Protein AF-0000000077277934 (afdb_homodimer)

Sequence (1802 aa):
MAVMVATKEEPIEPILPDIWTVVQDSYDSRVSVSFPKLTPHVSMMVDELYDISDEMGMLQVWDHSQVTHINYYSKSNQSFIVKDDTCTVGGIKPQDPYRLFGWLYDAYNSTEGDVNNFLYGPSALLRIVRDYERQVEYIGEAEVRGIIANHWTLEHRLGYIIDYYFAADEWLMPYGHTFNGKGVKQPLRVKVEGMEGNPWDVNMADIAQSITYDFTEFKPYVDPARRKNFLVRSGVDCPQRATLDTDMITPPSAPGRFQVFFENILSQEHVHEPSLIFRSWMYFDSWSKLLRLDINPDMDATLGGKVFKSIQDYNTGIEYVIQENGKCSMYPIQPHQLGNMIGSSAAGGIIMSDANGLFYLDDKYVFSGYTETRGLKTTRWTSTRDDIYNPETQQNFKKVVVDYQFTAPGVILDGEREGTTMPIRADFTVYHDDNTSAVLTREVLNLLHMQSSFEIYEFNPFHVGECFDTPTQRTWIKLTFAGDWHHGAAQSPGLFKKDLINQLAIGTGSSYIRFPEVELDHDLEFVWATVLLLEPAPYHLQFYKLEDRKPSVNDARITFNIADEDVCAYQCPHILKIRVQTQKGEYIAIGEVEEILGDDPILVDLLASDFHVAHKHGRLLNGDVDLTLKQESYVSCLASCDVMASFECETFSYCYDSAKCFLSSKIVNIPVANGDIISQTDCIIVTRSHTDDYSVLDGTVYLGQPTQSNITANPERCAYLCDTVDTFTCRSFDYCYSDLGCNLYDQHTVDAPDNMFNYSAGNCLHYSRQAMVDFEKHPNQVLEGSRDRYVKDITVYNCAQVCEDEPDLGCNGFDFCTENNGTTCFLTSDHYSDSGVDISNSPVCDHYSREYYEGQDRNSYAHNKNSKYKYSPGDMAALGCSMLVISMALTFAGVYFYNKRMAVMVATKEEPIEPILPDIWTVVQDSYDSRVSVSFPKLTPHVSMMVDELYDISDEMGMLQVWDHSQVTHINYYSKSNQSFIVKDDTCTVGGIKPQDPYRLFGWLYDAYNSTEGDVNNFLYGPSALLRIVRDYERQVEYIGEAEVRGIIANHWTLEHRLGYIIDYYFAADEWLMPYGHTFNGKGVKQPLRVKVEGMEGNPWDVNMADIAQSITYDFTEFKPYVDPARRKNFLVRSGVDCPQRATLDTDMITPPSAPGRFQVFFENILSQEHVHEPSLIFRSWMYFDSWSKLLRLDINPDMDATLGGKVFKSIQDYNTGIEYVIQENGKCSMYPIQPHQLGNMIGSSAAGGIIMSDANGLFYLDDKYVFSGYTETRGLKTTRWTSTRDDIYNPETQQNFKKVVVDYQFTAPGVILDGEREGTTMPIRADFTVYHDDNTSAVLTREVLNLLHMQSSFEIYEFNPFHVGECFDTPTQRTWIKLTFAGDWHHGAAQSPGLFKKDLINQLAIGTGSSYIRFPEVELDHDLEFVWATVLLLEPAPYHLQFYKLEDRKPSVNDARITFNIADEDVCAYQCPHILKIRVQTQKGEYIAIGEVEEILGDDPILVDLLASDFHVAHKHGRLLNGDVDLTLKQESYVSCLASCDVMASFECETFSYCYDSAKCFLSSKIVNIPVANGDIISQTDCIIVTRSHTDDYSVLDGTVYLGQPTQSNITANPERCAYLCDTVDTFTCRSFDYCYSDLGCNLYDQHTVDAPDNMFNYSAGNCLHYSRQAMVDFEKHPNQVLEGSRDRYVKDITVYNCAQVCEDEPDLGCNGFDFCTENNGTTCFLTSDHYSDSGVDISNSPVCDHYSREYYEGQDRNSYAHNKNSKYKYSPGDMAALGCSMLVISMALTFAGVYFYNKR

InterPro domains:
  IPR003609 PAN/Apple domain [PF00024] (774-850)
  IPR003609 PAN/Apple domain [PS50948] (764-852)
  IPR058831 LolA-like domain 2 [PF25898] (234-468)

Foldseek 3Di:
DPPPPPPPPPPPPDFQDALPQQFDFKKWFKKKKWWVPDVVTFIKIWTKIAGLVQLKIWIWIDGPNWIWIWIAGPQVQKIWIDTDQAIEMDGPVVDDLQPDPQQWDAQVPDDPPDSRGTGGGDSSNSNVCVVVRVQKAWDAWDADPNAIWTWIWGQDPVGKIKIWTWGDPPDADDQGLDDPRRGHIDTAKMWIWDFDAGSVDPPGGTDTIIMIIGGPDMGSDDDPVCPVSSFDDPWHDYPPDAASDPVPQFDDDDFQWKKWKKWKWWDFPPDPDDIDIWIWIWTHHNVLLKIKIFFPQPDDPPDPDWGWIWIAGPLLQKIWIQTPVLAIDIFGHDAQVVCVRRVHQQVSCQQPRDSVQGNVRDSQWHWRDWDDDPRFIKTKTKGWDQPRADPVVRHTQRIKIKIWIWGDQPDDDPPDPRRDIDTAKMKIWGADSVDRSHTRTIMIMGTHPIDSDDQCQVPVPLARVSNQVDLLQKDKAKDKDWDACVVPCVVPVSVVVVVVLVCLCVVQVHRSNQFRHWDWDDDRTMIMIITMGGFDDQLCSSDDDDPPDDDDPVRDPDDDPAPDNSVVSVVVVVVPPDDDDDDDDDDDDDDRRHTQGSVGQSRCVRPVLWKGWQDAQWFFDPVFFPDKDWQADSVRLVVCQVVVDVANFFKWKAFQVRRMIGTGNDAADRNGPPVGIDGHRRMTMMGTALLSQWDKQALKDFQDAFPDKDQDPDVRVLSVCQVPVPVANFFKWKAFPVRSMIGTHNDAPVLDPPVRMDNRNRRMMIIGGQLQVQWDKDPQKDWPDCLPDKDWADDPSVLSVVLVLPLQQLFQKWKWFQDPVTIMIGTHNDAPPDDPTHMDGHNGIMMIGGDDPDPDDSVCNSHPSPNPDDDDPVNVVVVRPPVVQPDVNPPPVVVVVVVVD/DPPPPPPPPPPPPDFQDALPQQFDFKKWFKKKKWWVPDVVTFIKIWTKIAGLVQLKIWIWIDGPNWIWIWIAGPLVQKIWIDTDQAIEMDGPVPDDLQPDPQQWDAQVPDDPPDSRGTGGGPSSNSNVCVVVRVQKAWDAWDDDPNAIWTWIWGQDPVGKIKIWTWGDPVDADDQGLDDPRRGHIDTAKMWIWDWDDGSVDPPGGTDTIIMIMGGPDMGSDDDPVCVVSSFDDPWHDYPPDAASDPVPQFDDDDFQWKKWKKWKWWDFPPDPDDIDIWIWIWTHHNVLLKIKIFGPQPDDPPPPDWGWMWIAGPLLQKIWIQTPVLAIDIFGNDAQVVCVRRVHQQVSCQQPRDSVQGNVRDSQWHWRDWDDDPRFIKTWTKGWDQPGADPVVRHTQRIKIKIWIKGDQPDDDPPDPRRDIDTAKMKIWGADSVDRSHTRTIMIMGTHPIDSDDQCQVPVPLARVSNQVDVLQKDKFKFKAWDACVVPCVVPVSVVVVVVLVCVCVVQVHRSNQFRHWDWDDDRTMIMIITMGGFDDQLCSSDDDDPPDDDDPVRDPDDDPAPDPSLVSVCVLQVQLAQPPPDPPTGRNHDRRRHQGRNGQSRCVRPVLWKGWQDAQWFFDPVFFPDKDWQADPVRLVVCQVPPDVANFFKWKAFQVRRMITTGNDAADRNGDPVGIDGHNRMTMMGTALLSQWDKQALKDFQDDFPDKDADPDVRVLSVCQVPVPVARFFKWKAFPVRSIIGTHNDAPVRDDPVRMDNNNRRMMIIGGQLQVQWDKDPQKDWPDFQPDKDWADDVSVLSVVLVLAQQQLFQKWKWFQDPVTIMIGTGNDAPPDDPTDMDGHNGIMMIGGDDPDPDDSVCNSHPNPNPDPDDPVVRVVVVPPPVQPDVPPPPVVVVVVVVD

Radius of gyration: 46.02 Å; Cα contacts (8 Å, |Δi|>4): 3955; chains: 2; bounding box: 97×161×126 Å

Nearest PDB structures (foldseek):
  8i34-assembly4_H  TM=7.221E-01  e=4.422E-07  Haliclona sp.
  3hmt-assembly1_A  TM=8.281E-01  e=1.897E-03  Homo sapiens
  1gp9-assembly2_C  TM=8.091E-01  e=7.519E-03  Homo sapiens
  3sp8-assembly1_B  TM=8.510E-01  e=1.883E-02  Homo sapiens
  2lfu-assembly1_A  TM=3.222E-01  e=4.962E-02  Neisseria meningitidis

Structure (mmCIF, N/CA/C/O backbone):
data_AF-0000000077277934-model_v1
#
loop_
_entity.id
_entity.type
_entity.pdbx_description
1 polymer 'Apple domain-containing protein'
#
loop_
_atom_site.group_PDB
_atom_site.id
_atom_site.type_symbol
_atom_site.label_atom_id
_atom_site.label_alt_id
_atom_site.label_comp_id
_atom_site.label_asym_id
_atom_site.label_entity_id
_atom_site.label_seq_id
_atom_site.pdbx_PDB_ins_code
_atom_site.Cartn_x
_atom_site.Cartn_y
_atom_site.Cartn_z
_atom_site.occupancy
_atom_site.B_iso_or_equiv
_atom_site.auth_seq_id
_atom_site.auth_comp_id
_atom_site.auth_asym_id
_atom_site.auth_atom_id
_atom_site.pdbx_PDB_model_num
ATOM 1 N N . MET A 1 1 ? 19.688 -85 8.969 1 26.06 1 MET A N 1
ATOM 2 C CA . MET A 1 1 ? 19.438 -84.312 7.734 1 26.06 1 MET A CA 1
ATOM 3 C C . MET A 1 1 ? 18.078 -83.562 7.785 1 26.06 1 MET A C 1
ATOM 5 O O . MET A 1 1 ? 17.062 -84.188 7.461 1 26.06 1 MET A O 1
ATOM 9 N N . ALA A 1 2 ? 17.766 -82.875 8.758 1 35.97 2 ALA A N 1
ATOM 10 C CA . ALA A 1 2 ? 16.531 -82.125 9.055 1 35.97 2 ALA A CA 1
ATOM 11 C C . ALA A 1 2 ? 16.25 -81.062 8.016 1 35.97 2 ALA A C 1
ATOM 13 O O . ALA A 1 2 ? 17.094 -80.188 7.75 1 35.97 2 ALA A O 1
ATOM 14 N N . VAL A 1 3 ? 15.367 -81.5 6.996 1 33.56 3 VAL A N 1
ATOM 15 C CA . VAL A 1 3 ? 14.867 -80.625 5.93 1 33.56 3 VAL A CA 1
ATOM 16 C C . VAL A 1 3 ? 14.141 -79.438 6.531 1 33.56 3 VAL A C 1
ATOM 18 O O . VAL A 1 3 ? 13.148 -79.562 7.25 1 33.56 3 VAL A O 1
ATOM 21 N N . MET A 1 4 ? 14.836 -78.375 6.918 1 35.59 4 MET A N 1
ATOM 22 C CA . MET A 1 4 ? 14.234 -77.125 7.32 1 35.59 4 MET A CA 1
ATOM 23 C C . MET A 1 4 ? 13.273 -76.625 6.254 1 35.59 4 MET A C 1
ATOM 25 O O . MET A 1 4 ? 13.672 -76.375 5.113 1 35.59 4 MET A O 1
ATOM 29 N N . VAL A 1 5 ? 12.062 -77.188 6.336 1 38.12 5 VAL A N 1
ATOM 30 C CA . VAL A 1 5 ? 11 -76.625 5.484 1 38.12 5 VAL A CA 1
ATOM 31 C C . VAL A 1 5 ? 10.898 -75.125 5.656 1 38.12 5 VAL A C 1
ATOM 33 O O . VAL A 1 5 ? 10.656 -74.625 6.762 1 38.12 5 VAL A O 1
ATOM 36 N N . ALA A 1 6 ? 11.633 -74.438 4.906 1 40.22 6 ALA A N 1
ATOM 37 C CA . ALA A 1 6 ? 11.508 -73 4.77 1 40.22 6 ALA A CA 1
ATOM 38 C C . ALA A 1 6 ? 10.062 -72.625 4.496 1 40.22 6 ALA A C 1
ATOM 40 O O . ALA A 1 6 ? 9.469 -73.062 3.51 1 40.22 6 ALA A O 1
ATOM 41 N N . THR A 1 7 ? 9.312 -72.562 5.527 1 30.47 7 THR A N 1
ATOM 42 C CA . THR A 1 7 ? 7.98 -72 5.359 1 30.47 7 THR A CA 1
ATOM 43 C C . THR A 1 7 ? 8.039 -70.75 4.434 1 30.47 7 THR A C 1
ATOM 45 O O . THR A 1 7 ? 8.797 -69.812 4.68 1 30.47 7 THR A O 1
ATOM 48 N N . LYS A 1 8 ? 7.93 -71.062 3.246 1 39.12 8 LYS A N 1
ATOM 49 C CA . LYS A 1 8 ? 7.742 -70 2.26 1 39.12 8 LYS A CA 1
ATOM 50 C C . LYS A 1 8 ? 6.762 -68.938 2.764 1 39.12 8 LYS A C 1
ATOM 52 O O . LYS A 1 8 ? 5.594 -69.25 3.018 1 39.12 8 LYS A O 1
ATOM 57 N N . GLU A 1 9 ? 7.164 -68.188 3.67 1 36.97 9 GLU A N 1
ATOM 58 C CA . GLU A 1 9 ? 6.285 -67.062 3.998 1 36.97 9 GLU A CA 1
ATOM 59 C C . GLU A 1 9 ? 5.43 -66.625 2.799 1 36.97 9 GLU A C 1
ATOM 61 O O . GLU A 1 9 ? 5.945 -66.5 1.689 1 36.97 9 GLU A O 1
ATOM 66 N N . GLU A 1 10 ? 4.215 -67 2.629 1 40.5 10 GLU A N 1
ATOM 67 C CA . GLU A 1 10 ? 3.26 -66.625 1.599 1 40.5 10 GLU A CA 1
ATOM 68 C C . GLU A 1 10 ? 3.393 -65.125 1.275 1 40.5 10 GLU A C 1
ATOM 70 O O . GLU A 1 10 ? 3.416 -64.312 2.18 1 40.5 10 GLU A O 1
ATOM 75 N N . PRO A 1 11 ? 3.99 -64.812 0.166 1 51.56 11 PRO A N 1
ATOM 76 C CA . PRO A 1 11 ? 4.156 -63.375 -0.174 1 51.56 11 PRO A CA 1
ATOM 77 C C . PRO A 1 11 ? 2.887 -62.562 0.056 1 51.56 11 PRO A C 1
ATOM 79 O O . PRO A 1 11 ? 1.801 -62.969 -0.357 1 51.56 11 PRO A O 1
ATOM 82 N N . ILE A 1 12 ? 2.637 -61.969 1.096 1 58.19 12 ILE A N 1
ATOM 83 C CA . ILE A 1 12 ? 1.521 -61.094 1.414 1 58.19 12 ILE A CA 1
ATOM 84 C C . ILE A 1 12 ? 1.17 -60.25 0.194 1 58.19 12 ILE A C 1
ATOM 86 O O . ILE A 1 12 ? 2.012 -59.5 -0.315 1 58.19 12 ILE A O 1
ATOM 90 N N . GLU A 1 13 ? 0.146 -60.656 -0.591 1 74.88 13 GLU A N 1
ATOM 91 C CA . GLU A 1 13 ? -0.38 -59.875 -1.717 1 74.88 13 GLU A CA 1
ATOM 92 C C . GLU A 1 13 ? -0.561 -58.406 -1.349 1 74.88 13 GLU A C 1
ATOM 94 O O . GLU A 1 13 ? -1.066 -58.094 -0.27 1 74.88 13 GLU A O 1
ATOM 99 N N . PRO A 1 14 ? 0.01 -57.531 -2.197 1 83.62 14 PRO A N 1
ATOM 100 C CA . PRO A 1 14 ? -0.129 -56.094 -1.894 1 83.62 14 PRO A CA 1
ATOM 101 C C . PRO A 1 14 ? -1.586 -55.656 -1.857 1 83.62 14 PRO A C 1
ATOM 103 O O . PRO A 1 14 ? -2.418 -56.156 -2.605 1 83.62 14 PRO A O 1
ATOM 106 N N . ILE A 1 15 ? -1.946 -54.906 -0.895 1 85.38 15 ILE A N 1
ATOM 107 C CA . ILE A 1 15 ? -3.289 -54.375 -0.739 1 85.38 15 ILE A CA 1
ATOM 108 C C . ILE A 1 15 ? -3.439 -53.094 -1.595 1 85.38 15 ILE A C 1
ATOM 110 O O . ILE A 1 15 ? -2.533 -52.281 -1.647 1 85.38 15 ILE A O 1
ATOM 114 N N . LEU A 1 16 ? -4.512 -53.031 -2.402 1 89.56 16 LEU A N 1
ATOM 115 C CA . LEU A 1 16 ? -4.812 -51.844 -3.189 1 89.56 16 LEU A CA 1
ATOM 116 C C . LEU A 1 16 ? -5.074 -50.625 -2.283 1 89.56 16 LEU A C 1
ATOM 118 O O . LEU A 1 16 ? -5.961 -50.688 -1.428 1 89.56 16 LEU A O 1
ATOM 122 N N . PRO A 1 17 ? -4.328 -49.594 -2.418 1 86.81 17 PRO A N 1
ATOM 123 C CA . PRO A 1 17 ? -4.465 -48.438 -1.541 1 86.81 17 PRO A CA 1
ATOM 124 C C . PRO A 1 17 ? -5.703 -47.594 -1.861 1 86.81 17 PRO A C 1
ATOM 126 O O . PRO A 1 17 ? -6.094 -47.5 -3.025 1 86.81 17 PRO A O 1
ATOM 129 N N . ASP A 1 18 ? -6.246 -47.031 -0.767 1 84.19 18 ASP A N 1
ATOM 130 C CA . ASP A 1 18 ? -7.238 -45.969 -0.864 1 84.19 18 ASP A CA 1
ATOM 131 C C . ASP A 1 18 ? -6.562 -44.594 -0.938 1 84.19 18 ASP A C 1
ATOM 133 O O . ASP A 1 18 ? -5.488 -44.375 -0.365 1 84.19 18 ASP A O 1
ATOM 137 N N . ILE A 1 19 ? -7.184 -43.688 -1.696 1 83.5 19 ILE A N 1
ATOM 138 C CA . ILE A 1 19 ? -6.551 -42.406 -1.909 1 83.5 19 ILE A CA 1
ATOM 139 C C . ILE A 1 19 ? -6.273 -41.75 -0.563 1 83.5 19 ILE A C 1
ATOM 141 O O . ILE A 1 19 ? -5.277 -41.031 -0.405 1 83.5 19 ILE A O 1
ATOM 145 N N . TRP A 1 20 ? -7.176 -41.844 0.465 1 81 20 TRP A N 1
ATOM 146 C CA . TRP A 1 20 ? -7.023 -41.156 1.737 1 81 20 TRP A CA 1
ATOM 147 C C . TRP A 1 20 ? -5.898 -41.75 2.564 1 81 20 TRP A C 1
ATOM 149 O O . TRP A 1 20 ? -5.387 -41.125 3.492 1 81 20 TRP A O 1
ATOM 159 N N . THR A 1 21 ? -5.574 -42.875 2.221 1 75.56 21 THR A N 1
ATOM 160 C CA . THR A 1 21 ? -4.531 -43.531 3 1 75.56 21 THR A CA 1
ATOM 161 C C . THR A 1 21 ? -3.146 -43.188 2.457 1 75.56 21 THR A C 1
ATOM 163 O O . THR A 1 21 ? -2.135 -43.438 3.115 1 75.56 21 THR A O 1
ATOM 166 N N . VAL A 1 22 ? -3.193 -42.594 1.271 1 75.06 22 VAL A N 1
ATOM 167 C CA . VAL A 1 22 ? -1.894 -42.375 0.651 1 75.06 22 VAL A CA 1
ATOM 168 C C . VAL A 1 22 ? -1.562 -40.875 0.696 1 75.06 22 VAL A C 1
ATOM 170 O O . VAL A 1 22 ? -0.514 -40.469 0.203 1 75.06 22 VAL A O 1
ATOM 173 N N . VAL A 1 23 ? -2.49 -40.125 1.258 1 80.56 23 VAL A N 1
ATOM 174 C CA . VAL A 1 23 ? -2.236 -38.688 1.308 1 80.56 23 VAL A CA 1
ATOM 175 C C . VAL A 1 23 ? -2.277 -38.219 2.756 1 80.56 23 VAL A C 1
ATOM 177 O O . VAL A 1 23 ? -2.746 -38.938 3.643 1 80.56 23 VAL A O 1
ATOM 180 N N . GLN A 1 24 ? -1.778 -37.156 3.031 1 73.69 24 GLN A N 1
ATOM 181 C CA . GLN A 1 24 ? -1.801 -36.562 4.363 1 73.69 24 GLN A CA 1
ATOM 182 C C . GLN A 1 24 ? -3.102 -35.781 4.605 1 73.69 24 GLN A C 1
ATOM 184 O O . GLN A 1 24 ? -4.141 -36.406 4.867 1 73.69 24 GLN A O 1
ATOM 189 N N . ASP A 1 25 ? -3.125 -34.469 4.195 1 80.81 25 ASP A N 1
ATOM 190 C CA . ASP A 1 25 ? -4.293 -33.625 4.418 1 80.81 25 ASP A CA 1
ATOM 191 C C . ASP A 1 25 ? -4.836 -33.094 3.1 1 80.81 25 ASP A C 1
ATOM 193 O O . ASP A 1 25 ? -5.949 -32.562 3.051 1 80.81 25 ASP A O 1
ATOM 197 N N . SER A 1 26 ? -4.121 -33.281 2.07 1 90 26 SER A N 1
ATOM 198 C CA . SER A 1 26 ? -4.492 -32.781 0.754 1 90 26 SER A CA 1
ATOM 199 C C . SER A 1 26 ? -3.709 -33.469 -0.352 1 90 26 SER A C 1
ATOM 201 O O . SER A 1 26 ? -2.781 -34.219 -0.076 1 90 26 SER A O 1
ATOM 203 N N . TYR A 1 27 ? -4.16 -33.312 -1.572 1 91.38 27 TYR A N 1
ATOM 204 C CA . TYR A 1 27 ? -3.371 -33.812 -2.682 1 91.38 27 TYR A CA 1
ATOM 205 C C . TYR A 1 27 ? -3.479 -32.938 -3.904 1 91.38 27 TYR A C 1
ATOM 207 O O . TYR A 1 27 ? -4.398 -32.125 -4.004 1 91.38 27 TYR A O 1
ATOM 215 N N . ASP A 1 28 ? -2.564 -32.969 -4.762 1 92.88 28 ASP A N 1
ATOM 216 C CA . ASP A 1 28 ? -2.408 -32.281 -6.047 1 92.88 28 ASP A CA 1
ATOM 217 C C . ASP A 1 28 ? -2.123 -33.281 -7.16 1 92.88 28 ASP A C 1
ATOM 219 O O . ASP A 1 28 ? -1.064 -33.938 -7.18 1 92.88 28 ASP A O 1
ATOM 223 N N . SER A 1 29 ? -3.154 -33.438 -8.062 1 94.06 29 SER A N 1
ATOM 224 C CA . SER A 1 29 ? -3.037 -34.469 -9.07 1 94.06 29 SER A CA 1
ATOM 225 C C . SER A 1 29 ? -3.314 -33.938 -10.469 1 94.06 29 SER A C 1
ATOM 227 O O . SER A 1 29 ? -4.137 -33.031 -10.633 1 94.06 29 SER A O 1
ATOM 229 N N . ARG A 1 30 ? -2.611 -34.438 -11.398 1 94.56 30 ARG A N 1
ATOM 230 C CA . ARG A 1 30 ? -2.867 -34.188 -12.812 1 94.56 30 ARG A CA 1
ATOM 231 C C . ARG A 1 30 ? -3.137 -35.5 -13.555 1 94.56 30 ARG A C 1
ATOM 233 O O . ARG A 1 30 ? -2.371 -36.438 -13.438 1 94.56 30 ARG A O 1
ATOM 240 N N . VAL A 1 31 ? -4.254 -35.469 -14.328 1 96.06 31 VAL A N 1
ATOM 241 C CA . VAL A 1 31 ? -4.699 -36.719 -14.953 1 96.06 31 VAL A CA 1
ATOM 242 C C . VAL A 1 31 ? -5.023 -36.469 -16.422 1 96.06 31 VAL A C 1
ATOM 244 O O . VAL A 1 31 ? -5.723 -35.5 -16.75 1 96.06 31 VAL A O 1
ATOM 247 N N . SER A 1 32 ? -4.43 -37.25 -17.281 1 94.75 32 SER A N 1
ATOM 248 C CA . SER A 1 32 ? -4.836 -37.281 -18.688 1 94.75 32 SER A CA 1
ATOM 249 C C . SER A 1 32 ? -5.91 -38.344 -18.922 1 94.75 32 SER A C 1
ATOM 251 O O . SER A 1 32 ? -5.711 -39.531 -18.625 1 94.75 32 SER A O 1
ATOM 253 N N . VAL A 1 33 ? -7.043 -37.906 -19.406 1 96.06 33 VAL A N 1
ATOM 254 C CA . VAL A 1 33 ? -8.148 -38.812 -19.688 1 96.06 33 VAL A CA 1
ATOM 255 C C . VAL A 1 33 ? -8.305 -39 -21.188 1 96.06 33 VAL A C 1
ATOM 257 O O . VAL A 1 33 ? -8.531 -38.031 -21.922 1 96.06 33 VAL A O 1
ATOM 260 N N . SER A 1 34 ? -8.203 -40.25 -21.641 1 95.19 34 SER A N 1
ATOM 261 C CA . SER A 1 34 ? -8.25 -40.531 -23.078 1 95.19 34 SER A CA 1
ATOM 262 C C . SER A 1 34 ? -9.438 -41.406 -23.438 1 95.19 34 SER A C 1
ATOM 264 O O . SER A 1 34 ? -9.719 -42.375 -22.719 1 95.19 34 SER A O 1
ATOM 266 N N . PHE A 1 35 ? -10.094 -41.031 -24.531 1 94.44 35 PHE A N 1
ATOM 267 C CA . PHE A 1 35 ? -11.25 -41.75 -25.047 1 94.44 35 PHE A CA 1
ATOM 268 C C . PHE A 1 35 ? -10.961 -42.344 -26.422 1 94.44 35 PHE A C 1
ATOM 270 O O . PHE A 1 35 ? -11.344 -41.75 -27.438 1 94.44 35 PHE A O 1
ATOM 277 N N . PRO A 1 36 ? -10.391 -43.531 -26.438 1 92.81 36 PRO A N 1
ATOM 278 C CA . PRO A 1 36 ? -9.969 -44.094 -27.734 1 92.81 36 PRO A CA 1
ATOM 279 C C . PRO A 1 36 ? -11.141 -44.531 -28.594 1 92.81 36 PRO A C 1
ATOM 281 O O . PRO A 1 36 ? -10.992 -44.688 -29.812 1 92.81 36 PRO A O 1
ATOM 284 N N . LYS A 1 37 ? -12.305 -44.781 -28.047 1 92.5 37 LYS A N 1
ATOM 285 C CA . LYS A 1 37 ? -13.406 -45.375 -28.797 1 92.5 37 LYS A CA 1
ATOM 286 C C . LYS A 1 37 ? -14.383 -44.312 -29.281 1 92.5 37 LYS A C 1
ATOM 288 O O . LYS A 1 37 ? -15.281 -44.594 -30.062 1 92.5 37 LYS A O 1
ATOM 293 N N . LEU A 1 38 ? -14.156 -43.094 -28.828 1 92 38 LEU A N 1
ATOM 294 C CA . LEU A 1 38 ? -14.992 -42 -29.328 1 92 38 LEU A CA 1
ATOM 295 C C . LEU A 1 38 ? -14.539 -41.562 -30.703 1 92 38 LEU A C 1
ATOM 297 O O . LEU A 1 38 ? -13.367 -41.719 -31.062 1 92 38 LEU A O 1
ATOM 301 N N . THR A 1 39 ? -15.422 -41.094 -31.547 1 87.38 39 THR A N 1
ATOM 302 C CA . THR A 1 39 ? -15.102 -40.531 -32.844 1 87.38 39 THR A CA 1
ATOM 303 C C . THR A 1 39 ? -15.414 -39.031 -32.906 1 87.38 39 THR A C 1
ATOM 305 O O . THR A 1 39 ? -16.578 -38.656 -32.812 1 87.38 39 THR A O 1
ATOM 308 N N . PRO A 1 40 ? -14.539 -38.219 -33.031 1 87.69 40 PRO A N 1
ATOM 309 C CA . PRO A 1 40 ? -13.102 -38.469 -33.062 1 87.69 40 PRO A CA 1
ATOM 310 C C . PRO A 1 40 ? -12.531 -38.875 -31.719 1 87.69 40 PRO A C 1
ATOM 312 O O . PRO A 1 40 ? -13.156 -38.625 -30.688 1 87.69 40 PRO A O 1
ATOM 315 N N . HIS A 1 41 ? -11.359 -39.625 -31.781 1 91.06 41 HIS A N 1
ATOM 316 C CA . HIS A 1 41 ? -10.633 -39.906 -30.547 1 91.06 41 HIS A CA 1
ATOM 317 C C . HIS A 1 41 ? -10.234 -38.625 -29.828 1 91.06 41 HIS A C 1
ATOM 319 O O . HIS A 1 41 ? -9.891 -37.625 -30.484 1 91.06 41 HIS A O 1
ATOM 325 N N . VAL A 1 42 ? -10.391 -38.625 -28.531 1 91.38 42 VAL A N 1
ATOM 326 C CA . VAL A 1 42 ? -10.188 -37.375 -27.812 1 91.38 42 VAL A CA 1
ATOM 327 C C . VAL A 1 42 ? -9.523 -37.656 -26.469 1 91.38 42 VAL A C 1
ATOM 329 O O . VAL A 1 42 ? -9.719 -38.719 -25.875 1 91.38 42 VAL A O 1
ATOM 332 N N . SER A 1 43 ? -8.695 -36.75 -26.141 1 92.5 43 SER A N 1
ATOM 333 C CA . SER A 1 43 ? -8.125 -36.719 -24.797 1 92.5 43 SER A CA 1
ATOM 334 C C . SER A 1 43 ? -8.398 -35.406 -24.094 1 92.5 43 SER A C 1
ATOM 336 O O . SER A 1 43 ? -8.445 -34.344 -24.734 1 92.5 43 SER A O 1
ATOM 338 N N . MET A 1 44 ? -8.617 -35.438 -22.797 1 93.56 44 MET A N 1
ATOM 339 C CA . MET A 1 44 ? -8.703 -34.219 -21.969 1 93.56 44 MET A CA 1
ATOM 340 C C . MET A 1 44 ? -7.695 -34.281 -20.828 1 93.56 44 MET A C 1
ATOM 342 O O . MET A 1 44 ? -7.168 -35.344 -20.5 1 93.56 44 MET A O 1
ATOM 346 N N . MET A 1 45 ? -7.301 -33.125 -20.344 1 93.56 45 MET A N 1
ATOM 347 C CA . MET A 1 45 ? -6.398 -33 -19.203 1 93.56 45 MET A CA 1
ATOM 348 C C . MET A 1 45 ? -7.125 -32.406 -18 1 93.56 45 MET A C 1
ATOM 350 O O . MET A 1 45 ? -7.898 -31.453 -18.141 1 93.56 45 MET A O 1
ATOM 354 N N . VAL A 1 46 ? -6.895 -33.062 -16.812 1 96 46 VAL A N 1
ATOM 355 C CA . VAL A 1 46 ? -7.559 -32.594 -15.594 1 96 46 VAL A CA 1
ATOM 356 C C . VAL A 1 46 ? -6.516 -32.281 -14.516 1 96 46 VAL A C 1
ATOM 358 O O . VAL A 1 46 ? -5.688 -33.156 -14.188 1 96 46 VAL A O 1
ATOM 361 N N . ASP A 1 47 ? -6.469 -31.078 -14.086 1 95 47 ASP A N 1
ATOM 362 C CA . ASP A 1 47 ? -5.727 -30.656 -12.906 1 95 47 ASP A CA 1
ATOM 363 C C . ASP A 1 47 ? -6.629 -30.625 -11.672 1 95 47 ASP A C 1
ATOM 365 O O . ASP A 1 47 ? -7.629 -29.906 -11.648 1 95 47 ASP A O 1
ATOM 369 N N . GLU A 1 48 ? -6.23 -31.453 -10.672 1 96 48 GLU A N 1
ATOM 370 C CA . GLU A 1 48 ? -7.117 -31.609 -9.523 1 96 48 GLU A CA 1
ATOM 371 C C . GLU A 1 48 ? -6.398 -31.281 -8.219 1 96 48 GLU A C 1
ATOM 373 O O . GLU A 1 48 ? -5.277 -31.75 -7.984 1 96 48 GLU A O 1
ATOM 378 N N . LEU A 1 49 ? -7.066 -30.453 -7.41 1 96.12 49 LEU A N 1
ATOM 379 C CA . LEU A 1 49 ? -6.652 -30.172 -6.039 1 96.12 49 LEU A CA 1
ATOM 380 C C . LEU A 1 49 ? -7.75 -30.547 -5.051 1 96.12 49 LEU A C 1
ATOM 382 O O . LEU A 1 49 ? -8.938 -30.375 -5.336 1 96.12 49 LEU A O 1
ATOM 386 N N . TYR A 1 50 ? -7.344 -31.109 -3.912 1 94.56 50 TYR A N 1
ATOM 387 C CA . TYR A 1 50 ? -8.32 -31.391 -2.869 1 94.56 50 TYR A CA 1
ATOM 388 C C . TYR A 1 50 ? -7.723 -31.188 -1.484 1 94.56 50 TYR A C 1
ATOM 390 O O . TYR A 1 50 ? -6.559 -31.516 -1.247 1 94.56 50 TYR A O 1
ATOM 398 N N . ASP A 1 51 ? -8.5 -30.609 -0.656 1 92.62 51 ASP A N 1
ATOM 399 C CA . ASP A 1 51 ? -8.18 -30.438 0.758 1 92.62 51 ASP A CA 1
ATOM 400 C C . ASP A 1 51 ? -9.148 -31.219 1.639 1 92.62 51 ASP A C 1
ATOM 402 O O . ASP A 1 51 ? -10.344 -30.891 1.688 1 92.62 51 ASP A O 1
ATOM 406 N N . ILE A 1 52 ? -8.648 -32.156 2.387 1 88 52 ILE A N 1
ATOM 407 C CA . ILE A 1 52 ? -9.492 -33.062 3.16 1 88 52 ILE A CA 1
ATOM 408 C C . ILE A 1 52 ? -10.086 -32.312 4.359 1 88 52 ILE A C 1
ATOM 410 O O . ILE A 1 52 ? -11.266 -32.5 4.672 1 88 52 ILE A O 1
ATOM 414 N N . SER A 1 53 ? -9.25 -31.516 5.008 1 83.75 53 SER A N 1
ATOM 415 C CA . SER A 1 53 ? -9.688 -30.844 6.223 1 83.75 53 SER A CA 1
ATOM 416 C C . SER A 1 53 ? -10.758 -29.797 5.926 1 83.75 53 SER A C 1
ATOM 418 O O . SER A 1 53 ? -11.75 -29.703 6.645 1 83.75 53 SER A O 1
ATOM 420 N N . ASP A 1 54 ? -10.602 -29.109 4.844 1 86.62 54 ASP A N 1
ATOM 421 C CA . ASP A 1 54 ? -11.539 -28.047 4.523 1 86.62 54 ASP A CA 1
ATOM 422 C C . ASP A 1 54 ? -12.641 -28.531 3.588 1 86.62 54 ASP A C 1
ATOM 424 O O . ASP A 1 54 ? -13.625 -27.828 3.344 1 86.62 54 ASP A O 1
ATOM 428 N N . GLU A 1 55 ? -12.516 -29.734 3.107 1 88.75 55 GLU A N 1
ATOM 429 C CA . GLU A 1 55 ? -13.5 -30.391 2.264 1 88.75 55 GLU A CA 1
ATOM 430 C C . GLU A 1 55 ? -13.812 -29.562 1.02 1 88.75 55 GLU A C 1
ATOM 432 O O . GLU A 1 55 ? -14.977 -29.266 0.737 1 88.75 55 GLU A O 1
ATOM 437 N N . MET A 1 56 ? -12.852 -29.219 0.404 1 92.81 56 MET A N 1
ATOM 438 C CA . MET A 1 56 ? -13.008 -28.438 -0.825 1 92.81 56 MET A CA 1
ATOM 439 C C . MET A 1 56 ? -12.086 -28.969 -1.92 1 92.81 56 MET A C 1
ATOM 441 O O . MET A 1 56 ? -11.031 -29.531 -1.631 1 92.81 56 MET A O 1
ATOM 445 N N . GLY A 1 57 ? -12.539 -28.781 -3.15 1 94.69 57 GLY A N 1
ATOM 446 C CA . GLY A 1 57 ? -11.781 -29.266 -4.297 1 94.69 57 GLY A CA 1
ATOM 447 C C . GLY A 1 57 ? -11.859 -28.328 -5.492 1 94.69 57 GLY A C 1
ATOM 448 O O . GLY A 1 57 ? -12.688 -27.422 -5.523 1 94.69 57 GLY A O 1
ATOM 449 N N . MET A 1 58 ? -10.938 -28.469 -6.336 1 96.38 58 MET A N 1
ATOM 450 C CA . MET A 1 58 ? -10.867 -27.703 -7.578 1 96.38 58 MET A CA 1
ATOM 451 C C . MET A 1 58 ? -10.438 -28.594 -8.742 1 96.38 58 MET A C 1
ATOM 453 O O . MET A 1 58 ? -9.555 -29.438 -8.594 1 96.38 58 MET A O 1
ATOM 457 N N . LEU A 1 59 ? -11.109 -28.453 -9.867 1 96.31 59 LEU A N 1
ATOM 458 C CA . LEU A 1 59 ? -10.727 -29.094 -11.117 1 96.31 59 LEU A CA 1
ATOM 459 C C . LEU A 1 59 ? -10.555 -28.078 -12.234 1 96.31 59 LEU A C 1
ATOM 461 O O . LEU A 1 59 ? -11.391 -27.172 -12.398 1 96.31 59 LEU A O 1
ATOM 465 N N . GLN A 1 60 ? -9.555 -28.141 -12.828 1 94.69 60 GLN A N 1
ATOM 466 C CA . GLN A 1 60 ? -9.352 -27.438 -14.094 1 94.69 60 GLN A CA 1
ATOM 467 C C . GLN A 1 60 ? -9.242 -28.438 -15.25 1 94.69 60 GLN A C 1
ATOM 469 O O . GLN A 1 60 ? -8.328 -29.266 -15.281 1 94.69 60 GLN A O 1
ATOM 474 N N . VAL A 1 61 ? -10.148 -28.297 -16.188 1 94.69 61 VAL A N 1
ATOM 475 C CA . VAL A 1 61 ? -10.219 -29.281 -17.266 1 94.69 61 VAL A CA 1
ATOM 476 C C . VAL A 1 61 ? -9.953 -28.594 -18.609 1 94.69 61 VAL A C 1
ATOM 478 O O . VAL A 1 61 ? -10.609 -27.609 -18.953 1 94.69 61 VAL A O 1
ATOM 481 N N . TRP A 1 62 ? -8.992 -29.062 -19.266 1 91.56 62 TRP A N 1
ATOM 482 C CA . TRP A 1 62 ? -8.727 -28.641 -20.625 1 91.56 62 TRP A CA 1
ATOM 483 C C . TRP A 1 62 ? -9.273 -29.641 -21.641 1 91.56 62 TRP A C 1
ATOM 485 O O . TRP A 1 62 ? -8.891 -30.812 -21.625 1 91.56 62 TRP A O 1
ATOM 495 N N . ASP A 1 63 ? -10.172 -29.234 -22.406 1 89.62 63 ASP A N 1
ATOM 496 C CA . ASP A 1 63 ? -10.727 -30.078 -23.469 1 89.62 63 ASP A CA 1
ATOM 497 C C . ASP A 1 63 ? -11.141 -29.234 -24.672 1 89.62 63 ASP A C 1
ATOM 499 O O . ASP A 1 63 ? -11.625 -28.109 -24.516 1 89.62 63 ASP A O 1
ATOM 503 N N . HIS A 1 64 ? -10.875 -29.672 -25.875 1 82.5 64 HIS A N 1
ATOM 504 C CA . HIS A 1 64 ? -11.281 -29.031 -27.109 1 82.5 64 HIS A CA 1
ATOM 505 C C . HIS A 1 64 ? -10.836 -27.578 -27.156 1 82.5 64 HIS A C 1
ATOM 507 O O . HIS A 1 64 ? -11.617 -26.688 -27.516 1 82.5 64 HIS A O 1
ATOM 513 N N . SER A 1 65 ? -9.633 -27.312 -26.594 1 80.88 65 SER A N 1
ATOM 514 C CA . SER A 1 65 ? -9.016 -26 -26.594 1 80.88 65 SER A CA 1
ATOM 515 C C . SER A 1 65 ? -9.75 -25.047 -25.641 1 80.88 65 SER A C 1
ATOM 517 O O . SER A 1 65 ? -9.672 -23.828 -25.797 1 80.88 65 SER A O 1
ATOM 519 N N . GLN A 1 66 ? -10.547 -25.625 -24.781 1 85.94 66 GLN A N 1
ATOM 520 C CA . GLN A 1 66 ? -11.258 -24.828 -23.781 1 85.94 66 GLN A CA 1
ATOM 521 C C . GLN A 1 66 ? -10.875 -25.266 -22.359 1 85.94 66 GLN A C 1
ATOM 523 O O . GLN A 1 66 ? -10.438 -26.406 -22.156 1 85.94 66 GLN A O 1
ATOM 528 N N . VAL A 1 67 ? -11.047 -24.281 -21.5 1 90.06 67 VAL A N 1
ATOM 529 C CA . VAL A 1 67 ? -10.727 -24.578 -20.109 1 90.06 67 VAL A CA 1
ATOM 530 C C . VAL A 1 67 ? -11.969 -24.391 -19.234 1 90.06 67 VAL A C 1
ATOM 532 O O . VAL A 1 67 ? -12.664 -23.391 -19.359 1 90.06 67 VAL A O 1
ATOM 535 N N . THR A 1 68 ? -12.266 -25.406 -18.469 1 92.56 68 THR A N 1
ATOM 536 C CA . THR A 1 68 ? -13.359 -25.359 -17.5 1 92.56 68 THR A CA 1
ATOM 537 C C . THR A 1 68 ? -12.82 -25.453 -16.078 1 92.56 68 THR A C 1
ATOM 539 O O . THR A 1 68 ? -12.07 -26.375 -15.742 1 92.56 68 THR A O 1
ATOM 542 N N . HIS A 1 69 ? -13.234 -24.453 -15.305 1 94.75 69 HIS A N 1
ATOM 543 C CA . HIS A 1 69 ? -12.875 -24.484 -13.891 1 94.75 69 HIS A CA 1
ATOM 544 C C . HIS A 1 69 ? -14.055 -24.922 -13.031 1 94.75 69 HIS A C 1
ATOM 546 O O . HIS A 1 69 ? -15.164 -24.391 -13.172 1 94.75 69 HIS A O 1
ATOM 552 N N . ILE A 1 70 ? -13.805 -25.875 -12.172 1 95.06 70 ILE A N 1
ATOM 553 C CA . ILE A 1 70 ? -14.828 -26.344 -11.25 1 95.06 70 ILE A CA 1
ATOM 554 C C . ILE A 1 70 ? -14.32 -26.25 -9.812 1 95.06 70 ILE A C 1
ATOM 556 O O . ILE A 1 70 ? -13.328 -26.891 -9.453 1 95.06 70 ILE A O 1
ATOM 560 N N . ASN A 1 71 ? -14.922 -25.453 -9.07 1 95.69 71 ASN A N 1
ATOM 561 C CA . ASN A 1 71 ? -14.672 -25.391 -7.637 1 95.69 71 ASN A CA 1
ATOM 562 C C . ASN A 1 71 ? -15.867 -25.906 -6.84 1 95.69 71 ASN A C 1
ATOM 564 O O . ASN A 1 71 ? -17.016 -25.609 -7.172 1 95.69 71 ASN A O 1
ATOM 568 N N . TYR A 1 72 ? -15.617 -26.75 -5.875 1 94.25 72 TYR A N 1
ATOM 569 C CA . TYR A 1 72 ? -16.734 -27.25 -5.07 1 94.25 72 TYR A CA 1
ATOM 570 C C . TYR A 1 72 ? -16.375 -27.234 -3.588 1 94.25 72 TYR A C 1
ATOM 572 O O . TYR A 1 72 ? -15.227 -27.469 -3.215 1 94.25 72 TYR A O 1
ATOM 580 N N . TYR A 1 73 ? -17.391 -26.922 -2.842 1 92.81 73 TYR A N 1
ATOM 581 C CA . TYR A 1 73 ? -17.297 -26.766 -1.395 1 92.81 73 TYR A CA 1
ATOM 582 C C . TYR A 1 73 ? -18.359 -27.594 -0.683 1 92.81 73 TYR A C 1
ATOM 584 O O . TYR A 1 73 ? -19.531 -27.25 -0.669 1 92.81 73 TYR A O 1
ATOM 592 N N . SER A 1 74 ? -17.891 -28.594 0.029 1 88.88 74 SER A N 1
ATOM 593 C CA . SER A 1 74 ? -18.812 -29.516 0.669 1 88.88 74 SER A CA 1
ATOM 594 C C . SER A 1 74 ? -19.484 -28.891 1.891 1 88.88 74 SER A C 1
ATOM 596 O O . SER A 1 74 ? -20.641 -29.156 2.188 1 88.88 74 SER A O 1
ATOM 598 N N . LYS A 1 75 ? -18.766 -28.094 2.564 1 86.25 75 LYS A N 1
ATOM 599 C CA . LYS A 1 75 ? -19.297 -27.5 3.779 1 86.25 75 LYS A CA 1
ATOM 600 C C . LYS A 1 75 ? -20.484 -26.594 3.463 1 86.25 75 LYS A C 1
ATOM 602 O O . LYS A 1 75 ? -21.453 -26.547 4.219 1 86.25 75 LYS A O 1
ATOM 607 N N . SER A 1 76 ? -20.438 -25.891 2.402 1 88.75 76 SER A N 1
ATOM 608 C CA . SER A 1 76 ? -21.531 -25 2.016 1 88.75 76 SER A CA 1
ATOM 609 C C . SER A 1 76 ? -22.406 -25.641 0.954 1 88.75 76 SER A C 1
ATOM 611 O O . SER A 1 76 ? -23.406 -25.062 0.529 1 88.75 76 SER A O 1
ATOM 613 N N . ASN A 1 77 ? -22.141 -26.828 0.503 1 89.44 77 ASN A N 1
ATOM 614 C CA . ASN A 1 77 ? -22.859 -27.547 -0.54 1 89.44 77 ASN A CA 1
ATOM 615 C C . ASN A 1 77 ? -23.016 -26.703 -1.802 1 89.44 77 ASN A C 1
ATOM 617 O O . ASN A 1 77 ? -24.125 -26.531 -2.297 1 89.44 77 ASN A O 1
ATOM 621 N N . GLN A 1 78 ? -21.891 -26.219 -2.277 1 92.69 78 GLN A N 1
ATOM 622 C CA . GLN A 1 78 ? -21.906 -25.391 -3.482 1 92.69 78 GLN A CA 1
ATOM 623 C C . GLN A 1 78 ? -20.844 -25.859 -4.473 1 92.69 78 GLN A C 1
ATOM 625 O O . GLN A 1 78 ? -19.734 -26.25 -4.07 1 92.69 78 GLN A O 1
ATOM 630 N N . SER A 1 79 ? -21.188 -25.797 -5.727 1 94.06 79 SER A N 1
ATOM 631 C CA . SER A 1 79 ? -20.25 -26.047 -6.824 1 94.06 79 SER A CA 1
ATOM 632 C C . SER A 1 79 ? -20.328 -24.922 -7.863 1 94.06 79 SER A C 1
ATOM 634 O O . SER A 1 79 ? -21.406 -24.422 -8.18 1 94.06 79 SER A O 1
ATOM 636 N N . PHE A 1 80 ? -19.188 -24.484 -8.266 1 95.31 80 PHE A N 1
ATOM 637 C CA . PHE A 1 80 ? -19.062 -23.422 -9.25 1 95.31 80 PHE A CA 1
ATOM 638 C C . PHE A 1 80 ? -18.406 -23.938 -10.523 1 95.31 80 PHE A C 1
ATOM 640 O O . PHE A 1 80 ? -17.297 -24.484 -10.492 1 95.31 80 PHE A O 1
ATOM 647 N N . ILE A 1 81 ? -19.047 -23.828 -11.656 1 94.88 81 ILE A N 1
ATOM 648 C CA . ILE A 1 81 ? -18.5 -24.188 -12.961 1 94.88 81 ILE A CA 1
ATOM 649 C C . ILE A 1 81 ? -18.266 -22.922 -13.789 1 94.88 81 ILE A C 1
ATOM 651 O O . ILE A 1 81 ? -19.219 -22.219 -14.133 1 94.88 81 ILE A O 1
ATOM 655 N N . VAL A 1 82 ? -17.062 -22.672 -14.039 1 94.12 82 VAL A N 1
ATOM 656 C CA . VAL A 1 82 ? -16.719 -21.469 -14.781 1 94.12 82 VAL A CA 1
ATOM 657 C C . VAL A 1 82 ? -16.141 -21.844 -16.141 1 94.12 82 VAL A C 1
ATOM 659 O O . VAL A 1 82 ? -15.148 -22.562 -16.234 1 94.12 82 VAL A O 1
ATOM 662 N N . LYS A 1 83 ? -16.703 -21.422 -17.188 1 90.19 83 LYS A N 1
ATOM 663 C CA . LYS A 1 83 ? -16.234 -21.531 -18.578 1 90.19 83 LYS A CA 1
ATOM 664 C C . LYS A 1 83 ? -16.078 -20.156 -19.203 1 90.19 83 LYS A C 1
ATOM 666 O O . LYS A 1 83 ? -17.047 -19.391 -19.312 1 90.19 83 LYS A O 1
ATOM 671 N N . ASP A 1 84 ? -14.844 -19.859 -19.547 1 83.44 84 ASP A N 1
ATOM 672 C CA . ASP A 1 84 ? -14.547 -18.516 -19.984 1 83.44 84 ASP A CA 1
ATOM 673 C C . ASP A 1 84 ? -14.914 -17.484 -18.922 1 83.44 84 ASP A C 1
ATOM 675 O O . ASP A 1 84 ? -14.445 -17.578 -17.781 1 83.44 84 ASP A O 1
ATOM 679 N N . ASP A 1 85 ? -15.914 -16.688 -19.188 1 86.56 85 ASP A N 1
ATOM 680 C CA . ASP A 1 85 ? -16.297 -15.688 -18.203 1 86.56 85 ASP A CA 1
ATOM 681 C C . ASP A 1 85 ? -17.719 -15.922 -17.703 1 86.56 85 ASP A C 1
ATOM 683 O O . ASP A 1 85 ? -18.344 -15.016 -17.141 1 86.56 85 ASP A O 1
ATOM 687 N N . THR A 1 86 ? -18.172 -17.125 -17.875 1 89.81 86 THR A N 1
ATOM 688 C CA . THR A 1 86 ? -19.516 -17.484 -17.406 1 89.81 86 THR A CA 1
ATOM 689 C C . THR A 1 86 ? -19.422 -18.484 -16.25 1 89.81 86 THR A C 1
ATOM 691 O O . THR A 1 86 ? -18.594 -19.391 -16.266 1 89.81 86 THR A O 1
ATOM 694 N N . CYS A 1 87 ? -20.312 -18.266 -15.281 1 93.62 87 CYS A N 1
ATOM 695 C CA . CYS A 1 87 ? -20.297 -19.094 -14.078 1 93.62 87 CYS A CA 1
ATOM 696 C C . CYS A 1 87 ? -21.672 -19.672 -13.781 1 93.62 87 CYS A C 1
ATOM 698 O O . CYS A 1 87 ? -22.672 -18.953 -13.836 1 93.62 87 CYS A O 1
ATOM 700 N N . THR A 1 88 ? -21.734 -20.953 -13.539 1 92.44 88 THR A N 1
ATOM 701 C CA . THR A 1 88 ? -22.938 -21.609 -13.078 1 92.44 88 THR A CA 1
ATOM 702 C C . THR A 1 88 ? -22.75 -22.188 -11.68 1 92.44 88 THR A C 1
ATOM 704 O O . THR A 1 88 ? -21.734 -22.812 -11.383 1 92.44 88 THR A O 1
ATOM 707 N N . VAL A 1 89 ? -23.734 -21.875 -10.867 1 93.94 89 VAL A N 1
ATOM 708 C CA . VAL A 1 89 ? -23.641 -22.328 -9.484 1 93.94 89 VAL A CA 1
ATOM 709 C C . VAL A 1 89 ? -24.734 -23.359 -9.211 1 93.94 89 VAL A C 1
ATOM 711 O O . VAL A 1 89 ? -25.859 -23.234 -9.711 1 93.94 89 VAL A O 1
ATOM 714 N N . GLY A 1 90 ? -24.391 -24.422 -8.477 1 90.19 90 GLY A N 1
ATOM 715 C CA . GLY A 1 90 ? -25.328 -25.438 -8.055 1 90.19 90 GLY A CA 1
ATOM 716 C C . GLY A 1 90 ? -24.828 -26.25 -6.871 1 90.19 90 GLY A C 1
ATOM 717 O O . GLY A 1 90 ? -23.797 -25.938 -6.289 1 90.19 90 GLY A O 1
ATOM 718 N N . GLY A 1 91 ? -25.672 -27.156 -6.453 1 86.81 91 GLY A N 1
ATOM 719 C CA . GLY A 1 91 ? -25.25 -28.094 -5.422 1 86.81 91 GLY A CA 1
ATOM 720 C C . GLY A 1 91 ? -24.156 -29.047 -5.895 1 86.81 91 GLY A C 1
ATOM 721 O O . GLY A 1 91 ? -23.969 -29.219 -7.098 1 86.81 91 GLY A O 1
ATOM 722 N N . ILE A 1 92 ? -23.406 -29.594 -4.984 1 82.19 92 ILE A N 1
ATOM 723 C CA . ILE A 1 92 ? -22.25 -30.422 -5.328 1 82.19 92 ILE A CA 1
ATOM 724 C C . ILE A 1 92 ? -22.719 -31.688 -6.035 1 82.19 92 ILE A C 1
ATOM 726 O O . ILE A 1 92 ? -22.031 -32.219 -6.906 1 82.19 92 ILE A O 1
ATOM 730 N N . LYS A 1 93 ? -23.812 -32.281 -5.695 1 68.88 93 LYS A N 1
ATOM 731 C CA . LYS A 1 93 ? -24.219 -33.562 -6.262 1 68.88 93 LYS A CA 1
ATOM 732 C C . LYS A 1 93 ? -24.828 -33.375 -7.648 1 68.88 93 LYS A C 1
ATOM 734 O O . LYS A 1 93 ? -24.438 -34.062 -8.594 1 68.88 93 LYS A O 1
ATOM 739 N N . PRO A 1 94 ? -25.578 -32.312 -7.805 1 63.72 94 PRO A N 1
ATOM 740 C CA . PRO A 1 94 ? -26.312 -32.219 -9.07 1 63.72 94 PRO A CA 1
ATOM 741 C C . PRO A 1 94 ? -25.422 -31.781 -10.234 1 63.72 94 PRO A C 1
ATOM 743 O O . PRO A 1 94 ? -25.766 -32 -11.398 1 63.72 94 PRO A O 1
ATOM 746 N N . GLN A 1 95 ? -24.25 -31.312 -9.938 1 67.69 95 GLN A N 1
ATOM 747 C CA . GLN A 1 95 ? -23.5 -30.734 -11.055 1 67.69 95 GLN A CA 1
ATOM 748 C C . GLN A 1 95 ? -22.375 -31.656 -11.508 1 67.69 95 GLN A C 1
ATOM 750 O O . GLN A 1 95 ? -21.375 -31.812 -10.797 1 67.69 95 GLN A O 1
ATOM 755 N N . ASP A 1 96 ? -22.734 -32.594 -12.414 1 78.44 96 ASP A N 1
ATOM 756 C CA . ASP A 1 96 ? -21.766 -33.469 -13.086 1 78.44 96 ASP A CA 1
ATOM 757 C C . ASP A 1 96 ? -21.656 -33.125 -14.57 1 78.44 96 ASP A C 1
ATOM 759 O O . ASP A 1 96 ? -22.297 -33.781 -15.406 1 78.44 96 ASP A O 1
ATOM 763 N N . PRO A 1 97 ? -20.812 -32.094 -14.805 1 82.75 97 PRO A N 1
ATOM 764 C CA . PRO A 1 97 ? -20.781 -31.578 -16.188 1 82.75 97 PRO A CA 1
ATOM 765 C C . PRO A 1 97 ? -20.281 -32.625 -17.172 1 82.75 97 PRO A C 1
ATOM 767 O O . PRO A 1 97 ? -20.609 -32.562 -18.359 1 82.75 97 PRO A O 1
ATOM 770 N N . TYR A 1 98 ? -19.562 -33.594 -16.766 1 89.38 98 TYR A N 1
ATOM 771 C CA . TYR A 1 98 ? -18.969 -34.531 -17.719 1 89.38 98 TYR A CA 1
ATOM 772 C C . TYR A 1 98 ? -19.672 -35.875 -17.656 1 89.38 98 TYR A C 1
ATOM 774 O O . TYR A 1 98 ? -19.562 -36.688 -18.594 1 89.38 98 TYR A O 1
ATOM 782 N N . ARG A 1 99 ? -20.375 -36.312 -16.594 1 89.19 99 ARG A N 1
ATOM 783 C CA . ARG A 1 99 ? -21.188 -37.5 -16.453 1 89.19 99 ARG A CA 1
ATOM 784 C C . ARG A 1 99 ? -20.359 -38.75 -16.688 1 89.19 99 ARG A C 1
ATOM 786 O O . ARG A 1 99 ? -20.766 -39.656 -17.422 1 89.19 99 ARG A O 1
ATOM 793 N N . LEU A 1 100 ? -19.125 -38.75 -16.234 1 93 100 LEU A N 1
ATOM 794 C CA . LEU A 1 100 ? -18.25 -39.938 -16.359 1 93 100 LEU A CA 1
ATOM 795 C C . LEU A 1 100 ? -18.391 -40.844 -15.133 1 93 100 LEU A C 1
ATOM 797 O O . LEU A 1 100 ? -18.484 -40.344 -14 1 93 100 LEU A O 1
ATOM 801 N N . PHE A 1 101 ? -18.406 -42.125 -15.391 1 92 101 PHE A N 1
ATOM 802 C CA . PHE A 1 101 ? -18.5 -43.094 -14.289 1 92 101 PHE A CA 1
ATOM 803 C C . PHE A 1 101 ? -17.344 -42.906 -13.312 1 92 101 PHE A C 1
ATOM 805 O O . PHE A 1 101 ? -16.203 -42.781 -13.727 1 92 101 PHE A O 1
ATOM 812 N N . GLY A 1 102 ? -17.75 -42.906 -12.023 1 91.5 102 GLY A N 1
ATOM 813 C CA . GLY A 1 102 ? -16.734 -42.938 -10.977 1 91.5 102 GLY A CA 1
ATOM 814 C C . GLY A 1 102 ? -16.219 -41.531 -10.609 1 91.5 102 GLY A C 1
ATOM 815 O O . GLY A 1 102 ? -15.391 -41.406 -9.703 1 91.5 102 GLY A O 1
ATOM 816 N N . TRP A 1 103 ? -16.594 -40.5 -11.352 1 93 103 TRP A N 1
ATOM 817 C CA . TRP A 1 103 ? -16.109 -39.156 -11.062 1 93 103 TRP A CA 1
ATOM 818 C C . TRP A 1 103 ? -16.828 -38.562 -9.844 1 93 103 TRP A C 1
ATOM 820 O O . TRP A 1 103 ? -16.375 -37.562 -9.266 1 93 103 TRP A O 1
ATOM 830 N N . LEU A 1 104 ? -17.922 -39.125 -9.5 1 89.38 104 LEU A N 1
ATOM 831 C CA . LEU A 1 104 ? -18.688 -38.688 -8.344 1 89.38 104 LEU A CA 1
ATOM 832 C C . LEU A 1 104 ? -18.641 -39.719 -7.227 1 89.38 104 LEU A C 1
ATOM 834 O O . LEU A 1 104 ? -19.172 -40.812 -7.379 1 89.38 104 LEU A O 1
ATOM 838 N N . TYR A 1 105 ? -17.969 -39.344 -6.176 1 88.06 105 TYR A N 1
ATOM 839 C CA . TYR A 1 105 ? -17.938 -40.219 -5.012 1 88.06 105 TYR A CA 1
ATOM 840 C C . TYR A 1 105 ? -18.578 -39.531 -3.803 1 88.06 105 TYR A C 1
ATOM 842 O O . TYR A 1 105 ? -18.109 -38.469 -3.373 1 88.06 105 TYR A O 1
ATOM 850 N N . ASP A 1 106 ? -19.719 -40 -3.342 1 76.19 106 ASP A N 1
ATOM 851 C CA . ASP A 1 106 ? -20.406 -39.5 -2.148 1 76.19 106 ASP A CA 1
ATOM 852 C C . ASP A 1 106 ? -20.516 -40.594 -1.095 1 76.19 106 ASP A C 1
ATOM 854 O O . ASP A 1 106 ? -21.141 -41.656 -1.343 1 76.19 106 ASP A O 1
ATOM 858 N N . ALA A 1 107 ? -19.672 -40.5 0.014 1 60.66 107 ALA A N 1
ATOM 859 C CA . ALA A 1 107 ? -19.672 -41.562 1.014 1 60.66 107 ALA A CA 1
ATOM 860 C C . ALA A 1 107 ? -20.953 -41.562 1.836 1 60.66 107 ALA A C 1
ATOM 862 O O . ALA A 1 107 ? -20.938 -41.188 3.008 1 60.66 107 ALA A O 1
ATOM 863 N N . TYR A 1 108 ? -22.141 -41.094 1.569 1 52.16 108 TYR A N 1
ATOM 864 C CA . TYR A 1 108 ? -23.188 -41 2.572 1 52.16 108 TYR A CA 1
ATOM 865 C C . TYR A 1 108 ? -23.188 -42.219 3.492 1 52.16 108 TYR A C 1
ATOM 867 O O . TYR A 1 108 ? -23.578 -42.125 4.656 1 52.16 108 TYR A O 1
ATOM 875 N N . ASN A 1 109 ? -23.359 -43.406 2.881 1 45.53 109 ASN A N 1
ATOM 876 C CA . ASN A 1 109 ? -23.797 -44.5 3.762 1 45.53 109 ASN A CA 1
ATOM 877 C C . ASN A 1 109 ? -22.719 -44.875 4.758 1 45.53 109 ASN A C 1
ATOM 879 O O . ASN A 1 109 ? -22.719 -46 5.27 1 45.53 109 ASN A O 1
ATOM 883 N N . SER A 1 110 ? -21.625 -44.25 4.719 1 41.59 110 SER A N 1
ATOM 884 C CA . SER A 1 110 ? -20.656 -44.969 5.559 1 41.59 110 SER A CA 1
ATOM 885 C C . SER A 1 110 ? -20.922 -44.688 7.039 1 41.59 110 SER A C 1
ATOM 887 O O . SER A 1 110 ? -21.547 -43.688 7.395 1 41.59 110 SER A O 1
ATOM 889 N N . THR A 1 111 ? -20.562 -45.719 7.934 1 42.44 111 THR A N 1
ATOM 890 C CA . THR A 1 111 ? -20.562 -45.812 9.391 1 42.44 111 THR A CA 1
ATOM 891 C C . THR A 1 111 ? -19.859 -44.594 10.008 1 42.44 111 THR A C 1
ATOM 893 O O . THR A 1 111 ? -19.062 -43.938 9.344 1 42.44 111 THR A O 1
ATOM 896 N N . GLU A 1 112 ? -19.875 -44.375 11.461 1 39.56 112 GLU A N 1
ATOM 897 C CA . GLU A 1 112 ? -19.344 -43.531 12.516 1 39.56 112 GLU A CA 1
ATOM 898 C C . GLU A 1 112 ? -17.828 -43.406 12.414 1 39.56 112 GLU A C 1
ATOM 900 O O . GLU A 1 112 ? -17.125 -44.406 12.312 1 39.56 112 GLU A O 1
ATOM 905 N N . GLY A 1 113 ? -17.047 -42.312 12.141 1 47.03 113 GLY A N 1
ATOM 906 C CA . GLY A 1 113 ? -15.656 -41.938 12.344 1 47.03 113 GLY A CA 1
ATOM 907 C C . GLY A 1 113 ? -14.93 -41.594 11.055 1 47.03 113 GLY A C 1
ATOM 908 O O . GLY A 1 113 ? -13.805 -41.094 11.078 1 47.03 113 GLY A O 1
ATOM 909 N N . ASP A 1 114 ? -15.266 -42.281 9.867 1 51.59 114 ASP A N 1
ATOM 910 C CA . ASP A 1 114 ? -14.375 -42.156 8.711 1 51.59 114 ASP A CA 1
ATOM 911 C C . ASP A 1 114 ? -14.68 -40.875 7.945 1 51.59 114 ASP A C 1
ATOM 913 O O . ASP A 1 114 ? -15.82 -40.375 7.945 1 51.59 114 ASP A O 1
ATOM 917 N N . VAL A 1 115 ? -13.625 -40.188 7.52 1 56.72 115 VAL A N 1
ATOM 918 C CA . VAL A 1 115 ? -13.68 -38.906 6.805 1 56.72 115 VAL A CA 1
ATOM 919 C C . VAL A 1 115 ? -14.5 -39.062 5.531 1 56.72 115 VAL A C 1
ATOM 921 O O . VAL A 1 115 ? -14.086 -39.75 4.594 1 56.72 115 VAL A O 1
ATOM 924 N N . ASN A 1 116 ? -15.828 -38.906 5.523 1 61.25 116 ASN A N 1
ATOM 925 C CA . ASN A 1 116 ? -16.766 -39.031 4.422 1 61.25 116 ASN A CA 1
ATOM 926 C C . ASN A 1 116 ? -16.797 -37.812 3.539 1 61.25 116 ASN A C 1
ATOM 928 O O . ASN A 1 116 ? -17.828 -37.125 3.441 1 61.25 116 ASN A O 1
ATOM 932 N N . ASN A 1 117 ? -15.703 -37.625 2.857 1 75.94 117 ASN A N 1
ATOM 933 C CA . ASN A 1 117 ? -15.602 -36.406 2.033 1 75.94 117 ASN A CA 1
ATOM 934 C C . ASN A 1 117 ? -16.125 -36.656 0.622 1 75.94 117 ASN A C 1
ATOM 936 O O . ASN A 1 117 ? -15.984 -37.75 0.084 1 75.94 117 ASN A O 1
ATOM 940 N N . PHE A 1 118 ? -16.922 -35.844 0.142 1 85.94 118 PHE A N 1
ATOM 941 C CA . PHE A 1 118 ? -17.312 -35.781 -1.261 1 85.94 118 PHE A CA 1
ATOM 942 C C . PHE A 1 118 ? -16.109 -35.5 -2.15 1 85.94 118 PHE A C 1
ATOM 944 O O . PHE A 1 118 ? -15.25 -34.688 -1.803 1 85.94 118 PHE A O 1
ATOM 951 N N . LEU A 1 119 ? -16.062 -36.375 -3.211 1 90.06 119 LEU A N 1
ATOM 952 C CA . LEU A 1 119 ? -14.992 -36.156 -4.184 1 90.06 119 LEU A CA 1
ATOM 953 C C . LEU A 1 119 ? -15.555 -36.125 -5.605 1 90.06 119 LEU A C 1
ATOM 955 O O . LEU A 1 119 ? -16.422 -36.938 -5.957 1 90.06 119 LEU A O 1
ATOM 959 N N . TYR A 1 120 ? -15.094 -35.125 -6.305 1 92.25 120 TYR A N 1
ATOM 960 C CA . TYR A 1 120 ? -15.461 -35.062 -7.715 1 92.25 120 TYR A CA 1
ATOM 961 C C . TYR A 1 120 ? -14.219 -35 -8.594 1 92.25 120 TYR A C 1
ATOM 963 O O . TYR A 1 120 ? -13.305 -34.219 -8.352 1 92.25 120 TYR A O 1
ATOM 971 N N . GLY A 1 121 ? -14.203 -35.812 -9.625 1 94 121 GLY A N 1
ATOM 972 C CA . GLY A 1 121 ? -13.102 -35.844 -10.578 1 94 121 GLY A CA 1
ATOM 973 C C . GLY A 1 121 ? -12.484 -37.219 -10.719 1 94 121 GLY A C 1
ATOM 974 O O . GLY A 1 121 ? -12.977 -38.188 -10.141 1 94 121 GLY A O 1
ATOM 975 N N . PRO A 1 122 ? -11.406 -37.312 -11.43 1 95.69 122 PRO A N 1
ATOM 976 C CA . PRO A 1 122 ? -10.789 -38.625 -11.688 1 95.69 122 PRO A CA 1
ATOM 977 C C . PRO A 1 122 ? -10.297 -39.312 -10.414 1 95.69 122 PRO A C 1
ATOM 979 O O . PRO A 1 122 ? -10.32 -40.531 -10.32 1 95.69 122 PRO A O 1
ATOM 982 N N . SER A 1 123 ? -9.922 -38.594 -9.438 1 93.88 123 SER A N 1
ATOM 983 C CA . SER A 1 123 ? -9.367 -39.188 -8.227 1 93.88 123 SER A CA 1
ATOM 984 C C . SER A 1 123 ? -10.445 -39.875 -7.406 1 93.88 123 SER A C 1
ATOM 986 O O . SER A 1 123 ? -10.133 -40.656 -6.512 1 93.88 123 SER A O 1
ATOM 988 N N . ALA A 1 124 ? -11.672 -39.562 -7.719 1 92.5 124 ALA A N 1
ATOM 989 C CA . ALA A 1 124 ? -12.773 -40.25 -7.07 1 92.5 124 ALA A CA 1
ATOM 990 C C . ALA A 1 124 ? -12.711 -41.75 -7.375 1 92.5 124 ALA A C 1
ATOM 992 O O . ALA A 1 124 ? -13.164 -42.594 -6.57 1 92.5 124 ALA A O 1
ATOM 993 N N . LEU A 1 125 ? -12.164 -42.125 -8.523 1 94.44 125 LEU A N 1
ATOM 994 C CA . LEU A 1 125 ? -12.008 -43.531 -8.906 1 94.44 125 LEU A CA 1
ATOM 995 C C . LEU A 1 125 ? -11.133 -44.281 -7.902 1 94.44 125 LEU A C 1
ATOM 997 O O . LEU A 1 125 ? -11.32 -45.469 -7.68 1 94.44 125 LEU A O 1
ATOM 1001 N N . LEU A 1 126 ? -10.18 -43.531 -7.305 1 93 126 LEU A N 1
ATOM 1002 C CA . LEU A 1 126 ? -9.266 -44.125 -6.336 1 93 126 LEU A CA 1
ATOM 1003 C C . LEU A 1 126 ? -9.961 -44.344 -4.996 1 93 126 LEU A C 1
ATOM 1005 O O . LEU A 1 126 ? -9.484 -45.125 -4.168 1 93 126 LEU A O 1
ATOM 1009 N N . ARG A 1 127 ? -10.992 -43.688 -4.824 1 89.88 127 ARG A N 1
ATOM 1010 C CA . ARG A 1 127 ? -11.719 -43.812 -3.568 1 89.88 127 ARG A CA 1
ATOM 1011 C C . ARG A 1 127 ? -12.719 -44.969 -3.629 1 89.88 127 ARG A C 1
ATOM 1013 O O . ARG A 1 127 ? -13.086 -45.531 -2.598 1 89.88 127 ARG A O 1
ATOM 1020 N N . ILE A 1 128 ? -13.203 -45.375 -4.75 1 89.06 128 ILE A N 1
ATOM 1021 C CA . ILE A 1 128 ? -14.18 -46.438 -4.953 1 89.06 128 ILE A CA 1
ATOM 1022 C C . ILE A 1 128 ? -13.688 -47.719 -4.301 1 89.06 128 ILE A C 1
ATOM 1024 O O . ILE A 1 128 ? -14.484 -48.531 -3.801 1 89.06 128 ILE A O 1
ATOM 1028 N N . VAL A 1 129 ? -12.445 -47.875 -4.203 1 89 129 VAL A N 1
ATOM 1029 C CA . VAL A 1 129 ? -11.836 -49.094 -3.691 1 89 129 VAL A CA 1
ATOM 1030 C C . VAL A 1 129 ? -12.266 -49.344 -2.244 1 89 129 VAL A C 1
ATOM 1032 O O . VAL A 1 129 ? -12.367 -50.469 -1.788 1 89 129 VAL A O 1
ATOM 1035 N N . ARG A 1 130 ? -12.445 -48.344 -1.567 1 84.44 130 ARG A N 1
ATOM 1036 C CA . ARG A 1 130 ? -12.859 -48.406 -0.171 1 84.44 130 ARG A CA 1
ATOM 1037 C C . ARG A 1 130 ? -14.109 -49.281 -0.018 1 84.44 130 ARG A C 1
ATOM 1039 O O . ARG A 1 130 ? -14.227 -50.031 0.933 1 84.44 130 ARG A O 1
ATOM 1046 N N . ASP A 1 131 ? -15.023 -49.188 -0.91 1 84 131 ASP A N 1
ATOM 1047 C CA . ASP A 1 131 ? -16.312 -49.844 -0.818 1 84 131 ASP A CA 1
ATOM 1048 C C . ASP A 1 131 ? -16.234 -51.281 -1.337 1 84 131 ASP A C 1
ATOM 1050 O O . ASP A 1 131 ? -17.141 -52.094 -1.104 1 84 131 ASP A O 1
ATOM 1054 N N . TYR A 1 132 ? -15.133 -51.625 -1.996 1 84.56 132 TYR A N 1
ATOM 1055 C CA . TYR A 1 132 ? -15.023 -52.938 -2.629 1 84.56 132 TYR A CA 1
ATOM 1056 C C . TYR A 1 132 ? -13.758 -53.656 -2.172 1 84.56 132 TYR A C 1
ATOM 1058 O O . TYR A 1 132 ? -13.172 -54.438 -2.928 1 84.56 132 TYR A O 1
ATOM 1066 N N . GLU A 1 133 ? -13.336 -53.438 -1.057 1 76.38 133 GLU A N 1
ATOM 1067 C CA . GLU A 1 133 ? -12.062 -53.969 -0.567 1 76.38 133 GLU A CA 1
ATOM 1068 C C . GLU A 1 133 ? -11.961 -55.469 -0.751 1 76.38 133 GLU A C 1
ATOM 1070 O O . GLU A 1 133 ? -10.906 -55.969 -1.139 1 76.38 133 GLU A O 1
ATOM 1075 N N . ARG A 1 134 ? -13.023 -56.219 -0.552 1 77.88 134 ARG A N 1
ATOM 1076 C CA . ARG A 1 134 ? -13 -57.656 -0.575 1 77.88 134 ARG A CA 1
ATOM 1077 C C . ARG A 1 134 ? -13.109 -58.188 -2.002 1 77.88 134 ARG A C 1
ATOM 1079 O O . ARG A 1 134 ? -12.789 -59.344 -2.268 1 77.88 134 ARG A O 1
ATOM 1086 N N . GLN A 1 135 ? -13.438 -57.312 -2.986 1 85.62 135 GLN A N 1
ATOM 1087 C CA . GLN A 1 135 ? -13.695 -57.781 -4.348 1 85.62 135 GLN A CA 1
ATOM 1088 C C . GLN A 1 135 ? -12.523 -57.438 -5.266 1 85.62 135 GLN A C 1
ATOM 1090 O O . GLN A 1 135 ? -12.492 -57.875 -6.422 1 85.62 135 GLN A O 1
ATOM 1095 N N . VAL A 1 136 ? -11.586 -56.844 -4.773 1 91.81 136 VAL A N 1
ATOM 1096 C CA . VAL A 1 136 ? -10.43 -56.438 -5.574 1 91.81 136 VAL A CA 1
ATOM 1097 C C . VAL A 1 136 ? -9.484 -57.625 -5.719 1 91.81 136 VAL A C 1
ATOM 1099 O O . VAL A 1 136 ? -9.203 -58.344 -4.742 1 91.81 136 VAL A O 1
ATOM 1102 N N . GLU A 1 137 ? -9.062 -57.969 -6.969 1 92.88 137 GLU A N 1
ATOM 1103 C CA . GLU A 1 137 ? -8.141 -59.062 -7.25 1 92.88 137 GLU A CA 1
ATOM 1104 C C . GLU A 1 137 ? -6.785 -58.531 -7.719 1 92.88 137 GLU A C 1
ATOM 1106 O O . GLU A 1 137 ? -6.715 -57.719 -8.633 1 92.88 137 GLU A O 1
ATOM 1111 N N . TYR A 1 138 ? -5.762 -58.969 -7.102 1 94.12 138 TYR A N 1
ATOM 1112 C CA . TYR A 1 138 ? -4.41 -58.656 -7.547 1 94.12 138 TYR A CA 1
ATOM 1113 C C . TYR A 1 138 ? -4.004 -59.531 -8.727 1 94.12 138 TYR A C 1
ATOM 1115 O O . TYR A 1 138 ? -4.023 -60.75 -8.633 1 94.12 138 TYR A O 1
ATOM 1123 N N . ILE A 1 139 ? -3.625 -58.938 -9.867 1 94.69 139 ILE A N 1
ATOM 1124 C CA . ILE A 1 139 ? -3.32 -59.656 -11.102 1 94.69 139 ILE A CA 1
ATOM 1125 C C . ILE A 1 139 ? -1.814 -59.906 -11.203 1 94.69 139 ILE A C 1
ATOM 1127 O O . ILE A 1 139 ? -1.373 -60.938 -11.68 1 94.69 139 ILE A O 1
ATOM 1131 N N . GLY A 1 140 ? -1.019 -58.906 -10.82 1 93.38 140 GLY A N 1
ATOM 1132 C CA . GLY A 1 140 ? 0.428 -59.031 -10.922 1 93.38 140 GLY A CA 1
ATOM 1133 C C . GLY A 1 140 ? 1.097 -57.688 -11.25 1 93.38 140 GLY A C 1
ATOM 1134 O O . GLY A 1 140 ? 0.554 -56.625 -10.953 1 93.38 140 GLY A O 1
ATOM 1135 N N . GLU A 1 141 ? 2.326 -57.875 -11.758 1 92.94 141 GLU A N 1
ATOM 1136 C CA . GLU A 1 141 ? 3.086 -56.688 -12.133 1 92.94 141 GLU A CA 1
ATOM 1137 C C . GLU A 1 141 ? 2.943 -56.375 -13.625 1 92.94 141 GLU A C 1
ATOM 1139 O O . GLU A 1 141 ? 2.82 -57.281 -14.438 1 92.94 141 GLU A O 1
ATOM 1144 N N . ALA A 1 142 ? 2.748 -55.156 -13.922 1 93.56 142 ALA A N 1
ATOM 1145 C CA . ALA A 1 142 ? 2.66 -54.656 -15.297 1 93.56 142 ALA A CA 1
ATOM 1146 C C . ALA A 1 142 ? 3.5 -53.406 -15.5 1 93.56 142 ALA A C 1
ATOM 1148 O O . ALA A 1 142 ? 3.883 -52.75 -14.531 1 93.56 142 ALA A O 1
ATOM 1149 N N . GLU A 1 143 ? 3.859 -53.188 -16.734 1 91.5 143 GLU A N 1
ATOM 1150 C CA . GLU A 1 143 ? 4.609 -51.969 -17.062 1 91.5 143 GLU A CA 1
ATOM 1151 C C . GLU A 1 143 ? 3.684 -50.844 -17.562 1 91.5 143 GLU A C 1
ATOM 1153 O O . GLU A 1 143 ? 2.869 -51.094 -18.453 1 91.5 143 GLU A O 1
ATOM 1158 N N . VAL A 1 144 ? 3.715 -49.719 -16.828 1 93.25 144 VAL A N 1
ATOM 1159 C CA . VAL A 1 144 ? 2.975 -48.531 -17.219 1 93.25 144 VAL A CA 1
ATOM 1160 C C . VAL A 1 144 ? 3.947 -47.375 -17.469 1 93.25 144 VAL A C 1
ATOM 1162 O O . VAL A 1 144 ? 4.586 -46.875 -16.547 1 93.25 144 VAL A O 1
ATOM 1165 N N . ARG A 1 145 ? 4.047 -46.844 -18.641 1 88.94 145 ARG A N 1
ATOM 1166 C CA . ARG A 1 145 ? 4.926 -45.75 -19.016 1 88.94 145 ARG A CA 1
ATOM 1167 C C . ARG A 1 145 ? 6.367 -46.031 -18.625 1 88.94 145 ARG A C 1
ATOM 1169 O O . ARG A 1 145 ? 7.051 -45.156 -18.062 1 88.94 145 ARG A O 1
ATOM 1176 N N . GLY A 1 146 ? 6.766 -47.188 -18.734 1 86.06 146 GLY A N 1
ATOM 1177 C CA . GLY A 1 146 ? 8.133 -47.562 -18.406 1 86.06 146 GLY A CA 1
ATOM 1178 C C . GLY A 1 146 ? 8.328 -47.812 -16.922 1 86.06 146 GLY A C 1
ATOM 1179 O O . GLY A 1 146 ? 9.453 -48.062 -16.469 1 86.06 146 GLY A O 1
ATOM 1180 N N . ILE A 1 147 ? 7.258 -47.719 -16.125 1 92 147 ILE A N 1
ATOM 1181 C CA . ILE A 1 147 ? 7.309 -47.938 -14.68 1 92 147 ILE A CA 1
ATOM 1182 C C . ILE A 1 147 ? 6.695 -49.281 -14.32 1 92 147 ILE A C 1
ATOM 1184 O O . ILE A 1 147 ? 5.629 -49.625 -14.828 1 92 147 ILE A O 1
ATOM 1188 N N . ILE A 1 148 ? 7.398 -50.031 -13.469 1 93.06 148 ILE A N 1
ATOM 1189 C CA . ILE A 1 148 ? 6.816 -51.281 -12.992 1 93.06 148 ILE A CA 1
ATOM 1190 C C . ILE A 1 148 ? 5.711 -50.969 -11.984 1 93.06 148 ILE A C 1
ATOM 1192 O O . ILE A 1 148 ? 5.926 -50.25 -11.008 1 93.06 148 ILE A O 1
ATOM 1196 N N . ALA A 1 149 ? 4.547 -51.469 -12.305 1 94.69 149 ALA A N 1
ATOM 1197 C CA . ALA A 1 149 ? 3.373 -51.156 -11.492 1 94.69 149 ALA A CA 1
ATOM 1198 C C . ALA A 1 149 ? 2.703 -52.438 -10.984 1 94.69 149 ALA A C 1
ATOM 1200 O O . ALA A 1 149 ? 2.797 -53.5 -11.617 1 94.69 149 ALA A O 1
ATOM 1201 N N . ASN A 1 150 ? 2.129 -52.375 -9.75 1 94.38 150 ASN A N 1
ATOM 1202 C CA . ASN A 1 150 ? 1.199 -53.406 -9.281 1 94.38 150 ASN A CA 1
ATOM 1203 C C . ASN A 1 150 ? -0.18 -53.219 -9.914 1 94.38 150 ASN A C 1
ATOM 1205 O O . ASN A 1 150 ? -0.688 -52.125 -10.016 1 94.38 150 ASN A O 1
ATOM 1209 N N . HIS A 1 151 ? -0.715 -54.344 -10.406 1 95.75 151 HIS A N 1
ATOM 1210 C CA . HIS A 1 151 ? -1.97 -54.312 -11.148 1 95.75 151 HIS A CA 1
ATOM 1211 C C . HIS A 1 151 ? -3.07 -55.062 -10.398 1 95.75 151 HIS A C 1
ATOM 1213 O O . HIS A 1 151 ? -2.891 -56.219 -10.008 1 95.75 151 HIS A O 1
ATOM 1219 N N . TRP A 1 152 ? -4.184 -54.344 -10.039 1 96 152 TRP A N 1
ATOM 1220 C CA . TRP A 1 152 ? -5.398 -54.938 -9.477 1 96 152 TRP A CA 1
ATOM 1221 C C . TRP A 1 152 ? -6.574 -54.75 -10.438 1 96 152 TRP A C 1
ATOM 1223 O O . TRP A 1 152 ? -6.586 -53.844 -11.258 1 96 152 TRP A O 1
ATOM 1233 N N . THR A 1 153 ? -7.5 -55.594 -10.406 1 95.88 153 THR A N 1
ATOM 1234 C CA . THR A 1 153 ? -8.734 -55.469 -11.18 1 95.88 153 THR A CA 1
ATOM 1235 C C . THR A 1 153 ? -9.953 -55.594 -10.266 1 95.88 153 THR A C 1
ATOM 1237 O O . THR A 1 153 ? -9.93 -56.312 -9.273 1 95.88 153 THR A O 1
ATOM 1240 N N . LEU A 1 154 ? -10.93 -54.719 -10.508 1 95.19 154 LEU A N 1
ATOM 1241 C CA . LEU A 1 154 ? -12.188 -54.688 -9.766 1 95.19 154 LEU A CA 1
ATOM 1242 C C . LEU A 1 154 ? -13.383 -54.75 -10.711 1 95.19 154 LEU A C 1
ATOM 1244 O O . LEU A 1 154 ? -13.438 -54 -11.688 1 95.19 154 LEU A O 1
ATOM 1248 N N . GLU A 1 155 ? -14.266 -55.688 -10.492 1 93.69 155 GLU A N 1
ATOM 1249 C CA . GLU A 1 155 ? -15.547 -55.719 -11.195 1 93.69 155 GLU A CA 1
ATOM 1250 C C . GLU A 1 155 ? -16.625 -55 -10.383 1 93.69 155 GLU A C 1
ATOM 1252 O O . GLU A 1 155 ? -17.094 -55.531 -9.367 1 93.69 155 GLU A O 1
ATOM 1257 N N . HIS A 1 156 ? -17.047 -53.906 -10.852 1 92.81 156 HIS A N 1
ATOM 1258 C CA . HIS A 1 156 ? -18.047 -53.094 -10.172 1 92.81 156 HIS A CA 1
ATOM 1259 C C . HIS A 1 156 ? -19.438 -53.688 -10.375 1 92.81 156 HIS A C 1
ATOM 1261 O O . HIS A 1 156 ? -19.734 -54.281 -11.422 1 92.81 156 HIS A O 1
ATOM 1267 N N . ARG A 1 157 ? -20.344 -53.406 -9.461 1 89.69 157 ARG A N 1
ATOM 1268 C CA . ARG A 1 157 ? -21.703 -53.938 -9.469 1 89.69 157 ARG A CA 1
ATOM 1269 C C . ARG A 1 157 ? -22.484 -53.406 -10.672 1 89.69 157 ARG A C 1
ATOM 1271 O O . ARG A 1 157 ? -23.406 -54.062 -11.148 1 89.69 157 ARG A O 1
ATOM 1278 N N . LEU A 1 158 ? -22.109 -52.281 -11.227 1 91.19 158 LEU A N 1
ATOM 1279 C CA . LEU A 1 158 ? -22.828 -51.656 -12.344 1 91.19 158 LEU A CA 1
ATOM 1280 C C . LEU A 1 158 ? -22.297 -52.156 -13.68 1 91.19 158 LEU A C 1
ATOM 1282 O O . LEU A 1 158 ? -22.641 -51.625 -14.734 1 91.19 158 LEU A O 1
ATOM 1286 N N . GLY A 1 159 ? -21.375 -53.125 -13.68 1 91 159 GLY A N 1
ATOM 1287 C CA . GLY A 1 159 ? -20.891 -53.781 -14.898 1 91 159 GLY A CA 1
ATOM 1288 C C . GLY A 1 159 ? -19.609 -53.156 -15.414 1 91 159 GLY A C 1
ATOM 1289 O O . GLY A 1 159 ? -19.172 -53.469 -16.531 1 91 159 GLY A O 1
ATOM 1290 N N . TYR A 1 160 ? -19.016 -52.312 -14.641 1 95.06 160 TYR A N 1
ATOM 1291 C CA . TYR A 1 160 ? -17.734 -51.75 -15.039 1 95.06 160 TYR A CA 1
ATOM 1292 C C . TYR A 1 160 ? -16.578 -52.594 -14.547 1 95.06 160 TYR A C 1
ATOM 1294 O O . TYR A 1 160 ? -16.641 -53.156 -13.461 1 95.06 160 TYR A O 1
ATOM 1302 N N . ILE A 1 161 ? -15.609 -52.719 -15.383 1 96.19 161 ILE A N 1
ATOM 1303 C CA . ILE A 1 161 ? -14.336 -53.312 -14.984 1 96.19 161 ILE A CA 1
ATOM 1304 C C . ILE A 1 161 ? -13.289 -52.219 -14.812 1 96.19 161 ILE A C 1
ATOM 1306 O O . ILE A 1 161 ? -13.023 -51.438 -15.742 1 96.19 161 ILE A O 1
ATOM 1310 N N . ILE A 1 162 ? -12.719 -52.156 -13.617 1 96.62 162 ILE A N 1
ATOM 1311 C CA . ILE A 1 162 ? -11.742 -51.094 -13.312 1 96.62 162 ILE A CA 1
ATOM 1312 C C . ILE A 1 162 ? -10.383 -51.75 -13.023 1 96.62 162 ILE A C 1
ATOM 1314 O O . ILE A 1 162 ? -10.273 -52.594 -12.148 1 96.62 162 ILE A O 1
ATOM 1318 N N . ASP A 1 163 ? -9.414 -51.375 -13.766 1 96.94 163 ASP A N 1
ATOM 1319 C CA . ASP A 1 163 ? -8.031 -51.812 -13.523 1 96.94 163 ASP A CA 1
ATOM 1320 C C . ASP A 1 163 ? -7.234 -50.688 -12.852 1 96.94 163 ASP A C 1
ATOM 1322 O O . ASP A 1 163 ? -7.227 -49.531 -13.336 1 96.94 163 ASP A O 1
ATOM 1326 N N . TYR A 1 164 ? -6.652 -51 -11.703 1 95.94 164 TYR A N 1
ATOM 1327 C CA . TYR A 1 164 ? -5.828 -50.062 -10.969 1 95.94 164 TYR A CA 1
ATOM 1328 C C . TYR A 1 164 ? -4.348 -50.406 -11.094 1 95.94 164 TYR A C 1
ATOM 1330 O O . TYR A 1 164 ? -3.957 -51.562 -10.945 1 95.94 164 TYR A O 1
ATOM 1338 N N . TYR A 1 165 ? -3.549 -49.438 -11.469 1 95.88 165 TYR A N 1
ATOM 1339 C CA . TYR A 1 165 ? -2.1 -49.594 -11.531 1 95.88 165 TYR A CA 1
ATOM 1340 C C . TYR A 1 165 ? -1.409 -48.594 -10.586 1 95.88 165 TYR A C 1
ATOM 1342 O O . TYR A 1 165 ? -1.55 -47.375 -10.719 1 95.88 165 TYR A O 1
ATOM 1350 N N . PHE A 1 166 ? -0.707 -49.094 -9.57 1 93.12 166 PHE A N 1
ATOM 1351 C CA . PHE A 1 166 ? 0.099 -48.281 -8.648 1 93.12 166 PHE A CA 1
ATOM 1352 C C . PHE A 1 166 ? 1.575 -48.656 -8.773 1 93.12 166 PHE A C 1
ATOM 1354 O O . PHE A 1 166 ? 1.919 -49.812 -9.047 1 93.12 166 PHE A O 1
ATOM 1361 N N . ALA A 1 167 ? 2.426 -47.656 -8.633 1 91.75 167 ALA A N 1
ATOM 1362 C CA . ALA A 1 167 ? 3.861 -47.906 -8.695 1 91.75 167 ALA A CA 1
ATOM 1363 C C . ALA A 1 167 ? 4.27 -48.969 -7.672 1 91.75 167 ALA A C 1
ATOM 1365 O O . ALA A 1 167 ? 3.779 -48.969 -6.539 1 91.75 167 ALA A O 1
ATOM 1366 N N . ALA A 1 168 ? 5.086 -49.875 -8.133 1 90.44 168 ALA A N 1
ATOM 1367 C CA . ALA A 1 168 ? 5.586 -50.938 -7.238 1 90.44 168 ALA A CA 1
ATOM 1368 C C . ALA A 1 168 ? 6.379 -50.312 -6.082 1 90.44 168 ALA A C 1
ATOM 1370 O O . ALA A 1 168 ? 6.938 -49.219 -6.207 1 90.44 168 ALA A O 1
ATOM 1371 N N . ASP A 1 169 ? 6.48 -51 -4.973 1 84.25 169 ASP A N 1
ATOM 1372 C CA . ASP A 1 169 ? 7.117 -50.531 -3.754 1 84.25 169 ASP A CA 1
ATOM 1373 C C . ASP A 1 169 ? 8.609 -50.281 -3.973 1 84.25 169 ASP A C 1
ATOM 1375 O O . ASP A 1 169 ? 9.195 -49.375 -3.352 1 84.25 169 ASP A O 1
ATOM 1379 N N . GLU A 1 170 ? 9.18 -51.062 -4.855 1 84.94 170 GLU A N 1
ATOM 1380 C CA . GLU A 1 170 ? 10.617 -50.969 -5.07 1 84.94 170 GLU A CA 1
ATOM 1381 C C . GLU A 1 170 ? 10.961 -49.844 -6.031 1 84.94 170 GLU A C 1
ATOM 1383 O O . GLU A 1 170 ? 12.125 -49.438 -6.164 1 84.94 170 GLU A O 1
ATOM 1388 N N . TRP A 1 171 ? 9.984 -49.25 -6.66 1 89.56 171 TRP A N 1
ATOM 1389 C CA . TRP A 1 171 ? 10.211 -48.156 -7.594 1 89.56 171 TRP A CA 1
ATOM 1390 C C . TRP A 1 171 ? 10.234 -46.812 -6.863 1 89.56 171 TRP A C 1
ATOM 1392 O O . TRP A 1 171 ? 9.25 -46.438 -6.227 1 89.56 171 TRP A O 1
ATOM 1402 N N . LEU A 1 172 ? 11.297 -46.062 -6.918 1 89.06 172 LEU A N 1
ATOM 1403 C CA . LEU A 1 172 ? 11.398 -44.781 -6.281 1 89.06 172 LEU A CA 1
ATOM 1404 C C . LEU A 1 172 ? 10.711 -43.688 -7.125 1 89.06 172 LEU A C 1
ATOM 1406 O O . LEU A 1 172 ? 11.219 -43.312 -8.188 1 89.06 172 LEU A O 1
ATOM 1410 N N . MET A 1 173 ? 9.648 -43.188 -6.598 1 89.19 173 MET A N 1
ATOM 1411 C CA . MET A 1 173 ? 8.891 -42.156 -7.293 1 89.19 173 MET A CA 1
ATOM 1412 C C . MET A 1 173 ? 9.383 -40.75 -6.902 1 89.19 173 MET A C 1
ATOM 1414 O O . MET A 1 173 ? 10.07 -40.594 -5.895 1 89.19 173 MET A O 1
ATOM 1418 N N . PRO A 1 174 ? 9.023 -39.75 -7.691 1 87.38 174 PRO A N 1
ATOM 1419 C CA . PRO A 1 174 ? 9.578 -38.406 -7.488 1 87.38 174 PRO A CA 1
ATOM 1420 C C . PRO A 1 174 ? 9.273 -37.875 -6.098 1 87.38 174 PRO A C 1
ATOM 1422 O O . PRO A 1 174 ? 10.117 -37.188 -5.508 1 87.38 174 PRO A O 1
ATOM 1425 N N . TYR A 1 175 ? 8.156 -38.031 -5.566 1 82.94 175 TYR A N 1
ATOM 1426 C CA . TYR A 1 175 ? 7.77 -37.406 -4.309 1 82.94 175 TYR A CA 1
ATOM 1427 C C . TYR A 1 175 ? 8.039 -38.312 -3.133 1 82.94 175 TYR A C 1
ATOM 1429 O O . TYR A 1 175 ? 7.691 -38 -1.992 1 82.94 175 TYR A O 1
ATOM 1437 N N . GLY A 1 176 ? 8.695 -39.406 -3.361 1 71.06 176 GLY A N 1
ATOM 1438 C CA . GLY A 1 176 ? 9.141 -40.312 -2.328 1 71.06 176 GLY A CA 1
ATOM 1439 C C . GLY A 1 176 ? 8.078 -41.344 -1.933 1 71.06 176 GLY A C 1
ATOM 1440 O O . GLY A 1 176 ? 6.977 -41.344 -2.484 1 71.06 176 GLY A O 1
ATOM 1441 N N . HIS A 1 177 ? 8.586 -42.281 -1.19 1 64.94 177 HIS A N 1
ATOM 1442 C CA . HIS A 1 177 ? 7.715 -43.375 -0.728 1 64.94 177 HIS A CA 1
ATOM 1443 C C . HIS A 1 177 ? 7.105 -43.031 0.631 1 64.94 177 HIS A C 1
ATOM 1445 O O . HIS A 1 177 ? 6.176 -43.719 1.079 1 64.94 177 HIS A O 1
ATOM 1451 N N . THR A 1 178 ? 7.824 -42.062 1.239 1 63.62 178 THR A N 1
ATOM 1452 C CA . THR A 1 178 ? 7.324 -41.719 2.568 1 63.62 178 THR A CA 1
ATOM 1453 C C . THR A 1 178 ? 7.18 -40.188 2.719 1 63.62 178 THR A C 1
ATOM 1455 O O . THR A 1 178 ? 7.98 -39.438 2.178 1 63.62 178 THR A O 1
ATOM 1458 N N . PHE A 1 179 ? 6.078 -39.781 3.008 1 59.28 179 PHE A N 1
ATOM 1459 C CA . PHE A 1 179 ? 5.879 -38.375 3.41 1 59.28 179 PHE A CA 1
ATOM 1460 C C . PHE A 1 179 ? 5.32 -38.312 4.824 1 59.28 179 PHE A C 1
ATOM 1462 O O . PHE A 1 179 ? 4.25 -38.844 5.105 1 59.28 179 PHE A O 1
ATOM 1469 N N . ASN A 1 180 ? 6.043 -37.562 5.695 1 54.69 180 ASN A N 1
ATOM 1470 C CA . ASN A 1 180 ? 5.723 -37.406 7.113 1 54.69 180 ASN A CA 1
ATOM 1471 C C . ASN A 1 180 ? 5.48 -38.781 7.77 1 54.69 180 ASN A C 1
ATOM 1473 O O . ASN A 1 180 ? 4.512 -38.938 8.508 1 54.69 180 ASN A O 1
ATOM 1477 N N . GLY A 1 181 ? 6.223 -39.844 7.391 1 56.34 181 GLY A N 1
ATOM 1478 C CA . GLY A 1 181 ? 6.18 -41.156 8.023 1 56.34 181 GLY A CA 1
ATOM 1479 C C . GLY A 1 181 ? 5.18 -42.094 7.387 1 56.34 181 GLY A C 1
ATOM 1480 O O . GLY A 1 181 ? 5.098 -43.25 7.762 1 56.34 181 GLY A O 1
ATOM 1481 N N . LYS A 1 182 ? 4.363 -41.562 6.574 1 59.84 182 LYS A N 1
ATOM 1482 C CA . LYS A 1 182 ? 3.361 -42.438 5.949 1 59.84 182 LYS A CA 1
ATOM 1483 C C . LYS A 1 182 ? 3.822 -42.906 4.574 1 59.84 182 LYS A C 1
ATOM 1485 O O . LYS A 1 182 ? 4.469 -42.156 3.84 1 59.84 182 LYS A O 1
ATOM 1490 N N . GLY A 1 183 ? 3.719 -44.094 4.332 1 64.62 183 GLY A N 1
ATOM 1491 C CA . GLY A 1 183 ? 4.035 -44.656 3.027 1 64.62 183 GLY A CA 1
ATOM 1492 C C . GLY A 1 183 ? 3.139 -44.125 1.92 1 64.62 183 GLY A C 1
ATOM 1493 O O . GLY A 1 183 ? 1.916 -44.094 2.066 1 64.62 183 GLY A O 1
ATOM 1494 N N . VAL A 1 184 ? 3.727 -43.438 0.92 1 72.69 184 VAL A N 1
ATOM 1495 C CA . VAL A 1 184 ? 2.943 -42.875 -0.169 1 72.69 184 VAL A CA 1
ATOM 1496 C C . VAL A 1 184 ? 3.045 -43.781 -1.405 1 72.69 184 VAL A C 1
ATOM 1498 O O . VAL A 1 184 ? 4.137 -44.219 -1.761 1 72.69 184 VAL A O 1
ATOM 1501 N N . LYS A 1 185 ? 1.849 -44.375 -1.807 1 81.62 185 LYS A N 1
ATOM 1502 C CA . LYS A 1 185 ? 1.773 -45.094 -3.074 1 81.62 185 LYS A CA 1
ATOM 1503 C C . LYS A 1 185 ? 1.213 -44.188 -4.18 1 81.62 185 LYS A C 1
ATOM 1505 O O . LYS A 1 185 ? 0.188 -43.531 -3.994 1 81.62 185 LYS A O 1
ATOM 1510 N N . GLN A 1 186 ? 1.875 -44.188 -5.238 1 88.44 186 GLN A N 1
ATOM 1511 C CA . GLN A 1 186 ? 1.47 -43.281 -6.309 1 88.44 186 GLN A CA 1
ATOM 1512 C C . GLN A 1 186 ? 0.645 -44 -7.363 1 88.44 186 GLN A C 1
ATOM 1514 O O . GLN A 1 186 ? 1.089 -45.031 -7.914 1 88.44 186 GLN A O 1
ATOM 1519 N N . PRO A 1 187 ? -0.525 -43.531 -7.512 1 93.25 187 PRO A N 1
ATOM 1520 C CA . PRO A 1 187 ? -1.273 -44.094 -8.641 1 93.25 187 PRO A CA 1
ATOM 1521 C C . PRO A 1 187 ? -0.674 -43.719 -9.992 1 93.25 187 PRO A C 1
ATOM 1523 O O . PRO A 1 187 ? -0.204 -42.594 -10.164 1 93.25 187 PRO A O 1
ATOM 1526 N N . LEU A 1 188 ? -0.655 -44.656 -10.922 1 94.44 188 LEU A N 1
ATOM 1527 C CA . LEU A 1 188 ? -0.109 -44.375 -12.25 1 94.44 188 LEU A CA 1
ATOM 1528 C C . LEU A 1 188 ? -1.217 -44.344 -13.297 1 94.44 188 LEU A C 1
ATOM 1530 O O . LEU A 1 188 ? -1.212 -43.469 -14.172 1 94.44 188 LEU A O 1
ATOM 1534 N N . ARG A 1 189 ? -2.166 -45.312 -13.18 1 95.75 189 ARG A N 1
ATOM 1535 C CA . ARG A 1 189 ? -3.191 -45.438 -14.211 1 95.75 189 ARG A CA 1
ATOM 1536 C C . ARG A 1 189 ? -4.422 -46.156 -13.672 1 95.75 189 ARG A C 1
ATOM 1538 O O . ARG A 1 189 ? -4.301 -47.094 -12.859 1 95.75 189 ARG A O 1
ATOM 1545 N N . VAL A 1 190 ? -5.531 -45.656 -14.078 1 97.06 190 VAL A N 1
ATOM 1546 C CA . VAL A 1 190 ? -6.789 -46.375 -13.898 1 97.06 190 VAL A CA 1
ATOM 1547 C C . VAL A 1 190 ? -7.477 -46.562 -15.25 1 97.06 190 VAL A C 1
ATOM 1549 O O . VAL A 1 190 ? -7.594 -45.594 -16.031 1 97.06 190 VAL A O 1
ATOM 1552 N N . LYS A 1 191 ? -7.781 -47.75 -15.602 1 96.94 191 LYS A N 1
ATOM 1553 C CA . LYS A 1 191 ? -8.531 -48.031 -16.812 1 96.94 191 LYS A CA 1
ATOM 1554 C C . LYS A 1 191 ? -9.953 -48.469 -16.5 1 96.94 191 LYS A C 1
ATOM 1556 O O . LYS A 1 191 ? -10.156 -49.344 -15.656 1 96.94 191 LYS A O 1
ATOM 1561 N N . VAL A 1 192 ? -10.883 -47.844 -17.109 1 97.12 192 VAL A N 1
ATOM 1562 C CA . VAL A 1 192 ? -12.289 -48.156 -16.875 1 97.12 192 VAL A CA 1
ATOM 1563 C C . VAL A 1 192 ? -12.93 -48.688 -18.172 1 97.12 192 VAL A C 1
ATOM 1565 O O . VAL A 1 192 ? -12.883 -48 -19.203 1 97.12 192 VAL A O 1
ATOM 1568 N N . GLU A 1 193 ? -13.469 -49.844 -18.094 1 96.56 193 GLU A N 1
ATOM 1569 C CA . GLU A 1 193 ? -14.188 -50.406 -19.219 1 96.56 193 GLU A CA 1
ATOM 1570 C C . GLU A 1 193 ? -15.664 -50.625 -18.891 1 96.56 193 GLU A C 1
ATOM 1572 O O . GLU A 1 193 ? -16 -51.156 -17.828 1 96.56 193 GLU A O 1
ATOM 1577 N N . GLY A 1 194 ? -16.547 -50.125 -19.734 1 96.12 194 GLY A N 1
ATOM 1578 C CA . GLY A 1 194 ? -17.984 -50.25 -19.562 1 96.12 194 GLY A CA 1
ATOM 1579 C C . GLY A 1 194 ? -18.766 -49.375 -20.5 1 96.12 194 GLY A C 1
ATOM 1580 O O . GLY A 1 194 ? -18.203 -48.781 -21.422 1 96.12 194 GLY A O 1
ATOM 1581 N N . MET A 1 195 ? -20.016 -49.375 -20.328 1 94.12 195 MET A N 1
ATOM 1582 C CA . MET A 1 195 ? -20.906 -48.562 -21.172 1 94.12 195 MET A CA 1
ATOM 1583 C C . MET A 1 195 ? -20.938 -47.125 -20.703 1 94.12 195 MET A C 1
ATOM 1585 O O . MET A 1 195 ? -21.344 -46.844 -19.578 1 94.12 195 MET A O 1
ATOM 1589 N N . GLU A 1 196 ? -20.391 -46.219 -21.531 1 92 196 GLU A N 1
ATOM 1590 C CA . GLU A 1 196 ? -20.359 -44.812 -21.203 1 92 196 GLU A CA 1
ATOM 1591 C C . GLU A 1 196 ? -20.734 -43.938 -22.391 1 92 196 GLU A C 1
ATOM 1593 O O . GLU A 1 196 ? -20.531 -44.344 -23.547 1 92 196 GLU A O 1
ATOM 1598 N N . GLY A 1 197 ? -21.219 -42.75 -22.094 1 87.25 197 GLY A N 1
ATOM 1599 C CA . GLY A 1 197 ? -21.562 -41.812 -23.141 1 87.25 197 GLY A CA 1
ATOM 1600 C C . GLY A 1 197 ? -20.453 -40.812 -23.438 1 87.25 197 GLY A C 1
ATOM 1601 O O . GLY A 1 197 ? -19.359 -40.906 -22.859 1 87.25 197 GLY A O 1
ATOM 1602 N N . ASN A 1 198 ? -20.703 -40.031 -24.469 1 90.69 198 ASN A N 1
ATOM 1603 C CA . ASN A 1 198 ? -19.844 -38.906 -24.797 1 90.69 198 ASN A CA 1
ATOM 1604 C C . ASN A 1 198 ? -20.031 -37.75 -23.797 1 90.69 198 ASN A C 1
ATOM 1606 O O . ASN A 1 198 ? -21.109 -37.188 -23.688 1 90.69 198 ASN A O 1
ATOM 1610 N N . PRO A 1 199 ? -18.984 -37.469 -23.047 1 91.62 199 PRO A N 1
ATOM 1611 C CA . PRO A 1 199 ? -19.125 -36.406 -22.031 1 91.62 199 PRO A CA 1
ATOM 1612 C C . PRO A 1 199 ? -19.484 -35.062 -22.625 1 91.62 199 PRO A C 1
ATOM 1614 O O . PRO A 1 199 ? -19.984 -34.188 -21.922 1 91.62 199 PRO A O 1
ATOM 1617 N N . TRP A 1 200 ? -19.25 -34.781 -23.922 1 90.25 200 TRP A N 1
ATOM 1618 C CA . TRP A 1 200 ? -19.484 -33.469 -24.547 1 90.25 200 TRP A CA 1
ATOM 1619 C C . TRP A 1 200 ? -20.797 -33.469 -25.312 1 90.25 200 TRP A C 1
ATOM 1621 O O . TRP A 1 200 ? -21.234 -32.438 -25.797 1 90.25 200 TRP A O 1
ATOM 1631 N N . ASP A 1 201 ? -21.422 -34.688 -25.453 1 89.31 201 ASP A N 1
ATOM 1632 C CA . ASP A 1 201 ? -22.703 -34.812 -26.156 1 89.31 201 ASP A CA 1
ATOM 1633 C C . ASP A 1 201 ? -23.672 -35.719 -25.406 1 89.31 201 ASP A C 1
ATOM 1635 O O . ASP A 1 201 ? -23.609 -36.969 -25.547 1 89.31 201 ASP A O 1
ATOM 1639 N N . VAL A 1 202 ? -24.594 -35.156 -24.812 1 85.94 202 VAL A N 1
ATOM 1640 C CA . VAL A 1 202 ? -25.516 -35.875 -23.938 1 85.94 202 VAL A CA 1
ATOM 1641 C C . VAL A 1 202 ? -26.453 -36.75 -24.766 1 85.94 202 VAL A C 1
ATOM 1643 O O . VAL A 1 202 ? -27 -37.75 -24.281 1 85.94 202 VAL A O 1
ATOM 1646 N N . ASN A 1 203 ? -26.609 -36.438 -26.016 1 87.44 203 ASN A N 1
ATOM 1647 C CA . ASN A 1 203 ? -27.594 -37.125 -26.859 1 87.44 203 ASN A CA 1
ATOM 1648 C C . ASN A 1 203 ? -27 -38.375 -27.484 1 87.44 203 ASN A C 1
ATOM 1650 O O . ASN A 1 203 ? -27.75 -39.188 -28.031 1 87.44 203 ASN A O 1
ATOM 1654 N N . MET A 1 204 ? -25.766 -38.531 -27.328 1 89.38 204 MET A N 1
ATOM 1655 C CA . MET A 1 204 ? -25.156 -39.719 -27.906 1 89.38 204 MET A CA 1
ATOM 1656 C C . MET A 1 204 ? -25.391 -40.938 -27 1 89.38 204 MET A C 1
ATOM 1658 O O . MET A 1 204 ? -25.328 -40.812 -25.781 1 89.38 204 MET A O 1
ATOM 1662 N N . ALA A 1 205 ? -25.719 -42.062 -27.547 1 88.19 205 ALA A N 1
ATOM 1663 C CA . ALA A 1 205 ? -25.969 -43.281 -26.812 1 88.19 205 ALA A CA 1
ATOM 1664 C C . ALA A 1 205 ? -24.672 -43.812 -26.188 1 88.19 205 ALA A C 1
ATOM 1666 O O . ALA A 1 205 ? -23.578 -43.562 -26.688 1 88.19 205 ALA A O 1
ATOM 1667 N N . ASP A 1 206 ? -24.906 -44.469 -25.156 1 91.81 206 ASP A N 1
ATOM 1668 C CA . ASP A 1 206 ? -23.766 -45.094 -24.5 1 91.81 206 ASP A CA 1
ATOM 1669 C C . ASP A 1 206 ? -23.125 -46.156 -25.406 1 91.81 206 ASP A C 1
ATOM 1671 O O . ASP A 1 206 ? -23.844 -46.875 -26.109 1 91.81 206 ASP A O 1
ATOM 1675 N N . ILE A 1 207 ? -21.844 -46.156 -25.438 1 93.75 207 ILE A N 1
ATOM 1676 C CA . ILE A 1 207 ? -21.109 -47.156 -26.172 1 93.75 207 ILE A CA 1
ATOM 1677 C C . ILE A 1 207 ? -20.109 -47.844 -25.234 1 93.75 207 ILE A C 1
ATOM 1679 O O . ILE A 1 207 ? -19.828 -47.344 -24.141 1 93.75 207 ILE A O 1
ATOM 1683 N N . ALA A 1 208 ? -19.703 -49.094 -25.688 1 93.88 208 ALA A N 1
ATOM 1684 C CA . ALA A 1 208 ? -18.641 -49.75 -24.938 1 93.88 208 ALA A CA 1
ATOM 1685 C C . ALA A 1 208 ? -17.328 -48.969 -25.031 1 93.88 208 ALA A C 1
ATOM 1687 O O . ALA A 1 208 ? -16.734 -48.875 -26.125 1 93.88 208 ALA A O 1
ATOM 1688 N N . GLN A 1 209 ? -16.953 -48.375 -23.938 1 93.81 209 GLN A N 1
ATOM 1689 C CA . GLN A 1 209 ? -15.758 -47.531 -23.922 1 93.81 209 GLN A CA 1
ATOM 1690 C C . GLN A 1 209 ? -14.648 -48.188 -23.094 1 93.81 209 GLN A C 1
ATOM 1692 O O . GLN A 1 209 ? -14.922 -49.062 -22.281 1 93.81 209 GLN A O 1
ATOM 1697 N N . SER A 1 210 ? -13.469 -47.875 -23.438 1 94.5 210 SER A N 1
ATOM 1698 C CA . SER A 1 210 ? -12.273 -48.156 -22.656 1 94.5 210 SER A CA 1
ATOM 1699 C C . SER A 1 210 ? -11.492 -46.875 -22.359 1 94.5 210 SER A C 1
ATOM 1701 O O . SER A 1 210 ? -10.602 -46.5 -23.125 1 94.5 210 SER A O 1
ATOM 1703 N N . ILE A 1 211 ? -11.852 -46.281 -21.234 1 95.88 211 ILE A N 1
ATOM 1704 C CA . ILE A 1 211 ? -11.273 -44.969 -20.891 1 95.88 211 ILE A CA 1
ATOM 1705 C C . ILE A 1 211 ? -10.008 -45.188 -20.062 1 95.88 211 ILE A C 1
ATOM 1707 O O . ILE A 1 211 ? -9.992 -46 -19.125 1 95.88 211 ILE A O 1
ATOM 1711 N N . THR A 1 212 ? -8.992 -44.5 -20.453 1 96.31 212 THR A N 1
ATOM 1712 C CA . THR A 1 212 ? -7.73 -44.562 -19.734 1 96.31 212 THR A CA 1
ATOM 1713 C C . THR A 1 212 ? -7.48 -43.281 -18.953 1 96.31 212 THR A C 1
ATOM 1715 O O . THR A 1 212 ? -7.449 -42.188 -19.531 1 96.31 212 THR A O 1
ATOM 1718 N N . TYR A 1 213 ? -7.363 -43.406 -17.609 1 96.81 213 TYR A N 1
ATOM 1719 C CA . TYR A 1 213 ? -6.957 -42.312 -16.719 1 96.81 213 TYR A CA 1
ATOM 1720 C C . TYR A 1 213 ? -5.488 -42.438 -16.344 1 96.81 213 TYR A C 1
ATOM 1722 O O . TYR A 1 213 ? -5.117 -43.281 -15.523 1 96.81 213 TYR A O 1
ATOM 1730 N N . ASP A 1 214 ? -4.688 -41.656 -16.938 1 95.56 214 ASP A N 1
ATOM 1731 C CA . ASP A 1 214 ? -3.268 -41.656 -16.594 1 95.56 214 ASP A CA 1
ATOM 1732 C C . ASP A 1 214 ? -2.945 -40.562 -15.555 1 95.56 214 ASP A C 1
ATOM 1734 O O . ASP A 1 214 ? -3.004 -39.375 -15.852 1 95.56 214 ASP A O 1
ATOM 1738 N N . PHE A 1 215 ? -2.676 -41 -14.328 1 94.06 215 PHE A N 1
ATOM 1739 C CA . PHE A 1 215 ? -2.215 -40.062 -13.289 1 94.06 215 PHE A CA 1
ATOM 1740 C C . PHE A 1 215 ? -0.762 -39.688 -13.523 1 94.06 215 PHE A C 1
ATOM 1742 O O . PHE A 1 215 ? 0.152 -40.312 -13 1 94.06 215 PHE A O 1
ATOM 1749 N N . THR A 1 216 ? -0.65 -38.625 -14.234 1 90.88 216 THR A N 1
ATOM 1750 C CA . THR A 1 216 ? 0.677 -38.219 -14.664 1 90.88 216 THR A CA 1
ATOM 1751 C C . THR A 1 216 ? 1.452 -37.594 -13.5 1 90.88 216 THR A C 1
ATOM 1753 O O . THR A 1 216 ? 2.684 -37.625 -13.492 1 90.88 216 THR A O 1
ATOM 1756 N N . GLU A 1 217 ? 0.77 -37 -12.664 1 89.69 217 GLU A N 1
ATOM 1757 C CA . GLU A 1 217 ? 1.343 -36.438 -11.445 1 89.69 217 GLU A CA 1
ATOM 1758 C C . GLU A 1 217 ? 0.401 -36.625 -10.258 1 89.69 217 GLU A C 1
ATOM 1760 O O . GLU A 1 217 ? -0.81 -36.438 -10.383 1 89.69 217 GLU A O 1
ATOM 1765 N N . PHE A 1 218 ? 1.019 -37.062 -9.164 1 90.38 218 PHE A N 1
ATOM 1766 C CA . PHE A 1 218 ? 0.254 -37.188 -7.926 1 90.38 218 PHE A CA 1
ATOM 1767 C C . PHE A 1 218 ? 1.099 -36.781 -6.727 1 90.38 218 PHE A C 1
ATOM 1769 O O . PHE A 1 218 ? 1.968 -37.531 -6.285 1 90.38 218 PHE A O 1
ATOM 1776 N N . LYS A 1 219 ? 0.817 -35.594 -6.211 1 86.62 219 LYS A N 1
ATOM 1777 C CA . LYS A 1 219 ? 1.473 -35.062 -5.02 1 86.62 219 LYS A CA 1
ATOM 1778 C C . LYS A 1 219 ? 0.596 -35.25 -3.783 1 86.62 219 LYS A 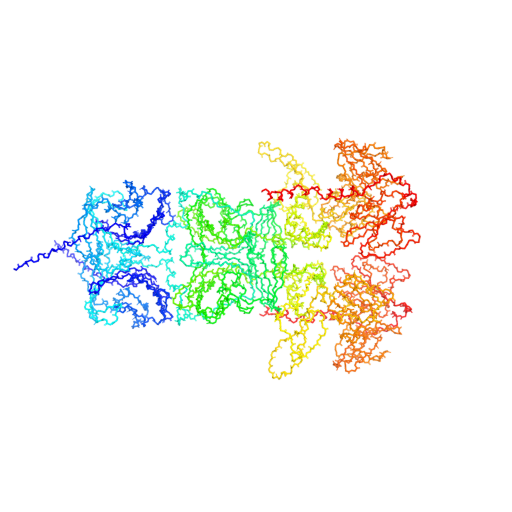C 1
ATOM 1780 O O . LYS A 1 219 ? -0.573 -34.844 -3.781 1 86.62 219 LYS A O 1
ATOM 1785 N N . PRO A 1 220 ? 1.126 -35.844 -2.746 1 87.56 220 PRO A N 1
ATOM 1786 C CA . PRO A 1 220 ? 0.306 -36.094 -1.556 1 87.56 220 PRO A CA 1
ATOM 1787 C C . PRO A 1 220 ? 0.106 -34.844 -0.711 1 87.56 220 PRO A C 1
ATOM 1789 O O . PRO A 1 220 ? -0.207 -34.938 0.479 1 87.56 220 PRO A O 1
ATOM 1792 N N . TYR A 1 221 ? 0.364 -33.688 -1.24 1 85.31 221 TYR A N 1
ATOM 1793 C CA . TYR A 1 221 ? 0.111 -32.406 -0.626 1 85.31 221 TYR A CA 1
ATOM 1794 C C . TYR A 1 221 ? -0.146 -31.328 -1.687 1 85.31 221 TYR A C 1
ATOM 1796 O O . TYR A 1 221 ? 0.191 -31.516 -2.857 1 85.31 221 TYR A O 1
ATOM 1804 N N . VAL A 1 222 ? -0.758 -30.266 -1.243 1 89.44 222 VAL A N 1
ATOM 1805 C CA . VAL A 1 222 ? -0.925 -29.125 -2.129 1 89.44 222 VAL A CA 1
ATOM 1806 C C . VAL A 1 222 ? 0.092 -28.047 -1.77 1 89.44 222 VAL A C 1
ATOM 1808 O O . VAL A 1 222 ? 0.192 -27.641 -0.61 1 89.44 222 VAL A O 1
ATOM 1811 N N . ASP A 1 223 ? 0.802 -27.656 -2.797 1 82.62 223 ASP A N 1
ATOM 1812 C CA . ASP A 1 223 ? 1.735 -26.547 -2.602 1 82.62 223 ASP A CA 1
ATOM 1813 C C . ASP A 1 223 ? 1.007 -25.297 -2.139 1 82.62 223 ASP A C 1
ATOM 1815 O O . ASP A 1 223 ? -0.062 -24.969 -2.654 1 82.62 223 ASP A O 1
ATOM 1819 N N . PRO A 1 224 ? 1.583 -24.625 -1.174 1 78.12 224 PRO A N 1
ATOM 1820 C CA . PRO A 1 224 ? 0.942 -23.406 -0.672 1 78.12 224 PRO A CA 1
ATOM 1821 C C . PRO A 1 224 ? 0.669 -22.375 -1.775 1 78.12 224 PRO A C 1
ATOM 1823 O O . PRO A 1 224 ? -0.349 -21.688 -1.74 1 78.12 224 PRO A O 1
ATOM 1826 N N . ALA A 1 225 ? 1.511 -22.297 -2.758 1 75.5 225 ALA A N 1
ATOM 1827 C CA . ALA A 1 225 ? 1.345 -21.328 -3.836 1 75.5 225 ALA A CA 1
ATOM 1828 C C . ALA A 1 225 ? 0.122 -21.656 -4.688 1 75.5 225 ALA A C 1
ATOM 1830 O O . ALA A 1 225 ? -0.433 -20.781 -5.355 1 75.5 225 ALA A O 1
ATOM 1831 N N . ARG A 1 226 ? -0.33 -22.859 -4.633 1 87.62 226 ARG A N 1
ATOM 1832 C CA . ARG A 1 226 ? -1.446 -23.297 -5.469 1 87.62 226 ARG A CA 1
ATOM 1833 C C . ARG A 1 226 ? -2.758 -23.266 -4.691 1 87.62 226 ARG A C 1
ATOM 1835 O O . ARG A 1 226 ? -3.834 -23.422 -5.27 1 87.62 226 ARG A O 1
ATOM 1842 N N . ARG A 1 227 ? -2.689 -23.047 -3.436 1 88.19 227 ARG A N 1
ATOM 1843 C CA . ARG A 1 227 ? -3.896 -23.078 -2.615 1 88.19 227 ARG A CA 1
ATOM 1844 C C . ARG A 1 227 ? -4.867 -21.969 -3.033 1 88.19 227 ARG A C 1
ATOM 1846 O O . ARG A 1 227 ? -6.07 -22.078 -2.793 1 88.19 227 ARG A O 1
ATOM 1853 N N . LYS A 1 228 ? -4.379 -20.953 -3.709 1 86.06 228 LYS A N 1
ATOM 1854 C CA . LYS A 1 228 ? -5.238 -19.891 -4.199 1 86.06 228 LYS A CA 1
ATOM 1855 C C . LYS A 1 228 ? -6.246 -20.406 -5.215 1 86.06 228 LYS A C 1
ATOM 1857 O O . LYS A 1 228 ? -7.305 -19.812 -5.414 1 86.06 228 LYS A O 1
ATOM 1862 N N . ASN A 1 229 ? -5.961 -21.469 -5.781 1 91.56 229 ASN A N 1
ATOM 1863 C CA . ASN A 1 229 ? -6.816 -22.016 -6.828 1 91.56 229 ASN A CA 1
ATOM 1864 C C . ASN A 1 229 ? -8.078 -22.656 -6.242 1 91.56 229 ASN A C 1
ATOM 1866 O O . ASN A 1 229 ? -9.031 -22.922 -6.973 1 91.56 229 ASN A O 1
ATOM 1870 N N . PHE A 1 230 ? -8.102 -22.828 -4.938 1 93.75 230 PHE A N 1
ATOM 1871 C CA . PHE A 1 230 ? -9.328 -23.312 -4.312 1 93.75 230 PHE A CA 1
ATOM 1872 C C . PHE A 1 230 ? -10.43 -22.266 -4.387 1 93.75 230 PHE A C 1
ATOM 1874 O O . PHE A 1 230 ? -11.609 -22.594 -4.203 1 93.75 230 PHE A O 1
ATOM 1881 N N . LEU A 1 231 ? -10.031 -21.109 -4.711 1 93.19 231 LEU A N 1
ATOM 1882 C CA . LEU A 1 231 ? -11.023 -20.047 -4.801 1 93.19 231 LEU A CA 1
ATOM 1883 C C . LEU A 1 231 ? -11.5 -19.859 -6.242 1 93.19 231 LEU A C 1
ATOM 1885 O O . LEU A 1 231 ? -10.711 -19.984 -7.18 1 93.19 231 LEU A O 1
ATOM 1889 N N . VAL A 1 232 ? -12.773 -19.547 -6.266 1 94.75 232 VAL A N 1
ATOM 1890 C CA . VAL A 1 232 ? -13.305 -19.219 -7.582 1 94.75 232 VAL A CA 1
ATOM 1891 C C . VAL A 1 232 ? -12.57 -17.984 -8.133 1 94.75 232 VAL A C 1
ATOM 1893 O O . VAL A 1 232 ? -12.281 -17.047 -7.395 1 94.75 232 VAL A O 1
ATOM 1896 N N . ARG A 1 233 ? -12.328 -18.078 -9.375 1 91.12 233 ARG A N 1
ATOM 1897 C CA . ARG A 1 233 ? -11.633 -16.984 -10.031 1 91.12 233 ARG A CA 1
ATOM 1898 C C . ARG A 1 233 ? -12.336 -15.648 -9.766 1 91.12 233 ARG A C 1
ATOM 1900 O O . ARG A 1 233 ? -13.562 -15.586 -9.766 1 91.12 233 ARG A O 1
ATOM 1907 N N . SER A 1 234 ? -11.57 -14.664 -9.594 1 89.75 234 SER A N 1
ATOM 1908 C CA . SER A 1 234 ? -12.109 -13.328 -9.336 1 89.75 234 SER A CA 1
ATOM 1909 C C . SER A 1 234 ? -12.727 -12.727 -10.594 1 89.75 234 SER A C 1
ATOM 1911 O O . SER A 1 234 ? -12.312 -13.047 -11.711 1 89.75 234 SER A O 1
ATOM 1913 N N . GLY A 1 235 ? -13.719 -11.906 -10.391 1 92.69 235 GLY A N 1
ATOM 1914 C CA . GLY A 1 235 ? -14.281 -11.094 -11.461 1 92.69 235 GLY A CA 1
ATOM 1915 C C . GLY A 1 235 ? -15.375 -11.797 -12.234 1 92.69 235 GLY A C 1
ATOM 1916 O O . GLY A 1 235 ? -15.883 -11.266 -13.227 1 92.69 235 GLY A O 1
ATOM 1917 N N . VAL A 1 236 ? -15.711 -13 -11.828 1 94.44 236 VAL A N 1
ATOM 1918 C CA . VAL A 1 236 ? -16.734 -13.734 -12.57 1 94.44 236 VAL A CA 1
ATOM 1919 C C . VAL A 1 236 ? -18.062 -13.633 -11.844 1 94.44 236 VAL A C 1
ATOM 1921 O O . VAL A 1 236 ? -18.125 -13.711 -10.617 1 94.44 236 VAL A O 1
ATOM 1924 N N . ASP A 1 237 ? -19.078 -13.344 -12.695 1 93.5 237 ASP A N 1
ATOM 1925 C CA . ASP A 1 237 ? -20.438 -13.289 -12.156 1 93.5 237 ASP A CA 1
ATOM 1926 C C . ASP A 1 237 ? -21 -14.695 -11.961 1 93.5 237 ASP A C 1
ATOM 1928 O O . ASP A 1 237 ? -21.234 -15.414 -12.938 1 93.5 237 ASP A O 1
ATOM 1932 N N . CYS A 1 238 ? -21.188 -15.102 -10.711 1 94.56 238 CYS A N 1
ATOM 1933 C CA . CYS A 1 238 ? -21.812 -16.375 -10.375 1 94.56 238 CYS A CA 1
ATOM 1934 C C . CYS A 1 238 ? -23.172 -16.172 -9.719 1 94.56 238 CYS A C 1
ATOM 1936 O O . CYS A 1 238 ? -23.281 -16.109 -8.492 1 94.56 238 CYS A O 1
ATOM 1938 N N . PRO A 1 239 ? -24.156 -16.281 -10.594 1 90.94 239 PRO A N 1
ATOM 1939 C CA . PRO A 1 239 ? -25.5 -16.016 -10.039 1 90.94 239 PRO A CA 1
ATOM 1940 C C . PRO A 1 239 ? -25.891 -17.031 -8.969 1 90.94 239 PRO A C 1
ATOM 1942 O O . PRO A 1 239 ? -25.578 -18.219 -9.086 1 90.94 239 PRO A O 1
ATOM 1945 N N . GLN A 1 240 ? -26.531 -16.672 -7.922 1 88 240 GLN A N 1
ATOM 1946 C CA . GLN A 1 240 ? -27.094 -17.484 -6.848 1 88 240 GLN A CA 1
ATOM 1947 C C . GLN A 1 240 ? -25.984 -17.984 -5.91 1 88 240 GLN A C 1
ATOM 1949 O O . GLN A 1 240 ? -26.188 -18.953 -5.176 1 88 240 GLN A O 1
ATOM 1954 N N . ARG A 1 241 ? -24.812 -17.453 -6.055 1 92.44 241 ARG A N 1
ATOM 1955 C CA . ARG A 1 241 ? -23.766 -17.797 -5.098 1 92.44 241 ARG A CA 1
ATOM 1956 C C . ARG A 1 241 ? -24.203 -17.484 -3.67 1 92.44 241 ARG A C 1
ATOM 1958 O O . ARG A 1 241 ? -24.844 -16.469 -3.414 1 92.44 241 ARG A O 1
ATOM 1965 N N . ALA A 1 242 ? -23.953 -18.391 -2.756 1 91.88 242 ALA A N 1
ATOM 1966 C CA . ALA A 1 242 ? -24.203 -18.203 -1.327 1 91.88 242 ALA A CA 1
ATOM 1967 C C . ALA A 1 242 ? -22.875 -18.125 -0.557 1 91.88 242 ALA A C 1
ATOM 1969 O O . ALA A 1 242 ? -21.812 -18.344 -1.121 1 91.88 242 ALA A O 1
ATOM 1970 N N . THR A 1 243 ? -22.984 -17.703 0.688 1 93.81 243 THR A N 1
ATOM 1971 C CA . THR A 1 243 ? -21.797 -17.594 1.522 1 93.81 243 THR A CA 1
ATOM 1972 C C . THR A 1 243 ? -21.125 -18.953 1.706 1 93.81 243 THR A C 1
ATOM 1974 O O . THR A 1 243 ? -21.812 -19.969 1.848 1 93.81 243 THR A O 1
ATOM 1977 N N . LEU A 1 244 ? -19.828 -18.953 1.615 1 93.12 244 LEU A N 1
ATOM 1978 C CA . LEU A 1 244 ? -19.078 -20.188 1.802 1 93.12 244 LEU A CA 1
ATOM 1979 C C . LEU A 1 244 ? -18.922 -20.516 3.283 1 93.12 244 LEU A C 1
ATOM 1981 O O . LEU A 1 244 ? -18.578 -21.641 3.643 1 93.12 244 LEU A O 1
ATOM 1985 N N . ASP A 1 245 ? -19.047 -19.562 4.07 1 87.75 245 ASP A N 1
ATOM 1986 C CA . ASP A 1 245 ? -19 -19.719 5.52 1 87.75 245 ASP A CA 1
ATOM 1987 C C . ASP A 1 245 ? -20.266 -19.156 6.176 1 87.75 245 ASP A C 1
ATOM 1989 O O . ASP A 1 245 ? -20.531 -17.953 6.102 1 87.75 245 ASP A O 1
ATOM 1993 N N . THR A 1 246 ? -20.922 -19.984 6.836 1 84.75 246 THR A N 1
ATOM 1994 C CA . THR A 1 246 ? -22.219 -19.609 7.398 1 84.75 246 THR A CA 1
ATOM 1995 C C . THR A 1 246 ? -22.047 -18.562 8.508 1 84.75 246 THR A C 1
ATOM 1997 O O . THR A 1 246 ? -23 -17.875 8.875 1 84.75 246 THR A O 1
ATOM 2000 N N . ASP A 1 247 ? -20.859 -18.438 8.992 1 83.75 247 ASP A N 1
ATOM 2001 C CA . ASP A 1 247 ? -20.625 -17.438 10.031 1 83.75 247 ASP A CA 1
ATOM 2002 C C . ASP A 1 247 ? -20.328 -16.062 9.43 1 83.75 247 ASP A C 1
ATOM 2004 O O . ASP A 1 247 ? -20.359 -15.055 10.125 1 83.75 247 ASP A O 1
ATOM 2008 N N . MET A 1 248 ? -20.062 -16.094 8.172 1 87.56 248 MET A N 1
ATOM 2009 C CA . MET A 1 248 ? -19.75 -14.852 7.484 1 87.56 248 MET A CA 1
ATOM 2010 C C . MET A 1 248 ? -20.906 -14.391 6.617 1 87.56 248 MET A C 1
ATOM 2012 O O . MET A 1 248 ? -20.875 -14.562 5.395 1 87.56 248 MET A O 1
ATOM 2016 N N . ILE A 1 249 ? -21.828 -13.727 7.199 1 85.19 249 ILE A N 1
ATOM 2017 C CA . ILE A 1 249 ? -23.062 -13.367 6.512 1 85.19 249 ILE A CA 1
ATOM 2018 C C . ILE A 1 249 ? -23.047 -11.883 6.152 1 85.19 249 ILE A C 1
ATOM 2020 O O . ILE A 1 249 ? -23.484 -11.492 5.066 1 85.19 249 ILE A O 1
ATOM 2024 N N . THR A 1 250 ? -22.5 -11.109 7.047 1 86.44 250 THR A N 1
ATOM 2025 C CA . THR A 1 250 ? -22.5 -9.664 6.816 1 86.44 250 THR A CA 1
ATOM 2026 C C . THR A 1 250 ? -21.094 -9.156 6.566 1 86.44 250 THR A C 1
ATOM 2028 O O . THR A 1 250 ? -20.156 -9.523 7.285 1 86.44 250 THR A O 1
ATOM 2031 N N . PRO A 1 251 ? -21.016 -8.359 5.473 1 86.56 251 PRO A N 1
ATOM 2032 C CA . PRO A 1 251 ? -19.703 -7.762 5.242 1 86.56 251 PRO A CA 1
ATOM 2033 C C . PRO A 1 251 ? -19.297 -6.781 6.34 1 86.56 251 PRO A C 1
ATOM 2035 O O . PRO A 1 251 ? -20.156 -6.289 7.078 1 86.56 251 PRO A O 1
ATOM 2038 N N . PRO A 1 252 ? -18 -6.555 6.453 1 83 252 PRO A N 1
ATOM 2039 C CA . PRO A 1 252 ? -17.547 -5.594 7.461 1 83 252 PRO A CA 1
ATOM 2040 C C . PRO A 1 252 ? -18.047 -4.18 7.195 1 83 252 PRO A C 1
ATOM 2042 O O . PRO A 1 252 ? -18.406 -3.854 6.062 1 83 252 PRO A O 1
ATOM 2045 N N . SER A 1 253 ? -18.094 -3.465 8.242 1 77.5 253 SER A N 1
ATOM 2046 C CA . SER A 1 253 ? -18.531 -2.08 8.117 1 77.5 253 SER A CA 1
ATOM 2047 C C . SER A 1 253 ? -17.344 -1.138 7.945 1 77.5 253 SER A C 1
ATOM 2049 O O . SER A 1 253 ? -16.266 -1.391 8.477 1 77.5 253 SER A O 1
ATOM 2051 N N . ALA A 1 254 ? -17.594 -0.143 7.145 1 74.06 254 ALA A N 1
ATOM 2052 C CA . ALA A 1 254 ? -16.562 0.887 7.016 1 74.06 254 ALA A CA 1
ATOM 2053 C C . ALA A 1 254 ? -16.438 1.703 8.297 1 74.06 254 ALA A C 1
ATOM 2055 O O . ALA A 1 254 ? -17.438 1.934 8.992 1 74.06 254 ALA A O 1
ATOM 2056 N N . PRO A 1 255 ? -15.188 2.156 8.586 1 75.81 255 PRO A N 1
ATOM 2057 C CA . PRO A 1 255 ? -15.039 3.051 9.742 1 75.81 255 PRO A CA 1
ATOM 2058 C C . PRO A 1 255 ? -15.703 4.406 9.516 1 75.81 255 PRO A C 1
ATOM 2060 O O . PRO A 1 255 ? -15.781 4.883 8.383 1 75.81 255 PRO A O 1
ATOM 2063 N N . GLY A 1 256 ? -16.234 4.98 10.562 1 76.25 256 GLY A N 1
ATOM 2064 C CA . GLY A 1 256 ? -16.859 6.289 10.469 1 76.25 256 GLY A CA 1
ATOM 2065 C C . GLY A 1 256 ? -15.883 7.402 10.18 1 76.25 256 GLY A C 1
ATOM 2066 O O . GLY A 1 256 ? -16.266 8.477 9.719 1 76.25 256 GLY A O 1
ATOM 2067 N N . ARG A 1 257 ? -14.68 7.234 10.469 1 81.12 257 ARG A N 1
ATOM 2068 C CA . ARG A 1 257 ? -13.57 8.141 10.188 1 81.12 257 ARG A CA 1
ATOM 2069 C C . ARG A 1 257 ? -12.352 7.371 9.68 1 81.12 257 ARG A C 1
ATOM 2071 O O . ARG A 1 257 ? -12.016 6.309 10.211 1 81.12 257 ARG A O 1
ATOM 2078 N N . PHE A 1 258 ? -11.852 7.938 8.539 1 83.75 258 PHE A N 1
ATOM 2079 C CA . PHE A 1 258 ? -10.672 7.223 8.062 1 83.75 258 PHE A CA 1
ATOM 2080 C C . PHE A 1 258 ? -9.836 8.109 7.145 1 83.75 258 PHE A C 1
ATOM 2082 O O . PHE A 1 258 ? -10.328 9.125 6.645 1 83.75 258 PHE A O 1
ATOM 2089 N N . GLN A 1 259 ? -8.641 7.793 7.031 1 84.12 259 GLN A N 1
ATOM 2090 C CA . GLN A 1 259 ? -7.742 8.25 5.973 1 84.12 259 GLN A CA 1
ATOM 2091 C C . GLN A 1 259 ? -7.207 7.07 5.164 1 84.12 259 GLN A C 1
ATOM 2093 O O . GLN A 1 259 ? -6.965 5.996 5.711 1 84.12 259 GLN A O 1
ATOM 2098 N N . VAL A 1 260 ? -7.16 7.273 3.883 1 85.25 260 VAL A N 1
ATOM 2099 C CA . VAL A 1 260 ? -6.711 6.172 3.037 1 85.25 260 VAL A CA 1
ATOM 2100 C C . VAL A 1 260 ? -6.035 6.727 1.784 1 85.25 260 VAL A C 1
ATOM 2102 O O . VAL A 1 260 ? -6.371 7.82 1.321 1 85.25 260 VAL A O 1
ATOM 2105 N N . PHE A 1 261 ? -5.004 6.055 1.353 1 84.88 261 PHE A N 1
ATOM 2106 C CA . PHE A 1 261 ? -4.34 6.355 0.09 1 84.88 261 PHE A CA 1
ATOM 2107 C C . PHE A 1 261 ? -4.77 5.379 -0.997 1 84.88 261 PHE A C 1
ATOM 2109 O O . PHE A 1 261 ? -4.559 4.168 -0.872 1 84.88 261 PHE A O 1
ATOM 2116 N N . PHE A 1 262 ? -5.395 5.91 -2.061 1 84.56 262 PHE A N 1
ATOM 2117 C CA . PHE A 1 262 ? -5.871 5.098 -3.172 1 84.56 262 PHE A CA 1
ATOM 2118 C C . PHE A 1 262 ? -4.781 4.926 -4.223 1 84.56 262 PHE A C 1
ATOM 2120 O O . PHE A 1 262 ? -4.074 5.879 -4.551 1 84.56 262 PHE A O 1
ATOM 2127 N N . GLU A 1 263 ? -4.645 3.758 -4.613 1 84.62 263 GLU A N 1
ATOM 2128 C CA . GLU A 1 263 ? -3.898 3.43 -5.824 1 84.62 263 GLU A CA 1
ATOM 2129 C C . GLU A 1 263 ? -4.75 2.623 -6.801 1 84.62 263 GLU A C 1
ATOM 2131 O O . GLU A 1 263 ? -5.055 1.455 -6.543 1 84.62 263 GLU A O 1
ATOM 2136 N N . ASN A 1 264 ? -5.223 3.273 -7.793 1 84.06 264 ASN A N 1
ATOM 2137 C CA . ASN A 1 264 ? -6.07 2.625 -8.789 1 84.06 264 ASN A CA 1
ATOM 2138 C C . ASN A 1 264 ? -5.281 2.252 -10.039 1 84.06 264 ASN A C 1
ATOM 2140 O O . ASN A 1 264 ? -4.676 3.115 -10.68 1 84.06 264 ASN A O 1
ATOM 2144 N N . ILE A 1 265 ? -5.301 1.028 -10.297 1 83.62 265 ILE A N 1
ATOM 2145 C CA . ILE A 1 265 ? -4.594 0.504 -11.461 1 83.62 265 ILE A CA 1
ATOM 2146 C C . ILE A 1 265 ? -5.594 0.123 -12.547 1 83.62 265 ILE A C 1
ATOM 2148 O O . ILE A 1 265 ? -6.484 -0.703 -12.32 1 83.62 265 ILE A O 1
ATOM 2152 N N . LEU A 1 266 ? -5.418 0.796 -13.664 1 77.38 266 LEU A N 1
ATOM 2153 C CA . LEU A 1 266 ? -6.277 0.507 -14.805 1 77.38 266 LEU A CA 1
ATOM 2154 C C . LEU A 1 266 ? -5.535 -0.323 -15.844 1 77.38 266 LEU A C 1
ATOM 2156 O O . LEU A 1 266 ? -4.457 0.063 -16.297 1 77.38 266 LEU A O 1
ATOM 2160 N N . SER A 1 267 ? -5.906 -1.581 -15.867 1 68.56 267 SER A N 1
ATOM 2161 C CA . SER A 1 267 ? -5.289 -2.447 -16.875 1 68.56 267 SER A CA 1
ATOM 2162 C C . SER A 1 267 ? -6.211 -2.654 -18.062 1 68.56 267 SER A C 1
ATOM 2164 O O . SER A 1 267 ? -7.418 -2.848 -17.906 1 68.56 267 SER A O 1
ATOM 2166 N N . GLN A 1 268 ? -5.801 -2.143 -19.188 1 54.31 268 GLN A N 1
ATOM 2167 C CA . GLN A 1 268 ? -6.594 -2.434 -20.375 1 54.31 268 GLN A CA 1
ATOM 2168 C C . GLN A 1 268 ? -6.277 -3.822 -20.922 1 54.31 268 GLN A C 1
ATOM 2170 O O . GLN A 1 268 ? -5.109 -4.207 -21.016 1 54.31 268 GLN A O 1
ATOM 2175 N N . GLU A 1 269 ? -7.277 -4.656 -20.812 1 53.66 269 GLU A N 1
ATOM 2176 C CA . GLU A 1 269 ? -7.148 -5.988 -21.391 1 53.66 269 GLU A CA 1
ATOM 2177 C C . GLU A 1 269 ? -6.766 -5.906 -22.859 1 53.66 269 GLU A C 1
ATOM 2179 O O . GLU A 1 269 ? -7.297 -5.078 -23.609 1 53.66 269 GLU A O 1
ATOM 2184 N N . HIS A 1 270 ? -5.746 -6.594 -23.391 1 51.19 270 HIS A N 1
ATOM 2185 C CA . HIS A 1 270 ? -5.359 -6.914 -24.766 1 51.19 270 HIS A CA 1
ATOM 2186 C C . HIS A 1 270 ? -4.363 -5.895 -25.312 1 51.19 270 HIS A C 1
ATOM 2188 O O . HIS A 1 270 ? -3.891 -6.031 -26.438 1 51.19 270 HIS A O 1
ATOM 2194 N N . VAL A 1 271 ? -4.293 -4.707 -24.531 1 45.75 271 VAL A N 1
ATOM 2195 C CA . VAL A 1 271 ? -3.414 -3.76 -25.219 1 45.75 271 VAL A CA 1
ATOM 2196 C C . VAL A 1 271 ? -2.109 -3.613 -24.438 1 45.75 271 VAL A C 1
ATOM 2198 O O . VAL A 1 271 ? -2.111 -3.609 -23.203 1 45.75 271 VAL A O 1
ATOM 2201 N N . HIS A 1 272 ? -1.027 -4.074 -24.969 1 50.66 272 HIS A N 1
ATOM 2202 C CA . HIS A 1 272 ? 0.347 -3.824 -24.547 1 50.66 272 HIS A CA 1
ATOM 2203 C C . HIS A 1 272 ? 0.512 -2.402 -24.016 1 50.66 272 HIS A C 1
ATOM 2205 O O . HIS A 1 272 ? 1.576 -1.8 -24.172 1 50.66 272 HIS A O 1
ATOM 2211 N N . GLU A 1 273 ? -0.516 -1.784 -23.578 1 55.62 273 GLU A N 1
ATOM 2212 C CA . GLU A 1 273 ? -0.349 -0.399 -23.156 1 55.62 273 GLU A CA 1
ATOM 2213 C C . GLU A 1 273 ? 0.084 -0.323 -21.688 1 55.62 273 GLU A C 1
ATOM 2215 O O . GLU A 1 273 ? -0.239 -1.208 -20.891 1 55.62 273 GLU A O 1
ATOM 2220 N N . PRO A 1 274 ? 0.867 0.577 -21.469 1 61 274 PRO A N 1
ATOM 2221 C CA . PRO A 1 274 ? 1.38 0.806 -20.125 1 61 274 PRO A CA 1
ATOM 2222 C C . PRO A 1 274 ? 0.268 1.002 -19.094 1 61 274 PRO A C 1
ATOM 2224 O O . PRO A 1 274 ? -0.788 1.552 -19.422 1 61 274 PRO A O 1
ATOM 2227 N N . SER A 1 275 ? 0.278 0.239 -18.016 1 69.56 275 SER A N 1
ATOM 2228 C CA . SER A 1 275 ? -0.66 0.432 -16.922 1 69.56 275 SER A CA 1
ATOM 2229 C C . SER A 1 275 ? -0.646 1.875 -16.422 1 69.56 275 SER A C 1
ATOM 2231 O O . SER A 1 275 ? 0.413 2.502 -16.359 1 69.56 275 SER A O 1
ATOM 2233 N N . LEU A 1 276 ? -1.954 2.453 -16.344 1 72.44 276 LEU A N 1
ATOM 2234 C CA . LEU A 1 276 ? -2.129 3.783 -15.773 1 72.44 276 LEU A CA 1
ATOM 2235 C C . LEU A 1 276 ? -2.471 3.691 -14.289 1 72.44 276 LEU A C 1
ATOM 2237 O O . LEU A 1 276 ? -3.344 2.912 -13.898 1 72.44 276 LEU A O 1
ATOM 2241 N N . ILE A 1 277 ? -1.75 4.387 -13.523 1 76.94 277 ILE A N 1
ATOM 2242 C CA . ILE A 1 277 ? -1.964 4.344 -12.078 1 76.94 277 ILE A CA 1
ATOM 2243 C C . ILE A 1 277 ? -2.43 5.711 -11.586 1 76.94 277 ILE A C 1
ATOM 2245 O O . ILE A 1 277 ? -1.769 6.727 -11.828 1 76.94 277 ILE A O 1
ATOM 2249 N N . PHE A 1 278 ? -3.621 5.734 -11 1 77.44 278 PHE A N 1
ATOM 2250 C CA . PHE A 1 278 ? -4.129 6.922 -10.328 1 77.44 278 PHE A CA 1
ATOM 2251 C C . PHE A 1 278 ? -3.93 6.816 -8.82 1 77.44 278 PHE A C 1
ATOM 2253 O O . PHE A 1 278 ? -4.211 5.773 -8.219 1 77.44 278 PHE A O 1
ATOM 2260 N N . ARG A 1 279 ? -3.416 7.84 -8.242 1 80.44 279 ARG A N 1
ATOM 2261 C CA . ARG A 1 279 ? -3.182 7.879 -6.801 1 80.44 279 ARG A CA 1
ATOM 2262 C C . ARG A 1 279 ? -3.863 9.086 -6.168 1 80.44 279 ARG A C 1
ATOM 2264 O O . ARG A 1 279 ? -3.914 10.164 -6.766 1 80.44 279 ARG A O 1
ATOM 2271 N N . SER A 1 280 ? -4.422 8.883 -4.984 1 78.81 280 SER A N 1
ATOM 2272 C CA . SER A 1 280 ? -5.117 9.969 -4.289 1 78.81 280 SER A CA 1
ATOM 2273 C C . SER A 1 280 ? -5.223 9.688 -2.795 1 78.81 280 SER A C 1
ATOM 2275 O O . SER A 1 280 ? -5.242 8.523 -2.375 1 78.81 280 SER A O 1
ATOM 2277 N N . TRP A 1 281 ? -5.219 10.805 -2.041 1 80.5 281 TRP A N 1
ATOM 2278 C CA . TRP A 1 281 ? -5.566 10.719 -0.626 1 80.5 281 TRP A CA 1
ATOM 2279 C C . TRP A 1 281 ? -7.055 10.977 -0.412 1 80.5 281 TRP A C 1
ATOM 2281 O O . TRP A 1 281 ? -7.641 11.828 -1.081 1 80.5 281 TRP A O 1
ATOM 2291 N N . MET A 1 282 ? -7.551 10.219 0.474 1 84.25 282 MET A N 1
ATOM 2292 C CA . MET A 1 282 ? -8.922 10.477 0.899 1 84.25 282 MET A CA 1
ATOM 2293 C C . MET A 1 282 ? -9.023 10.539 2.42 1 84.25 282 MET A C 1
ATOM 2295 O O . MET A 1 282 ? -8.484 9.672 3.115 1 84.25 282 MET A O 1
ATOM 2299 N N . TYR A 1 283 ? -9.508 11.57 2.914 1 85.06 283 TYR A N 1
ATOM 2300 C CA . TYR A 1 283 ? -9.875 11.742 4.316 1 85.06 283 TYR A CA 1
ATOM 2301 C C . TYR A 1 283 ? -11.383 11.852 4.477 1 85.06 283 TYR A C 1
ATOM 2303 O O . TYR A 1 283 ? -12.047 12.547 3.697 1 85.06 283 TYR A O 1
ATOM 2311 N N . PHE A 1 284 ? -11.883 11.07 5.461 1 85.62 284 PHE A N 1
ATOM 2312 C CA . PHE A 1 284 ? -13.328 11.125 5.684 1 85.62 284 PHE A CA 1
ATOM 2313 C C . PHE A 1 284 ? -13.641 11.117 7.176 1 85.62 284 PHE A C 1
ATOM 2315 O O . PHE A 1 284 ? -12.977 10.422 7.949 1 85.62 284 PHE A O 1
ATOM 2322 N N . ASP A 1 285 ? -14.562 11.961 7.469 1 82.31 285 ASP A N 1
ATOM 2323 C CA . ASP A 1 285 ? -15.117 11.992 8.812 1 82.31 285 ASP A CA 1
ATOM 2324 C C . ASP A 1 285 ? -16.641 12.047 8.781 1 82.31 285 ASP A C 1
ATOM 2326 O O . ASP A 1 285 ? -17.234 13.055 8.383 1 82.31 285 ASP A O 1
ATOM 2330 N N . SER A 1 286 ? -17.297 10.977 9.234 1 79 286 SER A N 1
ATOM 2331 C CA . SER A 1 286 ? -18.75 10.875 9.172 1 79 286 SER A CA 1
ATOM 2332 C C . SER A 1 286 ? -19.422 11.805 10.18 1 79 286 SER A C 1
ATOM 2334 O O . SER A 1 286 ? -20.562 12.242 9.977 1 79 286 SER A O 1
ATOM 2336 N N . TRP A 1 287 ? -18.75 12.031 11.211 1 75.19 287 TRP A N 1
ATOM 2337 C CA . TRP A 1 287 ? -19.328 12.891 12.242 1 75.19 287 TRP A CA 1
ATOM 2338 C C . TRP A 1 287 ? -19.438 14.336 11.758 1 75.19 287 TRP A C 1
ATOM 2340 O O . TRP A 1 287 ? -20.484 14.969 11.891 1 75.19 287 TRP A O 1
ATOM 2350 N N . SER A 1 288 ? -18.328 14.836 11.141 1 81.94 288 SER A N 1
ATOM 2351 C CA . SER A 1 288 ? -18.344 16.188 10.602 1 81.94 288 SER A CA 1
ATOM 2352 C C . SER A 1 288 ? -18.906 16.219 9.188 1 81.94 288 SER A C 1
ATOM 2354 O O . SER A 1 288 ? -19.234 17.297 8.664 1 81.94 288 SER A O 1
ATOM 2356 N N . LYS A 1 289 ? -19.047 15.109 8.531 1 82.25 289 LYS A N 1
ATOM 2357 C CA . LYS A 1 289 ? -19.547 14.945 7.172 1 82.25 289 LYS A CA 1
ATOM 2358 C C . LYS A 1 289 ? -18.672 15.703 6.176 1 82.25 289 LYS A C 1
ATOM 2360 O O . LYS A 1 289 ? -19.172 16.469 5.348 1 82.25 289 LYS A O 1
ATOM 2365 N N . LEU A 1 290 ? -17.438 15.547 6.383 1 87.44 290 LEU A N 1
ATOM 2366 C CA . LEU A 1 290 ? -16.453 16.172 5.508 1 87.44 290 LEU A CA 1
ATOM 2367 C C . LEU A 1 290 ? -15.594 15.117 4.809 1 87.44 290 LEU A C 1
ATOM 2369 O O . LEU A 1 290 ? -15.281 14.078 5.395 1 87.44 290 LEU A O 1
ATOM 2373 N N . LEU A 1 291 ? -15.289 15.398 3.584 1 87 291 LEU A N 1
ATOM 2374 C CA . LEU A 1 291 ? -14.43 14.523 2.785 1 87 291 LEU A CA 1
ATOM 2375 C C . LEU A 1 291 ? -13.367 15.336 2.053 1 87 291 LEU A C 1
ATOM 2377 O O . LEU A 1 291 ? -13.656 16.406 1.516 1 87 291 LEU A O 1
ATOM 2381 N N . ARG A 1 292 ? -12.18 14.875 2.111 1 88.25 292 ARG A N 1
ATOM 2382 C CA . ARG A 1 292 ? -11.094 15.469 1.341 1 88.25 292 ARG A CA 1
ATOM 2383 C C . ARG A 1 292 ? -10.492 14.461 0.367 1 88.25 292 ARG A C 1
ATOM 2385 O O . ARG A 1 292 ? -10.281 13.297 0.722 1 88.25 292 ARG A O 1
ATOM 2392 N N . LEU A 1 293 ? -10.328 14.945 -0.811 1 83.44 293 LEU A N 1
ATOM 2393 C CA . LEU A 1 293 ? -9.648 14.164 -1.845 1 83.44 293 LEU A CA 1
ATOM 2394 C C . LEU A 1 293 ? -8.484 14.953 -2.439 1 83.44 293 LEU A C 1
ATOM 2396 O O . LEU A 1 293 ? -8.664 16.078 -2.898 1 83.44 293 LEU A O 1
ATOM 2400 N N . ASP A 1 294 ? -7.348 14.398 -2.34 1 79.62 294 ASP A N 1
ATOM 2401 C CA . ASP A 1 294 ? -6.184 14.984 -3.004 1 79.62 294 ASP A CA 1
ATOM 2402 C C . ASP A 1 294 ? -5.93 14.312 -4.352 1 79.62 294 ASP A C 1
ATOM 2404 O O . ASP A 1 294 ? -5.707 13.102 -4.418 1 79.62 294 ASP A O 1
ATOM 2408 N N . ILE A 1 295 ? -6.164 15.086 -5.344 1 68 295 ILE A N 1
ATOM 2409 C CA . ILE A 1 295 ? -5.988 14.523 -6.676 1 68 295 ILE A CA 1
ATOM 2410 C C . ILE A 1 295 ? -4.59 14.852 -7.195 1 68 295 ILE A C 1
ATOM 2412 O O . ILE A 1 295 ? -4.137 15.992 -7.086 1 68 295 ILE A O 1
ATOM 2416 N N . ASN A 1 296 ? -4.035 14.023 -7.859 1 56.5 296 ASN A N 1
ATOM 2417 C CA . ASN A 1 296 ? -2.723 14.086 -8.492 1 56.5 296 ASN A CA 1
ATOM 2418 C C . ASN A 1 296 ? -1.705 14.797 -7.613 1 56.5 296 ASN A C 1
ATOM 2420 O O . ASN A 1 296 ? -1.075 15.766 -8.039 1 56.5 296 ASN A O 1
ATOM 2424 N N . PRO A 1 297 ? -1.708 14.734 -6.297 1 46.5 297 PRO A N 1
ATOM 2425 C CA . PRO A 1 297 ? -0.917 15.641 -5.457 1 46.5 297 PRO A CA 1
ATOM 2426 C C . PRO A 1 297 ? 0.462 15.93 -6.043 1 46.5 297 PRO A C 1
ATOM 2428 O O . PRO A 1 297 ? 1.019 17.016 -5.812 1 46.5 297 PRO A O 1
ATOM 2431 N N . ASP A 1 298 ? 1.528 15.125 -6.395 1 39.47 298 ASP A N 1
ATOM 2432 C CA . ASP A 1 298 ? 2.926 15.398 -6.711 1 39.47 298 ASP A CA 1
ATOM 2433 C C . ASP A 1 298 ? 3.121 15.586 -8.211 1 39.47 298 ASP A C 1
ATOM 2435 O O . ASP A 1 298 ? 4.246 15.523 -8.711 1 39.47 298 ASP A O 1
ATOM 2439 N N . MET A 1 299 ? 2.16 15.531 -9.148 1 34.72 299 MET A N 1
ATOM 2440 C CA . MET A 1 299 ? 2.555 15.492 -10.555 1 34.72 299 MET A CA 1
ATOM 2441 C C . MET A 1 299 ? 3.119 16.844 -10.992 1 34.72 299 MET A C 1
ATOM 2443 O O . MET A 1 299 ? 2.67 17.891 -10.523 1 34.72 299 MET A O 1
ATOM 2447 N N . ASP A 1 300 ? 4.301 16.734 -11.375 1 30.94 300 ASP A N 1
ATOM 2448 C CA . ASP A 1 300 ? 4.805 17.828 -12.203 1 30.94 300 ASP A CA 1
ATOM 2449 C C . ASP A 1 300 ? 3.752 18.281 -13.211 1 30.94 300 ASP A C 1
ATOM 2451 O O . ASP A 1 300 ? 3.021 17.453 -13.766 1 30.94 300 ASP A O 1
ATOM 2455 N N . ALA A 1 301 ? 3.547 19.453 -13.266 1 31.02 301 ALA A N 1
ATOM 2456 C CA . ALA A 1 301 ? 2.758 20.328 -14.148 1 31.02 301 ALA A CA 1
ATOM 2457 C C . ALA A 1 301 ? 2.961 19.953 -15.609 1 31.02 301 ALA A C 1
ATOM 2459 O O . ALA A 1 301 ? 2.529 20.672 -16.516 1 31.02 301 ALA A O 1
ATOM 2460 N N . THR A 1 302 ? 3.674 19.031 -15.969 1 29.61 302 THR A N 1
ATOM 2461 C CA . THR A 1 302 ? 3.705 19.188 -17.422 1 29.61 302 THR A CA 1
ATOM 2462 C C . THR A 1 302 ? 2.336 18.906 -18.031 1 29.61 302 THR A C 1
ATOM 2464 O O . THR A 1 302 ? 2.004 19.422 -19.094 1 29.61 302 THR A O 1
ATOM 2467 N N . LEU A 1 303 ? 1.933 17.531 -18.109 1 32.75 303 LEU A N 1
ATOM 2468 C CA . LEU A 1 303 ? 0.612 17.641 -18.719 1 32.75 303 LEU A CA 1
ATOM 2469 C C . LEU A 1 303 ? -0.375 18.312 -17.766 1 32.75 303 LEU A C 1
ATOM 2471 O O . LEU A 1 303 ? -0.186 18.266 -16.547 1 32.75 303 LEU A O 1
ATOM 2475 N N . GLY A 1 304 ? -1.413 19 -18.188 1 35.88 304 GLY A N 1
ATOM 2476 C CA . GLY A 1 304 ? -2.445 19.938 -17.766 1 35.88 304 GLY A CA 1
ATOM 2477 C C . GLY A 1 304 ? -3.182 19.484 -16.516 1 35.88 304 GLY A C 1
ATOM 2478 O O . GLY A 1 304 ? -4.242 20.016 -16.188 1 35.88 304 GLY A O 1
ATOM 2479 N N . GLY A 1 305 ? -3.016 18.172 -16.078 1 43.75 305 GLY A N 1
ATOM 2480 C CA . GLY A 1 305 ? -4.047 18.016 -15.062 1 43.75 305 GLY A CA 1
ATOM 2481 C C . GLY A 1 305 ? -3.668 18.641 -13.734 1 43.75 305 GLY A C 1
ATOM 2482 O O . GLY A 1 305 ? -2.492 18.656 -13.367 1 43.75 305 GLY A O 1
ATOM 2483 N N . LYS A 1 306 ? -4.383 19.578 -13.219 1 52.78 306 LYS A N 1
ATOM 2484 C CA . LYS A 1 306 ? -4.32 20.5 -12.094 1 52.78 306 LYS A CA 1
ATOM 2485 C C . LYS A 1 306 ? -4.336 19.75 -10.766 1 52.78 306 LYS A C 1
ATOM 2487 O O . LYS A 1 306 ? -5.109 18.797 -10.586 1 52.78 306 LYS A O 1
ATOM 2492 N N . VAL A 1 307 ? -3.096 19.531 -9.945 1 62.41 307 VAL A N 1
ATOM 2493 C CA . VAL A 1 307 ? -3.064 19.094 -8.555 1 62.41 307 VAL A CA 1
ATOM 2494 C C . VAL A 1 307 ? -3.967 20 -7.715 1 62.41 307 VAL A C 1
ATOM 2496 O O . VAL A 1 307 ? -3.83 21.219 -7.742 1 62.41 307 VAL A O 1
ATOM 2499 N N . PHE A 1 308 ? -4.992 19.266 -7.285 1 73.75 308 PHE A N 1
ATOM 2500 C CA . PHE A 1 308 ? -5.852 20.062 -6.418 1 73.75 308 PHE A CA 1
ATOM 2501 C C . PHE A 1 308 ? -6.398 19.219 -5.273 1 73.75 308 PHE A C 1
ATOM 2503 O O . PHE A 1 308 ? -6.371 17.984 -5.332 1 73.75 308 PHE A O 1
ATOM 2510 N N . LYS A 1 309 ? -6.66 19.875 -4.32 1 83.5 309 LYS A N 1
ATOM 2511 C CA . LYS A 1 309 ? -7.406 19.297 -3.205 1 83.5 309 LYS A CA 1
ATOM 2512 C C . LYS A 1 309 ? -8.891 19.641 -3.307 1 83.5 309 LYS A C 1
ATOM 2514 O O . LYS A 1 309 ? -9.258 20.766 -3.641 1 83.5 309 LYS A O 1
ATOM 2519 N N . SER A 1 310 ? -9.609 18.594 -3.203 1 84.75 310 SER A N 1
ATOM 2520 C CA . SER A 1 310 ? -11.055 18.781 -3.158 1 84.75 310 SER A CA 1
ATOM 2521 C C . SER A 1 310 ? -11.602 18.484 -1.767 1 84.75 310 SER A C 1
ATOM 2523 O O . SER A 1 310 ? -11.445 17.359 -1.257 1 84.75 310 SER A O 1
ATOM 2525 N N . ILE A 1 311 ? -12.062 19.484 -1.185 1 89.69 311 ILE A N 1
ATOM 2526 C CA . ILE A 1 311 ? -12.703 19.312 0.118 1 89.69 311 ILE A CA 1
ATOM 2527 C C . ILE A 1 311 ? -14.211 19.5 -0.021 1 89.69 311 ILE A C 1
ATOM 2529 O O . ILE A 1 311 ? -14.68 20.547 -0.478 1 89.69 311 ILE A O 1
ATOM 2533 N N . GLN A 1 312 ? -14.953 18.484 0.399 1 85.19 312 GLN A N 1
ATOM 2534 C CA . GLN A 1 312 ? -16.406 18.484 0.225 1 85.19 312 GLN A CA 1
ATOM 2535 C C . GLN A 1 312 ? -17.125 18.531 1.57 1 85.19 312 GLN A C 1
ATOM 2537 O O . GLN A 1 312 ? -16.828 17.75 2.471 1 85.19 312 GLN A O 1
ATOM 2542 N N . ASP A 1 313 ? -17.969 19.469 1.66 1 86.56 313 ASP A N 1
ATOM 2543 C CA . ASP A 1 313 ? -18.812 19.625 2.838 1 86.56 313 ASP A CA 1
ATOM 2544 C C . ASP A 1 313 ? -20.234 19.156 2.555 1 86.56 313 ASP A C 1
ATOM 2546 O O . ASP A 1 313 ? -21.016 19.875 1.924 1 86.56 313 ASP A O 1
ATOM 2550 N N . TYR A 1 314 ? -20.578 18.109 3.152 1 81.88 314 TYR A N 1
ATOM 2551 C CA . TYR A 1 314 ? -21.875 17.531 2.865 1 81.88 314 TYR A CA 1
ATOM 2552 C C . TYR A 1 314 ? -22.969 18.172 3.715 1 81.88 314 TYR A C 1
ATOM 2554 O O . TYR A 1 314 ? -24.156 17.953 3.492 1 81.88 314 TYR A O 1
ATOM 2562 N N . ASN A 1 315 ? -22.531 18.953 4.645 1 77.25 315 ASN A N 1
ATOM 2563 C CA . ASN A 1 315 ? -23.516 19.734 5.391 1 77.25 315 ASN A CA 1
ATOM 2564 C C . ASN A 1 315 ? -24.125 20.844 4.527 1 77.25 315 ASN A C 1
ATOM 2566 O O . ASN A 1 315 ? -25.312 21.141 4.652 1 77.25 315 ASN A O 1
ATOM 2570 N N . THR A 1 316 ? -23.328 21.422 3.658 1 76.75 316 THR A N 1
ATOM 2571 C CA . THR A 1 316 ? -23.75 22.562 2.857 1 76.75 316 THR A CA 1
ATOM 2572 C C . THR A 1 316 ? -23.891 22.172 1.388 1 76.75 316 THR A C 1
ATOM 2574 O O . THR A 1 316 ? -24.516 22.891 0.605 1 76.75 316 THR A O 1
ATOM 2577 N N . GLY A 1 317 ? -23.188 21.109 1 1 79 317 GLY A N 1
ATOM 2578 C CA . GLY A 1 317 ? -23.203 20.703 -0.393 1 79 317 GLY A CA 1
ATOM 2579 C C . GLY A 1 317 ? -22.188 21.438 -1.245 1 79 317 GLY A C 1
ATOM 2580 O O . GLY A 1 317 ? -22.328 21.484 -2.471 1 79 317 GLY A O 1
ATOM 2581 N N . ILE A 1 318 ? -21.25 22.031 -0.589 1 85.44 318 ILE A N 1
ATOM 2582 C CA . ILE A 1 318 ? -20.266 22.828 -1.311 1 85.44 318 ILE A CA 1
ATOM 2583 C C . ILE A 1 318 ? -18.938 22.094 -1.368 1 85.44 318 ILE A C 1
ATOM 2585 O O . ILE A 1 318 ? -18.516 21.469 -0.387 1 85.44 318 ILE A O 1
ATOM 2589 N N . GLU A 1 319 ? -18.266 22.219 -2.494 1 86.75 319 GLU A N 1
ATOM 2590 C CA . GLU A 1 319 ? -16.922 21.672 -2.717 1 86.75 319 GLU A CA 1
ATOM 2591 C C . GLU A 1 319 ? -15.891 22.797 -2.842 1 86.75 319 GLU A C 1
ATOM 2593 O O . GLU A 1 319 ? -16.109 23.766 -3.578 1 86.75 319 GLU A O 1
ATOM 2598 N N . TYR A 1 320 ? -14.891 22.703 -2.057 1 89.31 320 TYR A N 1
ATOM 2599 C CA . TYR A 1 320 ? -13.758 23.625 -2.119 1 89.31 320 TYR A CA 1
ATOM 2600 C C . TYR A 1 320 ? -12.594 23 -2.883 1 89.31 320 TYR A C 1
ATOM 2602 O O . TYR A 1 320 ? -12.055 21.969 -2.471 1 89.31 320 TYR A O 1
ATOM 2610 N N . VAL A 1 321 ? -12.234 23.609 -3.984 1 85.88 321 VAL A N 1
ATOM 2611 C CA . VAL A 1 321 ? -11.133 23.094 -4.793 1 85.88 321 VAL A CA 1
ATOM 2612 C C . VAL A 1 321 ? -9.93 24.031 -4.672 1 85.88 321 VAL A C 1
ATOM 2614 O O . VAL A 1 321 ? -10 25.203 -5.062 1 85.88 321 VAL A O 1
ATOM 2617 N N . ILE A 1 322 ? -8.945 23.5 -4.066 1 82 322 ILE A N 1
ATOM 2618 C CA . ILE A 1 322 ? -7.73 24.281 -3.846 1 82 322 ILE A CA 1
ATOM 2619 C C . ILE A 1 322 ? -6.613 23.766 -4.75 1 82 322 ILE A C 1
ATOM 2621 O O . ILE A 1 322 ? -6.203 22.609 -4.641 1 82 322 ILE A O 1
ATOM 2625 N N . GLN A 1 323 ? -6.227 24.594 -5.582 1 72.06 323 GLN A N 1
ATOM 2626 C CA . GLN A 1 323 ? -5.168 24.234 -6.52 1 72.06 323 GLN A CA 1
ATOM 2627 C C . GLN A 1 323 ? -3.797 24.312 -5.855 1 72.06 323 GLN A C 1
ATOM 2629 O O . GLN A 1 323 ? -3.668 24.828 -4.742 1 72.06 323 GLN A O 1
ATOM 2634 N N . GLU A 1 324 ? -2.812 23.859 -6.539 1 63.75 324 GLU A N 1
ATOM 2635 C CA . GLU A 1 324 ? -1.447 23.828 -6.027 1 63.75 324 GLU A CA 1
ATOM 2636 C C . GLU A 1 324 ? -0.927 25.234 -5.766 1 63.75 324 GLU A C 1
ATOM 2638 O O . GLU A 1 324 ? -0.138 25.453 -4.844 1 63.75 324 GLU A O 1
ATOM 2643 N N . ASN A 1 325 ? -1.455 26.141 -6.57 1 57.78 325 ASN A N 1
ATOM 2644 C CA . ASN A 1 325 ? -0.993 27.516 -6.434 1 57.78 325 ASN A CA 1
ATOM 2645 C C . ASN A 1 325 ? -1.749 28.266 -5.332 1 57.78 325 ASN A C 1
ATOM 2647 O O . ASN A 1 325 ? -1.543 29.453 -5.129 1 57.78 325 ASN A O 1
ATOM 2651 N N . GLY A 1 326 ? -2.611 27.531 -4.652 1 62.94 326 GLY A N 1
ATOM 2652 C CA . GLY A 1 326 ? -3.336 28.125 -3.541 1 62.94 326 GLY A CA 1
ATOM 2653 C C . GLY A 1 326 ? -4.652 28.75 -3.955 1 62.94 326 GLY A C 1
ATOM 2654 O O . GLY A 1 326 ? -5.445 29.172 -3.105 1 62.94 326 GLY A O 1
ATOM 2655 N N . LYS A 1 327 ? -4.828 28.812 -5.305 1 69.81 327 LYS A N 1
ATOM 2656 C CA . LYS A 1 327 ? -6.109 29.344 -5.762 1 69.81 327 LYS A CA 1
ATOM 2657 C C . LYS A 1 327 ? -7.254 28.406 -5.41 1 69.81 327 LYS A C 1
ATOM 2659 O O . LYS A 1 327 ? -7.145 27.188 -5.605 1 69.81 327 LYS A O 1
ATOM 2664 N N . CYS A 1 328 ? -8.156 28.984 -4.777 1 82 328 CYS A N 1
ATOM 2665 C CA . CYS A 1 328 ? -9.281 28.172 -4.336 1 82 328 CYS A CA 1
ATOM 2666 C C . CYS A 1 328 ? -10.562 28.562 -5.07 1 82 328 CYS A C 1
ATOM 2668 O O . CYS A 1 328 ? -10.789 29.75 -5.336 1 82 328 CYS A O 1
ATOM 2670 N N . SER A 1 329 ? -11.289 27.578 -5.586 1 81.31 329 SER A N 1
ATOM 2671 C CA . SER A 1 329 ? -12.609 27.75 -6.172 1 81.31 329 SER A CA 1
ATOM 2672 C C . SER A 1 329 ? -13.656 26.922 -5.434 1 81.31 329 SER A C 1
ATOM 2674 O O . SER A 1 329 ? -13.352 25.859 -4.91 1 81.31 329 SER A O 1
ATOM 2676 N N . MET A 1 330 ? -14.82 27.547 -5.324 1 85.75 330 MET A N 1
ATOM 2677 C CA . MET A 1 330 ? -15.922 26.859 -4.656 1 85.75 330 MET A CA 1
ATOM 2678 C C . MET A 1 330 ? -17.031 26.516 -5.648 1 85.75 330 MET A C 1
ATOM 2680 O O . MET A 1 330 ? -17.391 27.328 -6.492 1 85.75 330 MET A O 1
ATOM 2684 N N . TYR A 1 331 ? -17.453 25.172 -5.551 1 78.44 331 TYR A N 1
ATOM 2685 C CA . TYR A 1 331 ? -18.5 24.656 -6.426 1 78.44 331 TYR A CA 1
ATOM 2686 C C . TYR A 1 331 ? -19.5 23.812 -5.641 1 78.44 331 TYR A C 1
ATOM 2688 O O . TYR A 1 331 ? -19.188 23.312 -4.559 1 78.44 331 TYR A O 1
ATOM 2696 N N . PRO A 1 332 ? -20.75 23.75 -6.176 1 76.56 332 PRO A N 1
ATOM 2697 C CA . PRO A 1 332 ? -21.594 22.703 -5.621 1 76.56 332 PRO A CA 1
ATOM 2698 C C . PRO A 1 332 ? -21.047 21.297 -5.867 1 76.56 332 PRO A C 1
ATOM 2700 O O . PRO A 1 332 ? -20.469 21.031 -6.93 1 76.56 332 PRO A O 1
ATOM 2703 N N . ILE A 1 333 ? -21.219 20.5 -4.914 1 77.94 333 ILE A N 1
ATOM 2704 C CA . ILE A 1 333 ? -20.766 19.125 -5.059 1 77.94 333 ILE A CA 1
ATOM 2705 C C . ILE A 1 333 ? -21.516 18.453 -6.211 1 77.94 333 ILE A C 1
ATOM 2707 O O . ILE A 1 333 ? -22.734 18.516 -6.285 1 77.94 333 ILE A O 1
ATOM 2711 N N . GLN A 1 334 ? -20.781 17.922 -7.109 1 70.81 334 GLN A N 1
ATOM 2712 C CA . GLN A 1 334 ? -21.375 17.219 -8.25 1 70.81 334 GLN A CA 1
ATOM 2713 C C . GLN A 1 334 ? -21.453 15.719 -8 1 70.81 334 GLN A C 1
ATOM 2715 O O . GLN A 1 334 ? -20.578 15.141 -7.352 1 70.81 334 GLN A O 1
ATOM 2720 N N . PRO A 1 335 ? -22.469 15.211 -8.523 1 69.25 335 PRO A N 1
ATOM 2721 C CA . PRO A 1 335 ? -22.578 13.758 -8.367 1 69.25 335 PRO A CA 1
ATOM 2722 C C . PRO A 1 335 ? -21.484 13.008 -9.148 1 69.25 335 PRO A C 1
ATOM 2724 O O . PRO A 1 335 ? -21.062 13.469 -10.203 1 69.25 335 PRO A O 1
ATOM 2727 N N . HIS A 1 336 ? -20.953 11.914 -8.727 1 70.62 336 HIS A N 1
ATOM 2728 C CA . HIS A 1 336 ? -20.062 10.953 -9.367 1 70.62 336 HIS A CA 1
ATOM 2729 C C . HIS A 1 336 ? -18.719 11.586 -9.68 1 70.62 336 HIS A C 1
ATOM 2731 O O . HIS A 1 336 ? -18.047 11.188 -10.633 1 70.62 336 HIS A O 1
ATOM 2737 N N . GLN A 1 337 ? -18.391 12.562 -8.961 1 72.62 337 GLN A N 1
ATOM 2738 C CA . GLN A 1 337 ? -17.141 13.258 -9.203 1 72.62 337 GLN A CA 1
ATOM 2739 C C . GLN A 1 337 ? -15.938 12.375 -8.867 1 72.62 337 GLN A C 1
ATOM 2741 O O . GLN A 1 337 ? -14.883 12.477 -9.5 1 72.62 337 GLN A O 1
ATOM 2746 N N . LEU A 1 338 ? -16.078 11.5 -7.961 1 75.56 338 LEU A N 1
ATOM 2747 C CA . LEU A 1 338 ? -14.953 10.695 -7.5 1 75.56 338 LEU A CA 1
ATOM 2748 C C . LEU A 1 338 ? -14.438 9.797 -8.617 1 75.56 338 LEU A C 1
ATOM 2750 O O . LEU A 1 338 ? -13.227 9.617 -8.766 1 75.56 338 LEU A O 1
ATOM 2754 N N . GLY A 1 339 ? -15.359 9.234 -9.336 1 75.38 339 GLY A N 1
ATOM 2755 C CA . GLY A 1 339 ? -14.945 8.359 -10.422 1 75.38 339 GLY A CA 1
ATOM 2756 C C . GLY A 1 339 ? -14.016 9.031 -11.414 1 75.38 339 GLY A C 1
ATOM 2757 O O . GLY A 1 339 ? -13.023 8.445 -11.844 1 75.38 339 GLY A O 1
ATOM 2758 N N . ASN A 1 340 ? -14.305 10.227 -11.664 1 69.94 340 ASN A N 1
ATOM 2759 C CA . ASN A 1 340 ? -13.469 10.992 -12.57 1 69.94 340 ASN A CA 1
ATOM 2760 C C . ASN A 1 340 ? -12.109 11.305 -11.961 1 69.94 340 ASN A C 1
ATOM 2762 O O . ASN A 1 340 ? -11.094 11.312 -12.656 1 69.94 340 ASN A O 1
ATOM 2766 N N . MET A 1 341 ? -12.195 11.469 -10.766 1 71.25 341 MET A N 1
ATOM 2767 C CA . MET A 1 341 ? -10.977 11.891 -10.07 1 71.25 341 MET A CA 1
ATOM 2768 C C . MET A 1 341 ? -10 10.727 -9.93 1 71.25 341 MET A C 1
ATOM 2770 O O . MET A 1 341 ? -8.789 10.922 -9.938 1 71.25 341 MET A O 1
ATOM 2774 N N . ILE A 1 342 ? -10.531 9.523 -9.805 1 75.38 342 ILE A N 1
ATOM 2775 C CA . ILE A 1 342 ? -9.625 8.391 -9.609 1 75.38 342 ILE A CA 1
ATOM 2776 C C . ILE A 1 342 ? -9.555 7.562 -10.883 1 75.38 342 ILE A C 1
ATOM 2778 O O . ILE A 1 342 ? -9.07 6.43 -10.867 1 75.38 342 ILE A O 1
ATOM 2782 N N . GLY A 1 343 ? -10.133 8.078 -11.938 1 72.06 343 GLY A N 1
ATOM 2783 C CA . GLY A 1 343 ? -9.984 7.496 -13.266 1 72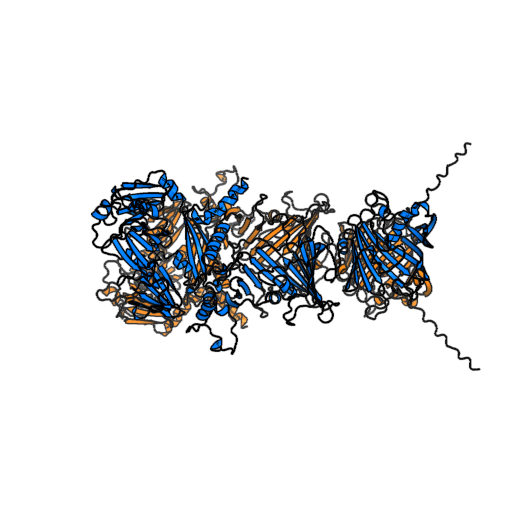.06 343 GLY A CA 1
ATOM 2784 C C . GLY A 1 343 ? -10.898 6.305 -13.492 1 72.06 343 GLY A C 1
ATOM 2785 O O . GLY A 1 343 ? -10.727 5.566 -14.461 1 72.06 343 GLY A O 1
ATOM 2786 N N . SER A 1 344 ? -11.766 6.031 -12.586 1 82.12 344 SER A N 1
ATOM 2787 C CA . SER A 1 344 ? -12.656 4.883 -12.727 1 82.12 344 SER A CA 1
ATOM 2788 C C . SER A 1 344 ? -14.047 5.195 -12.18 1 82.12 344 SER A C 1
ATOM 2790 O O . SER A 1 344 ? -14.211 5.395 -10.977 1 82.12 344 SER A O 1
ATOM 2792 N N . SER A 1 345 ? -14.961 5.09 -13.023 1 81.75 345 SER A N 1
ATOM 2793 C CA . SER A 1 345 ? -16.328 5.336 -12.602 1 81.75 345 SER A CA 1
ATOM 2794 C C . SER A 1 345 ? -16.859 4.195 -11.742 1 81.75 345 SER A C 1
ATOM 2796 O O . SER A 1 345 ? -17.672 4.41 -10.844 1 81.75 345 SER A O 1
ATOM 2798 N N . ALA A 1 346 ? -16.391 3.037 -12.086 1 86.88 346 ALA A N 1
ATOM 2799 C CA . ALA A 1 346 ? -16.828 1.887 -11.305 1 86.88 346 ALA A CA 1
ATOM 2800 C C . ALA A 1 346 ? -16.328 1.967 -9.867 1 86.88 346 ALA A C 1
ATOM 2802 O O . ALA A 1 346 ? -17.094 1.803 -8.914 1 86.88 346 ALA A O 1
ATOM 2803 N N . ALA A 1 347 ? -15.07 2.188 -9.75 1 87.19 347 ALA A N 1
ATOM 2804 C CA . ALA A 1 347 ? -14.484 2.305 -8.422 1 87.19 347 ALA A CA 1
ATOM 2805 C C . ALA A 1 347 ? -15.086 3.482 -7.66 1 87.19 347 ALA A C 1
ATOM 2807 O O . ALA A 1 347 ? -15.398 3.371 -6.469 1 87.19 347 ALA A O 1
ATOM 2808 N N . GLY A 1 348 ? -15.25 4.582 -8.359 1 83.94 348 GLY A N 1
ATOM 2809 C CA . GLY A 1 348 ? -15.828 5.758 -7.727 1 83.94 348 GLY A CA 1
ATOM 2810 C C . GLY A 1 348 ? -17.25 5.527 -7.223 1 83.94 348 GLY A C 1
ATOM 2811 O O . GLY A 1 348 ? -17.609 6.008 -6.145 1 83.94 348 GLY A O 1
ATOM 2812 N N . GLY A 1 349 ? -18 4.805 -7.969 1 80.25 349 GLY A N 1
ATOM 2813 C CA . GLY A 1 349 ? -19.375 4.527 -7.594 1 80.25 349 GLY A CA 1
ATOM 2814 C C . GLY A 1 349 ? -19.5 3.639 -6.371 1 80.25 349 GLY A C 1
ATOM 2815 O O . GLY A 1 349 ? -20.5 3.691 -5.656 1 80.25 349 GLY A O 1
ATOM 2816 N N . ILE A 1 350 ? -18.484 2.887 -6.156 1 80.62 350 ILE A N 1
ATOM 2817 C CA . ILE A 1 350 ? -18.516 1.969 -5.023 1 80.62 350 ILE A CA 1
ATOM 2818 C C . ILE A 1 350 ? -17.938 2.656 -3.791 1 80.62 350 ILE A C 1
ATOM 2820 O O . ILE A 1 350 ? -18.453 2.496 -2.682 1 80.62 350 ILE A O 1
ATOM 2824 N N . ILE A 1 351 ? -16.906 3.334 -3.949 1 79.75 351 ILE A N 1
ATOM 2825 C CA . ILE A 1 351 ? -16.25 3.969 -2.811 1 79.75 351 ILE A CA 1
ATOM 2826 C C . ILE A 1 351 ? -17.141 5.078 -2.256 1 79.75 351 ILE A C 1
ATOM 2828 O O . ILE A 1 351 ? -17.266 5.23 -1.038 1 79.75 351 ILE A O 1
ATOM 2832 N N . MET A 1 352 ? -17.609 5.852 -3.164 1 74.94 352 MET A N 1
ATOM 2833 C CA . MET A 1 352 ? -18.453 6.949 -2.689 1 74.94 352 MET A CA 1
ATOM 2834 C C . MET A 1 352 ? -19.641 7.176 -3.627 1 74.94 352 MET A C 1
ATOM 2836 O O . MET A 1 352 ? -19.469 7.715 -4.723 1 74.94 352 MET A O 1
ATOM 2840 N N . SER A 1 353 ? -20.781 6.613 -3.25 1 59.66 353 SER A N 1
ATOM 2841 C CA . SER A 1 353 ? -21.984 6.938 -4.008 1 59.66 353 SER A CA 1
ATOM 2842 C C . SER A 1 353 ? -22.609 8.234 -3.512 1 59.66 353 SER A C 1
ATOM 2844 O O . SER A 1 353 ? -23.078 9.047 -4.309 1 59.66 353 SER A O 1
ATOM 2846 N N . ASP A 1 354 ? -22.672 8.414 -2.184 1 58.66 354 ASP A N 1
ATOM 2847 C CA . ASP A 1 354 ? -23.125 9.609 -1.471 1 58.66 354 ASP A CA 1
ATOM 2848 C C . ASP A 1 354 ? -22.453 9.719 -0.103 1 58.66 354 ASP A C 1
ATOM 2850 O O . ASP A 1 354 ? -21.703 8.82 0.302 1 58.66 354 ASP A O 1
ATOM 2854 N N . ALA A 1 355 ? -22.469 10.844 0.499 1 58.5 355 ALA A N 1
ATOM 2855 C CA . ALA A 1 355 ? -21.812 11.086 1.779 1 58.5 355 ALA A CA 1
ATOM 2856 C C . ALA A 1 355 ? -22.141 9.984 2.783 1 58.5 355 ALA A C 1
ATOM 2858 O O . ALA A 1 355 ? -21.359 9.695 3.686 1 58.5 355 ALA A O 1
ATOM 2859 N N . ASN A 1 356 ? -23.234 9.344 2.568 1 56.53 356 ASN A N 1
ATOM 2860 C CA . ASN A 1 356 ? -23.672 8.344 3.539 1 56.53 356 ASN A CA 1
ATOM 2861 C C . ASN A 1 356 ? -23.359 6.926 3.061 1 56.53 356 ASN A C 1
ATOM 2863 O O . ASN A 1 356 ? -23.531 5.961 3.805 1 56.53 356 ASN A O 1
ATOM 2867 N N . GLY A 1 357 ? -22.891 6.836 1.867 1 64.75 357 GLY A N 1
ATOM 2868 C CA . GLY A 1 357 ? -22.688 5.508 1.309 1 64.75 357 GLY A CA 1
ATOM 2869 C C . GLY A 1 357 ? -21.25 5.211 0.942 1 64.75 357 GLY A C 1
ATOM 2870 O O . GLY A 1 357 ? -20.969 4.809 -0.186 1 64.75 357 GLY A O 1
ATOM 2871 N N . LEU A 1 358 ? -20.453 5.344 1.959 1 69.69 358 LEU A N 1
ATOM 2872 C CA . LEU A 1 358 ? -19.047 5.09 1.674 1 69.69 358 LEU A CA 1
ATOM 2873 C C . LEU A 1 358 ? -18.766 3.59 1.619 1 69.69 358 LEU A C 1
ATOM 2875 O O . LEU A 1 358 ? -19.297 2.826 2.434 1 69.69 358 LEU A O 1
ATOM 2879 N N . PHE A 1 359 ? -18.031 3.152 0.614 1 75.44 359 PHE A N 1
ATOM 2880 C CA . PHE A 1 359 ? -17.547 1.807 0.347 1 75.44 359 PHE A CA 1
ATOM 2881 C C . PHE A 1 359 ? -18.688 0.88 -0.051 1 75.44 359 PHE A C 1
ATOM 2883 O O . PHE A 1 359 ? -18.453 -0.276 -0.412 1 75.44 359 PHE A O 1
ATOM 2890 N N . TYR A 1 360 ? -19.969 1.427 -0.085 1 75.62 360 TYR A N 1
ATOM 2891 C CA . TYR A 1 360 ? -21.172 0.762 -0.58 1 75.62 360 TYR A CA 1
ATOM 2892 C C . TYR A 1 360 ? -21.219 -0.692 -0.126 1 75.62 360 TYR A C 1
ATOM 2894 O O . TYR A 1 360 ? -21.375 -1.6 -0.945 1 75.62 360 TYR A O 1
ATOM 2902 N N . LEU A 1 361 ? -20.922 -0.907 1.117 1 80.38 361 LEU A N 1
ATOM 2903 C CA . LEU A 1 361 ? -21 -2.252 1.675 1 80.38 361 LEU A CA 1
ATOM 2904 C C . LEU A 1 361 ? -22.422 -2.576 2.113 1 80.38 361 LEU A C 1
ATOM 2906 O O . LEU A 1 361 ? -22.906 -2.059 3.125 1 80.38 361 LEU A O 1
ATOM 2910 N N . ASP A 1 362 ? -23.172 -3.254 1.247 1 82.88 362 ASP A N 1
ATOM 2911 C CA . ASP A 1 362 ? -24.562 -3.611 1.521 1 82.88 362 ASP A CA 1
ATOM 2912 C C . ASP A 1 362 ? -24.734 -5.125 1.587 1 82.88 362 ASP A C 1
ATOM 2914 O O . ASP A 1 362 ? -23.75 -5.867 1.707 1 82.88 362 ASP A O 1
ATOM 2918 N N . ASP A 1 363 ? -25.969 -5.562 1.616 1 82.88 363 ASP A N 1
ATOM 2919 C CA . ASP A 1 363 ? -26.297 -6.969 1.838 1 82.88 363 ASP A CA 1
ATOM 2920 C C . ASP A 1 363 ? -26.125 -7.781 0.556 1 82.88 363 ASP A C 1
ATOM 2922 O O . ASP A 1 363 ? -26.328 -9 0.553 1 82.88 363 ASP A O 1
ATOM 2926 N N . LYS A 1 364 ? -25.656 -7.109 -0.48 1 88.06 364 LYS A N 1
ATOM 2927 C CA . LYS A 1 364 ? -25.469 -7.832 -1.734 1 88.06 364 LYS A CA 1
ATOM 2928 C C . LYS A 1 364 ? -24.109 -8.531 -1.766 1 88.06 364 LYS A C 1
ATOM 2930 O O . LYS A 1 364 ? -23.891 -9.406 -2.604 1 88.06 364 LYS A O 1
ATOM 2935 N N . TYR A 1 365 ? -23.234 -8.195 -0.884 1 93.06 365 TYR A N 1
ATOM 2936 C CA . TYR A 1 365 ? -21.938 -8.844 -0.831 1 93.06 365 TYR A CA 1
ATOM 2937 C C . TYR A 1 365 ? -22.016 -10.203 -0.157 1 93.06 365 TYR A C 1
ATOM 2939 O O . TYR A 1 365 ? -22.672 -10.352 0.873 1 93.06 365 TYR A O 1
ATOM 2947 N N . VAL A 1 366 ? -21.344 -11.148 -0.803 1 94.81 366 VAL A N 1
ATOM 2948 C CA . VAL A 1 366 ? -21.297 -12.508 -0.277 1 94.81 366 VAL A CA 1
ATOM 2949 C C . VAL A 1 366 ? -19.859 -12.922 -0.012 1 94.81 366 VAL A C 1
ATOM 2951 O O . VAL A 1 366 ? -18.969 -12.656 -0.829 1 94.81 366 VAL A O 1
ATOM 2954 N N . PHE A 1 367 ? -19.719 -13.57 1.1 1 95 367 PHE A N 1
ATOM 2955 C CA . PHE A 1 367 ? -18.391 -14.055 1.439 1 95 367 PHE A CA 1
ATOM 2956 C C . PHE A 1 367 ? -17.938 -15.148 0.471 1 95 367 PHE A C 1
ATOM 2958 O O . PHE A 1 367 ? -18.625 -16.172 0.319 1 95 367 PHE A O 1
ATOM 2965 N N . SER A 1 368 ? -16.734 -14.922 -0.113 1 93.94 368 SER A N 1
ATOM 2966 C CA . SER A 1 368 ? -16.297 -15.828 -1.174 1 93.94 368 SER A CA 1
ATOM 2967 C C . SER A 1 368 ? -15.016 -16.562 -0.787 1 93.94 368 SER A C 1
ATOM 2969 O O . SER A 1 368 ? -14.422 -17.266 -1.607 1 93.94 368 SER A O 1
ATOM 2971 N N . GLY A 1 369 ? -14.453 -16.297 0.378 1 92.25 369 GLY A N 1
ATOM 2972 C CA . GLY A 1 369 ? -13.312 -17.078 0.825 1 92.25 369 GLY A CA 1
ATOM 2973 C C . GLY A 1 369 ? -12.164 -16.234 1.331 1 92.25 369 GLY A C 1
ATOM 2974 O O . GLY A 1 369 ? -12.266 -15.008 1.385 1 92.25 369 GLY A O 1
ATOM 2975 N N . TYR A 1 370 ? -11.133 -16.969 1.795 1 88.69 370 TYR A N 1
ATOM 2976 C CA . TYR A 1 370 ? -9.922 -16.328 2.301 1 88.69 370 TYR A CA 1
ATOM 2977 C C . TYR A 1 370 ? -8.852 -16.266 1.219 1 88.69 370 TYR A C 1
ATOM 2979 O O . TYR A 1 370 ? -8.742 -17.172 0.387 1 88.69 370 TYR A O 1
ATOM 2987 N N . THR A 1 371 ? -8.125 -15.211 1.152 1 88.25 371 THR A N 1
ATOM 2988 C CA . THR A 1 371 ? -7.035 -15.031 0.203 1 88.25 371 THR A CA 1
ATOM 2989 C C . THR A 1 371 ? -5.895 -14.234 0.837 1 88.25 371 THR A C 1
ATOM 2991 O O . THR A 1 371 ? -5.836 -14.094 2.061 1 88.25 371 THR A O 1
ATOM 2994 N N . GLU A 1 372 ? -4.867 -13.969 -0.013 1 83.38 372 GLU A N 1
ATOM 2995 C CA . GLU A 1 372 ? -3.713 -13.203 0.444 1 83.38 372 GLU A CA 1
ATOM 2996 C C . GLU A 1 372 ? -3.367 -12.086 -0.536 1 83.38 372 GLU A C 1
ATOM 2998 O O . GLU A 1 372 ? -3.408 -12.281 -1.752 1 83.38 372 GLU A O 1
ATOM 3003 N N . THR A 1 373 ? -3.166 -10.93 0.055 1 84.5 373 THR A N 1
ATOM 3004 C CA . THR A 1 373 ? -2.76 -9.773 -0.737 1 84.5 373 THR A CA 1
ATOM 3005 C C . THR A 1 373 ? -1.592 -9.047 -0.076 1 84.5 373 THR A C 1
ATOM 3007 O O . THR A 1 373 ? -1.677 -8.656 1.089 1 84.5 373 THR A O 1
ATOM 3010 N N . ARG A 1 374 ? -0.506 -8.836 -0.857 1 80.56 374 ARG A N 1
ATOM 3011 C CA . ARG A 1 374 ? 0.72 -8.172 -0.429 1 80.56 374 ARG A CA 1
ATOM 3012 C C . ARG A 1 374 ? 1.229 -8.758 0.885 1 80.56 374 ARG A C 1
ATOM 3014 O O . ARG A 1 374 ? 1.688 -8.016 1.761 1 80.56 374 ARG A O 1
ATOM 3021 N N . GLY A 1 375 ? 0.995 -9.938 1.126 1 76.06 375 GLY A N 1
ATOM 3022 C CA . GLY A 1 375 ? 1.504 -10.664 2.279 1 76.06 375 GLY A CA 1
ATOM 3023 C C . GLY A 1 375 ? 0.512 -10.734 3.424 1 76.06 375 GLY A C 1
ATOM 3024 O O . GLY A 1 375 ? 0.776 -11.375 4.441 1 76.06 375 GLY A O 1
ATOM 3025 N N . LEU A 1 376 ? -0.69 -10.117 3.213 1 80.88 376 LEU A N 1
ATOM 3026 C CA . LEU A 1 376 ? -1.72 -10.102 4.246 1 80.88 376 LEU A CA 1
ATOM 3027 C C . LEU A 1 376 ? -2.799 -11.141 3.949 1 80.88 376 LEU A C 1
ATOM 3029 O O . LEU A 1 376 ? -3.229 -11.281 2.803 1 80.88 376 LEU A O 1
ATOM 3033 N N . LYS A 1 377 ? -3.162 -11.859 4.992 1 85.12 377 LYS A N 1
ATOM 3034 C CA . LYS A 1 377 ? -4.344 -12.703 4.855 1 85.12 377 LYS A CA 1
ATOM 3035 C C . LYS A 1 377 ? -5.617 -11.867 4.801 1 85.12 377 LYS A C 1
ATOM 3037 O O . LYS A 1 377 ? -5.82 -10.984 5.637 1 85.12 377 LYS A O 1
ATOM 3042 N N . THR A 1 378 ? -6.492 -12.141 3.811 1 90.31 378 THR A N 1
ATOM 3043 C CA . THR A 1 378 ? -7.672 -11.312 3.596 1 90.31 378 THR A CA 1
ATOM 3044 C C . THR A 1 378 ? -8.906 -12.18 3.369 1 90.31 378 THR A C 1
ATOM 3046 O O . THR A 1 378 ? -8.789 -13.375 3.102 1 90.31 378 THR A O 1
ATOM 3049 N N . THR A 1 379 ? -10.055 -11.57 3.635 1 92.44 379 THR A N 1
ATOM 3050 C CA . THR A 1 379 ? -11.344 -12.125 3.244 1 92.44 379 THR A CA 1
ATOM 3051 C C . THR A 1 379 ? -11.844 -11.477 1.958 1 92.44 379 THR A C 1
ATOM 3053 O O . THR A 1 379 ? -11.656 -10.273 1.748 1 92.44 379 THR A O 1
ATOM 3056 N N . ARG A 1 380 ? -12.406 -12.281 1.142 1 94.44 380 ARG A N 1
ATOM 3057 C CA . ARG A 1 380 ? -12.953 -11.766 -0.111 1 94.44 380 ARG A CA 1
ATOM 3058 C C . ARG A 1 380 ? -14.477 -11.781 -0.092 1 94.44 380 ARG A C 1
ATOM 3060 O O . ARG A 1 380 ? -15.086 -12.797 0.242 1 94.44 380 ARG A O 1
ATOM 3067 N N . TRP A 1 381 ? -15.109 -10.664 -0.39 1 94.88 381 TRP A N 1
ATOM 3068 C CA . TRP A 1 381 ? -16.547 -10.484 -0.524 1 94.88 381 TRP A CA 1
ATOM 3069 C C . TRP A 1 381 ? -16.922 -10.078 -1.947 1 94.88 381 TRP A C 1
ATOM 3071 O O . TRP A 1 381 ? -16.406 -9.086 -2.467 1 94.88 381 TRP A O 1
ATOM 3081 N N . THR A 1 382 ? -17.781 -10.852 -2.592 1 95.62 382 THR A N 1
ATOM 3082 C CA . THR A 1 382 ? -18.094 -10.633 -4 1 95.62 382 THR A CA 1
ATOM 3083 C C . THR A 1 382 ? -19.531 -10.164 -4.16 1 95.62 382 THR A C 1
ATOM 3085 O O . THR A 1 382 ? -20.438 -10.664 -3.477 1 95.62 382 THR A O 1
ATOM 3088 N N . SER A 1 383 ? -19.75 -9.188 -5.02 1 94.31 383 SER A N 1
ATOM 3089 C CA . SER A 1 383 ? -21.078 -8.688 -5.375 1 94.31 383 SER A CA 1
ATOM 3090 C C . SER A 1 383 ? -21.156 -8.352 -6.859 1 94.31 383 SER A C 1
ATOM 3092 O O . SER A 1 383 ? -20.203 -7.855 -7.445 1 94.31 383 SER A O 1
ATOM 3094 N N . THR A 1 384 ? -22.219 -8.758 -7.461 1 94.12 384 THR A N 1
ATOM 3095 C CA . THR A 1 384 ? -22.531 -8.312 -8.812 1 94.12 384 THR A CA 1
ATOM 3096 C C . THR A 1 384 ? -23.516 -7.141 -8.789 1 94.12 384 THR A C 1
ATOM 3098 O O . THR A 1 384 ? -24.594 -7.246 -8.219 1 94.12 384 THR A O 1
ATOM 3101 N N . ARG A 1 385 ? -23.078 -6.117 -9.43 1 92.38 385 ARG A N 1
ATOM 3102 C CA . ARG A 1 385 ? -23.844 -4.879 -9.297 1 92.38 385 ARG A CA 1
ATOM 3103 C C . ARG A 1 385 ? -24.312 -4.371 -10.656 1 92.38 385 ARG A C 1
ATOM 3105 O O . ARG A 1 385 ? -23.594 -4.512 -11.648 1 92.38 385 ARG A O 1
ATOM 3112 N N . ASP A 1 386 ? -25.516 -3.746 -10.703 1 91.19 386 ASP A N 1
ATOM 3113 C CA . ASP A 1 386 ? -26.062 -3.068 -11.867 1 91.19 386 ASP A CA 1
ATOM 3114 C C . ASP A 1 386 ? -26.531 -1.659 -11.516 1 91.19 386 ASP A C 1
ATOM 3116 O O . ASP A 1 386 ? -27.297 -1.045 -12.266 1 91.19 386 ASP A O 1
ATOM 3120 N N . ASP A 1 387 ? -26.141 -1.155 -10.352 1 87.69 387 ASP A N 1
ATOM 3121 C CA . ASP A 1 387 ? -26.609 0.139 -9.852 1 87.69 387 ASP A CA 1
ATOM 3122 C C . ASP A 1 387 ? -25.453 1.151 -9.828 1 87.69 387 ASP A C 1
ATOM 3124 O O . ASP A 1 387 ? -25.5 2.133 -9.086 1 87.69 387 ASP A O 1
ATOM 3128 N N . ILE A 1 388 ? -24.406 0.873 -10.523 1 86.88 388 ILE A N 1
ATOM 3129 C CA . ILE A 1 388 ? -23.297 1.814 -10.609 1 86.88 388 ILE A CA 1
ATOM 3130 C C . ILE A 1 388 ? -23.469 2.705 -11.844 1 86.88 388 ILE A C 1
ATOM 3132 O O . ILE A 1 388 ? -23.594 2.207 -12.961 1 86.88 388 ILE A O 1
ATOM 3136 N N . TYR A 1 389 ? -23.422 3.99 -11.633 1 83.69 389 TYR A N 1
ATOM 3137 C CA . TYR A 1 389 ? -23.672 4.969 -12.688 1 83.69 389 TYR A CA 1
ATOM 3138 C C . TYR A 1 389 ? -22.422 5.148 -13.555 1 83.69 389 TYR A C 1
ATOM 3140 O O . TYR A 1 389 ? -21.312 5.238 -13.047 1 83.69 389 TYR A O 1
ATOM 3148 N N . ASN A 1 390 ? -22.625 5.105 -14.844 1 84.12 390 ASN A N 1
ATOM 3149 C CA . ASN A 1 390 ? -21.594 5.406 -15.836 1 84.12 390 ASN A CA 1
ATOM 3150 C C . ASN A 1 390 ? -21.812 6.781 -16.469 1 84.12 390 ASN A C 1
ATOM 3152 O O . ASN A 1 390 ? -22.734 6.961 -17.266 1 84.12 390 ASN A O 1
ATOM 3156 N N . PRO A 1 391 ? -20.938 7.684 -16.172 1 75.44 391 PRO A N 1
ATOM 3157 C CA . PRO A 1 391 ? -21.125 9.039 -16.688 1 75.44 391 PRO A CA 1
ATOM 3158 C C . PRO A 1 391 ? -20.984 9.125 -18.203 1 75.44 391 PRO A C 1
ATOM 3160 O O . PRO A 1 391 ? -21.531 10.023 -18.844 1 75.44 391 PRO A O 1
ATOM 3163 N N . GLU A 1 392 ? -20.281 8.266 -18.828 1 76.31 392 GLU A N 1
ATOM 3164 C CA . GLU A 1 392 ? -20.062 8.289 -20.281 1 76.31 392 GLU A CA 1
ATOM 3165 C C . GLU A 1 392 ? -21.344 7.953 -21.031 1 76.31 392 GLU A C 1
ATOM 3167 O O . GLU A 1 392 ? -21.672 8.602 -22.031 1 76.31 392 GLU A O 1
ATOM 3172 N N . THR A 1 393 ? -22.047 7.023 -20.516 1 82.75 393 THR A N 1
ATOM 3173 C CA . THR A 1 393 ? -23.266 6.586 -21.203 1 82.75 393 THR A CA 1
ATOM 3174 C C . THR A 1 393 ? -24.5 7.188 -20.547 1 82.75 393 THR A C 1
ATOM 3176 O O . THR A 1 393 ? -25.609 7.113 -21.094 1 82.75 393 THR A O 1
ATOM 3179 N N . GLN A 1 394 ? -24.312 7.797 -19.422 1 83.06 394 GLN A N 1
ATOM 3180 C CA . GLN A 1 394 ? -25.391 8.406 -18.641 1 83.06 394 GLN A CA 1
ATOM 3181 C C . GLN A 1 394 ? -26.406 7.359 -18.203 1 83.06 394 GLN A C 1
ATOM 3183 O O . GLN A 1 394 ? -27.594 7.664 -18.047 1 83.06 394 GLN A O 1
ATOM 3188 N N . GLN A 1 395 ? -25.969 6.148 -18.188 1 87.88 395 GLN A N 1
ATOM 3189 C CA . GLN A 1 395 ? -26.734 5.02 -17.656 1 87.88 395 GLN A CA 1
ATOM 3190 C C . GLN A 1 395 ? -25.906 4.191 -16.688 1 87.88 395 GLN A C 1
ATOM 3192 O O . GLN A 1 395 ? -24.688 4.391 -16.578 1 87.88 395 GLN A O 1
ATOM 3197 N N . ASN A 1 396 ? -26.594 3.387 -15.984 1 89.94 396 ASN A N 1
ATOM 3198 C CA . ASN A 1 396 ? -25.859 2.486 -15.102 1 89.94 396 ASN A CA 1
ATOM 3199 C C . ASN A 1 396 ? -25.125 1.398 -15.891 1 89.94 396 ASN A C 1
ATOM 3201 O O . ASN A 1 396 ? -25.578 1.001 -16.969 1 89.94 396 ASN A O 1
ATOM 3205 N N . PHE A 1 397 ? -23.969 1.002 -15.359 1 92 397 PHE A N 1
ATOM 3206 C CA . PHE A 1 397 ? -23.375 -0.215 -15.891 1 92 397 PHE A CA 1
ATOM 3207 C C . PHE A 1 397 ? -24.344 -1.384 -15.797 1 92 397 PHE A C 1
ATOM 3209 O O . PHE A 1 397 ? -25.078 -1.522 -14.812 1 92 397 PHE A O 1
ATOM 3216 N N . LYS A 1 398 ? -24.391 -2.105 -16.812 1 93.5 398 LYS A N 1
ATOM 3217 C CA . LYS A 1 398 ? -25.312 -3.24 -16.812 1 93.5 398 LYS A CA 1
ATOM 3218 C C . LYS A 1 398 ? -24.844 -4.316 -15.836 1 93.5 398 LYS A C 1
ATOM 3220 O O . LYS A 1 398 ? -25.672 -5.008 -15.227 1 93.5 398 LYS A O 1
ATOM 3225 N N . LYS A 1 399 ? -23.562 -4.508 -15.883 1 93.62 399 LYS A N 1
ATOM 3226 C CA . LYS A 1 399 ? -23.016 -5.543 -15.008 1 93.62 399 LYS A CA 1
ATOM 3227 C C . LYS A 1 399 ? -21.578 -5.211 -14.586 1 93.62 399 LYS A C 1
ATOM 3229 O O . LYS A 1 399 ? -20.703 -5.078 -15.438 1 93.62 399 LYS A O 1
ATOM 3234 N N . VAL A 1 400 ? -21.344 -5.156 -13.242 1 94.56 400 VAL A N 1
ATOM 3235 C CA . VAL A 1 400 ? -20.016 -5.004 -12.648 1 94.56 400 VAL A CA 1
ATOM 3236 C C . VAL A 1 400 ? -19.859 -5.988 -11.492 1 94.56 400 VAL A C 1
ATOM 3238 O O . VAL A 1 400 ? -20.703 -6.051 -10.594 1 94.56 400 VAL A O 1
ATOM 3241 N N . VAL A 1 401 ? -18.812 -6.77 -11.57 1 96.12 401 VAL A N 1
ATOM 3242 C CA . VAL A 1 401 ? -18.5 -7.656 -10.461 1 96.12 401 VAL A CA 1
ATOM 3243 C C . VAL A 1 401 ? -17.438 -7.02 -9.57 1 96.12 401 VAL A C 1
ATOM 3245 O O . VAL A 1 401 ? -16.375 -6.621 -10.055 1 96.12 401 VAL A O 1
ATOM 3248 N N . VAL A 1 402 ? -17.766 -6.945 -8.305 1 94.94 402 VAL A N 1
ATOM 3249 C CA . VAL A 1 402 ? -16.844 -6.34 -7.34 1 94.94 402 VAL A CA 1
ATOM 3250 C C . VAL A 1 402 ? -16.359 -7.398 -6.355 1 94.94 402 VAL A C 1
ATOM 3252 O O . VAL A 1 402 ? -17.156 -8.07 -5.703 1 94.94 402 VAL A O 1
ATOM 3255 N N . ASP A 1 403 ? -15.086 -7.562 -6.32 1 95.25 403 ASP A N 1
ATOM 3256 C CA . ASP A 1 403 ? -14.438 -8.367 -5.293 1 95.25 403 ASP A CA 1
ATOM 3257 C C . ASP A 1 403 ? -13.734 -7.48 -4.27 1 95.25 403 ASP A C 1
ATOM 3259 O O . ASP A 1 403 ? -12.672 -6.918 -4.555 1 95.25 403 ASP A O 1
ATOM 3263 N N . TYR A 1 404 ? -14.336 -7.441 -3.135 1 93.88 404 TYR A N 1
ATOM 3264 C CA . TYR A 1 404 ? -13.828 -6.586 -2.068 1 93.88 404 TYR A CA 1
ATOM 3265 C C . TYR A 1 404 ? -13.07 -7.402 -1.027 1 93.88 404 TYR A C 1
ATOM 3267 O O . TYR A 1 404 ? -13.586 -8.391 -0.501 1 93.88 404 TYR A O 1
ATOM 3275 N N . GLN A 1 405 ? -11.859 -6.977 -0.747 1 93.31 405 GLN A N 1
ATOM 3276 C CA . GLN A 1 405 ? -11.023 -7.703 0.21 1 93.31 405 GLN A CA 1
ATOM 3277 C C . GLN A 1 405 ? -10.844 -6.906 1.497 1 93.31 405 GLN A C 1
ATOM 3279 O O . GLN A 1 405 ? -10.641 -5.691 1.457 1 93.31 405 GLN A O 1
ATOM 3284 N N . PHE A 1 406 ? -10.945 -7.621 2.615 1 91.44 406 PHE A N 1
ATOM 3285 C CA . PHE A 1 406 ? -10.742 -7.07 3.949 1 91.44 406 PHE A CA 1
ATOM 3286 C C . PHE A 1 406 ? -9.727 -7.898 4.727 1 91.44 406 PHE A C 1
ATOM 3288 O O . PHE A 1 406 ? -9.492 -9.062 4.406 1 91.44 406 PHE A O 1
ATOM 3295 N N . THR A 1 407 ? -9.062 -7.305 5.66 1 87.5 407 THR A N 1
ATOM 3296 C CA . THR A 1 407 ? -8.188 -8.086 6.527 1 87.5 407 THR A CA 1
ATOM 3297 C C . THR A 1 407 ? -8.961 -9.195 7.223 1 87.5 407 THR A C 1
ATOM 3299 O O . THR A 1 407 ? -10.102 -9 7.641 1 87.5 407 THR A O 1
ATOM 3302 N N . ALA A 1 408 ? -8.336 -10.32 7.203 1 86.25 408 ALA A N 1
ATOM 3303 C CA . ALA A 1 408 ? -8.984 -11.469 7.832 1 86.25 408 ALA A CA 1
ATOM 3304 C C . ALA A 1 408 ? -9.07 -11.289 9.344 1 86.25 408 ALA A C 1
ATOM 3306 O O . ALA A 1 408 ? -8.273 -10.555 9.938 1 86.25 408 ALA A O 1
ATOM 3307 N N . PRO A 1 409 ? -10.109 -12.086 9.828 1 77.19 409 PRO A N 1
ATOM 3308 C CA . PRO A 1 409 ? -10.156 -12.078 11.289 1 77.19 409 PRO A CA 1
ATOM 3309 C C . PRO A 1 409 ? -8.898 -12.68 11.922 1 77.19 409 PRO A C 1
ATOM 3311 O O . PRO A 1 409 ? -8.367 -13.672 11.422 1 77.19 409 PRO A O 1
ATOM 3314 N N . GLY A 1 410 ? -8.188 -12.109 12.789 1 72.56 410 GLY A N 1
ATOM 3315 C CA . GLY A 1 410 ? -6.984 -12.594 13.438 1 72.56 410 GLY A CA 1
ATOM 3316 C C . GLY A 1 410 ? -5.75 -11.773 13.094 1 72.56 410 GLY A C 1
ATOM 3317 O O . GLY A 1 410 ? -4.73 -11.859 13.781 1 72.56 410 GLY A O 1
ATOM 3318 N N . VAL A 1 411 ? -5.875 -11.266 11.906 1 76 411 VAL A N 1
ATOM 3319 C CA . VAL A 1 411 ? -4.781 -10.359 11.578 1 76 411 VAL A CA 1
ATOM 3320 C C . VAL A 1 411 ? -4.766 -9.195 12.57 1 76 411 VAL A C 1
ATOM 3322 O O . VAL A 1 411 ? -5.801 -8.57 12.82 1 76 411 VAL A O 1
ATOM 3325 N N . ILE A 1 412 ? -3.574 -9.016 13.125 1 71.81 412 ILE A N 1
ATOM 3326 C CA . ILE A 1 412 ? -3.457 -7.938 14.102 1 71.81 412 ILE A CA 1
ATOM 3327 C C . ILE A 1 412 ? -2.752 -6.738 13.469 1 71.81 412 ILE A C 1
ATOM 3329 O O . ILE A 1 412 ? -1.605 -6.848 13.023 1 71.81 412 ILE A O 1
ATOM 3333 N N . LEU A 1 413 ? -3.521 -5.738 13.266 1 70.69 413 LEU A N 1
ATOM 3334 C CA . LEU A 1 413 ? -2.979 -4.469 12.789 1 70.69 413 LEU A CA 1
ATOM 3335 C C . LEU A 1 413 ? -2.551 -3.59 13.961 1 70.69 413 LEU A C 1
ATOM 3337 O O . LEU A 1 413 ? -3.383 -3.193 14.781 1 70.69 413 LEU A O 1
ATOM 3341 N N . ASP A 1 414 ? -1.368 -3.291 13.898 1 62.31 414 ASP A N 1
ATOM 3342 C CA . ASP A 1 414 ? -0.859 -2.477 15 1 62.31 414 ASP A CA 1
ATOM 3343 C C . ASP A 1 414 ? -1.478 -1.081 14.984 1 62.31 414 ASP A C 1
ATOM 3345 O O . ASP A 1 414 ? -1.555 -0.445 13.93 1 62.31 414 ASP A O 1
ATOM 3349 N N . GLY A 1 415 ? -2.008 -0.574 16.031 1 59.5 415 GLY A N 1
ATOM 3350 C CA . GLY A 1 415 ? -2.623 0.739 16.141 1 59.5 415 GLY A CA 1
ATOM 3351 C C . GLY A 1 415 ? -4.133 0.706 16.016 1 59.5 415 GLY A C 1
ATOM 3352 O O . GLY A 1 415 ? -4.805 1.709 16.25 1 59.5 415 GLY A O 1
ATOM 3353 N N . GLU A 1 416 ? -4.605 -0.426 15.508 1 66.56 416 GLU A N 1
ATOM 3354 C CA . GLU A 1 416 ? -6.051 -0.58 15.383 1 66.56 416 GLU A CA 1
ATOM 3355 C C . GLU A 1 416 ? -6.598 -1.525 16.453 1 66.56 416 GLU A C 1
ATOM 3357 O O . GLU A 1 416 ? -5.871 -2.379 16.969 1 66.56 416 GLU A O 1
ATOM 3362 N N . ARG A 1 417 ? -7.852 -1.246 16.844 1 62.47 417 ARG A N 1
ATOM 3363 C CA . ARG A 1 417 ? -8.492 -2.16 17.781 1 62.47 417 ARG A CA 1
ATOM 3364 C C . ARG A 1 417 ? -8.492 -3.586 17.234 1 62.47 417 ARG A C 1
ATOM 3366 O O . ARG A 1 417 ? -8.68 -3.803 16.047 1 62.47 417 ARG A O 1
ATOM 3373 N N . GLU A 1 418 ? -8.172 -4.41 18.172 1 63.44 418 GLU A N 1
ATOM 3374 C CA . GLU A 1 418 ? -8.195 -5.82 17.797 1 63.44 418 GLU A CA 1
ATOM 3375 C C . GLU A 1 418 ? -9.539 -6.203 17.172 1 63.44 418 GLU A C 1
ATOM 3377 O O . GLU A 1 418 ? -10.594 -5.812 17.688 1 63.44 418 GLU A O 1
ATOM 3382 N N . GLY A 1 419 ? -9.531 -6.777 16.141 1 65.06 419 GLY A N 1
ATOM 3383 C CA . GLY A 1 419 ? -10.742 -7.242 15.484 1 65.06 419 GLY A CA 1
ATOM 3384 C C . GLY A 1 419 ? -11.234 -6.297 14.406 1 65.06 419 GLY A C 1
ATOM 3385 O O . GLY A 1 419 ? -12.188 -6.613 13.68 1 65.06 419 GLY A O 1
ATOM 3386 N N . THR A 1 420 ? -10.516 -5.168 14.352 1 72.94 420 THR A N 1
ATOM 3387 C CA . THR A 1 420 ? -10.93 -4.234 13.312 1 72.94 420 THR A CA 1
ATOM 3388 C C . THR A 1 420 ? -10.547 -4.762 11.93 1 72.94 420 THR A C 1
ATOM 3390 O O . THR A 1 420 ? -9.414 -5.211 11.719 1 72.94 420 THR A O 1
ATOM 3393 N N . THR A 1 421 ? -11.57 -4.828 11.078 1 81.19 421 THR A N 1
ATOM 3394 C CA . THR A 1 421 ? -11.336 -5.246 9.703 1 81.19 421 THR A CA 1
ATOM 3395 C C . THR A 1 421 ? -11.281 -4.039 8.773 1 81.19 421 THR A C 1
ATOM 3397 O O . THR A 1 421 ? -12.148 -3.16 8.836 1 81.19 421 THR A O 1
ATOM 3400 N N . MET A 1 422 ? -10.234 -3.982 8.078 1 83.44 422 MET A N 1
ATOM 3401 C CA . MET A 1 422 ? -10.047 -2.852 7.176 1 83.44 422 MET A CA 1
ATOM 3402 C C . MET A 1 422 ? -10.086 -3.303 5.723 1 83.44 422 MET A C 1
ATOM 3404 O O . MET A 1 422 ? -9.609 -4.391 5.391 1 83.44 422 MET A O 1
ATOM 3408 N N . PRO A 1 423 ? -10.688 -2.467 4.887 1 88.88 423 PRO A N 1
ATOM 3409 C CA . PRO A 1 423 ? -10.594 -2.775 3.457 1 88.88 423 PRO A CA 1
ATOM 3410 C C . PRO A 1 423 ? -9.172 -2.629 2.914 1 88.88 423 PRO A C 1
ATOM 3412 O O . PRO A 1 423 ? -8.453 -1.707 3.303 1 88.88 423 PRO A O 1
ATOM 3415 N N . ILE A 1 424 ? -8.773 -3.52 2.092 1 88.62 424 ILE A N 1
ATOM 3416 C CA . ILE A 1 424 ? -7.398 -3.537 1.598 1 88.62 424 ILE A CA 1
ATOM 3417 C C . ILE A 1 424 ? -7.391 -3.361 0.081 1 88.62 424 ILE A C 1
ATOM 3419 O O . ILE A 1 424 ? -6.48 -2.746 -0.476 1 88.62 424 ILE A O 1
ATOM 3423 N N . ARG A 1 425 ? -8.32 -3.939 -0.544 1 92.44 425 ARG A N 1
ATOM 3424 C CA . ARG A 1 425 ? -8.32 -3.961 -2.004 1 92.44 425 ARG A CA 1
ATOM 3425 C C . ARG A 1 425 ? -9.711 -4.262 -2.547 1 92.44 425 ARG A C 1
ATOM 3427 O O . ARG A 1 425 ? -10.492 -4.98 -1.915 1 92.44 425 ARG A O 1
ATOM 3434 N N . ALA A 1 426 ? -9.992 -3.66 -3.672 1 92.69 426 ALA A N 1
ATOM 3435 C CA . ALA A 1 426 ? -11.211 -3.979 -4.41 1 92.69 426 ALA A CA 1
ATOM 3436 C C . ALA A 1 426 ? -10.922 -4.152 -5.898 1 92.69 426 ALA A C 1
ATOM 3438 O O . ALA A 1 426 ? -10.242 -3.322 -6.508 1 92.69 426 ALA A O 1
ATOM 3439 N N . ASP A 1 427 ? -11.383 -5.223 -6.402 1 93.44 427 ASP A N 1
ATOM 3440 C CA . ASP A 1 427 ? -11.266 -5.5 -7.832 1 93.44 427 ASP A CA 1
ATOM 3441 C C . ASP A 1 427 ? -12.602 -5.277 -8.539 1 93.44 427 ASP A C 1
ATOM 3443 O O . ASP A 1 427 ? -13.648 -5.664 -8.031 1 93.44 427 ASP A O 1
ATOM 3447 N N . PHE A 1 428 ? -12.5 -4.609 -9.68 1 93.25 428 PHE A N 1
ATOM 3448 C CA . PHE A 1 428 ? -13.688 -4.316 -10.461 1 93.25 428 PHE A CA 1
ATOM 3449 C C . PHE A 1 428 ? -13.586 -4.934 -11.852 1 93.25 428 PHE A C 1
ATOM 3451 O O . PHE A 1 428 ? -12.648 -4.645 -12.602 1 93.25 428 PHE A O 1
ATOM 3458 N N . THR A 1 429 ? -14.484 -5.812 -12.148 1 93.75 429 THR A N 1
ATOM 3459 C CA . THR A 1 429 ? -14.602 -6.359 -13.492 1 93.75 429 THR A CA 1
ATOM 3460 C C . THR A 1 429 ? -15.852 -5.824 -14.188 1 93.75 429 THR A C 1
ATOM 3462 O O . THR A 1 429 ? -16.969 -6.172 -13.812 1 93.75 429 THR A O 1
ATOM 3465 N N . VAL A 1 430 ? -15.648 -5.031 -15.188 1 92.5 430 VAL A N 1
ATOM 3466 C CA . VAL A 1 430 ? -16.75 -4.402 -15.906 1 92.5 430 VAL A CA 1
ATOM 3467 C C . VAL A 1 430 ? -17.062 -5.195 -17.172 1 92.5 430 VAL A C 1
ATOM 3469 O O . VAL A 1 430 ? -16.156 -5.457 -17.984 1 92.5 430 VAL A O 1
ATOM 3472 N N . TYR A 1 431 ? -18.281 -5.613 -17.312 1 92.56 431 TYR A N 1
ATOM 3473 C CA . TYR A 1 431 ? -18.719 -6.352 -18.484 1 92.56 431 TYR A CA 1
ATOM 3474 C C . TYR A 1 431 ? -19.266 -5.406 -19.547 1 92.56 431 TYR A C 1
ATOM 3476 O O . TYR A 1 431 ? -19.625 -4.266 -19.25 1 92.56 431 TYR A O 1
ATOM 3484 N N . HIS A 1 432 ? -19.297 -5.922 -20.797 1 90.44 432 HIS A N 1
ATOM 3485 C CA . HIS A 1 432 ? -19.891 -5.145 -21.891 1 90.44 432 HIS A CA 1
ATOM 3486 C C . HIS A 1 432 ? -21.391 -4.965 -21.688 1 90.44 432 HIS A C 1
ATOM 3488 O O . HIS A 1 432 ? -22.094 -5.91 -21.328 1 90.44 432 HIS A O 1
ATOM 3494 N N . ASP A 1 433 ? -21.781 -3.732 -21.953 1 88.38 433 ASP A N 1
ATOM 3495 C CA . ASP A 1 433 ? -23.219 -3.438 -21.812 1 88.38 433 ASP A CA 1
ATOM 3496 C C . ASP A 1 433 ? -24.031 -4.188 -22.844 1 88.38 433 ASP A C 1
ATOM 3498 O O . ASP A 1 433 ? -25.188 -4.559 -22.594 1 88.38 433 ASP A O 1
ATOM 3502 N N . ASP A 1 434 ? -23.469 -4.359 -24.047 1 87 434 ASP A N 1
ATOM 3503 C CA . ASP A 1 434 ? -24.172 -5.02 -25.141 1 87 434 ASP A CA 1
ATOM 3504 C C . ASP A 1 434 ? -24.109 -6.539 -24.984 1 87 434 ASP A C 1
ATOM 3506 O O . ASP A 1 434 ? -24.984 -7.25 -25.484 1 87 434 ASP A O 1
ATOM 3510 N N . ASN A 1 435 ? -22.984 -7.031 -24.422 1 88.75 435 ASN A N 1
ATOM 3511 C CA . ASN A 1 435 ? -22.781 -8.461 -24.188 1 88.75 435 ASN A CA 1
ATOM 3512 C C . ASN A 1 435 ? -22.297 -8.727 -22.766 1 88.75 435 ASN A C 1
ATOM 3514 O O . ASN A 1 435 ? -21.094 -8.812 -22.516 1 88.75 435 ASN A O 1
ATOM 3518 N N . THR A 1 436 ? -23.219 -9.039 -21.875 1 87.56 436 THR A N 1
ATOM 3519 C CA . THR A 1 436 ? -22.906 -9.164 -20.469 1 87.56 436 THR A CA 1
ATOM 3520 C C . THR A 1 436 ? -22.172 -10.469 -20.172 1 87.56 436 THR A C 1
ATOM 3522 O O . THR A 1 436 ? -21.984 -10.844 -19.016 1 87.56 436 THR A O 1
ATOM 3525 N N . SER A 1 437 ? -21.734 -11.188 -21.172 1 86.56 437 SER A N 1
ATOM 3526 C CA . SER A 1 437 ? -20.953 -12.398 -20.969 1 86.56 437 SER A CA 1
ATOM 3527 C C . SER A 1 437 ? -19.469 -12.148 -21.219 1 86.56 437 SER A C 1
ATOM 3529 O O . SER A 1 437 ? -18.641 -13.023 -20.969 1 86.56 437 SER A O 1
ATOM 3531 N N . ALA A 1 438 ? -19.234 -10.969 -21.734 1 87.81 438 ALA A N 1
ATOM 3532 C CA . ALA A 1 438 ? -17.844 -10.641 -22.031 1 87.81 438 ALA A CA 1
ATOM 3533 C C . ALA A 1 438 ? -17.344 -9.508 -21.156 1 87.81 438 ALA A C 1
ATOM 3535 O O . ALA A 1 438 ? -18.047 -8.531 -20.906 1 87.81 438 ALA A O 1
ATOM 3536 N N . VAL A 1 439 ? -16.141 -9.688 -20.734 1 88.19 439 VAL A N 1
ATOM 3537 C CA . VAL A 1 439 ? -15.531 -8.688 -19.859 1 88.19 439 VAL A CA 1
ATOM 3538 C C . VAL A 1 439 ? -14.961 -7.547 -20.703 1 88.19 439 VAL A C 1
ATOM 3540 O O . VAL A 1 439 ? -14.344 -7.781 -21.75 1 88.19 439 VAL A O 1
ATOM 3543 N N . LEU A 1 440 ? -15.219 -6.344 -20.344 1 86.81 440 LEU A N 1
ATOM 3544 C CA . LEU A 1 440 ? -14.711 -5.145 -21.016 1 86.81 440 LEU A CA 1
ATOM 3545 C C . LEU A 1 440 ? -13.383 -4.711 -20.406 1 86.81 440 LEU A C 1
ATOM 3547 O O . LEU A 1 440 ? -12.398 -4.523 -21.125 1 86.81 440 LEU A O 1
ATOM 3551 N N . THR A 1 441 ? -13.328 -4.5 -19.094 1 85.75 441 THR A N 1
ATOM 3552 C CA . THR A 1 441 ? -12.133 -4.023 -18.422 1 85.75 441 THR A CA 1
ATOM 3553 C C . THR A 1 441 ? -12.062 -4.562 -17 1 85.75 441 THR A C 1
ATOM 3555 O O . THR A 1 441 ? -13.086 -4.941 -16.422 1 85.75 441 THR A O 1
ATOM 3558 N N . ARG A 1 442 ? -10.812 -4.684 -16.516 1 87.25 442 ARG A N 1
ATOM 3559 C CA . ARG A 1 442 ? -10.531 -5.027 -15.125 1 87.25 442 ARG A CA 1
ATOM 3560 C C . ARG A 1 442 ? -9.727 -3.93 -14.438 1 87.25 442 ARG A C 1
ATOM 3562 O O . ARG A 1 442 ? -8.766 -3.414 -15.008 1 87.25 442 ARG A O 1
ATOM 3569 N N . GLU A 1 443 ? -10.25 -3.58 -13.289 1 88.19 443 GLU A N 1
ATOM 3570 C CA . GLU A 1 443 ? -9.602 -2.527 -12.516 1 88.19 443 GLU A CA 1
ATOM 3571 C C . GLU A 1 443 ? -9.297 -2.998 -11.094 1 88.19 443 GLU A C 1
ATOM 3573 O O . GLU A 1 443 ? -10.031 -3.807 -10.531 1 88.19 443 GLU A O 1
ATOM 3578 N N . VAL A 1 444 ? -8.164 -2.482 -10.617 1 90.31 444 VAL A N 1
ATOM 3579 C CA . VAL A 1 444 ? -7.773 -2.811 -9.25 1 90.31 444 VAL A CA 1
ATOM 3580 C C . VAL A 1 444 ? -7.609 -1.528 -8.438 1 90.31 444 VAL A C 1
ATOM 3582 O O . VAL A 1 444 ? -6.914 -0.603 -8.859 1 90.31 444 VAL A O 1
ATOM 3585 N N . LEU A 1 445 ? -8.289 -1.486 -7.348 1 91.12 445 LEU A N 1
ATOM 3586 C CA . LEU A 1 445 ? -8.141 -0.392 -6.395 1 91.12 445 LEU A CA 1
ATOM 3587 C C . LEU A 1 445 ? -7.48 -0.876 -5.109 1 91.12 445 LEU A C 1
ATOM 3589 O O . LEU A 1 445 ? -8.07 -1.657 -4.355 1 91.12 445 LEU A O 1
ATOM 3593 N N . ASN A 1 446 ? -6.301 -0.414 -4.895 1 90.69 446 ASN A N 1
ATOM 3594 C CA . ASN A 1 446 ? -5.613 -0.705 -3.643 1 90.69 446 ASN A CA 1
ATOM 3595 C C . ASN A 1 446 ? -5.875 0.374 -2.596 1 90.69 446 ASN A C 1
ATOM 3597 O O . ASN A 1 446 ? -5.809 1.567 -2.896 1 90.69 446 ASN A O 1
ATOM 3601 N N . LEU A 1 447 ? -6.34 -0.028 -1.528 1 89.38 447 LEU A N 1
ATOM 3602 C CA . LEU A 1 447 ? -6.484 0.863 -0.383 1 89.38 447 LEU A CA 1
ATOM 3603 C C . LEU A 1 447 ? -5.293 0.732 0.562 1 89.38 447 LEU A C 1
ATOM 3605 O O . LEU A 1 447 ? -5.293 -0.121 1.452 1 89.38 447 LEU A O 1
ATOM 3609 N N . LEU A 1 448 ? -4.457 1.784 0.245 1 86.19 448 LEU A N 1
ATOM 3610 C CA . LEU A 1 448 ? -3.186 1.717 0.954 1 86.19 448 LEU A CA 1
ATOM 3611 C C . LEU A 1 448 ? -3.217 2.58 2.211 1 86.19 448 LEU A C 1
ATOM 3613 O O . LEU A 1 448 ? -3.805 3.664 2.211 1 86.19 448 LEU A O 1
ATOM 3617 N N . HIS A 1 449 ? -2.863 2.258 3.264 1 78 449 HIS A N 1
ATOM 3618 C CA . HIS A 1 449 ? -2.738 3.016 4.504 1 78 449 HIS A CA 1
ATOM 3619 C C . HIS A 1 449 ? -4.109 3.352 5.086 1 78 449 HIS A C 1
ATOM 3621 O O . HIS A 1 449 ? -4.395 4.516 5.375 1 78 449 HIS A O 1
ATOM 3627 N N . MET A 1 450 ? -4.957 2.441 5.082 1 79.94 450 MET A N 1
ATOM 3628 C CA . MET A 1 450 ? -6.254 2.672 5.707 1 79.94 450 MET A CA 1
ATOM 3629 C C . MET A 1 450 ? -6.121 2.77 7.223 1 79.94 450 MET A C 1
ATOM 3631 O O . MET A 1 450 ? -5.574 1.868 7.863 1 79.94 450 MET A O 1
ATOM 3635 N N . GLN A 1 451 ? -6.418 3.982 7.734 1 76.56 451 GLN A N 1
ATOM 3636 C CA . GLN A 1 451 ? -6.43 4.211 9.172 1 76.56 451 GLN A CA 1
ATOM 3637 C C . GLN A 1 451 ? -7.766 4.785 9.625 1 76.56 451 GLN A C 1
ATOM 3639 O O . GLN A 1 451 ? -8.359 5.617 8.938 1 76.56 451 GLN A O 1
ATOM 3644 N N . SER A 1 452 ? -8.219 4.23 10.727 1 74.19 452 SER A N 1
ATOM 3645 C CA . SER A 1 452 ? -9.531 4.648 11.203 1 74.19 452 SER A CA 1
ATOM 3646 C C . SER A 1 452 ? -9.438 5.941 12.008 1 74.19 452 SER A C 1
ATOM 3648 O O . SER A 1 452 ? -10.461 6.508 12.406 1 74.19 452 SER A O 1
ATOM 3650 N N . SER A 1 453 ? -8.273 6.336 12.367 1 66.25 453 SER A N 1
ATOM 3651 C CA . SER A 1 453 ? -8.188 7.57 13.141 1 66.25 453 SER A CA 1
ATOM 3652 C C . SER A 1 453 ? -7.047 8.453 12.648 1 66.25 453 SER A C 1
ATOM 3654 O O . SER A 1 453 ? -6.039 7.949 12.148 1 66.25 453 SER A O 1
ATOM 3656 N N . PHE A 1 454 ? -7.32 9.633 12.328 1 64.5 454 PHE A N 1
ATOM 3657 C CA . PHE A 1 454 ? -6.289 10.641 12.094 1 64.5 454 PHE A CA 1
ATOM 3658 C C . PHE A 1 454 ? -6.512 11.859 12.977 1 64.5 454 PHE A C 1
ATOM 3660 O O . PHE A 1 454 ? -7.648 12.172 13.336 1 64.5 454 PHE A O 1
ATOM 3667 N N . GLU A 1 455 ? -5.438 12.188 13.617 1 53.06 455 GLU A N 1
ATOM 3668 C CA . GLU A 1 455 ? -5.578 13.305 14.547 1 53.06 455 GLU A CA 1
ATOM 3669 C C . GLU A 1 455 ? -5.766 14.625 13.797 1 53.06 455 GLU A C 1
ATOM 3671 O O . GLU A 1 455 ? -4.816 15.148 13.211 1 53.06 455 GLU A O 1
ATOM 3676 N N . ILE A 1 456 ? -7.023 15.078 13.609 1 44.38 456 ILE A N 1
ATOM 3677 C CA . ILE A 1 456 ? -7.414 16.297 12.922 1 44.38 456 ILE A CA 1
ATOM 3678 C C . ILE A 1 456 ? -6.777 17.5 13.617 1 44.38 456 ILE A C 1
ATOM 3680 O O . ILE A 1 456 ? -6.559 18.547 12.984 1 44.38 456 ILE A O 1
ATOM 3684 N N . TYR A 1 457 ? -6.383 17.312 14.812 1 41.56 457 TYR A N 1
ATOM 3685 C CA . TYR A 1 457 ? -6.027 18.531 15.539 1 41.56 457 TYR A CA 1
ATOM 3686 C C . TYR A 1 457 ? -4.539 18.828 15.414 1 41.56 457 TYR A C 1
ATOM 3688 O O . TYR A 1 457 ? -4.09 19.938 15.711 1 41.56 457 TYR A O 1
ATOM 3696 N N . GLU A 1 458 ? -3.832 17.875 14.867 1 52.84 458 GLU A N 1
ATOM 3697 C CA . GLU A 1 458 ? -2.467 18.219 14.477 1 52.84 458 GLU A CA 1
ATOM 3698 C C . GLU A 1 458 ? -2.412 18.734 13.039 1 52.84 458 GLU A C 1
ATOM 3700 O O . GLU A 1 458 ? -1.68 19.672 12.742 1 52.84 458 GLU A O 1
ATOM 3705 N N . PHE A 1 459 ? -3.254 18.109 12.32 1 60.94 459 PHE A N 1
ATOM 3706 C CA . PHE A 1 459 ? -3.471 18.453 10.922 1 60.94 459 PHE A CA 1
ATOM 3707 C C . PHE A 1 459 ? -4.938 18.281 10.547 1 60.94 459 PHE A C 1
ATOM 3709 O O . PHE A 1 459 ? -5.48 17.188 10.617 1 60.94 459 PHE A O 1
ATOM 3716 N N . ASN A 1 460 ? -5.484 19.453 10.469 1 75.94 460 ASN A N 1
ATOM 3717 C CA . ASN A 1 460 ? -6.84 19.359 9.945 1 75.94 460 ASN A CA 1
ATOM 3718 C C . ASN A 1 460 ? -6.844 19.203 8.43 1 75.94 460 ASN A C 1
ATOM 3720 O O . ASN A 1 460 ? -6.648 20.188 7.703 1 75.94 460 ASN A O 1
ATOM 3724 N N . PRO A 1 461 ? -7.062 18.062 8.008 1 81.62 461 PRO A N 1
ATOM 3725 C CA . PRO A 1 461 ? -7.035 17.875 6.555 1 81.62 461 PRO A CA 1
ATOM 3726 C C . PRO A 1 461 ? -8.148 18.625 5.84 1 81.62 461 PRO A C 1
ATOM 3728 O O . PRO A 1 461 ? -8.094 18.812 4.621 1 81.62 461 PRO A O 1
ATOM 3731 N N . PHE A 1 462 ? -9.109 19.141 6.59 1 88.62 462 PHE A N 1
ATOM 3732 C CA . PHE A 1 462 ? -10.25 19.781 5.945 1 88.62 462 PHE A CA 1
ATOM 3733 C C . PHE A 1 462 ? -10.133 21.297 6.023 1 88.62 462 PHE A C 1
ATOM 3735 O O . PHE A 1 462 ? -11.141 22 5.949 1 88.62 462 PHE A O 1
ATOM 3742 N N . HIS A 1 463 ? -8.867 21.766 6.133 1 85.19 463 HIS A N 1
ATOM 3743 C CA . HIS A 1 463 ? -8.625 23.203 6.215 1 85.19 463 HIS A CA 1
ATOM 3744 C C . HIS A 1 463 ? -8.836 23.875 4.863 1 85.19 463 HIS A C 1
ATOM 3746 O O . HIS A 1 463 ? -8.188 23.516 3.877 1 85.19 463 HIS A O 1
ATOM 3752 N N . VAL A 1 464 ? -9.758 24.906 4.773 1 88.44 464 VAL A N 1
ATOM 3753 C CA . VAL A 1 464 ? -10.047 25.562 3.504 1 88.44 464 VAL A CA 1
ATOM 3754 C C . VAL A 1 464 ? -9.758 27.062 3.623 1 88.44 464 VAL A C 1
ATOM 3756 O O . VAL A 1 464 ? -10.367 27.875 2.924 1 88.44 464 VAL A O 1
ATOM 3759 N N . GLY A 1 465 ? -8.93 27.438 4.492 1 79.62 465 GLY A N 1
ATOM 3760 C CA . GLY A 1 465 ? -8.602 28.844 4.715 1 79.62 465 GLY A CA 1
ATOM 3761 C C . GLY A 1 465 ? -8.141 29.562 3.461 1 79.62 465 GLY A C 1
ATOM 3762 O O . GLY A 1 465 ? -8.359 30.766 3.305 1 79.62 465 GLY A O 1
ATOM 3763 N N . GLU A 1 466 ? -7.617 28.891 2.516 1 74.69 466 GLU A N 1
ATOM 3764 C CA . GLU A 1 466 ? -7.098 29.453 1.271 1 74.69 466 GLU A CA 1
ATOM 3765 C C . GLU A 1 466 ? -8.227 29.984 0.391 1 74.69 466 GLU A C 1
ATOM 3767 O O . GLU A 1 466 ? -8 30.828 -0.469 1 74.69 466 GLU A O 1
ATOM 3772 N N . CYS A 1 467 ? -9.328 29.453 0.66 1 83.44 467 CYS A N 1
ATOM 3773 C CA . CYS A 1 467 ? -10.453 29.859 -0.179 1 83.44 467 CYS A CA 1
ATOM 3774 C C . CYS A 1 467 ? -11 31.203 0.248 1 83.44 467 CYS A C 1
ATOM 3776 O O . CYS A 1 467 ? -11.805 31.812 -0.468 1 83.44 467 CYS A O 1
ATOM 3778 N N . PHE A 1 468 ? -10.531 31.641 1.298 1 75.06 468 PHE A N 1
ATOM 3779 C CA . PHE A 1 468 ? -10.977 32.906 1.833 1 75.06 468 PHE A CA 1
ATOM 3780 C C . PHE A 1 468 ? -9.82 33.906 1.893 1 75.06 468 PHE A C 1
ATOM 3782 O O . PHE A 1 468 ? -9.141 34 2.912 1 75.06 468 PHE A O 1
ATOM 3789 N N . ASP A 1 469 ? -9.484 34.469 0.749 1 60.03 469 ASP A N 1
ATOM 3790 C CA . ASP A 1 469 ? -8.273 35.25 0.478 1 60.03 469 ASP A CA 1
ATOM 3791 C C . ASP A 1 469 ? -8.305 36.562 1.209 1 60.03 469 ASP A C 1
ATOM 3793 O O . ASP A 1 469 ? -7.254 37.125 1.542 1 60.03 469 ASP A O 1
ATOM 3797 N N . THR A 1 470 ? -9.469 37.062 1.446 1 52.38 470 THR A N 1
ATOM 3798 C CA . THR A 1 470 ? -9.523 38.375 2.07 1 52.38 470 THR A CA 1
ATOM 3799 C C . THR A 1 470 ? -9.539 38.25 3.592 1 52.38 470 THR A C 1
ATOM 3801 O O . THR A 1 470 ? -10.234 37.406 4.141 1 52.38 470 THR A O 1
ATOM 3804 N N . PRO A 1 471 ? -8.516 38.906 4.23 1 49 471 PRO A N 1
ATOM 3805 C CA . PRO A 1 471 ? -8.453 38.844 5.695 1 49 471 PRO A CA 1
ATOM 3806 C C . PRO A 1 471 ? -9.82 39.031 6.352 1 49 471 PRO A C 1
ATOM 3808 O O . PRO A 1 471 ? -10.062 38.469 7.43 1 49 471 PRO A O 1
ATOM 3811 N N . THR A 1 472 ? -10.711 39.719 5.637 1 46.62 472 THR A N 1
ATOM 3812 C CA . THR A 1 472 ? -12.031 39.938 6.207 1 46.62 472 THR A CA 1
ATOM 3813 C C . THR A 1 472 ? -12.844 38.656 6.238 1 46.62 472 THR A C 1
ATOM 3815 O O . THR A 1 472 ? -13.836 38.562 6.961 1 46.62 472 THR A O 1
ATOM 3818 N N . GLN A 1 473 ? -12.359 37.75 5.566 1 62.5 473 GLN A N 1
ATOM 3819 C CA . GLN A 1 473 ? -13.086 36.469 5.484 1 62.5 473 GLN A CA 1
ATOM 3820 C C . GLN A 1 473 ? -12.562 35.469 6.5 1 62.5 473 GLN A C 1
ATOM 3822 O O . GLN A 1 473 ? -13.094 34.375 6.613 1 62.5 473 GLN A O 1
ATOM 3827 N N . ARG A 1 474 ? -11.555 35.906 7.203 1 69.69 474 ARG A N 1
ATOM 3828 C CA . ARG A 1 474 ? -10.945 35.062 8.242 1 69.69 474 ARG A CA 1
ATOM 3829 C C . ARG A 1 474 ? -10.922 35.781 9.578 1 69.69 474 ARG A C 1
ATOM 3831 O O . ARG A 1 474 ? -10.375 36.875 9.688 1 69.69 474 ARG A O 1
ATOM 3838 N N . THR A 1 475 ? -11.539 35.062 10.562 1 59.12 475 THR A N 1
ATOM 3839 C CA . THR A 1 475 ? -11.578 35.688 11.883 1 59.12 475 THR A CA 1
ATOM 3840 C C . THR A 1 475 ? -11.008 34.719 12.938 1 59.12 475 THR A C 1
ATOM 3842 O O . THR A 1 475 ? -11.398 33.562 13.008 1 59.12 475 THR A O 1
ATOM 3845 N N . TRP A 1 476 ? -10.008 35.188 13.594 1 63.38 476 TRP A N 1
ATOM 3846 C CA . TRP A 1 476 ? -9.484 34.406 14.703 1 63.38 476 TRP A CA 1
ATOM 3847 C C . TRP A 1 476 ? -10.211 34.75 16 1 63.38 476 TRP A C 1
ATOM 3849 O O . TRP A 1 476 ? -10.359 35.906 16.344 1 63.38 476 TRP A O 1
ATOM 3859 N N . ILE A 1 477 ? -10.75 33.625 16.609 1 59.25 477 ILE A N 1
ATOM 3860 C CA . ILE A 1 477 ? -11.461 33.781 17.875 1 59.25 477 ILE A CA 1
ATOM 3861 C C . ILE A 1 477 ? -10.641 33.156 19.016 1 59.25 477 ILE A C 1
ATOM 3863 O O . ILE A 1 477 ? -10.133 32.062 18.875 1 59.25 477 ILE A O 1
ATOM 3867 N N . LYS A 1 478 ? -10.375 33.938 19.969 1 63 478 LYS A N 1
ATOM 3868 C CA . LYS A 1 478 ? -9.711 33.375 21.156 1 63 478 LYS A CA 1
ATOM 3869 C C . LYS A 1 478 ? -10.719 33.094 22.266 1 63 478 LYS A C 1
ATOM 3871 O O . LYS A 1 478 ? -11.438 34 22.703 1 63 478 LYS A O 1
ATOM 3876 N N . LEU A 1 479 ? -10.883 31.859 22.594 1 61.03 479 LEU A N 1
ATOM 3877 C CA . LEU A 1 479 ? -11.719 31.406 23.703 1 61.03 479 LEU A CA 1
ATOM 3878 C C . LEU A 1 479 ? -10.875 31.125 24.938 1 61.03 479 LEU A C 1
ATOM 3880 O O . LEU A 1 479 ? -9.891 30.375 24.859 1 61.03 479 LEU A O 1
ATOM 3884 N N . THR A 1 480 ? -11.18 31.781 25.953 1 56.5 480 THR A N 1
ATOM 3885 C CA . THR A 1 480 ? -10.414 31.594 27.188 1 56.5 480 THR A CA 1
ATOM 3886 C C . THR A 1 480 ? -11.203 30.766 28.188 1 56.5 480 THR A C 1
ATOM 3888 O O . THR A 1 480 ? -12.367 31.062 28.469 1 56.5 480 THR A O 1
ATOM 3891 N N . PHE A 1 481 ? -10.664 29.625 28.531 1 58.38 481 PHE A N 1
ATOM 3892 C CA . PHE A 1 481 ? -11.242 28.719 29.516 1 58.38 481 PHE A CA 1
ATOM 3893 C C . PHE A 1 481 ? -10.492 28.797 30.844 1 58.38 481 PHE A C 1
ATOM 3895 O O . PHE A 1 481 ? -9.266 28.828 30.859 1 58.38 481 PHE A O 1
ATOM 3902 N N . ALA A 1 482 ? -11.32 28.906 31.781 1 46.75 482 ALA A N 1
ATOM 3903 C CA . ALA A 1 482 ? -10.695 28.844 33.094 1 46.75 482 ALA A CA 1
ATOM 3904 C C . ALA A 1 482 ? -10.445 27.391 33.531 1 46.75 482 ALA A C 1
ATOM 3906 O O . ALA A 1 482 ? -11.289 26.516 33.281 1 46.75 482 ALA A O 1
ATOM 3907 N N . GLY A 1 483 ? -9.289 26.953 33.812 1 51 483 GLY A N 1
ATOM 3908 C CA . GLY A 1 483 ? -8.969 25.609 34.25 1 51 483 GLY A CA 1
ATOM 3909 C C . GLY A 1 483 ? -7.496 25.266 34.125 1 51 483 GLY A C 1
ATOM 3910 O O . GLY A 1 483 ? -6.727 26.031 33.531 1 51 483 GLY A O 1
ATOM 3911 N N . ASP A 1 484 ? -7.113 24.203 34.906 1 48.16 484 ASP A N 1
ATOM 3912 C CA . ASP A 1 484 ? -5.746 23.688 34.906 1 48.16 484 ASP A CA 1
ATOM 3913 C C . ASP A 1 484 ? -5.48 22.891 33.625 1 48.16 484 ASP A C 1
ATOM 3915 O O . ASP A 1 484 ? -6.207 21.953 33.312 1 48.16 484 ASP A O 1
ATOM 3919 N N . TRP A 1 485 ? -4.453 23.406 32.938 1 60.78 485 TRP A N 1
ATOM 3920 C CA . TRP A 1 485 ? -4.055 22.734 31.703 1 60.78 485 TRP A CA 1
ATOM 3921 C C . TRP A 1 485 ? -3.693 21.281 31.969 1 60.78 485 TRP A C 1
ATOM 3923 O O . TRP A 1 485 ? -4.152 20.375 31.266 1 60.78 485 TRP A O 1
ATOM 3933 N N . HIS A 1 486 ? -2.926 21.016 33 1 56.91 486 HIS A N 1
ATOM 3934 C CA . HIS A 1 486 ? -2.32 19.703 33.219 1 56.91 486 HIS A CA 1
ATOM 3935 C C . HIS A 1 486 ? -3.363 18.672 33.625 1 56.91 486 HIS A C 1
ATOM 3937 O O . HIS A 1 486 ? -3.232 17.484 33.344 1 56.91 486 HIS A O 1
ATOM 3943 N N . HIS A 1 487 ? -4.379 19.25 34.281 1 50.97 487 HIS A N 1
ATOM 3944 C CA . HIS A 1 487 ? -5.371 18.281 34.75 1 50.97 487 HIS A CA 1
ATOM 3945 C C . HIS A 1 487 ? -6.605 18.281 33.844 1 50.97 487 HIS A C 1
ATOM 3947 O O . HIS A 1 487 ? -7.562 17.547 34.125 1 50.97 487 HIS A O 1
ATOM 3953 N N . GLY A 1 488 ? -6.535 19.203 32.906 1 54.72 488 GLY A N 1
ATOM 3954 C CA . GLY A 1 488 ? -7.672 19.219 32 1 54.72 488 GLY A CA 1
ATOM 3955 C C . GLY A 1 488 ? -7.293 18.891 30.578 1 54.72 488 GLY A C 1
ATOM 3956 O O . GLY A 1 488 ? -7.152 17.734 30.219 1 54.72 488 GLY A O 1
ATOM 3957 N N . ALA A 1 489 ? -7.023 20 29.844 1 61.59 489 ALA A N 1
ATOM 3958 C CA . ALA A 1 489 ? -6.879 19.922 28.391 1 61.59 489 ALA A CA 1
ATOM 3959 C C . ALA A 1 489 ? -5.586 19.219 28.016 1 61.59 489 ALA A C 1
ATOM 3961 O O . ALA A 1 489 ? -5.488 18.641 26.922 1 61.59 489 ALA A O 1
ATOM 3962 N N . ALA A 1 490 ? -4.707 19.25 29.016 1 62.41 490 ALA A N 1
ATOM 3963 C CA . ALA A 1 490 ? -3.42 18.641 28.719 1 62.41 490 ALA A CA 1
ATOM 3964 C C . ALA A 1 490 ? -3.549 17.125 28.609 1 62.41 490 ALA A C 1
ATOM 3966 O O . ALA A 1 490 ? -2.727 16.469 27.953 1 62.41 490 ALA A O 1
ATOM 3967 N N . GLN A 1 491 ? -4.598 16.625 29.281 1 56.31 491 GLN A N 1
ATOM 3968 C CA . GLN A 1 491 ? -4.766 15.18 29.297 1 56.31 491 GLN A CA 1
ATOM 3969 C C . GLN A 1 491 ? -5.141 14.664 27.906 1 56.31 491 GLN A C 1
ATOM 3971 O O . GLN A 1 491 ? -4.707 13.586 27.5 1 56.31 491 GLN A O 1
ATOM 3976 N N . SER A 1 492 ? -5.98 15.484 27.266 1 61.56 492 SER A N 1
ATOM 3977 C CA . SER A 1 492 ? -6.359 15.125 25.891 1 61.56 492 SER A CA 1
ATOM 3978 C C . SER A 1 492 ? -6.648 16.375 25.062 1 61.56 492 SER A C 1
ATOM 3980 O O . SER A 1 492 ? -7.812 16.688 24.812 1 61.56 492 SER A O 1
ATOM 3982 N N . PRO A 1 493 ? -5.523 16.984 24.703 1 67.12 493 PRO A N 1
ATOM 3983 C CA . PRO A 1 493 ? -5.738 18.234 23.969 1 67.12 493 PRO A CA 1
ATOM 3984 C C . PRO A 1 493 ? -6.562 18.031 22.703 1 67.12 493 PRO A C 1
ATOM 3986 O O . PRO A 1 493 ? -7.387 18.891 22.359 1 67.12 493 PRO A O 1
ATOM 3989 N N . GLY A 1 494 ? -6.418 16.938 22.109 1 68.44 494 GLY A N 1
ATOM 3990 C CA . GLY A 1 494 ? -7.18 16.672 20.906 1 68.44 494 GLY A CA 1
ATOM 3991 C C . GLY A 1 494 ? -8.672 16.531 21.156 1 68.44 494 GLY A C 1
ATOM 3992 O O . GLY A 1 494 ? -9.484 17.062 20.391 1 68.44 494 GLY A O 1
ATOM 3993 N N . LEU A 1 495 ? -8.922 15.828 22.156 1 64.44 495 LEU A N 1
ATOM 3994 C CA . LEU A 1 495 ? -10.336 15.664 22.5 1 64.44 495 LEU A CA 1
ATOM 3995 C C . LEU A 1 495 ? -10.953 17 22.922 1 64.44 495 LEU A C 1
ATOM 3997 O O . LEU A 1 495 ? -12.117 17.266 22.609 1 64.44 495 LEU A O 1
ATOM 4001 N N . PHE A 1 496 ? -10.156 17.719 23.609 1 68.38 496 PHE A N 1
ATOM 4002 C CA . PHE A 1 496 ? -10.641 19.031 24 1 68.38 496 PHE A CA 1
ATOM 4003 C C . PHE A 1 496 ? -10.945 19.875 22.766 1 68.38 496 PHE A C 1
ATOM 4005 O O . PHE A 1 496 ? -11.992 20.531 22.688 1 68.38 496 PHE A O 1
ATOM 4012 N N . LYS A 1 497 ? -10.062 19.938 21.859 1 75.44 497 LYS A N 1
ATOM 4013 C CA . LYS A 1 497 ? -10.266 20.672 20.625 1 75.44 497 LYS A CA 1
ATOM 4014 C C . LYS A 1 497 ? -11.516 20.203 19.891 1 75.44 497 LYS A C 1
ATOM 4016 O O . LYS A 1 497 ? -12.305 21 19.406 1 75.44 497 LYS A O 1
ATOM 4021 N N . LYS A 1 498 ? -11.68 18.938 19.859 1 73.31 498 LYS A N 1
ATOM 4022 C CA . LYS A 1 498 ? -12.828 18.344 19.172 1 73.31 498 LYS A CA 1
ATOM 4023 C C . LYS A 1 498 ? -14.133 18.781 19.828 1 73.31 498 LYS A C 1
ATOM 4025 O O . LYS A 1 498 ? -15.078 19.188 19.141 1 73.31 498 LYS A O 1
ATOM 4030 N N . ASP A 1 499 ? -14.109 18.609 21.062 1 68.5 499 ASP A N 1
ATOM 4031 C CA . ASP A 1 499 ? -15.32 18.969 21.797 1 68.5 499 ASP A CA 1
ATOM 4032 C C . ASP A 1 499 ? -15.633 20.453 21.672 1 68.5 499 ASP A C 1
ATOM 4034 O O . ASP A 1 499 ? -16.797 20.844 21.578 1 68.5 499 ASP A O 1
ATOM 4038 N N . LEU A 1 500 ? -14.57 21.188 21.719 1 74 500 LEU A N 1
ATOM 4039 C CA . LEU A 1 500 ? -14.742 22.625 21.547 1 74 500 LEU A CA 1
ATOM 4040 C C . LEU A 1 500 ? -15.375 22.938 20.203 1 74 500 LEU A C 1
ATOM 4042 O O . LEU A 1 500 ? -16.359 23.672 20.125 1 74 500 LEU A O 1
ATOM 4046 N N . ILE A 1 501 ? -14.875 22.422 19.203 1 78.75 501 ILE A N 1
ATOM 4047 C CA . ILE A 1 501 ? -15.352 22.688 17.859 1 78.75 501 ILE A CA 1
ATOM 4048 C C . ILE A 1 501 ? -16.766 22.141 17.703 1 78.75 501 ILE A C 1
ATOM 4050 O O . ILE A 1 501 ? -17.609 22.75 17.031 1 78.75 501 ILE A O 1
ATOM 4054 N N . ASN A 1 502 ? -17.047 21.031 18.297 1 74.06 502 ASN A N 1
ATOM 4055 C CA . ASN A 1 502 ? -18.375 20.453 18.25 1 74.06 502 ASN A CA 1
ATOM 4056 C C . ASN A 1 502 ? -19.406 21.391 18.891 1 74.06 502 ASN A C 1
ATOM 4058 O O . ASN A 1 502 ? -20.5 21.578 18.344 1 74.06 502 ASN A O 1
ATOM 4062 N N . GLN A 1 503 ? -19 21.844 19.906 1 66.81 503 GLN A N 1
ATOM 4063 C CA . GLN A 1 503 ? -19.906 22.766 20.594 1 66.81 503 GLN A CA 1
ATOM 4064 C C . GLN A 1 503 ? -20.125 24.031 19.781 1 66.81 503 GLN A C 1
ATOM 4066 O O . GLN A 1 503 ? -21.25 24.547 19.719 1 66.81 503 GLN A O 1
ATOM 4071 N N . LEU A 1 504 ? -19.094 24.453 19.219 1 71.44 504 LEU A N 1
ATOM 4072 C CA . LEU A 1 504 ? -19.203 25.656 18.391 1 71.44 504 LEU A CA 1
ATOM 4073 C C . LEU A 1 504 ? -20.062 25.375 17.156 1 71.44 504 LEU A C 1
ATOM 4075 O O . LEU A 1 504 ? -20.938 26.172 16.797 1 71.44 504 LEU A O 1
ATOM 4079 N N . ALA A 1 505 ? -19.828 24.312 16.562 1 75.31 505 ALA A N 1
ATOM 4080 C CA . ALA A 1 505 ? -20.531 23.969 15.32 1 75.31 505 ALA A CA 1
ATOM 4081 C C . ALA A 1 505 ? -22 23.688 15.586 1 75.31 505 ALA A C 1
ATOM 4083 O O . ALA A 1 505 ? -22.875 24.203 14.883 1 75.31 505 ALA A O 1
ATOM 4084 N N . ILE A 1 506 ? -22.266 22.875 16.578 1 64.81 506 ILE A N 1
ATOM 4085 C CA . ILE A 1 506 ? -23.641 22.516 16.906 1 64.81 506 ILE A CA 1
ATOM 4086 C C . ILE A 1 506 ? -24.391 23.75 17.422 1 64.81 506 ILE A C 1
ATOM 4088 O O . ILE A 1 506 ? -25.531 24 17.047 1 64.81 506 ILE A O 1
ATOM 4092 N N . GLY A 1 507 ? -23.672 24.438 18.219 1 58.72 507 GLY A N 1
ATOM 4093 C CA . GLY A 1 507 ? -24.281 25.609 18.812 1 58.72 507 GLY A CA 1
ATOM 4094 C C . GLY A 1 507 ? -24.641 26.688 17.797 1 58.72 507 GLY A C 1
ATOM 4095 O O . GLY A 1 507 ? -25.641 27.391 17.953 1 58.72 507 GLY A O 1
ATOM 4096 N N . THR A 1 508 ? -23.828 26.766 16.703 1 59.69 508 THR A N 1
ATOM 4097 C CA . THR A 1 508 ? -24.031 27.797 15.703 1 59.69 508 THR A CA 1
ATOM 4098 C C . THR A 1 508 ? -24.734 27.234 14.477 1 59.69 508 THR A C 1
ATOM 4100 O O . THR A 1 508 ? -25.188 27.984 13.602 1 59.69 508 THR A O 1
ATOM 4103 N N . GLY A 1 509 ? -24.859 25.969 14.375 1 63.03 509 GLY A N 1
ATOM 4104 C CA . GLY A 1 509 ? -25.391 25.328 13.18 1 63.03 509 GLY A CA 1
ATOM 4105 C C . GLY A 1 509 ? -24.469 25.469 11.977 1 63.03 509 GLY A C 1
ATOM 4106 O O . GLY A 1 509 ? -24.938 25.438 10.828 1 63.03 509 GLY A O 1
ATOM 4107 N N . SER A 1 510 ? -23.266 25.797 12.281 1 74.31 510 SER A N 1
ATOM 4108 C CA . SER A 1 510 ? -22.281 25.953 11.211 1 74.31 510 SER A CA 1
ATOM 4109 C C . SER A 1 510 ? -21.609 24.625 10.883 1 74.31 510 SER A C 1
ATOM 4111 O O . SER A 1 510 ? -21.531 23.734 11.734 1 74.31 510 SER A O 1
ATOM 4113 N N . SER A 1 511 ? -21.25 24.609 9.641 1 84.25 511 SER A N 1
ATOM 4114 C CA . SER A 1 511 ? -20.438 23.469 9.234 1 84.25 511 SER A CA 1
ATOM 4115 C C . SER A 1 511 ? -19.078 23.484 9.922 1 84.25 511 SER A C 1
ATOM 4117 O O . SER A 1 511 ? -18.531 24.562 10.203 1 84.25 511 SER A O 1
ATOM 4119 N N . TYR A 1 512 ? -18.562 22.375 10.172 1 85.62 512 TYR A N 1
ATOM 4120 C CA . TYR A 1 512 ? -17.25 22.219 10.797 1 85.62 512 TYR A CA 1
ATOM 4121 C C . TYR A 1 512 ? -16.156 22.844 9.938 1 85.62 512 TYR A C 1
ATOM 4123 O O . TYR A 1 512 ? -15.094 23.234 10.438 1 85.62 512 TYR A O 1
ATOM 4131 N N . ILE A 1 513 ? -16.422 22.969 8.672 1 89.25 513 ILE A N 1
ATOM 4132 C CA . ILE A 1 513 ? -15.422 23.453 7.723 1 89.25 513 ILE A CA 1
ATOM 4133 C C . ILE A 1 513 ? -15.055 24.906 8.039 1 89.25 513 ILE A C 1
ATOM 4135 O O . ILE A 1 513 ? -13.984 25.375 7.664 1 89.25 513 ILE A O 1
ATOM 4139 N N . ARG A 1 514 ? -15.898 25.562 8.75 1 86.25 514 ARG A N 1
ATOM 4140 C CA . ARG A 1 514 ? -15.688 26.969 9.055 1 86.25 514 ARG A CA 1
ATOM 4141 C C . ARG A 1 514 ? -14.734 27.141 10.227 1 86.25 514 ARG A C 1
ATOM 4143 O O . ARG A 1 514 ? -14.25 28.25 10.484 1 86.25 514 ARG A O 1
ATOM 4150 N N . PHE A 1 515 ? -14.43 25.984 10.883 1 82.56 515 PHE A N 1
ATOM 4151 C CA . PHE A 1 515 ? -13.5 26 12.008 1 82.56 515 PHE A CA 1
ATOM 4152 C C . PHE A 1 515 ? -12.266 25.172 11.703 1 82.56 515 PHE A C 1
ATOM 4154 O O . PHE A 1 515 ? -12.008 24.172 12.359 1 82.56 515 PHE A O 1
ATOM 4161 N N . PRO A 1 516 ? -11.43 25.625 10.836 1 82 516 PRO A N 1
ATOM 4162 C CA . PRO A 1 516 ? -10.359 24.766 10.336 1 82 516 PRO A CA 1
ATOM 4163 C C . PRO A 1 516 ? -9.172 24.688 11.297 1 82 516 PRO A C 1
ATOM 4165 O O . PRO A 1 516 ? -8.359 23.766 11.195 1 82 516 PRO A O 1
ATOM 4168 N N . GLU A 1 517 ? -8.992 25.656 12.172 1 76.69 517 GLU A N 1
ATOM 4169 C CA . GLU A 1 517 ? -7.805 25.672 13.031 1 76.69 517 GLU A CA 1
ATOM 4170 C C . GLU A 1 517 ? -8.164 26.062 14.461 1 76.69 517 GLU A C 1
ATOM 4172 O O . GLU A 1 517 ? -8.961 26.969 14.68 1 76.69 517 GLU A O 1
ATOM 4177 N N . VAL A 1 518 ? -7.656 25.188 15.375 1 74.75 518 VAL A N 1
ATOM 4178 C CA . VAL A 1 518 ? -7.785 25.469 16.797 1 74.75 518 VAL A CA 1
ATOM 4179 C C . VAL A 1 518 ? -6.43 25.328 17.484 1 74.75 518 VAL A C 1
ATOM 4181 O O . VAL A 1 518 ? -5.738 24.328 17.297 1 74.75 518 VAL A O 1
ATOM 4184 N N . GLU A 1 519 ? -5.988 26.312 18.094 1 69.12 519 GLU A N 1
ATOM 4185 C CA . GLU A 1 519 ? -4.75 26.281 18.875 1 69.12 519 GLU A CA 1
ATOM 4186 C C . GLU A 1 519 ? -5.023 26.484 20.359 1 69.12 519 GLU A C 1
ATOM 4188 O O . GLU A 1 519 ? -5.863 27.312 20.734 1 69.12 519 GLU A O 1
ATOM 4193 N N . LEU A 1 520 ? -4.449 25.562 21.078 1 68.94 520 LEU A N 1
ATOM 4194 C CA . LEU A 1 520 ? -4.586 25.672 22.531 1 68.94 520 LEU A CA 1
ATOM 4195 C C . LEU A 1 520 ? -3.324 26.266 23.156 1 68.94 520 LEU A C 1
ATOM 4197 O O . LEU A 1 520 ? -2.211 25.953 22.719 1 68.94 520 LEU A O 1
ATOM 4201 N N . ASP A 1 521 ? -3.496 27.125 23.891 1 60.16 521 ASP A N 1
ATOM 4202 C CA . ASP A 1 521 ? -2.436 27.703 24.719 1 60.16 521 ASP A CA 1
ATOM 4203 C C . ASP A 1 521 ? -2.879 27.812 26.172 1 60.16 521 ASP A C 1
ATOM 4205 O O . ASP A 1 521 ? -4.07 27.734 26.484 1 60.16 521 ASP A O 1
ATOM 4209 N N . HIS A 1 522 ? -1.978 27.625 26.953 1 58.91 522 HIS A N 1
ATOM 4210 C CA . HIS A 1 522 ? -2.367 27.656 28.359 1 58.91 522 HIS A CA 1
ATOM 4211 C C . HIS A 1 522 ? -1.32 28.375 29.203 1 58.91 522 HIS A C 1
ATOM 4213 O O . HIS A 1 522 ? -0.169 28.516 28.781 1 58.91 522 HIS A O 1
ATOM 4219 N N . ASP A 1 523 ? -1.704 28.938 30.078 1 49.34 523 ASP A N 1
ATOM 4220 C CA . ASP A 1 523 ? -0.824 29.328 31.172 1 49.34 523 ASP A CA 1
ATOM 4221 C C . ASP A 1 523 ? -1.188 28.594 32.469 1 49.34 523 ASP A C 1
ATOM 4223 O O . ASP A 1 523 ? -1.773 27.5 32.406 1 49.34 523 ASP A O 1
ATOM 4227 N N . LEU A 1 524 ? -0.704 28.812 33.5 1 47.25 524 LEU A N 1
ATOM 4228 C CA . LEU A 1 524 ? -0.92 28.078 34.75 1 47.25 524 LEU A CA 1
ATOM 4229 C C . LEU A 1 524 ? -2.393 28.094 35.125 1 47.25 524 LEU A C 1
ATOM 4231 O O . LEU A 1 524 ? -2.877 27.156 35.781 1 47.25 524 LEU A O 1
ATOM 4235 N N . GLU A 1 525 ? -3.184 29.234 34.656 1 44.22 525 GLU A N 1
ATOM 4236 C CA . GLU A 1 525 ? -4.543 29.422 35.156 1 44.22 525 GLU A CA 1
ATOM 4237 C C . GLU A 1 525 ? -5.57 29.25 34.062 1 44.22 525 GLU A C 1
ATOM 4239 O O . GLU A 1 525 ? -6.738 28.953 34.312 1 44.22 525 GLU A O 1
ATOM 4244 N N . PHE A 1 526 ? -5.145 29.672 32.969 1 53.47 526 PHE A N 1
ATOM 4245 C CA . PHE A 1 526 ? -6.094 29.703 31.875 1 53.47 526 PHE A CA 1
ATOM 4246 C C . PHE A 1 526 ? -5.625 28.828 30.719 1 53.47 526 PHE A C 1
ATOM 4248 O O . PHE A 1 526 ? -4.422 28.641 30.531 1 53.47 526 PHE A O 1
ATOM 4255 N N . VAL A 1 527 ? -6.672 28.297 30.062 1 63.03 527 VAL A N 1
ATOM 4256 C CA . VAL A 1 527 ? -6.461 27.641 28.781 1 63.03 527 VAL A CA 1
ATOM 4257 C C . VAL A 1 527 ? -7.137 28.453 27.672 1 63.03 527 VAL A C 1
ATOM 4259 O O . VAL A 1 527 ? -8.281 28.891 27.828 1 63.03 527 VAL A O 1
ATOM 4262 N N . TRP A 1 528 ? -6.371 28.922 26.859 1 63.88 528 TRP A N 1
ATOM 4263 C CA . TRP A 1 528 ? -6.934 29.656 25.734 1 63.88 528 TRP A CA 1
ATOM 4264 C C . TRP A 1 528 ? -6.996 28.766 24.5 1 63.88 528 TRP A C 1
ATOM 4266 O O . TRP A 1 528 ? -6.074 27.984 24.234 1 63.88 528 TRP A O 1
ATOM 4276 N N . ALA A 1 529 ? -8.203 28.844 23.875 1 68.38 529 ALA A N 1
ATOM 4277 C CA . ALA A 1 529 ? -8.336 28.25 22.562 1 68.38 529 ALA A CA 1
ATOM 4278 C C . ALA A 1 529 ? -8.523 29.328 21.484 1 68.38 529 ALA A C 1
ATOM 4280 O O . ALA A 1 529 ? -9.414 30.172 21.594 1 68.38 529 ALA A O 1
ATOM 4281 N N . THR A 1 530 ? -7.559 29.406 20.625 1 70.12 530 THR A N 1
ATOM 4282 C CA . THR A 1 530 ? -7.68 30.297 19.469 1 70.12 530 THR A CA 1
ATOM 4283 C C . THR A 1 530 ? -8.211 29.531 18.266 1 70.12 530 THR A C 1
ATOM 4285 O O . THR A 1 530 ? -7.609 28.562 17.812 1 70.12 530 THR A O 1
ATOM 4288 N N . VAL A 1 531 ? -9.398 29.969 17.828 1 73.69 531 VAL A N 1
ATOM 4289 C CA . VAL A 1 531 ? -10.086 29.266 16.766 1 73.69 531 VAL A CA 1
ATOM 4290 C C . VAL A 1 531 ? -10.188 30.156 15.523 1 73.69 531 VAL A C 1
ATOM 4292 O O . VAL A 1 531 ? -10.547 31.328 15.633 1 73.69 531 VAL A O 1
ATOM 4295 N N . LEU A 1 532 ? -9.75 29.656 14.445 1 75.56 532 LEU A N 1
ATOM 4296 C CA . LEU A 1 532 ? -9.961 30.344 13.164 1 75.56 532 LEU A CA 1
ATOM 4297 C C . LEU A 1 532 ? -11.375 30.109 12.648 1 75.56 532 LEU A C 1
ATOM 4299 O O . LEU A 1 532 ? -11.797 28.953 12.492 1 75.56 532 LEU A O 1
ATOM 4303 N N . LEU A 1 533 ? -12.141 31.156 12.477 1 74.06 533 LEU A N 1
ATOM 4304 C CA . LEU A 1 533 ? -13.477 31.109 11.906 1 74.06 533 LEU A CA 1
ATOM 4305 C C . LEU A 1 533 ? -13.492 31.641 10.484 1 74.06 533 LEU A C 1
ATOM 4307 O O . LEU A 1 533 ? -13.094 32.781 10.25 1 74.06 533 LEU A O 1
ATOM 4311 N N . LEU A 1 534 ? -13.945 30.875 9.555 1 80.44 534 LEU A N 1
ATOM 4312 C CA . LEU A 1 534 ? -14.055 31.266 8.156 1 80.44 534 LEU A CA 1
ATOM 4313 C C . LEU A 1 534 ? -15.477 31.703 7.82 1 80.44 534 LEU A C 1
ATOM 4315 O O . LEU A 1 534 ? -16.438 31.219 8.414 1 80.44 534 LEU A O 1
ATOM 4319 N N . GLU A 1 535 ? -15.562 32.625 6.883 1 72.94 535 GLU A N 1
ATOM 4320 C CA . GLU A 1 535 ? -16.875 32.969 6.344 1 72.94 535 GLU A CA 1
ATOM 4321 C C . GLU A 1 535 ? -17.484 31.797 5.605 1 72.94 535 GLU A C 1
ATOM 4323 O O . GLU A 1 535 ? -16.781 30.922 5.121 1 72.94 535 GLU A O 1
ATOM 4328 N N . PRO A 1 536 ? -18.828 31.766 5.664 1 74.38 536 PRO A N 1
ATOM 4329 C CA . PRO A 1 536 ? -19.453 30.688 4.875 1 74.38 536 PRO A CA 1
ATOM 4330 C C . PRO A 1 536 ? -19.234 30.859 3.375 1 74.38 536 PRO A C 1
ATOM 4332 O O . PRO A 1 536 ? -19.047 31.984 2.898 1 74.38 536 PRO A O 1
ATOM 4335 N N . ALA A 1 537 ? -19.281 29.828 2.707 1 80.94 537 ALA A N 1
ATOM 4336 C CA . ALA A 1 537 ? -19.266 29.891 1.248 1 80.94 537 ALA A CA 1
ATOM 4337 C C . ALA A 1 537 ? -20.469 30.656 0.712 1 80.94 537 ALA A C 1
ATOM 4339 O O . ALA A 1 537 ? -21.516 30.719 1.363 1 80.94 537 ALA A O 1
ATOM 4340 N N . PRO A 1 538 ? -20.25 31.25 -0.475 1 73.69 538 PRO A N 1
ATOM 4341 C CA . PRO A 1 538 ? -21.391 31.938 -1.059 1 73.69 538 PRO A CA 1
ATOM 4342 C C . PRO A 1 538 ? -22.641 31.062 -1.15 1 73.69 538 PRO A C 1
ATOM 4344 O O . PRO A 1 538 ? -22.547 29.922 -1.613 1 73.69 538 PRO A O 1
ATOM 4347 N N . TYR A 1 539 ? -23.703 31.562 -0.74 1 68.88 539 TYR A N 1
ATOM 4348 C CA . TYR A 1 539 ? -24.938 30.781 -0.621 1 68.88 539 TYR A CA 1
ATOM 4349 C C . TYR A 1 539 ? -25.5 30.438 -1.994 1 68.88 539 TYR A C 1
ATOM 4351 O O . TYR A 1 539 ? -26.203 29.438 -2.15 1 68.88 539 TYR A O 1
ATOM 4359 N N . HIS A 1 540 ? -25.203 31.266 -2.982 1 72 540 HIS A N 1
ATOM 4360 C CA . HIS A 1 540 ? -25.75 31.016 -4.309 1 72 540 HIS A CA 1
ATOM 4361 C C . HIS A 1 540 ? -25.219 29.703 -4.887 1 72 540 HIS A C 1
ATOM 4363 O O . HIS A 1 540 ? -25.812 29.125 -5.789 1 72 540 HIS A O 1
ATOM 4369 N N . LEU A 1 541 ? -24.094 29.297 -4.27 1 76.75 541 LEU A N 1
ATOM 4370 C CA . LEU A 1 541 ? -23.5 28.062 -4.762 1 76.75 541 LEU A CA 1
ATOM 4371 C C . LEU A 1 541 ? -24.328 26.859 -4.359 1 76.75 541 LEU A C 1
ATOM 4373 O O . LEU A 1 541 ? -24.172 25.766 -4.922 1 76.75 541 LEU A O 1
ATOM 4377 N N . GLN A 1 542 ? -25.141 27.078 -3.537 1 69.12 542 GLN A N 1
ATOM 4378 C CA . GLN A 1 542 ? -26.016 25.984 -3.131 1 69.12 542 GLN A CA 1
ATOM 4379 C C . GLN A 1 542 ? -27.172 25.812 -4.117 1 69.12 542 GLN A C 1
ATOM 4381 O O . GLN A 1 542 ? -27.953 24.859 -4.016 1 69.12 542 GLN A O 1
ATOM 4386 N N . PHE A 1 543 ? -27.266 26.75 -5.078 1 65.62 543 PHE A N 1
ATOM 4387 C CA . PHE A 1 543 ? -28.344 26.734 -6.047 1 65.62 543 PHE A CA 1
ATOM 4388 C C . PHE A 1 543 ? -27.812 26.594 -7.465 1 65.62 543 PHE A C 1
ATOM 4390 O O . PHE A 1 543 ? -26.672 26.984 -7.746 1 65.62 543 PHE A O 1
ATOM 4397 N N . TYR A 1 544 ? -28.484 25.891 -8.336 1 63.16 544 TYR A N 1
ATOM 4398 C CA . TYR A 1 544 ? -28.172 25.812 -9.758 1 63.16 544 TYR A CA 1
ATOM 4399 C C . TYR A 1 544 ? -28.875 26.938 -10.531 1 63.16 544 TYR A C 1
ATOM 4401 O O . TYR A 1 544 ? -30.078 27.141 -10.352 1 63.16 544 TYR A O 1
ATOM 4409 N N . LYS A 1 545 ? -28.062 27.734 -11.141 1 59.41 545 LYS A N 1
ATOM 4410 C CA . LYS A 1 545 ? -28.641 28.781 -11.977 1 59.41 545 LYS A CA 1
ATOM 4411 C C . LYS A 1 545 ? -29.266 28.203 -13.242 1 59.41 545 LYS A C 1
ATOM 4413 O O . LYS A 1 545 ? -28.609 27.453 -13.977 1 59.41 545 LYS A O 1
ATOM 4418 N N . LEU A 1 546 ? -30.5 28.109 -13.352 1 60.03 546 LEU A N 1
ATOM 4419 C CA . LEU A 1 546 ? -31.188 27.703 -14.57 1 60.03 546 LEU A CA 1
ATOM 4420 C C . LEU A 1 546 ? -31.203 28.844 -15.586 1 60.03 546 LEU A C 1
ATOM 4422 O O . LEU A 1 546 ? -31.594 29.969 -15.266 1 60.03 546 LEU A O 1
ATOM 4426 N N . GLU A 1 547 ? -30.469 28.656 -16.625 1 56.75 547 GLU A N 1
ATOM 4427 C CA . GLU A 1 547 ? -30.453 29.656 -17.688 1 56.75 547 GLU A CA 1
ATOM 4428 C C . GLU A 1 547 ? -31.859 29.875 -18.25 1 56.75 547 GLU A C 1
ATOM 4430 O O . GLU A 1 547 ? -32.594 28.922 -18.453 1 56.75 547 GLU A O 1
ATOM 4435 N N . ASP A 1 548 ? -32.312 31.125 -18.609 1 57.44 548 ASP A N 1
ATOM 4436 C CA . ASP A 1 548 ? -33.469 31.594 -19.375 1 57.44 548 ASP A CA 1
ATOM 4437 C C . ASP A 1 548 ? -34.75 31.266 -18.641 1 57.44 548 ASP A C 1
ATOM 4439 O O . ASP A 1 548 ? -35.812 31.156 -19.266 1 57.44 548 ASP A O 1
ATOM 4443 N N . ARG A 1 549 ? -34.656 30.719 -17.406 1 55.09 549 ARG A N 1
ATOM 4444 C CA . ARG A 1 549 ? -35.938 30.516 -16.766 1 55.09 549 ARG A CA 1
ATOM 4445 C C . ARG A 1 549 ? -36.281 31.672 -15.812 1 55.09 549 ARG A C 1
ATOM 4447 O O . ARG A 1 549 ? -35.5 31.953 -14.898 1 55.09 549 ARG A O 1
ATOM 4454 N N . LYS A 1 550 ? -37 32.625 -16.266 1 58.53 550 LYS A N 1
ATOM 4455 C CA . LYS A 1 550 ? -37.531 33.688 -15.414 1 58.53 550 LYS A CA 1
ATOM 4456 C C . LYS A 1 550 ? -38.781 33.219 -14.664 1 58.53 550 LYS A C 1
ATOM 4458 O O . LYS A 1 550 ? -39.688 32.625 -15.258 1 58.53 550 LYS A O 1
ATOM 4463 N N . PRO A 1 551 ? -38.656 33.25 -13.344 1 55 551 PRO A N 1
ATOM 4464 C CA . PRO A 1 551 ? -39.875 32.844 -12.633 1 55 551 PRO A CA 1
ATOM 4465 C C . PRO A 1 551 ? -41.094 33.625 -13.086 1 55 551 PRO A C 1
ATOM 4467 O O . PRO A 1 551 ? -41 34.812 -13.398 1 55 551 PRO A O 1
ATOM 4470 N N . SER A 1 552 ? -42.094 32.938 -13.562 1 57.62 552 SER A N 1
ATOM 4471 C CA . SER A 1 552 ? -43.375 33.594 -13.82 1 57.62 552 SER A CA 1
ATOM 4472 C C . SER A 1 552 ? -43.969 34.156 -12.531 1 57.62 552 SER A C 1
ATOM 4474 O O . SER A 1 552 ? -43.594 33.75 -11.438 1 57.62 552 SER A O 1
ATOM 4476 N N . VAL A 1 553 ? -44.75 35.188 -12.578 1 56 553 VAL A N 1
ATOM 4477 C CA . VAL A 1 553 ? -45.469 35.844 -11.469 1 56 553 VAL A CA 1
ATOM 4478 C C . VAL A 1 553 ? -46.125 34.75 -10.609 1 56 553 VAL A C 1
ATOM 4480 O O . VAL A 1 553 ? -46.219 34.875 -9.391 1 56 553 VAL A O 1
ATOM 4483 N N . ASN A 1 554 ? -46.562 33.75 -11.242 1 54.72 554 ASN A N 1
ATOM 4484 C CA . ASN A 1 554 ? -47.25 32.688 -10.516 1 54.72 554 ASN A CA 1
ATOM 4485 C C . ASN A 1 554 ? -46.281 31.781 -9.758 1 54.72 554 ASN A C 1
ATOM 4487 O O . ASN A 1 554 ? -46.688 31.031 -8.875 1 54.72 554 ASN A O 1
ATOM 4491 N N . ASP A 1 555 ? -45.062 31.875 -10.141 1 56.44 555 ASP A N 1
ATOM 4492 C CA . ASP A 1 555 ? -44.062 30.969 -9.547 1 56.44 555 ASP A CA 1
ATOM 4493 C C . ASP A 1 555 ? -43.5 31.547 -8.258 1 56.44 555 ASP A C 1
ATOM 4495 O O . ASP A 1 555 ? -43.062 30.812 -7.379 1 56.44 555 ASP A O 1
ATOM 4499 N N . ALA A 1 556 ? -43.625 32.906 -8.234 1 53.38 556 ALA A N 1
ATOM 4500 C CA . ALA A 1 556 ? -43 33.594 -7.105 1 53.38 556 ALA A CA 1
ATOM 4501 C C . ALA A 1 556 ? -44 33.719 -5.941 1 53.38 556 ALA A C 1
ATOM 4503 O O . ALA A 1 556 ? -45.094 34.25 -6.098 1 53.38 556 ALA A O 1
ATOM 4504 N N . ARG A 1 557 ? -43.781 33.094 -4.91 1 57.28 557 ARG A N 1
ATOM 4505 C CA . ARG A 1 557 ? -44.625 33.219 -3.738 1 57.28 557 ARG A CA 1
ATOM 4506 C C . ARG A 1 557 ? -44.344 34.469 -2.957 1 57.28 557 ARG A C 1
ATOM 4508 O O . ARG A 1 557 ? -45.25 35.125 -2.436 1 57.28 557 ARG A O 1
ATOM 4515 N N . ILE A 1 558 ? -43.156 34.75 -2.787 1 55.06 558 ILE A N 1
ATOM 4516 C CA . ILE A 1 558 ? -42.719 35.938 -2.084 1 55.06 558 ILE A CA 1
ATOM 4517 C C . ILE A 1 558 ? -41.625 36.656 -2.889 1 55.06 558 ILE A C 1
ATOM 4519 O O . ILE A 1 558 ? -40.781 36 -3.473 1 55.06 558 ILE A O 1
ATOM 4523 N N . THR A 1 559 ? -41.906 37.812 -3.283 1 52.72 559 THR A N 1
ATOM 4524 C CA . THR A 1 559 ? -40.906 38.594 -4.031 1 52.72 559 THR A CA 1
ATOM 4525 C C . THR A 1 559 ? -40.219 39.625 -3.131 1 52.72 559 THR A C 1
ATOM 4527 O O . THR A 1 559 ? -40.875 40.375 -2.412 1 52.72 559 THR A O 1
ATOM 4530 N N . PHE A 1 560 ? -38.969 39.406 -2.889 1 51.28 560 PHE A N 1
ATOM 4531 C CA . PHE A 1 560 ? -38.156 40.375 -2.158 1 51.28 560 PHE A CA 1
ATOM 4532 C C . PHE A 1 560 ? -37.281 41.188 -3.111 1 51.28 560 PHE A C 1
ATOM 4534 O O . PHE A 1 560 ? -36.844 40.688 -4.145 1 51.28 560 PHE A O 1
ATOM 4541 N N . ASN A 1 561 ? -37.281 42.469 -3.08 1 46.03 561 ASN A N 1
ATOM 4542 C CA . ASN A 1 561 ? -36.312 43.281 -3.83 1 46.03 561 ASN A CA 1
ATOM 4543 C C . ASN A 1 561 ? -34.906 43.156 -3.225 1 46.03 561 ASN A C 1
ATOM 4545 O O . ASN A 1 561 ? -34.625 43.844 -2.229 1 46.03 561 ASN A O 1
ATOM 4549 N N . ILE A 1 562 ? -34.188 42.188 -3.635 1 51.78 562 ILE A N 1
ATOM 4550 C CA . ILE A 1 562 ? -32.844 41.938 -3.146 1 51.78 562 ILE A CA 1
ATOM 4551 C C . ILE A 1 562 ? -31.828 42.219 -4.266 1 51.78 562 ILE A C 1
ATOM 4553 O O . ILE A 1 562 ? -31.969 41.688 -5.371 1 51.78 562 ILE A O 1
ATOM 4557 N N . ALA A 1 563 ? -31.016 43.188 -4.184 1 51.16 563 ALA A N 1
ATOM 4558 C CA . ALA A 1 563 ? -30.062 43.531 -5.23 1 51.16 563 ALA A CA 1
ATOM 4559 C C . ALA A 1 563 ? -28.953 42.5 -5.32 1 51.16 563 ALA A C 1
ATOM 4561 O O . ALA A 1 563 ? -28.391 42.25 -6.395 1 51.16 563 ALA A O 1
ATOM 4562 N N . ASP A 1 564 ? -28.625 41.844 -4.219 1 52.59 564 ASP A N 1
ATOM 4563 C CA . ASP A 1 564 ? -27.469 40.938 -4.211 1 52.59 564 ASP A CA 1
ATOM 4564 C C . ASP A 1 564 ? -27.922 39.469 -4.316 1 52.59 564 ASP A C 1
ATOM 4566 O O . ASP A 1 564 ? -28.781 39.031 -3.555 1 52.59 564 ASP A O 1
ATOM 4570 N N . GLU A 1 565 ? -27.422 38.812 -5.273 1 61.91 565 GLU A N 1
ATOM 4571 C CA . GLU A 1 565 ? -27.812 37.438 -5.586 1 61.91 565 GLU A CA 1
ATOM 4572 C C . GLU A 1 565 ? -27.5 36.5 -4.422 1 61.91 565 GLU A C 1
ATOM 4574 O O . GLU A 1 565 ? -28.281 35.594 -4.137 1 61.91 565 GLU A O 1
ATOM 4579 N N . ASP A 1 566 ? -26.516 36.719 -3.773 1 63.56 566 ASP A N 1
ATOM 4580 C CA . ASP A 1 566 ? -26.125 35.781 -2.709 1 63.56 566 ASP A CA 1
ATOM 4581 C C . ASP A 1 566 ? -27.031 35.938 -1.488 1 63.56 566 ASP A C 1
ATOM 4583 O O . ASP A 1 566 ? -27.359 34.969 -0.819 1 63.56 566 ASP A O 1
ATOM 4587 N N . VAL A 1 567 ? -27.438 37.156 -1.288 1 58.94 567 VAL A N 1
ATOM 4588 C CA . VAL A 1 567 ? -28.391 37.406 -0.21 1 58.94 567 VAL A CA 1
ATOM 4589 C C . VAL A 1 567 ? -29.734 36.781 -0.548 1 58.94 567 VAL A C 1
ATOM 4591 O O . VAL A 1 567 ? -30.391 36.219 0.325 1 58.94 567 VAL A O 1
ATOM 4594 N N . CYS A 1 568 ? -30.016 36.969 -1.781 1 62.97 568 CYS A N 1
ATOM 4595 C CA . CYS A 1 568 ? -31.25 36.312 -2.221 1 62.97 568 CYS A CA 1
ATOM 4596 C C . CYS A 1 568 ? -31.203 34.812 -1.983 1 62.97 568 CYS A C 1
ATOM 4598 O O . CYS A 1 568 ? -32.156 34.219 -1.479 1 62.97 568 CYS A O 1
ATOM 4600 N N . ALA A 1 569 ? -30.047 34.219 -2.275 1 66.31 569 ALA A N 1
ATOM 4601 C CA . ALA A 1 569 ? -29.859 32.781 -2.121 1 66.31 569 ALA A CA 1
ATOM 4602 C C . ALA A 1 569 ? -29.891 32.375 -0.65 1 66.31 569 ALA A C 1
ATOM 4604 O O . ALA A 1 569 ? -30.438 31.328 -0.295 1 66.31 569 ALA A O 1
ATOM 4605 N N . TYR A 1 570 ? -29.375 33.188 0.092 1 61.22 570 TYR A N 1
ATOM 4606 C CA . TYR A 1 570 ? -29.344 32.906 1.526 1 61.22 570 TYR A CA 1
ATOM 4607 C C . TYR A 1 570 ? -30.75 32.875 2.107 1 61.22 570 TYR A C 1
ATOM 4609 O O . TYR A 1 570 ? -31.062 32.031 2.957 1 61.22 570 TYR A O 1
ATOM 4617 N N . GLN A 1 571 ? -31.609 33.688 1.651 1 54.28 571 GLN A N 1
ATOM 4618 C CA . GLN A 1 571 ? -32.969 33.812 2.184 1 54.28 571 GLN A CA 1
ATOM 4619 C C . GLN A 1 571 ? -33.844 32.656 1.751 1 54.28 571 GLN A C 1
ATOM 4621 O O . GLN A 1 571 ? -34.812 32.312 2.439 1 54.28 571 GLN A O 1
ATOM 4626 N N . CYS A 1 572 ? -33.531 32 0.741 1 58.78 572 CYS A N 1
ATOM 4627 C CA . CYS A 1 572 ? -34.406 30.984 0.182 1 58.78 572 CYS A CA 1
ATOM 4628 C C . CYS A 1 572 ? -34.625 29.859 1.176 1 58.78 572 CYS A C 1
ATOM 4630 O O . CYS A 1 572 ? -35.781 29.516 1.497 1 58.78 572 CYS A O 1
ATOM 4632 N N . PRO A 1 573 ? -33.531 29.172 1.577 1 49.88 573 PRO A N 1
ATOM 4633 C CA . PRO A 1 573 ? -33.781 28.078 2.525 1 49.88 573 PRO A CA 1
ATOM 4634 C C . PRO A 1 573 ? -34.188 28.594 3.904 1 49.88 573 PRO A C 1
ATOM 4636 O O . PRO A 1 573 ? -34.812 27.859 4.68 1 49.88 573 PRO A O 1
ATOM 4639 N N . HIS A 1 574 ? -33.875 29.703 4.246 1 44.56 574 HIS A N 1
ATOM 4640 C CA . HIS A 1 574 ? -34.125 30.234 5.586 1 44.56 574 HIS A CA 1
ATOM 4641 C C . HIS A 1 574 ? -35.5 30.875 5.68 1 44.56 574 HIS A C 1
ATOM 4643 O O . HIS A 1 574 ? -36.031 31.094 6.777 1 44.56 574 HIS A O 1
ATOM 4649 N N . ILE A 1 575 ? -36.156 31.031 4.598 1 37.28 575 ILE A N 1
ATOM 4650 C CA . ILE A 1 575 ? -37.531 31.5 4.656 1 37.28 575 ILE A CA 1
ATOM 4651 C C . ILE A 1 575 ? -38.469 30.328 4.953 1 37.28 575 ILE A C 1
ATOM 4653 O O . ILE A 1 575 ? -39.469 30.484 5.66 1 37.28 575 ILE A O 1
ATOM 4657 N N . LEU A 1 576 ? -38.25 29 4.555 1 34.91 576 LEU A N 1
ATOM 4658 C CA . LEU A 1 576 ? -39.281 27.953 4.711 1 34.91 576 LEU A CA 1
ATOM 4659 C C . LEU A 1 576 ? -39.312 27.438 6.148 1 34.91 576 LEU A C 1
ATOM 4661 O O . LEU A 1 576 ? -40.25 26.766 6.547 1 34.91 576 LEU A O 1
ATOM 4665 N N . LYS A 1 577 ? -38.406 27.281 6.883 1 32.97 577 LYS A N 1
ATOM 4666 C CA . LYS A 1 577 ? -38.688 26.625 8.164 1 32.97 577 LYS A CA 1
ATOM 4667 C C . LYS A 1 577 ? -39.656 27.453 9 1 32.97 577 LYS A C 1
ATOM 4669 O O . LYS A 1 577 ? -39.25 28.062 10 1 32.97 577 LYS A O 1
ATOM 4674 N N . ILE A 1 578 ? -40.812 28.047 8.5 1 29.58 578 ILE A N 1
ATOM 4675 C CA . ILE A 1 578 ? -41.938 28.312 9.398 1 29.58 578 ILE A CA 1
ATOM 4676 C C . ILE A 1 578 ? -42.531 26.984 9.883 1 29.58 578 ILE A C 1
ATOM 4678 O O . ILE A 1 578 ? -42.406 25.969 9.211 1 29.58 578 ILE A O 1
ATOM 4682 N N . ARG A 1 579 ? -43.375 26.938 10.914 1 28.22 579 ARG A N 1
ATOM 4683 C CA . ARG A 1 579 ? -44.125 25.953 11.688 1 28.22 579 ARG A CA 1
ATOM 4684 C C . ARG A 1 579 ? -45 25.094 10.789 1 28.22 579 ARG A C 1
ATOM 4686 O O . ARG A 1 579 ? -46.094 25.516 10.383 1 28.22 579 ARG A O 1
ATOM 4693 N N . VAL A 1 580 ? -44.812 24.172 9.867 1 27.23 580 VAL A N 1
ATOM 4694 C CA . VAL A 1 580 ? -45.969 23.281 9.688 1 27.23 580 VAL A CA 1
ATOM 4695 C C . VAL A 1 580 ? -46.031 22.297 10.852 1 27.23 580 VAL A C 1
ATOM 4697 O O . VAL A 1 580 ? -45 21.828 11.336 1 27.23 580 VAL A O 1
ATOM 4700 N N . GLN A 1 581 ? -47.375 22.094 11.414 1 23.81 581 GLN A N 1
ATOM 4701 C CA . GLN A 1 581 ? -48.062 21.219 12.352 1 23.81 581 GLN A CA 1
ATOM 4702 C C . GLN A 1 581 ? -47.906 19.75 11.93 1 23.81 581 GLN A C 1
ATOM 4704 O O . GLN A 1 581 ? -48.75 18.922 12.266 1 23.81 581 GLN A O 1
ATOM 4709 N N . THR A 1 582 ? -47.156 18.969 11.469 1 24.11 582 THR A N 1
ATOM 4710 C CA . THR A 1 582 ? -47.5 17.547 11.594 1 24.11 582 THR A CA 1
ATOM 4711 C C . THR A 1 582 ? -47.656 17.172 13.062 1 24.11 582 THR A C 1
ATOM 4713 O O . THR A 1 582 ? -47.094 17.797 13.945 1 24.11 582 THR A O 1
ATOM 4716 N N . GLN A 1 583 ? -48.906 16.266 13.664 1 23.5 583 GLN A N 1
ATOM 4717 C CA . GLN A 1 583 ? -49.406 15.195 14.523 1 23.5 583 GLN A CA 1
ATOM 4718 C C . GLN A 1 583 ? -48.281 14.219 14.867 1 23.5 583 GLN A C 1
ATOM 4720 O O . GLN A 1 583 ? -47.25 14.164 14.172 1 23.5 583 GLN A O 1
ATOM 4725 N N . LYS A 1 584 ? -48.75 12.68 14.906 1 25.55 584 LYS A N 1
ATOM 4726 C CA . LYS A 1 584 ? -48.156 11.828 15.938 1 25.55 584 LYS A CA 1
ATOM 4727 C C . LYS A 1 584 ? -46.625 12 16 1 25.55 584 LYS A C 1
ATOM 4729 O O . LYS A 1 584 ? -46.062 12.211 17.078 1 25.55 584 LYS A O 1
ATOM 4734 N N . GLY A 1 585 ? -45.969 10.836 15.492 1 23.27 585 GLY A N 1
ATOM 4735 C CA . GLY A 1 585 ? -44.75 10.266 16.016 1 23.27 585 GLY A CA 1
ATOM 4736 C C . GLY A 1 585 ? -43.594 11.211 15.961 1 23.27 585 GLY A C 1
ATOM 4737 O O . GLY A 1 585 ? -43.656 12.281 15.359 1 23.27 585 GLY A O 1
ATOM 4738 N N . GLU A 1 586 ? -42.312 10.508 16.094 1 20.89 586 GLU A N 1
ATOM 4739 C CA . GLU A 1 586 ? -41.062 10.922 16.75 1 20.89 586 GLU A CA 1
ATOM 4740 C C . GLU A 1 586 ? -40.406 12.062 16 1 20.89 586 GLU A C 1
ATOM 4742 O O . GLU A 1 586 ? -40.094 13.102 16.594 1 20.89 586 GLU A O 1
ATOM 4747 N N . TYR A 1 587 ? -39.344 11.93 15.234 1 19.7 587 TYR A N 1
ATOM 4748 C CA . TYR A 1 587 ? -38.031 12.406 15.648 1 19.7 587 TYR A CA 1
ATOM 4749 C C . TYR A 1 587 ? -37.75 13.781 15.047 1 19.7 587 TYR A C 1
ATOM 4751 O O . TYR A 1 587 ? -37.281 14.688 15.75 1 19.7 587 TYR A O 1
ATOM 4759 N N . ILE A 1 588 ? -38.25 14.594 14.086 1 18.72 588 ILE A N 1
ATOM 4760 C CA . ILE A 1 588 ? -37.125 14.891 13.203 1 18.72 588 ILE A CA 1
ATOM 4761 C C . ILE A 1 588 ? -36.5 16.203 13.617 1 18.72 588 ILE A C 1
ATOM 4763 O O . ILE A 1 588 ? -37.156 17.078 14.203 1 18.72 588 ILE A O 1
ATOM 4767 N N . ALA A 1 589 ? -35.406 16.562 12.797 1 21.08 589 ALA A N 1
ATOM 4768 C CA . ALA A 1 589 ? -34.125 17.234 12.984 1 21.08 589 ALA A CA 1
ATOM 4769 C C . ALA A 1 589 ? -34.312 18.734 13.172 1 21.08 589 ALA A C 1
ATOM 4771 O O . ALA A 1 589 ? -33.781 19.328 14.102 1 21.08 589 ALA A O 1
ATOM 4772 N N . ILE A 1 590 ? -35 19.734 12.375 1 21.98 590 ILE A N 1
ATOM 4773 C CA . ILE A 1 590 ? -34.156 20.594 11.547 1 21.98 590 ILE A CA 1
ATOM 4774 C C . ILE A 1 590 ? -33.875 21.891 12.297 1 21.98 590 ILE A C 1
ATOM 4776 O O . ILE A 1 590 ? -34.781 22.672 12.602 1 21.98 590 ILE A O 1
ATOM 4780 N N . GLY A 1 591 ? -33.094 21.922 13.203 1 23.42 591 GLY A N 1
ATOM 4781 C CA . GLY A 1 591 ? -32.5 22.969 14.031 1 23.42 591 GLY A CA 1
ATOM 4782 C C . GLY A 1 591 ? -31.797 24.047 13.219 1 23.42 591 GLY A C 1
ATOM 4783 O O . GLY A 1 591 ? -31.219 23.766 12.18 1 23.42 591 GLY A O 1
ATOM 4784 N N . GLU A 1 592 ? -32.188 25.344 13.18 1 24.75 592 GLU A N 1
ATOM 4785 C CA . GLU A 1 592 ? -31.875 26.531 12.406 1 24.75 592 GLU A CA 1
ATOM 4786 C C . GLU A 1 592 ? -30.406 26.922 12.555 1 24.75 592 GLU A C 1
ATOM 4788 O O . GLU A 1 592 ? -29.906 27.047 13.672 1 24.75 592 GLU A O 1
ATOM 4793 N N . VAL A 1 593 ? -29.406 26.625 11.562 1 25.19 593 VAL A N 1
ATOM 4794 C CA . VAL A 1 593 ? -27.953 26.719 11.484 1 25.19 593 VAL A CA 1
ATOM 4795 C C . VAL A 1 593 ? -27.562 28.188 11.273 1 25.19 593 VAL A C 1
ATOM 4797 O O . VAL A 1 593 ? -27.984 28.812 10.297 1 25.19 593 VAL A O 1
ATOM 4800 N N . GLU A 1 594 ? -27.172 29.031 12.219 1 25.92 594 GLU A N 1
ATOM 4801 C CA . GLU A 1 594 ? -26.781 30.422 12.281 1 25.92 594 GLU A CA 1
ATOM 4802 C C . GLU A 1 594 ? -25.391 30.625 11.664 1 25.92 594 GLU A C 1
ATOM 4804 O O . GLU A 1 594 ? -24.422 30.016 12.102 1 25.92 594 GLU A O 1
ATOM 4809 N N . GLU A 1 595 ? -25.109 31.109 10.406 1 26.19 595 GLU A N 1
ATOM 4810 C CA . GLU A 1 595 ? -24.031 31.172 9.414 1 26.19 595 GLU A CA 1
ATOM 4811 C C . GLU A 1 595 ? -23.031 32.25 9.766 1 26.19 595 GLU A C 1
ATOM 4813 O O . GLU A 1 595 ? -23.406 33.406 9.984 1 26.19 595 GLU A O 1
ATOM 4818 N N . ILE A 1 596 ? -21.656 31.938 10.18 1 27.48 596 ILE A N 1
ATOM 4819 C CA . ILE A 1 596 ? -20.609 32.656 10.891 1 27.48 596 ILE A CA 1
ATOM 4820 C C . ILE A 1 596 ? -19.812 33.5 9.906 1 27.48 596 ILE A C 1
ATOM 4822 O O . ILE A 1 596 ? -19.125 32.969 9.031 1 27.48 596 ILE A O 1
ATOM 4826 N N . LEU A 1 597 ? -20.125 34.625 9.359 1 25.23 597 LEU A N 1
ATOM 4827 C CA . LEU A 1 597 ? -19.516 35.438 8.305 1 25.23 597 LEU A CA 1
ATOM 4828 C C . LEU A 1 597 ? -18.125 35.906 8.727 1 25.23 597 LEU A C 1
ATOM 4830 O O . LEU A 1 597 ? -17.828 36 9.914 1 25.23 597 LEU A O 1
ATOM 4834 N N . GLY A 1 598 ? -17.078 36.031 7.953 1 26.44 598 GLY A N 1
ATOM 4835 C CA . GLY A 1 598 ? -15.641 36.25 8.125 1 26.44 598 GLY A CA 1
ATOM 4836 C C . GLY A 1 598 ? -15.32 37.344 9.125 1 26.44 598 GLY A C 1
ATOM 4837 O O . GLY A 1 598 ? -14.25 37.344 9.742 1 26.44 598 GLY A O 1
ATOM 4838 N N . ASP A 1 599 ? -15.703 38.594 8.953 1 29.56 599 ASP A N 1
ATOM 4839 C CA . ASP A 1 599 ? -16.391 39.656 9.711 1 29.56 599 ASP A CA 1
ATOM 4840 C C . ASP A 1 599 ? -17.547 39.062 10.508 1 29.56 599 ASP A C 1
ATOM 4842 O O . ASP A 1 599 ? -18.703 39.469 10.305 1 29.56 599 ASP A O 1
ATOM 4846 N N . ASP A 1 600 ? -17.688 37.875 10.945 1 30.55 600 ASP A N 1
ATOM 4847 C CA . ASP A 1 600 ? -18.469 36.656 11.156 1 30.55 600 ASP A CA 1
ATOM 4848 C C . ASP A 1 600 ? -19.156 36.688 12.516 1 30.55 600 ASP A C 1
ATOM 4850 O O . ASP A 1 600 ? -18.516 36.844 13.547 1 30.55 600 ASP A O 1
ATOM 4854 N N . PRO A 1 601 ? -20.422 36.875 12.641 1 30.89 601 PRO A N 1
ATOM 4855 C CA . PRO A 1 601 ? -21.219 37.094 13.859 1 30.89 601 PRO A CA 1
ATOM 4856 C C . PRO A 1 601 ? -20.797 36.156 15 1 30.89 601 PRO A C 1
ATOM 4858 O O . PRO A 1 601 ? -21.219 36.344 16.141 1 30.89 601 PRO A O 1
ATOM 4861 N N . ILE A 1 602 ? -20.203 35.062 14.797 1 29.25 602 ILE A N 1
ATOM 4862 C CA . ILE A 1 602 ? -19.906 34.156 15.891 1 29.25 602 ILE A CA 1
ATOM 4863 C C . ILE A 1 602 ? -18.828 34.75 16.797 1 29.25 602 ILE A C 1
ATOM 4865 O O . ILE A 1 602 ? -18.906 34.625 18.016 1 29.25 602 ILE A O 1
ATOM 4869 N N . LEU A 1 603 ? -17.766 35.281 16.25 1 30.66 603 LEU A N 1
ATOM 4870 C CA . LEU A 1 603 ? -16.672 35.781 17.062 1 30.66 603 LEU A CA 1
ATOM 4871 C C . LEU A 1 603 ? -17.062 37.062 17.766 1 30.66 603 LEU A C 1
ATOM 4873 O O . LEU A 1 603 ? -16.469 37.438 18.781 1 30.66 603 LEU A O 1
ATOM 4877 N N . VAL A 1 604 ? -17.812 37.875 17.141 1 31.89 604 VAL A N 1
ATOM 4878 C CA . VAL A 1 604 ? -18.375 39.062 17.797 1 31.89 604 VAL A CA 1
ATOM 4879 C C . VAL A 1 604 ? -19.062 38.656 19.109 1 31.89 604 VAL A C 1
ATOM 4881 O O . VAL A 1 604 ? -18.938 39.344 20.109 1 31.89 604 VAL A O 1
ATOM 4884 N N . ASP A 1 605 ? -19.672 37.594 19.016 1 31.64 605 ASP A N 1
ATOM 4885 C CA . ASP A 1 605 ? -20.312 37.125 20.234 1 31.64 605 ASP A CA 1
ATOM 4886 C C . ASP A 1 605 ? -19.281 36.719 21.297 1 31.64 605 ASP A C 1
ATOM 4888 O O . ASP A 1 605 ? -19.5 36.938 22.484 1 31.64 605 ASP A O 1
ATOM 4892 N N . LEU A 1 606 ? -18.25 36.094 20.875 1 29.02 606 LEU A N 1
ATOM 4893 C CA . LEU A 1 606 ? -17.281 35.656 21.875 1 29.02 606 LEU A CA 1
ATOM 4894 C C . LEU A 1 606 ? -16.5 36.844 22.438 1 29.02 606 LEU A C 1
ATOM 4896 O O . LEU A 1 606 ? -16.156 36.875 23.609 1 29.02 606 LEU A O 1
ATOM 4900 N N . LEU A 1 607 ? -15.938 37.688 21.516 1 30.39 607 LEU A N 1
ATOM 4901 C CA . LEU A 1 607 ? -15.055 38.719 22.047 1 30.39 607 LEU A CA 1
ATOM 4902 C C . LEU A 1 607 ? -15.867 39.875 22.625 1 30.39 607 LEU A C 1
ATOM 4904 O O . LEU A 1 607 ? -15.398 40.594 23.531 1 30.39 607 LEU A O 1
ATOM 4908 N N . ALA A 1 608 ? -16.75 40.594 21.672 1 34.78 608 ALA A N 1
ATOM 4909 C CA . ALA A 1 608 ? -17.281 41.844 22.188 1 34.78 608 ALA A CA 1
ATOM 4910 C C . ALA A 1 608 ? -18.391 41.594 23.219 1 34.78 608 ALA A C 1
ATOM 4912 O O . ALA A 1 608 ? -19.484 41.125 22.859 1 34.78 608 ALA A O 1
ATOM 4913 N N . SER A 1 609 ? -17.953 41.438 24.141 1 42.47 609 SER A N 1
ATOM 4914 C CA . SER A 1 609 ? -18.859 41.25 25.25 1 42.47 609 SER A CA 1
ATOM 4915 C C . SER A 1 609 ? -20.047 42.219 25.172 1 42.47 609 SER A C 1
ATOM 4917 O O . SER A 1 609 ? -21.156 41.875 25.547 1 42.47 609 SER A O 1
ATOM 4919 N N . ASP A 1 610 ? -19.844 43.531 24.484 1 50.19 610 ASP A N 1
ATOM 4920 C CA . ASP A 1 610 ? -20.906 44.5 24.688 1 50.19 610 ASP A CA 1
ATOM 4921 C C . ASP A 1 610 ? -21.688 44.719 23.391 1 50.19 610 ASP A C 1
ATOM 4923 O O . ASP A 1 610 ? -22.594 45.562 23.344 1 50.19 610 ASP A O 1
ATOM 4927 N N . PHE A 1 611 ? -21.297 44.062 22.125 1 57.94 611 PHE A N 1
ATOM 4928 C CA . PHE A 1 611 ? -22.031 44.312 20.891 1 57.94 611 PHE A CA 1
ATOM 4929 C C . PHE A 1 611 ? -22.438 43 20.219 1 57.94 611 PHE A C 1
ATOM 4931 O O . PHE A 1 611 ? -21.719 42 20.297 1 57.94 611 PHE A O 1
ATOM 4938 N N . HIS A 1 612 ? -23.656 42.969 19.672 1 59.5 612 HIS A N 1
ATOM 4939 C CA . HIS A 1 612 ? -24.141 41.781 18.953 1 59.5 612 HIS A CA 1
ATOM 4940 C C . HIS A 1 612 ? -24.75 42.156 17.625 1 59.5 612 HIS A C 1
ATOM 4942 O O . HIS A 1 612 ? -25.266 43.281 17.453 1 59.5 612 HIS A O 1
ATOM 4948 N N . VAL A 1 613 ? -24.734 41.469 16.672 1 61.75 613 VAL A N 1
ATOM 4949 C CA . VAL A 1 613 ? -25.328 41.719 15.367 1 61.75 613 VAL A CA 1
ATOM 4950 C C . VAL A 1 613 ? -26.844 41.75 15.484 1 61.75 613 VAL A C 1
ATOM 4952 O O . VAL A 1 613 ? -27.453 40.781 15.945 1 61.75 613 VAL A O 1
ATOM 4955 N N . ALA A 1 614 ? -27.375 42.781 15.094 1 67.38 614 ALA A N 1
ATOM 4956 C CA . ALA A 1 614 ? -28.812 42.969 15.219 1 67.38 614 ALA A CA 1
ATOM 4957 C C . ALA A 1 614 ? -29.547 42.594 13.93 1 67.38 614 ALA A C 1
ATOM 4959 O O . ALA A 1 614 ? -30.688 42.156 13.969 1 67.38 614 ALA A O 1
ATOM 4960 N N . HIS A 1 615 ? -28.906 42.906 12.797 1 69 615 HIS A N 1
ATOM 4961 C CA . HIS A 1 615 ? -29.516 42.688 11.492 1 69 615 HIS A CA 1
ATOM 4962 C C . HIS A 1 615 ? -28.453 42.469 10.414 1 69 615 HIS A C 1
ATOM 4964 O O . HIS A 1 615 ? -27.484 43.25 10.344 1 69 615 HIS A O 1
ATOM 4970 N N . LYS A 1 616 ? -28.703 41.469 9.68 1 65.25 616 LYS A N 1
ATOM 4971 C CA . LYS A 1 616 ? -27.828 41.219 8.523 1 65.25 616 LYS A CA 1
ATOM 4972 C C . LYS A 1 616 ? -28.469 41.75 7.242 1 65.25 616 LYS A C 1
ATOM 4974 O O . LYS A 1 616 ? -29.688 41.906 7.164 1 65.25 616 LYS A O 1
ATOM 4979 N N . HIS A 1 617 ? -27.672 42.094 6.242 1 64.12 617 HIS A N 1
ATOM 4980 C CA . HIS A 1 617 ? -28.094 42.562 4.922 1 64.12 617 HIS A CA 1
ATOM 4981 C C . HIS A 1 617 ? -28.906 43.844 5.02 1 64.12 617 HIS A C 1
ATOM 4983 O O . HIS A 1 617 ? -29.953 43.969 4.379 1 64.12 617 HIS A O 1
ATOM 4989 N N . GLY A 1 618 ? -28.484 44.562 5.848 1 74.19 618 GLY A N 1
ATOM 4990 C CA . GLY A 1 618 ? -29.141 45.844 5.969 1 74.19 618 GLY A CA 1
ATOM 4991 C C . GLY A 1 618 ? -28.328 46.844 6.773 1 74.19 618 GLY A C 1
ATOM 4992 O O . GLY A 1 618 ? -27.406 46.469 7.5 1 74.19 618 GLY A O 1
ATOM 4993 N N . ARG A 1 619 ? -28.703 48.031 6.504 1 83.62 619 ARG A N 1
ATOM 4994 C CA . ARG A 1 619 ? -28.141 49.094 7.312 1 83.62 619 ARG A CA 1
ATOM 4995 C C . ARG A 1 619 ? -29.25 50 7.859 1 83.62 619 ARG A C 1
ATOM 4997 O O . ARG A 1 619 ? -30.359 50.031 7.324 1 83.62 619 ARG A O 1
ATOM 5004 N N . LEU A 1 620 ? -28.984 50.75 8.867 1 83.5 620 LEU A N 1
ATOM 5005 C CA . LEU A 1 620 ? -29.953 51.656 9.469 1 83.5 620 LEU A CA 1
ATOM 5006 C C . LEU A 1 620 ? -30.344 52.75 8.492 1 83.5 620 LEU A C 1
ATOM 5008 O O . LEU A 1 620 ? -29.562 53.125 7.621 1 83.5 620 LEU A O 1
ATOM 5012 N N . LEU A 1 621 ? -31.578 53.312 8.609 1 80.44 621 LEU A N 1
ATOM 5013 C CA . LEU A 1 621 ? -32.062 54.438 7.82 1 80.44 621 LEU A CA 1
ATOM 5014 C C . LEU A 1 621 ? -31.141 55.656 7.984 1 80.44 621 LEU A C 1
ATOM 5016 O O . LEU A 1 621 ? -30.594 55.875 9.062 1 80.44 621 LEU A O 1
ATOM 5020 N N . ASN A 1 622 ? -31.031 56.406 6.934 1 75.81 622 ASN A N 1
ATOM 5021 C CA . ASN A 1 622 ? -30.125 57.562 6.914 1 75.81 622 ASN A CA 1
ATOM 5022 C C . ASN A 1 622 ? -30.453 58.531 8.023 1 75.81 622 ASN A C 1
ATOM 5024 O O . ASN A 1 622 ? -29.562 59.188 8.578 1 75.81 622 ASN A O 1
ATOM 5028 N N . GLY A 1 623 ? -31.641 58.656 8.398 1 78.06 623 GLY A N 1
ATOM 5029 C CA . GLY A 1 623 ? -32.062 59.562 9.461 1 78.06 623 GLY A CA 1
ATOM 5030 C C . GLY A 1 623 ? -31.625 59.125 10.836 1 78.06 623 GLY A C 1
ATOM 5031 O O . GLY A 1 623 ? -31.578 59.906 11.773 1 78.06 623 GLY A O 1
ATOM 5032 N N . ASP A 1 624 ? -31.234 57.812 10.93 1 78.56 624 ASP A N 1
ATOM 5033 C CA . ASP A 1 624 ? -30.875 57.281 12.234 1 78.56 624 ASP A CA 1
ATOM 5034 C C . ASP A 1 624 ? -29.359 57.156 12.375 1 78.56 624 ASP A C 1
ATOM 5036 O O . ASP A 1 624 ? -28.859 56.625 13.367 1 78.56 624 ASP A O 1
ATOM 5040 N N . VAL A 1 625 ? -28.734 57.594 11.438 1 81.12 625 VAL A N 1
ATOM 5041 C CA . VAL A 1 625 ? -27.281 57.531 11.461 1 81.12 625 VAL A CA 1
ATOM 5042 C C . VAL A 1 625 ? -26.703 58.844 11.961 1 81.12 625 VAL A C 1
ATOM 5044 O O . VAL A 1 625 ? -27.016 59.906 11.414 1 81.12 625 VAL A O 1
ATOM 5047 N N . ASP A 1 626 ? -25.984 58.781 13.039 1 78.5 626 ASP A N 1
ATOM 5048 C CA . ASP A 1 626 ? -25.422 59.969 13.648 1 78.5 626 ASP A CA 1
ATOM 5049 C C . ASP A 1 626 ? -24.094 60.344 12.977 1 78.5 626 ASP A C 1
ATOM 5051 O O . ASP A 1 626 ? -23.781 61.531 12.867 1 78.5 626 ASP A O 1
ATOM 5055 N N . LEU A 1 627 ? -23.422 59.219 12.734 1 78.5 627 LEU A N 1
ATOM 5056 C CA . LEU A 1 627 ? -22.109 59.469 12.141 1 78.5 627 LEU A CA 1
ATOM 5057 C C . LEU A 1 627 ? -21.781 58.375 11.117 1 78.5 627 LEU A C 1
ATOM 5059 O O . LEU A 1 627 ? -22.016 57.188 11.359 1 78.5 627 LEU A O 1
ATOM 5063 N N . THR A 1 628 ? -21.422 58.781 10 1 76.25 628 THR A N 1
ATOM 5064 C CA . THR A 1 628 ? -20.953 57.875 8.977 1 76.25 628 THR A CA 1
ATOM 5065 C C . THR A 1 628 ? -19.438 57.969 8.82 1 76.25 628 THR A C 1
ATOM 5067 O O . THR A 1 628 ? -18.891 59.031 8.625 1 76.25 628 THR A O 1
ATOM 5070 N N . LEU A 1 629 ? -18.875 56.812 9.117 1 71.81 629 LEU A N 1
ATOM 5071 C CA . LEU A 1 629 ? -17.438 56.688 8.906 1 71.81 629 LEU A CA 1
ATOM 5072 C C . LEU A 1 629 ? -17.125 55.906 7.633 1 71.81 629 LEU A C 1
ATOM 5074 O O . LEU A 1 629 ? -17.781 54.906 7.348 1 71.81 629 LEU A O 1
ATOM 5078 N N . LYS A 1 630 ? -16.375 56.375 6.766 1 61.88 630 LYS A N 1
ATOM 5079 C CA . LYS A 1 630 ? -16.031 55.719 5.508 1 61.88 630 LYS A CA 1
ATOM 5080 C C . LYS A 1 630 ? -14.656 55.062 5.586 1 61.88 630 LYS A C 1
ATOM 5082 O O . LYS A 1 630 ? -13.789 55.531 6.328 1 61.88 630 LYS A O 1
ATOM 5087 N N . GLN A 1 631 ? -14.453 53.875 4.848 1 48.88 631 GLN A N 1
ATOM 5088 C CA . GLN A 1 631 ? -13.211 53.125 4.68 1 48.88 631 GLN A CA 1
ATOM 5089 C C . GLN A 1 631 ? -12.695 52.625 6.02 1 48.88 631 GLN A C 1
ATOM 5091 O O . GLN A 1 631 ? -11.516 52.781 6.344 1 48.88 631 GLN A O 1
ATOM 5096 N N . GLU A 1 632 ? -13.664 52.062 6.914 1 56.12 632 GLU A N 1
ATOM 5097 C CA . GLU A 1 632 ? -13.383 51.469 8.219 1 56.12 632 GLU A CA 1
ATOM 5098 C C . GLU A 1 632 ? -13.445 49.938 8.148 1 56.12 632 GLU A C 1
ATOM 5100 O O . GLU A 1 632 ? -14.219 49.375 7.375 1 56.12 632 GLU A O 1
ATOM 5105 N N . SER A 1 633 ? -12.484 49.438 8.781 1 58.06 633 SER A N 1
ATOM 5106 C CA . SER A 1 633 ? -12.68 48 9.008 1 58.06 633 SER A CA 1
ATOM 5107 C C . SER A 1 633 ? -13.797 47.75 10.016 1 58.06 633 SER A C 1
ATOM 5109 O O . SER A 1 633 ? -14.203 48.656 10.742 1 58.06 633 SER A O 1
ATOM 5111 N N . TYR A 1 634 ? -14.281 46.625 9.984 1 60.94 634 TYR A N 1
ATOM 5112 C CA . TYR A 1 634 ? -15.312 46.281 10.953 1 60.94 634 TYR A CA 1
ATOM 5113 C C . TYR A 1 634 ? -14.828 46.5 12.375 1 60.94 634 TYR A C 1
ATOM 5115 O O . TYR A 1 634 ? -15.547 47.031 13.211 1 60.94 634 TYR A O 1
ATOM 5123 N N . VAL A 1 635 ? -13.695 45.969 12.656 1 56.25 635 VAL A N 1
ATOM 5124 C CA . VAL A 1 635 ? -13.141 46.062 14 1 56.25 635 VAL A CA 1
ATOM 5125 C C . VAL A 1 635 ? -12.969 47.562 14.367 1 56.25 635 VAL A C 1
ATOM 5127 O O . VAL A 1 635 ? -13.25 47.938 15.5 1 56.25 635 VAL A O 1
ATOM 5130 N N . SER A 1 636 ? -12.641 48.25 13.406 1 59.44 636 SER A N 1
ATOM 5131 C CA . SER A 1 636 ? -12.5 49.656 13.633 1 59.44 636 SER A CA 1
ATOM 5132 C C . SER A 1 636 ? -13.859 50.344 13.836 1 59.44 636 SER A C 1
ATOM 5134 O O . SER A 1 636 ? -14 51.219 14.672 1 59.44 636 SER A O 1
ATOM 5136 N N . CYS A 1 637 ? -14.742 49.844 13.102 1 66.06 637 CYS A N 1
ATOM 5137 C CA . CYS A 1 637 ? -16.109 50.312 13.297 1 66.06 637 CYS A CA 1
ATOM 5138 C C . CYS A 1 637 ? -16.594 50.062 14.711 1 66.06 637 CYS A C 1
ATOM 5140 O O . CYS A 1 637 ? -17.141 50.938 15.367 1 66.06 637 CYS A O 1
ATOM 5142 N N . LEU A 1 638 ? -16.312 48.938 15.141 1 66.75 638 LEU A N 1
ATOM 5143 C CA . LEU A 1 638 ? -16.672 48.562 16.5 1 66.75 638 LEU A CA 1
ATOM 5144 C C . LEU A 1 638 ? -15.953 49.406 17.531 1 66.75 638 LEU A C 1
ATOM 5146 O O . LEU A 1 638 ? -16.562 49.906 18.484 1 66.75 638 LEU A O 1
ATOM 5150 N N . ALA A 1 639 ? -14.773 49.5 17.359 1 60.56 639 ALA A N 1
ATOM 5151 C CA . ALA A 1 639 ? -13.992 50.312 18.281 1 60.56 639 ALA A CA 1
ATOM 5152 C C . ALA A 1 639 ? -14.477 51.75 18.281 1 60.56 639 ALA A C 1
ATOM 5154 O O . ALA A 1 639 ? -14.586 52.375 19.344 1 60.56 639 ALA A O 1
ATOM 5155 N N . SER A 1 640 ? -14.781 52.25 17.125 1 65.06 640 SER A N 1
ATOM 5156 C CA . SER A 1 640 ? -15.297 53.625 17.016 1 65.06 640 SER A CA 1
ATOM 5157 C C . SER A 1 640 ? -16.609 53.781 17.766 1 65.06 640 SER A C 1
ATOM 5159 O O . SER A 1 640 ? -16.844 54.812 18.406 1 65.06 640 SER A O 1
ATOM 5161 N N . CYS A 1 641 ? -17.281 52.812 17.562 1 68.88 641 CYS A N 1
ATOM 5162 C CA . CYS A 1 641 ? -18.531 52.844 18.312 1 68.88 641 CYS A CA 1
ATOM 5163 C C . CYS A 1 641 ? -18.281 52.812 19.812 1 68.88 641 CYS A C 1
ATOM 5165 O O . CYS A 1 641 ? -18.938 53.5 20.578 1 68.88 641 CYS A O 1
ATOM 5167 N N . ASP A 1 642 ? -17.406 52.094 20.188 1 61.41 642 ASP A N 1
ATOM 5168 C CA . ASP A 1 642 ? -17.141 51.875 21.609 1 61.41 642 ASP A CA 1
ATOM 5169 C C . ASP A 1 642 ? -16.547 53.125 22.25 1 61.41 642 ASP A C 1
ATOM 5171 O O . ASP A 1 642 ? -16.875 53.469 23.391 1 61.41 642 ASP A O 1
ATOM 5175 N N . VAL A 1 643 ? -15.773 53.75 21.547 1 55.38 643 VAL A N 1
ATOM 5176 C CA . VAL A 1 643 ? -15.055 54.875 22.141 1 55.38 643 VAL A CA 1
ATOM 5177 C C . VAL A 1 643 ? -15.719 56.188 21.719 1 55.38 643 VAL A C 1
ATOM 5179 O O . VAL A 1 643 ? -15.258 57.281 22.094 1 55.38 643 VAL A O 1
ATOM 5182 N N . MET A 1 644 ? -16.75 56.156 21.062 1 58.53 644 MET A N 1
ATOM 5183 C CA . MET A 1 644 ? -17.438 57.344 20.594 1 58.53 644 MET A CA 1
ATOM 5184 C C . MET A 1 644 ? -17.844 58.25 21.766 1 58.53 644 MET A C 1
ATOM 5186 O O . MET A 1 644 ? -18.516 57.781 22.688 1 58.53 644 MET A O 1
ATOM 5190 N N . ALA A 1 645 ? -17.25 59.438 21.812 1 53.09 645 ALA A N 1
ATOM 5191 C CA . ALA A 1 645 ? -17.484 60.344 22.938 1 53.09 645 ALA A CA 1
ATOM 5192 C C . ALA A 1 645 ? -18.625 61.344 22.641 1 53.09 645 ALA A C 1
ATOM 5194 O O . ALA A 1 645 ? -19.297 61.812 23.547 1 53.09 645 ALA A O 1
ATOM 5195 N N . SER A 1 646 ? -18.891 61.75 21.375 1 53.75 646 SER A N 1
ATOM 5196 C CA . SER A 1 646 ? -19.875 62.781 21.031 1 53.75 646 SER A CA 1
ATOM 5197 C C . SER A 1 646 ? -21.297 62.281 21.25 1 53.75 646 SER A C 1
ATOM 5199 O O . SER A 1 646 ? -22.203 63.062 21.562 1 53.75 646 SER A O 1
ATOM 5201 N N . PHE A 1 647 ? -21.547 61 20.922 1 62.09 647 PHE A N 1
ATOM 5202 C CA . PHE A 1 647 ? -22.812 60.344 21.234 1 62.09 647 PHE A CA 1
ATOM 5203 C C . PHE A 1 647 ? -22.578 58.875 21.625 1 62.09 647 PHE A C 1
ATOM 5205 O O . PHE A 1 647 ? -21.516 58.312 21.359 1 62.09 647 PHE A O 1
ATOM 5212 N N . GLU A 1 648 ? -23.438 58.5 22.422 1 63.66 648 GLU A N 1
ATOM 5213 C CA . GLU A 1 648 ? -23.359 57.094 22.797 1 63.66 648 GLU A CA 1
ATOM 5214 C C . GLU A 1 648 ? -23.719 56.188 21.641 1 63.66 648 GLU A C 1
ATOM 5216 O O . GLU A 1 648 ? -24.891 56.094 21.266 1 63.66 648 GLU A O 1
ATOM 5221 N N . CYS A 1 649 ? -22.781 55.594 21.109 1 71.69 649 CYS A N 1
ATOM 5222 C CA . CYS A 1 649 ? -23.016 54.656 20 1 71.69 649 CYS A CA 1
ATOM 5223 C C . CYS A 1 649 ? -23.578 53.344 20.5 1 71.69 649 CYS A C 1
ATOM 5225 O O . CYS A 1 649 ? -22.906 52.625 21.25 1 71.69 649 CYS A O 1
ATOM 5227 N N . GLU A 1 650 ? -24.828 53.125 20.125 1 72.12 650 GLU A N 1
ATOM 5228 C CA . GLU A 1 650 ? -25.516 51.906 20.547 1 72.12 650 GLU A CA 1
ATOM 5229 C C . GLU A 1 650 ? -25.578 50.875 19.422 1 72.12 650 GLU A C 1
ATOM 5231 O O . GLU A 1 650 ? -25.625 49.656 19.672 1 72.12 650 GLU A O 1
ATOM 5236 N N . THR A 1 651 ? -25.656 51.469 18.281 1 80.31 651 THR A N 1
ATOM 5237 C CA . THR A 1 651 ? -25.781 50.625 17.078 1 80.31 651 THR A CA 1
ATOM 5238 C C . THR A 1 651 ? -24.891 51.156 15.961 1 80.31 651 THR A C 1
ATOM 5240 O O . THR A 1 651 ? -24.688 52.344 15.836 1 80.31 651 THR A O 1
ATOM 5243 N N . PHE A 1 652 ? -24.281 50.188 15.32 1 82.19 652 PHE A N 1
ATOM 5244 C CA . PHE A 1 652 ? -23.625 50.625 14.102 1 82.19 652 PHE A CA 1
ATOM 5245 C C . PHE A 1 652 ? -23.922 49.688 12.945 1 82.19 652 PHE A C 1
ATOM 5247 O O . PHE A 1 652 ? -24.266 48.5 13.164 1 82.19 652 PHE A O 1
ATOM 5254 N N . SER A 1 653 ? -24 50.281 11.758 1 80.31 653 SER A N 1
ATOM 5255 C CA . SER A 1 653 ? -24.062 49.5 10.516 1 80.31 653 SER A CA 1
ATOM 5256 C C . SER A 1 653 ? -22.719 49.5 9.797 1 80.31 653 SER A C 1
ATOM 5258 O O . SER A 1 653 ? -22.031 50.5 9.758 1 80.31 653 SER A O 1
ATOM 5260 N N . TYR A 1 654 ? -22.406 48.344 9.477 1 77.44 654 TYR A N 1
ATOM 5261 C CA . TYR A 1 654 ? -21.172 48.219 8.703 1 77.44 654 TYR A CA 1
ATOM 5262 C C . TYR A 1 654 ? -21.438 47.562 7.348 1 77.44 654 TYR A C 1
ATOM 5264 O O . TYR A 1 654 ? -22.094 46.5 7.273 1 77.44 654 TYR A O 1
ATOM 5272 N N . CYS A 1 655 ? -21.078 48.25 6.266 1 68.69 655 CYS A N 1
ATOM 5273 C CA . CYS A 1 655 ? -21.203 47.75 4.902 1 68.69 655 CYS A CA 1
ATOM 5274 C C . CYS A 1 655 ? -19.859 47.281 4.363 1 68.69 655 CYS A C 1
ATOM 5276 O O . CYS A 1 655 ? -18.969 48.094 4.137 1 68.69 655 CYS A O 1
ATOM 5278 N N . TYR A 1 656 ? -19.75 46.062 4.168 1 62.72 656 TYR A N 1
ATOM 5279 C CA . TYR A 1 656 ? -18.5 45.406 3.836 1 62.72 656 TYR A CA 1
ATOM 5280 C C . TYR A 1 656 ? -17.984 45.875 2.477 1 62.72 656 TYR A C 1
ATOM 5282 O O . TYR A 1 656 ? -16.781 46.094 2.305 1 62.72 656 TYR A O 1
ATOM 5290 N N . ASP A 1 657 ? -18.859 46.031 1.515 1 59.97 657 ASP A N 1
ATOM 5291 C CA . ASP A 1 657 ? -18.453 46.375 0.16 1 59.97 657 ASP A CA 1
ATOM 5292 C C . ASP A 1 657 ? -17.953 47.844 0.102 1 59.97 657 ASP A C 1
ATOM 5294 O O . ASP A 1 657 ? -16.922 48.125 -0.516 1 59.97 657 ASP A O 1
ATOM 5298 N N . SER A 1 658 ? -18.672 48.656 0.85 1 63.25 658 SER A N 1
ATOM 5299 C CA . SER A 1 658 ? -18.344 50.062 0.804 1 63.25 658 SER A CA 1
ATOM 5300 C C . SER A 1 658 ? -17.438 50.469 1.973 1 63.25 658 SER A C 1
ATOM 5302 O O . SER A 1 658 ? -16.938 51.594 2.029 1 63.25 658 SER A O 1
ATOM 5304 N N . ALA A 1 659 ? -17.125 49.438 2.777 1 64.5 659 ALA A N 1
ATOM 5305 C CA . ALA A 1 659 ? -16.344 49.688 3.98 1 64.5 659 ALA A CA 1
ATOM 5306 C C . ALA A 1 659 ? -16.844 50.906 4.719 1 64.5 659 ALA A C 1
ATOM 5308 O O . ALA A 1 659 ? -16.047 51.75 5.168 1 64.5 659 ALA A O 1
ATOM 5309 N N . LYS A 1 660 ? -18.125 51.094 4.734 1 76.44 660 LYS A N 1
ATOM 5310 C CA . LYS A 1 660 ? -18.734 52.188 5.445 1 76.44 660 LYS A CA 1
ATOM 5311 C C . LYS A 1 660 ? -19.266 51.75 6.809 1 76.44 660 LYS A C 1
ATOM 5313 O O . LYS A 1 660 ? -19.812 50.656 6.945 1 76.44 660 LYS A O 1
ATOM 5318 N N . CYS A 1 661 ? -18.922 52.594 7.715 1 78 661 CYS A N 1
ATOM 5319 C CA . CYS A 1 661 ? -19.391 52.438 9.078 1 78 661 CYS A CA 1
ATOM 5320 C C . CYS A 1 661 ? -20.422 53.5 9.438 1 78 661 CYS A C 1
ATOM 5322 O O . CYS A 1 661 ? -20.125 54.688 9.336 1 78 661 CYS A O 1
ATOM 5324 N N . PHE A 1 662 ? -21.578 53.125 9.727 1 82.44 662 PHE A N 1
ATOM 5325 C CA . PHE A 1 662 ? -22.656 54.031 10.148 1 82.44 662 PHE A CA 1
ATOM 5326 C C . PHE A 1 662 ? -22.891 53.906 11.648 1 82.44 662 PHE A C 1
ATOM 5328 O O . PHE A 1 662 ? -23.438 52.906 12.117 1 82.44 662 PHE A O 1
ATOM 5335 N N . LEU A 1 663 ? -22.469 54.906 12.352 1 80.56 663 LEU A N 1
ATOM 5336 C CA . LEU A 1 663 ? -22.656 54.906 13.797 1 80.56 663 LEU A CA 1
ATOM 5337 C C . LEU A 1 663 ? -23.984 55.562 14.172 1 80.56 663 LEU A C 1
ATOM 5339 O O . LEU A 1 663 ? -24.406 56.531 13.547 1 80.56 663 LEU A O 1
ATOM 5343 N N . SER A 1 664 ? -24.594 55 15.086 1 81.44 664 SER A N 1
ATOM 5344 C CA . SER A 1 664 ? -25.922 55.469 15.492 1 81.44 664 SER A CA 1
ATOM 5345 C C . SER A 1 664 ? -26.078 55.406 17.016 1 81.44 664 SER A C 1
ATOM 5347 O O . SER A 1 664 ? -25.594 54.469 17.641 1 81.44 664 SER A O 1
ATOM 5349 N N . SER A 1 665 ? -26.75 56.438 17.453 1 73.75 665 SER A N 1
ATOM 5350 C CA . SER A 1 665 ? -27.141 56.438 18.859 1 73.75 665 SER A CA 1
ATOM 5351 C C . SER A 1 665 ? -28.438 55.688 19.062 1 73.75 665 SER A C 1
ATOM 5353 O O . SER A 1 665 ? -28.875 55.469 20.203 1 73.75 665 SER A O 1
ATOM 5355 N N . LYS A 1 666 ? -28.953 55.219 17.984 1 75.31 666 LYS A N 1
ATOM 5356 C CA . LYS A 1 666 ? -30.25 54.531 18.047 1 75.31 666 LYS A CA 1
ATOM 5357 C C . LYS A 1 666 ? -30.094 53.125 18.578 1 75.31 666 LYS A C 1
ATOM 5359 O O . LYS A 1 666 ? -29.234 52.375 18.125 1 75.31 666 LYS A O 1
ATOM 5364 N N . ILE A 1 667 ? -30.875 52.844 19.469 1 67.5 667 ILE A N 1
ATOM 5365 C CA . ILE A 1 667 ? -30.984 51.469 19.953 1 67.5 667 ILE A CA 1
ATOM 5366 C C . ILE A 1 667 ? -32 50.719 19.109 1 67.5 667 ILE A C 1
ATOM 5368 O O . ILE A 1 667 ? -33.125 51.156 18.953 1 67.5 667 ILE A O 1
ATOM 5372 N N . VAL A 1 668 ? -31.516 49.688 18.453 1 70.62 668 VAL A N 1
ATOM 5373 C CA . VAL A 1 668 ? -32.406 48.938 17.594 1 70.62 668 VAL A CA 1
ATOM 5374 C C . VAL A 1 668 ? -32.875 47.656 18.312 1 70.62 668 VAL A C 1
ATOM 5376 O O . VAL A 1 668 ? -32.125 47.125 19.156 1 70.62 668 VAL A O 1
ATOM 5379 N N . ASN A 1 669 ? -34.031 47.312 18.062 1 61.06 669 ASN A N 1
ATOM 5380 C CA . ASN A 1 669 ? -34.594 46.031 18.562 1 61.06 669 ASN A CA 1
ATOM 5381 C C . ASN A 1 669 ? -34.094 44.844 17.75 1 61.06 669 ASN A C 1
ATOM 5383 O O . ASN A 1 669 ? -33.75 45 16.578 1 61.06 669 ASN A O 1
ATOM 5387 N N . ILE A 1 670 ? -33.906 43.75 18.453 1 58.31 670 ILE A N 1
ATOM 5388 C CA . ILE A 1 670 ? -33.656 42.5 17.75 1 58.31 670 ILE A CA 1
ATOM 5389 C C . ILE A 1 670 ? -34.906 41.656 17.719 1 58.31 670 ILE A C 1
ATOM 5391 O O . ILE A 1 670 ? -35.375 41.219 18.766 1 58.31 670 ILE A O 1
ATOM 5395 N N . PRO A 1 671 ? -35.438 41.531 16.562 1 59.69 671 PRO A N 1
ATOM 5396 C CA . PRO A 1 671 ? -34.938 41.906 15.242 1 59.69 671 PRO A CA 1
ATOM 5397 C C . PRO A 1 671 ? -35.125 43.375 14.93 1 59.69 671 PRO A C 1
ATOM 5399 O O . PRO A 1 671 ? -36.062 44 15.438 1 59.69 671 PRO A O 1
ATOM 5402 N N . VAL A 1 672 ? -34.312 43.875 14.164 1 68.56 672 VAL A N 1
ATOM 5403 C CA . VAL A 1 672 ? -34.375 45.281 13.758 1 68.56 672 VAL A CA 1
ATOM 5404 C C . VAL A 1 672 ? -35.688 45.5 12.977 1 68.56 672 VAL A C 1
ATOM 5406 O O . VAL A 1 672 ? -36.062 44.719 12.117 1 68.56 672 VAL A O 1
ATOM 5409 N N . ALA A 1 673 ? -36.531 46.531 13.445 1 68.69 673 ALA A N 1
ATOM 5410 C CA . ALA A 1 673 ? -37.781 46.844 12.766 1 68.69 673 ALA A CA 1
ATOM 5411 C C . ALA A 1 673 ? -37.531 47.188 11.297 1 68.69 673 ALA A C 1
ATOM 5413 O O . ALA A 1 673 ? -36.562 47.906 10.961 1 68.69 673 ALA A O 1
ATOM 5414 N N . ASN A 1 674 ? -38.375 46.594 10.422 1 67.38 674 ASN A N 1
ATOM 5415 C CA . ASN A 1 674 ? -38.25 46.781 8.984 1 67.38 674 ASN A CA 1
ATOM 5416 C C . ASN A 1 674 ? -38.25 48.281 8.617 1 67.38 674 ASN A C 1
ATOM 5418 O O . ASN A 1 674 ? -37.625 48.688 7.641 1 67.38 674 ASN A O 1
ATOM 5422 N N . GLY A 1 675 ? -38.969 49.062 9.359 1 71.81 675 GLY A N 1
ATOM 5423 C CA . GLY A 1 675 ? -39.031 50.469 9.086 1 71.81 675 GLY A CA 1
ATOM 5424 C C . GLY A 1 675 ? -37.719 51.219 9.414 1 71.81 675 GLY A C 1
ATOM 5425 O O . GLY A 1 675 ? -37.531 52.344 8.984 1 71.81 675 GLY A O 1
ATOM 5426 N N . ASP A 1 676 ? -36.844 50.5 10.016 1 75.06 676 ASP A N 1
ATOM 5427 C CA . ASP A 1 676 ? -35.625 51.156 10.438 1 75.06 676 ASP A CA 1
ATOM 5428 C C . ASP A 1 676 ? -34.438 50.688 9.57 1 75.06 676 ASP A C 1
ATOM 5430 O O . ASP A 1 676 ? -33.312 51.125 9.805 1 75.06 676 ASP A O 1
ATOM 5434 N N . ILE A 1 677 ? -34.719 49.906 8.594 1 76.69 677 ILE A N 1
ATOM 5435 C CA . ILE A 1 677 ? -33.625 49.25 7.895 1 76.69 677 ILE A CA 1
ATOM 5436 C C . ILE A 1 677 ? -33.719 49.562 6.402 1 76.69 677 ILE A C 1
ATOM 5438 O O . ILE A 1 677 ? -34.812 49.656 5.844 1 76.69 677 ILE A O 1
ATOM 5442 N N . ILE A 1 678 ? -32.594 49.969 5.809 1 78.5 678 ILE A N 1
ATOM 5443 C CA . ILE A 1 678 ? -32.375 49.938 4.367 1 78.5 678 ILE A CA 1
ATOM 5444 C C . ILE A 1 678 ? -31.719 48.594 3.969 1 78.5 678 ILE A C 1
ATOM 5446 O O . ILE A 1 678 ? -30.641 48.281 4.441 1 78.5 678 ILE A O 1
ATOM 5450 N N . SER A 1 679 ? -32.469 47.906 3.264 1 71.94 679 SER A N 1
ATOM 5451 C CA . SER A 1 679 ? -31.938 46.625 2.846 1 71.94 679 SER A CA 1
ATOM 5452 C C . SER A 1 679 ? -30.734 46.781 1.937 1 71.94 679 SER A C 1
ATOM 5454 O O . SER A 1 679 ? -30.812 47.406 0.882 1 71.94 679 SER A O 1
ATOM 5456 N N . GLN A 1 680 ? -29.516 46.312 2.43 1 69.94 680 GLN A N 1
ATOM 5457 C CA . GLN A 1 680 ? -28.25 46.312 1.702 1 69.94 680 GLN A CA 1
ATOM 5458 C C . GLN A 1 680 ? -27.422 45.062 2.059 1 69.94 680 GLN A C 1
ATOM 5460 O O . GLN A 1 680 ? -26.938 44.938 3.184 1 69.94 680 GLN A O 1
ATOM 5465 N N . THR A 1 681 ? -27.172 44.312 1.034 1 62.38 681 THR A N 1
ATOM 5466 C CA . THR A 1 681 ? -26.688 42.938 1.23 1 62.38 681 THR A CA 1
ATOM 5467 C C . THR A 1 681 ? -25.297 42.969 1.858 1 62.38 681 THR A C 1
ATOM 5469 O O . THR A 1 681 ? -24.938 42.062 2.605 1 62.38 681 THR A O 1
ATOM 5472 N N . ASP A 1 682 ? -24.656 44 1.619 1 62.25 682 ASP A N 1
ATOM 5473 C CA . ASP A 1 682 ? -23.266 44 2.07 1 62.25 682 ASP A CA 1
ATOM 5474 C C . ASP A 1 682 ? -23.125 44.625 3.451 1 62.25 682 ASP A C 1
ATOM 5476 O O . ASP A 1 682 ? -22.016 44.75 3.963 1 62.25 682 ASP A O 1
ATOM 5480 N N . CYS A 1 683 ? -24.25 44.906 4.039 1 72.31 683 CYS A N 1
ATOM 5481 C CA . CYS A 1 683 ? -24.156 45.625 5.297 1 72.31 683 CYS A CA 1
ATOM 5482 C C . CYS A 1 683 ? -24.719 44.812 6.453 1 72.31 683 CYS A C 1
ATOM 5484 O O . CYS A 1 683 ? -25.531 43.938 6.25 1 72.31 683 CYS A O 1
ATOM 5486 N N . ILE A 1 684 ? -24.234 45.188 7.68 1 74.62 684 ILE A N 1
ATOM 5487 C CA . ILE A 1 684 ? -24.719 44.594 8.914 1 74.62 684 ILE A CA 1
ATOM 5488 C C . ILE A 1 684 ? -25 45.656 9.945 1 74.62 684 ILE A C 1
ATOM 5490 O O . ILE A 1 684 ? -24.359 46.719 9.938 1 74.62 684 ILE A O 1
ATOM 5494 N N . ILE A 1 685 ? -26.062 45.375 10.664 1 76.81 685 ILE A N 1
ATOM 5495 C CA . ILE A 1 685 ? -26.344 46.219 11.82 1 76.81 685 ILE A CA 1
ATOM 5496 C C . ILE A 1 685 ? -25.891 45.531 13.102 1 76.81 685 ILE A C 1
ATOM 5498 O O . ILE A 1 685 ? -26.297 44.406 13.367 1 76.81 685 ILE A O 1
ATOM 5502 N N . VAL A 1 686 ? -25.016 46.188 13.773 1 75.5 686 VAL A N 1
ATOM 5503 C CA . VAL A 1 686 ? -24.469 45.688 15.031 1 75.5 686 VAL A CA 1
ATOM 5504 C C . VAL A 1 686 ? -24.922 46.594 16.188 1 75.5 686 VAL A C 1
ATOM 5506 O O . VAL A 1 686 ? -24.828 47.812 16.078 1 75.5 686 VAL A O 1
ATOM 5509 N N . THR A 1 687 ? -25.516 45.969 17.141 1 72 687 THR A N 1
ATOM 5510 C CA . THR A 1 687 ? -25.984 46.75 18.281 1 72 687 THR A CA 1
ATOM 5511 C C . THR A 1 687 ? -25.344 46.25 19.578 1 72 687 THR A C 1
ATOM 5513 O O . THR A 1 687 ? -24.969 45.094 19.688 1 72 687 THR A O 1
ATOM 5516 N N . ARG A 1 688 ? -25.125 47.156 20.375 1 66 688 ARG A N 1
ATOM 5517 C CA . ARG A 1 688 ? -24.594 46.875 21.703 1 66 688 ARG A CA 1
ATOM 5518 C C . ARG A 1 688 ? -25.547 45.969 22.516 1 66 688 ARG A C 1
ATOM 5520 O O . ARG A 1 688 ? -26.766 46.188 22.469 1 66 688 ARG A O 1
ATOM 5527 N N . SER A 1 689 ? -24.969 45 23.031 1 64.31 689 SER A N 1
ATOM 5528 C CA . SER A 1 689 ? -25.766 44.188 23.938 1 64.31 689 SER A CA 1
ATOM 5529 C C . SER A 1 689 ? -25.719 44.75 25.359 1 64.31 689 SER A C 1
ATOM 5531 O O . SER A 1 689 ? -24.641 44.812 25.969 1 64.31 689 SER A O 1
ATOM 5533 N N . HIS A 1 690 ? -26.859 45.031 25.656 1 64.31 690 HIS A N 1
ATOM 5534 C CA . HIS A 1 690 ? -26.922 45.531 27.031 1 64.31 690 HIS A CA 1
ATOM 5535 C C . HIS A 1 690 ? -27.234 44.406 28.016 1 64.31 690 HIS A C 1
ATOM 5537 O O . HIS A 1 690 ? -26.891 44.5 29.188 1 64.31 690 HIS A O 1
ATOM 5543 N N . THR A 1 691 ? -27.781 43.438 27.422 1 70.44 691 THR A N 1
ATOM 5544 C CA . THR A 1 691 ? -28.188 42.344 28.312 1 70.44 691 THR A CA 1
ATOM 5545 C C . THR A 1 691 ? -26.984 41.531 28.766 1 70.44 691 THR A C 1
ATOM 5547 O O . THR A 1 691 ? -27.031 40.844 29.797 1 70.44 691 THR A O 1
ATOM 5550 N N . ASP A 1 692 ? -25.922 41.688 28.062 1 62.97 692 ASP A N 1
ATOM 5551 C CA . ASP A 1 692 ? -24.719 40.938 28.406 1 62.97 692 ASP A CA 1
ATOM 5552 C C . ASP A 1 692 ? -24.141 41.406 29.75 1 62.97 692 ASP A C 1
ATOM 5554 O O . ASP A 1 692 ? -23.406 40.656 30.391 1 62.97 692 ASP A O 1
ATOM 5558 N N . ASP A 1 693 ? -24.562 42.469 30.078 1 62.34 693 ASP A N 1
ATOM 5559 C CA . ASP A 1 693 ? -24.141 43 31.375 1 62.34 693 ASP A CA 1
ATOM 5560 C C . ASP A 1 693 ? -25 42.469 32.5 1 62.34 693 ASP A C 1
ATOM 5562 O O . ASP A 1 693 ? -24.781 42.781 33.688 1 62.34 693 ASP A O 1
ATOM 5566 N N . TYR A 1 694 ? -25.875 41.594 32.062 1 69 694 TYR A N 1
ATOM 5567 C CA . TYR A 1 694 ? -26.828 41.125 33.031 1 69 694 TYR A CA 1
ATOM 5568 C C . TYR A 1 694 ? -26.875 39.594 33.062 1 69 694 TYR A C 1
ATOM 5570 O O . TYR A 1 694 ? -26.641 38.938 32.031 1 69 694 TYR A O 1
ATOM 5578 N N . SER A 1 695 ? -27.047 39 34.219 1 68.75 695 SER A N 1
ATOM 5579 C CA . SER A 1 695 ? -27.406 37.594 34.344 1 68.75 695 SER A CA 1
ATOM 5580 C C . SER A 1 695 ? -28.922 37.406 34.281 1 68.75 695 SER A C 1
ATOM 5582 O O . SER A 1 695 ? -29.672 38.188 34.844 1 68.75 695 SER A O 1
ATOM 5584 N N . VAL A 1 696 ? -29.312 36.312 33.531 1 72.44 696 VAL A N 1
ATOM 5585 C CA . VAL A 1 696 ? -30.734 36.156 33.281 1 72.44 696 VAL A CA 1
ATOM 5586 C C . VAL A 1 696 ? -31.281 34.969 34.125 1 72.44 696 VAL A C 1
ATOM 5588 O O . VAL A 1 696 ? -30.609 33.938 34.281 1 72.44 696 VAL A O 1
ATOM 5591 N N . LEU A 1 697 ? -32.375 35.156 34.844 1 68.69 697 LEU A N 1
ATOM 5592 C CA . LEU A 1 697 ? -33.188 34.125 35.5 1 68.69 697 LEU A CA 1
ATOM 5593 C C . LEU A 1 697 ? -34.531 33.938 34.75 1 68.69 697 LEU A C 1
ATOM 5595 O O . LEU A 1 697 ? -35.406 34.781 34.844 1 68.69 697 LEU A O 1
ATOM 5599 N N . ASP A 1 698 ? -34.594 32.781 34.062 1 73.5 698 ASP A N 1
ATOM 5600 C CA . ASP A 1 698 ? -35.781 32.5 33.25 1 73.5 698 ASP A CA 1
ATOM 5601 C C . ASP A 1 698 ? -37 32.188 34.094 1 73.5 698 ASP A C 1
ATOM 5603 O O . ASP A 1 698 ? -36.875 31.531 35.125 1 73.5 698 ASP A O 1
ATOM 5607 N N . GLY A 1 699 ? -38.062 32.688 33.594 1 73.31 699 GLY A N 1
ATOM 5608 C CA . GLY A 1 699 ? -39.344 32.438 34.25 1 73.31 699 GLY A CA 1
ATOM 5609 C C . GLY A 1 699 ? -39.406 33.031 35.625 1 73.31 699 GLY A C 1
ATOM 5610 O O . GLY A 1 699 ? -40.094 32.5 36.531 1 73.31 699 GLY A O 1
ATOM 5611 N N . THR A 1 700 ? -38.719 34.094 35.844 1 79.38 700 THR A N 1
ATOM 5612 C CA . THR A 1 700 ? -38.625 34.688 37.188 1 79.38 700 THR A CA 1
ATOM 5613 C C . THR A 1 700 ? -38.938 36.188 37.125 1 79.38 700 THR A C 1
ATOM 5615 O O . THR A 1 700 ? -38.594 36.844 36.156 1 79.38 700 THR A O 1
ATOM 5618 N N . VAL A 1 701 ? -39.656 36.562 38.062 1 83.81 701 VAL A N 1
ATOM 5619 C CA . VAL A 1 701 ? -39.938 38 38.219 1 83.81 701 VAL A CA 1
ATOM 5620 C C . VAL A 1 701 ? -39.656 38.438 39.656 1 83.81 701 VAL A C 1
ATOM 5622 O O . VAL A 1 701 ? -39.844 37.656 40.594 1 83.81 701 VAL A O 1
ATOM 5625 N N . TYR A 1 702 ? -39.156 39.594 39.844 1 85.25 702 TYR A N 1
ATOM 5626 C CA . TYR A 1 702 ? -38.938 40.219 41.156 1 85.25 702 TYR A CA 1
ATOM 5627 C C . TYR A 1 702 ? -40.219 40.844 41.688 1 85.25 702 TYR A C 1
ATOM 5629 O O . TYR A 1 702 ? -40.906 41.594 40.969 1 85.25 702 TYR A O 1
ATOM 5637 N N . LEU A 1 703 ? -40.656 40.531 42.844 1 80.75 703 LEU A N 1
ATOM 5638 C CA . LEU A 1 703 ? -41.938 40.938 43.438 1 80.75 703 LEU A CA 1
ATOM 5639 C C . LEU A 1 703 ? -41.844 42.312 44.062 1 80.75 703 LEU A C 1
ATOM 5641 O O . LEU A 1 703 ? -42.844 42.844 44.562 1 80.75 703 LEU A O 1
ATOM 5645 N N . GLY A 1 704 ? -40.719 42.906 44.062 1 80.44 704 GLY A N 1
ATOM 5646 C CA . GLY A 1 704 ? -40.562 44.25 44.625 1 80.44 704 GLY A CA 1
ATOM 5647 C C . GLY A 1 704 ? -41.188 45.312 43.719 1 80.44 704 GLY A C 1
ATOM 5648 O O . GLY A 1 704 ? -41.531 45.031 42.562 1 80.44 704 GLY A O 1
ATOM 5649 N N . GLN A 1 705 ? -41.469 46.438 44.25 1 79.94 705 GLN A N 1
ATOM 5650 C CA . GLN A 1 705 ? -42.031 47.531 43.469 1 79.94 705 GLN A CA 1
ATOM 5651 C C . GLN A 1 705 ? -41.031 48.062 42.469 1 79.94 705 GLN A C 1
ATOM 5653 O O . GLN A 1 705 ? -39.906 48.438 42.844 1 79.94 705 GLN A O 1
ATOM 5658 N N . PRO A 1 706 ? -41.406 48.094 41.156 1 85.69 706 PRO A N 1
ATOM 5659 C CA . PRO A 1 706 ? -40.469 48.656 40.156 1 85.69 706 PRO A CA 1
ATOM 5660 C C . PRO A 1 706 ? -40.25 50.156 40.312 1 85.69 706 PRO A C 1
ATOM 5662 O O . PRO A 1 706 ? -41.188 50.875 40.656 1 85.69 706 PRO A O 1
ATOM 5665 N N . THR A 1 707 ? -39.031 50.531 40.25 1 84.19 707 THR A N 1
ATOM 5666 C CA . THR A 1 707 ? -38.688 51.938 40.312 1 84.19 707 THR A CA 1
ATOM 5667 C C . THR A 1 707 ? -39.188 52.688 39.094 1 84.19 707 THR A C 1
ATOM 5669 O O . THR A 1 707 ? -39.594 53.844 39.156 1 84.19 707 THR A O 1
ATOM 5672 N N . GLN A 1 708 ? -39.156 52 38.031 1 82.19 708 GLN A N 1
ATOM 5673 C CA . GLN A 1 708 ? -39.656 52.5 36.75 1 82.19 708 GLN A CA 1
ATOM 5674 C C . GLN A 1 708 ? -40.219 51.375 35.906 1 82.19 708 GLN A C 1
ATOM 5676 O O . GLN A 1 708 ? -39.656 50.281 35.844 1 82.19 708 GLN A O 1
ATOM 5681 N N . SER A 1 709 ? -41.406 51.625 35.406 1 82.19 709 SER A N 1
ATOM 5682 C CA . SER A 1 709 ? -42.062 50.656 34.531 1 82.19 709 SER A CA 1
ATOM 5683 C C . SER A 1 709 ? -42.188 51.188 33.094 1 82.19 709 SER A C 1
ATOM 5685 O O . SER A 1 709 ? -42.594 52.312 32.875 1 82.19 709 SER A O 1
ATOM 5687 N N . ASN A 1 710 ? -41.656 50.438 32.188 1 80.69 710 ASN A N 1
ATOM 5688 C CA . ASN A 1 710 ? -41.688 50.781 30.75 1 80.69 710 ASN A CA 1
ATOM 5689 C C . ASN A 1 710 ? -42.312 49.656 29.938 1 80.69 710 ASN A C 1
ATOM 5691 O O . ASN A 1 710 ? -42.5 48.531 30.438 1 80.69 710 ASN A O 1
ATOM 5695 N N . ILE A 1 711 ? -42.75 49.906 28.734 1 77.62 711 ILE A N 1
ATOM 5696 C CA . ILE A 1 711 ? -43.125 48.938 27.719 1 77.62 711 ILE A CA 1
ATOM 5697 C C . ILE A 1 711 ? -42.094 48.969 26.578 1 77.62 711 ILE A C 1
ATOM 5699 O O . ILE A 1 711 ? -41.844 50.031 26 1 77.62 711 ILE A O 1
ATOM 5703 N N . THR A 1 712 ? -41.375 47.781 26.469 1 76.75 712 THR A N 1
ATOM 5704 C CA . THR A 1 712 ? -40.375 47.719 25.422 1 76.75 712 THR A CA 1
ATOM 5705 C C . THR A 1 712 ? -40.562 46.469 24.578 1 76.75 712 THR A C 1
ATOM 5707 O O . THR A 1 712 ? -41.125 45.5 25.031 1 76.75 712 THR A O 1
ATOM 5710 N N . ALA A 1 713 ? -40.031 46.531 23.328 1 69.25 713 ALA A N 1
ATOM 5711 C CA . ALA A 1 713 ? -40.219 45.469 22.344 1 69.25 713 ALA A CA 1
ATOM 5712 C C . ALA A 1 713 ? -39.375 44.25 22.688 1 69.25 713 ALA A C 1
ATOM 5714 O O . ALA A 1 713 ? -39.719 43.125 22.328 1 69.25 713 ALA A O 1
ATOM 5715 N N . ASN A 1 714 ? -38.281 44.438 23.375 1 73.12 714 ASN A N 1
ATOM 5716 C CA . ASN A 1 714 ? -37.406 43.312 23.641 1 73.12 714 ASN A CA 1
ATOM 5717 C C . ASN A 1 714 ? -36.531 43.562 24.875 1 73.12 714 ASN A C 1
ATOM 5719 O O . ASN A 1 714 ? -36.438 44.688 25.359 1 73.12 714 ASN A O 1
ATOM 5723 N N . PRO A 1 715 ? -35.969 42.438 25.359 1 76.75 715 PRO A N 1
ATOM 5724 C CA . PRO A 1 715 ? -35.156 42.562 26.562 1 76.75 715 PRO A CA 1
ATOM 5725 C C . PRO A 1 715 ? -33.938 43.469 26.344 1 76.75 715 PRO A C 1
ATOM 5727 O O . PRO A 1 715 ? -33.438 44.094 27.281 1 76.75 715 PRO A O 1
ATOM 5730 N N . GLU A 1 716 ? -33.469 43.531 25.297 1 72.5 716 GLU A N 1
ATOM 5731 C CA . GLU A 1 716 ? -32.312 44.375 25 1 72.5 716 GLU A CA 1
ATOM 5732 C C . GLU A 1 716 ? -32.625 45.844 25.234 1 72.5 716 GLU A C 1
ATOM 5734 O O . GLU A 1 716 ? -31.797 46.594 25.781 1 72.5 716 GLU A O 1
ATOM 5739 N N . ARG A 1 717 ? -33.719 46.156 24.812 1 73.12 717 ARG A N 1
ATOM 5740 C CA . ARG A 1 717 ? -34.125 47.531 25.031 1 73.12 717 ARG A CA 1
ATOM 5741 C C . ARG A 1 717 ? -34.375 47.812 26.516 1 73.12 717 ARG A C 1
ATOM 5743 O O . ARG A 1 717 ? -34.062 48.906 27 1 73.12 717 ARG A O 1
ATOM 5750 N N . CYS A 1 718 ? -34.875 46.844 27.109 1 79.12 718 CYS A N 1
ATOM 5751 C CA . CYS A 1 718 ? -35.062 47 28.547 1 79.12 718 CYS A CA 1
ATOM 5752 C C . CYS A 1 718 ? -33.719 47.156 29.25 1 79.12 718 CYS A C 1
ATOM 5754 O O . CYS A 1 718 ? -33.562 48.031 30.109 1 79.12 718 CYS A O 1
ATOM 5756 N N . ALA A 1 719 ? -32.844 46.406 28.859 1 79.69 719 ALA A N 1
ATOM 5757 C CA . ALA A 1 719 ? -31.5 46.531 29.406 1 79.69 719 ALA A CA 1
ATOM 5758 C C . ALA A 1 719 ? -30.891 47.906 29.141 1 79.69 719 ALA A C 1
ATOM 5760 O O . ALA A 1 719 ? -30.25 48.469 30.031 1 79.69 719 ALA A O 1
ATOM 5761 N N . TYR A 1 720 ? -31.141 48.406 28.109 1 73.75 720 TYR A N 1
ATOM 5762 C CA . TYR A 1 720 ? -30.688 49.75 27.766 1 73.75 720 TYR A CA 1
ATOM 5763 C C . TYR A 1 720 ? -31.312 50.781 28.703 1 73.75 720 TYR A C 1
ATOM 5765 O O . TYR A 1 720 ? -30.609 51.688 29.188 1 73.75 720 TYR A O 1
ATOM 5773 N N . LEU A 1 721 ? -32.531 50.625 28.828 1 79.12 721 LEU A N 1
ATOM 5774 C CA . LEU A 1 721 ? -33.219 51.562 29.734 1 79.12 721 LEU A CA 1
ATOM 5775 C C . LEU A 1 721 ? -32.625 51.469 31.141 1 79.12 721 LEU A C 1
ATOM 5777 O O . LEU A 1 721 ? -32.438 52.5 31.797 1 79.12 721 LEU A O 1
ATOM 5781 N N . CYS A 1 722 ? -32.344 50.344 31.422 1 79.06 722 CYS A N 1
ATOM 5782 C CA . CYS A 1 722 ? -31.734 50.156 32.75 1 79.06 722 CYS A CA 1
ATOM 5783 C C . CYS A 1 722 ? -30.359 50.781 32.812 1 79.06 722 CYS A C 1
ATOM 5785 O O . CYS A 1 722 ? -30 51.438 33.781 1 79.06 722 CYS A O 1
ATOM 5787 N N . ASP A 1 723 ? -29.688 50.719 31.781 1 71.25 723 ASP A N 1
ATOM 5788 C CA . ASP A 1 723 ? -28.312 51.219 31.734 1 71.25 723 ASP A CA 1
ATOM 5789 C C . ASP A 1 723 ? -28.281 52.75 31.656 1 71.25 723 ASP A C 1
ATOM 5791 O O . ASP A 1 723 ? -27.312 53.375 32.094 1 71.25 723 ASP A O 1
ATOM 5795 N N . THR A 1 724 ? -29.266 53.312 31.156 1 65.88 724 THR A N 1
ATOM 5796 C CA . THR A 1 724 ? -29.188 54.719 30.797 1 65.88 724 THR A CA 1
ATOM 5797 C C . THR A 1 724 ? -30.062 55.562 31.734 1 65.88 724 THR A C 1
ATOM 5799 O O . THR A 1 724 ? -30.016 56.781 31.703 1 65.88 724 THR A O 1
ATOM 5802 N N . VAL A 1 725 ? -30.812 54.875 32.5 1 71.69 725 VAL A N 1
ATOM 5803 C CA . VAL A 1 725 ? -31.641 55.625 33.438 1 71.69 725 VAL A CA 1
ATOM 5804 C C . VAL A 1 725 ? -30.766 56.406 34.406 1 71.69 725 VAL A C 1
ATOM 5806 O O . VAL A 1 725 ? -29.781 55.875 34.906 1 71.69 725 VAL A O 1
ATOM 5809 N N . ASP A 1 726 ? -30.984 57.75 34.438 1 59.81 726 ASP A N 1
ATOM 5810 C CA . ASP A 1 726 ? -30.141 58.625 35.219 1 59.81 726 ASP A CA 1
ATOM 5811 C C . ASP A 1 726 ? -30.797 59.031 36.531 1 59.81 726 ASP A C 1
ATOM 5813 O O . ASP A 1 726 ? -30.188 59.656 37.406 1 59.81 726 ASP A O 1
ATOM 5817 N N . THR A 1 727 ? -32.031 58.688 36.75 1 67.06 727 THR A N 1
ATOM 5818 C CA . THR A 1 727 ? -32.75 59.125 37.938 1 67.06 727 THR A CA 1
ATOM 5819 C C . THR A 1 727 ? -32.438 58.188 39.125 1 67.06 727 THR A C 1
ATOM 5821 O O . THR A 1 727 ? -32.625 58.562 40.281 1 67.06 727 THR A O 1
ATOM 5824 N N . PHE A 1 728 ? -32.156 56.875 38.781 1 73 728 PHE A N 1
ATOM 5825 C CA . PHE A 1 728 ? -31.766 55.875 39.781 1 73 728 PHE A CA 1
ATOM 5826 C C . PHE A 1 728 ? -30.766 54.906 39.188 1 73 728 PHE A C 1
ATOM 5828 O O . PHE A 1 728 ? -30.531 54.875 38 1 73 728 PHE A O 1
ATOM 5835 N N . THR A 1 729 ? -30.156 54.219 40.094 1 67.12 729 THR A N 1
ATOM 5836 C CA . THR A 1 729 ? -29.234 53.188 39.625 1 67.12 729 THR A CA 1
ATOM 5837 C C . THR A 1 729 ? -29.984 51.875 39.406 1 67.12 729 THR A C 1
ATOM 5839 O O . THR A 1 729 ? -30.359 51.188 40.344 1 67.12 729 THR A O 1
ATOM 5842 N N . CYS A 1 730 ? -30.172 51.531 38.125 1 76.94 730 CYS A N 1
ATOM 5843 C CA . CYS A 1 730 ? -30.844 50.281 37.781 1 76.94 730 CYS A CA 1
ATOM 5844 C C . CYS A 1 730 ? -29.891 49.094 37.938 1 76.94 730 CYS A C 1
ATOM 5846 O O . CYS A 1 730 ? -28.797 49.094 37.375 1 76.94 730 CYS A O 1
ATOM 5848 N N . ARG A 1 731 ? -30.344 48.188 38.688 1 74.81 731 ARG A N 1
ATOM 5849 C CA . ARG A 1 731 ? -29.5 47.031 38.969 1 74.81 731 ARG A CA 1
ATOM 5850 C C . ARG A 1 731 ? -30.125 45.75 38.469 1 74.81 731 ARG A C 1
ATOM 5852 O O . ARG A 1 731 ? -29.453 44.719 38.375 1 74.81 731 ARG A O 1
ATOM 5859 N N . SER A 1 732 ? -31.312 45.781 38.25 1 81.38 732 SER A N 1
ATOM 5860 C CA . SER A 1 732 ? -32 44.625 37.688 1 81.38 732 SER A CA 1
ATOM 5861 C C . SER A 1 732 ? -33.281 45.062 36.938 1 81.38 732 SER A C 1
ATOM 5863 O O . SER A 1 732 ? -33.781 46.156 37.156 1 81.38 732 SER A O 1
ATOM 5865 N N . PHE A 1 733 ? -33.719 44.188 36.062 1 86.94 733 PHE A N 1
ATOM 5866 C CA . PHE A 1 733 ? -35 44.438 35.406 1 86.94 733 PHE A CA 1
ATOM 5867 C C . PHE A 1 733 ? -35.75 43.156 35.062 1 86.94 733 PHE A C 1
ATOM 5869 O O . PHE A 1 733 ? -35.125 42.094 34.969 1 86.94 733 PHE A O 1
ATOM 5876 N N . ASP A 1 734 ? -37.031 43.25 35.094 1 86.69 734 ASP A N 1
ATOM 5877 C CA . ASP A 1 734 ? -37.875 42.188 34.594 1 86.69 734 ASP A CA 1
ATOM 5878 C C . ASP A 1 734 ? -38.438 42.5 33.188 1 86.69 734 ASP A C 1
ATOM 5880 O O . ASP A 1 734 ? -38.75 43.656 32.906 1 86.69 734 ASP A O 1
ATOM 5884 N N . TYR A 1 735 ? -38.344 41.5 32.375 1 85.12 735 TYR A N 1
ATOM 5885 C CA . TYR A 1 735 ? -39 41.594 31.062 1 85.12 735 TYR A CA 1
ATOM 5886 C C . TYR A 1 735 ? -40 40.469 30.875 1 85.12 735 TYR A C 1
ATOM 5888 O O . TYR A 1 735 ? -39.656 39.281 31 1 85.12 735 TYR A O 1
ATOM 5896 N N . CYS A 1 736 ? -41.25 40.812 30.625 1 79.25 736 CYS A N 1
ATOM 5897 C CA . CYS A 1 736 ? -42.312 39.812 30.406 1 79.25 736 CYS A CA 1
ATOM 5898 C C . CYS A 1 736 ? -42.844 39.875 28.984 1 79.25 736 CYS A C 1
ATOM 5900 O O . CYS A 1 736 ? -43.344 40.938 28.562 1 79.25 736 CYS A O 1
ATOM 5902 N N . TYR A 1 737 ? -42.75 38.812 28.297 1 76.25 737 TYR A N 1
ATOM 5903 C CA . TYR A 1 737 ? -43.188 38.719 26.906 1 76.25 737 TYR A CA 1
ATOM 5904 C C . TYR A 1 737 ? -44.688 38.844 26.766 1 76.25 737 TYR A C 1
ATOM 5906 O O . TYR A 1 737 ? -45.188 39.25 25.719 1 76.25 737 TYR A O 1
ATOM 5914 N N . SER A 1 738 ? -45.438 38.5 27.75 1 74.5 738 SER A N 1
ATOM 5915 C CA . SER A 1 738 ? -46.906 38.531 27.703 1 74.5 738 SER A CA 1
ATOM 5916 C C . SER A 1 738 ? -47.406 39.969 27.5 1 74.5 738 SER A C 1
ATOM 5918 O O . SER A 1 738 ? -48.312 40.188 26.672 1 74.5 738 SER A O 1
ATOM 5920 N N . ASP A 1 739 ? -46.875 41 28.062 1 76.38 739 ASP A N 1
ATOM 5921 C CA . ASP A 1 739 ? -47.344 42.375 27.969 1 76.38 739 ASP A CA 1
ATOM 5922 C C . ASP A 1 739 ? -46.219 43.344 27.562 1 76.38 739 ASP A C 1
ATOM 5924 O O . ASP A 1 739 ? -46.406 44.562 27.578 1 76.38 739 ASP A O 1
ATOM 5928 N N . LEU A 1 740 ? -45.125 42.781 27.172 1 78.38 740 LEU A N 1
ATOM 5929 C CA . LEU A 1 740 ? -43.969 43.562 26.75 1 78.38 740 LEU A CA 1
ATOM 5930 C C . LEU A 1 740 ? -43.531 44.531 27.844 1 78.38 740 LEU A C 1
ATOM 5932 O O . LEU A 1 740 ? -42.969 45.594 27.547 1 78.38 740 LEU A O 1
ATOM 5936 N N . GLY A 1 741 ? -43.875 44.094 29.047 1 82.88 741 GLY A N 1
ATOM 5937 C CA . GLY A 1 741 ? -43.562 44.938 30.188 1 82.88 741 GLY A CA 1
ATOM 5938 C C . GLY A 1 741 ? -42.094 44.906 30.547 1 82.88 741 GLY A C 1
ATOM 5939 O O . GLY A 1 741 ? -41.469 43.844 30.547 1 82.88 741 GLY A O 1
ATOM 5940 N N . CYS A 1 742 ? -41.469 46.094 30.781 1 87.75 742 CYS A N 1
ATOM 5941 C CA . CYS A 1 742 ? -40.094 46.312 31.266 1 87.75 742 CYS A CA 1
ATOM 5942 C C . CYS A 1 742 ? -40.094 47.031 32.594 1 87.75 742 CYS A C 1
ATOM 5944 O O . CYS A 1 742 ? -40.375 48.219 32.656 1 87.75 742 CYS A O 1
ATOM 5946 N N . ASN A 1 743 ? -39.812 46.281 33.656 1 88.62 743 ASN A N 1
ATOM 5947 C CA . ASN A 1 743 ? -39.781 46.844 35 1 88.62 743 ASN A CA 1
ATOM 5948 C C . ASN A 1 743 ? -38.344 46.969 35.5 1 88.62 743 ASN A C 1
ATOM 5950 O O . ASN A 1 743 ? -37.625 45.969 35.594 1 88.62 743 ASN A O 1
ATOM 5954 N N . LEU A 1 744 ? -37.938 48.156 35.812 1 87.88 744 LEU A N 1
ATOM 5955 C CA . LEU A 1 744 ? -36.594 48.438 36.281 1 87.88 744 LEU A CA 1
ATOM 5956 C C . LEU A 1 744 ? -36.562 48.469 37.812 1 87.88 744 LEU A C 1
ATOM 5958 O O . LEU A 1 744 ? -37.469 49.031 38.438 1 87.88 744 LEU A O 1
ATOM 5962 N N . TYR A 1 745 ? -35.531 47.906 38.375 1 84.94 745 TYR A N 1
ATOM 5963 C CA . TYR A 1 745 ? -35.375 47.875 39.812 1 84.94 745 TYR A CA 1
ATOM 5964 C C . TYR A 1 745 ? -34 48.438 40.25 1 84.94 745 TYR A C 1
ATOM 5966 O O . TYR A 1 745 ? -33.031 48.344 39.469 1 84.94 745 TYR A O 1
ATOM 5974 N N . ASP A 1 746 ? -33.969 49.031 41.344 1 75.94 746 ASP A N 1
ATOM 5975 C CA . ASP A 1 746 ? -32.719 49.469 41.938 1 75.94 746 ASP A CA 1
ATOM 5976 C C . ASP A 1 746 ? -32.156 48.406 42.875 1 75.94 746 ASP A C 1
ATOM 5978 O O . ASP A 1 746 ? -31.188 48.656 43.594 1 75.94 746 ASP A O 1
ATOM 5982 N N . GLN A 1 747 ? -32.688 47.219 42.75 1 67.69 747 GLN A N 1
ATOM 5983 C CA . GLN A 1 747 ? -32.281 46.125 43.625 1 67.69 747 GLN A CA 1
ATOM 5984 C C . GLN A 1 747 ? -31.531 45.062 42.812 1 67.69 747 GLN A C 1
ATOM 5986 O O . GLN A 1 747 ? -31.969 44.656 41.75 1 67.69 747 GLN A O 1
ATOM 5991 N N . HIS A 1 748 ? -30.438 44.688 43.344 1 67.12 748 HIS A N 1
ATOM 5992 C CA . HIS A 1 748 ? -29.703 43.562 42.75 1 67.12 748 HIS A CA 1
ATOM 5993 C C . HIS A 1 748 ? -30.312 42.219 43.188 1 67.12 748 HIS A C 1
ATOM 5995 O O . HIS A 1 748 ? -30.781 42.094 44.312 1 67.12 748 HIS A O 1
ATOM 6001 N N . THR A 1 749 ? -30.281 41.281 42.219 1 68.06 749 THR A N 1
ATOM 6002 C CA . THR A 1 749 ? -30.922 40 42.469 1 68.06 749 THR A CA 1
ATOM 6003 C C . THR A 1 749 ? -30.328 39.312 43.688 1 68.06 749 THR A C 1
ATOM 6005 O O . THR A 1 749 ? -31.062 38.75 44.5 1 68.06 749 THR A O 1
ATOM 6008 N N . VAL A 1 750 ? -29.078 39.438 43.812 1 59 750 VAL A N 1
ATOM 6009 C CA . VAL A 1 750 ? -28.375 38.75 44.875 1 59 750 VAL A CA 1
ATOM 6010 C C . VAL A 1 750 ? -28.75 39.375 46.219 1 59 750 VAL A C 1
ATOM 6012 O O . VAL A 1 750 ? -28.688 38.688 47.25 1 59 750 VAL A O 1
ATOM 6015 N N . ASP A 1 751 ? -29.203 40.625 46.219 1 56.84 751 ASP A N 1
ATOM 6016 C CA . ASP A 1 751 ? -29.516 41.344 47.438 1 56.84 751 ASP A CA 1
ATOM 6017 C C . ASP A 1 751 ? -30.969 41.156 47.812 1 56.84 751 ASP A C 1
ATOM 6019 O O . ASP A 1 751 ? -31.391 41.562 48.906 1 56.84 751 ASP A O 1
ATOM 6023 N N . ALA A 1 752 ? -31.672 40.656 47.031 1 62.66 752 ALA A N 1
ATOM 6024 C CA . ALA A 1 752 ? -33.094 40.438 47.281 1 62.66 752 ALA A CA 1
ATOM 6025 C C . ALA A 1 752 ? -33.375 39.094 47.906 1 62.66 752 ALA A C 1
ATOM 6027 O O . ALA A 1 752 ? -32.75 38.094 47.5 1 62.66 752 ALA A O 1
ATOM 6028 N N . PRO A 1 753 ? -34.125 39.094 49.062 1 60.47 753 PRO A N 1
ATOM 6029 C CA . PRO A 1 753 ? -34.5 37.781 49.625 1 60.47 753 PRO A CA 1
ATOM 6030 C C . PRO A 1 753 ? -35.188 36.906 48.625 1 60.47 753 PRO A C 1
ATOM 6032 O O . PRO A 1 753 ? -35.875 37.375 47.719 1 60.47 753 PRO A O 1
ATOM 6035 N N . ASP A 1 754 ? -35 35.562 48.719 1 62.28 754 ASP A N 1
ATOM 6036 C CA . ASP A 1 754 ? -35.531 34.594 47.781 1 62.28 754 ASP A CA 1
ATOM 6037 C C . ASP A 1 754 ? -37.031 34.656 47.688 1 62.28 754 ASP A C 1
ATOM 6039 O O . ASP A 1 754 ? -37.625 34.375 46.625 1 62.28 754 ASP A O 1
ATOM 6043 N N . ASN A 1 755 ? -37.625 35.062 48.75 1 66.69 755 ASN A N 1
ATOM 6044 C CA . ASN A 1 755 ? -39.094 35.125 48.781 1 66.69 755 ASN A CA 1
ATOM 6045 C C . ASN A 1 755 ? -39.625 36.312 47.969 1 66.69 755 ASN A C 1
ATOM 6047 O O . ASN A 1 755 ? -40.844 36.438 47.812 1 66.69 755 ASN A O 1
ATOM 6051 N N . MET A 1 756 ? -38.688 37.031 47.469 1 73.94 756 MET A N 1
ATOM 6052 C CA . MET A 1 756 ? -39.125 38.188 46.688 1 73.94 756 MET A CA 1
ATOM 6053 C C . MET A 1 756 ? -39.094 37.875 45.219 1 73.94 756 MET A C 1
ATOM 6055 O O . MET A 1 756 ? -39.219 38.781 44.375 1 73.94 756 MET A O 1
ATOM 6059 N N . PHE A 1 757 ? -38.875 36.656 44.938 1 75.25 757 PHE A N 1
ATOM 6060 C CA . PHE A 1 757 ? -38.875 36.281 43.531 1 75.25 757 PHE A CA 1
ATOM 6061 C C . PHE A 1 757 ? -40 35.281 43.25 1 75.25 757 PHE A C 1
ATOM 6063 O O . PHE A 1 757 ? -40.25 34.375 44.062 1 75.25 757 PHE A O 1
ATOM 6070 N N . ASN A 1 758 ? -40.75 35.562 42.219 1 77.62 758 ASN A N 1
ATOM 6071 C CA . ASN A 1 758 ? -41.656 34.562 41.656 1 77.62 758 ASN A CA 1
ATOM 6072 C C . ASN A 1 758 ? -41 33.75 40.531 1 77.62 758 ASN A C 1
ATOM 6074 O O . ASN A 1 758 ? -40.75 34.312 39.438 1 77.62 758 ASN A O 1
ATOM 6078 N N . TYR A 1 759 ? -40.75 32.562 40.812 1 71 759 TYR A N 1
ATOM 6079 C CA . TYR A 1 759 ? -40 31.719 39.906 1 71 759 TYR A CA 1
ATOM 6080 C C . TYR A 1 759 ? -40.938 31 38.938 1 71 759 TYR A C 1
ATOM 6082 O O . TYR A 1 759 ? -40.5 30.125 38.188 1 71 759 TYR A O 1
ATOM 6090 N N . SER A 1 760 ? -42.188 31.234 38.938 1 70.31 760 SER A N 1
ATOM 6091 C CA . SER A 1 760 ? -43.188 30.562 38.094 1 70.31 760 SER A CA 1
ATOM 6092 C C . SER A 1 760 ? -43.781 31.516 37.062 1 70.31 760 SER A C 1
ATOM 6094 O O . SER A 1 760 ? -44.875 31.281 36.562 1 70.31 760 SER A O 1
ATOM 6096 N N . ALA A 1 761 ? -43.062 32.594 36.688 1 73.62 761 ALA A N 1
ATOM 6097 C CA . ALA A 1 761 ? -43.531 33.5 35.656 1 73.62 761 ALA A CA 1
ATOM 6098 C C . ALA A 1 761 ? -42.969 33.125 34.281 1 73.62 761 ALA A C 1
ATOM 6100 O O . ALA A 1 761 ? -42 33.688 33.844 1 73.62 761 ALA A O 1
ATOM 6101 N N . GLY A 1 762 ? -43.594 32.188 33.719 1 73.06 762 GLY A N 1
ATOM 6102 C CA . GLY A 1 762 ? -43.094 31.5 32.531 1 73.06 762 GLY A CA 1
ATOM 6103 C C . GLY A 1 762 ? -42.812 32.438 31.359 1 73.06 762 GLY A C 1
ATOM 6104 O O . GLY A 1 762 ? -41.938 32.188 30.547 1 73.06 762 GLY A O 1
ATOM 6105 N N . ASN A 1 763 ? -43.469 33.5 31.312 1 76.5 763 ASN A N 1
ATOM 6106 C CA . ASN A 1 763 ? -43.312 34.406 30.172 1 76.5 763 ASN A CA 1
ATOM 6107 C C . ASN A 1 763 ? -42.406 35.594 30.516 1 76.5 763 ASN A C 1
ATOM 6109 O O . ASN A 1 763 ? -42.344 36.531 29.75 1 76.5 763 ASN A O 1
ATOM 6113 N N . CYS A 1 764 ? -41.781 35.469 31.641 1 80.06 764 CYS A N 1
ATOM 6114 C CA . CYS A 1 764 ? -40.969 36.594 32.062 1 80.06 764 CYS A CA 1
ATOM 6115 C C . CYS A 1 764 ? -39.531 36.188 32.312 1 80.06 764 CYS A C 1
ATOM 6117 O O . CYS A 1 764 ? -39.25 35 32.531 1 80.06 764 CYS A O 1
ATOM 6119 N N . LEU A 1 765 ? -38.656 37.219 32.156 1 84.44 765 LEU A N 1
ATOM 6120 C CA . LEU A 1 765 ? -37.219 37.062 32.438 1 84.44 765 LEU A CA 1
ATOM 6121 C C . LEU A 1 765 ? -36.75 38.125 33.438 1 84.44 765 LEU A C 1
ATOM 6123 O O . LEU A 1 765 ? -37.156 39.281 33.344 1 84.44 765 LEU A O 1
ATOM 6127 N N . HIS A 1 766 ? -36.031 37.625 34.406 1 80.62 766 HIS A N 1
ATOM 6128 C CA . HIS A 1 766 ? -35.375 38.562 35.344 1 80.62 766 HIS A CA 1
ATOM 6129 C C . HIS A 1 766 ? -33.875 38.688 35 1 80.62 766 HIS A C 1
ATOM 6131 O O . HIS A 1 766 ? -33.188 37.656 34.938 1 80.62 766 HIS A O 1
ATOM 6137 N N . TYR A 1 767 ? -33.531 39.938 34.75 1 81.75 767 TYR A N 1
ATOM 6138 C CA . TYR A 1 767 ? -32.156 40.25 34.438 1 81.75 767 TYR A CA 1
ATOM 6139 C C . TYR A 1 767 ? -31.484 41 35.594 1 81.75 767 TYR A C 1
ATOM 6141 O O . TYR A 1 767 ? -32.031 41.969 36.125 1 81.75 767 TYR A O 1
ATOM 6149 N N . SER A 1 768 ? -30.344 40.5 36.094 1 75.56 768 SER A N 1
ATOM 6150 C CA . SER A 1 768 ? -29.562 41.156 37.125 1 75.56 768 SER A CA 1
ATOM 6151 C C . SER A 1 768 ? -28.188 41.562 36.625 1 75.56 768 SER A C 1
ATOM 6153 O O . SER A 1 768 ? -27.516 40.781 35.969 1 75.56 768 SER A O 1
ATOM 6155 N N . ARG A 1 769 ? -27.953 42.781 36.812 1 70.06 769 ARG A N 1
ATOM 6156 C CA . ARG A 1 769 ? -26.703 43.344 36.344 1 70.06 769 ARG A CA 1
ATOM 6157 C C . ARG A 1 769 ? -25.516 42.625 36.938 1 70.06 769 ARG A C 1
ATOM 6159 O O . ARG A 1 769 ? -25.5 42.344 38.125 1 70.06 769 ARG A O 1
ATOM 6166 N N . GLN A 1 770 ? -24.641 42.375 36.031 1 64 770 GLN A N 1
ATOM 6167 C CA . GLN A 1 770 ? -23.422 41.75 36.531 1 64 770 GLN A CA 1
ATOM 6168 C C . GLN A 1 770 ? -22.562 42.75 37.312 1 64 770 GLN A C 1
ATOM 6170 O O . GLN A 1 770 ? -22.438 43.906 36.906 1 64 770 GLN A O 1
ATOM 6175 N N . ALA A 1 771 ? -22.078 42.312 38.375 1 61.38 771 ALA A N 1
ATOM 6176 C CA . ALA A 1 771 ? -21.359 43.25 39.25 1 61.38 771 ALA A CA 1
ATOM 6177 C C . ALA A 1 771 ? -20.109 43.812 38.594 1 61.38 771 ALA A C 1
ATOM 6179 O O . ALA A 1 771 ? -19.719 44.938 38.844 1 61.38 771 ALA A O 1
ATOM 6180 N N . MET A 1 772 ? -19.672 43.094 37.656 1 64.56 772 MET A N 1
ATOM 6181 C CA . MET A 1 772 ? -18.391 43.469 37.094 1 64.56 772 MET A CA 1
ATOM 6182 C C . MET A 1 772 ? -18.531 44.688 36.188 1 64.56 772 MET A C 1
ATOM 6184 O O . MET A 1 772 ? -17.578 45.438 36.031 1 64.56 772 MET A O 1
ATOM 6188 N N . VAL A 1 773 ? -19.625 44.969 35.781 1 61.28 773 VAL A N 1
ATOM 6189 C CA . VAL A 1 773 ? -19.875 46.094 34.875 1 61.28 773 VAL A CA 1
ATOM 6190 C C . VAL A 1 773 ? -19.672 47.406 35.594 1 61.28 773 VAL A C 1
ATOM 6192 O O . VAL A 1 773 ? -19.344 48.438 35 1 61.28 773 VAL A O 1
ATOM 6195 N N . ASP A 1 774 ? -19.781 47.438 36.875 1 59.72 774 ASP A N 1
ATOM 6196 C CA . ASP A 1 774 ? -19.656 48.656 37.688 1 59.72 774 ASP A CA 1
ATOM 6197 C C . ASP A 1 774 ? -18.219 48.938 38.062 1 59.72 774 ASP A C 1
ATOM 6199 O O . ASP A 1 774 ? -17.922 49.875 38.812 1 59.72 774 ASP A O 1
ATOM 6203 N N . PHE A 1 775 ? -17.453 48.125 37.625 1 65.38 775 PHE A N 1
ATOM 6204 C CA . PHE A 1 775 ? -16.062 48.281 38.031 1 65.38 775 PHE A CA 1
ATOM 6205 C C . PHE A 1 775 ? -15.156 48.5 36.812 1 65.38 775 PHE A C 1
ATOM 6207 O O . PHE A 1 775 ? -15.336 47.844 35.781 1 65.38 775 PHE A O 1
ATOM 6214 N N . GLU A 1 776 ? -14.406 49.469 36.938 1 64.06 776 GLU A N 1
ATOM 6215 C CA . GLU A 1 776 ? -13.344 49.688 35.969 1 64.06 776 GLU A CA 1
ATOM 6216 C C . GLU A 1 776 ? -12.078 48.938 36.344 1 64.06 776 GLU A C 1
ATOM 6218 O O . GLU A 1 776 ? -11.57 49.094 37.469 1 64.06 776 GLU A O 1
ATOM 6223 N N . LYS A 1 777 ? -11.617 48.094 35.438 1 68.94 777 LYS A N 1
ATOM 6224 C CA . LYS A 1 777 ? -10.398 47.344 35.688 1 68.94 777 LYS A CA 1
ATOM 6225 C C . LYS A 1 777 ? -9.156 48.219 35.469 1 68.94 777 LYS A C 1
ATOM 6227 O O . LYS A 1 777 ? -9.031 48.906 34.469 1 68.94 777 LYS A O 1
ATOM 6232 N N . HIS A 1 778 ? -8.359 48.188 36.469 1 63.53 778 HIS A N 1
ATOM 6233 C CA . HIS A 1 778 ? -7 48.719 36.406 1 63.53 778 HIS A CA 1
ATOM 6234 C C . HIS A 1 778 ? -5.973 47.594 36.438 1 63.53 778 HIS A C 1
ATOM 6236 O O . HIS A 1 778 ? -5.633 47.094 37.531 1 63.53 778 HIS A O 1
ATOM 6242 N N . PRO A 1 779 ? -5.641 47.188 35.25 1 63.5 779 PRO A N 1
ATOM 6243 C CA . PRO A 1 779 ? -4.793 46 35.188 1 63.5 779 PRO A CA 1
ATOM 6244 C C . PRO A 1 779 ? -3.449 46.188 35.875 1 63.5 779 PRO A C 1
ATOM 6246 O O . PRO A 1 779 ? -2.855 47.281 35.812 1 63.5 779 PRO A O 1
ATOM 6249 N N . ASN A 1 780 ? -2.982 45.125 36.656 1 59.72 780 ASN A N 1
ATOM 6250 C CA . ASN A 1 780 ? -1.7 45 37.344 1 59.72 780 ASN A CA 1
ATOM 6251 C C . ASN A 1 780 ? -1.537 46.094 38.406 1 59.72 780 ASN A C 1
ATOM 6253 O O . ASN A 1 780 ? -0.442 46.625 38.594 1 59.72 780 ASN A O 1
ATOM 6257 N N . GLN A 1 781 ? -2.613 46.375 38.875 1 66.06 781 GLN A N 1
ATOM 6258 C CA . GLN A 1 781 ? -2.559 47.406 39.906 1 66.06 781 GLN A CA 1
ATOM 6259 C C . GLN A 1 781 ? -3.309 46.938 41.156 1 66.06 781 GLN A C 1
ATOM 6261 O O . GLN A 1 781 ? -4.258 46.156 41.062 1 66.06 781 GLN A O 1
ATOM 6266 N N . VAL A 1 782 ? -2.693 47.281 42.312 1 71.94 782 VAL A N 1
ATOM 6267 C CA . VAL A 1 782 ? -3.35 47.062 43.594 1 71.94 782 VAL A CA 1
ATOM 6268 C C . VAL A 1 782 ? -3.375 48.344 44.406 1 71.94 782 VAL A C 1
ATOM 6270 O O . VAL A 1 782 ? -2.494 49.188 44.25 1 71.94 782 VAL A O 1
ATOM 6273 N N . LEU A 1 783 ? -4.402 48.656 45.094 1 66.31 783 LEU A N 1
ATOM 6274 C CA . LEU A 1 783 ? -4.461 49.781 46.031 1 66.31 783 LEU A CA 1
ATOM 6275 C C . LEU A 1 783 ? -3.756 49.438 47.312 1 66.31 783 LEU A C 1
ATOM 6277 O O . LEU A 1 783 ? -4.043 48.406 47.938 1 66.31 783 LEU A O 1
ATOM 6281 N N . GLU A 1 784 ? -2.678 50.156 47.594 1 60.44 784 GLU A N 1
ATOM 6282 C CA . GLU A 1 784 ? -1.957 49.969 48.844 1 60.44 784 GLU A CA 1
ATOM 6283 C C . GLU A 1 784 ? -2.789 50.438 50.031 1 60.44 784 GLU A C 1
ATOM 6285 O O . GLU A 1 784 ? -3.453 51.469 49.969 1 60.44 784 GLU A O 1
ATOM 6290 N N . GLY A 1 785 ? -3.123 49.531 51.125 1 53.81 785 GLY A N 1
ATOM 6291 C CA . GLY A 1 785 ? -3.725 49.906 52.406 1 53.81 785 GLY A CA 1
ATOM 6292 C C . GLY A 1 785 ? -4.844 48.969 52.812 1 53.81 785 GLY A C 1
ATOM 6293 O O . GLY A 1 785 ? -4.758 47.75 52.625 1 53.81 785 GLY A O 1
ATOM 6294 N N . SER A 1 786 ? -6.219 49.562 52.594 1 52.03 786 SER A N 1
ATOM 6295 C CA . SER A 1 786 ? -7.332 49 53.344 1 52.03 786 SER A CA 1
ATOM 6296 C C . SER A 1 786 ? -7.934 47.812 52.625 1 52.03 786 SER A C 1
ATOM 6298 O O . SER A 1 786 ? -8.57 47.938 51.562 1 52.03 786 SER A O 1
ATOM 6300 N N . ARG A 1 787 ? -7.348 46.719 52.688 1 56.78 787 ARG A N 1
ATOM 6301 C CA . ARG A 1 787 ? -7.945 45.438 52.344 1 56.78 787 ARG A CA 1
ATOM 6302 C C . ARG A 1 787 ? -8.961 45 53.406 1 56.78 787 ARG A C 1
ATOM 6304 O O . ARG A 1 787 ? -8.609 44.344 54.375 1 56.78 787 ARG A O 1
ATOM 6311 N N . ASP A 1 788 ? -10.055 45.469 53.281 1 55.94 788 ASP A N 1
ATOM 6312 C CA . ASP A 1 788 ? -11.062 45.375 54.344 1 55.94 788 ASP A CA 1
ATOM 6313 C C . ASP A 1 788 ? -11.562 43.938 54.5 1 55.94 788 ASP A C 1
ATOM 6315 O O . ASP A 1 788 ? -11.828 43.5 55.625 1 55.94 788 ASP A O 1
ATOM 6319 N N . ARG A 1 789 ? -11.82 43.281 53.406 1 61.34 789 ARG A N 1
ATOM 6320 C CA . ARG A 1 789 ? -12.281 41.875 53.406 1 61.34 789 ARG A CA 1
ATOM 6321 C C . ARG A 1 789 ? -11.68 41.125 52.219 1 61.34 789 ARG A C 1
ATOM 6323 O O . ARG A 1 789 ? -11.445 41.688 51.156 1 61.34 789 ARG A O 1
ATOM 6330 N N . TYR A 1 790 ? -11.125 39.938 52.469 1 65.69 790 TYR A N 1
ATOM 6331 C CA . TYR A 1 790 ? -10.648 39.156 51.344 1 65.69 790 TYR A CA 1
ATOM 6332 C C . TYR A 1 790 ? -11.406 37.844 51.219 1 65.69 790 TYR A C 1
ATOM 6334 O O . TYR A 1 790 ? -11.883 37.281 52.219 1 65.69 790 TYR A O 1
ATOM 6342 N N . VAL A 1 791 ? -11.758 37.469 50 1 62.66 791 VAL A N 1
ATOM 6343 C CA . VAL A 1 791 ? -12.383 36.188 49.688 1 62.66 791 VAL A CA 1
ATOM 6344 C C . VAL A 1 791 ? -11.453 35.375 48.781 1 62.66 791 VAL A C 1
ATOM 6346 O O . VAL A 1 791 ? -10.867 35.906 47.844 1 62.66 791 VAL A O 1
ATOM 6349 N N . LYS A 1 792 ? -11.289 34.094 49.156 1 58.81 792 LYS A N 1
ATOM 6350 C CA . LYS A 1 792 ? -10.398 33.219 48.406 1 58.81 792 LYS A CA 1
ATOM 6351 C C . LYS A 1 792 ? -11.195 32.281 47.5 1 58.81 792 LYS A C 1
ATOM 6353 O O . LYS A 1 792 ? -12.367 32 47.75 1 58.81 792 LYS A O 1
ATOM 6358 N N . ASP A 1 793 ? -10.562 31.938 46.406 1 50 793 ASP A N 1
ATOM 6359 C CA . ASP A 1 793 ? -11.031 30.891 45.5 1 50 793 ASP A CA 1
ATOM 6360 C C . ASP A 1 793 ? -12.344 31.281 44.844 1 50 793 ASP A C 1
ATOM 6362 O O . ASP A 1 793 ? -13.297 30.5 44.812 1 50 793 ASP A O 1
ATOM 6366 N N . ILE A 1 794 ? -12.32 32.688 44.375 1 57.38 794 ILE A N 1
ATOM 6367 C CA . ILE A 1 794 ? -13.477 33.188 43.656 1 57.38 794 ILE A CA 1
ATOM 6368 C C . ILE A 1 794 ? -13.023 33.75 42.312 1 57.38 794 ILE A C 1
ATOM 6370 O O . ILE A 1 794 ? -11.844 34.031 42.125 1 57.38 794 ILE A O 1
ATOM 6374 N N . THR A 1 795 ? -13.977 33.844 41.469 1 60.16 795 THR A N 1
ATOM 6375 C CA . THR A 1 795 ? -13.688 34.469 40.188 1 60.16 795 THR A CA 1
ATOM 6376 C C . THR A 1 795 ? -13.758 35.969 40.312 1 60.16 795 THR A C 1
ATOM 6378 O O . THR A 1 795 ? -14.289 36.531 41.281 1 60.16 795 THR A O 1
ATOM 6381 N N . VAL A 1 796 ? -13.305 36.562 39.375 1 68.44 796 VAL A N 1
ATOM 6382 C CA . VAL A 1 796 ? -13.32 38.031 39.375 1 68.44 796 VAL A CA 1
ATOM 6383 C C . VAL A 1 796 ? -14.766 38.531 39.375 1 68.44 796 VAL A C 1
ATOM 6385 O O . VAL A 1 796 ? -15.086 39.531 40 1 68.44 796 VAL A O 1
ATOM 6388 N N . TYR A 1 797 ? -15.547 37.844 38.812 1 61.44 797 TYR A N 1
ATOM 6389 C CA . TYR A 1 797 ? -16.953 38.219 38.781 1 61.44 797 TYR A CA 1
ATOM 6390 C C . TYR A 1 797 ? -17.609 38.094 40.156 1 61.44 797 TYR A C 1
ATOM 6392 O O . TYR A 1 797 ? -18.359 38.969 40.594 1 61.44 797 TYR A O 1
ATOM 6400 N N . ASN A 1 798 ? -17.125 37.062 40.719 1 60.66 798 ASN A N 1
ATOM 6401 C CA . ASN A 1 798 ? -17.625 36.906 42.094 1 60.66 798 ASN A CA 1
ATOM 6402 C C . ASN A 1 798 ? -17.047 37.938 43.031 1 60.66 798 ASN A C 1
ATOM 6404 O O . ASN A 1 798 ? -17.719 38.406 43.938 1 60.66 798 ASN A O 1
ATOM 6408 N N . CYS A 1 799 ? -15.891 38.156 42.688 1 67.44 799 CYS A N 1
ATOM 6409 C CA . CYS A 1 799 ? -15.273 39.188 43.5 1 67.44 799 CYS A CA 1
ATOM 6410 C C . CYS A 1 799 ? -16.047 40.5 43.375 1 67.44 799 CYS A C 1
ATOM 6412 O O . CYS A 1 799 ? -16.312 41.188 44.375 1 67.44 799 CYS A O 1
ATOM 6414 N N . ALA A 1 800 ? -16.406 40.719 42.188 1 69.12 800 ALA A N 1
ATOM 6415 C CA . ALA A 1 800 ? -17.188 41.938 41.969 1 69.12 800 ALA A CA 1
ATOM 6416 C C . ALA A 1 800 ? -18.547 41.844 42.656 1 69.12 800 ALA A C 1
ATOM 6418 O O . ALA A 1 800 ? -19.031 42.812 43.25 1 69.12 800 ALA A O 1
ATOM 6419 N N . GLN A 1 801 ? -18.984 40.719 42.625 1 61.28 801 GLN A N 1
ATOM 6420 C CA . GLN A 1 801 ? -20.266 40.5 43.281 1 61.28 801 GLN A CA 1
ATOM 6421 C C . GLN A 1 801 ? -20.156 40.656 44.812 1 61.28 801 GLN A C 1
ATOM 6423 O O . GLN A 1 801 ? -21.016 41.281 45.438 1 61.28 801 GLN A O 1
ATOM 6428 N N . VAL A 1 802 ? -19.078 40.125 45.281 1 66.94 802 VAL A N 1
ATOM 6429 C CA . VAL A 1 802 ? -18.859 40.281 46.719 1 66.94 802 VAL A CA 1
ATOM 6430 C C . VAL A 1 802 ? -18.703 41.75 47.094 1 66.94 802 VAL A C 1
ATOM 6432 O O . VAL A 1 802 ? -19.219 42.219 48.094 1 66.94 802 VAL A O 1
ATOM 6435 N N . CYS A 1 803 ? -18.078 42.344 46.281 1 68.75 803 CYS A N 1
ATOM 6436 C CA . CYS A 1 803 ? -17.906 43.75 46.5 1 68.75 803 CYS A CA 1
ATOM 6437 C C . CYS A 1 803 ? -19.25 44.469 46.469 1 68.75 803 CYS A C 1
ATOM 6439 O O . CYS A 1 803 ? -19.5 45.344 47.281 1 68.75 803 CYS A O 1
ATOM 6441 N N . GLU A 1 804 ? -19.969 44.094 45.594 1 62.62 804 GLU A N 1
ATOM 6442 C CA . GLU A 1 804 ? -21.297 44.688 45.469 1 62.62 804 GLU A CA 1
ATOM 6443 C C . GLU A 1 804 ? -22.156 44.344 46.688 1 62.62 804 GLU A C 1
ATOM 6445 O O . GLU A 1 804 ? -22.969 45.156 47.125 1 62.62 804 GLU A O 1
ATOM 6450 N N . ASP A 1 805 ? -21.875 43.125 47.094 1 57.25 805 ASP A N 1
ATOM 6451 C CA . ASP A 1 805 ? -22.734 42.625 48.156 1 57.25 805 ASP A CA 1
ATOM 6452 C C . ASP A 1 805 ? -22.25 43.062 49.531 1 57.25 805 ASP A C 1
ATOM 6454 O O . ASP A 1 805 ? -22.922 42.844 50.531 1 57.25 805 ASP A O 1
ATOM 6458 N N . GLU A 1 806 ? -21.062 43.625 49.594 1 50.19 806 GLU A N 1
ATOM 6459 C CA . GLU A 1 806 ? -20.516 44.031 50.875 1 50.19 806 GLU A CA 1
ATOM 6460 C C . GLU A 1 806 ? -20.922 45.438 51.281 1 50.19 806 GLU A C 1
ATOM 6462 O O . GLU A 1 806 ? -20.141 46.375 51.125 1 50.19 806 GLU A O 1
ATOM 6467 N N . PRO A 1 807 ? -22.109 45.594 51.5 1 48.66 807 PRO A N 1
ATOM 6468 C CA . PRO A 1 807 ? -22.594 46.938 51.844 1 48.66 807 PRO A CA 1
ATOM 6469 C C . PRO A 1 807 ? -21.812 47.531 53.031 1 48.66 807 PRO A C 1
ATOM 6471 O O . PRO A 1 807 ? -21.688 48.75 53.125 1 48.66 807 PRO A O 1
ATOM 6474 N N . ASP A 1 808 ? -21.469 46.75 54.125 1 49.78 808 ASP A N 1
ATOM 6475 C CA . ASP A 1 808 ? -20.953 47.312 55.375 1 49.78 808 ASP A CA 1
ATOM 6476 C C . ASP A 1 808 ? -19.594 47.969 55.156 1 49.78 808 ASP A C 1
ATOM 6478 O O . ASP A 1 808 ? -19.297 49 55.719 1 49.78 808 ASP A O 1
ATOM 6482 N N . LEU A 1 809 ? -18.859 47.406 54.281 1 55.91 809 LEU A N 1
ATOM 6483 C CA . LEU A 1 809 ? -17.484 47.875 54.094 1 55.91 809 LEU A CA 1
ATOM 6484 C C . LEU A 1 809 ? -17.422 48.969 53.031 1 55.91 809 LEU A C 1
ATOM 6486 O O . LEU A 1 809 ? -16.469 49.75 53 1 55.91 809 LEU A O 1
ATOM 6490 N N . GLY A 1 810 ? -18.625 49.312 52.344 1 58.19 810 GLY A N 1
ATOM 6491 C CA . GLY A 1 810 ? -18.547 50.281 51.25 1 58.19 810 GLY A CA 1
ATOM 6492 C C . GLY A 1 810 ? -17.5 49.969 50.219 1 58.19 810 GLY A C 1
ATOM 6493 O O . GLY A 1 810 ? -16.594 50.75 49.969 1 58.19 810 GLY A O 1
ATOM 6494 N N . CYS A 1 811 ? -17.641 48.875 49.562 1 65.94 811 CYS A N 1
ATOM 6495 C CA . CYS A 1 811 ? -16.625 48.406 48.625 1 65.94 811 CYS A CA 1
ATOM 6496 C C . CYS A 1 811 ? -16.625 49.25 47.344 1 65.94 811 CYS A C 1
ATOM 6498 O O . CYS A 1 811 ? -17.625 49.281 46.625 1 65.94 811 CYS A O 1
ATOM 6500 N N . ASN A 1 812 ? -15.594 50.031 47.25 1 70.31 812 ASN A N 1
ATOM 6501 C CA . ASN A 1 812 ? -15.43 50.875 46.094 1 70.31 812 ASN A CA 1
ATOM 6502 C C . ASN A 1 812 ? -14.445 50.281 45.062 1 70.31 812 ASN A C 1
ATOM 6504 O O . ASN A 1 812 ? -14.156 50.906 44.062 1 70.31 812 ASN A O 1
ATOM 6508 N N . GLY A 1 813 ? -14.047 49.219 45.406 1 73.56 813 GLY A N 1
ATOM 6509 C CA . GLY A 1 813 ? -13.117 48.531 44.531 1 73.56 813 GLY A CA 1
ATOM 6510 C C . GLY A 1 813 ? -12.57 47.25 45.125 1 73.56 813 GLY A C 1
ATOM 6511 O O . GLY A 1 813 ? -12.789 46.969 46.312 1 73.56 813 GLY A O 1
ATOM 6512 N N . PHE A 1 814 ? -11.984 46.406 44.312 1 76.69 814 PHE A N 1
ATOM 6513 C CA . PHE A 1 814 ? -11.336 45.188 44.812 1 76.69 814 PHE A CA 1
ATOM 6514 C C . PHE A 1 814 ? -10.078 44.875 44 1 76.69 814 PHE A C 1
ATOM 6516 O O . PHE A 1 814 ? -9.969 45.25 42.844 1 76.69 814 PHE A O 1
ATOM 6523 N N . ASP A 1 815 ? -9.188 44.312 44.844 1 74.31 815 ASP A N 1
ATOM 6524 C CA . ASP A 1 815 ? -8.008 43.719 44.219 1 74.31 815 ASP A CA 1
ATOM 6525 C C . ASP A 1 815 ? -8.203 42.219 44 1 74.31 815 ASP A C 1
ATOM 6527 O O . ASP A 1 815 ? -8.547 41.469 44.906 1 74.31 815 ASP A O 1
ATOM 6531 N N . PHE A 1 816 ? -8.18 41.906 42.75 1 73.69 816 PHE A N 1
ATOM 6532 C CA . PHE A 1 816 ? -8.289 40.5 42.406 1 73.69 816 PHE A CA 1
ATOM 6533 C C . PHE A 1 816 ? -6.926 39.906 42.062 1 73.69 816 PHE A C 1
ATOM 6535 O O . PHE A 1 816 ? -6.332 40.281 41.062 1 73.69 816 PHE A O 1
ATOM 6542 N N . CYS A 1 817 ? -6.477 39.031 43.031 1 65.38 817 CYS A N 1
ATOM 6543 C CA . CYS A 1 817 ? -5.121 38.5 42.938 1 65.38 817 CYS A CA 1
ATOM 6544 C C . CYS A 1 817 ? -5.141 37.031 42.625 1 65.38 817 CYS A C 1
ATOM 6546 O O . CYS A 1 817 ? -5.863 36.25 43.25 1 65.38 817 CYS A O 1
ATOM 6548 N N . THR A 1 818 ? -4.551 36.719 41.594 1 63.91 818 THR A N 1
ATOM 6549 C CA . THR A 1 818 ? -4.379 35.312 41.219 1 63.91 818 THR A CA 1
ATOM 6550 C C . THR A 1 818 ? -3.02 34.812 41.656 1 63.91 818 THR A C 1
ATOM 6552 O O . THR A 1 818 ? -1.986 35.156 41.094 1 63.91 818 THR A O 1
ATOM 6555 N N . GLU A 1 819 ? -2.893 34 42.906 1 51.5 819 GLU A N 1
ATOM 6556 C CA . GLU A 1 819 ? -1.681 33.469 43.5 1 51.5 819 GLU A CA 1
ATOM 6557 C C . GLU A 1 819 ? -1.601 31.938 43.344 1 51.5 819 GLU A C 1
ATOM 6559 O O . GLU A 1 819 ? -2.572 31.297 42.938 1 51.5 819 GLU A O 1
ATOM 6564 N N . ASN A 1 820 ? -0.405 31.125 43.625 1 48.88 820 ASN A N 1
ATOM 6565 C CA . ASN A 1 820 ? -0.176 29.688 43.531 1 48.88 820 ASN A CA 1
ATOM 6566 C C . ASN A 1 820 ? -1.232 28.906 44.312 1 48.88 820 ASN A C 1
ATOM 6568 O O . ASN A 1 820 ? -1.608 27.797 43.906 1 48.88 820 ASN A O 1
ATOM 6572 N N . ASN A 1 821 ? -1.828 29.438 45.344 1 48.25 821 ASN A N 1
ATOM 6573 C CA . ASN A 1 821 ? -2.729 28.75 46.25 1 48.25 821 ASN A CA 1
ATOM 6574 C C . ASN A 1 821 ? -4.176 29.188 46.062 1 48.25 821 ASN A C 1
ATOM 6576 O O . ASN A 1 821 ? -5.012 29.016 46.938 1 48.25 821 ASN A O 1
ATOM 6580 N N . GLY A 1 822 ? -4.496 29.875 44.938 1 54.59 822 GLY A N 1
ATOM 6581 C CA . GLY A 1 822 ? -5.879 30.234 44.688 1 54.59 822 GLY A CA 1
ATOM 6582 C C . GLY A 1 822 ? -6.055 31.703 44.344 1 54.59 822 GLY A C 1
ATOM 6583 O O . GLY A 1 822 ? -5.078 32.406 44.094 1 54.59 822 GLY A O 1
ATOM 6584 N N . THR A 1 823 ? -7.227 32.062 44.062 1 64.75 823 THR A N 1
ATOM 6585 C CA . THR A 1 823 ? -7.57 33.469 43.844 1 64.75 823 THR A CA 1
ATOM 6586 C C . THR A 1 823 ? -8 34.156 45.125 1 64.75 823 THR A C 1
ATOM 6588 O O . THR A 1 823 ? -8.633 33.531 45.969 1 64.75 823 THR A O 1
ATOM 6591 N N . THR A 1 824 ? -7.434 35.312 45.219 1 67.62 824 THR A N 1
ATOM 6592 C CA . THR A 1 824 ? -7.832 36.094 46.375 1 67.62 824 THR A CA 1
ATOM 6593 C C . THR A 1 824 ? -8.414 37.438 45.969 1 67.62 824 THR A C 1
ATOM 6595 O O . THR A 1 824 ? -7.848 38.125 45.125 1 67.62 824 THR A O 1
ATOM 6598 N N . CYS A 1 825 ? -9.523 37.625 46.406 1 71.19 825 CYS A N 1
ATOM 6599 C CA . CYS A 1 825 ? -10.234 38.906 46.219 1 71.19 825 CYS A CA 1
ATOM 6600 C C . CYS A 1 825 ? -10.102 39.781 47.469 1 71.19 825 CYS A C 1
ATOM 6602 O O . CYS A 1 825 ? -10.57 39.406 48.531 1 71.19 825 CYS A O 1
ATOM 6604 N N . PHE A 1 826 ? -9.469 40.875 47.312 1 74.94 826 PHE A N 1
ATOM 6605 C CA . PHE A 1 826 ? -9.375 41.844 48.406 1 74.94 826 PHE A CA 1
ATOM 6606 C C . PHE A 1 826 ? -10.32 43 48.188 1 74.94 826 PHE A C 1
ATOM 6608 O O . PHE A 1 826 ? -10.141 43.781 47.25 1 74.94 826 PHE A O 1
ATOM 6615 N N . LEU A 1 827 ? -11.297 43.125 49 1 73.44 827 LEU A N 1
ATOM 6616 C CA . LEU A 1 827 ? -12.242 44.25 48.906 1 73.44 827 LEU A CA 1
ATOM 6617 C C . LEU A 1 827 ? -11.703 45.469 49.625 1 73.44 827 LEU A C 1
ATOM 6619 O O . LEU A 1 827 ? -11.039 45.375 50.656 1 73.44 827 LEU A O 1
ATOM 6623 N N . THR A 1 828 ? -11.922 46.562 49.031 1 73.31 828 THR A N 1
ATOM 6624 C CA . THR A 1 828 ? -11.469 47.812 49.656 1 73.31 828 THR A CA 1
ATOM 6625 C C . THR A 1 828 ? -12.555 48.875 49.562 1 73.31 828 THR A C 1
ATOM 6627 O O . THR A 1 828 ? -13.328 48.938 48.625 1 73.31 828 THR A O 1
ATOM 6630 N N . SER A 1 829 ? -12.633 49.656 50.594 1 68.44 829 SER A N 1
ATOM 6631 C CA . SER A 1 829 ? -13.539 50.781 50.625 1 68.44 829 SER A CA 1
ATOM 6632 C C . SER A 1 829 ? -12.93 52 49.938 1 68.44 829 SER A C 1
ATOM 6634 O O . SER A 1 829 ? -13.617 53 49.688 1 68.44 829 SER A O 1
ATOM 6636 N N . ASP A 1 830 ? -11.703 51.844 49.562 1 67.5 830 ASP A N 1
ATOM 6637 C CA . ASP A 1 830 ? -11.039 52.969 48.906 1 67.5 830 ASP A CA 1
ATOM 6638 C C . ASP A 1 830 ? -11.297 52.938 47.406 1 67.5 830 ASP A C 1
ATOM 6640 O O . ASP A 1 830 ? -11.406 51.844 46.812 1 67.5 830 ASP A O 1
ATOM 6644 N N . HIS A 1 831 ? -11.531 54.094 46.844 1 68.69 831 HIS A N 1
ATOM 6645 C CA . HIS A 1 831 ? -11.672 54.219 45.375 1 68.69 831 HIS A CA 1
ATOM 6646 C C . HIS A 1 831 ? -10.352 54.594 44.719 1 68.69 831 HIS A C 1
ATOM 6648 O O . HIS A 1 831 ? -9.555 55.344 45.312 1 68.69 831 HIS A O 1
ATOM 6654 N N . TYR A 1 832 ? -10.219 54.125 43.531 1 69.31 832 TYR A N 1
ATOM 6655 C CA . TYR A 1 832 ? -9 54.312 42.75 1 69.31 832 TYR A CA 1
ATOM 6656 C C . TYR A 1 832 ? -8.656 55.781 42.625 1 69.31 832 TYR A C 1
ATOM 6658 O O . TYR A 1 832 ? -7.484 56.156 42.562 1 69.31 832 TYR A O 1
ATOM 6666 N N . SER A 1 833 ? -9.727 56.688 42.719 1 62.47 833 SER A N 1
ATOM 6667 C CA . SER A 1 833 ? -9.547 58.125 42.5 1 62.47 833 SER A CA 1
ATOM 6668 C C . SER A 1 833 ? -9.523 58.875 43.844 1 62.47 833 SER A C 1
ATOM 6670 O O . SER A 1 833 ? -9.445 60.094 43.875 1 62.47 833 SER A O 1
ATOM 6672 N N . ASP A 1 834 ? -9.68 58.156 45 1 61.31 834 ASP A N 1
ATOM 6673 C CA . ASP A 1 834 ? -9.711 58.844 46.312 1 61.31 834 ASP A CA 1
ATOM 6674 C C . ASP A 1 834 ? -8.352 59.438 46.625 1 61.31 834 ASP A C 1
ATOM 6676 O O . ASP A 1 834 ? -7.309 58.906 46.25 1 61.31 834 ASP A O 1
ATOM 6680 N N . SER A 1 835 ? -8.516 60.625 47.312 1 57.88 835 SER A N 1
ATOM 6681 C CA . SER A 1 835 ? -7.312 61.281 47.812 1 57.88 835 SER A CA 1
ATOM 6682 C C . SER A 1 835 ? -6.617 60.469 48.875 1 57.88 835 SER A C 1
ATOM 6684 O O . SER A 1 835 ? -7.266 59.938 49.781 1 57.88 835 SER A O 1
ATOM 6686 N N . GLY A 1 836 ? -5.293 60.094 48.875 1 56.94 836 GLY A N 1
ATOM 6687 C CA . GLY A 1 836 ? -4.496 59.406 49.875 1 56.94 836 GLY A CA 1
ATOM 6688 C C . GLY A 1 836 ? -4.32 57.938 49.531 1 56.94 836 GLY A C 1
ATOM 6689 O O . GLY A 1 836 ? -3.648 57.219 50.281 1 56.94 836 GLY A O 1
ATOM 6690 N N . VAL A 1 837 ? -5.207 57.469 48.562 1 60.91 837 VAL A N 1
ATOM 6691 C CA . VAL A 1 837 ? -5.062 56.031 48.219 1 60.91 837 VAL A CA 1
ATOM 6692 C C . VAL A 1 837 ? -3.793 55.844 47.406 1 60.91 837 VAL A C 1
ATOM 6694 O O . VAL A 1 837 ? -3.545 56.562 46.438 1 60.91 837 VAL A O 1
ATOM 6697 N N . ASP A 1 838 ? -2.99 54.938 47.969 1 64.31 838 ASP A N 1
ATOM 6698 C CA . ASP A 1 838 ? -1.741 54.562 47.281 1 64.31 838 ASP A CA 1
ATOM 6699 C C . ASP A 1 838 ? -1.938 53.375 46.344 1 64.31 838 ASP A C 1
ATOM 6701 O O . ASP A 1 838 ? -2.48 52.344 46.75 1 64.31 838 ASP A O 1
ATOM 6705 N N . ILE A 1 839 ? -1.789 53.562 45.094 1 63.56 839 ILE A N 1
ATOM 6706 C CA . ILE A 1 839 ? -1.911 52.531 44.062 1 63.56 839 ILE A CA 1
ATOM 6707 C C . ILE A 1 839 ? -0.535 51.938 43.781 1 63.56 839 ILE A C 1
ATOM 6709 O O . ILE A 1 839 ? 0.421 52.688 43.531 1 63.56 839 ILE A O 1
ATOM 6713 N N . SER A 1 840 ? -0.393 50.625 44.094 1 61.5 840 SER A N 1
ATOM 6714 C CA . SER A 1 840 ? 0.861 49.938 43.781 1 61.5 840 SER A CA 1
ATOM 6715 C C . SER A 1 840 ? 0.696 48.969 42.625 1 61.5 840 SER A C 1
ATOM 6717 O O . SER A 1 840 ? -0.406 48.469 42.375 1 61.5 840 SER A O 1
ATOM 6719 N N . ASN A 1 841 ? 1.648 48.781 41.906 1 57.31 841 ASN A N 1
ATOM 6720 C CA . ASN A 1 841 ? 1.615 47.812 40.812 1 57.31 841 ASN A CA 1
ATOM 6721 C C . ASN A 1 841 ? 1.776 46.375 41.312 1 57.31 841 ASN A C 1
ATOM 6723 O O . ASN A 1 841 ? 2.508 46.125 42.25 1 57.31 841 ASN A O 1
ATOM 6727 N N . SER A 1 842 ? 0.863 45.375 40.906 1 62.69 842 SER A N 1
ATOM 6728 C CA . SER A 1 842 ? 0.929 43.969 41.25 1 62.69 842 SER A CA 1
ATOM 6729 C C . SER A 1 842 ? 0.793 43.094 40 1 62.69 842 SER A C 1
ATOM 6731 O O . SER A 1 842 ? -0.158 43.281 39.219 1 62.69 842 SER A O 1
ATOM 6733 N N . PRO A 1 843 ? 1.843 42.188 39.844 1 57.06 843 PRO A N 1
ATOM 6734 C CA . PRO A 1 843 ? 1.755 41.344 38.625 1 57.06 843 PRO A CA 1
ATOM 6735 C C . PRO A 1 843 ? 0.674 40.281 38.75 1 57.06 843 PRO A C 1
ATOM 6737 O O . PRO A 1 843 ? 0.289 39.688 37.75 1 57.06 843 PRO A O 1
ATOM 6740 N N . VAL A 1 844 ? 0.164 40.094 39.969 1 61.75 844 VAL A N 1
ATOM 6741 C CA . VAL A 1 844 ? -0.764 38.969 40.188 1 61.75 844 VAL A CA 1
ATOM 6742 C C . VAL A 1 844 ? -2.156 39.531 40.469 1 61.75 844 VAL A C 1
ATOM 6744 O O . VAL A 1 844 ? -3.125 38.781 40.562 1 61.75 844 VAL A O 1
ATOM 6747 N N . CYS A 1 845 ? -2.102 40.844 40.594 1 65.69 845 CYS A N 1
ATOM 6748 C CA . CYS A 1 845 ? -3.395 41.375 40.969 1 65.69 845 CYS A CA 1
ATOM 6749 C C . CYS A 1 845 ? -3.842 42.469 40 1 65.69 845 CYS A C 1
ATOM 6751 O O . CYS A 1 845 ? -3.01 43.156 39.406 1 65.69 845 CYS A O 1
ATOM 6753 N N . ASP A 1 846 ? -5.086 42.469 39.844 1 73.38 846 ASP A N 1
ATOM 6754 C CA . ASP A 1 846 ? -5.762 43.594 39.188 1 73.38 846 ASP A CA 1
ATOM 6755 C C . ASP A 1 846 ? -6.672 44.312 40.156 1 73.38 846 ASP A C 1
ATOM 6757 O O . ASP A 1 846 ? -7.305 43.719 41.031 1 73.38 846 ASP A O 1
ATOM 6761 N N . HIS A 1 847 ? -6.609 45.594 39.906 1 74 847 HIS A N 1
ATOM 6762 C CA . HIS A 1 847 ? -7.559 46.375 40.688 1 74 847 HIS A CA 1
ATOM 6763 C C . HIS A 1 847 ? -8.805 46.719 39.875 1 74 847 HIS A C 1
ATOM 6765 O O . HIS A 1 847 ? -8.711 47.062 38.719 1 74 847 HIS A O 1
ATOM 6771 N N . TYR A 1 848 ? -9.891 46.5 40.5 1 75.06 848 TYR A N 1
ATOM 6772 C CA . TYR A 1 848 ? -11.195 46.875 39.969 1 75.06 848 TYR A CA 1
ATOM 6773 C C . TYR A 1 848 ? -11.836 47.969 40.812 1 75.06 848 TYR A C 1
ATOM 6775 O O . TYR A 1 848 ? -12.109 47.781 42 1 75.06 848 TYR A O 1
ATOM 6783 N N . SER A 1 849 ? -11.898 49.188 40.125 1 72.75 849 SER A N 1
ATOM 6784 C CA . SER A 1 849 ? -12.508 50.312 40.844 1 72.75 849 SER A CA 1
ATOM 6785 C C . SER A 1 849 ? -13.914 50.594 40.312 1 72.75 849 SER A C 1
ATOM 6787 O O . SER A 1 849 ? -14.141 50.562 39.125 1 72.75 849 SER A O 1
ATOM 6789 N N . ARG A 1 850 ? -14.727 50.812 41.188 1 63.44 850 ARG A N 1
ATOM 6790 C CA . ARG A 1 850 ? -16.109 51.094 40.844 1 63.44 850 ARG A CA 1
ATOM 6791 C C . ARG A 1 850 ? -16.219 52.375 40 1 63.44 850 ARG A C 1
ATOM 6793 O O . ARG A 1 850 ? -15.578 53.375 40.312 1 63.44 850 ARG A O 1
ATOM 6800 N N . GLU A 1 851 ? -16.859 52.344 38.938 1 58.19 851 GLU A N 1
ATOM 6801 C CA . GLU A 1 851 ? -17.125 53.531 38.094 1 58.19 851 GLU A CA 1
ATOM 6802 C C . GLU A 1 851 ? -18.422 54.219 38.531 1 58.19 851 GLU A C 1
ATOM 6804 O O . GLU A 1 851 ? -19.453 53.562 38.719 1 58.19 851 GLU A O 1
ATOM 6809 N N . TYR A 1 852 ? -18.219 55.406 39.031 1 47.72 852 TYR A N 1
ATOM 6810 C CA . TYR A 1 852 ? -19.391 56.188 39.375 1 47.72 852 TYR A CA 1
ATOM 6811 C C .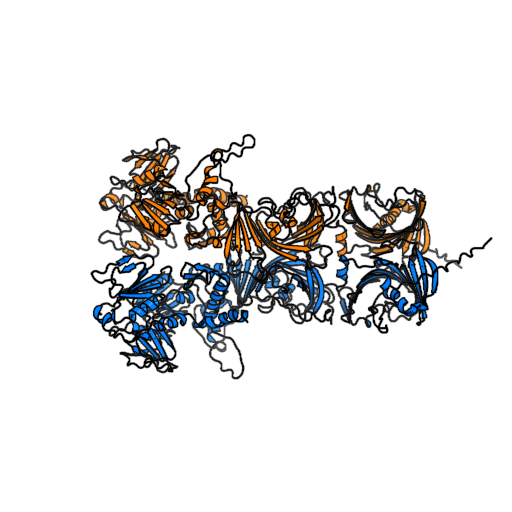 TYR A 1 852 ? -19.75 57.156 38.25 1 47.72 852 TYR A C 1
ATOM 6813 O O . TYR A 1 852 ? -18.875 57.656 37.562 1 47.72 852 TYR A O 1
ATOM 6821 N N . TYR A 1 853 ? -20.922 57.062 37.656 1 37.81 853 TYR A N 1
ATOM 6822 C CA . TYR A 1 853 ? -21.375 58.125 36.781 1 37.81 853 TYR A CA 1
ATOM 6823 C C . TYR A 1 853 ? -21.094 59.5 37.375 1 37.81 853 TYR A C 1
ATOM 6825 O O . TYR A 1 853 ? -21.094 59.656 38.594 1 37.81 853 TYR A O 1
ATOM 6833 N N . GLU A 1 854 ? -20.781 60.5 36.625 1 34.19 854 GLU A N 1
ATOM 6834 C CA . GLU A 1 854 ? -20.641 61.906 36.969 1 34.19 854 GLU A CA 1
ATOM 6835 C C . GLU A 1 854 ? -21.875 62.438 37.719 1 34.19 854 GLU A C 1
ATOM 6837 O O . GLU A 1 854 ? -23 62.25 37.25 1 34.19 854 GLU A O 1
ATOM 6842 N N . GLY A 1 855 ? -21.938 62.812 39.188 1 38.5 855 GLY A N 1
ATOM 6843 C CA . GLY A 1 855 ? -22.875 63.406 40.125 1 38.5 855 GLY A CA 1
ATOM 6844 C C . GLY A 1 855 ? -23.188 62.531 41.312 1 38.5 855 GLY A C 1
ATOM 6845 O O . GLY A 1 855 ? -23.891 62.969 42.25 1 38.5 855 GLY A O 1
ATOM 6846 N N . GLN A 1 856 ? -23.188 61.219 41.25 1 38.81 856 GLN A N 1
ATOM 6847 C CA . GLN A 1 856 ? -23.594 60.469 42.438 1 38.81 856 GLN A CA 1
ATOM 6848 C C . GLN A 1 856 ? -22.469 60.406 43.469 1 38.81 856 GLN A C 1
ATOM 6850 O O . GLN A 1 856 ? -21.281 60.312 43.125 1 38.81 856 GLN A O 1
ATOM 6855 N N . ASP A 1 857 ? -22.688 60.938 44.625 1 37.03 857 ASP A N 1
ATOM 6856 C CA . ASP A 1 857 ? -21.812 61 45.812 1 37.03 857 ASP A CA 1
ATOM 6857 C C . ASP A 1 857 ? -21.234 59.625 46.094 1 37.03 857 ASP A C 1
ATOM 6859 O O . ASP A 1 857 ? -21.969 58.656 46.312 1 37.03 857 ASP A O 1
ATOM 6863 N N . ARG A 1 858 ? -20.094 59.344 45.906 1 45.81 858 ARG A N 1
ATOM 6864 C CA . ARG A 1 858 ? -19.328 58.094 46.125 1 45.81 858 ARG A CA 1
ATOM 6865 C C . ARG A 1 858 ? -19.656 57.5 47.5 1 45.81 858 ARG A C 1
ATOM 6867 O O . ARG A 1 858 ? -19.75 56.281 47.625 1 45.81 858 ARG A O 1
ATOM 6874 N N . ASN A 1 859 ? -19.578 58.219 48.531 1 39.25 859 ASN A N 1
ATOM 6875 C CA . ASN A 1 859 ? -19.781 57.844 49.938 1 39.25 859 ASN A CA 1
ATOM 6876 C C . ASN A 1 859 ? -21.172 57.281 50.156 1 39.25 859 ASN A C 1
ATOM 6878 O O . ASN A 1 859 ? -21.344 56.312 50.938 1 39.25 859 ASN A O 1
ATOM 6882 N N . SER A 1 860 ? -22.25 57.875 49.75 1 40.06 860 SER A N 1
ATOM 6883 C CA . SER A 1 860 ? -23.625 57.469 50 1 40.06 860 SER A CA 1
ATOM 6884 C C . SER A 1 860 ? -23.953 56.156 49.25 1 40.06 860 SER A C 1
ATOM 6886 O O . SER A 1 860 ? -24.719 55.344 49.75 1 40.06 860 SER A O 1
ATOM 6888 N N . TYR A 1 861 ? -23.438 55.875 48.188 1 39.03 861 TYR A N 1
ATOM 6889 C CA . TYR A 1 861 ? -23.75 54.656 47.438 1 39.03 861 TYR A CA 1
ATOM 6890 C C . TYR A 1 861 ? -23.109 53.438 48.062 1 39.03 861 TYR A C 1
ATOM 6892 O O . TYR A 1 861 ? -23.734 52.406 48.188 1 39.03 861 TYR A O 1
ATOM 6900 N N . ALA A 1 862 ? -21.938 53.469 48.406 1 37.75 862 ALA A N 1
ATOM 6901 C CA . ALA A 1 862 ? -21.25 52.344 49.031 1 37.75 862 ALA A CA 1
ATOM 6902 C C . ALA A 1 862 ? -21.828 52.031 50.406 1 37.75 862 ALA A C 1
ATOM 6904 O O . ALA A 1 862 ? -21.844 50.875 50.844 1 37.75 862 ALA A O 1
ATOM 6905 N N . HIS A 1 863 ? -22.156 52.938 51.281 1 35.84 863 HIS A N 1
ATOM 6906 C CA . HIS A 1 863 ? -22.594 52.75 52.656 1 35.84 863 HIS A CA 1
ATOM 6907 C C . HIS A 1 863 ? -24.094 52.5 52.75 1 35.84 863 HIS A C 1
ATOM 6909 O O . HIS A 1 863 ? -24.609 52.094 53.812 1 35.84 863 HIS A O 1
ATOM 6915 N N . ASN A 1 864 ? -24.969 53 52 1 34.44 864 ASN A N 1
ATOM 6916 C CA . ASN A 1 864 ? -26.391 52.875 52.25 1 34.44 864 ASN A CA 1
ATOM 6917 C C . ASN A 1 864 ? -26.906 51.5 51.781 1 34.44 864 ASN A C 1
ATOM 6919 O O . ASN A 1 864 ? -28.109 51.281 51.688 1 34.44 864 ASN A O 1
ATOM 6923 N N . LYS A 1 865 ? -26.016 50.656 51.281 1 36.47 865 LYS A N 1
ATOM 6924 C CA . LYS A 1 865 ? -26.578 49.344 51 1 36.47 865 LYS A CA 1
ATOM 6925 C C . LYS A 1 865 ? -26.719 48.5 52.281 1 36.47 865 LYS A C 1
ATOM 6927 O O . LYS A 1 865 ? -25.766 48.406 53.062 1 36.47 865 LYS A O 1
ATOM 6932 N N . ASN A 1 866 ? -27.875 48.469 52.969 1 28.06 866 ASN A N 1
ATOM 6933 C CA . ASN A 1 866 ? -28.203 47.562 54.062 1 28.06 866 ASN A CA 1
ATOM 6934 C C . ASN A 1 866 ? -27.734 46.125 53.812 1 28.06 866 ASN A C 1
ATOM 6936 O O . ASN A 1 866 ? -27.906 45.625 52.688 1 28.06 866 ASN A O 1
ATOM 6940 N N . SER A 1 867 ? -26.828 45.625 54.719 1 30.25 867 SER A N 1
ATOM 6941 C CA . SER A 1 867 ? -26.109 44.344 54.812 1 30.25 867 SER A CA 1
ATOM 6942 C C . SER A 1 867 ? -27.062 43.156 54.875 1 30.25 867 SER A C 1
ATOM 6944 O O . SER A 1 867 ? -27.281 42.594 55.938 1 30.25 867 SER A O 1
ATOM 6946 N N . LYS A 1 868 ? -28.219 43.062 54.469 1 28.23 868 LYS A N 1
ATOM 6947 C CA . LYS A 1 868 ? -28.938 41.906 54.969 1 28.23 868 LYS A CA 1
ATOM 6948 C C . LYS A 1 868 ? -28.188 40.594 54.656 1 28.23 868 LYS A C 1
ATOM 6950 O O . LYS A 1 868 ? -28.422 39.562 55.281 1 28.23 868 LYS A O 1
ATOM 6955 N N . TYR A 1 869 ? -27.969 40.156 53.562 1 25.92 869 TYR A N 1
ATOM 6956 C CA . TYR A 1 869 ? -27.734 38.75 53.281 1 25.92 869 TYR A CA 1
ATOM 6957 C C . TYR A 1 869 ? -26.266 38.375 53.469 1 25.92 869 TYR A C 1
ATOM 6959 O O . TYR A 1 869 ? -25.391 39 52.875 1 25.92 869 TYR A O 1
ATOM 6967 N N . LYS A 1 870 ? -25.953 37.812 54.812 1 26.25 870 LYS A N 1
ATOM 6968 C CA . LYS A 1 870 ? -24.734 37.188 55.281 1 26.25 870 LYS A CA 1
ATOM 6969 C C . LYS A 1 870 ? -24.422 35.906 54.469 1 26.25 870 LYS A C 1
ATOM 6971 O O . LYS A 1 870 ? -25.25 35 54.406 1 26.25 870 LYS A O 1
ATOM 6976 N N . TYR A 1 871 ? -23.703 35.938 53.5 1 26.36 871 TYR A N 1
ATOM 6977 C CA . TYR A 1 871 ? -23.328 34.719 52.844 1 26.36 871 TYR A CA 1
ATOM 6978 C C . TYR A 1 871 ? -22.484 33.844 53.75 1 26.36 871 TYR A C 1
ATOM 6980 O O . TYR A 1 871 ? -21.531 34.312 54.375 1 26.36 871 TYR A O 1
ATOM 6988 N N . SER A 1 872 ? -23.062 32.781 54.469 1 24.89 872 SER A N 1
ATOM 6989 C CA . SER A 1 872 ? -22.281 31.828 55.219 1 24.89 872 SER A CA 1
ATOM 6990 C C . SER A 1 872 ? -21.172 31.219 54.375 1 24.89 872 SER A C 1
ATOM 6992 O O . SER A 1 872 ? -21.266 31.188 53.156 1 24.89 872 SER A O 1
ATOM 6994 N N . PRO A 1 873 ? -20.031 30.859 55.094 1 24.83 873 PRO A N 1
ATOM 6995 C CA . PRO A 1 873 ? -18.859 30.234 54.469 1 24.83 873 PRO A CA 1
ATOM 6996 C C . PRO A 1 873 ? -19.234 29.062 53.562 1 24.83 873 PRO A C 1
ATOM 6998 O O . PRO A 1 873 ? -18.578 28.812 52.531 1 24.83 873 PRO A O 1
ATOM 7001 N N . GLY A 1 874 ? -20.094 28.141 54.031 1 24.67 874 GLY A N 1
ATOM 7002 C CA . GLY A 1 874 ? -20.516 26.938 53.344 1 24.67 874 GLY A CA 1
ATOM 7003 C C . GLY A 1 874 ? -21.125 27.203 52 1 24.67 874 GLY A C 1
ATOM 7004 O O . GLY A 1 874 ? -21.016 26.391 51.062 1 24.67 874 GLY A O 1
ATOM 7005 N N . ASP A 1 875 ? -21.969 28.188 52 1 23.02 875 ASP A N 1
ATOM 7006 C CA . ASP A 1 875 ? -22.797 28.438 50.812 1 23.02 875 ASP A CA 1
ATOM 7007 C C . ASP A 1 875 ? -21.938 28.922 49.656 1 23.02 875 ASP A C 1
ATOM 7009 O O . ASP A 1 875 ? -22.375 28.875 48.5 1 23.02 875 ASP A O 1
ATOM 7013 N N . MET A 1 876 ? -20.984 29.5 49.969 1 24.12 876 MET A N 1
ATOM 7014 C CA . MET A 1 876 ? -20.078 30 48.938 1 24.12 876 MET A CA 1
ATOM 7015 C C . MET A 1 876 ? -19.453 28.859 48.156 1 24.12 876 MET A C 1
ATOM 7017 O O . MET A 1 876 ? -18.922 29.078 47.062 1 24.12 876 MET A O 1
ATOM 7021 N N . ALA A 1 877 ? -19.219 27.75 48.812 1 25.27 877 ALA A N 1
ATOM 7022 C CA . ALA A 1 877 ? -18.703 26.547 48.156 1 25.27 877 ALA A CA 1
ATOM 7023 C C . ALA A 1 877 ? -19.656 26.047 47.094 1 25.27 877 ALA A C 1
ATOM 7025 O O . ALA A 1 877 ? -19.234 25.547 46.062 1 25.27 877 ALA A O 1
ATOM 7026 N N . ALA A 1 878 ? -20.938 25.984 47.281 1 22.92 878 ALA A N 1
ATOM 7027 C CA . ALA A 1 878 ? -21.969 25.484 46.375 1 22.92 878 ALA A CA 1
ATOM 7028 C C . ALA A 1 878 ? -22.156 26.391 45.188 1 22.92 878 ALA A C 1
ATOM 7030 O O . ALA A 1 878 ? -22.469 25.938 44.062 1 22.92 878 ALA A O 1
ATOM 7031 N N . LEU A 1 879 ? -22.25 27.641 45.375 1 23.36 879 LEU A N 1
ATOM 7032 C CA . LEU A 1 879 ? -22.484 28.531 44.25 1 23.36 879 LEU A CA 1
ATOM 7033 C C . LEU A 1 879 ? -21.312 28.5 43.281 1 23.36 879 LEU A C 1
ATOM 7035 O O . LEU A 1 879 ? -21.453 28.875 42.125 1 23.36 879 LEU A O 1
ATOM 7039 N N . GLY A 1 880 ? -20.156 28.328 43.719 1 24.72 880 GLY A N 1
ATOM 7040 C CA . GLY A 1 880 ? -18.984 28.141 42.906 1 24.72 880 GLY A CA 1
ATOM 7041 C C . GLY A 1 880 ? -19.125 26.984 41.906 1 24.72 880 GLY A C 1
ATOM 7042 O O . GLY A 1 880 ? -18.688 27.062 40.781 1 24.72 880 GLY A O 1
ATOM 7043 N N . CYS A 1 881 ? -19.609 25.844 42.406 1 23.81 881 CYS A N 1
ATOM 7044 C CA . CYS A 1 881 ? -19.797 24.578 41.688 1 23.81 881 CYS A CA 1
ATOM 7045 C C . CYS A 1 881 ? -20.906 24.703 40.656 1 23.81 881 CYS A C 1
ATOM 7047 O O . CYS A 1 881 ? -20.953 23.922 39.688 1 23.81 881 CYS A O 1
ATOM 7049 N N . SER A 1 882 ? -21.938 25.375 40.812 1 22.33 882 SER A N 1
ATOM 7050 C CA . SER A 1 882 ? -23.109 25.266 39.969 1 22.33 882 SER A CA 1
ATOM 7051 C C . SER A 1 882 ? -22.859 25.922 38.594 1 22.33 882 SER A C 1
ATOM 7053 O O . SER A 1 882 ? -23.438 25.547 37.594 1 22.33 882 SER A O 1
ATOM 7055 N N . MET A 1 883 ? -22.484 27.078 38.656 1 22.34 883 MET A N 1
ATOM 7056 C CA . MET A 1 883 ? -22.516 27.703 37.344 1 22.34 883 MET A CA 1
ATOM 7057 C C . MET A 1 883 ? -21.547 27.031 36.375 1 22.34 883 MET A C 1
ATOM 7059 O O . MET A 1 883 ? -21.531 27.328 35.188 1 22.34 883 MET A O 1
ATOM 7063 N N . LEU A 1 884 ? -20.547 26.516 36.844 1 22.97 884 LEU A N 1
ATOM 7064 C CA . LEU A 1 884 ? -19.672 25.797 35.938 1 22.97 884 LEU A CA 1
ATOM 7065 C C . LEU A 1 884 ? -20.391 24.562 35.375 1 22.97 884 LEU A C 1
ATOM 7067 O O . LEU A 1 884 ? -20.016 24.047 34.312 1 22.97 884 LEU A O 1
ATOM 7071 N N . VAL A 1 885 ? -21.234 23.812 36.062 1 22.91 885 VAL A N 1
ATOM 7072 C CA . VAL A 1 885 ? -21.781 22.469 35.906 1 22.91 885 VAL A CA 1
ATOM 7073 C C . VAL A 1 885 ? -22.859 22.469 34.812 1 22.91 885 VAL A C 1
ATOM 7075 O O . VAL A 1 885 ? -23.422 21.438 34.5 1 22.91 885 VAL A O 1
ATOM 7078 N N . ILE A 1 886 ? -23.594 23.406 34.531 1 22.28 886 ILE A N 1
ATOM 7079 C CA . ILE A 1 886 ? -24.719 22.875 33.75 1 22.28 886 ILE A CA 1
ATOM 7080 C C . ILE A 1 886 ? -24.188 22.078 32.562 1 22.28 886 ILE A C 1
ATOM 7082 O O . ILE A 1 886 ? -24.609 20.938 32.312 1 22.28 886 ILE A O 1
ATOM 7086 N N . SER A 1 887 ? -24.125 22.594 31.312 1 21.7 887 SER A N 1
ATOM 7087 C CA . SER A 1 887 ? -24.516 21.719 30.203 1 21.7 887 SER A CA 1
ATOM 7088 C C . SER A 1 887 ? -23.484 20.609 30 1 21.7 887 SER A C 1
ATOM 7090 O O . SER A 1 887 ? -23.844 19.5 29.609 1 21.7 887 SER A O 1
ATOM 7092 N N . MET A 1 888 ? -22.266 20.766 29.938 1 21.47 888 MET A N 1
ATOM 7093 C CA . MET A 1 888 ? -21.562 19.531 29.625 1 21.47 888 MET A CA 1
ATOM 7094 C C . MET A 1 888 ? -21.5 18.609 30.828 1 21.47 888 MET A C 1
ATOM 7096 O O . MET A 1 888 ? -20.812 17.594 30.812 1 21.47 888 MET A O 1
ATOM 7100 N N . ALA A 1 889 ? -22 18.812 31.906 1 23.09 889 ALA A N 1
ATOM 7101 C CA . ALA A 1 889 ? -22 17.922 33.062 1 23.09 889 ALA A CA 1
ATOM 7102 C C . ALA A 1 889 ? -22.531 16.547 32.688 1 23.09 889 ALA A C 1
ATOM 7104 O O . ALA A 1 889 ? -22.062 15.523 33.219 1 23.09 889 ALA A O 1
ATOM 7105 N N . LEU A 1 890 ? -23.609 16.438 32.031 1 22.44 890 LEU A N 1
ATOM 7106 C CA . LEU A 1 890 ? -24.156 15.086 32 1 22.44 890 LEU A CA 1
ATOM 7107 C C . LEU A 1 890 ? -23.141 14.109 31.406 1 22.44 890 LEU A C 1
ATOM 7109 O O . LEU A 1 890 ? -23.016 12.984 31.891 1 22.44 890 LEU A O 1
ATOM 7113 N N . THR A 1 891 ? -22.625 14.391 30.25 1 21.98 891 THR A N 1
ATOM 7114 C CA . THR A 1 891 ? -22.188 13.156 29.609 1 21.98 891 THR A CA 1
ATOM 7115 C C . THR A 1 891 ? -20.844 12.711 30.188 1 21.98 891 THR A C 1
ATOM 7117 O O . THR A 1 891 ? -20.562 11.516 30.266 1 21.98 891 THR A O 1
ATOM 7120 N N . PHE A 1 892 ? -20.031 13.531 30.672 1 22.84 892 PHE A N 1
ATOM 7121 C CA . PHE A 1 892 ? -18.781 12.859 31 1 22.84 892 PHE A CA 1
ATOM 7122 C C . PHE A 1 892 ? -18.891 12.133 32.344 1 22.84 892 PHE A C 1
ATOM 7124 O O . PHE A 1 892 ? -18.047 11.297 32.688 1 22.84 892 PHE A O 1
ATOM 7131 N N . ALA A 1 893 ? -19.688 12.398 33.219 1 24.2 893 ALA A N 1
ATOM 7132 C CA . ALA A 1 893 ? -19.828 11.555 34.406 1 24.2 893 ALA A CA 1
ATOM 7133 C C . ALA A 1 893 ? -20.172 10.117 34.031 1 24.2 893 ALA A C 1
ATOM 7135 O O . ALA A 1 893 ? -19.828 9.172 34.719 1 24.2 893 ALA A O 1
ATOM 7136 N N . GLY A 1 894 ? -20.875 9.891 32.969 1 24.45 894 GLY A N 1
ATOM 7137 C CA . GLY A 1 894 ? -21.094 8.477 32.688 1 24.45 894 GLY A CA 1
ATOM 7138 C C . GLY A 1 894 ? -19.797 7.723 32.438 1 24.45 894 GLY A C 1
ATOM 7139 O O . GLY A 1 894 ? -19.625 6.605 32.906 1 24.45 894 GLY A O 1
ATOM 7140 N N . VAL A 1 895 ? -18.891 8.32 31.766 1 22.8 895 VAL A N 1
ATOM 7141 C CA . VAL A 1 895 ? -17.844 7.355 31.438 1 22.8 895 VAL A CA 1
ATOM 7142 C C . VAL A 1 895 ? -16.969 7.121 32.656 1 22.8 895 VAL A C 1
ATOM 7144 O O . VAL A 1 895 ? -16.516 6.004 32.906 1 22.8 895 VAL A O 1
ATOM 7147 N N . TYR A 1 896 ? -16.828 8.008 33.594 1 22.7 896 TYR A N 1
ATOM 7148 C CA . TYR A 1 896 ? -16.031 7.551 34.719 1 22.7 896 TYR A CA 1
ATOM 7149 C C . TYR A 1 896 ? -16.797 6.527 35.562 1 22.7 896 TYR A C 1
ATOM 7151 O O . TYR A 1 896 ? -16.234 5.516 35.969 1 22.7 896 TYR A O 1
ATOM 7159 N N . PHE A 1 897 ? -17.969 6.77 35.812 1 22.56 897 PHE A N 1
ATOM 7160 C CA . PHE A 1 897 ? -18.609 5.754 36.625 1 22.56 897 PHE A CA 1
ATOM 7161 C C . PHE A 1 897 ? -18.734 4.441 35.875 1 22.56 897 PHE A C 1
ATOM 7163 O O . PHE A 1 897 ? -18.844 3.373 36.5 1 22.56 897 PHE A O 1
ATOM 7170 N N . TYR A 1 898 ? -18.812 4.484 34.594 1 23.16 898 TYR A N 1
ATOM 7171 C CA . TYR A 1 898 ? -18.969 3.111 34.125 1 23.16 898 TYR A CA 1
ATOM 7172 C C . TYR A 1 898 ? -17.672 2.322 34.312 1 23.16 898 TYR A C 1
ATOM 7174 O O . TYR A 1 898 ? -17.703 1.109 34.531 1 23.16 898 TYR A O 1
ATOM 7182 N N . ASN A 1 899 ? -16.516 3 34.281 1 21.55 899 ASN A N 1
ATOM 7183 C CA . ASN A 1 899 ? -15.492 1.975 34.438 1 21.55 899 ASN A CA 1
ATOM 7184 C C . ASN A 1 899 ? -15.375 1.515 35.875 1 21.55 899 ASN A C 1
ATOM 7186 O O . ASN A 1 899 ? -14.531 0.682 36.219 1 21.55 899 ASN A O 1
ATOM 7190 N N . LYS A 1 900 ? -15.938 2.4 36.719 1 23.66 900 LYS A N 1
ATOM 7191 C CA . LYS A 1 900 ? -15.82 1.674 37.969 1 23.66 900 LYS A CA 1
ATOM 7192 C C . LYS A 1 900 ? -16.812 0.514 38.031 1 23.66 900 LYS A C 1
ATOM 7194 O O . LYS A 1 900 ? -16.703 -0.347 38.906 1 23.66 900 LYS A O 1
ATOM 7199 N N . ARG A 1 901 ? -18.016 0.537 37.344 1 21.34 901 ARG A N 1
ATOM 7200 C CA . ARG A 1 901 ? -18.625 -0.782 37.438 1 21.34 901 ARG A CA 1
ATOM 7201 C C . ARG A 1 901 ? -18.156 -1.684 36.281 1 21.34 901 ARG A C 1
ATOM 7203 O O . ARG A 1 901 ? -18.062 -1.249 35.125 1 21.34 901 ARG A O 1
ATOM 7210 N N . MET B 1 1 ? -11.82 -51 -72.125 1 26.81 1 MET B N 1
ATOM 7211 C CA . MET B 1 1 ? -11.898 -51.062 -70.688 1 26.81 1 MET B CA 1
ATOM 7212 C C . MET B 1 1 ? -10.742 -50.312 -70 1 26.81 1 MET B C 1
ATOM 7214 O O . MET B 1 1 ? -9.609 -50.812 -70 1 26.81 1 MET B O 1
ATOM 7218 N N . ALA B 1 2 ? -10.633 -49.031 -70.125 1 36.22 2 ALA B N 1
ATOM 7219 C CA . ALA B 1 2 ? -9.57 -48.125 -69.688 1 36.22 2 ALA B CA 1
ATOM 7220 C C . ALA B 1 2 ? -9.438 -48.125 -68.125 1 36.22 2 ALA B C 1
ATOM 7222 O O . ALA B 1 2 ? -10.406 -47.844 -67.438 1 36.22 2 ALA B O 1
ATOM 7223 N N . VAL B 1 3 ? -8.508 -49 -67.625 1 33 3 VAL B N 1
ATOM 7224 C CA . VAL B 1 3 ? -8.148 -49.125 -66.25 1 33 3 VAL B CA 1
ATOM 7225 C C . VAL B 1 3 ? -7.645 -47.781 -65.75 1 33 3 VAL B C 1
ATOM 7227 O O . VAL B 1 3 ? -6.656 -47.219 -66.25 1 33 3 VAL B O 1
ATOM 7230 N N . MET B 1 4 ? -8.5 -46.875 -65.375 1 36.31 4 MET B N 1
ATOM 7231 C CA . MET B 1 4 ? -8.094 -45.656 -64.625 1 36.31 4 MET B CA 1
ATOM 7232 C C . MET B 1 4 ? -7.215 -45.969 -63.438 1 36.31 4 MET B C 1
ATOM 7234 O O . MET B 1 4 ? -7.641 -46.688 -62.531 1 36.31 4 MET B O 1
ATOM 7238 N N . VAL B 1 5 ? -5.941 -46.125 -63.688 1 34.72 5 VAL B N 1
ATOM 7239 C CA . VAL B 1 5 ? -4.965 -46.281 -62.625 1 34.72 5 VAL B CA 1
ATOM 7240 C C . VAL B 1 5 ? -5.094 -45.156 -61.625 1 34.72 5 VAL B C 1
ATOM 7242 O O . VAL B 1 5 ? -4.887 -43.969 -62 1 34.72 5 VAL B O 1
ATOM 7245 N N . ALA B 1 6 ? -6.027 -45.25 -60.781 1 41 6 ALA B N 1
ATOM 7246 C CA . ALA B 1 6 ? -6.094 -44.312 -59.688 1 41 6 ALA B CA 1
ATOM 7247 C C . ALA B 1 6 ? -4.734 -44.156 -59 1 41 6 ALA B C 1
ATOM 7249 O O . ALA B 1 6 ? -4.148 -45.125 -58.531 1 41 6 ALA B O 1
ATOM 7250 N N . THR B 1 7 ? -3.938 -43.312 -59.5 1 34.78 7 THR B N 1
ATOM 7251 C CA . THR B 1 7 ? -2.686 -42.969 -58.812 1 34.78 7 THR B CA 1
ATOM 7252 C C . THR B 1 7 ? -2.904 -42.844 -57.312 1 34.78 7 THR B C 1
ATOM 7254 O O . THR B 1 7 ? -3.742 -42.062 -56.875 1 34.78 7 THR B O 1
ATOM 7257 N N . LYS B 1 8 ? -2.832 -43.969 -56.688 1 40.84 8 LYS B N 1
ATOM 7258 C CA . LYS B 1 8 ? -2.797 -44 -55.219 1 40.84 8 LYS B CA 1
ATOM 7259 C C . LYS B 1 8 ? -1.896 -42.875 -54.688 1 40.84 8 LYS B C 1
ATOM 7261 O O . LYS B 1 8 ? -0.705 -42.844 -55 1 40.84 8 LYS B O 1
ATOM 7266 N N . GLU B 1 9 ? -2.336 -41.719 -54.594 1 38.19 9 GLU B N 1
ATOM 7267 C CA . GLU B 1 9 ? -1.557 -40.688 -53.906 1 38.19 9 GLU B CA 1
ATOM 7268 C C . GLU B 1 9 ? -0.742 -41.25 -52.75 1 38.19 9 GLU B C 1
ATOM 7270 O O . GLU B 1 9 ? -1.273 -42 -51.938 1 38.19 9 GLU B O 1
ATOM 7275 N N . GLU B 1 10 ? 0.512 -41.594 -52.906 1 40 10 GLU B N 1
ATOM 7276 C CA . GLU B 1 10 ? 1.438 -42.031 -51.875 1 40 10 GLU B CA 1
ATOM 7277 C C . GLU B 1 10 ? 1.18 -41.312 -50.531 1 40 10 GLU B C 1
ATOM 7279 O O . GLU B 1 10 ? 1.084 -40.094 -50.5 1 40 10 GLU B O 1
ATOM 7284 N N . PRO B 1 11 ? 0.513 -41.969 -49.562 1 51.78 11 PRO B N 1
ATOM 7285 C CA . PRO B 1 11 ? 0.252 -41.312 -48.312 1 51.78 11 PRO B CA 1
ATOM 7286 C C . PRO B 1 11 ? 1.442 -40.469 -47.812 1 51.78 11 PRO B C 1
ATOM 7288 O O . PRO B 1 11 ? 2.572 -40.969 -47.781 1 51.78 11 PRO B O 1
ATOM 7291 N N . ILE B 1 12 ? 1.598 -39.281 -48.094 1 59.16 12 ILE B N 1
ATOM 7292 C CA . ILE B 1 12 ? 2.641 -38.406 -47.594 1 59.16 12 ILE B CA 1
ATOM 7293 C C . ILE B 1 12 ? 2.979 -38.719 -46.156 1 59.16 12 ILE B C 1
ATOM 7295 O O . ILE B 1 12 ? 2.107 -38.688 -45.281 1 59.16 12 ILE B O 1
ATOM 7299 N N . GLU B 1 13 ? 4.059 -39.469 -45.938 1 76 13 GLU B N 1
ATOM 7300 C CA . GLU B 1 13 ? 4.574 -39.781 -44.594 1 76 13 GLU B CA 1
ATOM 7301 C C . GLU B 1 13 ? 4.645 -38.531 -43.719 1 76 13 GLU B C 1
ATOM 7303 O O . GLU B 1 13 ? 5.09 -37.5 -44.188 1 76 13 GLU B O 1
ATOM 7308 N N . PRO B 1 14 ? 4.035 -38.625 -42.562 1 84 14 PRO B N 1
ATOM 7309 C CA . PRO B 1 14 ? 4.074 -37.469 -41.656 1 84 14 PRO B CA 1
ATOM 7310 C C . PRO B 1 14 ? 5.5 -37.062 -41.312 1 84 14 PRO B C 1
ATOM 7312 O O . PRO B 1 14 ? 6.391 -37.906 -41.219 1 84 14 PRO B O 1
ATOM 7315 N N . ILE B 1 15 ? 5.758 -35.781 -41.344 1 85.81 15 ILE B N 1
ATOM 7316 C CA . ILE B 1 15 ? 7.062 -35.25 -41 1 85.81 15 ILE B CA 1
ATOM 7317 C C . ILE B 1 15 ? 7.164 -35.062 -39.5 1 85.81 15 ILE B C 1
ATOM 7319 O O . ILE B 1 15 ? 6.211 -34.625 -38.844 1 85.81 15 ILE B O 1
ATOM 7323 N N . LEU B 1 16 ? 8.25 -35.562 -38.875 1 90 16 LEU B N 1
ATOM 7324 C CA . LEU B 1 16 ? 8.508 -35.375 -37.469 1 90 16 LEU B CA 1
ATOM 7325 C C . LEU B 1 16 ? 8.664 -33.875 -37.125 1 90 16 LEU B C 1
ATOM 7327 O O . LEU B 1 16 ? 9.531 -33.219 -37.688 1 90 16 LEU B O 1
ATOM 7331 N N . PRO B 1 17 ? 7.855 -33.375 -36.281 1 87.25 17 PRO B N 1
ATOM 7332 C CA . PRO B 1 17 ? 7.887 -31.938 -35.969 1 87.25 17 PRO B CA 1
ATOM 7333 C C . PRO B 1 17 ? 9.078 -31.547 -35.094 1 87.25 17 PRO B C 1
ATOM 7335 O O . PRO B 1 17 ? 9.508 -32.344 -34.25 1 87.25 17 PRO B O 1
ATOM 7338 N N . ASP B 1 18 ? 9.531 -30.297 -35.375 1 85.06 18 ASP B N 1
ATOM 7339 C CA . ASP B 1 18 ? 10.453 -29.609 -34.469 1 85.06 18 ASP B CA 1
ATOM 7340 C C . ASP B 1 18 ? 9.695 -28.812 -33.406 1 85.06 18 ASP B C 1
ATOM 7342 O O . ASP B 1 18 ? 8.602 -28.312 -33.656 1 85.06 18 ASP B O 1
ATOM 7346 N N . ILE B 1 19 ? 10.266 -28.812 -32.188 1 84.31 19 ILE B N 1
ATOM 7347 C CA . ILE B 1 19 ? 9.547 -28.172 -31.094 1 84.31 19 ILE B CA 1
ATOM 7348 C C . ILE B 1 19 ? 9.195 -26.734 -31.484 1 84.31 19 ILE B C 1
ATOM 7350 O O . ILE B 1 19 ? 8.148 -26.219 -31.078 1 84.31 19 ILE B O 1
ATOM 7354 N N . TRP B 1 20 ? 10.086 -25.969 -32.188 1 82.62 20 TRP B N 1
ATOM 7355 C CA . TRP B 1 20 ? 9.852 -24.562 -32.5 1 82.62 20 TRP B CA 1
ATOM 7356 C C . TRP B 1 20 ? 8.758 -24.406 -33.562 1 82.62 20 TRP B C 1
ATOM 7358 O O . TRP B 1 20 ? 8.195 -23.312 -33.719 1 82.62 20 TRP B O 1
ATOM 7368 N N . THR B 1 21 ? 8.492 -25.422 -34.188 1 76.75 21 THR B N 1
ATOM 7369 C CA . THR B 1 21 ? 7.473 -25.328 -35.219 1 76.75 21 THR B CA 1
ATOM 7370 C C . THR B 1 21 ? 6.082 -25.594 -34.625 1 76.75 21 THR B C 1
ATOM 7372 O O . THR B 1 21 ? 5.074 -25.312 -35.281 1 76.75 21 THR B O 1
ATOM 7375 N N . VAL B 1 22 ? 6.113 -26.094 -33.406 1 76.5 22 VAL B N 1
ATOM 7376 C CA . VAL B 1 22 ? 4.816 -26.484 -32.875 1 76.5 22 VAL B CA 1
ATOM 7377 C C . VAL B 1 22 ? 4.398 -25.516 -31.781 1 76.5 22 VAL B C 1
ATOM 7379 O O . VAL B 1 22 ? 3.328 -25.656 -31.188 1 76.5 22 VAL B O 1
ATOM 7382 N N . VAL B 1 23 ? 5.281 -24.562 -31.531 1 81.31 23 VAL B N 1
ATOM 7383 C CA . VAL B 1 23 ? 4.941 -23.594 -30.484 1 81.31 23 VAL B CA 1
ATOM 7384 C C . VAL B 1 23 ? 4.953 -22.188 -31.062 1 81.31 23 VAL B C 1
ATOM 7386 O O . VAL B 1 23 ? 5.492 -21.953 -32.156 1 81.31 23 VAL B O 1
ATOM 7389 N N . GLN B 1 24 ? 4.375 -21.297 -30.484 1 73.56 24 GLN B N 1
ATOM 7390 C CA . GLN B 1 24 ? 4.355 -19.906 -30.906 1 73.56 24 GLN B CA 1
ATOM 7391 C C . GLN B 1 24 ? 5.578 -19.156 -30.391 1 73.56 24 GLN B C 1
ATOM 7393 O O . GLN B 1 24 ? 6.672 -19.281 -30.938 1 73.56 24 GLN B O 1
ATOM 7398 N N . ASP B 1 25 ? 5.457 -18.625 -29.109 1 81.56 25 ASP B N 1
ATOM 7399 C CA . ASP B 1 25 ? 6.523 -17.812 -28.547 1 81.56 25 ASP B CA 1
ATOM 7400 C C . ASP B 1 25 ? 7.051 -18.422 -27.25 1 81.56 25 ASP B C 1
ATOM 7402 O O . ASP B 1 25 ? 8.109 -18.031 -26.75 1 81.56 25 ASP B O 1
ATOM 7406 N N . SER B 1 26 ? 6.406 -19.406 -26.766 1 90.44 26 SER B N 1
ATOM 7407 C CA . SER B 1 26 ? 6.773 -20.062 -25.5 1 90.44 26 SER B CA 1
ATOM 7408 C C . SER B 1 26 ? 6.078 -21.406 -25.359 1 90.44 26 SER B C 1
ATOM 7410 O O . SER B 1 26 ? 5.203 -21.75 -26.156 1 90.44 26 SER B O 1
ATOM 7412 N N . TYR B 1 27 ? 6.551 -22.203 -24.438 1 91.81 27 TYR B N 1
ATOM 7413 C CA . TYR B 1 27 ? 5.836 -23.438 -24.141 1 91.81 27 TYR B CA 1
ATOM 7414 C C . TYR B 1 27 ? 5.918 -23.781 -22.656 1 91.81 27 TYR B C 1
ATOM 7416 O O . TYR B 1 27 ? 6.781 -23.281 -21.953 1 91.81 27 TYR B O 1
ATOM 7424 N N . ASP B 1 28 ? 5.031 -24.531 -22.172 1 92.94 28 ASP B N 1
ATOM 7425 C CA . ASP B 1 28 ? 4.871 -25.094 -20.828 1 92.94 28 ASP B CA 1
ATOM 7426 C C . ASP B 1 28 ? 4.691 -26.609 -20.891 1 92.94 28 ASP B C 1
ATOM 7428 O O . ASP B 1 28 ? 3.682 -27.094 -21.406 1 92.94 28 ASP B O 1
ATOM 7432 N N . SER B 1 29 ? 5.746 -27.312 -20.375 1 94.25 29 SER B N 1
ATOM 7433 C CA . SER B 1 29 ? 5.73 -28.75 -20.516 1 94.25 29 SER B CA 1
ATOM 7434 C C . SER B 1 29 ? 6.012 -29.453 -19.188 1 94.25 29 SER B C 1
ATOM 7436 O O . SER B 1 29 ? 6.789 -28.953 -18.375 1 94.25 29 SER B O 1
ATOM 7438 N N . ARG B 1 30 ? 5.359 -30.547 -18.984 1 94.62 30 ARG B N 1
ATOM 7439 C CA . ARG B 1 30 ? 5.637 -31.453 -17.875 1 94.62 30 ARG B CA 1
ATOM 7440 C C . ARG B 1 30 ? 6.02 -32.844 -18.391 1 94.62 30 ARG B C 1
ATOM 7442 O O . ARG B 1 30 ? 5.316 -33.406 -19.219 1 94.62 30 ARG B O 1
ATOM 7449 N N . VAL B 1 31 ? 7.172 -33.312 -17.844 1 96.12 31 VAL B N 1
ATOM 7450 C CA . VAL B 1 31 ? 7.719 -34.562 -18.359 1 96.12 31 VAL B CA 1
ATOM 7451 C C . VAL B 1 31 ? 8.07 -35.5 -17.219 1 96.12 31 VAL B C 1
ATOM 7453 O O . VAL B 1 31 ? 8.711 -35.094 -16.25 1 96.12 31 VAL B O 1
ATOM 7456 N N . SER B 1 32 ? 7.551 -36.719 -17.297 1 94.69 32 SER B N 1
ATOM 7457 C CA . SER B 1 32 ? 8.008 -37.781 -16.391 1 94.69 32 SER B CA 1
ATOM 7458 C C . SER B 1 32 ? 9.156 -38.562 -17.016 1 94.69 32 SER B C 1
ATOM 7460 O O . SER B 1 32 ? 9.039 -39.094 -18.125 1 94.69 32 SER B O 1
ATOM 7462 N N . VAL B 1 33 ? 10.266 -38.594 -16.328 1 96.06 33 VAL B N 1
ATOM 7463 C CA . VAL B 1 33 ? 11.445 -39.312 -16.797 1 96.06 33 VAL B CA 1
ATOM 7464 C C . VAL B 1 33 ? 11.656 -40.562 -15.969 1 96.06 33 VAL B C 1
ATOM 7466 O O . VAL B 1 33 ? 11.844 -40.5 -14.75 1 96.06 33 VAL B O 1
ATOM 7469 N N . SER B 1 34 ? 11.664 -41.719 -16.625 1 95.12 34 SER B N 1
ATOM 7470 C CA . SER B 1 34 ? 11.773 -43 -15.906 1 95.12 34 SER B CA 1
ATOM 7471 C C . SER B 1 34 ? 13.023 -43.75 -16.328 1 95.12 34 SER B C 1
ATOM 7473 O O . SER B 1 34 ? 13.352 -43.812 -17.516 1 95.12 34 SER B O 1
ATOM 7475 N N . PHE B 1 35 ? 13.695 -44.312 -15.305 1 94.44 35 PHE B N 1
ATOM 7476 C CA . PHE B 1 35 ? 14.906 -45.094 -15.492 1 94.44 35 PHE B CA 1
ATOM 7477 C C . PHE B 1 35 ? 14.695 -46.531 -15.055 1 94.44 35 PHE B C 1
ATOM 7479 O O . PHE B 1 35 ? 15.062 -46.906 -13.938 1 94.44 35 PHE B O 1
ATOM 7486 N N . PRO B 1 36 ? 14.219 -47.344 -15.977 1 92.44 36 PRO B N 1
ATOM 7487 C CA . PRO B 1 36 ? 13.867 -48.719 -15.586 1 92.44 36 PRO B CA 1
ATOM 7488 C C . PRO B 1 36 ? 15.094 -49.594 -15.336 1 92.44 36 PRO B C 1
ATOM 7490 O O . PRO B 1 36 ? 14.992 -50.625 -14.672 1 92.44 36 PRO B O 1
ATOM 7493 N N . LYS B 1 37 ? 16.281 -49.25 -15.844 1 92.38 37 LYS B N 1
ATOM 7494 C CA . LYS B 1 37 ? 17.438 -50.125 -15.766 1 92.38 37 LYS B CA 1
ATOM 7495 C C . LYS B 1 37 ? 18.359 -49.75 -14.609 1 92.38 37 LYS B C 1
ATOM 7497 O O . LYS B 1 37 ? 19.297 -50.469 -14.281 1 92.38 37 LYS B O 1
ATOM 7502 N N . LEU B 1 38 ? 18.031 -48.625 -13.969 1 91.81 38 LEU B N 1
ATOM 7503 C CA . LEU B 1 38 ? 18.797 -48.25 -12.789 1 91.81 38 LEU B CA 1
ATOM 7504 C C . LEU B 1 38 ? 18.359 -49.062 -11.57 1 91.81 38 LEU B C 1
ATOM 7506 O O . LEU B 1 38 ? 17.219 -49.5 -11.508 1 91.81 38 LEU B O 1
ATOM 7510 N N . THR B 1 39 ? 19.234 -49.344 -10.633 1 87.12 39 THR B N 1
ATOM 7511 C CA . THR B 1 39 ? 18.922 -50 -9.375 1 87.12 39 THR B CA 1
ATOM 7512 C C . THR B 1 39 ? 19.125 -49.031 -8.203 1 87.12 39 THR B C 1
ATOM 7514 O O . THR B 1 39 ? 20.25 -48.625 -7.906 1 87.12 39 THR B O 1
ATOM 7517 N N . PRO B 1 40 ? 18.203 -48.656 -7.5 1 87.38 40 PRO B N 1
ATOM 7518 C CA . PRO B 1 40 ? 16.781 -48.938 -7.707 1 87.38 40 PRO B CA 1
ATOM 7519 C C . PRO B 1 40 ? 16.219 -48.219 -8.93 1 87.38 40 PRO B C 1
ATOM 7521 O O . PRO B 1 40 ? 16.797 -47.25 -9.406 1 87.38 40 PRO B O 1
ATOM 7524 N N . HIS B 1 41 ? 15.094 -48.812 -9.492 1 90.94 41 HIS B N 1
ATOM 7525 C CA . HIS B 1 41 ? 14.352 -48.125 -10.523 1 90.94 41 HIS B CA 1
ATOM 7526 C C . HIS B 1 41 ? 13.836 -46.781 -10.023 1 90.94 41 HIS B C 1
ATOM 7528 O O . HIS B 1 41 ? 13.453 -46.656 -8.859 1 90.94 41 HIS B O 1
ATOM 7534 N N . VAL B 1 42 ? 13.953 -45.781 -10.867 1 91.31 42 VAL B N 1
ATOM 7535 C CA . VAL B 1 42 ? 13.648 -44.438 -10.383 1 91.31 42 VAL B CA 1
ATOM 7536 C C . VAL B 1 42 ? 12.953 -43.625 -11.484 1 91.31 42 VAL B C 1
ATOM 7538 O O . VAL B 1 42 ? 13.203 -43.844 -12.672 1 91.31 42 VAL B O 1
ATOM 7541 N N . SER B 1 43 ? 12.062 -42.844 -11.031 1 92.56 43 SER B N 1
ATOM 7542 C CA . SER B 1 43 ? 11.445 -41.875 -11.906 1 92.56 43 SER B CA 1
ATOM 7543 C C . SER B 1 43 ? 11.594 -40.469 -11.336 1 92.56 43 SER B C 1
ATOM 7545 O O . SER B 1 43 ? 11.586 -40.281 -10.125 1 92.56 43 SER B O 1
ATOM 7547 N N . MET B 1 44 ? 11.781 -39.469 -12.195 1 93.62 44 MET B N 1
ATOM 7548 C CA . MET B 1 44 ? 11.758 -38.062 -11.797 1 93.62 44 MET B CA 1
ATOM 7549 C C . MET B 1 44 ? 10.719 -37.281 -12.602 1 93.62 44 MET B C 1
ATOM 7551 O O . MET B 1 44 ? 10.258 -37.75 -13.648 1 93.62 44 MET B O 1
ATOM 7555 N N . MET B 1 45 ? 10.219 -36.219 -12.07 1 93.62 45 MET B N 1
ATOM 7556 C CA . MET B 1 45 ? 9.273 -35.312 -12.734 1 93.62 45 MET B CA 1
ATOM 7557 C C . MET B 1 45 ? 9.922 -33.969 -13.039 1 93.62 45 MET B C 1
ATOM 7559 O O . MET B 1 45 ? 10.633 -33.406 -12.203 1 93.62 45 MET B O 1
ATOM 7563 N N . VAL B 1 46 ? 9.703 -33.5 -14.305 1 96.12 46 VAL B N 1
ATOM 7564 C CA . VAL B 1 46 ? 10.297 -32.219 -14.711 1 96.12 46 VAL B CA 1
ATOM 7565 C C . VAL B 1 46 ? 9.203 -31.281 -15.211 1 96.12 46 VAL B C 1
ATOM 7567 O O . VAL B 1 46 ? 8.422 -31.641 -16.094 1 96.12 46 VAL B O 1
ATOM 7570 N N . ASP B 1 47 ? 9.062 -30.188 -14.578 1 94.88 47 ASP B N 1
ATOM 7571 C CA . ASP B 1 47 ? 8.258 -29.062 -15.031 1 94.88 47 ASP B CA 1
ATOM 7572 C C . ASP B 1 47 ? 9.109 -28.031 -15.773 1 94.88 47 ASP B C 1
ATOM 7574 O O . ASP B 1 47 ? 10.062 -27.484 -15.203 1 94.88 47 ASP B O 1
ATOM 7578 N N . GLU B 1 48 ? 8.742 -27.812 -17.078 1 96.12 48 GLU B N 1
ATOM 7579 C CA . GLU B 1 48 ? 9.602 -26.969 -17.906 1 96.12 48 GLU B CA 1
ATOM 7580 C C . GLU B 1 48 ? 8.82 -25.812 -18.531 1 96.12 48 GLU B C 1
ATOM 7582 O O . GLU B 1 48 ? 7.73 -26.016 -19.062 1 96.12 48 GLU B O 1
ATOM 7587 N N . LEU B 1 49 ? 9.406 -24.625 -18.375 1 96.38 49 LEU B N 1
ATOM 7588 C CA . LEU B 1 49 ? 8.938 -23.422 -19.062 1 96.38 49 LEU B CA 1
ATOM 7589 C C . LEU B 1 49 ? 10.023 -22.844 -19.953 1 96.38 49 LEU B C 1
ATOM 7591 O O . LEU B 1 49 ? 11.203 -22.875 -19.594 1 96.38 49 LEU B O 1
ATOM 7595 N N . TYR B 1 50 ? 9.625 -22.344 -21.141 1 95.06 50 TYR B N 1
ATOM 7596 C CA . TYR B 1 50 ? 10.594 -21.672 -21.984 1 95.06 50 TYR B CA 1
ATOM 7597 C C . TYR B 1 50 ? 9.945 -20.5 -22.734 1 95.06 50 TYR B C 1
ATOM 7599 O O . TYR B 1 50 ? 8.805 -20.609 -23.188 1 95.06 50 TYR B O 1
ATOM 7607 N N . ASP B 1 51 ? 10.656 -19.453 -22.797 1 93.38 51 ASP B N 1
ATOM 7608 C CA . ASP B 1 51 ? 10.289 -18.297 -23.594 1 93.38 51 ASP B CA 1
ATOM 7609 C C . ASP B 1 51 ? 11.289 -18.047 -24.719 1 93.38 51 ASP B C 1
ATOM 7611 O O . ASP B 1 51 ? 12.445 -17.719 -24.469 1 93.38 51 ASP B O 1
ATOM 7615 N N . ILE B 1 52 ? 10.836 -18.109 -25.953 1 89.19 52 ILE B N 1
ATOM 7616 C CA . ILE B 1 52 ? 11.711 -18.047 -27.109 1 89.19 52 ILE B CA 1
ATOM 7617 C C . ILE B 1 52 ? 12.219 -16.609 -27.297 1 89.19 52 ILE B C 1
ATOM 7619 O O . ILE B 1 52 ? 13.406 -16.406 -27.562 1 89.19 52 ILE B O 1
ATOM 7623 N N . SER B 1 53 ? 11.328 -15.664 -27.141 1 85 53 SER B N 1
ATOM 7624 C CA . SER B 1 53 ? 11.68 -14.273 -27.391 1 85 53 SER B CA 1
ATOM 7625 C C . SER B 1 53 ? 12.68 -13.758 -26.359 1 85 53 SER B C 1
ATOM 7627 O O . SER B 1 53 ? 13.648 -13.086 -26.703 1 85 53 SER B O 1
ATOM 7629 N N . ASP B 1 54 ? 12.492 -14.141 -25.141 1 87.38 54 ASP B N 1
ATOM 7630 C CA . ASP B 1 54 ? 13.359 -13.641 -24.078 1 87.38 54 ASP B CA 1
ATOM 7631 C C . ASP B 1 54 ? 14.523 -14.602 -23.828 1 87.38 54 ASP B C 1
ATOM 7633 O O . ASP B 1 54 ? 15.453 -14.266 -23.094 1 87.38 54 ASP B O 1
ATOM 7637 N N . GLU B 1 55 ? 14.492 -15.742 -24.422 1 89.31 55 GLU B N 1
ATOM 7638 C CA . GLU B 1 55 ? 15.555 -16.75 -24.359 1 89.31 55 GLU B CA 1
ATOM 7639 C C . GLU B 1 55 ? 15.836 -17.156 -22.922 1 89.31 55 GLU B C 1
ATOM 7641 O O . GLU B 1 55 ? 16.984 -17.109 -22.469 1 89.31 55 GLU B O 1
ATOM 7646 N N . MET B 1 56 ? 14.859 -17.469 -22.281 1 93.38 56 MET B N 1
ATOM 7647 C CA . MET B 1 56 ? 15 -17.906 -20.891 1 93.38 56 MET B CA 1
ATOM 7648 C C . MET B 1 56 ? 14.156 -19.141 -20.625 1 93.38 56 MET B C 1
ATOM 7650 O O . MET B 1 56 ? 13.133 -19.359 -21.281 1 93.38 56 MET B O 1
ATOM 7654 N N . GLY B 1 57 ? 14.633 -19.938 -19.688 1 95.06 57 GLY B N 1
ATOM 7655 C CA . GLY B 1 57 ? 13.953 -21.172 -19.328 1 95.06 57 GLY B CA 1
ATOM 7656 C C . GLY B 1 57 ? 14 -21.484 -17.844 1 95.06 57 GLY B C 1
ATOM 7657 O O . GLY B 1 57 ? 14.773 -20.875 -17.109 1 95.06 57 GLY B O 1
ATOM 7658 N N . MET B 1 58 ? 13.117 -22.281 -17.438 1 96.56 58 MET B N 1
ATOM 7659 C CA . MET B 1 58 ? 13.023 -22.734 -16.062 1 96.56 58 MET B CA 1
ATOM 7660 C C . MET B 1 58 ? 12.703 -24.234 -16 1 96.56 58 MET B C 1
ATOM 7662 O O . MET B 1 58 ? 11.875 -24.719 -16.781 1 96.56 58 MET B O 1
ATOM 7666 N N . LEU B 1 59 ? 13.383 -24.953 -15.133 1 96.38 59 LEU B N 1
ATOM 7667 C CA . LEU B 1 59 ? 13.086 -26.344 -14.836 1 96.38 59 LEU B CA 1
ATOM 7668 C C . LEU B 1 59 ? 12.875 -26.547 -13.336 1 96.38 59 LEU B C 1
ATOM 7670 O O . LEU B 1 59 ? 13.656 -26.047 -12.523 1 96.38 59 LEU B O 1
ATOM 7674 N N . GLN B 1 60 ? 11.883 -27.109 -13.039 1 94.69 60 GLN B N 1
ATOM 7675 C CA . GLN B 1 60 ? 11.68 -27.641 -11.695 1 94.69 60 GLN B CA 1
ATOM 7676 C C . GLN B 1 60 ? 11.664 -29.156 -11.703 1 94.69 60 GLN B C 1
ATOM 7678 O O . GLN B 1 60 ? 10.812 -29.781 -12.352 1 94.69 60 GLN B O 1
ATOM 7683 N N . VAL B 1 61 ? 12.594 -29.734 -10.969 1 94.75 61 VAL B N 1
ATOM 7684 C CA . VAL B 1 61 ? 12.766 -31.188 -11.016 1 94.75 61 VAL B CA 1
ATOM 7685 C C . VAL B 1 61 ? 12.492 -31.781 -9.641 1 94.75 61 VAL B C 1
ATOM 7687 O O . VAL B 1 61 ? 13.086 -31.359 -8.641 1 94.75 61 VAL B O 1
ATOM 7690 N N . TRP B 1 62 ? 11.594 -32.656 -9.602 1 91.75 62 TRP B N 1
ATOM 7691 C CA . TRP B 1 62 ? 11.344 -33.438 -8.398 1 91.75 62 TRP B CA 1
ATOM 7692 C C . TRP B 1 62 ? 11.984 -34.812 -8.5 1 91.75 62 TRP B C 1
ATOM 7694 O O . TRP B 1 62 ? 11.688 -35.594 -9.422 1 91.75 62 TRP B O 1
ATOM 7704 N N . ASP B 1 63 ? 12.875 -35.094 -7.668 1 89.75 63 ASP B N 1
ATOM 7705 C CA . ASP B 1 63 ? 13.516 -36.406 -7.602 1 89.75 63 ASP B CA 1
ATOM 7706 C C . ASP B 1 63 ? 13.906 -36.75 -6.168 1 89.75 63 ASP B C 1
ATOM 7708 O O . ASP B 1 63 ? 14.305 -35.875 -5.398 1 89.75 63 ASP B O 1
ATOM 7712 N N . HIS B 1 64 ? 13.711 -37.969 -5.742 1 82.31 64 HIS B N 1
ATOM 7713 C CA . HIS B 1 64 ? 14.109 -38.469 -4.438 1 82.31 64 HIS B CA 1
ATOM 7714 C C . HIS B 1 64 ? 13.555 -37.594 -3.314 1 82.31 64 HIS B C 1
ATOM 7716 O O . HIS B 1 64 ? 14.281 -37.25 -2.377 1 82.31 64 HIS B O 1
ATOM 7722 N N . SER B 1 65 ? 12.336 -37.094 -3.523 1 80.88 65 SER B N 1
ATOM 7723 C CA . SER B 1 65 ? 11.625 -36.281 -2.541 1 80.88 65 SER B CA 1
ATOM 7724 C C . SER B 1 65 ? 12.258 -34.875 -2.404 1 80.88 65 SER B C 1
ATOM 7726 O O . SER B 1 65 ? 12.102 -34.219 -1.375 1 80.88 65 SER B O 1
ATOM 7728 N N . GLN B 1 66 ? 13.07 -34.531 -3.361 1 86.06 66 GLN B N 1
ATOM 7729 C CA . GLN B 1 66 ? 13.695 -33.219 -3.381 1 86.06 66 GLN B CA 1
ATOM 7730 C C . GLN B 1 66 ? 13.297 -32.438 -4.633 1 86.06 66 GLN B C 1
ATOM 7732 O O . GLN B 1 66 ? 12.922 -33.062 -5.645 1 86.06 66 GLN B O 1
ATOM 7737 N N . VAL B 1 67 ? 13.367 -31.141 -4.43 1 90.25 67 VAL B N 1
ATOM 7738 C CA . VAL B 1 67 ? 13.023 -30.297 -5.566 1 90.25 67 VAL B CA 1
ATOM 7739 C C . VAL B 1 67 ? 14.219 -29.422 -5.945 1 90.25 67 VAL B C 1
ATOM 7741 O O . VAL B 1 67 ? 14.852 -28.828 -5.078 1 90.25 67 VAL B O 1
ATOM 7744 N N . THR B 1 68 ? 14.57 -29.469 -7.207 1 92.81 68 THR B N 1
ATOM 7745 C CA . THR B 1 68 ? 15.633 -28.625 -7.754 1 92.81 68 THR B CA 1
ATOM 7746 C C . THR B 1 68 ? 15.062 -27.625 -8.766 1 92.81 68 THR B C 1
ATOM 7748 O O . THR B 1 68 ? 14.367 -28.016 -9.703 1 92.81 68 THR B O 1
ATOM 7751 N N . HIS B 1 69 ? 15.391 -26.375 -8.5 1 94.81 69 HIS B N 1
ATOM 7752 C CA . HIS B 1 69 ? 14.992 -25.344 -9.438 1 94.81 69 HIS B CA 1
ATOM 7753 C C . HIS B 1 69 ? 16.172 -24.891 -10.289 1 94.81 69 HIS B C 1
ATOM 7755 O O . HIS B 1 69 ? 17.25 -24.578 -9.758 1 94.81 69 HIS B O 1
ATOM 7761 N N . ILE B 1 70 ? 15.961 -24.859 -11.594 1 95.25 70 ILE B N 1
ATOM 7762 C CA . ILE B 1 70 ? 16.984 -24.391 -12.516 1 95.25 70 ILE B CA 1
ATOM 7763 C C . ILE B 1 70 ? 16.438 -23.266 -13.383 1 95.25 70 ILE B C 1
ATOM 7765 O O . ILE B 1 70 ? 15.469 -23.469 -14.125 1 95.25 70 ILE B O 1
ATOM 7769 N N . ASN B 1 71 ? 16.953 -22.156 -13.227 1 95.88 71 ASN B N 1
ATOM 7770 C CA . ASN B 1 71 ? 16.656 -21.031 -14.117 1 95.88 71 ASN B CA 1
ATOM 7771 C C . ASN B 1 71 ? 17.859 -20.672 -14.984 1 95.88 71 ASN B C 1
ATOM 7773 O O . ASN B 1 71 ? 19 -20.656 -14.508 1 95.88 71 ASN B O 1
ATOM 7777 N N . TYR B 1 72 ? 17.656 -20.5 -16.266 1 94.56 72 TYR B N 1
ATOM 7778 C CA . TYR B 1 72 ? 18.766 -20.125 -17.125 1 94.56 72 TYR B CA 1
ATOM 7779 C C . TYR B 1 72 ? 18.375 -19 -18.078 1 94.56 72 TYR B C 1
ATOM 7781 O O . TYR B 1 72 ? 17.234 -18.938 -18.531 1 94.56 72 TYR B O 1
ATOM 7789 N N . TYR B 1 73 ? 19.328 -18.156 -18.281 1 93.31 73 TYR B N 1
ATOM 7790 C CA . TYR B 1 73 ? 19.188 -16.969 -19.094 1 93.31 73 TYR B CA 1
ATOM 7791 C C . TYR B 1 73 ? 20.266 -16.891 -20.156 1 93.31 73 TYR B C 1
ATOM 7793 O O . TYR B 1 73 ? 21.422 -16.562 -19.859 1 93.31 73 TYR B O 1
ATOM 7801 N N . SER B 1 74 ? 19.875 -17.016 -21.391 1 89.44 74 SER B N 1
ATOM 7802 C CA . SER B 1 74 ? 20.844 -17.062 -22.484 1 89.44 74 SER B CA 1
ATOM 7803 C C . SER B 1 74 ? 21.406 -15.672 -22.766 1 89.44 74 SER B C 1
ATOM 7805 O O . SER B 1 74 ? 22.578 -15.539 -23.125 1 89.44 74 SER B O 1
ATOM 7807 N N . LYS B 1 75 ? 20.609 -14.703 -22.641 1 86.88 75 LYS B N 1
ATOM 7808 C CA . LYS B 1 75 ? 21.062 -13.344 -22.938 1 86.88 75 LYS B CA 1
ATOM 7809 C C . LYS B 1 75 ? 22.188 -12.922 -22 1 86.88 75 LYS B C 1
ATOM 7811 O O . LYS B 1 75 ? 23.125 -12.242 -22.422 1 86.88 75 LYS B O 1
ATOM 7816 N N . SER B 1 76 ? 22.125 -13.312 -20.781 1 89.31 76 SER B N 1
ATOM 7817 C CA . SER B 1 76 ? 23.156 -12.961 -19.828 1 89.31 76 SER B CA 1
ATOM 7818 C C . SER B 1 76 ? 24.125 -14.125 -19.594 1 89.31 76 SER B C 1
ATOM 7820 O O . SER B 1 76 ? 25.078 -14 -18.828 1 89.31 76 SER B O 1
ATOM 7822 N N . ASN B 1 77 ? 23.953 -15.234 -20.219 1 90 77 ASN B N 1
ATOM 7823 C CA . ASN B 1 77 ? 24.75 -16.438 -20.062 1 90 77 ASN B CA 1
ATOM 7824 C C . ASN B 1 77 ? 24.891 -16.859 -18.594 1 90 77 ASN B C 1
ATOM 7826 O O . ASN B 1 77 ? 26 -17.031 -18.094 1 90 77 ASN B O 1
ATOM 7830 N N . GLN B 1 78 ? 23.75 -16.969 -17.953 1 93.12 78 GLN B N 1
ATOM 7831 C CA . GLN B 1 78 ? 23.734 -17.359 -16.547 1 93.12 78 GLN B CA 1
ATOM 7832 C C . GLN B 1 78 ? 22.734 -18.484 -16.297 1 93.12 78 GLN B C 1
ATOM 7834 O O . GLN B 1 78 ? 21.656 -18.5 -16.906 1 93.12 78 GLN B O 1
ATOM 7839 N N . SER B 1 79 ? 23.109 -19.375 -15.438 1 94.62 79 SER B N 1
ATOM 7840 C CA . SER B 1 79 ? 22.234 -20.438 -14.945 1 94.62 79 SER B CA 1
ATOM 7841 C C . SER B 1 79 ? 22.266 -20.516 -13.422 1 94.62 79 SER B C 1
ATOM 7843 O O . SER B 1 79 ? 23.312 -20.359 -12.805 1 94.62 79 SER B O 1
ATOM 7845 N N . PHE B 1 80 ? 21.109 -20.609 -12.867 1 95.38 80 PHE B N 1
ATOM 7846 C CA . PHE B 1 80 ? 20.938 -20.688 -11.422 1 95.38 80 PHE B CA 1
ATOM 7847 C C . PHE B 1 80 ? 20.359 -22.031 -11.023 1 95.38 80 PHE B C 1
ATOM 7849 O O . PHE B 1 80 ? 19.297 -22.438 -11.492 1 95.38 80 PHE B O 1
ATOM 7856 N N . ILE B 1 81 ? 21.031 -22.797 -10.188 1 95.06 81 ILE B N 1
ATOM 7857 C CA . ILE B 1 81 ? 20.547 -24.047 -9.641 1 95.06 81 ILE B CA 1
ATOM 7858 C C . ILE B 1 81 ? 20.25 -23.891 -8.148 1 95.06 81 ILE B C 1
ATOM 7860 O O . ILE B 1 81 ? 21.172 -23.641 -7.359 1 95.06 81 ILE B O 1
ATOM 7864 N N . VAL B 1 82 ? 19.047 -24.016 -7.828 1 94.12 82 VAL B N 1
ATOM 7865 C CA . VAL B 1 82 ? 18.641 -23.828 -6.441 1 94.12 82 VAL B CA 1
ATOM 7866 C C . VAL B 1 82 ? 18.125 -25.156 -5.867 1 94.12 82 VAL B C 1
ATOM 7868 O O . VAL B 1 82 ? 17.188 -25.75 -6.402 1 94.12 82 VAL B O 1
ATOM 7871 N N . LYS B 1 83 ? 18.688 -25.625 -4.855 1 90.06 83 LYS B N 1
ATOM 7872 C CA . LYS B 1 83 ? 18.266 -26.781 -4.062 1 90.06 83 LYS B CA 1
ATOM 7873 C C . LYS B 1 83 ? 18.047 -26.391 -2.605 1 90.06 83 LYS B C 1
ATOM 7875 O O . LYS B 1 83 ? 18.953 -25.922 -1.929 1 90.06 83 LYS B O 1
ATOM 7880 N N . ASP B 1 84 ? 16.797 -26.562 -2.211 1 83 84 ASP B N 1
ATOM 7881 C CA . ASP B 1 84 ? 16.422 -26.047 -0.894 1 83 84 ASP B CA 1
ATOM 7882 C C . ASP B 1 84 ? 16.688 -24.547 -0.785 1 83 84 ASP B C 1
ATOM 7884 O O . ASP B 1 84 ? 16.188 -23.766 -1.593 1 83 84 ASP B O 1
ATOM 7888 N N . ASP B 1 85 ? 17.641 -24.172 0.033 1 86.5 85 ASP B N 1
ATOM 7889 C CA . ASP B 1 85 ? 17.922 -22.75 0.184 1 86.5 85 ASP B CA 1
ATOM 7890 C C . ASP B 1 85 ? 19.344 -22.406 -0.269 1 86.5 85 ASP B C 1
ATOM 7892 O O . ASP B 1 85 ? 19.875 -21.359 0.079 1 86.5 85 ASP B O 1
ATOM 7896 N N . THR B 1 86 ? 19.875 -23.297 -1.09 1 89.69 86 THR B N 1
ATOM 7897 C CA . THR B 1 86 ? 21.219 -23.062 -1.625 1 89.69 86 THR B CA 1
ATOM 7898 C C . THR B 1 86 ? 21.156 -22.828 -3.133 1 89.69 86 THR B C 1
ATOM 7900 O O . THR B 1 86 ? 20.391 -23.5 -3.842 1 89.69 86 THR B O 1
ATOM 7903 N N . CYS B 1 87 ? 22 -21.891 -3.559 1 93.69 87 CYS B N 1
ATOM 7904 C CA . CYS B 1 87 ? 22 -21.5 -4.965 1 93.69 87 CYS B CA 1
ATOM 7905 C C . CYS B 1 87 ? 23.406 -21.562 -5.551 1 93.69 87 CYS B C 1
ATOM 7907 O O . CYS B 1 87 ? 24.359 -21.062 -4.934 1 93.69 87 CYS B O 1
ATOM 7909 N N . THR B 1 88 ? 23.562 -22.188 -6.684 1 92.5 88 THR B N 1
ATOM 7910 C CA . THR B 1 88 ? 24.797 -22.188 -7.449 1 92.5 88 THR B CA 1
ATOM 7911 C C . THR B 1 88 ? 24.609 -21.484 -8.789 1 92.5 88 THR B C 1
ATOM 7913 O O . THR B 1 88 ? 23.625 -21.734 -9.484 1 92.5 88 THR B O 1
ATOM 7916 N N . VAL B 1 89 ? 25.531 -20.625 -9.062 1 94 89 VAL B N 1
ATOM 7917 C CA . VAL B 1 89 ? 25.438 -19.859 -10.305 1 94 89 VAL B CA 1
ATOM 7918 C C . VAL B 1 89 ? 26.594 -20.234 -11.227 1 94 89 VAL B C 1
ATOM 7920 O O . VAL B 1 89 ? 27.719 -20.453 -10.773 1 94 89 VAL B O 1
ATOM 7923 N N . GLY B 1 90 ? 26.297 -20.391 -12.508 1 90.38 90 GLY B N 1
ATOM 7924 C CA . GLY B 1 90 ? 27.297 -20.656 -13.539 1 90.38 90 GLY B CA 1
ATOM 7925 C C . GLY B 1 90 ? 26.828 -20.312 -14.938 1 90.38 90 GLY B C 1
ATOM 7926 O O . GLY B 1 90 ? 25.734 -19.75 -15.109 1 90.38 90 GLY B O 1
ATOM 7927 N N . GLY B 1 91 ? 27.719 -20.5 -15.867 1 87.5 91 GLY B N 1
ATOM 7928 C CA . GLY B 1 91 ? 27.328 -20.344 -17.25 1 87.5 91 GLY B CA 1
ATOM 7929 C C . GLY B 1 91 ? 26.312 -21.391 -17.703 1 87.5 91 GLY B C 1
ATOM 7930 O O . GLY B 1 91 ? 26.172 -22.438 -17.078 1 87.5 91 GLY B O 1
ATOM 7931 N N . ILE B 1 92 ? 25.562 -21.094 -18.734 1 82.81 92 ILE B N 1
ATOM 7932 C CA . ILE B 1 92 ? 24.484 -21.984 -19.172 1 82.81 92 ILE B CA 1
ATOM 7933 C C . ILE B 1 92 ? 25.078 -23.297 -19.672 1 82.81 92 ILE B C 1
ATOM 7935 O O . ILE B 1 92 ? 24.453 -24.359 -19.516 1 82.81 92 ILE B O 1
ATOM 7939 N N . LYS B 1 93 ? 26.172 -23.328 -20.328 1 69.5 93 LYS B N 1
ATOM 7940 C CA . LYS B 1 93 ? 26.688 -24.562 -20.938 1 69.5 93 LYS B CA 1
ATOM 7941 C C . LYS B 1 93 ? 27.344 -25.453 -19.875 1 69.5 93 LYS B C 1
ATOM 7943 O O . LYS B 1 93 ? 27.047 -26.641 -19.812 1 69.5 93 LYS B O 1
ATOM 7948 N N . PRO B 1 94 ? 28.016 -24.844 -18.953 1 65 94 PRO B N 1
ATOM 7949 C CA . PRO B 1 94 ? 28.766 -25.703 -18.031 1 65 94 PRO B CA 1
ATOM 7950 C C . PRO B 1 94 ? 27.875 -26.359 -16.969 1 65 94 PRO B C 1
ATOM 7952 O O . PRO B 1 94 ? 28.281 -27.344 -16.359 1 65 94 PRO B O 1
ATOM 7955 N N . GLN B 1 95 ? 26.688 -25.906 -16.828 1 69.69 95 GLN B N 1
ATOM 7956 C CA . GLN B 1 95 ? 25.938 -26.438 -15.695 1 69.69 95 GLN B CA 1
ATOM 7957 C C . GLN B 1 95 ? 24.891 -27.453 -16.156 1 69.69 95 GLN B C 1
ATOM 7959 O O . GLN B 1 95 ? 23.859 -27.078 -16.703 1 69.69 95 GLN B O 1
ATOM 7964 N N . ASP B 1 96 ? 25.344 -28.703 -16.25 1 79.75 96 ASP B N 1
ATOM 7965 C CA . ASP B 1 96 ? 24.469 -29.828 -16.516 1 79.75 96 ASP B CA 1
ATOM 7966 C C . ASP B 1 96 ? 24.391 -30.766 -15.312 1 79.75 96 ASP B C 1
ATOM 7968 O O . ASP B 1 96 ? 25.094 -31.766 -15.25 1 79.75 96 ASP B O 1
ATOM 7972 N N . PRO B 1 97 ? 23.484 -30.359 -14.398 1 83.75 97 PRO B N 1
ATOM 7973 C CA . PRO B 1 97 ? 23.453 -31.109 -13.141 1 83.75 97 PRO B CA 1
ATOM 7974 C C . PRO B 1 97 ? 23.078 -32.562 -13.328 1 83.75 97 PRO B C 1
ATOM 7976 O O . PRO B 1 97 ? 23.438 -33.406 -12.516 1 83.75 97 PRO B O 1
ATOM 7979 N N . TYR B 1 98 ? 22.391 -32.938 -14.328 1 89.56 98 TYR B N 1
ATOM 7980 C CA . TYR B 1 98 ? 21.906 -34.312 -14.453 1 89.56 98 TYR B CA 1
ATOM 7981 C C . TYR B 1 98 ? 22.688 -35.062 -15.508 1 89.56 98 TYR B C 1
ATOM 7983 O O . TYR B 1 98 ? 22.688 -36.312 -15.516 1 89.56 98 TYR B O 1
ATOM 7991 N N . ARG B 1 99 ? 23.375 -34.469 -16.5 1 89.31 99 ARG B N 1
ATOM 7992 C CA . ARG B 1 99 ? 24.266 -35.062 -17.5 1 89.31 99 ARG B CA 1
ATOM 7993 C C . ARG B 1 99 ? 23.531 -36.125 -18.312 1 89.31 99 ARG B C 1
ATOM 7995 O O . ARG B 1 99 ? 24.047 -37.219 -18.531 1 89.31 99 ARG B O 1
ATOM 8002 N N . LEU B 1 100 ? 22.297 -35.875 -18.625 1 93.12 100 LEU B N 1
ATOM 8003 C CA . LEU B 1 100 ? 21.531 -36.781 -19.469 1 93.12 100 LEU B CA 1
ATOM 8004 C C . LEU B 1 100 ? 21.672 -36.406 -20.938 1 93.12 100 LEU B C 1
ATOM 8006 O O . LEU B 1 100 ? 21.703 -35.25 -21.297 1 93.12 100 LEU B O 1
ATOM 8010 N N . PHE B 1 101 ? 21.781 -37.438 -21.766 1 92.19 101 PHE B N 1
ATOM 8011 C CA . PHE B 1 101 ? 21.906 -37.219 -23.203 1 92.19 101 PHE B CA 1
ATOM 8012 C C . PHE B 1 101 ? 20.719 -36.438 -23.75 1 92.19 101 PHE B C 1
ATOM 8014 O O . PHE B 1 101 ? 19.562 -36.75 -23.422 1 92.19 101 PHE B O 1
ATOM 8021 N N . GLY B 1 102 ? 21.062 -35.406 -24.547 1 91.88 102 GLY B N 1
ATOM 8022 C CA . GLY B 1 102 ? 20.031 -34.688 -25.281 1 91.88 102 GLY B CA 1
ATOM 8023 C C . GLY B 1 102 ? 19.406 -33.562 -24.5 1 91.88 102 GLY B C 1
ATOM 8024 O O . GLY B 1 102 ? 18.547 -32.844 -25 1 91.88 102 GLY B O 1
ATOM 8025 N N . TRP B 1 103 ? 19.734 -33.438 -23.188 1 93.19 103 TRP B N 1
ATOM 8026 C CA . TRP B 1 103 ? 19.156 -32.375 -22.359 1 93.19 103 TRP B CA 1
ATOM 8027 C C . TRP B 1 103 ? 19.781 -31.031 -22.688 1 93.19 103 TRP B C 1
ATOM 8029 O O . TRP B 1 103 ? 19.25 -29.984 -22.312 1 93.19 103 TRP B O 1
ATOM 8039 N N . LEU B 1 104 ? 20.906 -31.062 -23.312 1 89.94 104 LEU B N 1
ATOM 8040 C CA . LEU B 1 104 ? 21.594 -29.828 -23.688 1 89.94 104 LEU B CA 1
ATOM 8041 C C . LEU B 1 104 ? 21.594 -29.656 -25.203 1 89.94 104 LEU B C 1
ATOM 8043 O O . LEU B 1 104 ? 22.188 -30.453 -25.922 1 89.94 104 LEU B O 1
ATOM 8047 N N . TYR B 1 105 ? 20.859 -28.641 -25.625 1 88.5 105 TYR B N 1
ATOM 8048 C CA . TYR B 1 105 ? 20.859 -28.312 -27.047 1 88.5 105 TYR B CA 1
ATOM 8049 C C . TYR B 1 105 ? 21.375 -26.906 -27.281 1 88.5 105 TYR B C 1
ATOM 8051 O O . TYR B 1 105 ? 20.828 -25.938 -26.766 1 88.5 105 TYR B O 1
ATOM 8059 N N . ASP B 1 106 ? 22.531 -26.766 -27.875 1 77.19 106 ASP B N 1
ATOM 8060 C CA . ASP B 1 106 ? 23.109 -25.484 -28.25 1 77.19 106 ASP B CA 1
ATOM 8061 C C . ASP B 1 106 ? 23.266 -25.375 -29.766 1 77.19 106 ASP B C 1
ATOM 8063 O O . ASP B 1 106 ? 23.906 -26.203 -30.406 1 77.19 106 ASP B O 1
ATOM 8067 N N . ALA B 1 107 ? 22.359 -24.484 -30.422 1 61.47 107 ALA B N 1
ATOM 8068 C CA . ALA B 1 107 ? 22.359 -24.375 -31.875 1 61.47 107 ALA B CA 1
ATOM 8069 C C . ALA B 1 107 ? 23.625 -23.703 -32.375 1 61.47 107 ALA B C 1
ATOM 8071 O O . ALA B 1 107 ? 23.734 -22.484 -32.375 1 61.47 107 ALA B O 1
ATOM 8072 N N . TYR B 1 108 ? 24.844 -23.766 -31.922 1 52.38 108 TYR B N 1
ATOM 8073 C CA . TYR B 1 108 ? 25.922 -22.938 -32.438 1 52.38 108 TYR B CA 1
ATOM 8074 C C . TYR B 1 108 ? 25.812 -22.766 -33.969 1 52.38 108 TYR B C 1
ATOM 8076 O O . TYR B 1 108 ? 26.109 -21.703 -34.5 1 52.38 108 TYR B O 1
ATOM 8084 N N . ASN B 1 109 ? 25.969 -23.875 -34.719 1 46.94 109 ASN B N 1
ATOM 8085 C CA . ASN B 1 109 ? 26.328 -23.75 -36.125 1 46.94 109 ASN B CA 1
ATOM 8086 C C . ASN B 1 109 ? 25.141 -23.297 -36.969 1 46.94 109 ASN B C 1
ATOM 8088 O O . ASN B 1 109 ? 25.016 -23.719 -38.125 1 46.94 109 ASN B O 1
ATOM 8092 N N . SER B 1 110 ? 24.172 -22.797 -36.312 1 43.5 110 SER B N 1
ATOM 8093 C CA . SER B 1 110 ? 23.062 -22.641 -37.25 1 43.5 110 SER B CA 1
ATOM 8094 C C . SER B 1 110 ? 23.266 -21.438 -38.156 1 43.5 110 SER B C 1
ATOM 8096 O O . SER B 1 110 ? 24 -20.5 -37.812 1 43.5 110 SER B O 1
ATOM 8098 N N . THR B 1 111 ? 22.906 -21.625 -39.406 1 45.88 111 THR B N 1
ATOM 8099 C CA . THR B 1 111 ? 22.812 -20.641 -40.5 1 45.88 111 THR B CA 1
ATOM 8100 C C . THR B 1 111 ? 21.969 -19.438 -40.062 1 45.88 111 THR B C 1
ATOM 8102 O O . THR B 1 111 ? 21.156 -19.547 -39.156 1 45.88 111 THR B O 1
ATOM 8105 N N . GLU B 1 112 ? 21.984 -18.234 -40.781 1 42.97 112 GLU B N 1
ATOM 8106 C CA . GLU B 1 112 ? 21.312 -16.938 -40.781 1 42.97 112 GLU B CA 1
ATOM 8107 C C . GLU B 1 112 ? 19.797 -17.078 -40.75 1 42.97 112 GLU B C 1
ATOM 8109 O O . GLU B 1 112 ? 19.219 -17.828 -41.531 1 42.97 112 GLU B O 1
ATOM 8114 N N . GLY B 1 113 ? 18.922 -16.703 -39.719 1 51.28 113 GLY B N 1
ATOM 8115 C CA . GLY B 1 113 ? 17.469 -16.562 -39.688 1 51.28 113 GLY B CA 1
ATOM 8116 C C . GLY B 1 113 ? 16.812 -17.5 -38.656 1 51.28 113 GLY B C 1
ATOM 8117 O O . GLY B 1 113 ? 15.633 -17.359 -38.375 1 51.28 113 GLY B O 1
ATOM 8118 N N . ASP B 1 114 ? 17.453 -18.672 -38.344 1 55.5 114 ASP B N 1
ATOM 8119 C CA . ASP B 1 114 ? 16.734 -19.672 -37.531 1 55.5 114 ASP B CA 1
ATOM 8120 C C . ASP B 1 114 ? 16.859 -19.375 -36.062 1 55.5 114 ASP B C 1
ATOM 8122 O O . ASP B 1 114 ? 17.844 -18.766 -35.594 1 55.5 114 ASP B O 1
ATOM 8126 N N . VAL B 1 115 ? 15.758 -19.609 -35.344 1 60.47 115 VAL B N 1
ATOM 8127 C CA . VAL B 1 115 ? 15.703 -19.406 -33.906 1 60.47 115 VAL B CA 1
ATOM 8128 C C . VAL B 1 115 ? 16.734 -20.312 -33.219 1 60.47 115 VAL B C 1
ATOM 8130 O O . VAL B 1 115 ? 16.578 -21.531 -33.188 1 60.47 115 VAL B O 1
ATOM 8133 N N . ASN B 1 116 ? 17.953 -19.844 -32.938 1 67.56 116 ASN B N 1
ATOM 8134 C CA . ASN B 1 116 ? 19.062 -20.578 -32.344 1 67.56 116 ASN B CA 1
ATOM 8135 C C . ASN B 1 116 ? 19.109 -20.391 -30.828 1 67.56 116 ASN B C 1
ATOM 8137 O O . ASN B 1 116 ? 20.109 -19.938 -30.281 1 67.56 116 ASN B O 1
ATOM 8141 N N . ASN B 1 117 ? 18.062 -20.859 -30.25 1 80.5 117 ASN B N 1
ATOM 8142 C CA . ASN B 1 117 ? 17.969 -20.719 -28.797 1 80.5 117 ASN B CA 1
ATOM 8143 C C . ASN B 1 117 ? 18.594 -21.906 -28.062 1 80.5 117 ASN B C 1
ATOM 8145 O O . ASN B 1 117 ? 18.578 -23.016 -28.578 1 80.5 117 ASN B O 1
ATOM 8149 N N . PHE B 1 118 ? 19.297 -21.625 -27.047 1 87.62 118 PHE B N 1
ATOM 8150 C CA . PHE B 1 118 ? 19.75 -22.641 -26.094 1 87.62 118 PHE B CA 1
ATOM 8151 C C . PHE B 1 118 ? 18.578 -23.25 -25.344 1 87.62 118 PHE B C 1
ATOM 8153 O O . PHE B 1 118 ? 17.656 -22.531 -24.953 1 87.62 118 PHE B O 1
ATOM 8160 N N . LEU B 1 119 ? 18.625 -24.609 -25.328 1 90.81 119 LEU B N 1
ATOM 8161 C CA . LEU B 1 119 ? 17.594 -25.312 -24.578 1 90.81 119 LEU B CA 1
ATOM 8162 C C . LEU B 1 119 ? 18.219 -26.312 -23.609 1 90.81 119 LEU B C 1
ATOM 8164 O O . LEU B 1 119 ? 19.156 -27.031 -23.969 1 90.81 119 LEU B O 1
ATOM 8168 N N . TYR B 1 120 ? 17.703 -26.266 -22.406 1 92.81 120 TYR B N 1
ATOM 8169 C CA . TYR B 1 120 ? 18.109 -27.266 -21.422 1 92.81 120 TYR B CA 1
ATOM 8170 C C . TYR B 1 120 ? 16.906 -27.984 -20.859 1 92.81 120 TYR B C 1
ATOM 8172 O O . TYR B 1 120 ? 15.93 -27.359 -20.422 1 92.81 120 TYR B O 1
ATOM 8180 N N . GLY B 1 121 ? 16.984 -29.297 -20.797 1 94.25 121 GLY B N 1
ATOM 8181 C CA . GLY B 1 121 ? 15.922 -30.125 -20.25 1 94.25 121 GLY B CA 1
ATOM 8182 C C . GLY B 1 121 ? 15.391 -31.141 -21.234 1 94.25 121 GLY B C 1
ATOM 8183 O O . GLY B 1 121 ? 15.922 -31.297 -22.344 1 94.25 121 GLY B O 1
ATOM 8184 N N . PRO B 1 122 ? 14.352 -31.828 -20.875 1 95.81 122 PRO B N 1
ATOM 8185 C CA . PRO B 1 122 ? 13.82 -32.906 -21.734 1 95.81 122 PRO B CA 1
ATOM 8186 C C . PRO B 1 122 ? 13.336 -32.375 -23.094 1 95.81 122 PRO B C 1
ATOM 8188 O O . PRO B 1 122 ? 13.438 -33.094 -24.094 1 95.81 122 PRO B O 1
ATOM 8191 N N . SER B 1 123 ? 12.875 -31.219 -23.156 1 94.12 123 SER B N 1
ATOM 8192 C CA . SER B 1 123 ? 12.312 -30.688 -24.406 1 94.12 123 SER B CA 1
ATOM 8193 C C . SER B 1 123 ? 13.406 -30.453 -25.438 1 94.12 123 SER B C 1
ATOM 8195 O O . SER B 1 123 ? 13.117 -30.297 -26.625 1 94.12 123 SER B O 1
ATOM 8197 N N . ALA B 1 124 ? 14.633 -30.391 -24.969 1 92.94 124 ALA B N 1
ATOM 8198 C CA . ALA B 1 124 ? 15.75 -30.281 -25.906 1 92.94 124 ALA B CA 1
ATOM 8199 C C . ALA B 1 124 ? 15.805 -31.469 -26.844 1 92.94 124 ALA B C 1
ATOM 8201 O O . ALA B 1 124 ? 16.281 -31.359 -27.969 1 92.94 124 ALA B O 1
ATOM 8202 N N . LEU B 1 125 ? 15.328 -32.625 -26.406 1 94.81 125 LEU B N 1
ATOM 8203 C CA . LEU B 1 125 ? 15.281 -33.812 -27.219 1 94.81 125 LEU B CA 1
ATOM 8204 C C . LEU B 1 125 ? 14.43 -33.594 -28.469 1 94.81 125 LEU B C 1
ATOM 8206 O O . LEU B 1 125 ? 14.688 -34.188 -29.516 1 94.81 125 LEU B O 1
ATOM 8210 N N . LEU B 1 126 ? 13.414 -32.75 -28.328 1 93.31 126 LEU B N 1
ATOM 8211 C CA . LEU B 1 126 ? 12.508 -32.438 -29.438 1 93.31 126 LEU B CA 1
ATOM 8212 C C . LEU B 1 126 ? 13.172 -31.531 -30.453 1 93.31 126 LEU B C 1
ATOM 8214 O O . LEU B 1 126 ? 12.711 -31.422 -31.594 1 93.31 126 LEU B O 1
ATOM 8218 N N . ARG B 1 127 ? 14.164 -30.922 -30.047 1 90.38 127 ARG B N 1
ATOM 8219 C CA . ARG B 1 127 ? 14.859 -30 -30.938 1 90.38 127 ARG B CA 1
ATOM 8220 C C . ARG B 1 127 ? 15.938 -30.734 -31.734 1 90.38 127 ARG B C 1
ATOM 8222 O O . ARG B 1 127 ? 16.328 -30.281 -32.812 1 90.38 127 ARG B O 1
ATOM 8229 N N . ILE B 1 128 ? 16.484 -31.812 -31.297 1 89.5 128 ILE B N 1
ATOM 8230 C CA . ILE B 1 128 ? 17.547 -32.594 -31.938 1 89.5 128 ILE B CA 1
ATOM 8231 C C . ILE B 1 128 ? 17.141 -32.938 -33.375 1 89.5 128 ILE B C 1
ATOM 8233 O O . ILE B 1 128 ? 17.969 -33 -34.25 1 89.5 128 ILE B O 1
ATOM 8237 N N . VAL B 1 129 ? 15.906 -33.062 -33.594 1 89.44 129 VAL B N 1
ATOM 8238 C CA . VAL B 1 129 ? 15.383 -33.5 -34.875 1 89.44 129 VAL B CA 1
ATOM 8239 C C . VAL B 1 129 ? 15.781 -32.5 -35.969 1 89.44 129 VAL B C 1
ATOM 8241 O O . VAL B 1 129 ? 15.945 -32.875 -37.156 1 89.44 129 VAL B O 1
ATOM 8244 N N . ARG B 1 130 ? 15.852 -31.328 -35.656 1 84.81 130 ARG B N 1
ATOM 8245 C CA . ARG B 1 130 ? 16.234 -30.281 -36.594 1 84.81 130 ARG B CA 1
ATOM 8246 C C . ARG B 1 130 ? 17.531 -30.641 -37.312 1 84.81 130 ARG B C 1
ATOM 8248 O O . ARG B 1 130 ? 17.672 -30.391 -38.5 1 84.81 130 ARG B O 1
ATOM 8255 N N . ASP B 1 131 ? 18.469 -31.219 -36.656 1 84.19 131 ASP B N 1
ATOM 8256 C CA . ASP B 1 131 ? 19.797 -31.484 -37.156 1 84.19 131 ASP B CA 1
ATOM 8257 C C . ASP B 1 131 ? 19.828 -32.812 -37.938 1 84.19 131 ASP B C 1
ATOM 8259 O O . ASP B 1 131 ? 20.797 -33.094 -38.656 1 84.19 131 ASP B O 1
ATOM 8263 N N . TYR B 1 132 ? 18.766 -33.625 -37.844 1 84.5 132 TYR B N 1
ATOM 8264 C CA . TYR B 1 132 ? 18.766 -34.938 -38.438 1 84.5 132 TYR B CA 1
ATOM 8265 C C . TYR B 1 132 ? 17.547 -35.125 -39.312 1 84.5 132 TYR B C 1
ATOM 8267 O O . TYR B 1 132 ? 17.031 -36.25 -39.469 1 84.5 132 TYR B O 1
ATOM 8275 N N . GLU B 1 133 ? 17.078 -34.188 -39.875 1 75.44 133 GLU B N 1
ATOM 8276 C CA . GLU B 1 133 ? 15.82 -34.219 -40.625 1 75.44 133 GLU B CA 1
ATOM 8277 C C . GLU B 1 133 ? 15.828 -35.344 -41.656 1 75.44 133 GLU B C 1
ATOM 8279 O O . GLU B 1 133 ? 14.828 -36.031 -41.812 1 75.44 133 GLU B O 1
ATOM 8284 N N . ARG B 1 134 ? 16.938 -35.594 -42.312 1 77.88 134 ARG B N 1
ATOM 8285 C CA . ARG B 1 134 ? 17 -36.562 -43.406 1 77.88 134 ARG B CA 1
ATOM 8286 C C . ARG B 1 134 ? 17.203 -38 -42.875 1 77.88 134 ARG B C 1
ATOM 8288 O O . ARG B 1 134 ? 16.953 -38.969 -43.594 1 77.88 134 ARG B O 1
ATOM 8295 N N . GLN B 1 135 ? 17.5 -38.125 -41.562 1 85.56 135 GLN B N 1
ATOM 8296 C CA . GLN B 1 135 ? 17.828 -39.438 -41 1 85.56 135 GLN B CA 1
ATOM 8297 C C . GLN B 1 135 ? 16.672 -40 -40.188 1 85.56 135 GLN B C 1
ATOM 8299 O O . GLN B 1 135 ? 16.703 -41.156 -39.75 1 85.56 135 GLN B O 1
ATOM 8304 N N . VAL B 1 136 ? 15.664 -39.312 -40.094 1 91.75 136 VAL B N 1
ATOM 8305 C CA . VAL B 1 136 ? 14.508 -39.75 -39.312 1 91.75 136 VAL B CA 1
ATOM 8306 C C . VAL B 1 136 ? 13.648 -40.688 -40.156 1 91.75 136 VAL B C 1
ATOM 8308 O O . VAL B 1 136 ? 13.383 -40.438 -41.312 1 91.75 136 VAL B O 1
ATOM 8311 N N . GLU B 1 137 ? 13.289 -41.875 -39.594 1 92.88 137 GLU B N 1
ATOM 8312 C CA . GLU B 1 137 ? 12.453 -42.875 -40.281 1 92.88 137 GLU B CA 1
ATOM 8313 C C . GLU B 1 137 ? 11.086 -42.969 -39.625 1 92.88 137 GLU B C 1
ATOM 8315 O O . GLU B 1 137 ? 10.984 -43.156 -38.406 1 92.88 137 GLU B O 1
ATOM 8320 N N . TYR B 1 138 ? 10.086 -42.844 -40.375 1 94.12 138 TYR B N 1
ATOM 8321 C CA . TYR B 1 138 ? 8.734 -43.062 -39.875 1 94.12 138 TYR B CA 1
ATOM 8322 C C . TYR B 1 138 ? 8.422 -44.562 -39.812 1 94.12 138 TYR B C 1
ATOM 8324 O O . TYR B 1 138 ? 8.508 -45.281 -40.812 1 94.12 138 TYR B O 1
ATOM 8332 N N . ILE B 1 139 ? 8.039 -45.094 -38.656 1 94.69 139 ILE B N 1
ATOM 8333 C CA . ILE B 1 139 ? 7.82 -46.531 -38.406 1 94.69 139 ILE B CA 1
ATOM 8334 C C . ILE B 1 139 ? 6.336 -46.844 -38.562 1 94.69 139 ILE B C 1
ATOM 8336 O O . ILE B 1 139 ? 5.98 -47.906 -39.094 1 94.69 139 ILE B O 1
ATOM 8340 N N . GLY B 1 140 ? 5.457 -46 -38.094 1 93.44 140 GLY B N 1
ATOM 8341 C CA . GLY B 1 140 ? 4.023 -46.219 -38.156 1 93.44 140 GLY B CA 1
ATOM 8342 C C . GLY B 1 140 ? 3.275 -45.688 -36.938 1 93.44 140 GLY B C 1
ATOM 8343 O O . GLY B 1 140 ? 3.73 -44.719 -36.312 1 93.44 140 GLY B O 1
ATOM 8344 N N . GLU B 1 141 ? 2.09 -46.25 -36.781 1 93 141 GLU B N 1
ATOM 8345 C CA . GLU B 1 141 ? 1.26 -45.844 -35.656 1 93 141 GLU B CA 1
ATOM 8346 C C . GLU B 1 141 ? 1.433 -46.781 -34.469 1 93 141 GLU B C 1
ATOM 8348 O O . GLU B 1 141 ? 1.641 -47.969 -34.625 1 93 141 GLU B O 1
ATOM 8353 N N . ALA B 1 142 ? 1.549 -46.188 -33.344 1 93.75 142 ALA B N 1
ATOM 8354 C CA . ALA B 1 142 ? 1.652 -46.906 -32.094 1 93.75 142 ALA B CA 1
ATOM 8355 C C . ALA B 1 142 ? 0.729 -46.312 -31.016 1 93.75 142 ALA B C 1
ATOM 8357 O O . ALA B 1 142 ? 0.26 -45.188 -31.156 1 93.75 142 ALA B O 1
ATOM 8358 N N . GLU B 1 143 ? 0.401 -47.125 -30.047 1 91.75 143 GLU B N 1
ATOM 8359 C CA . GLU B 1 143 ? -0.421 -46.656 -28.938 1 91.75 143 GLU B CA 1
ATOM 8360 C C . GLU B 1 143 ? 0.441 -46.281 -27.734 1 91.75 143 GLU B C 1
ATOM 8362 O O . GLU B 1 143 ? 1.294 -47.031 -27.297 1 91.75 143 GLU B O 1
ATOM 8367 N N . VAL B 1 144 ? 0.297 -44.969 -27.359 1 93.38 144 VAL B N 1
ATOM 8368 C CA . VAL B 1 144 ? 0.966 -44.469 -26.156 1 93.38 144 VAL B CA 1
ATOM 8369 C C . VAL B 1 144 ? -0.073 -43.969 -25.156 1 93.38 144 VAL B C 1
ATOM 8371 O O . VAL B 1 144 ? -0.775 -43 -25.406 1 93.38 144 VAL B O 1
ATOM 8374 N N . ARG B 1 145 ? -0.18 -44.531 -23.984 1 88.81 145 ARG B N 1
ATOM 8375 C CA . ARG B 1 145 ? -1.119 -44.156 -22.938 1 88.81 145 ARG B CA 1
ATOM 8376 C C . ARG B 1 145 ? -2.553 -44.156 -23.453 1 88.81 145 ARG B C 1
ATOM 8378 O O . ARG B 1 145 ? -3.312 -43.219 -23.188 1 88.81 145 ARG B O 1
ATOM 8385 N N . GLY B 1 146 ? -2.854 -45.031 -24.281 1 86.25 146 GLY B N 1
ATOM 8386 C CA . GLY B 1 146 ? -4.199 -45.094 -24.828 1 86.25 146 GLY B CA 1
ATOM 8387 C C . GLY B 1 146 ? -4.43 -44.156 -25.984 1 86.25 146 GLY B C 1
ATOM 8388 O O . GLY B 1 146 ? -5.547 -44.031 -26.5 1 86.25 146 GLY B O 1
ATOM 8389 N N . ILE B 1 147 ? -3.391 -43.406 -26.406 1 92.19 147 ILE B N 1
ATOM 8390 C CA . ILE B 1 147 ? -3.479 -42.438 -27.484 1 92.19 147 ILE B CA 1
ATOM 8391 C C . ILE B 1 147 ? -2.783 -43 -28.734 1 92.19 147 ILE B C 1
ATOM 8393 O O . ILE B 1 147 ? -1.677 -43.531 -28.641 1 92.19 147 ILE B O 1
ATOM 8397 N N . ILE B 1 148 ? -3.453 -42.875 -29.875 1 93.19 148 ILE B N 1
ATOM 8398 C CA . ILE B 1 148 ? -2.803 -43.281 -31.125 1 93.19 148 ILE B CA 1
ATOM 8399 C C . ILE B 1 148 ? -1.756 -42.219 -31.516 1 93.19 148 ILE B C 1
ATOM 8401 O O . ILE B 1 148 ? -2.059 -41.031 -31.578 1 93.19 148 ILE B O 1
ATOM 8405 N N . ALA B 1 149 ? -0.554 -42.719 -31.641 1 94.94 149 ALA B N 1
ATOM 8406 C CA . ALA B 1 149 ? 0.568 -41.812 -31.891 1 94.94 149 ALA B CA 1
ATOM 8407 C C . ALA B 1 149 ? 1.312 -42.188 -33.156 1 94.94 149 ALA B C 1
ATOM 8409 O O . ALA B 1 149 ? 1.323 -43.375 -33.562 1 94.94 149 ALA B O 1
ATOM 8410 N N . ASN B 1 150 ? 1.834 -41.188 -33.906 1 94.5 150 ASN B N 1
ATOM 8411 C CA . ASN B 1 150 ? 2.818 -41.406 -34.938 1 94.5 150 ASN B CA 1
ATOM 8412 C C . ASN B 1 150 ? 4.199 -41.688 -34.375 1 94.5 150 ASN B C 1
ATOM 8414 O O . ASN B 1 150 ? 4.633 -41.031 -33.438 1 94.5 150 ASN B O 1
ATOM 8418 N N . HIS B 1 151 ? 4.84 -42.75 -34.875 1 95.88 151 HIS B N 1
ATOM 8419 C CA . HIS B 1 151 ? 6.109 -43.219 -34.344 1 95.88 151 HIS B CA 1
ATOM 8420 C C . HIS B 1 151 ? 7.234 -43.062 -35.344 1 95.88 151 HIS B C 1
ATOM 8422 O O . HIS B 1 151 ? 7.125 -43.5 -36.5 1 95.88 151 HIS B O 1
ATOM 8428 N N . TRP B 1 152 ? 8.273 -42.219 -35 1 96.06 152 TRP B N 1
ATOM 8429 C CA . TRP B 1 152 ? 9.508 -42.094 -35.781 1 96.06 152 TRP B CA 1
ATOM 8430 C C . TRP B 1 152 ? 10.695 -42.625 -35 1 96.06 152 TRP B C 1
ATOM 8432 O O . TRP B 1 152 ? 10.672 -42.656 -33.75 1 96.06 152 TRP B O 1
ATOM 8442 N N . THR B 1 153 ? 11.688 -43.094 -35.594 1 95.94 153 THR B N 1
ATOM 8443 C CA . THR B 1 153 ? 12.938 -43.5 -34.969 1 95.94 153 THR B CA 1
ATOM 8444 C C . THR B 1 153 ? 14.125 -42.781 -35.625 1 95.94 153 THR B C 1
ATOM 8446 O O . THR B 1 153 ? 14.125 -42.5 -36.812 1 95.94 153 THR B O 1
ATOM 8449 N N . LEU B 1 154 ? 15.055 -42.375 -34.781 1 95.31 154 LEU B N 1
ATOM 8450 C CA . LEU B 1 154 ? 16.281 -41.688 -35.188 1 95.31 154 LEU B CA 1
ATOM 8451 C C . LEU B 1 154 ? 17.5 -42.344 -34.594 1 95.31 154 LEU B C 1
ATOM 8453 O O . LEU B 1 154 ? 17.531 -42.594 -33.375 1 95.31 154 LEU B O 1
ATOM 8457 N N . GLU B 1 155 ? 18.453 -42.719 -35.375 1 93.62 155 GLU B N 1
ATOM 8458 C CA . GLU B 1 155 ? 19.766 -43.156 -34.906 1 93.62 155 GLU B CA 1
ATOM 8459 C C . GLU B 1 155 ? 20.766 -42 -34.844 1 93.62 155 GLU B C 1
ATOM 8461 O O . GLU B 1 155 ? 21.219 -41.531 -35.906 1 93.62 155 GLU B O 1
ATOM 8466 N N . HIS B 1 156 ? 21.125 -41.656 -33.719 1 92.81 156 HIS B N 1
ATOM 8467 C CA . HIS B 1 156 ? 22.047 -40.531 -33.5 1 92.81 156 HIS B CA 1
ATOM 8468 C C . HIS B 1 156 ? 23.484 -40.969 -33.75 1 92.81 156 HIS B C 1
ATOM 8470 O O . HIS B 1 156 ? 23.844 -42.125 -33.531 1 92.81 156 HIS B O 1
ATOM 8476 N N . ARG B 1 157 ? 24.344 -40.031 -34.125 1 90 157 ARG B N 1
ATOM 8477 C CA . ARG B 1 157 ? 25.734 -40.281 -34.469 1 90 157 ARG B CA 1
ATOM 8478 C C . ARG B 1 157 ? 26.516 -40.812 -33.281 1 90 157 ARG B C 1
ATOM 8480 O O . ARG B 1 157 ? 27.5 -41.531 -33.469 1 90 157 ARG B O 1
ATOM 8487 N N . LEU B 1 158 ? 26.062 -40.531 -32.062 1 91.31 158 LEU B N 1
ATOM 8488 C CA . LEU B 1 158 ? 26.781 -40.938 -30.859 1 91.31 158 LEU B CA 1
ATOM 8489 C C . LEU B 1 158 ? 26.312 -42.312 -30.406 1 91.31 158 LEU B C 1
ATOM 8491 O O . LEU B 1 158 ? 26.672 -42.781 -29.328 1 91.31 158 LEU B O 1
ATOM 8495 N N . GLY B 1 159 ? 25.469 -43.031 -31.188 1 90.88 159 GLY B N 1
ATOM 8496 C CA . GLY B 1 159 ? 25.062 -44.375 -30.906 1 90.88 159 GLY B CA 1
ATOM 8497 C C . GLY B 1 159 ? 23.75 -44.5 -30.156 1 90.88 159 GLY B C 1
ATOM 8498 O O . GLY B 1 159 ? 23.359 -45.562 -29.719 1 90.88 159 GLY B O 1
ATOM 8499 N N . TYR B 1 160 ? 23.078 -43.375 -30 1 95.06 160 TYR B N 1
ATOM 8500 C CA . TYR B 1 160 ? 21.781 -43.406 -29.344 1 95.06 160 TYR B CA 1
ATOM 8501 C C . TYR B 1 160 ? 20.656 -43.656 -30.344 1 95.06 160 TYR B C 1
ATOM 8503 O O . TYR B 1 160 ? 20.734 -43.188 -31.484 1 95.06 160 TYR B O 1
ATOM 8511 N N . ILE B 1 161 ? 19.734 -44.438 -29.938 1 96.19 161 ILE B N 1
ATOM 8512 C CA . ILE B 1 161 ? 18.5 -44.594 -30.703 1 96.19 161 ILE B CA 1
ATOM 8513 C C . ILE B 1 161 ? 17.359 -43.844 -30 1 96.19 161 ILE B C 1
ATOM 8515 O O . ILE B 1 161 ? 17.078 -44.094 -28.828 1 96.19 161 ILE B O 1
ATOM 8519 N N . ILE B 1 162 ? 16.75 -42.938 -30.734 1 96.69 162 ILE B N 1
ATOM 8520 C CA . ILE B 1 162 ? 15.703 -42.094 -30.172 1 96.69 162 ILE B CA 1
ATOM 8521 C C . ILE B 1 162 ? 14.383 -42.375 -30.891 1 96.69 162 ILE B C 1
ATOM 8523 O O . ILE B 1 162 ? 14.297 -42.281 -32.125 1 96.69 162 ILE B O 1
ATOM 8527 N N . ASP B 1 163 ? 13.406 -42.781 -30.172 1 96.94 163 ASP B N 1
ATOM 8528 C CA . ASP B 1 163 ? 12.055 -42.969 -30.688 1 96.94 163 ASP B CA 1
ATOM 8529 C C . ASP B 1 163 ? 11.148 -41.812 -30.297 1 96.94 163 ASP B C 1
ATOM 8531 O O . ASP B 1 163 ? 11.078 -41.438 -29.109 1 96.94 163 ASP B O 1
ATOM 8535 N N . TYR B 1 164 ? 10.562 -41.188 -31.312 1 96.06 164 TYR B N 1
ATOM 8536 C CA . TYR B 1 164 ? 9.648 -40.062 -31.078 1 96.06 164 TYR B CA 1
ATOM 8537 C C . TYR B 1 164 ? 8.203 -40.469 -31.297 1 96.06 164 TYR B C 1
ATOM 8539 O O . TYR B 1 164 ? 7.887 -41.125 -32.312 1 96.06 164 TYR B O 1
ATOM 8547 N N . TYR B 1 165 ? 7.344 -40.188 -30.344 1 96 165 TYR B N 1
ATOM 8548 C CA . TYR B 1 165 ? 5.914 -40.438 -30.469 1 96 165 TYR B CA 1
ATOM 8549 C C . TYR B 1 165 ? 5.125 -39.125 -30.359 1 96 165 TYR B C 1
ATOM 8551 O O . TYR B 1 165 ? 5.18 -38.469 -29.344 1 96 165 TYR B O 1
ATOM 8559 N N . PHE B 1 166 ? 4.43 -38.719 -31.391 1 93.38 166 PHE B N 1
ATOM 8560 C CA . PHE B 1 166 ? 3.541 -37.562 -31.406 1 93.38 166 PHE B CA 1
ATOM 8561 C C . PHE B 1 166 ? 2.1 -38 -31.656 1 93.38 166 PHE B C 1
ATOM 8563 O O . PHE B 1 166 ? 1.849 -38.969 -32.375 1 93.38 166 PHE B O 1
ATOM 8570 N N . ALA B 1 167 ? 1.178 -37.312 -31.016 1 91.88 167 ALA B N 1
ATOM 8571 C CA . ALA B 1 167 ? -0.234 -37.625 -31.219 1 91.88 167 ALA B CA 1
ATOM 8572 C C . ALA B 1 167 ? -0.595 -37.531 -32.719 1 91.88 167 ALA B C 1
ATOM 8574 O O . ALA B 1 167 ? -0.143 -36.656 -33.406 1 91.88 167 ALA B O 1
ATOM 8575 N N . ALA B 1 168 ? -1.326 -38.531 -33.125 1 90.62 168 ALA B N 1
ATOM 8576 C CA . ALA B 1 168 ? -1.777 -38.562 -34.531 1 90.62 168 ALA B CA 1
ATOM 8577 C C . ALA B 1 168 ? -2.648 -37.344 -34.844 1 90.62 168 ALA B C 1
ATOM 8579 O O . ALA B 1 168 ? -3.285 -36.781 -33.938 1 90.62 168 ALA B O 1
ATOM 8580 N N . ASP B 1 169 ? -2.73 -36.938 -36.094 1 84.81 169 ASP B N 1
ATOM 8581 C CA . ASP B 1 169 ? -3.439 -35.75 -36.531 1 84.81 169 ASP B CA 1
ATOM 8582 C C . ASP B 1 169 ? -4.938 -35.875 -36.25 1 84.81 169 ASP B C 1
ATOM 8584 O O . ASP B 1 169 ? -5.605 -34.875 -36 1 84.81 169 ASP B O 1
ATOM 8588 N N . GLU B 1 170 ? -5.426 -37.094 -36.281 1 85.25 170 GLU B N 1
ATOM 8589 C CA . GLU B 1 170 ? -6.863 -37.281 -36.125 1 85.25 170 GLU B CA 1
ATOM 8590 C C . GLU B 1 170 ? -7.254 -37.312 -34.656 1 85.25 170 GLU B C 1
ATOM 8592 O O . GLU B 1 170 ? -8.438 -37.25 -34.312 1 85.25 170 GLU B O 1
ATOM 8597 N N . TRP B 1 171 ? -6.309 -37.375 -33.781 1 89.62 171 TRP B N 1
ATOM 8598 C CA . TRP B 1 171 ? -6.59 -37.406 -32.344 1 89.62 171 TRP B CA 1
ATOM 8599 C C . TRP B 1 171 ? -6.73 -35.969 -31.797 1 89.62 171 T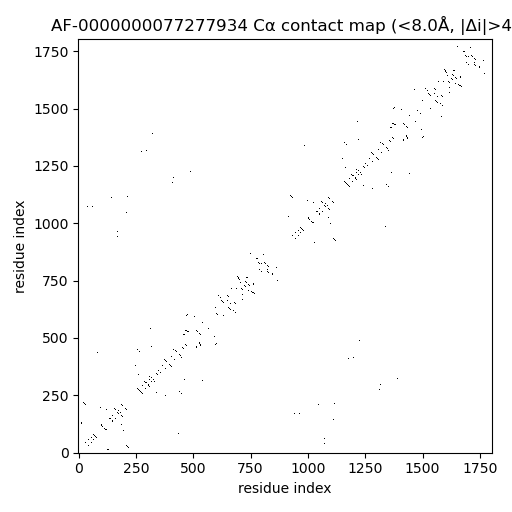RP B C 1
ATOM 8601 O O . TRP B 1 171 ? -5.797 -35.188 -31.875 1 89.62 171 TRP B O 1
ATOM 8611 N N . LEU B 1 172 ? -7.828 -35.625 -31.219 1 89.06 172 LEU B N 1
ATOM 8612 C CA . LEU B 1 172 ? -8.047 -34.312 -30.641 1 89.06 172 LEU B CA 1
ATOM 8613 C C . LEU B 1 172 ? -7.414 -34.219 -29.25 1 89.06 172 LEU B C 1
ATOM 8615 O O . LEU B 1 172 ? -7.906 -34.812 -28.297 1 89.06 172 LEU B O 1
ATOM 8619 N N . MET B 1 173 ? -6.41 -33.406 -29.188 1 89.19 173 MET B N 1
ATOM 8620 C CA . MET B 1 173 ? -5.699 -33.219 -27.922 1 89.19 173 MET B CA 1
ATOM 8621 C C . MET B 1 173 ? -6.301 -32.031 -27.141 1 89.19 173 MET B C 1
ATOM 8623 O O . MET B 1 173 ? -7.035 -31.219 -27.688 1 89.19 173 MET B O 1
ATOM 8627 N N . PRO B 1 174 ? -5.98 -31.969 -25.859 1 87.19 174 PRO B N 1
ATOM 8628 C CA . PRO B 1 174 ? -6.633 -30.984 -24.984 1 87.19 174 PRO B CA 1
ATOM 8629 C C . PRO B 1 174 ? -6.422 -29.547 -25.453 1 87.19 174 PRO B C 1
ATOM 8631 O O . PRO B 1 174 ? -7.328 -28.719 -25.344 1 87.19 174 PRO B O 1
ATOM 8634 N N . TYR B 1 175 ? -5.316 -29.172 -25.891 1 83 175 TYR B N 1
ATOM 8635 C CA . TYR B 1 175 ? -5.02 -27.781 -26.234 1 83 175 TYR B CA 1
ATOM 8636 C C . TYR B 1 175 ? -5.273 -27.516 -27.719 1 83 175 TYR B C 1
ATOM 8638 O O . TYR B 1 175 ? -4.98 -26.438 -28.219 1 83 175 TYR B O 1
ATOM 8646 N N . GLY B 1 176 ? -5.832 -28.438 -28.391 1 71.75 176 GLY B N 1
ATOM 8647 C CA . GLY B 1 176 ? -6.25 -28.297 -29.781 1 71.75 176 GLY B CA 1
ATOM 8648 C C . GLY B 1 176 ? -5.137 -28.578 -30.766 1 71.75 176 GLY B C 1
ATOM 8649 O O . GLY B 1 176 ? -4.031 -28.953 -30.375 1 71.75 176 GLY B O 1
ATOM 8650 N N . HIS B 1 177 ? -5.586 -28.609 -32 1 65.75 177 HIS B N 1
ATOM 8651 C CA . HIS B 1 177 ? -4.656 -28.891 -33.094 1 65.75 177 HIS B CA 1
ATOM 8652 C C . HIS B 1 177 ? -4.094 -27.609 -33.688 1 65.75 177 HIS B C 1
ATOM 8654 O O . HIS B 1 177 ? -3.129 -27.641 -34.438 1 65.75 177 HIS B O 1
ATOM 8660 N N . THR B 1 178 ? -4.871 -26.547 -33.344 1 64.62 178 THR B N 1
ATOM 8661 C CA . THR B 1 178 ? -4.418 -25.281 -33.906 1 64.62 178 THR B CA 1
ATOM 8662 C C . THR B 1 178 ? -4.395 -24.188 -32.844 1 64.62 178 THR B C 1
ATOM 8664 O O . THR B 1 178 ? -5.25 -24.156 -31.953 1 64.62 178 THR B O 1
ATOM 8667 N N . PHE B 1 179 ? -3.34 -23.609 -32.688 1 60.44 179 PHE B N 1
ATOM 8668 C CA . PHE B 1 179 ? -3.248 -22.406 -31.859 1 60.44 179 PHE B CA 1
ATOM 8669 C C . PHE B 1 179 ? -2.713 -21.234 -32.688 1 60.44 179 PHE B C 1
ATOM 8671 O O . PHE B 1 179 ? -1.609 -21.312 -33.219 1 60.44 179 PHE B O 1
ATOM 8678 N N . ASN B 1 180 ? -3.514 -20.141 -32.719 1 54.81 180 ASN B N 1
ATOM 8679 C CA . ASN B 1 180 ? -3.221 -18.953 -33.5 1 54.81 180 ASN B CA 1
ATOM 8680 C C . ASN B 1 180 ? -2.861 -19.312 -34.938 1 54.81 180 ASN B C 1
ATOM 8682 O O . ASN B 1 180 ? -1.881 -18.797 -35.5 1 54.81 180 ASN B O 1
ATOM 8686 N N . GLY B 1 181 ? -3.521 -20.312 -35.562 1 57.16 181 GLY B N 1
ATOM 8687 C CA . GLY B 1 181 ? -3.363 -20.656 -36.969 1 57.16 181 GLY B CA 1
ATOM 8688 C C . GLY B 1 181 ? -2.275 -21.688 -37.188 1 57.16 181 GLY B C 1
ATOM 8689 O O . GLY B 1 181 ? -2.082 -22.125 -38.344 1 57.16 181 GLY B O 1
ATOM 8690 N N . LYS B 1 182 ? -1.483 -21.922 -36.25 1 60.81 182 LYS B N 1
ATOM 8691 C CA . LYS B 1 182 ? -0.409 -22.891 -36.438 1 60.81 182 LYS B CA 1
ATOM 8692 C C . LYS B 1 182 ? -0.829 -24.281 -35.938 1 60.81 182 LYS B C 1
ATOM 8694 O O . LYS B 1 182 ? -1.531 -24.391 -34.938 1 60.81 182 LYS B O 1
ATOM 8699 N N . GLY B 1 183 ? -0.629 -25.203 -36.688 1 66.25 183 GLY B N 1
ATOM 8700 C CA . GLY B 1 183 ? -0.892 -26.578 -36.281 1 66.25 183 GLY B CA 1
ATOM 8701 C C . GLY B 1 183 ? -0.035 -27.031 -35.125 1 66.25 183 GLY B C 1
ATOM 8702 O O . GLY B 1 183 ? 1.179 -26.812 -35.125 1 66.25 183 GLY B O 1
ATOM 8703 N N . VAL B 1 184 ? -0.674 -27.406 -34.031 1 73.56 184 VAL B N 1
ATOM 8704 C CA . VAL B 1 184 ? 0.063 -27.828 -32.844 1 73.56 184 VAL B CA 1
ATOM 8705 C C . VAL B 1 184 ? 0.054 -29.344 -32.75 1 73.56 184 VAL B C 1
ATOM 8707 O O . VAL B 1 184 ? -0.99 -29.984 -32.906 1 73.56 184 VAL B O 1
ATOM 8710 N N . LYS B 1 185 ? 1.313 -29.969 -32.875 1 82.12 185 LYS B N 1
ATOM 8711 C CA . LYS B 1 185 ? 1.471 -31.391 -32.625 1 82.12 185 LYS B CA 1
ATOM 8712 C C . LYS B 1 185 ? 2.016 -31.625 -31.219 1 82.12 185 LYS B C 1
ATOM 8714 O O . LYS B 1 185 ? 3.01 -31.016 -30.812 1 82.12 185 LYS B O 1
ATOM 8719 N N . GLN B 1 186 ? 1.362 -32.438 -30.531 1 88.62 186 GLN B N 1
ATOM 8720 C CA . GLN B 1 186 ? 1.749 -32.656 -29.141 1 88.62 186 GLN B CA 1
ATOM 8721 C C . GLN B 1 186 ? 2.66 -33.875 -29 1 88.62 186 GLN B C 1
ATOM 8723 O O . GLN B 1 186 ? 2.309 -34.969 -29.438 1 88.62 186 GLN B O 1
ATOM 8728 N N . PRO B 1 187 ? 3.803 -33.594 -28.516 1 93.56 187 PRO B N 1
ATOM 8729 C CA . PRO B 1 187 ? 4.621 -34.781 -28.188 1 93.56 187 PRO B CA 1
ATOM 8730 C C . PRO B 1 187 ? 4.043 -35.594 -27.031 1 93.56 187 PRO B C 1
ATOM 8732 O O . PRO B 1 187 ? 3.506 -35.031 -26.078 1 93.56 187 PRO B O 1
ATOM 8735 N N . LEU B 1 188 ? 4.105 -36.906 -27.141 1 94.5 188 LEU B N 1
ATOM 8736 C CA . LEU B 1 188 ? 3.584 -37.781 -26.109 1 94.5 188 LEU B CA 1
ATOM 8737 C C . LEU B 1 188 ? 4.719 -38.469 -25.359 1 94.5 188 LEU B C 1
ATOM 8739 O O . LEU B 1 188 ? 4.68 -38.594 -24.141 1 94.5 188 LEU B O 1
ATOM 8743 N N . ARG B 1 189 ? 5.723 -38.938 -26.156 1 95.75 189 ARG B N 1
ATOM 8744 C CA . ARG B 1 189 ? 6.789 -39.75 -25.547 1 95.75 189 ARG B CA 1
ATOM 8745 C C . ARG B 1 189 ? 8.047 -39.719 -26.406 1 95.75 189 ARG B C 1
ATOM 8747 O O . ARG B 1 189 ? 7.965 -39.688 -27.641 1 95.75 189 ARG B O 1
ATOM 8754 N N . VAL B 1 190 ? 9.141 -39.625 -25.734 1 97.06 190 VAL B N 1
ATOM 8755 C CA . VAL B 1 190 ? 10.438 -39.844 -26.344 1 97.06 190 VAL B CA 1
ATOM 8756 C C . VAL B 1 190 ? 11.18 -40.938 -25.594 1 97.06 190 VAL B C 1
ATOM 8758 O O . VAL B 1 190 ? 11.258 -40.906 -24.359 1 97.06 190 VAL B O 1
ATOM 8761 N N . LYS B 1 191 ? 11.57 -41.969 -26.266 1 96.94 191 LYS B N 1
ATOM 8762 C CA . LYS B 1 191 ? 12.383 -43.031 -25.672 1 96.94 191 LYS B CA 1
ATOM 8763 C C . LYS B 1 191 ? 13.82 -42.969 -26.172 1 96.94 191 LYS B C 1
ATOM 8765 O O . LYS B 1 191 ? 14.055 -42.875 -27.375 1 96.94 191 LYS B O 1
ATOM 8770 N N . VAL B 1 192 ? 14.727 -42.969 -25.281 1 97.12 192 VAL B N 1
ATOM 8771 C CA . VAL B 1 192 ? 16.141 -42.875 -25.609 1 97.12 192 VAL B CA 1
ATOM 8772 C C . VAL B 1 192 ? 16.859 -44.156 -25.141 1 97.12 192 VAL B C 1
ATOM 8774 O O . VAL B 1 192 ? 16.797 -44.5 -23.969 1 97.12 192 VAL B O 1
ATOM 8777 N N . GLU B 1 193 ? 17.484 -44.812 -26.062 1 96.44 193 GLU B N 1
ATOM 8778 C CA . GLU B 1 193 ? 18.266 -46 -25.75 1 96.44 193 GLU B CA 1
ATOM 8779 C C . GLU B 1 193 ? 19.75 -45.781 -26.062 1 96.44 193 GLU B C 1
ATOM 8781 O O . GLU B 1 193 ? 20.094 -45.281 -27.141 1 96.44 193 GLU B O 1
ATOM 8786 N N . GLY B 1 194 ? 20.625 -46.031 -25.156 1 96.06 194 GLY B N 1
ATOM 8787 C CA . GLY B 1 194 ? 22.062 -45.875 -25.297 1 96.06 194 GLY B CA 1
ATOM 8788 C C . GLY B 1 194 ? 22.812 -45.969 -23.984 1 96.06 194 GLY B C 1
ATOM 8789 O O . GLY B 1 194 ? 22.234 -46.344 -22.969 1 96.06 194 GLY B O 1
ATOM 8790 N N . MET B 1 195 ? 24.062 -45.75 -24.062 1 93.94 195 MET B N 1
ATOM 8791 C CA . MET B 1 195 ? 24.922 -45.812 -22.875 1 93.94 195 MET B CA 1
ATOM 8792 C C . MET B 1 195 ? 24.828 -44.531 -22.062 1 93.94 195 MET B C 1
ATOM 8794 O O . MET B 1 195 ? 25.188 -43.469 -22.562 1 93.94 195 MET B O 1
ATOM 8798 N N . GLU B 1 196 ? 24.25 -44.656 -20.875 1 91.94 196 GLU B N 1
ATOM 8799 C CA . GLU B 1 196 ? 24.109 -43.5 -20 1 91.94 196 GLU B CA 1
ATOM 8800 C C . GLU B 1 196 ? 24.453 -43.812 -18.562 1 91.94 196 GLU B C 1
ATOM 8802 O O . GLU B 1 196 ? 24.312 -44.969 -18.125 1 91.94 196 GLU B O 1
ATOM 8807 N N . GLY B 1 197 ? 24.844 -42.781 -17.828 1 86.81 197 GLY B N 1
ATOM 8808 C CA . GLY B 1 197 ? 25.156 -42.938 -16.422 1 86.81 197 GLY B CA 1
ATOM 8809 C C . GLY B 1 197 ? 23.969 -42.625 -15.508 1 86.81 197 GLY B C 1
ATOM 8810 O O . GLY B 1 197 ? 22.891 -42.281 -15.992 1 86.81 197 GLY B O 1
ATOM 8811 N N . ASN B 1 198 ? 24.203 -42.906 -14.234 1 90.56 198 ASN B N 1
ATOM 8812 C CA . ASN B 1 198 ? 23.281 -42.469 -13.195 1 90.56 198 ASN B CA 1
ATOM 8813 C C . ASN B 1 198 ? 23.359 -40.969 -12.953 1 90.56 198 ASN B C 1
ATOM 8815 O O . ASN B 1 198 ? 24.406 -40.438 -12.547 1 90.56 198 ASN B O 1
ATOM 8819 N N . PRO B 1 199 ? 22.281 -40.25 -13.234 1 91.62 199 PRO B N 1
ATOM 8820 C CA . PRO B 1 199 ? 22.312 -38.781 -13.078 1 91.62 199 PRO B CA 1
ATOM 8821 C C . PRO B 1 199 ? 22.609 -38.344 -11.648 1 91.62 199 PRO B C 1
ATOM 8823 O O . PRO B 1 199 ? 23.016 -37.219 -11.406 1 91.62 199 PRO B O 1
ATOM 8826 N N . TRP B 1 200 ? 22.391 -39.188 -10.617 1 90.31 200 TRP B N 1
ATOM 8827 C CA . TRP B 1 200 ? 22.547 -38.812 -9.219 1 90.31 200 TRP B CA 1
ATOM 8828 C C . TRP B 1 200 ? 23.891 -39.312 -8.664 1 90.31 200 TRP B C 1
ATOM 8830 O O . TRP B 1 200 ? 24.266 -38.969 -7.539 1 90.31 200 TRP B O 1
ATOM 8840 N N . ASP B 1 201 ? 24.594 -40.156 -9.5 1 89.19 201 ASP B N 1
ATOM 8841 C CA . ASP B 1 201 ? 25.906 -40.688 -9.094 1 89.19 201 ASP B CA 1
ATOM 8842 C C . ASP B 1 201 ? 26.891 -40.625 -10.25 1 89.19 201 ASP B C 1
ATOM 8844 O O . ASP B 1 201 ? 26.922 -41.531 -11.094 1 89.19 201 ASP B O 1
ATOM 8848 N N . VAL B 1 202 ? 27.766 -39.75 -10.18 1 85.75 202 VAL B N 1
ATOM 8849 C CA . VAL B 1 202 ? 28.703 -39.5 -11.266 1 85.75 202 VAL B CA 1
ATOM 8850 C C . VAL B 1 202 ? 29.719 -40.625 -11.344 1 85.75 202 VAL B C 1
ATOM 8852 O O . VAL B 1 202 ? 30.328 -40.844 -12.398 1 85.75 202 VAL B O 1
ATOM 8855 N N . ASN B 1 203 ? 29.906 -41.344 -10.289 1 87.31 203 ASN B N 1
ATOM 8856 C CA . ASN B 1 203 ? 30.953 -42.375 -10.234 1 87.31 203 ASN B CA 1
ATOM 8857 C C . ASN B 1 203 ? 30.484 -43.688 -10.82 1 87.31 203 ASN B C 1
ATOM 8859 O O . ASN B 1 203 ? 31.297 -44.594 -11.062 1 87.31 203 ASN B O 1
ATOM 8863 N N . MET B 1 204 ? 29.25 -43.75 -11.062 1 89.31 204 MET B N 1
ATOM 8864 C CA . MET B 1 204 ? 28.75 -45 -11.633 1 89.31 204 MET B CA 1
ATOM 8865 C C . MET B 1 204 ? 29.031 -45.062 -13.125 1 89.31 204 MET B C 1
ATOM 8867 O O . MET B 1 204 ? 28.922 -44.062 -13.836 1 89.31 204 MET B O 1
ATOM 8871 N N . ALA B 1 205 ? 29.453 -46.188 -13.617 1 88.19 205 ALA B N 1
ATOM 8872 C CA . ALA B 1 205 ? 29.766 -46.406 -15.031 1 88.19 205 ALA B CA 1
ATOM 8873 C C . ALA B 1 205 ? 28.484 -46.344 -15.875 1 88.19 205 ALA B C 1
ATOM 8875 O O . ALA B 1 205 ? 27.391 -46.656 -15.391 1 88.19 205 ALA B O 1
ATOM 8876 N N . ASP B 1 206 ? 28.734 -45.969 -17.031 1 91.62 206 ASP B N 1
ATOM 8877 C CA . ASP B 1 206 ? 27.625 -45.938 -17.969 1 91.62 206 ASP B CA 1
ATOM 8878 C C . ASP B 1 206 ? 27.078 -47.344 -18.219 1 91.62 206 ASP B C 1
ATOM 8880 O O . ASP B 1 206 ? 27.859 -48.312 -18.281 1 91.62 206 ASP B O 1
ATOM 8884 N N . ILE B 1 207 ? 25.812 -47.469 -18.234 1 93.56 207 ILE B N 1
ATOM 8885 C CA . ILE B 1 207 ? 25.156 -48.719 -18.562 1 93.56 207 ILE B CA 1
ATOM 8886 C C . ILE B 1 207 ? 24.188 -48.5 -19.719 1 93.56 207 ILE B C 1
ATOM 8888 O O . ILE B 1 207 ? 23.844 -47.375 -20.047 1 93.56 207 ILE B O 1
ATOM 8892 N N . ALA B 1 208 ? 23.875 -49.688 -20.406 1 93.81 208 ALA B N 1
ATOM 8893 C CA . ALA B 1 208 ? 22.844 -49.594 -21.438 1 93.81 208 ALA B CA 1
ATOM 8894 C C . ALA B 1 208 ? 21.484 -49.281 -20.828 1 93.81 208 ALA B C 1
ATOM 8896 O O . ALA B 1 208 ? 20.906 -50.094 -20.094 1 93.81 208 ALA B O 1
ATOM 8897 N N . GLN B 1 209 ? 21.031 -48.062 -21.062 1 93.69 209 GLN B N 1
ATOM 8898 C CA . GLN B 1 209 ? 19.781 -47.594 -20.484 1 93.69 209 GLN B CA 1
ATOM 8899 C C . GLN B 1 209 ? 18.703 -47.469 -21.547 1 93.69 209 GLN B C 1
ATOM 8901 O O . GLN B 1 209 ? 19 -47.406 -22.734 1 93.69 209 GLN B O 1
ATOM 8906 N N . SER B 1 210 ? 17.516 -47.625 -21.125 1 94.44 210 SER B N 1
ATOM 8907 C CA . SER B 1 210 ? 16.312 -47.281 -21.891 1 94.44 210 SER B CA 1
ATOM 8908 C C . SER B 1 210 ? 15.43 -46.281 -21.125 1 94.44 210 SER B C 1
ATOM 8910 O O . SER B 1 210 ? 14.539 -46.688 -20.375 1 94.44 210 SER B O 1
ATOM 8912 N N . ILE B 1 211 ? 15.711 -45 -21.359 1 95.88 211 ILE B N 1
ATOM 8913 C CA . ILE B 1 211 ? 15.031 -43.969 -20.609 1 95.88 211 ILE B CA 1
ATOM 8914 C C . ILE B 1 211 ? 13.758 -43.562 -21.344 1 95.88 211 ILE B C 1
ATOM 8916 O O . ILE B 1 211 ? 13.773 -43.344 -22.562 1 95.88 211 ILE B O 1
ATOM 8920 N N . THR B 1 212 ? 12.711 -43.469 -20.609 1 96.31 212 THR B N 1
ATOM 8921 C CA . THR B 1 212 ? 11.43 -43.062 -21.172 1 96.31 212 THR B CA 1
ATOM 8922 C C . THR B 1 212 ? 11.07 -41.656 -20.703 1 96.31 212 THR B C 1
ATOM 8924 O O . THR B 1 212 ? 10.977 -41.406 -19.5 1 96.31 212 THR B O 1
ATOM 8927 N N . TYR B 1 213 ? 10.922 -40.719 -21.656 1 96.81 213 TYR B N 1
ATOM 8928 C CA . TYR B 1 213 ? 10.414 -39.375 -21.406 1 96.81 213 TYR B CA 1
ATOM 8929 C C . TYR B 1 213 ? 8.945 -39.281 -21.797 1 96.81 213 TYR B C 1
ATOM 8931 O O . TYR B 1 213 ? 8.609 -39.219 -22.969 1 96.81 213 TYR B O 1
ATOM 8939 N N . ASP B 1 214 ? 8.102 -39.25 -20.859 1 95.56 214 ASP B N 1
ATOM 8940 C CA . ASP B 1 214 ? 6.676 -39.094 -21.125 1 95.56 214 ASP B CA 1
ATOM 8941 C C . ASP B 1 214 ? 6.246 -37.625 -20.984 1 95.56 214 ASP B C 1
ATOM 8943 O O . ASP B 1 214 ? 6.223 -37.094 -19.875 1 95.56 214 ASP B O 1
ATOM 8947 N N . PHE B 1 215 ? 5.973 -36.969 -22.109 1 94.12 215 PHE B N 1
ATOM 8948 C CA . PHE B 1 215 ? 5.418 -35.625 -22.094 1 94.12 215 PHE B CA 1
ATOM 8949 C C . PHE B 1 215 ? 3.947 -35.656 -21.688 1 94.12 215 PHE B C 1
ATOM 8951 O O . PHE B 1 215 ? 3.066 -35.75 -22.547 1 94.12 215 PHE B O 1
ATOM 8958 N N . THR B 1 216 ? 3.787 -35.531 -20.453 1 90.75 216 THR B N 1
ATOM 8959 C CA . THR B 1 216 ? 2.447 -35.688 -19.891 1 90.75 216 THR B CA 1
ATOM 8960 C C . THR B 1 216 ? 1.598 -34.438 -20.203 1 90.75 216 THR B C 1
ATOM 8962 O O . THR B 1 216 ? 0.37 -34.531 -20.266 1 90.75 216 THR B O 1
ATOM 8965 N N . GLU B 1 217 ? 2.201 -33.375 -20.25 1 89.75 217 GLU B N 1
ATOM 8966 C CA . GLU B 1 217 ? 1.555 -32.125 -20.625 1 89.75 217 GLU B CA 1
ATOM 8967 C C . GLU B 1 217 ? 2.473 -31.281 -21.5 1 89.75 217 GLU B C 1
ATOM 8969 O O . GLU B 1 217 ? 3.67 -31.172 -21.234 1 89.75 217 GLU B O 1
ATOM 8974 N N . PHE B 1 218 ? 1.86 -30.781 -22.578 1 90.5 218 PHE B N 1
ATOM 8975 C CA . PHE B 1 218 ? 2.592 -29.859 -23.438 1 90.5 218 PHE B CA 1
ATOM 8976 C C . PHE B 1 218 ? 1.684 -28.734 -23.922 1 90.5 218 PHE B C 1
ATOM 8978 O O . PHE B 1 218 ? 0.842 -28.938 -24.797 1 90.5 218 PHE B O 1
ATOM 8985 N N . LYS B 1 219 ? 1.869 -27.562 -23.359 1 86.69 219 LYS B N 1
ATOM 8986 C CA . LYS B 1 219 ? 1.144 -26.344 -23.75 1 86.69 219 LYS B CA 1
ATOM 8987 C C . LYS B 1 219 ? 1.994 -25.469 -24.656 1 86.69 219 LYS B C 1
ATOM 8989 O O . LYS B 1 219 ? 3.131 -25.125 -24.312 1 86.69 219 LYS B O 1
ATOM 8994 N N . PRO B 1 220 ? 1.491 -25.078 -25.797 1 88 220 PRO B N 1
ATOM 8995 C CA . PRO B 1 220 ? 2.285 -24.266 -26.719 1 88 220 PRO B CA 1
ATOM 8996 C C . PRO B 1 220 ? 2.373 -22.812 -26.297 1 88 220 PRO B C 1
ATOM 8998 O O . PRO B 1 220 ? 2.66 -21.938 -27.125 1 88 220 PRO B O 1
ATOM 9001 N N . TYR B 1 221 ? 2.039 -22.516 -25.078 1 85.56 221 TYR B N 1
ATOM 9002 C CA . TYR B 1 221 ? 2.178 -21.188 -24.484 1 85.56 221 TYR B CA 1
ATOM 9003 C C . TYR B 1 221 ? 2.393 -21.312 -22.969 1 85.56 221 TYR B C 1
ATOM 9005 O O . TYR B 1 221 ? 2.102 -22.344 -22.375 1 85.56 221 TYR B O 1
ATOM 9013 N N . VAL B 1 222 ? 2.941 -20.219 -22.438 1 89.56 222 VAL B N 1
ATOM 9014 C CA . VAL B 1 222 ? 3.053 -20.156 -20.984 1 89.56 222 VAL B CA 1
ATOM 9015 C C . VAL B 1 222 ? 1.954 -19.25 -20.422 1 89.56 222 VAL B C 1
ATOM 9017 O O . VAL B 1 222 ? 1.792 -18.109 -20.859 1 89.56 222 VAL B O 1
ATOM 9020 N N . ASP B 1 223 ? 1.244 -19.844 -19.484 1 82.75 223 ASP B N 1
ATOM 9021 C CA . ASP B 1 223 ? 0.231 -19.062 -18.797 1 82.75 223 ASP B CA 1
ATOM 9022 C C . ASP B 1 223 ? 0.856 -17.844 -18.109 1 82.75 223 ASP B C 1
ATOM 9024 O O . ASP B 1 223 ? 1.916 -17.953 -17.5 1 82.75 223 ASP B O 1
ATOM 9028 N N . PRO B 1 224 ? 0.2 -16.703 -18.25 1 78.62 224 PRO B N 1
ATOM 9029 C CA . PRO B 1 224 ? 0.739 -15.492 -17.609 1 78.62 224 PRO B CA 1
ATOM 9030 C C . PRO B 1 224 ? 0.977 -15.664 -16.125 1 78.62 224 PRO B C 1
ATOM 9032 O O . PRO B 1 224 ? 1.941 -15.117 -15.578 1 78.62 224 PRO B O 1
ATOM 9035 N N . ALA B 1 225 ? 0.166 -16.406 -15.453 1 75.75 225 ALA B N 1
ATOM 9036 C CA . ALA B 1 225 ? 0.301 -16.594 -14.008 1 75.75 225 ALA B CA 1
ATOM 9037 C C . ALA B 1 225 ? 1.568 -17.375 -13.672 1 75.75 225 ALA B C 1
ATOM 9039 O O . ALA B 1 225 ? 2.084 -17.281 -12.562 1 75.75 225 ALA B O 1
ATOM 9040 N N . ARG B 1 226 ? 2.086 -18.094 -14.609 1 87.62 226 ARG B N 1
ATOM 9041 C CA . ARG B 1 226 ? 3.254 -18.938 -14.375 1 87.62 226 ARG B CA 1
ATOM 9042 C C . ARG B 1 226 ? 4.535 -18.219 -14.797 1 87.62 226 ARG B C 1
ATOM 9044 O O . ARG B 1 226 ? 5.637 -18.703 -14.5 1 87.62 226 ARG B O 1
ATOM 9051 N N . ARG B 1 227 ? 4.418 -17.141 -15.445 1 88.25 227 ARG B N 1
ATOM 9052 C CA . ARG B 1 227 ? 5.602 -16.438 -15.953 1 88.25 227 ARG B CA 1
ATOM 9053 C C . ARG B 1 227 ? 6.5 -15.984 -14.805 1 88.25 227 ARG B C 1
ATOM 9055 O O . ARG B 1 227 ? 7.703 -15.781 -15 1 88.25 227 ARG B O 1
ATOM 9062 N N . LYS B 1 228 ? 5.961 -15.891 -13.617 1 86.12 228 LYS B N 1
ATOM 9063 C CA . LYS B 1 228 ? 6.754 -15.516 -12.453 1 86.12 228 LYS B CA 1
ATOM 9064 C C . LYS B 1 228 ? 7.828 -16.562 -12.164 1 86.12 228 LYS B C 1
ATOM 9066 O O . LYS B 1 228 ? 8.844 -16.25 -11.539 1 86.12 228 LYS B O 1
ATOM 9071 N N . ASN B 1 229 ? 7.633 -17.688 -12.625 1 91.69 229 ASN B N 1
ATOM 9072 C CA . ASN B 1 229 ? 8.562 -18.781 -12.344 1 91.69 229 ASN B CA 1
ATOM 9073 C C . ASN B 1 229 ? 9.844 -18.656 -13.156 1 91.69 229 ASN B C 1
ATOM 9075 O O . ASN B 1 229 ? 10.836 -19.328 -12.867 1 91.69 229 ASN B O 1
ATOM 9079 N N . PHE B 1 230 ? 9.836 -17.766 -14.125 1 93.94 230 PHE B N 1
ATOM 9080 C CA . PHE B 1 230 ? 11.07 -17.516 -14.867 1 93.94 230 PHE B CA 1
ATOM 9081 C C . PHE B 1 230 ? 12.102 -16.828 -13.984 1 93.94 230 PHE B C 1
ATOM 9083 O O . PHE B 1 230 ? 13.289 -16.797 -14.312 1 93.94 230 PHE B O 1
ATOM 9090 N N . LEU B 1 231 ? 11.633 -16.344 -12.898 1 93.19 231 LEU B N 1
ATOM 9091 C CA . LEU B 1 231 ? 12.547 -15.664 -11.992 1 93.19 231 LEU B CA 1
ATOM 9092 C C . LEU B 1 231 ? 13.047 -16.625 -10.906 1 93.19 231 LEU B C 1
ATOM 9094 O O . LEU B 1 231 ? 12.297 -17.469 -10.422 1 93.19 231 LEU B O 1
ATOM 9098 N N . VAL B 1 232 ? 14.305 -16.359 -10.609 1 94.69 232 VAL B N 1
ATOM 9099 C CA . VAL B 1 232 ? 14.844 -17.125 -9.484 1 94.69 232 VAL B CA 1
ATOM 9100 C C . VAL B 1 232 ? 14.055 -16.797 -8.227 1 94.69 232 VAL B C 1
ATOM 9102 O O . VAL B 1 232 ? 13.672 -15.648 -7.992 1 94.69 232 VAL B O 1
ATOM 9105 N N . ARG B 1 233 ? 13.852 -17.812 -7.496 1 90.81 233 ARG B N 1
ATOM 9106 C CA . ARG B 1 233 ? 13.102 -17.656 -6.25 1 90.81 233 ARG B CA 1
ATOM 9107 C C . ARG B 1 233 ? 13.703 -16.562 -5.387 1 90.81 233 ARG B C 1
ATOM 9109 O O . ARG B 1 233 ? 14.922 -16.422 -5.293 1 90.81 233 ARG B O 1
ATOM 9116 N N . SER B 1 234 ? 12.859 -15.844 -4.758 1 89.62 234 SER B N 1
ATOM 9117 C CA . SER B 1 234 ? 13.297 -14.75 -3.896 1 89.62 234 SER B CA 1
ATOM 9118 C C . SER B 1 234 ? 13.914 -15.281 -2.602 1 89.62 234 SER B C 1
ATOM 9120 O O . SER B 1 234 ? 13.555 -16.359 -2.139 1 89.62 234 SER B O 1
ATOM 9122 N N . GLY B 1 235 ? 14.836 -14.539 -2.084 1 92.62 235 GLY B N 1
ATOM 9123 C CA . GLY B 1 235 ? 15.367 -14.797 -0.754 1 92.62 235 GLY B CA 1
ATOM 9124 C C . GLY B 1 235 ? 16.531 -15.766 -0.751 1 92.62 235 GLY B C 1
ATOM 9125 O O . GLY B 1 235 ? 17.031 -16.141 0.311 1 92.62 235 GLY B O 1
ATOM 9126 N N . VAL B 1 236 ? 16.938 -16.188 -1.917 1 94.38 236 VAL B N 1
ATOM 9127 C CA . VAL B 1 236 ? 18.047 -17.156 -1.959 1 94.38 236 VAL B CA 1
ATOM 9128 C C . VAL B 1 236 ? 19.344 -16.438 -2.309 1 94.38 236 VAL B C 1
ATOM 9130 O O . VAL B 1 236 ? 19.359 -15.555 -3.166 1 94.38 236 VAL B O 1
ATOM 9133 N N . ASP B 1 237 ? 20.359 -16.844 -1.517 1 93.38 237 ASP B N 1
ATOM 9134 C CA . ASP B 1 237 ? 21.688 -16.297 -1.782 1 93.38 237 ASP B CA 1
ATOM 9135 C C . ASP B 1 237 ? 22.344 -17.016 -2.957 1 93.38 237 ASP B C 1
ATOM 9137 O O . ASP B 1 237 ? 22.641 -18.203 -2.871 1 93.38 237 ASP B O 1
ATOM 9141 N N . CYS B 1 238 ? 22.516 -16.297 -4.07 1 94.56 238 CYS B N 1
ATOM 9142 C CA . CYS B 1 238 ? 23.219 -16.828 -5.242 1 94.56 238 CYS B CA 1
ATOM 9143 C C . CYS B 1 238 ? 24.531 -16.094 -5.453 1 94.56 238 CYS B C 1
ATOM 9145 O O . CYS B 1 238 ? 24.609 -15.125 -6.199 1 94.56 238 CYS B O 1
ATOM 9147 N N . PRO B 1 239 ? 25.547 -16.781 -4.934 1 90.88 239 PRO B N 1
ATOM 9148 C CA . PRO B 1 239 ? 26.844 -16.094 -5.047 1 90.88 239 PRO B CA 1
ATOM 9149 C C . PRO B 1 239 ? 27.281 -15.906 -6.496 1 90.88 239 PRO B C 1
ATOM 9151 O O . PRO B 1 239 ? 27.062 -16.781 -7.336 1 90.88 239 PRO B O 1
ATOM 9154 N N . GLN B 1 240 ? 27.875 -14.82 -6.883 1 87.88 240 GLN B N 1
ATOM 9155 C CA . GLN B 1 240 ? 28.453 -14.492 -8.18 1 87.88 240 GLN B CA 1
ATOM 9156 C C . GLN B 1 240 ? 27.359 -14.164 -9.195 1 87.88 240 GLN B C 1
ATOM 9158 O O . GLN B 1 240 ? 27.609 -14.211 -10.406 1 87.88 240 GLN B O 1
ATOM 9163 N N . ARG B 1 241 ? 26.156 -14.008 -8.734 1 92.38 241 ARG B N 1
ATOM 9164 C CA . ARG B 1 241 ? 25.094 -13.57 -9.641 1 92.38 241 ARG B CA 1
ATOM 9165 C C . ARG B 1 241 ? 25.469 -12.258 -10.32 1 92.38 241 ARG B C 1
ATOM 9167 O O . ARG B 1 241 ? 26.031 -11.359 -9.688 1 92.38 241 ARG B O 1
ATOM 9174 N N . ALA B 1 242 ? 25.266 -12.172 -11.617 1 91.88 242 ALA B N 1
ATOM 9175 C CA . ALA B 1 242 ? 25.453 -10.945 -12.383 1 91.88 242 ALA B CA 1
ATOM 9176 C C . ALA B 1 242 ? 24.109 -10.398 -12.859 1 91.88 242 ALA B C 1
ATOM 9178 O O . ALA B 1 242 ? 23.078 -11.055 -12.719 1 91.88 242 ALA B O 1
ATOM 9179 N N . THR B 1 243 ? 24.141 -9.18 -13.328 1 93.69 243 THR B N 1
ATOM 9180 C CA . THR B 1 243 ? 22.922 -8.547 -13.812 1 93.69 243 THR B CA 1
ATOM 9181 C C . THR B 1 243 ? 22.344 -9.328 -14.992 1 93.69 243 THR B C 1
ATOM 9183 O O . THR B 1 243 ? 23.094 -9.828 -15.844 1 93.69 243 THR B O 1
ATOM 9186 N N . LEU B 1 244 ? 21.031 -9.477 -14.992 1 93.19 244 LEU B N 1
ATOM 9187 C CA . LEU B 1 244 ? 20.375 -10.18 -16.078 1 93.19 244 LEU B CA 1
ATOM 9188 C C . LEU B 1 244 ? 20.203 -9.273 -17.297 1 93.19 244 LEU B C 1
ATOM 9190 O O . LEU B 1 244 ? 19.906 -9.742 -18.391 1 93.19 244 LEU B O 1
ATOM 9194 N N . ASP B 1 245 ? 20.25 -8.047 -17.078 1 87.75 245 ASP B N 1
ATOM 9195 C CA . ASP B 1 245 ? 20.172 -7.043 -18.141 1 87.75 245 ASP B CA 1
ATOM 9196 C C . ASP B 1 245 ? 21.375 -6.098 -18.094 1 87.75 245 ASP B C 1
ATOM 9198 O O . ASP B 1 245 ? 21.547 -5.355 -17.125 1 87.75 245 ASP B O 1
ATOM 9202 N N . THR B 1 246 ? 22.062 -6.074 -19.109 1 84.56 246 THR B N 1
ATOM 9203 C CA . THR B 1 246 ? 23.312 -5.316 -19.156 1 84.56 246 THR B CA 1
ATOM 9204 C C . THR B 1 246 ? 23.031 -3.818 -19.062 1 84.56 246 THR B C 1
ATOM 9206 O O . THR B 1 246 ? 23.938 -3.033 -18.75 1 84.56 246 THR B O 1
ATOM 9209 N N . ASP B 1 247 ? 21.828 -3.439 -19.344 1 83.62 247 ASP B N 1
ATOM 9210 C CA . ASP B 1 247 ? 21.484 -2.021 -19.266 1 83.62 247 ASP B CA 1
ATOM 9211 C C . ASP B 1 247 ? 21.109 -1.623 -17.828 1 83.62 247 ASP B C 1
ATOM 9213 O O . ASP B 1 247 ? 21.047 -0.434 -17.516 1 83.62 247 ASP B O 1
ATOM 9217 N N . MET B 1 248 ? 20.891 -2.613 -17.047 1 87.5 248 MET B N 1
ATOM 9218 C CA . MET B 1 248 ? 20.516 -2.357 -15.664 1 87.5 248 MET B CA 1
ATOM 9219 C C . MET B 1 248 ? 21.656 -2.648 -14.719 1 87.5 248 MET B C 1
ATOM 9221 O O . MET B 1 248 ? 21.672 -3.684 -14.047 1 87.5 248 MET B O 1
ATOM 9225 N N . ILE B 1 249 ? 22.531 -1.712 -14.562 1 84.75 249 ILE B N 1
ATOM 9226 C CA . ILE B 1 249 ? 23.75 -1.922 -13.789 1 84.75 249 ILE B CA 1
ATOM 9227 C C . ILE B 1 249 ? 23.625 -1.23 -12.438 1 84.75 249 ILE B C 1
ATOM 9229 O O . ILE B 1 249 ? 24.078 -1.769 -11.414 1 84.75 249 ILE B O 1
ATOM 9233 N N . THR B 1 250 ? 23.016 -0.09 -12.453 1 86.44 250 THR B N 1
ATOM 9234 C CA . THR B 1 250 ? 22.922 0.675 -11.211 1 86.44 250 THR B CA 1
ATOM 9235 C C . THR B 1 250 ? 21.484 0.708 -10.695 1 86.44 250 THR B C 1
ATOM 9237 O O . THR B 1 250 ? 20.547 0.955 -11.461 1 86.44 250 THR B O 1
ATOM 9240 N N . PRO B 1 251 ? 21.406 0.376 -9.375 1 86.69 251 PRO B N 1
ATOM 9241 C CA . PRO B 1 251 ? 20.062 0.486 -8.797 1 86.69 251 PRO B CA 1
ATOM 9242 C C . PRO B 1 251 ? 19.547 1.923 -8.781 1 86.69 251 PRO B C 1
ATOM 9244 O O . PRO B 1 251 ? 20.328 2.867 -8.867 1 86.69 251 PRO B O 1
ATOM 9247 N N . PRO B 1 252 ? 18.219 2.066 -8.719 1 82.81 252 PRO B N 1
ATOM 9248 C CA . PRO B 1 252 ? 17.672 3.42 -8.656 1 82.81 252 PRO B CA 1
ATOM 9249 C C . PRO B 1 252 ? 18.078 4.172 -7.391 1 82.81 252 PRO B C 1
ATOM 9251 O O . PRO B 1 252 ? 18.453 3.549 -6.391 1 82.81 252 PRO B O 1
ATOM 9254 N N . SER B 1 253 ? 18.047 5.441 -7.543 1 77.25 253 SER B N 1
ATOM 9255 C CA . SER B 1 253 ? 18.391 6.273 -6.395 1 77.25 253 SER B CA 1
ATOM 9256 C C . SER B 1 253 ? 17.141 6.648 -5.594 1 77.25 253 SER B C 1
ATOM 9258 O O . SER B 1 253 ? 16.062 6.816 -6.164 1 77.25 253 SER B O 1
ATOM 9260 N N . ALA B 1 254 ? 17.359 6.68 -4.316 1 73.62 254 ALA B N 1
ATOM 9261 C CA . ALA B 1 254 ? 16.266 7.156 -3.473 1 73.62 254 ALA B CA 1
ATOM 9262 C C . ALA B 1 254 ? 16.031 8.648 -3.676 1 73.62 254 ALA B C 1
ATOM 9264 O O . ALA B 1 254 ? 16.969 9.406 -3.918 1 73.62 254 ALA B O 1
ATOM 9265 N N . PRO B 1 255 ? 14.734 9.078 -3.57 1 75.44 255 PRO B N 1
ATOM 9266 C CA . PRO B 1 255 ? 14.477 10.523 -3.633 1 75.44 255 PRO B CA 1
ATOM 9267 C C . PRO B 1 255 ? 15.047 11.273 -2.434 1 75.44 255 PRO B C 1
ATOM 9269 O O . PRO B 1 255 ? 15.117 10.727 -1.332 1 75.44 255 PRO B O 1
ATOM 9272 N N . GLY B 1 256 ? 15.5 12.469 -2.668 1 76 256 GLY B N 1
ATOM 9273 C CA . GLY B 1 256 ? 16.047 13.281 -1.59 1 76 256 GLY B CA 1
ATOM 9274 C C . GLY B 1 256 ? 14.984 13.727 -0.595 1 76 256 GLY B C 1
ATOM 9275 O O . GLY B 1 256 ? 15.305 14.117 0.53 1 76 256 GLY B O 1
ATOM 9276 N N . ARG B 1 257 ? 13.781 13.734 -0.946 1 81 257 ARG B N 1
ATOM 9277 C CA . ARG B 1 257 ? 12.617 14.039 -0.12 1 81 257 ARG B CA 1
ATOM 9278 C C . ARG B 1 257 ? 11.469 13.078 -0.42 1 81 257 ARG B C 1
ATOM 9280 O O . ARG B 1 257 ? 11.195 12.773 -1.582 1 81 257 ARG B O 1
ATOM 9287 N N . PHE B 1 258 ? 10.961 12.555 0.745 1 83.44 258 PHE B N 1
ATOM 9288 C CA . PHE B 1 258 ? 9.844 11.656 0.466 1 83.44 258 PHE B CA 1
ATOM 9289 C C . PHE B 1 258 ? 8.977 11.461 1.706 1 83.44 258 PHE B C 1
ATOM 9291 O O . PHE B 1 258 ? 9.406 11.766 2.822 1 83.44 258 PHE B O 1
ATOM 9298 N N . GLN B 1 259 ? 7.812 11.086 1.499 1 83.81 259 GLN B N 1
ATOM 9299 C CA . GLN B 1 259 ? 6.93 10.5 2.5 1 83.81 259 GLN B CA 1
ATOM 9300 C C . GLN B 1 259 ? 6.512 9.086 2.105 1 83.81 259 GLN B C 1
ATOM 9302 O O . GLN B 1 259 ? 6.336 8.789 0.921 1 83.81 259 GLN B O 1
ATOM 9307 N N . VAL B 1 260 ? 6.477 8.234 3.084 1 84.69 260 VAL B N 1
ATOM 9308 C CA . VAL B 1 260 ? 6.141 6.848 2.775 1 84.69 260 VAL B CA 1
ATOM 9309 C C . VAL B 1 260 ? 5.473 6.199 3.982 1 84.69 260 VAL B C 1
ATOM 9311 O O . VAL B 1 260 ? 5.75 6.566 5.129 1 84.69 260 VAL B O 1
ATOM 9314 N N . PHE B 1 261 ? 4.5 5.371 3.715 1 84.62 261 PHE B N 1
ATOM 9315 C CA . PHE B 1 261 ? 3.861 4.551 4.738 1 84.62 261 PHE B CA 1
ATOM 9316 C C . PHE B 1 261 ? 4.402 3.127 4.703 1 84.62 261 PHE B C 1
ATOM 9318 O O . PHE B 1 261 ? 4.285 2.438 3.689 1 84.62 261 PHE B O 1
ATOM 9325 N N . PHE B 1 262 ? 5.012 2.695 5.832 1 84.31 262 PHE B N 1
ATOM 9326 C CA . PHE B 1 262 ? 5.586 1.358 5.949 1 84.31 262 PHE B CA 1
ATOM 9327 C C . PHE B 1 262 ? 4.547 0.368 6.465 1 84.31 262 PHE B C 1
ATOM 9329 O O . PHE B 1 262 ? 3.793 0.676 7.387 1 84.31 262 PHE B O 1
ATOM 9336 N N . GLU B 1 263 ? 4.5 -0.688 5.805 1 84.5 263 GLU B N 1
ATOM 9337 C CA . GLU B 1 263 ? 3.82 -1.876 6.312 1 84.5 263 GLU B CA 1
ATOM 9338 C C . GLU B 1 263 ? 4.762 -3.074 6.359 1 84.5 263 GLU B C 1
ATOM 9340 O O . GLU B 1 263 ? 5.148 -3.609 5.316 1 84.5 263 GLU B O 1
ATOM 9345 N N . ASN B 1 264 ? 5.215 -3.391 7.527 1 83.69 264 ASN B N 1
ATOM 9346 C CA . ASN B 1 264 ? 6.137 -4.508 7.707 1 83.69 264 ASN B CA 1
ATOM 9347 C C . ASN B 1 264 ? 5.418 -5.758 8.203 1 83.69 264 ASN B C 1
ATOM 9349 O O . ASN B 1 264 ? 4.762 -5.73 9.242 1 83.69 264 ASN B O 1
ATOM 9353 N N . ILE B 1 265 ? 5.547 -6.738 7.441 1 83.44 265 ILE B N 1
ATOM 9354 C CA . ILE B 1 265 ? 4.918 -8.016 7.766 1 83.44 265 ILE B CA 1
ATOM 9355 C C . ILE B 1 265 ? 5.98 -9.016 8.211 1 83.44 265 ILE B C 1
ATOM 9357 O O . ILE B 1 265 ? 6.918 -9.305 7.465 1 83.44 265 ILE B O 1
ATOM 9361 N N . LEU B 1 266 ? 5.789 -9.453 9.438 1 77.31 266 LEU B N 1
ATOM 9362 C CA . LEU B 1 266 ? 6.703 -10.453 9.977 1 77.31 266 LEU B CA 1
ATOM 9363 C C . LEU B 1 266 ? 6.059 -11.836 9.984 1 77.31 266 LEU B C 1
ATOM 9365 O O . LEU B 1 266 ? 4.965 -12.008 10.531 1 77.31 266 LEU B O 1
ATOM 9369 N N . SER B 1 267 ? 6.535 -12.641 9.062 1 68.94 267 SER B N 1
ATOM 9370 C CA . SER B 1 267 ? 6.02 -14 9.023 1 68.94 267 SER B CA 1
ATOM 9371 C C . SER B 1 267 ? 7.004 -14.984 9.656 1 68.94 267 SER B C 1
ATOM 9373 O O . SER B 1 267 ? 8.211 -14.906 9.414 1 68.94 267 SER B O 1
ATOM 9375 N N . GLN B 1 268 ? 6.602 -15.523 10.766 1 55.31 268 GLN B N 1
ATOM 9376 C CA . GLN B 1 268 ? 7.457 -16.562 11.328 1 55.31 268 GLN B CA 1
ATOM 9377 C C . GLN B 1 268 ? 7.238 -17.906 10.617 1 55.31 268 GLN B C 1
ATOM 9379 O O . GLN B 1 268 ? 6.098 -18.297 10.375 1 55.31 268 GLN B O 1
ATOM 9384 N N . GLU B 1 269 ? 8.297 -18.281 9.945 1 54.16 269 GLU B N 1
ATOM 9385 C CA . GLU B 1 269 ? 8.25 -19.578 9.297 1 54.16 269 GLU B CA 1
ATOM 9386 C C . GLU B 1 269 ? 7.906 -20.688 10.305 1 54.16 269 GLU B C 1
ATOM 9388 O O . GLU B 1 269 ? 8.398 -20.672 11.438 1 54.16 269 GLU B O 1
ATOM 9393 N N . HIS B 1 270 ? 6.996 -21.625 10.086 1 51.22 270 HIS B N 1
ATOM 9394 C CA . HIS B 1 270 ? 6.68 -22.891 10.727 1 51.22 270 HIS B CA 1
ATOM 9395 C C . HIS B 1 270 ? 5.652 -22.703 11.836 1 51.22 270 HIS B C 1
ATOM 9397 O O . HIS B 1 270 ? 5.254 -23.672 12.484 1 51.22 270 HIS B O 1
ATOM 9403 N N . VAL B 1 271 ? 5.469 -21.359 12.219 1 45.47 271 VAL B N 1
ATOM 9404 C CA . VAL B 1 271 ? 4.555 -21.312 13.359 1 45.47 271 VAL B CA 1
ATOM 9405 C C . VAL B 1 271 ? 3.211 -20.734 12.914 1 45.47 271 VAL B C 1
ATOM 9407 O O . VAL B 1 271 ? 3.164 -19.797 12.109 1 45.47 271 VAL B O 1
ATOM 9410 N N . HIS B 1 272 ? 2.188 -21.5 12.859 1 50.12 272 HIS B N 1
ATOM 9411 C CA . HIS B 1 272 ? 0.783 -21.125 12.742 1 50.12 272 HIS B CA 1
ATOM 9412 C C . HIS B 1 272 ? 0.49 -19.812 13.477 1 50.12 272 HIS B C 1
ATOM 9414 O O . HIS B 1 272 ? -0.611 -19.625 13.992 1 50.12 272 HIS B O 1
ATOM 9420 N N . GLU B 1 273 ? 1.456 -19.016 13.703 1 55.38 273 GLU B N 1
ATOM 9421 C CA . GLU B 1 273 ? 1.176 -17.812 14.477 1 55.38 273 GLU B CA 1
ATOM 9422 C C . GLU B 1 273 ? 0.685 -16.672 13.586 1 55.38 273 GLU B C 1
ATOM 9424 O O . GLU B 1 273 ? 1.038 -16.609 12.406 1 55.38 273 GLU B O 1
ATOM 9429 N N . PRO B 1 274 ? -0.172 -15.992 14.094 1 60.91 274 PRO B N 1
ATOM 9430 C CA . PRO B 1 274 ? -0.75 -14.844 13.383 1 60.91 274 PRO B CA 1
ATOM 9431 C C . PRO B 1 274 ? 0.309 -13.859 12.898 1 60.91 274 PRO B C 1
ATOM 9433 O O . PRO B 1 274 ? 1.337 -13.68 13.555 1 60.91 274 PRO B O 1
ATOM 9436 N N . SER B 1 275 ? 0.313 -13.531 11.609 1 69.75 275 SER B N 1
ATOM 9437 C CA . SER B 1 275 ? 1.191 -12.5 11.062 1 69.75 275 SER B CA 1
ATOM 9438 C C . SER B 1 275 ? 1.062 -11.195 11.852 1 69.75 275 SER B C 1
ATOM 9440 O O . SER B 1 275 ? -0.04 -10.812 12.242 1 69.75 275 SER B O 1
ATOM 9442 N N . LEU B 1 276 ? 2.324 -10.695 12.297 1 72.44 276 LEU B N 1
ATOM 9443 C CA . LEU B 1 276 ? 2.387 -9.391 12.953 1 72.44 276 LEU B CA 1
ATOM 9444 C C . LEU B 1 276 ? 2.68 -8.289 11.938 1 72.44 276 LEU B C 1
ATOM 9446 O O . LEU B 1 276 ? 3.594 -8.414 11.125 1 72.44 276 LEU B O 1
ATOM 9450 N N . ILE B 1 277 ? 1.868 -7.309 11.953 1 76.75 277 ILE B N 1
ATOM 9451 C CA . ILE B 1 277 ? 2.025 -6.219 11 1 76.75 277 ILE B CA 1
ATOM 9452 C C . ILE B 1 277 ? 2.371 -4.93 11.734 1 76.75 277 ILE B C 1
ATOM 9454 O O . ILE B 1 277 ? 1.653 -4.52 12.656 1 76.75 277 ILE B O 1
ATOM 9458 N N . PHE B 1 278 ? 3.545 -4.363 11.406 1 77.25 278 PHE B N 1
ATOM 9459 C CA . PHE B 1 278 ? 3.941 -3.047 11.898 1 77.25 278 PHE B CA 1
ATOM 9460 C C . PHE B 1 278 ? 3.707 -1.982 10.828 1 77.25 278 PHE B C 1
ATOM 9462 O O . PHE B 1 278 ? 4.051 -2.178 9.664 1 77.25 278 PHE B O 1
ATOM 9469 N N . ARG B 1 279 ? 3.088 -0.924 11.211 1 79.88 279 ARG B N 1
ATOM 9470 C CA . ARG B 1 279 ? 2.811 0.181 10.305 1 79.88 279 ARG B CA 1
ATOM 9471 C C . ARG B 1 279 ? 3.383 1.489 10.836 1 79.88 279 ARG B C 1
ATOM 9473 O O . ARG B 1 279 ? 3.371 1.729 12.047 1 79.88 279 ARG B O 1
ATOM 9480 N N . SER B 1 280 ? 3.928 2.301 9.953 1 78.75 280 SER B N 1
ATOM 9481 C CA . SER B 1 280 ? 4.531 3.568 10.352 1 78.75 280 SER B CA 1
ATOM 9482 C C . SER B 1 280 ? 4.598 4.539 9.172 1 78.75 280 SER B C 1
ATOM 9484 O O . SER B 1 280 ? 4.668 4.117 8.016 1 78.75 280 SER B O 1
ATOM 9486 N N . TRP B 1 281 ? 4.508 5.832 9.547 1 80.25 281 TRP B N 1
ATOM 9487 C CA . TRP B 1 281 ? 4.805 6.879 8.578 1 80.25 281 TRP B CA 1
ATOM 9488 C C . TRP B 1 281 ? 6.258 7.324 8.688 1 80.25 281 TRP B C 1
ATOM 9490 O O . TRP B 1 281 ? 6.809 7.406 9.789 1 80.25 281 TRP B O 1
ATOM 9500 N N . MET B 1 282 ? 6.785 7.551 7.551 1 84 282 MET B N 1
ATOM 9501 C CA . MET B 1 282 ? 8.117 8.148 7.516 1 84 282 MET B CA 1
ATOM 9502 C C . MET B 1 282 ? 8.156 9.352 6.586 1 84 282 MET B C 1
ATOM 9504 O O . MET B 1 282 ? 7.645 9.297 5.465 1 84 282 MET B O 1
ATOM 9508 N N . TYR B 1 283 ? 8.547 10.438 7.07 1 84.88 283 TYR B N 1
ATOM 9509 C CA . TYR B 1 283 ? 8.852 11.641 6.305 1 84.88 283 TYR B CA 1
ATOM 9510 C C . TYR B 1 283 ? 10.352 11.938 6.336 1 84.88 283 TYR B C 1
ATOM 9512 O O . TYR B 1 283 ? 10.984 11.844 7.387 1 84.88 283 TYR B O 1
ATOM 9520 N N . PHE B 1 284 ? 10.875 12.219 5.113 1 85.62 284 PHE B N 1
ATOM 9521 C CA . PHE B 1 284 ? 12.297 12.523 5.059 1 85.62 284 PHE B CA 1
ATOM 9522 C C . PHE B 1 284 ? 12.562 13.68 4.105 1 85.62 284 PHE B C 1
ATOM 9524 O O . PHE B 1 284 ? 11.93 13.789 3.055 1 85.62 284 PHE B O 1
ATOM 9531 N N . ASP B 1 285 ? 13.422 14.516 4.609 1 82.38 285 ASP B N 1
ATOM 9532 C CA . ASP B 1 285 ? 13.93 15.609 3.781 1 82.38 285 ASP B CA 1
ATOM 9533 C C . ASP B 1 285 ? 15.453 15.727 3.896 1 82.38 285 ASP B C 1
ATOM 9535 O O . ASP B 1 285 ? 15.969 16.109 4.949 1 82.38 285 ASP B O 1
ATOM 9539 N N . SER B 1 286 ? 16.172 15.445 2.791 1 79.31 286 SER B N 1
ATOM 9540 C CA . SER B 1 286 ? 17.625 15.445 2.801 1 79.31 286 SER B CA 1
ATOM 9541 C C . SER B 1 286 ? 18.188 16.859 2.883 1 79.31 286 SER B C 1
ATOM 9543 O O . SER B 1 286 ? 19.297 17.078 3.375 1 79.31 286 SER B O 1
ATOM 9545 N N . TRP B 1 287 ? 17.469 17.766 2.395 1 75.19 287 TRP B N 1
ATOM 9546 C CA . TRP B 1 287 ? 17.938 19.141 2.404 1 75.19 287 TRP B CA 1
ATOM 9547 C C . TRP B 1 287 ? 17.953 19.703 3.824 1 75.19 287 TRP B C 1
ATOM 9549 O O . TRP B 1 287 ? 18.953 20.281 4.254 1 75.19 287 TRP B O 1
ATOM 9559 N N . SER B 1 288 ? 16.828 19.453 4.57 1 82.25 288 SER B N 1
ATOM 9560 C CA . SER B 1 288 ? 16.766 19.922 5.949 1 82.25 288 SER B CA 1
ATOM 9561 C C . SER B 1 288 ? 17.375 18.906 6.906 1 82.25 288 SER B C 1
ATOM 9563 O O . SER B 1 288 ? 17.625 19.219 8.07 1 82.25 288 SER B O 1
ATOM 9565 N N . LYS B 1 289 ? 17.609 17.703 6.469 1 82.69 289 LYS B N 1
ATOM 9566 C CA . LYS B 1 289 ? 18.156 16.594 7.242 1 82.69 289 LYS B CA 1
ATOM 9567 C C . LYS B 1 289 ? 17.266 16.25 8.43 1 82.69 289 LYS B C 1
ATOM 9569 O O . LYS B 1 289 ? 17.734 16.156 9.562 1 82.69 289 LYS B O 1
ATOM 9574 N N . LEU B 1 290 ? 16.047 16.188 8.125 1 87.75 290 LEU B N 1
ATOM 9575 C CA . LEU B 1 290 ? 15.047 15.852 9.133 1 87.75 290 LEU B CA 1
ATOM 9576 C C . LEU B 1 290 ? 14.305 14.578 8.75 1 87.75 290 LEU B C 1
ATOM 9578 O O . LEU B 1 290 ? 14.055 14.328 7.57 1 87.75 290 LEU B O 1
ATOM 9582 N N . LEU B 1 291 ? 14.008 13.805 9.75 1 87.12 291 LEU B N 1
ATOM 9583 C CA . LEU B 1 291 ? 13.242 12.578 9.578 1 87.12 291 LEU B CA 1
ATOM 9584 C C . LEU B 1 291 ? 12.148 12.461 10.633 1 87.12 291 LEU B C 1
ATOM 9586 O O . LEU B 1 291 ? 12.383 12.758 11.805 1 87.12 291 LEU B O 1
ATOM 9590 N N . ARG B 1 292 ? 11 12.125 10.203 1 88.19 292 ARG B N 1
ATOM 9591 C CA . ARG B 1 292 ? 9.898 11.836 11.117 1 88.19 292 ARG B CA 1
ATOM 9592 C C . ARG B 1 292 ? 9.406 10.406 10.953 1 88.19 292 ARG B C 1
ATOM 9594 O O . ARG B 1 292 ? 9.266 9.914 9.828 1 88.19 292 ARG B O 1
ATOM 9601 N N . LEU B 1 293 ? 9.242 9.797 12.07 1 83.25 293 LEU B N 1
ATOM 9602 C CA . LEU B 1 293 ? 8.664 8.461 12.109 1 83.25 293 LEU B CA 1
ATOM 9603 C C . LEU B 1 293 ? 7.469 8.422 13.062 1 83.25 293 LEU B C 1
ATOM 9605 O O . LEU B 1 293 ? 7.586 8.789 14.234 1 83.25 293 LEU B O 1
ATOM 9609 N N . ASP B 1 294 ? 6.359 8.078 12.523 1 79.44 294 ASP B N 1
ATOM 9610 C CA . ASP B 1 294 ? 5.184 7.852 13.359 1 79.44 294 ASP B CA 1
ATOM 9611 C C . ASP B 1 294 ? 5.016 6.371 13.688 1 79.44 294 ASP B C 1
ATOM 9613 O O . ASP B 1 294 ? 4.898 5.539 12.781 1 79.44 294 ASP B O 1
ATOM 9617 N N . ILE B 1 295 ? 5.199 6.117 14.906 1 67.44 295 ILE B N 1
ATOM 9618 C CA . ILE B 1 295 ? 5.086 4.719 15.305 1 67.44 295 ILE B CA 1
ATOM 9619 C C . ILE B 1 295 ? 3.682 4.441 15.836 1 67.44 295 ILE B C 1
ATOM 9621 O O . ILE B 1 295 ? 3.148 5.215 16.641 1 67.44 295 ILE B O 1
ATOM 9625 N N . ASN B 1 296 ? 3.162 3.398 15.578 1 56 296 ASN B N 1
ATOM 9626 C CA . ASN B 1 296 ? 1.867 2.855 15.977 1 56 296 ASN B CA 1
ATOM 9627 C C . ASN B 1 296 ? 0.781 3.928 15.961 1 56 296 ASN B C 1
ATOM 9629 O O . ASN B 1 296 ? 0.087 4.125 16.953 1 56 296 ASN B O 1
ATOM 9633 N N . PRO B 1 297 ? 0.733 4.93 15.078 1 46.56 297 PRO B N 1
ATOM 9634 C CA . PRO B 1 297 ? -0.127 6.105 15.242 1 46.56 297 PRO B CA 1
ATOM 9635 C C . PRO B 1 297 ? -1.518 5.75 15.766 1 46.56 297 PRO B C 1
ATOM 9637 O O . PRO B 1 297 ? -2.168 6.574 16.406 1 46.56 297 PRO B O 1
ATOM 9640 N N . ASP B 1 298 ? -2.434 4.836 15.328 1 40.12 298 ASP B N 1
ATOM 9641 C CA . ASP B 1 298 ? -3.842 4.645 15.656 1 40.12 298 ASP B CA 1
ATOM 9642 C C . ASP B 1 298 ? -4.004 3.703 16.844 1 40.12 298 ASP B C 1
ATOM 9644 O O . ASP B 1 298 ? -5.098 3.195 17.109 1 40.12 298 ASP B O 1
ATOM 9648 N N . MET B 1 299 ? -3.074 3.1 17.484 1 35 299 MET B N 1
ATOM 9649 C CA . MET B 1 299 ? -3.377 2.033 18.438 1 35 299 MET B CA 1
ATOM 9650 C C . MET B 1 299 ? -4.09 2.584 19.656 1 35 299 MET B C 1
ATOM 9652 O O . MET B 1 299 ? -3.781 3.684 20.125 1 35 299 MET B O 1
ATOM 9656 N N . ASP B 1 300 ? -5.242 2.133 19.781 1 31.06 300 ASP B N 1
ATOM 9657 C CA . ASP B 1 300 ? -5.848 2.203 21.109 1 31.06 300 ASP B CA 1
ATOM 9658 C C . ASP B 1 300 ? -4.832 1.85 22.188 1 31.06 300 ASP B C 1
ATOM 9660 O O . ASP B 1 300 ? -4 0.959 22 1 31.06 300 ASP B O 1
ATOM 9664 N N . ALA B 1 301 ? -4.781 2.607 23.125 1 30.3 301 ALA B N 1
ATOM 9665 C CA . ALA B 1 301 ? -4.066 2.605 24.406 1 30.3 301 ALA B CA 1
ATOM 9666 C C . ALA B 1 301 ? -4.184 1.25 25.094 1 30.3 301 ALA B C 1
ATOM 9668 O O . ALA B 1 301 ? -3.781 1.1 26.25 1 30.3 301 ALA B O 1
ATOM 9669 N N . THR B 1 302 ? -4.824 0.305 24.625 1 29.33 302 THR B N 1
ATOM 9670 C CA . THR B 1 302 ? -4.832 -0.674 25.703 1 29.33 302 THR B CA 1
ATOM 9671 C C . THR B 1 302 ? -3.441 -1.26 25.922 1 29.33 302 THR B C 1
ATOM 9673 O O . THR B 1 302 ? -3.117 -1.726 27.016 1 29.33 302 THR B O 1
ATOM 9676 N N . LEU B 1 303 ? -2.984 -2.199 24.953 1 32.31 303 LEU B N 1
ATOM 9677 C CA . LEU B 1 303 ? -1.666 -2.553 25.469 1 32.31 303 LEU B CA 1
ATOM 9678 C C . LEU B 1 303 ? -0.712 -1.365 25.375 1 32.31 303 LEU B C 1
ATOM 9680 O O . LEU B 1 303 ? -0.909 -0.465 24.562 1 32.31 303 LEU B O 1
ATOM 9684 N N . GLY B 1 304 ? 0.333 -1.249 26.203 1 36 304 GLY B N 1
ATOM 9685 C CA . GLY B 1 304 ? 1.335 -0.294 26.641 1 36 304 GLY B CA 1
ATOM 9686 C C . GLY B 1 304 ? 2.074 0.374 25.5 1 36 304 GLY B C 1
ATOM 9687 O O . GLY B 1 304 ? 3.092 1.035 25.703 1 36 304 GLY B O 1
ATOM 9688 N N . GLY B 1 305 ? 1.985 -0.181 24.219 1 43.59 305 GLY B N 1
ATOM 9689 C CA . GLY B 1 305 ? 3.012 0.511 23.453 1 43.59 305 GLY B CA 1
ATOM 9690 C C . GLY B 1 305 ? 2.594 1.901 23.016 1 43.59 305 GLY B C 1
ATOM 9691 O O . GLY B 1 305 ? 1.423 2.135 22.703 1 43.59 305 GLY B O 1
ATOM 9692 N N . LYS B 1 306 ? 3.23 2.934 23.391 1 52.72 306 LYS B N 1
ATOM 9693 C CA . LYS B 1 306 ? 3.111 4.391 23.359 1 52.72 306 LYS B CA 1
ATOM 9694 C C . LYS B 1 306 ? 3.172 4.914 21.938 1 52.72 306 LYS B C 1
ATOM 9696 O O . LYS B 1 306 ? 4.027 4.492 21.141 1 52.72 306 LYS B O 1
ATOM 9701 N N . VAL B 1 307 ? 1.956 5.281 21.172 1 62.22 307 VAL B N 1
ATOM 9702 C CA . VAL B 1 307 ? 1.95 6.062 19.953 1 62.22 307 VAL B CA 1
ATOM 9703 C C . VAL B 1 307 ? 2.779 7.328 20.141 1 62.22 307 VAL B C 1
ATOM 9705 O O . VAL B 1 307 ? 2.576 8.07 21.094 1 62.22 307 VAL B O 1
ATOM 9708 N N . PHE B 1 308 ? 3.838 7.223 19.359 1 73.81 308 PHE B N 1
ATOM 9709 C CA . PHE B 1 308 ? 4.613 8.453 19.438 1 73.81 308 PHE B CA 1
ATOM 9710 C C . PHE B 1 308 ? 5.184 8.836 18.078 1 73.81 308 PHE B C 1
ATOM 9712 O O . PHE B 1 308 ? 5.234 8.008 17.172 1 73.81 308 PHE B O 1
ATOM 9719 N N . LYS B 1 309 ? 5.363 9.992 17.984 1 82.94 309 LYS B N 1
ATOM 9720 C CA . LYS B 1 309 ? 6.105 10.539 16.859 1 82.94 309 LYS B CA 1
ATOM 9721 C C . LYS B 1 309 ? 7.566 10.781 17.219 1 82.94 309 LYS B C 1
ATOM 9723 O O . LYS B 1 309 ? 7.863 11.258 18.312 1 82.94 309 LYS B O 1
ATOM 9728 N N . SER B 1 310 ? 8.344 10.25 16.375 1 84.31 310 SER B N 1
ATOM 9729 C CA . SER B 1 310 ? 9.773 10.5 16.531 1 84.31 310 SER B CA 1
ATOM 9730 C C . SER B 1 310 ? 10.297 11.414 15.43 1 84.31 310 SER B C 1
ATOM 9732 O O . SER B 1 310 ? 10.188 11.086 14.242 1 84.31 310 SER B O 1
ATOM 9734 N N . ILE B 1 311 ? 10.664 12.531 15.836 1 89.56 311 ILE B N 1
ATOM 9735 C CA . ILE B 1 311 ? 11.266 13.469 14.898 1 89.56 311 ILE B CA 1
ATOM 9736 C C . ILE B 1 311 ? 12.766 13.586 15.172 1 89.56 311 ILE B C 1
ATOM 9738 O O . ILE B 1 311 ? 13.172 13.93 16.281 1 89.56 311 ILE B O 1
ATOM 9742 N N . GLN B 1 312 ? 13.562 13.336 14.156 1 85.44 312 GLN B N 1
ATOM 9743 C CA . GLN B 1 312 ? 15.016 13.297 14.305 1 85.44 312 GLN B CA 1
ATOM 9744 C C . GLN B 1 312 ? 15.68 14.422 13.508 1 85.44 312 GLN B C 1
ATOM 9746 O O . GLN B 1 312 ? 15.414 14.578 12.312 1 85.44 312 GLN B O 1
ATOM 9751 N N . ASP B 1 313 ? 16.438 15.133 14.195 1 86.69 313 ASP B N 1
ATOM 9752 C CA . ASP B 1 313 ? 17.234 16.203 13.586 1 86.69 313 ASP B CA 1
ATOM 9753 C C . ASP B 1 313 ? 18.703 15.797 13.461 1 86.69 313 ASP B C 1
ATOM 9755 O O . ASP B 1 313 ? 19.438 15.828 14.445 1 86.69 313 ASP B O 1
ATOM 9759 N N . TYR B 1 314 ? 19.094 15.617 12.281 1 81.81 314 TYR B N 1
ATOM 9760 C CA . TYR B 1 314 ? 20.453 15.125 12.062 1 81.81 314 TYR B CA 1
ATOM 9761 C C . TYR B 1 314 ? 21.453 16.266 12.047 1 81.81 314 TYR B C 1
ATOM 9763 O O . TYR B 1 314 ? 22.672 16.047 12.047 1 81.81 314 TYR B O 1
ATOM 9771 N N . ASN B 1 315 ? 20.938 17.453 12.047 1 76.69 315 ASN B N 1
ATOM 9772 C CA . ASN B 1 315 ? 21.828 18.594 12.195 1 76.69 315 ASN B CA 1
ATOM 9773 C C . ASN B 1 315 ? 22.391 18.688 13.609 1 76.69 315 ASN B C 1
ATOM 9775 O O . ASN B 1 315 ? 23.547 19.078 13.805 1 76.69 315 ASN B O 1
ATOM 9779 N N . THR B 1 316 ? 21.547 18.328 14.578 1 76.19 316 THR B N 1
ATOM 9780 C CA . THR B 1 316 ? 21.922 18.484 15.984 1 76.19 316 THR B CA 1
ATOM 9781 C C . THR B 1 316 ? 22.141 17.125 16.641 1 76.19 316 THR B C 1
ATOM 9783 O O . THR B 1 316 ? 22.734 17.031 17.719 1 76.19 316 THR B O 1
ATOM 9786 N N . GLY B 1 317 ? 21.562 16.094 16.062 1 78.69 317 GLY B N 1
ATOM 9787 C CA . GLY B 1 317 ? 21.656 14.766 16.641 1 78.69 317 GLY B CA 1
ATOM 9788 C C . GLY B 1 317 ? 20.609 14.508 17.719 1 78.69 317 GLY B C 1
ATOM 9789 O O . GLY B 1 317 ? 20.797 13.625 18.547 1 78.69 317 GLY B O 1
ATOM 9790 N N . ILE B 1 318 ? 19.594 15.312 17.719 1 85.19 318 ILE B N 1
ATOM 9791 C CA . ILE B 1 318 ? 18.594 15.203 18.766 1 85.19 318 ILE B CA 1
ATOM 9792 C C . ILE B 1 318 ? 17.312 14.578 18.188 1 85.19 318 ILE B C 1
ATOM 9794 O O . ILE B 1 318 ? 16.922 14.898 17.062 1 85.19 318 ILE B O 1
ATOM 9798 N N . GLU B 1 319 ? 16.703 13.742 18.984 1 86.75 319 GLU B N 1
ATOM 9799 C CA . GLU B 1 319 ? 15.406 13.133 18.672 1 86.75 319 GLU B CA 1
ATOM 9800 C C . GLU B 1 319 ? 14.305 13.68 19.578 1 86.75 319 GLU B C 1
ATOM 9802 O O . GLU B 1 319 ? 14.477 13.75 20.797 1 86.75 319 GLU B O 1
ATOM 9807 N N . TYR B 1 320 ? 13.281 14.133 18.953 1 89.12 320 TYR B N 1
ATOM 9808 C CA . TYR B 1 320 ? 12.086 14.594 19.656 1 89.12 320 TYR B CA 1
ATOM 9809 C C . TYR B 1 320 ? 11 13.523 19.641 1 89.12 320 TYR B C 1
ATOM 9811 O O . TYR B 1 320 ? 10.523 13.141 18.562 1 89.12 320 TYR B O 1
ATOM 9819 N N . VAL B 1 321 ? 10.633 13.039 20.797 1 85.69 321 VAL B N 1
ATOM 9820 C CA . VAL B 1 321 ? 9.602 12.016 20.891 1 85.69 321 VAL B CA 1
ATOM 9821 C C . VAL B 1 321 ? 8.328 12.617 21.484 1 85.69 321 VAL B C 1
ATOM 9823 O O . VAL B 1 321 ? 8.328 13.07 22.641 1 85.69 321 VAL B O 1
ATOM 9826 N N . ILE B 1 322 ? 7.363 12.68 20.672 1 81.75 322 ILE B N 1
ATOM 9827 C CA . ILE B 1 322 ? 6.09 13.266 21.078 1 81.75 322 ILE B CA 1
ATOM 9828 C C . ILE B 1 322 ? 5.043 12.164 21.219 1 81.75 322 ILE B C 1
ATOM 9830 O O . ILE B 1 322 ? 4.711 11.477 20.25 1 81.75 322 ILE B O 1
ATOM 9834 N N . GLN B 1 323 ? 4.625 12.031 22.391 1 72.31 323 GLN B N 1
ATOM 9835 C CA . GLN B 1 323 ? 3.623 11.008 22.672 1 72.31 323 GLN B CA 1
ATOM 9836 C C . GLN B 1 323 ? 2.229 11.477 22.281 1 72.31 323 GLN B C 1
ATOM 9838 O O . GLN B 1 323 ? 2.029 12.656 21.953 1 72.31 323 GLN B O 1
ATOM 9843 N N . GLU B 1 324 ? 1.3 10.602 22.328 1 63.53 324 GLU B N 1
ATOM 9844 C CA . GLU B 1 324 ? -0.077 10.891 21.938 1 63.53 324 GLU B CA 1
ATOM 9845 C C . GLU B 1 324 ? -0.698 11.953 22.844 1 63.53 324 GLU B C 1
ATOM 9847 O O . GLU B 1 324 ? -1.537 12.742 22.406 1 63.53 324 GLU B O 1
ATOM 9852 N N . ASN B 1 325 ? -0.21 11.922 24.078 1 57.72 325 ASN B N 1
ATOM 9853 C CA . ASN B 1 325 ? -0.77 12.867 25.031 1 57.72 325 ASN B CA 1
ATOM 9854 C C . ASN B 1 325 ? -0.103 14.234 24.922 1 57.72 325 ASN B C 1
ATOM 9856 O O . ASN B 1 325 ? -0.393 15.133 25.719 1 57.72 325 ASN B O 1
ATOM 9860 N N . GLY B 1 326 ? 0.771 14.359 23.953 1 62.59 326 GLY B N 1
ATOM 9861 C CA . GLY B 1 326 ? 1.416 15.648 23.719 1 62.59 326 GLY B CA 1
ATOM 9862 C C . GLY B 1 326 ? 2.701 15.812 24.516 1 62.59 326 GLY B C 1
ATOM 9863 O O . GLY B 1 326 ? 3.434 16.781 24.312 1 62.59 326 GLY B O 1
ATOM 9864 N N . LYS B 1 327 ? 2.926 14.836 25.422 1 69.88 327 LYS B N 1
ATOM 9865 C CA . LYS B 1 327 ? 4.184 14.914 26.172 1 69.88 327 LYS B CA 1
ATOM 9866 C C . LYS B 1 327 ? 5.375 14.656 25.25 1 69.88 327 LYS B C 1
ATOM 9868 O O . LYS B 1 327 ? 5.355 13.719 24.453 1 69.88 327 LYS B O 1
ATOM 9873 N N . CYS B 1 328 ? 6.211 15.562 25.297 1 82 328 CYS B N 1
ATOM 9874 C CA . CYS B 1 328 ? 7.379 15.461 24.438 1 82 328 CYS B CA 1
ATOM 9875 C C . CYS B 1 328 ? 8.648 15.234 25.25 1 82 328 CYS B C 1
ATOM 9877 O O . CYS B 1 328 ? 8.805 15.805 26.328 1 82 328 CYS B O 1
ATOM 9879 N N . SER B 1 329 ? 9.453 14.273 24.844 1 81.31 329 SER B N 1
ATOM 9880 C CA . SER B 1 329 ? 10.773 14.031 25.391 1 81.31 329 SER B CA 1
ATOM 9881 C C . SER B 1 329 ? 11.852 14.148 24.328 1 81.31 329 SER B C 1
ATOM 9883 O O . SER B 1 329 ? 11.609 13.836 23.156 1 81.31 329 SER B O 1
ATOM 9885 N N . MET B 1 330 ? 12.961 14.719 24.766 1 85.56 330 MET B N 1
ATOM 9886 C CA . MET B 1 330 ? 14.086 14.875 23.844 1 85.56 330 MET B CA 1
ATOM 9887 C C . MET B 1 330 ? 15.25 13.977 24.25 1 85.56 330 MET B C 1
ATOM 9889 O O . MET B 1 330 ? 15.586 13.875 25.438 1 85.56 330 MET B O 1
ATOM 9893 N N . TYR B 1 331 ? 15.797 13.242 23.188 1 77.94 331 TYR B N 1
ATOM 9894 C CA . TYR B 1 331 ? 16.906 12.32 23.391 1 77.94 331 TYR B CA 1
ATOM 9895 C C . TYR B 1 331 ? 17.938 12.453 22.266 1 77.94 331 TYR B C 1
ATOM 9897 O O . TYR B 1 331 ? 17.609 12.945 21.172 1 77.94 331 TYR B O 1
ATOM 9905 N N . PRO B 1 332 ? 19.188 12.094 22.609 1 75.88 332 PRO B N 1
ATOM 9906 C CA . PRO B 1 332 ? 20.094 11.906 21.469 1 75.88 332 PRO B CA 1
ATOM 9907 C C . PRO B 1 332 ? 19.641 10.789 20.547 1 75.88 332 PRO B C 1
ATOM 9909 O O . PRO B 1 332 ? 19.141 9.758 21 1 75.88 332 PRO B O 1
ATOM 9912 N N . ILE B 1 333 ? 19.844 11.023 19.328 1 77.69 333 ILE B N 1
ATOM 9913 C CA . ILE B 1 333 ? 19.5 9.992 18.344 1 77.69 333 ILE B CA 1
ATOM 9914 C C . ILE B 1 333 ? 20.344 8.742 18.609 1 77.69 333 ILE B C 1
ATOM 9916 O O . ILE B 1 333 ? 21.562 8.82 18.75 1 77.69 333 ILE B O 1
ATOM 9920 N N . GLN B 1 334 ? 19.688 7.656 18.719 1 70.75 334 GLN B N 1
ATOM 9921 C CA . GLN B 1 334 ? 20.375 6.387 18.953 1 70.75 334 GLN B CA 1
ATOM 9922 C C . GLN B 1 334 ? 20.547 5.617 17.641 1 70.75 334 GLN B C 1
ATOM 9924 O O . GLN B 1 334 ? 19.703 5.68 16.75 1 70.75 334 GLN B O 1
ATOM 9929 N N . PRO B 1 335 ? 21.625 4.965 17.625 1 69.12 335 PRO B N 1
ATOM 9930 C CA . PRO B 1 335 ? 21.828 4.156 16.406 1 69.12 335 PRO B CA 1
ATOM 9931 C C . PRO B 1 335 ? 20.828 3.004 16.312 1 69.12 335 PRO B C 1
ATOM 9933 O O . PRO B 1 335 ? 20.406 2.457 17.328 1 69.12 335 PRO B O 1
ATOM 9936 N N . HIS B 1 336 ? 20.359 2.586 15.203 1 70.88 336 HIS B N 1
ATOM 9937 C CA . HIS B 1 336 ? 19.562 1.412 14.859 1 70.88 336 HIS B CA 1
ATOM 9938 C C . HIS B 1 336 ? 18.188 1.474 15.5 1 70.88 336 HIS B C 1
ATOM 9940 O O . HIS B 1 336 ? 17.578 0.437 15.773 1 70.88 336 HIS B O 1
ATOM 9946 N N . GLN B 1 337 ? 17.797 2.641 15.805 1 72.38 337 GLN B N 1
ATOM 9947 C CA . GLN B 1 337 ? 16.5 2.803 16.469 1 72.38 337 GLN B CA 1
ATOM 9948 C C . GLN B 1 337 ? 15.352 2.426 15.531 1 72.38 337 GLN B C 1
ATOM 9950 O O . GLN B 1 337 ? 14.312 1.949 15.977 1 72.38 337 GLN B O 1
ATOM 9955 N N . LEU B 1 338 ? 15.531 2.566 14.289 1 75.5 338 LEU B N 1
ATOM 9956 C CA . LEU B 1 338 ? 14.445 2.342 13.336 1 75.5 338 LEU B CA 1
ATOM 9957 C C . LEU B 1 338 ? 14.008 0.88 13.344 1 75.5 338 LEU B C 1
ATOM 9959 O O . LEU B 1 338 ? 12.82 0.584 13.266 1 75.5 338 LEU B O 1
ATOM 9963 N N . GLY B 1 339 ? 14.977 0.017 13.406 1 75.06 339 GLY B N 1
ATOM 9964 C CA . GLY B 1 339 ? 14.648 -1.398 13.414 1 75.06 339 GLY B CA 1
ATOM 9965 C C . GLY B 1 339 ? 13.695 -1.784 14.531 1 75.06 339 GLY B C 1
ATOM 9966 O O . GLY B 1 339 ? 12.75 -2.543 14.312 1 75.06 339 GLY B O 1
ATOM 9967 N N . ASN B 1 340 ? 13.914 -1.192 15.609 1 70.12 340 ASN B N 1
ATOM 9968 C CA . ASN B 1 340 ? 13.047 -1.451 16.75 1 70.12 340 ASN B CA 1
ATOM 9969 C C . ASN B 1 340 ? 11.656 -0.864 16.547 1 70.12 340 ASN B C 1
ATOM 9971 O O . ASN B 1 340 ? 10.656 -1.455 16.953 1 70.12 340 ASN B O 1
ATOM 9975 N N . MET B 1 341 ? 11.695 0.154 15.906 1 71.31 341 MET B N 1
ATOM 9976 C CA . MET B 1 341 ? 10.445 0.88 15.734 1 71.31 341 MET B CA 1
ATOM 9977 C C . MET B 1 341 ? 9.547 0.191 14.711 1 71.31 341 MET B C 1
ATOM 9979 O O . MET B 1 341 ? 8.32 0.227 14.828 1 71.31 341 MET B O 1
ATOM 9983 N N . ILE B 1 342 ? 10.164 -0.447 13.734 1 75.38 342 ILE B N 1
ATOM 9984 C CA . ILE B 1 342 ? 9.336 -1.073 12.703 1 75.38 342 ILE B CA 1
ATOM 9985 C C . ILE B 1 342 ? 9.344 -2.588 12.891 1 75.38 342 ILE B C 1
ATOM 9987 O O . ILE B 1 342 ? 8.906 -3.33 12.008 1 75.38 342 ILE B O 1
ATOM 9991 N N . GLY B 1 343 ? 9.922 -3.033 13.984 1 72 343 GLY B N 1
ATOM 9992 C CA . GLY B 1 343 ? 9.844 -4.43 14.383 1 72 343 GLY B CA 1
ATOM 9993 C C . GLY B 1 343 ? 10.836 -5.312 13.656 1 72 343 GLY B C 1
ATOM 9994 O O . GLY B 1 343 ? 10.742 -6.543 13.703 1 72 343 GLY B O 1
ATOM 9995 N N . SER B 1 344 ? 11.695 -4.758 12.883 1 82.19 344 SER B N 1
ATOM 9996 C CA . SER B 1 344 ? 12.664 -5.547 12.133 1 82.19 344 SER B CA 1
ATOM 9997 C C . SER B 1 344 ? 14.016 -4.844 12.07 1 82.19 344 SER B C 1
ATOM 9999 O O . SER B 1 344 ? 14.148 -3.779 11.461 1 82.19 344 SER B O 1
ATOM 10001 N N . SER B 1 345 ? 14.961 -5.496 12.57 1 82.19 345 SER B N 1
ATOM 10002 C CA . SER B 1 345 ? 16.297 -4.93 12.531 1 82.19 345 SER B CA 1
ATOM 10003 C C . SER B 1 345 ? 16.891 -4.973 11.125 1 82.19 345 SER B C 1
ATOM 10005 O O . SER B 1 345 ? 17.672 -4.098 10.742 1 82.19 345 SER B O 1
ATOM 10007 N N . ALA B 1 346 ? 16.484 -5.996 10.445 1 87 346 ALA B N 1
ATOM 10008 C CA . ALA B 1 346 ? 17 -6.109 9.078 1 87 346 ALA B CA 1
ATOM 10009 C C . ALA B 1 346 ? 16.438 -4.992 8.195 1 87 346 ALA B C 1
ATOM 10011 O O . ALA B 1 346 ? 17.188 -4.328 7.48 1 87 346 ALA B O 1
ATOM 10012 N N . ALA B 1 347 ? 15.172 -4.848 8.266 1 87.19 347 ALA B N 1
ATOM 10013 C CA . ALA B 1 347 ? 14.547 -3.789 7.473 1 87.19 347 ALA B CA 1
ATOM 10014 C C . ALA B 1 347 ? 15.055 -2.416 7.902 1 87.19 347 ALA B C 1
ATOM 10016 O O . ALA B 1 347 ? 15.328 -1.56 7.062 1 87.19 347 ALA B O 1
ATOM 10017 N N . GLY B 1 348 ? 15.156 -2.236 9.188 1 83.56 348 GLY B N 1
ATOM 10018 C CA . GLY B 1 348 ? 15.648 -0.965 9.703 1 83.56 348 GLY B CA 1
ATOM 10019 C C . GLY B 1 348 ? 17.062 -0.638 9.242 1 83.56 348 GLY B C 1
ATOM 10020 O O . GLY B 1 348 ? 17.359 0.515 8.93 1 83.56 348 GLY B O 1
ATOM 10021 N N . GLY B 1 349 ? 17.875 -1.625 9.18 1 79.88 349 GLY B N 1
ATOM 10022 C CA . GLY B 1 349 ? 19.266 -1.429 8.773 1 79.88 349 GLY B CA 1
ATOM 10023 C C . GLY B 1 349 ? 19.391 -1.049 7.309 1 79.88 349 GLY B C 1
ATOM 10024 O O . GLY B 1 349 ? 20.375 -0.396 6.922 1 79.88 349 GLY B O 1
ATOM 10025 N N . ILE B 1 350 ? 18.438 -1.444 6.566 1 79.81 350 ILE B N 1
ATOM 10026 C CA . ILE B 1 350 ? 18.484 -1.163 5.137 1 79.81 350 ILE B CA 1
ATOM 10027 C C . ILE B 1 350 ? 17.812 0.178 4.848 1 79.81 350 ILE B C 1
ATOM 10029 O O . ILE B 1 350 ? 18.312 0.961 4.031 1 79.81 350 ILE B O 1
ATOM 10033 N N . ILE B 1 351 ? 16.766 0.414 5.453 1 79.38 351 ILE B N 1
ATOM 10034 C CA . ILE B 1 351 ? 16.031 1.646 5.188 1 79.38 351 ILE B CA 1
ATOM 10035 C C . ILE B 1 351 ? 16.828 2.844 5.695 1 79.38 351 ILE B C 1
ATOM 10037 O O . ILE B 1 351 ? 16.906 3.877 5.023 1 79.38 351 ILE B O 1
ATOM 10041 N N . MET B 1 352 ? 17.281 2.674 6.879 1 74.62 352 MET B N 1
ATOM 10042 C CA . MET B 1 352 ? 18.047 3.791 7.434 1 74.62 352 MET B CA 1
ATOM 10043 C C . MET B 1 352 ? 19.266 3.295 8.203 1 74.62 352 MET B C 1
ATOM 10045 O O . MET B 1 352 ? 19.141 2.863 9.352 1 74.62 352 MET B O 1
ATOM 10049 N N . SER B 1 353 ? 20.375 3.23 7.5 1 60.09 353 SER B N 1
ATOM 10050 C CA . SER B 1 353 ? 21.609 2.904 8.219 1 60.09 353 SER B CA 1
ATOM 10051 C C . SER B 1 353 ? 22.172 4.125 8.938 1 60.09 353 SER B C 1
ATOM 10053 O O . SER B 1 353 ? 22.641 4.027 10.07 1 60.09 353 SER B O 1
ATOM 10055 N N . ASP B 1 354 ? 22.141 5.277 8.25 1 58.81 354 ASP B N 1
ATOM 10056 C CA . ASP B 1 354 ? 22.516 6.594 8.75 1 58.81 354 ASP B CA 1
ATOM 10057 C C . ASP B 1 354 ? 21.781 7.699 8.008 1 58.81 354 ASP B C 1
ATOM 10059 O O . ASP B 1 354 ? 21.016 7.426 7.078 1 58.81 354 ASP B O 1
ATOM 10063 N N . ALA B 1 355 ? 21.766 8.859 8.516 1 58.44 355 ALA B N 1
ATOM 10064 C CA . ALA B 1 355 ? 21.047 9.984 7.926 1 58.44 355 ALA B CA 1
ATOM 10065 C C . ALA B 1 355 ? 21.375 10.133 6.445 1 58.44 355 ALA B C 1
ATOM 10067 O O . ALA B 1 355 ? 20.562 10.641 5.668 1 58.44 355 ALA B O 1
ATOM 10068 N N . ASN B 1 356 ? 22.5 9.633 6.07 1 56.56 356 ASN B N 1
ATOM 10069 C CA . ASN B 1 356 ? 22.922 9.812 4.688 1 56.56 356 ASN B CA 1
ATOM 10070 C C . ASN B 1 356 ? 22.688 8.555 3.861 1 56.56 356 ASN B C 1
ATOM 10072 O O . ASN B 1 356 ? 22.859 8.562 2.643 1 56.56 356 ASN B O 1
ATOM 10076 N N . GLY B 1 357 ? 22.297 7.523 4.535 1 64.75 357 GLY B N 1
ATOM 10077 C CA . GLY B 1 357 ? 22.188 6.258 3.824 1 64.75 357 GLY B CA 1
ATOM 10078 C C . GLY B 1 357 ? 20.766 5.703 3.803 1 64.75 357 GLY B C 1
ATOM 10079 O O . GLY B 1 357 ? 20.547 4.539 4.148 1 64.75 357 GLY B O 1
ATOM 10080 N N . LEU B 1 358 ? 19.922 6.527 3.299 1 70.38 358 LEU B N 1
ATOM 10081 C CA . LEU B 1 358 ? 18.547 6.051 3.244 1 70.38 358 LEU B CA 1
ATOM 10082 C C . LEU B 1 358 ? 18.359 5.035 2.121 1 70.38 358 LEU B C 1
ATOM 10084 O O . LEU B 1 358 ? 18.906 5.211 1.026 1 70.38 358 LEU B O 1
ATOM 10088 N N . PHE B 1 359 ? 17.656 3.902 2.393 1 74.75 359 PHE B N 1
ATOM 10089 C CA . PHE B 1 359 ? 17.312 2.793 1.517 1 74.75 359 PHE B CA 1
ATOM 10090 C C . PHE B 1 359 ? 18.547 2.012 1.099 1 74.75 359 PHE B C 1
ATOM 10092 O O . PHE B 1 359 ? 18.438 1.003 0.397 1 74.75 359 PHE B O 1
ATOM 10099 N N . TYR B 1 360 ? 19.766 2.41 1.637 1 74.75 360 TYR B N 1
ATOM 10100 C CA . TYR B 1 360 ? 21.062 1.755 1.483 1 74.75 360 TYR B CA 1
ATOM 10101 C C . TYR B 1 360 ? 21.188 1.116 0.105 1 74.75 360 TYR B C 1
ATOM 10103 O O . TYR B 1 360 ? 21.484 -0.074 -0.009 1 74.75 360 TYR B O 1
ATOM 10111 N N . LEU B 1 361 ? 20.938 1.864 -0.917 1 80.06 361 LEU B N 1
ATOM 10112 C CA . LEU B 1 361 ? 21.109 1.39 -2.283 1 80.06 361 LEU B CA 1
ATOM 10113 C C . LEU B 1 361 ? 22.547 1.605 -2.748 1 80.06 361 LEU B C 1
ATOM 10115 O O . LEU B 1 361 ? 22.984 2.746 -2.918 1 80.06 361 LEU B O 1
ATOM 10119 N N . ASP B 1 362 ? 23.344 0.557 -2.699 1 82.25 362 ASP B N 1
ATOM 10120 C CA . ASP B 1 362 ? 24.75 0.632 -3.1 1 82.25 362 ASP B CA 1
ATOM 10121 C C . ASP B 1 362 ? 25.031 -0.282 -4.289 1 82.25 362 ASP B C 1
ATOM 10123 O O . ASP B 1 362 ? 24.109 -0.724 -4.973 1 82.25 362 ASP B O 1
ATOM 10127 N N . ASP B 1 363 ? 26.266 -0.462 -4.582 1 82.69 363 ASP B N 1
ATOM 10128 C CA . ASP B 1 363 ? 26.672 -1.174 -5.785 1 82.69 363 ASP B CA 1
ATOM 10129 C C . ASP B 1 363 ? 26.609 -2.686 -5.582 1 82.69 363 ASP B C 1
ATOM 10131 O O . ASP B 1 363 ? 26.891 -3.455 -6.504 1 82.69 363 ASP B O 1
ATOM 10135 N N . LYS B 1 364 ? 26.109 -3.074 -4.414 1 87.81 364 LYS B N 1
ATOM 10136 C CA . LYS B 1 364 ? 26.016 -4.508 -4.168 1 87.81 364 LYS B CA 1
ATOM 10137 C C . LYS B 1 364 ? 24.703 -5.07 -4.738 1 87.81 364 LYS B C 1
ATOM 10139 O O . LYS B 1 364 ? 24.562 -6.289 -4.883 1 87.81 364 LYS B O 1
ATOM 10144 N N . TYR B 1 365 ? 23.797 -4.238 -5.07 1 93 365 TYR B N 1
ATOM 10145 C CA . TYR B 1 365 ? 22.531 -4.695 -5.641 1 93 365 TYR B CA 1
ATOM 10146 C C . TYR B 1 365 ? 22.688 -5.059 -7.113 1 93 365 TYR B C 1
ATOM 10148 O O . TYR B 1 365 ? 23.328 -4.328 -7.871 1 93 365 TYR B O 1
ATOM 10156 N N . VAL B 1 366 ? 22.094 -6.199 -7.441 1 94.75 366 VAL B N 1
ATOM 10157 C CA . VAL B 1 366 ? 22.141 -6.68 -8.82 1 94.75 366 VAL B CA 1
ATOM 10158 C C . VAL B 1 366 ? 20.719 -6.836 -9.352 1 94.75 366 VAL B C 1
ATOM 10160 O O . VAL B 1 366 ? 19.828 -7.344 -8.656 1 94.75 366 VAL B O 1
ATOM 10163 N N . PHE B 1 367 ? 20.578 -6.422 -10.57 1 95 367 PHE B N 1
ATOM 10164 C CA . PHE B 1 367 ? 19.281 -6.562 -11.203 1 95 367 PHE B CA 1
ATOM 10165 C C . PHE B 1 367 ? 18.938 -8.031 -11.43 1 95 367 PHE B C 1
ATOM 10167 O O . PHE B 1 367 ? 19.703 -8.75 -12.086 1 95 367 PHE B O 1
ATOM 10174 N N . SER B 1 368 ? 17.734 -8.414 -10.93 1 93.94 368 SER B N 1
ATOM 10175 C CA . SER B 1 368 ? 17.406 -9.836 -10.945 1 93.94 368 SER B CA 1
ATOM 10176 C C . SER B 1 368 ? 16.156 -10.102 -11.789 1 93.94 368 SER B C 1
ATOM 10178 O O . SER B 1 368 ? 15.633 -11.211 -11.797 1 93.94 368 SER B O 1
ATOM 10180 N N . GLY B 1 369 ? 15.562 -9.086 -12.383 1 92.25 369 GLY B N 1
ATOM 10181 C CA . GLY B 1 369 ? 14.461 -9.336 -13.305 1 92.25 369 GLY B CA 1
ATOM 10182 C C . GLY B 1 369 ? 13.242 -8.484 -13.016 1 92.25 369 GLY B C 1
ATOM 10183 O O . GLY B 1 369 ? 13.258 -7.645 -12.109 1 92.25 369 GLY B O 1
ATOM 10184 N N . TYR B 1 370 ? 12.25 -8.68 -13.906 1 88.69 370 TYR B N 1
ATOM 10185 C CA . TYR B 1 370 ? 10.984 -7.969 -13.789 1 88.69 370 TYR B CA 1
ATOM 10186 C C . TYR B 1 370 ? 9.945 -8.828 -13.07 1 88.69 370 TYR B C 1
ATOM 10188 O O . TYR B 1 370 ? 9.93 -10.047 -13.227 1 88.69 370 TYR B O 1
ATOM 10196 N N . THR B 1 371 ? 9.156 -8.242 -12.242 1 88.06 371 THR B N 1
ATOM 10197 C CA . THR B 1 371 ? 8.078 -8.922 -11.531 1 88.06 371 THR B CA 1
ATOM 10198 C C . THR B 1 371 ? 6.867 -8.008 -11.375 1 88.06 371 THR B C 1
ATOM 10200 O O . THR B 1 371 ? 6.777 -6.973 -12.039 1 88.06 371 THR B O 1
ATOM 10203 N N . GLU B 1 372 ? 5.832 -8.562 -10.688 1 83.19 372 GLU B N 1
ATOM 10204 C CA . GLU B 1 372 ? 4.609 -7.801 -10.438 1 83.19 372 GLU B CA 1
ATOM 10205 C C . GLU B 1 372 ? 4.215 -7.855 -8.969 1 83.19 372 GLU B C 1
ATOM 10207 O O . GLU B 1 372 ? 4.289 -8.906 -8.336 1 83.19 372 GLU B O 1
ATOM 10212 N N . THR B 1 373 ? 3.92 -6.676 -8.469 1 84.31 373 THR B N 1
ATOM 10213 C CA . THR B 1 373 ? 3.459 -6.566 -7.094 1 84.31 373 THR B CA 1
ATOM 10214 C C . THR B 1 373 ? 2.223 -5.676 -7.004 1 84.31 373 THR B C 1
ATOM 10216 O O . THR B 1 373 ? 2.244 -4.531 -7.461 1 84.31 373 THR B O 1
ATOM 10219 N N . ARG B 1 374 ? 1.154 -6.203 -6.383 1 80.38 374 ARG B N 1
ATOM 10220 C CA . ARG B 1 374 ? -0.125 -5.527 -6.191 1 80.38 374 ARG B CA 1
ATOM 10221 C C . ARG B 1 374 ? -0.633 -4.934 -7.5 1 80.38 374 ARG B C 1
ATOM 10223 O O . ARG B 1 374 ? -1.164 -3.822 -7.52 1 80.38 374 ARG B O 1
ATOM 10230 N N . GLY B 1 375 ? -0.333 -5.496 -8.547 1 76 375 GLY B N 1
ATOM 10231 C CA . GLY B 1 375 ? -0.823 -5.113 -9.859 1 76 375 GLY B CA 1
ATOM 10232 C C . GLY B 1 375 ? 0.137 -4.215 -10.617 1 76 375 GLY B C 1
ATOM 10233 O O . GLY B 1 375 ? -0.111 -3.867 -11.773 1 76 375 GLY B O 1
ATOM 10234 N N . LEU B 1 376 ? 1.308 -3.906 -9.969 1 80.81 376 LEU B N 1
ATOM 10235 C CA . LEU B 1 376 ? 2.303 -3.041 -10.594 1 80.81 376 LEU B CA 1
ATOM 10236 C C . LEU B 1 376 ? 3.463 -3.859 -11.148 1 80.81 376 LEU B C 1
ATOM 10238 O O . LEU B 1 376 ? 3.93 -4.801 -10.508 1 80.81 376 LEU B O 1
ATOM 10242 N N . LYS B 1 377 ? 3.85 -3.49 -12.352 1 85.06 377 LYS B N 1
ATOM 10243 C CA . LYS B 1 377 ? 5.094 -4.059 -12.867 1 85.06 377 LYS B CA 1
ATOM 10244 C C . LYS B 1 377 ? 6.305 -3.473 -12.148 1 85.06 377 LYS B C 1
ATOM 10246 O O . LYS B 1 377 ? 6.422 -2.252 -12.016 1 85.06 377 LYS B O 1
ATOM 10251 N N . THR B 1 378 ? 7.223 -4.344 -11.688 1 90.31 378 THR B N 1
ATOM 10252 C CA . THR B 1 378 ? 8.352 -3.893 -10.875 1 90.31 378 THR B CA 1
ATOM 10253 C C . THR B 1 378 ? 9.648 -4.539 -11.344 1 90.31 378 THR B C 1
ATOM 10255 O O . THR B 1 378 ? 9.625 -5.523 -12.086 1 90.31 378 THR B O 1
ATOM 10258 N N . THR B 1 379 ? 10.742 -3.871 -11.016 1 92.38 379 THR B N 1
ATOM 10259 C CA . THR B 1 379 ? 12.078 -4.441 -11.148 1 92.38 379 THR B CA 1
ATOM 10260 C C . THR B 1 379 ? 12.57 -4.969 -9.805 1 92.38 379 THR B C 1
ATOM 10262 O O . THR B 1 379 ? 12.305 -4.367 -8.758 1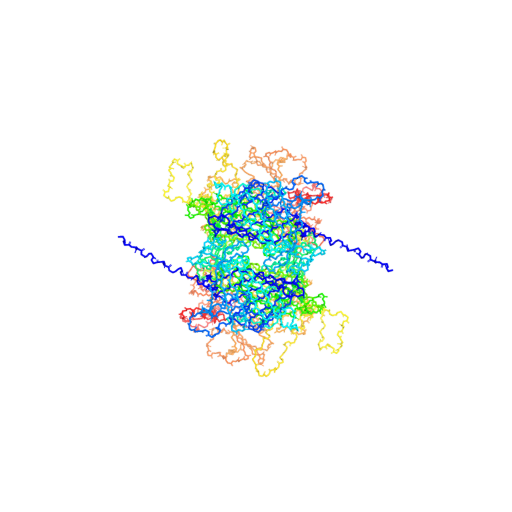 92.38 379 THR B O 1
ATOM 10265 N N . ARG B 1 380 ? 13.211 -6.078 -9.859 1 94.25 380 ARG B N 1
ATOM 10266 C CA . ARG B 1 380 ? 13.75 -6.664 -8.641 1 94.25 380 ARG B CA 1
ATOM 10267 C C . ARG B 1 380 ? 15.273 -6.551 -8.609 1 94.25 380 ARG B C 1
ATOM 10269 O O . ARG B 1 380 ? 15.945 -6.922 -9.57 1 94.25 380 ARG B O 1
ATOM 10276 N N . TRP B 1 381 ? 15.828 -6 -7.559 1 94.75 381 TRP B N 1
ATOM 10277 C CA . TRP B 1 381 ? 17.266 -5.891 -7.281 1 94.75 381 TRP B CA 1
ATOM 10278 C C . TRP B 1 381 ? 17.641 -6.691 -6.043 1 94.75 381 TRP B C 1
ATOM 10280 O O . TRP B 1 381 ? 17.062 -6.496 -4.969 1 94.75 381 TRP B O 1
ATOM 10290 N N . THR B 1 382 ? 18.578 -7.621 -6.184 1 95.5 382 THR B N 1
ATOM 10291 C CA . THR B 1 382 ? 18.922 -8.531 -5.098 1 95.5 382 THR B CA 1
ATOM 10292 C C . THR B 1 382 ? 20.328 -8.25 -4.586 1 95.5 382 THR B C 1
ATOM 10294 O O . THR B 1 382 ? 21.234 -7.984 -5.371 1 95.5 382 THR B O 1
ATOM 10297 N N . SER B 1 383 ? 20.5 -8.258 -3.277 1 94.25 383 SER B N 1
ATOM 10298 C CA . SER B 1 383 ? 21.797 -8.117 -2.625 1 94.25 383 SER B CA 1
ATOM 10299 C C . SER B 1 383 ? 21.906 -9.031 -1.409 1 94.25 383 SER B C 1
ATOM 10301 O O . SER B 1 383 ? 20.922 -9.234 -0.69 1 94.25 383 SER B O 1
ATOM 10303 N N . THR B 1 384 ? 23.016 -9.664 -1.287 1 94.06 384 THR B N 1
ATOM 10304 C CA . THR B 1 384 ? 23.344 -10.398 -0.066 1 94.06 384 THR B CA 1
ATOM 10305 C C . THR B 1 384 ? 24.234 -9.555 0.845 1 94.06 384 THR B C 1
ATOM 10307 O O . THR B 1 384 ? 25.312 -9.117 0.436 1 94.06 384 THR B O 1
ATOM 10310 N N . ARG B 1 385 ? 23.75 -9.422 2.02 1 92.5 385 ARG B N 1
ATOM 10311 C CA . ARG B 1 385 ? 24.406 -8.469 2.906 1 92.5 385 ARG B CA 1
ATOM 10312 C C . ARG B 1 385 ? 24.875 -9.156 4.191 1 92.5 385 ARG B C 1
ATOM 10314 O O . ARG B 1 385 ? 24.203 -10.055 4.699 1 92.5 385 ARG B O 1
ATOM 10321 N N . ASP B 1 386 ? 26.031 -8.688 4.738 1 91.25 386 ASP B N 1
ATOM 10322 C CA . ASP B 1 386 ? 26.562 -9.109 6.031 1 91.25 386 ASP B CA 1
ATOM 10323 C C . ASP B 1 386 ? 26.922 -7.906 6.898 1 91.25 386 ASP B C 1
ATOM 10325 O O . ASP B 1 386 ? 27.656 -8.039 7.879 1 91.25 386 ASP B O 1
ATOM 10329 N N . ASP B 1 387 ? 26.469 -6.719 6.516 1 87.75 387 ASP B N 1
ATOM 10330 C CA . ASP B 1 387 ? 26.812 -5.477 7.199 1 87.75 387 ASP B CA 1
ATOM 10331 C C . ASP B 1 387 ? 25.594 -4.891 7.918 1 87.75 387 ASP B C 1
ATOM 10333 O O . ASP B 1 387 ? 25.562 -3.689 8.203 1 87.75 387 ASP B O 1
ATOM 10337 N N . ILE B 1 388 ? 24.578 -5.684 8.125 1 86.94 388 ILE B N 1
ATOM 10338 C CA . ILE B 1 388 ? 23.406 -5.215 8.852 1 86.94 388 ILE B CA 1
ATOM 10339 C C . ILE B 1 388 ? 23.547 -5.562 10.336 1 86.94 388 ILE B C 1
ATOM 10341 O O . ILE B 1 388 ? 23.734 -6.73 10.688 1 86.94 388 ILE B O 1
ATOM 10345 N N . TYR B 1 389 ? 23.406 -4.578 11.164 1 84 389 TYR B N 1
ATOM 10346 C CA . TYR B 1 389 ? 23.609 -4.734 12.602 1 84 389 TYR B CA 1
ATOM 10347 C C . TYR B 1 389 ? 22.391 -5.371 13.258 1 84 389 TYR B C 1
ATOM 10349 O O . TYR B 1 389 ? 21.25 -5.004 12.945 1 84 389 TYR B O 1
ATOM 10357 N N . ASN B 1 390 ? 22.625 -6.355 14.07 1 84.12 390 ASN B N 1
ATOM 10358 C CA . ASN B 1 390 ? 21.609 -6.988 14.906 1 84.12 390 ASN B CA 1
ATOM 10359 C C . ASN B 1 390 ? 21.75 -6.574 16.359 1 84.12 390 ASN B C 1
ATOM 10361 O O . ASN B 1 390 ? 22.672 -7.012 17.062 1 84.12 390 ASN B O 1
ATOM 10365 N N . PRO B 1 391 ? 20.797 -5.84 16.828 1 75.31 391 PRO B N 1
ATOM 10366 C CA . PRO B 1 391 ? 20.906 -5.348 18.219 1 75.31 391 PRO B CA 1
ATOM 10367 C C . PRO B 1 391 ? 20.797 -6.469 19.25 1 75.31 391 PRO B C 1
ATOM 10369 O O . PRO B 1 391 ? 21.312 -6.332 20.359 1 75.31 391 PRO B O 1
ATOM 10372 N N . GLU B 1 392 ? 20.188 -7.531 18.969 1 76.12 392 GLU B N 1
ATOM 10373 C CA . GLU B 1 392 ? 20.016 -8.633 19.922 1 76.12 392 GLU B CA 1
ATOM 10374 C C . GLU B 1 392 ? 21.328 -9.336 20.188 1 76.12 392 GLU B C 1
ATOM 10376 O O . GLU B 1 392 ? 21.641 -9.664 21.344 1 76.12 392 GLU B O 1
ATOM 10381 N N . THR B 1 393 ? 22.078 -9.5 19.172 1 82.62 393 THR B N 1
ATOM 10382 C CA . THR B 1 393 ? 23.344 -10.219 19.328 1 82.62 393 THR B CA 1
ATOM 10383 C C . THR B 1 393 ? 24.516 -9.242 19.406 1 82.62 393 THR B C 1
ATOM 10385 O O . THR B 1 393 ? 25.641 -9.641 19.734 1 82.62 393 THR B O 1
ATOM 10388 N N . GLN B 1 394 ? 24.25 -7.992 19.141 1 83.31 394 GLN B N 1
ATOM 10389 C CA . GLN B 1 394 ? 25.25 -6.93 19.141 1 83.31 394 GLN B CA 1
ATOM 10390 C C . GLN B 1 394 ? 26.328 -7.188 18.094 1 83.31 394 GLN B C 1
ATOM 10392 O O . GLN B 1 394 ? 27.484 -6.793 18.266 1 83.31 394 GLN B O 1
ATOM 10397 N N . GLN B 1 395 ? 25.984 -7.992 17.141 1 88.12 395 GLN B N 1
ATOM 10398 C CA . GLN B 1 395 ? 26.812 -8.273 15.977 1 88.12 395 GLN B CA 1
ATOM 10399 C C . GLN B 1 395 ? 26.016 -8.117 14.68 1 88.12 395 GLN B C 1
ATOM 10401 O O . GLN B 1 395 ? 24.781 -7.977 14.719 1 88.12 395 GLN B O 1
ATOM 10406 N N . ASN B 1 396 ? 26.75 -8.055 13.648 1 89.88 396 ASN B N 1
ATOM 10407 C CA . ASN B 1 396 ? 26.047 -8.016 12.367 1 89.88 396 ASN B CA 1
ATOM 10408 C C . ASN B 1 396 ? 25.438 -9.367 12.023 1 89.88 396 ASN B C 1
ATOM 10410 O O . ASN B 1 396 ? 25.938 -10.414 12.438 1 89.88 396 ASN B O 1
ATOM 10414 N N . PHE B 1 397 ? 24.312 -9.297 11.328 1 92 397 PHE B N 1
ATOM 10415 C CA . PHE B 1 397 ? 23.812 -10.531 10.727 1 92 397 PHE B CA 1
ATOM 10416 C C . PHE B 1 397 ? 24.859 -11.148 9.82 1 92 397 PHE B C 1
ATOM 10418 O O . PHE B 1 397 ? 25.562 -10.438 9.102 1 92 397 PHE B O 1
ATOM 10425 N N . LYS B 1 398 ? 24.984 -12.398 9.914 1 93.62 398 LYS B N 1
ATOM 10426 C CA . LYS B 1 398 ? 25.969 -13.062 9.078 1 93.62 398 LYS B CA 1
ATOM 10427 C C . LYS B 1 398 ? 25.562 -13.047 7.609 1 93.62 398 LYS B C 1
ATOM 10429 O O . LYS B 1 398 ? 26.406 -12.969 6.715 1 93.62 398 LYS B O 1
ATOM 10434 N N . LYS B 1 399 ? 24.281 -13.273 7.438 1 93.81 399 LYS B N 1
ATOM 10435 C CA . LYS B 1 399 ? 23.797 -13.305 6.066 1 93.81 399 LYS B CA 1
ATOM 10436 C C . LYS B 1 399 ? 22.328 -12.875 5.996 1 93.81 399 LYS B C 1
ATOM 10438 O O . LYS B 1 399 ? 21.469 -13.484 6.621 1 93.81 399 LYS B O 1
ATOM 10443 N N . VAL B 1 400 ? 22.047 -11.828 5.16 1 94.62 400 VAL B N 1
ATOM 10444 C CA . VAL B 1 400 ? 20.688 -11.375 4.852 1 94.62 400 VAL B CA 1
ATOM 10445 C C . VAL B 1 400 ? 20.562 -11.133 3.348 1 94.62 400 VAL B C 1
ATOM 10447 O O . VAL B 1 400 ? 21.375 -10.43 2.75 1 94.62 400 VAL B O 1
ATOM 10450 N N . VAL B 1 401 ? 19.578 -11.766 2.764 1 96.12 401 VAL B N 1
ATOM 10451 C CA . VAL B 1 401 ? 19.297 -11.508 1.354 1 96.12 401 VAL B CA 1
ATOM 10452 C C . VAL B 1 401 ? 18.172 -10.492 1.23 1 96.12 401 VAL B C 1
ATOM 10454 O O . VAL B 1 401 ? 17.094 -10.68 1.809 1 96.12 401 VAL B O 1
ATOM 10457 N N . VAL B 1 402 ? 18.453 -9.469 0.483 1 94.88 402 VAL B N 1
ATOM 10458 C CA . VAL B 1 402 ? 17.469 -8.406 0.293 1 94.88 402 VAL B CA 1
ATOM 10459 C C . VAL B 1 402 ? 17.031 -8.367 -1.166 1 94.88 402 VAL B C 1
ATOM 10461 O O . VAL B 1 402 ? 17.844 -8.25 -2.074 1 94.88 402 VAL B O 1
ATOM 10464 N N . ASP B 1 403 ? 15.773 -8.547 -1.354 1 95.31 403 ASP B N 1
ATOM 10465 C CA . ASP B 1 403 ? 15.141 -8.328 -2.654 1 95.31 403 ASP B CA 1
ATOM 10466 C C . ASP B 1 403 ? 14.344 -7.023 -2.664 1 95.31 403 ASP B C 1
ATOM 10468 O O . ASP B 1 403 ? 13.258 -6.953 -2.082 1 95.31 403 ASP B O 1
ATOM 10472 N N . TYR B 1 404 ? 14.906 -6.09 -3.34 1 93.69 404 TYR B N 1
ATOM 10473 C CA . TYR B 1 404 ? 14.312 -4.758 -3.391 1 93.69 404 TYR B CA 1
ATOM 10474 C C . TYR B 1 404 ? 13.586 -4.531 -4.711 1 93.69 404 TYR B C 1
ATOM 10476 O O . TYR B 1 404 ? 14.164 -4.715 -5.785 1 93.69 404 TYR B O 1
ATOM 10484 N N . GLN B 1 405 ? 12.328 -4.129 -4.605 1 93.25 405 GLN B N 1
ATOM 10485 C CA . GLN B 1 405 ? 11.531 -3.926 -5.809 1 93.25 405 GLN B CA 1
ATOM 10486 C C . GLN B 1 405 ? 11.25 -2.443 -6.043 1 93.25 405 GLN B C 1
ATOM 10488 O O . GLN B 1 405 ? 10.945 -1.708 -5.102 1 93.25 405 GLN B O 1
ATOM 10493 N N . PHE B 1 406 ? 11.391 -2.051 -7.309 1 91.25 406 PHE B N 1
ATOM 10494 C CA . PHE B 1 406 ? 11.109 -0.692 -7.758 1 91.25 406 PHE B CA 1
ATOM 10495 C C . PHE B 1 406 ? 10.141 -0.702 -8.938 1 91.25 406 PHE B C 1
ATOM 10497 O O . PHE B 1 406 ? 10.016 -1.708 -9.641 1 91.25 406 PHE B O 1
ATOM 10504 N N . THR B 1 407 ? 9.398 0.354 -9.102 1 87.31 407 THR B N 1
ATOM 10505 C CA . THR B 1 407 ? 8.555 0.453 -10.289 1 87.31 407 THR B CA 1
ATOM 10506 C C . THR B 1 407 ? 9.391 0.324 -11.562 1 87.31 407 THR B C 1
ATOM 10508 O O . THR B 1 407 ? 10.5 0.854 -11.633 1 87.31 407 THR B O 1
ATOM 10511 N N . ALA B 1 408 ? 8.836 -0.453 -12.43 1 86.12 408 ALA B N 1
ATOM 10512 C CA . ALA B 1 408 ? 9.539 -0.661 -13.688 1 86.12 408 ALA B CA 1
ATOM 10513 C C . ALA B 1 408 ? 9.562 0.615 -14.531 1 86.12 408 ALA B C 1
ATOM 10515 O O . ALA B 1 408 ? 8.695 1.48 -14.367 1 86.12 408 ALA B O 1
ATOM 10516 N N . PRO B 1 409 ? 10.641 0.549 -15.406 1 77.38 409 PRO B N 1
ATOM 10517 C CA . PRO B 1 409 ? 10.625 1.674 -16.344 1 77.38 409 PRO B CA 1
ATOM 10518 C C . PRO B 1 409 ? 9.391 1.681 -17.234 1 77.38 409 PRO B C 1
ATOM 10520 O O . PRO B 1 409 ? 8.945 0.623 -17.688 1 77.38 409 PRO B O 1
ATOM 10523 N N . GLY B 1 410 ? 8.641 2.67 -17.406 1 72.75 410 GLY B N 1
ATOM 10524 C CA . GLY B 1 410 ? 7.453 2.771 -18.234 1 72.75 410 GLY B CA 1
ATOM 10525 C C . GLY B 1 410 ? 6.176 2.934 -17.422 1 72.75 410 GLY B C 1
ATOM 10526 O O . GLY B 1 410 ? 5.141 3.324 -17.969 1 72.75 410 GLY B O 1
ATOM 10527 N N . VAL B 1 411 ? 6.309 2.383 -16.25 1 76 411 VAL B N 1
ATOM 10528 C CA . VAL B 1 411 ? 5.164 2.637 -15.383 1 76 411 VAL B CA 1
ATOM 10529 C C . VAL B 1 411 ? 5.027 4.137 -15.133 1 76 411 VAL B C 1
ATOM 10531 O O . VAL B 1 411 ? 6 4.801 -14.773 1 76 411 VAL B O 1
ATOM 10534 N N . ILE B 1 412 ? 3.814 4.598 -15.398 1 72 412 ILE B N 1
ATOM 10535 C CA . ILE B 1 412 ? 3.584 6.027 -15.203 1 72 412 ILE B CA 1
ATOM 10536 C C . ILE B 1 412 ? 2.816 6.258 -13.906 1 72 412 ILE B C 1
ATOM 10538 O O . ILE B 1 412 ? 1.698 5.762 -13.742 1 72 412 ILE B O 1
ATOM 10542 N N . LEU B 1 413 ? 3.533 6.805 -12.977 1 70.75 413 LEU B N 1
ATOM 10543 C CA . LEU B 1 413 ? 2.92 7.207 -11.719 1 70.75 413 LEU B CA 1
ATOM 10544 C C . LEU B 1 413 ? 2.393 8.633 -11.797 1 70.75 413 LEU B C 1
ATOM 10546 O O . LEU B 1 413 ? 3.166 9.578 -11.992 1 70.75 413 LEU B O 1
ATOM 10550 N N . ASP B 1 414 ? 1.195 8.711 -11.578 1 62.28 414 ASP B N 1
ATOM 10551 C CA . ASP B 1 414 ? 0.595 10.039 -11.664 1 62.28 414 ASP B CA 1
ATOM 10552 C C . ASP B 1 414 ? 1.123 10.953 -10.562 1 62.28 414 ASP B C 1
ATOM 10554 O O . ASP B 1 414 ? 1.203 10.555 -9.398 1 62.28 414 ASP B O 1
ATOM 10558 N N . GLY B 1 415 ? 1.585 12.125 -10.828 1 59.5 415 GLY B N 1
ATOM 10559 C CA . GLY B 1 415 ? 2.102 13.094 -9.867 1 59.5 415 GLY B CA 1
ATOM 10560 C C . GLY B 1 415 ? 3.615 13.078 -9.766 1 59.5 415 GLY B C 1
ATOM 10561 O O . GLY B 1 415 ? 4.207 13.945 -9.125 1 59.5 415 GLY B O 1
ATOM 10562 N N . GLU B 1 416 ? 4.172 11.992 -10.305 1 66.5 416 GLU B N 1
ATOM 10563 C CA . GLU B 1 416 ? 5.629 11.906 -10.297 1 66.5 416 GLU B CA 1
ATOM 10564 C C . GLU B 1 416 ? 6.207 12.164 -11.688 1 66.5 416 GLU B C 1
ATOM 10566 O O . GLU B 1 416 ? 5.523 11.961 -12.688 1 66.5 416 GLU B O 1
ATOM 10571 N N . ARG B 1 417 ? 7.422 12.727 -11.688 1 62.75 417 ARG B N 1
ATOM 10572 C CA . ARG B 1 417 ? 8.094 12.906 -12.969 1 62.75 417 ARG B CA 1
ATOM 10573 C C . ARG B 1 417 ? 8.211 11.586 -13.719 1 62.75 417 ARG B C 1
ATOM 10575 O O . ARG B 1 417 ? 8.453 10.539 -13.109 1 62.75 417 ARG B O 1
ATOM 10582 N N . GLU B 1 418 ? 7.93 11.758 -14.953 1 63.34 418 GLU B N 1
ATOM 10583 C CA . GLU B 1 418 ? 8.07 10.57 -15.789 1 63.34 418 GLU B CA 1
ATOM 10584 C C . GLU B 1 418 ? 9.453 9.945 -15.633 1 63.34 418 GLU B C 1
ATOM 10586 O O . GLU B 1 418 ? 10.461 10.648 -15.617 1 63.34 418 GLU B O 1
ATOM 10591 N N . GLY B 1 419 ? 9.508 8.781 -15.406 1 65.25 419 GLY B N 1
ATOM 10592 C CA . GLY B 1 419 ? 10.766 8.07 -15.289 1 65.25 419 GLY B CA 1
ATOM 10593 C C . GLY B 1 419 ? 11.219 7.879 -13.852 1 65.25 419 GLY B C 1
ATOM 10594 O O . GLY B 1 419 ? 12.203 7.188 -13.594 1 65.25 419 GLY B O 1
ATOM 10595 N N . THR B 1 420 ? 10.398 8.508 -12.992 1 73.06 420 THR B N 1
ATOM 10596 C CA . THR B 1 420 ? 10.766 8.336 -11.586 1 73.06 420 THR B CA 1
ATOM 10597 C C . THR B 1 420 ? 10.477 6.906 -11.133 1 73.06 420 THR B C 1
ATOM 10599 O O . THR B 1 420 ? 9.391 6.375 -11.391 1 73.06 420 THR B O 1
ATOM 10602 N N . THR B 1 421 ? 11.539 6.289 -10.602 1 81 421 THR B N 1
ATOM 10603 C CA . THR B 1 421 ? 11.383 4.949 -10.047 1 81 421 THR B CA 1
ATOM 10604 C C . THR B 1 421 ? 11.258 5.004 -8.523 1 81 421 THR B C 1
ATOM 10606 O O . THR B 1 421 ? 12.031 5.688 -7.855 1 81 421 THR B O 1
ATOM 10609 N N . MET B 1 422 ? 10.242 4.418 -8.094 1 83.25 422 MET B N 1
ATOM 10610 C CA . MET B 1 422 ? 9.984 4.434 -6.652 1 83.25 422 MET B CA 1
ATOM 10611 C C . MET B 1 422 ? 10.102 3.033 -6.062 1 83.25 422 MET B C 1
ATOM 10613 O O . MET B 1 422 ? 9.719 2.053 -6.703 1 83.25 422 MET B O 1
ATOM 10617 N N . PRO B 1 423 ? 10.656 2.979 -4.863 1 88.81 423 PRO B N 1
ATOM 10618 C CA . PRO B 1 423 ? 10.625 1.682 -4.184 1 88.81 423 PRO B CA 1
ATOM 10619 C C . PRO B 1 423 ? 9.219 1.262 -3.771 1 88.81 423 PRO B C 1
ATOM 10621 O O . PRO B 1 423 ? 8.422 2.1 -3.344 1 88.81 423 PRO B O 1
ATOM 10624 N N . ILE B 1 424 ? 8.906 0.039 -3.938 1 88.69 424 ILE B N 1
ATOM 10625 C CA . ILE B 1 424 ? 7.555 -0.45 -3.682 1 88.69 424 ILE B CA 1
ATOM 10626 C C . ILE B 1 424 ? 7.586 -1.487 -2.561 1 88.69 424 ILE B C 1
ATOM 10628 O O . ILE B 1 424 ? 6.652 -1.57 -1.759 1 88.69 424 ILE B O 1
ATOM 10632 N N . ARG B 1 425 ? 8.578 -2.275 -2.562 1 92.19 425 ARG B N 1
ATOM 10633 C CA . ARG B 1 425 ? 8.625 -3.4 -1.633 1 92.19 425 ARG B CA 1
ATOM 10634 C C . ARG B 1 425 ? 10.047 -3.914 -1.466 1 92.19 425 ARG B C 1
ATOM 10636 O O . ARG B 1 425 ? 10.852 -3.844 -2.398 1 92.19 425 ARG B O 1
ATOM 10643 N N . ALA B 1 426 ? 10.328 -4.363 -0.268 1 92.69 426 ALA B N 1
ATOM 10644 C CA . ALA B 1 426 ? 11.586 -5.047 0.013 1 92.69 426 ALA B CA 1
ATOM 10645 C C . ALA B 1 426 ? 11.352 -6.312 0.833 1 92.69 426 ALA B C 1
ATOM 10647 O O . ALA B 1 426 ? 10.625 -6.289 1.83 1 92.69 426 ALA B O 1
ATOM 10648 N N . ASP B 1 427 ? 11.891 -7.355 0.355 1 93.5 427 ASP B N 1
ATOM 10649 C CA . ASP B 1 427 ? 11.844 -8.625 1.066 1 93.5 427 ASP B CA 1
ATOM 10650 C C . ASP B 1 427 ? 13.188 -8.938 1.734 1 93.5 427 ASP B C 1
ATOM 10652 O O . ASP B 1 427 ? 14.242 -8.727 1.137 1 93.5 427 ASP B O 1
ATOM 10656 N N . PHE B 1 428 ? 13.078 -9.383 2.982 1 93.31 428 PHE B N 1
ATOM 10657 C CA . PHE B 1 428 ? 14.273 -9.711 3.75 1 93.31 428 PHE B CA 1
ATOM 10658 C C . PHE B 1 428 ? 14.258 -11.172 4.176 1 93.31 428 PHE B C 1
ATOM 10660 O O . PHE B 1 428 ? 13.328 -11.617 4.852 1 93.31 428 PHE B O 1
ATOM 10667 N N . THR B 1 429 ? 15.219 -11.891 3.723 1 93.88 429 THR B N 1
ATOM 10668 C CA . THR B 1 429 ? 15.414 -13.266 4.18 1 93.88 429 THR B CA 1
ATOM 10669 C C . THR B 1 429 ? 16.641 -13.359 5.078 1 93.88 429 THR B C 1
ATOM 10671 O O . THR B 1 429 ? 17.781 -13.227 4.609 1 93.88 429 THR B O 1
ATOM 10674 N N . VAL B 1 430 ? 16.422 -13.625 6.324 1 92.5 430 VAL B N 1
ATOM 10675 C CA . VAL B 1 430 ? 17.484 -13.695 7.309 1 92.5 430 VAL B CA 1
ATOM 10676 C C . VAL B 1 430 ? 17.891 -15.148 7.535 1 92.5 430 VAL B C 1
ATOM 10678 O O . VAL B 1 430 ? 17.047 -15.992 7.824 1 92.5 430 VAL B O 1
ATOM 10681 N N . TYR B 1 431 ? 19.141 -15.43 7.344 1 92.5 431 TYR B N 1
ATOM 10682 C CA . TYR B 1 431 ? 19.672 -16.766 7.559 1 92.5 431 TYR B CA 1
ATOM 10683 C C . TYR B 1 431 ? 20.188 -16.938 8.984 1 92.5 431 TYR B C 1
ATOM 10685 O O . TYR B 1 431 ? 20.453 -15.945 9.672 1 92.5 431 TYR B O 1
ATOM 10693 N N . HIS B 1 432 ? 20.297 -18.219 9.406 1 90.38 432 HIS B N 1
ATOM 10694 C CA . HIS B 1 432 ? 20.859 -18.516 10.727 1 90.38 432 HIS B CA 1
ATOM 10695 C C . HIS B 1 432 ? 22.328 -18.125 10.789 1 90.38 432 HIS B C 1
ATOM 10697 O O . HIS B 1 432 ? 23.094 -18.391 9.852 1 90.38 432 HIS B O 1
ATOM 10703 N N . ASP B 1 433 ? 22.641 -17.516 11.906 1 88.12 433 ASP B N 1
ATOM 10704 C CA . ASP B 1 433 ? 24.031 -17.109 12.094 1 88.12 433 ASP B CA 1
ATOM 10705 C C . ASP B 1 433 ? 24.938 -18.328 12.227 1 88.12 433 ASP B C 1
ATOM 10707 O O . ASP B 1 433 ? 26.109 -18.297 11.82 1 88.12 433 ASP B O 1
ATOM 10711 N N . ASP B 1 434 ? 24.422 -19.391 12.844 1 86.94 434 ASP B N 1
ATOM 10712 C CA . ASP B 1 434 ? 25.203 -20.594 13.078 1 86.94 434 ASP B CA 1
ATOM 10713 C C . ASP B 1 434 ? 25.25 -21.469 11.82 1 86.94 434 ASP B C 1
ATOM 10715 O O . ASP B 1 434 ? 26.203 -22.234 11.625 1 86.94 434 ASP B O 1
ATOM 10719 N N . ASN B 1 435 ? 24.141 -21.438 11.023 1 89 435 ASN B N 1
ATOM 10720 C CA . ASN B 1 435 ? 24.047 -22.188 9.781 1 89 435 ASN B CA 1
ATOM 10721 C C . ASN B 1 435 ? 23.547 -21.312 8.633 1 89 435 ASN B C 1
ATOM 10723 O O . ASN B 1 435 ? 22.344 -21.25 8.367 1 89 435 ASN B O 1
ATOM 10727 N N . THR B 1 436 ? 24.453 -20.766 7.855 1 87.69 436 THR B N 1
ATOM 10728 C CA . THR B 1 436 ? 24.109 -19.797 6.832 1 87.69 436 THR B CA 1
ATOM 10729 C C . THR B 1 436 ? 23.469 -20.469 5.625 1 87.69 436 THR B C 1
ATOM 10731 O O . THR B 1 436 ? 23.281 -19.844 4.582 1 87.69 436 THR B O 1
ATOM 10734 N N . SER B 1 437 ? 23.109 -21.719 5.711 1 86.44 437 SER B N 1
ATOM 10735 C CA . SER B 1 437 ? 22.406 -22.391 4.625 1 86.44 437 SER B CA 1
ATOM 10736 C C . SER B 1 437 ? 20.922 -22.531 4.934 1 86.44 437 SER B C 1
ATOM 10738 O O . SER B 1 437 ? 20.141 -22.969 4.078 1 86.44 437 SER B O 1
ATOM 10740 N N . ALA B 1 438 ? 20.609 -22.172 6.164 1 87.75 438 ALA B N 1
ATOM 10741 C CA . ALA B 1 438 ? 19.219 -22.297 6.566 1 87.75 438 ALA B CA 1
ATOM 10742 C C . ALA B 1 438 ? 18.594 -20.922 6.836 1 87.75 438 ALA B C 1
ATOM 10744 O O . ALA B 1 438 ? 19.234 -20.062 7.453 1 87.75 438 ALA B O 1
ATOM 10745 N N . VAL B 1 439 ? 17.422 -20.812 6.383 1 88.12 439 VAL B N 1
ATOM 10746 C CA . VAL B 1 439 ? 16.703 -19.562 6.559 1 88.12 439 VAL B CA 1
ATOM 10747 C C . VAL B 1 439 ? 16.078 -19.5 7.953 1 88.12 439 VAL B C 1
ATOM 10749 O O . VAL B 1 439 ? 15.516 -20.5 8.43 1 88.12 439 VAL B O 1
ATOM 10752 N N . LEU B 1 440 ? 16.234 -18.438 8.641 1 86.88 440 LEU B N 1
ATOM 10753 C CA . LEU B 1 440 ? 15.664 -18.203 9.969 1 86.88 440 LEU B CA 1
ATOM 10754 C C . LEU B 1 440 ? 14.281 -17.547 9.859 1 86.88 440 LEU B C 1
ATOM 10756 O O . LEU B 1 440 ? 13.312 -18.062 10.43 1 86.88 440 LEU B O 1
ATOM 10760 N N . THR B 1 441 ? 14.195 -16.422 9.18 1 86 441 THR B N 1
ATOM 10761 C CA . THR B 1 441 ? 12.945 -15.672 9.07 1 86 441 THR B CA 1
ATOM 10762 C C . THR B 1 441 ? 12.875 -14.938 7.734 1 86 441 THR B C 1
ATOM 10764 O O . THR B 1 441 ? 13.898 -14.672 7.109 1 86 441 THR B O 1
ATOM 10767 N N . ARG B 1 442 ? 11.617 -14.734 7.297 1 87.25 442 ARG B N 1
ATOM 10768 C CA . ARG B 1 442 ? 11.32 -13.914 6.129 1 87.25 442 ARG B CA 1
ATOM 10769 C C . ARG B 1 442 ? 10.422 -12.742 6.496 1 87.25 442 ARG B C 1
ATOM 10771 O O . ARG B 1 442 ? 9.438 -12.906 7.223 1 87.25 442 ARG B O 1
ATOM 10778 N N . GLU B 1 443 ? 10.891 -11.602 6.023 1 88.44 443 GLU B N 1
ATOM 10779 C CA . GLU B 1 443 ? 10.156 -10.375 6.301 1 88.44 443 GLU B CA 1
ATOM 10780 C C . GLU B 1 443 ? 9.836 -9.617 5.016 1 88.44 443 GLU B C 1
ATOM 10782 O O . GLU B 1 443 ? 10.617 -9.656 4.059 1 88.44 443 GLU B O 1
ATOM 10787 N N . VAL B 1 444 ? 8.641 -9.016 5.066 1 90.38 444 VAL B N 1
ATOM 10788 C CA . VAL B 1 444 ? 8.234 -8.211 3.92 1 90.38 444 VAL B CA 1
ATOM 10789 C C . VAL B 1 444 ? 7.949 -6.777 4.363 1 90.38 444 VAL B C 1
ATOM 10791 O O . VAL B 1 444 ? 7.203 -6.555 5.32 1 90.38 444 VAL B O 1
ATOM 10794 N N . LEU B 1 445 ? 8.602 -5.875 3.705 1 91.12 445 LEU B N 1
ATOM 10795 C CA . LEU B 1 445 ? 8.344 -4.457 3.914 1 91.12 445 LEU B CA 1
ATOM 10796 C C . LEU B 1 445 ? 7.672 -3.84 2.691 1 91.12 445 LEU B C 1
ATOM 10798 O O . LEU B 1 445 ? 8.289 -3.725 1.631 1 91.12 445 LEU B O 1
ATOM 10802 N N . ASN B 1 446 ? 6.453 -3.459 2.873 1 90.56 446 ASN B N 1
ATOM 10803 C CA . ASN B 1 446 ? 5.746 -2.742 1.816 1 90.56 446 ASN B CA 1
ATOM 10804 C C . ASN B 1 446 ? 5.895 -1.231 1.967 1 90.56 446 ASN B C 1
ATOM 10806 O O . ASN B 1 446 ? 5.746 -0.696 3.068 1 90.56 446 ASN B O 1
ATOM 10810 N N . LEU B 1 447 ? 6.344 -0.656 0.981 1 89.19 447 LEU B N 1
ATOM 10811 C CA . LEU B 1 447 ? 6.387 0.801 0.923 1 89.19 447 LEU B CA 1
ATOM 10812 C C . LEU B 1 447 ? 5.176 1.35 0.175 1 89.19 447 LEU B C 1
ATOM 10814 O O . LEU B 1 447 ? 5.199 1.465 -1.053 1 89.19 447 LEU B O 1
ATOM 10818 N N . LEU B 1 448 ? 4.293 1.749 1.171 1 85.69 448 LEU B N 1
ATOM 10819 C CA . LEU B 1 448 ? 3.004 2.16 0.623 1 85.69 448 LEU B CA 1
ATOM 10820 C C . LEU B 1 448 ? 2.936 3.676 0.469 1 85.69 448 LEU B C 1
ATOM 10822 O O . LEU B 1 448 ? 3.463 4.414 1.305 1 85.69 448 LEU B O 1
ATOM 10826 N N . HIS B 1 449 ? 2.578 4.254 -0.469 1 78 449 HIS B N 1
ATOM 10827 C CA . HIS B 1 449 ? 2.365 5.68 -0.694 1 78 449 HIS B CA 1
ATOM 10828 C C . HIS B 1 449 ? 3.691 6.426 -0.783 1 78 449 HIS B C 1
ATOM 10830 O O . HIS B 1 449 ? 3.896 7.418 -0.081 1 78 449 HIS B O 1
ATOM 10836 N N . MET B 1 450 ? 4.594 5.891 -1.434 1 79.62 450 MET B N 1
ATOM 10837 C CA . MET B 1 450 ? 5.855 6.598 -1.628 1 79.62 450 MET B CA 1
ATOM 10838 C C . MET B 1 450 ? 5.664 7.805 -2.539 1 79.62 450 MET B C 1
ATOM 10840 O O . MET B 1 450 ? 5.16 7.672 -3.656 1 79.62 450 MET B O 1
ATOM 10844 N N . GLN B 1 451 ? 5.855 9 -1.941 1 76.44 451 GLN B N 1
ATOM 10845 C CA . GLN B 1 451 ? 5.812 10.242 -2.701 1 76.44 451 GLN B CA 1
ATOM 10846 C C . GLN B 1 451 ? 7.09 11.055 -2.508 1 76.44 451 GLN B C 1
ATOM 10848 O O . GLN B 1 451 ? 7.637 11.102 -1.404 1 76.44 451 GLN B O 1
ATOM 10853 N N . SER B 1 452 ? 7.559 11.555 -3.619 1 74.38 452 SER B N 1
ATOM 10854 C CA . SER B 1 452 ? 8.828 12.281 -3.562 1 74.38 452 SER B CA 1
ATOM 10855 C C . SER B 1 452 ? 8.617 13.719 -3.104 1 74.38 452 SER B C 1
ATOM 10857 O O . SER B 1 452 ? 9.586 14.453 -2.895 1 74.38 452 SER B O 1
ATOM 10859 N N . SER B 1 453 ? 7.418 14.172 -3.062 1 65.81 453 SER B N 1
ATOM 10860 C CA . SER B 1 453 ? 7.227 15.547 -2.623 1 65.81 453 SER B CA 1
ATOM 10861 C C . SER B 1 453 ? 6.031 15.664 -1.683 1 65.81 453 SER B C 1
ATOM 10863 O O . SER B 1 453 ? 5.078 14.891 -1.778 1 65.81 453 SER B O 1
ATOM 10865 N N . PHE B 1 454 ? 6.215 16.219 -0.569 1 64.31 454 PHE B N 1
ATOM 10866 C CA . PHE B 1 454 ? 5.113 16.625 0.3 1 64.31 454 PHE B CA 1
ATOM 10867 C C . PHE B 1 454 ? 5.219 18.094 0.658 1 64.31 454 PHE B C 1
ATOM 10869 O O . PHE B 1 454 ? 6.316 18.656 0.713 1 64.31 454 PHE B O 1
ATOM 10876 N N . GLU B 1 455 ? 4.109 18.734 0.455 1 53.25 455 GLU B N 1
ATOM 10877 C CA . GLU B 1 455 ? 4.137 20.172 0.708 1 53.25 455 GLU B CA 1
ATOM 10878 C C . GLU B 1 455 ? 4.246 20.469 2.201 1 53.25 455 GLU B C 1
ATOM 10880 O O . GLU B 1 455 ? 3.273 20.312 2.943 1 53.25 455 GLU B O 1
ATOM 10885 N N . ILE B 1 456 ? 5.48 20.688 2.717 1 44.66 456 ILE B N 1
ATOM 10886 C CA . ILE B 1 456 ? 5.805 20.984 4.109 1 44.66 456 ILE B CA 1
ATOM 10887 C C . ILE B 1 456 ? 5.066 22.234 4.566 1 44.66 456 ILE B C 1
ATOM 10889 O O . ILE B 1 456 ? 4.789 22.406 5.758 1 44.66 456 ILE B O 1
ATOM 10893 N N . TYR B 1 457 ? 4.641 23 3.637 1 41.81 457 TYR B N 1
ATOM 10894 C CA . TYR B 1 457 ? 4.18 24.312 4.09 1 41.81 457 TYR B CA 1
ATOM 10895 C C . TYR B 1 457 ? 2.678 24.297 4.344 1 41.81 457 TYR B C 1
ATOM 10897 O O . TYR B 1 457 ? 2.145 25.203 4.988 1 41.81 457 TYR B O 1
ATOM 10905 N N . GLU B 1 458 ? 2.064 23.219 3.961 1 52.94 458 GLU B N 1
ATOM 10906 C CA . GLU B 1 458 ? 0.688 23.047 4.418 1 52.94 458 GLU B CA 1
ATOM 10907 C C . GLU B 1 458 ? 0.638 22.281 5.73 1 52.94 458 GLU B C 1
ATOM 10909 O O . GLU B 1 458 ? -0.163 22.594 6.613 1 52.94 458 GLU B O 1
ATOM 10914 N N . PHE B 1 459 ? 1.548 21.375 5.738 1 60.59 459 PHE B N 1
ATOM 10915 C CA . PHE B 1 459 ? 1.774 20.547 6.91 1 60.59 459 PHE B CA 1
ATOM 10916 C C . PHE B 1 459 ? 3.26 20.25 7.09 1 60.59 459 PHE B C 1
ATOM 10918 O O . PHE B 1 459 ? 3.893 19.656 6.223 1 60.59 459 PHE B O 1
ATOM 10925 N N . ASN B 1 460 ? 3.707 20.969 8.102 1 76.25 460 ASN B N 1
ATOM 10926 C CA . ASN B 1 460 ? 5.086 20.609 8.414 1 76.25 460 ASN B CA 1
ATOM 10927 C C . ASN B 1 460 ? 5.152 19.359 9.273 1 76.25 460 ASN B C 1
ATOM 10929 O O . ASN B 1 460 ? 4.91 19.406 10.484 1 76.25 460 ASN B O 1
ATOM 10933 N N . PRO B 1 461 ? 5.477 18.312 8.672 1 81.38 461 PRO B N 1
ATOM 10934 C CA . PRO B 1 461 ? 5.516 17.078 9.461 1 81.38 461 PRO B CA 1
ATOM 10935 C C . PRO B 1 461 ? 6.602 17.109 10.539 1 81.38 461 PRO B C 1
ATOM 10937 O O . PRO B 1 461 ? 6.578 16.281 11.461 1 81.38 461 PRO B O 1
ATOM 10940 N N . PHE B 1 462 ? 7.492 18.062 10.469 1 88.56 462 PHE B N 1
ATOM 10941 C CA . PHE B 1 462 ? 8.609 18.062 11.406 1 88.56 462 PHE B CA 1
ATOM 10942 C C . PHE B 1 462 ? 8.375 19.094 12.516 1 88.56 462 PHE B C 1
ATOM 10944 O O . PHE B 1 462 ? 9.328 19.578 13.133 1 88.56 462 PHE B O 1
ATOM 10951 N N . HIS B 1 463 ? 7.07 19.375 12.781 1 85.12 463 HIS B N 1
ATOM 10952 C CA . HIS B 1 463 ? 6.719 20.328 13.82 1 85.12 463 HIS B CA 1
ATOM 10953 C C . HIS B 1 463 ? 6.918 19.734 15.211 1 85.12 463 HIS B C 1
ATOM 10955 O O . HIS B 1 463 ? 6.332 18.703 15.539 1 85.12 463 HIS B O 1
ATOM 10961 N N . VAL B 1 464 ? 7.766 20.391 16.094 1 88.31 464 VAL B N 1
ATOM 10962 C CA . VAL B 1 464 ? 8.039 19.859 17.422 1 88.31 464 VAL B CA 1
ATOM 10963 C C . VAL B 1 464 ? 7.637 20.891 18.484 1 88.31 464 VAL B C 1
ATOM 10965 O O . VAL B 1 464 ? 8.203 20.906 19.578 1 88.31 464 VAL B O 1
ATOM 10968 N N . GLY B 1 465 ? 6.754 21.719 18.188 1 79.44 465 GLY B N 1
ATOM 10969 C CA . GLY B 1 465 ? 6.316 22.766 19.109 1 79.44 465 GLY B CA 1
ATOM 10970 C C . GLY B 1 465 ? 5.848 22.219 20.453 1 79.44 465 GLY B C 1
ATOM 10971 O O . GLY B 1 465 ? 5.988 22.891 21.484 1 79.44 465 GLY B O 1
ATOM 10972 N N . GLU B 1 466 ? 5.422 21.031 20.531 1 74.69 466 GLU B N 1
ATOM 10973 C CA . GLU B 1 466 ? 4.906 20.406 21.734 1 74.69 466 GLU B CA 1
ATOM 10974 C C . GLU B 1 466 ? 6.027 20.156 22.75 1 74.69 466 GLU B C 1
ATOM 10976 O O . GLU B 1 466 ? 5.773 20.016 23.938 1 74.69 466 GLU B O 1
ATOM 10981 N N . CYS B 1 467 ? 7.152 20.109 22.219 1 83.69 467 CYS B N 1
ATOM 10982 C CA . CYS B 1 467 ? 8.281 19.797 23.094 1 83.69 467 CYS B CA 1
ATOM 10983 C C . CYS B 1 467 ? 8.711 21.031 23.875 1 83.69 467 CYS B C 1
ATOM 10985 O O . CYS B 1 467 ? 9.484 20.938 24.828 1 83.69 467 CYS B O 1
ATOM 10987 N N . PHE B 1 468 ? 8.18 22.094 23.516 1 74.94 468 PHE B N 1
ATOM 10988 C CA . PHE B 1 468 ? 8.508 23.344 24.172 1 74.94 468 PHE B CA 1
ATOM 10989 C C . PHE B 1 468 ? 7.281 23.938 24.875 1 74.94 468 PHE B C 1
ATOM 10991 O O . PHE B 1 468 ? 6.527 24.703 24.266 1 74.94 468 PHE B O 1
ATOM 10998 N N . ASP B 1 469 ? 6.957 23.406 26.016 1 60.34 469 ASP B N 1
ATOM 10999 C CA . ASP B 1 469 ? 5.707 23.578 26.75 1 60.34 469 ASP B CA 1
ATOM 11000 C C . ASP B 1 469 ? 5.594 25 27.312 1 60.34 469 ASP B C 1
ATOM 11002 O O . ASP B 1 469 ? 4.484 25.5 27.531 1 60.34 469 ASP B O 1
ATOM 11006 N N . THR B 1 470 ? 6.711 25.594 27.562 1 52.09 470 THR B N 1
ATOM 11007 C CA . THR B 1 470 ? 6.637 26.922 28.172 1 52.09 470 THR B CA 1
ATOM 11008 C C . THR B 1 470 ? 6.598 28 27.094 1 52.09 470 THR B C 1
ATOM 11010 O O . THR B 1 470 ? 7.324 27.938 26.109 1 52.09 470 THR B O 1
ATOM 11013 N N . PRO B 1 471 ? 5.496 28.812 27.141 1 48.38 471 PRO B N 1
ATOM 11014 C CA . PRO B 1 471 ? 5.371 29.891 26.156 1 48.38 471 PRO B CA 1
ATOM 11015 C C . PRO B 1 471 ? 6.691 30.609 25.906 1 48.38 471 PRO B C 1
ATOM 11017 O O . PRO B 1 471 ? 6.93 31.109 24.797 1 48.38 471 PRO B O 1
ATOM 11020 N N . THR B 1 472 ? 7.574 30.578 26.922 1 46.72 472 THR B N 1
ATOM 11021 C CA . THR B 1 472 ? 8.852 31.281 26.766 1 46.72 472 THR B CA 1
ATOM 11022 C C . THR B 1 472 ? 9.75 30.531 25.781 1 46.72 472 THR B C 1
ATOM 11024 O O . THR B 1 472 ? 10.719 31.109 25.266 1 46.72 472 THR B O 1
ATOM 11027 N N . GLN B 1 473 ? 9.359 29.406 25.5 1 62.53 473 GLN B N 1
ATOM 11028 C CA . GLN B 1 473 ? 10.18 28.594 24.609 1 62.53 473 GLN B CA 1
ATOM 11029 C C . GLN B 1 473 ? 9.695 28.688 23.156 1 62.53 473 GLN B C 1
ATOM 11031 O O . GLN B 1 473 ? 10.297 28.109 22.266 1 62.53 473 GLN B O 1
ATOM 11036 N N . ARG B 1 474 ? 8.625 29.391 23 1 69.38 474 ARG B N 1
ATOM 11037 C CA . ARG B 1 474 ? 8.039 29.625 21.688 1 69.38 474 ARG B CA 1
ATOM 11038 C C . ARG B 1 474 ? 7.918 31.109 21.391 1 69.38 474 ARG B C 1
ATOM 11040 O O . ARG B 1 474 ? 7.289 31.859 22.156 1 69.38 474 ARG B O 1
ATOM 11047 N N . THR B 1 475 ? 8.555 31.453 20.234 1 58.53 475 THR B N 1
ATOM 11048 C CA . THR B 1 475 ? 8.5 32.875 19.859 1 58.53 475 THR B CA 1
ATOM 11049 C C . THR B 1 475 ? 7.957 33.031 18.438 1 58.53 475 THR B C 1
ATOM 11051 O O . THR B 1 475 ? 8.438 32.375 17.516 1 58.53 475 THR B O 1
ATOM 11054 N N . TRP B 1 476 ? 6.91 33.719 18.328 1 63.25 476 TRP B N 1
ATOM 11055 C CA . TRP B 1 476 ? 6.406 34.062 16.984 1 63.25 476 TRP B CA 1
ATOM 11056 C C . TRP B 1 476 ? 7.059 35.312 16.453 1 63.25 476 TRP B C 1
ATOM 11058 O O . TRP B 1 476 ? 7.109 36.344 17.141 1 63.25 476 TRP B O 1
ATOM 11068 N N . ILE B 1 477 ? 7.648 35.125 15.219 1 58.81 477 ILE B N 1
ATOM 11069 C CA . ILE B 1 477 ? 8.305 36.25 14.562 1 58.81 477 ILE B CA 1
ATOM 11070 C C . ILE B 1 477 ? 7.504 36.688 13.328 1 58.81 477 ILE B C 1
ATOM 11072 O O . ILE B 1 477 ? 7.094 35.812 12.539 1 58.81 477 ILE B O 1
ATOM 11076 N N . LYS B 1 478 ? 7.152 37.875 13.281 1 63.28 478 LYS B N 1
ATOM 11077 C CA . LYS B 1 478 ? 6.492 38.375 12.086 1 63.28 478 LYS B CA 1
ATOM 11078 C C . LYS B 1 478 ? 7.477 39.125 11.195 1 63.28 478 LYS B C 1
ATOM 11080 O O . LYS B 1 478 ? 8.125 40.094 11.641 1 63.28 478 LYS B O 1
ATOM 11085 N N . LEU B 1 479 ? 7.715 38.625 10.023 1 61.16 479 LEU B N 1
ATOM 11086 C CA . LEU B 1 479 ? 8.531 39.25 8.992 1 61.16 479 LEU B CA 1
ATOM 11087 C C . LEU B 1 479 ? 7.664 39.969 7.957 1 61.16 479 LEU B C 1
ATOM 11089 O O . LEU B 1 479 ? 6.738 39.344 7.406 1 61.16 479 LEU B O 1
ATOM 11093 N N . THR B 1 480 ? 7.898 41.188 7.832 1 57.16 480 THR B N 1
ATOM 11094 C CA . THR B 1 480 ? 7.102 41.938 6.883 1 57.16 480 THR B CA 1
ATOM 11095 C C . THR B 1 480 ? 7.91 42.25 5.625 1 57.16 480 THR B C 1
ATOM 11097 O O . THR B 1 480 ? 9.031 42.75 5.703 1 57.16 480 THR B O 1
ATOM 11100 N N . PHE B 1 481 ? 7.418 41.781 4.504 1 58.94 481 PHE B N 1
ATOM 11101 C CA . PHE B 1 481 ? 8.023 42 3.197 1 58.94 481 PHE B CA 1
ATOM 11102 C C . PHE B 1 481 ? 7.215 43 2.393 1 58.94 481 PHE B C 1
ATOM 11104 O O . PHE B 1 481 ? 5.984 42.969 2.369 1 58.94 481 PHE B O 1
ATOM 11111 N N . ALA B 1 482 ? 7.984 43.875 1.91 1 47 482 ALA B N 1
ATOM 11112 C CA . ALA B 1 482 ? 7.305 44.812 1 1 47 482 ALA B CA 1
ATOM 11113 C C . ALA B 1 482 ? 7.145 44.188 -0.386 1 47 482 ALA B C 1
ATOM 11115 O O . ALA B 1 482 ? 8.055 43.531 -0.886 1 47 482 ALA B O 1
ATOM 11116 N N . GLY B 1 483 ? 6 44.062 -0.938 1 51.47 483 GLY B N 1
ATOM 11117 C CA . GLY B 1 483 ? 5.766 43.531 -2.268 1 51.47 483 GLY B CA 1
ATOM 11118 C C . GLY B 1 483 ? 4.324 43.094 -2.5 1 51.47 483 GLY B C 1
ATOM 11119 O O . GLY B 1 483 ? 3.525 43.062 -1.562 1 51.47 483 GLY B O 1
ATOM 11120 N N . ASP B 1 484 ? 4.008 43 -3.832 1 48.06 484 ASP B N 1
ATOM 11121 C CA . ASP B 1 484 ? 2.688 42.562 -4.262 1 48.06 484 ASP B CA 1
ATOM 11122 C C . ASP B 1 484 ? 2.531 41.031 -4.078 1 48.06 484 ASP B C 1
ATOM 11124 O O . ASP B 1 484 ? 3.326 40.25 -4.605 1 48.06 484 ASP B O 1
ATOM 11128 N N . TRP B 1 485 ? 1.527 40.75 -3.258 1 60.25 485 TRP B N 1
ATOM 11129 C CA . TRP B 1 485 ? 1.228 39.344 -3.012 1 60.25 485 TRP B CA 1
ATOM 11130 C C . TRP B 1 485 ? 0.955 38.594 -4.32 1 60.25 485 TRP B C 1
ATOM 11132 O O . TRP B 1 485 ? 1.507 37.531 -4.559 1 60.25 485 TRP B O 1
ATOM 11142 N N . HIS B 1 486 ? 0.155 39.156 -5.18 1 56.25 486 HIS B N 1
ATOM 11143 C CA . HIS B 1 486 ? -0.37 38.438 -6.344 1 56.25 486 HIS B CA 1
ATOM 11144 C C . HIS B 1 486 ? 0.719 38.219 -7.387 1 56.25 486 HIS B C 1
ATOM 11146 O O . HIS B 1 486 ? 0.676 37.25 -8.133 1 56.25 486 HIS B O 1
ATOM 11152 N N . HIS B 1 487 ? 1.664 39.156 -7.316 1 50.38 487 HIS B N 1
ATOM 11153 C CA . HIS B 1 487 ? 2.699 39 -8.336 1 50.38 487 HIS B CA 1
ATOM 11154 C C . HIS B 1 487 ? 3.969 38.406 -7.738 1 50.38 487 HIS B C 1
ATOM 11156 O O . HIS B 1 487 ? 4.961 38.219 -8.445 1 50.38 487 HIS B O 1
ATOM 11162 N N . GLY B 1 488 ? 3.879 38.25 -6.449 1 53.97 488 GLY B N 1
ATOM 11163 C CA . GLY B 1 488 ? 5.047 37.656 -5.824 1 53.97 488 GLY B CA 1
ATOM 11164 C C . GLY B 1 488 ? 4.754 36.312 -5.172 1 53.97 488 GLY B C 1
ATOM 11165 O O . GLY B 1 488 ? 4.703 35.281 -5.848 1 53.97 488 GLY B O 1
ATOM 11166 N N . ALA B 1 489 ? 4.43 36.406 -3.85 1 61.5 489 ALA B N 1
ATOM 11167 C CA . ALA B 1 489 ? 4.355 35.219 -2.986 1 61.5 489 ALA B CA 1
ATOM 11168 C C . ALA B 1 489 ? 3.133 34.375 -3.322 1 61.5 489 ALA B C 1
ATOM 11170 O O . ALA B 1 489 ? 3.119 33.188 -3.068 1 61.5 489 ALA B O 1
ATOM 11171 N N . ALA B 1 490 ? 2.229 35.125 -3.961 1 61.97 490 ALA B N 1
ATOM 11172 C CA . ALA B 1 490 ? 1 34.375 -4.273 1 61.97 490 ALA B CA 1
ATOM 11173 C C . ALA B 1 490 ? 1.238 33.344 -5.363 1 61.97 490 ALA B C 1
ATOM 11175 O O . ALA B 1 490 ? 0.493 32.375 -5.469 1 61.97 490 ALA B O 1
ATOM 11176 N N . GLN B 1 491 ? 2.291 33.625 -6.148 1 55.97 491 GLN B N 1
ATOM 11177 C CA . GLN B 1 491 ? 2.561 32.719 -7.258 1 55.97 491 GLN B CA 1
ATOM 11178 C C . GLN B 1 491 ? 3.033 31.359 -6.758 1 55.97 491 GLN B C 1
ATOM 11180 O O . GLN B 1 491 ? 2.703 30.328 -7.344 1 55.97 491 GLN B O 1
ATOM 11185 N N . SER B 1 492 ? 3.834 31.438 -5.684 1 61.53 492 SER B N 1
ATOM 11186 C CA . SER B 1 492 ? 4.293 30.188 -5.074 1 61.53 492 SER B CA 1
ATOM 11187 C C . SER B 1 492 ? 4.523 30.359 -3.576 1 61.53 492 SER B C 1
ATOM 11189 O O . SER B 1 492 ? 5.668 30.469 -3.125 1 61.53 492 SER B O 1
ATOM 11191 N N . PRO B 1 493 ? 3.381 30.391 -2.91 1 67.25 493 PRO B N 1
ATOM 11192 C CA . PRO B 1 493 ? 3.527 30.625 -1.472 1 67.25 493 PRO B CA 1
ATOM 11193 C C . PRO B 1 493 ? 4.414 29.578 -0.793 1 67.25 493 PRO B C 1
ATOM 11195 O O . PRO B 1 493 ? 5.18 29.906 0.115 1 67.25 493 PRO B O 1
ATOM 11198 N N . GLY B 1 494 ? 4.383 28.438 -1.279 1 68.38 494 GLY B N 1
ATOM 11199 C CA . GLY B 1 494 ? 5.203 27.391 -0.701 1 68.38 494 GLY B CA 1
ATOM 11200 C C . GLY B 1 494 ? 6.691 27.609 -0.913 1 68.38 494 GLY B C 1
ATOM 11201 O O . GLY B 1 494 ? 7.488 27.422 0.007 1 68.38 494 GLY B O 1
ATOM 11202 N N . LEU B 1 495 ? 6.953 27.953 -2.092 1 64.81 495 LEU B N 1
ATOM 11203 C CA . LEU B 1 495 ? 8.359 28.219 -2.391 1 64.81 495 LEU B CA 1
ATOM 11204 C C . LEU B 1 495 ? 8.859 29.422 -1.604 1 64.81 495 LEU B C 1
ATOM 11206 O O . LEU B 1 495 ? 10.016 29.453 -1.173 1 64.81 495 LEU B O 1
ATOM 11210 N N . PHE B 1 496 ? 7.984 30.359 -1.503 1 69.12 496 PHE B N 1
ATOM 11211 C CA . PHE B 1 496 ? 8.352 31.531 -0.711 1 69.12 496 PHE B CA 1
ATOM 11212 C C . PHE B 1 496 ? 8.641 31.125 0.732 1 69.12 496 PHE B C 1
ATOM 11214 O O . PHE B 1 496 ? 9.641 31.562 1.311 1 69.12 496 PHE B O 1
ATOM 11221 N N . LYS B 1 497 ? 7.793 30.391 1.301 1 75.69 497 LYS B N 1
ATOM 11222 C CA . LYS B 1 497 ? 7.984 29.922 2.67 1 75.69 497 LYS B CA 1
ATOM 11223 C C . LYS B 1 497 ? 9.289 29.141 2.805 1 75.69 497 LYS B C 1
ATOM 11225 O O . LYS B 1 497 ? 10.031 29.328 3.77 1 75.69 497 LYS B O 1
ATOM 11230 N N . LYS B 1 498 ? 9.555 28.344 1.868 1 73.75 498 LYS B N 1
ATOM 11231 C CA . LYS B 1 498 ? 10.766 27.531 1.884 1 73.75 498 LYS B CA 1
ATOM 11232 C C . LYS B 1 498 ? 12.016 28.406 1.834 1 73.75 498 LYS B C 1
ATOM 11234 O O . LYS B 1 498 ? 12.953 28.203 2.613 1 73.75 498 LYS B O 1
ATOM 11239 N N . ASP B 1 499 ? 11.961 29.25 0.917 1 68.94 499 ASP B N 1
ATOM 11240 C CA . ASP B 1 499 ? 13.125 30.125 0.759 1 68.94 499 ASP B CA 1
ATOM 11241 C C . ASP B 1 499 ? 13.328 30.984 1.999 1 68.94 499 ASP B C 1
ATOM 11243 O O . ASP B 1 499 ? 14.469 31.266 2.389 1 68.94 499 ASP B O 1
ATOM 11247 N N . LEU B 1 500 ? 12.211 31.406 2.49 1 73.88 500 LEU B N 1
ATOM 11248 C CA . LEU B 1 500 ? 12.289 32.188 3.713 1 73.88 500 LEU B CA 1
ATOM 11249 C C . LEU B 1 500 ? 12.945 31.406 4.836 1 73.88 500 LEU B C 1
ATOM 11251 O O . LEU B 1 500 ? 13.875 31.891 5.488 1 73.88 500 LEU B O 1
ATOM 11255 N N . ILE B 1 501 ? 12.523 30.281 5.062 1 78.81 501 ILE B N 1
ATOM 11256 C CA . ILE B 1 501 ? 13.039 29.438 6.141 1 78.81 501 ILE B CA 1
ATOM 11257 C C . ILE B 1 501 ? 14.5 29.094 5.863 1 78.81 501 ILE B C 1
ATOM 11259 O O . ILE B 1 501 ? 15.312 29.031 6.785 1 78.81 501 ILE B O 1
ATOM 11263 N N . ASN B 1 502 ? 14.844 28.859 4.633 1 74.25 502 ASN B N 1
ATOM 11264 C CA . ASN B 1 502 ? 16.219 28.562 4.266 1 74.25 502 ASN B CA 1
ATOM 11265 C C . ASN B 1 502 ? 17.156 29.719 4.613 1 74.25 502 ASN B C 1
ATOM 11267 O O . ASN B 1 502 ? 18.25 29.5 5.148 1 74.25 502 ASN B O 1
ATOM 11271 N N . GLN B 1 503 ? 16.656 30.766 4.305 1 67.5 503 GLN B N 1
ATOM 11272 C CA . GLN B 1 503 ? 17.469 31.938 4.598 1 67.5 503 GLN B CA 1
ATOM 11273 C C . GLN B 1 503 ? 17.625 32.125 6.102 1 67.5 503 GLN B C 1
ATOM 11275 O O . GLN B 1 503 ? 18.719 32.5 6.578 1 67.5 503 GLN B O 1
ATOM 11280 N N . LEU B 1 504 ? 16.578 31.891 6.754 1 71.5 504 LEU B N 1
ATOM 11281 C CA . LEU B 1 504 ? 16.641 32.031 8.203 1 71.5 504 LEU B CA 1
ATOM 11282 C C . LEU B 1 504 ? 17.547 30.953 8.812 1 71.5 504 LEU B C 1
ATOM 11284 O O . LEU B 1 504 ? 18.375 31.266 9.672 1 71.5 504 LEU B O 1
ATOM 11288 N N . ALA B 1 505 ? 17.438 29.828 8.367 1 75.5 505 ALA B N 1
ATOM 11289 C CA . ALA B 1 505 ? 18.203 28.703 8.922 1 75.5 505 ALA B CA 1
ATOM 11290 C C . ALA B 1 505 ? 19.688 28.844 8.586 1 75.5 505 ALA B C 1
ATOM 11292 O O . ALA B 1 505 ? 20.547 28.703 9.461 1 75.5 505 ALA B O 1
ATOM 11293 N N . ILE B 1 506 ? 19.969 29.078 7.32 1 65.38 506 ILE B N 1
ATOM 11294 C CA . ILE B 1 506 ? 21.344 29.203 6.883 1 65.38 506 ILE B CA 1
ATOM 11295 C C . ILE B 1 506 ? 21.969 30.438 7.512 1 65.38 506 ILE B C 1
ATOM 11297 O O . ILE B 1 506 ? 23.109 30.406 7.98 1 65.38 506 ILE B O 1
ATOM 11301 N N . GLY B 1 507 ? 21.203 31.453 7.488 1 58.94 507 GLY B N 1
ATOM 11302 C CA . GLY B 1 507 ? 21.703 32.719 8.023 1 58.94 507 GLY B CA 1
ATOM 11303 C C . GLY B 1 507 ? 22.016 32.625 9.508 1 58.94 507 GLY B C 1
ATOM 11304 O O . GLY B 1 507 ? 22.969 33.281 9.977 1 58.94 507 GLY B O 1
ATOM 11305 N N . THR B 1 508 ? 21.25 31.812 10.242 1 59.88 508 THR B N 1
ATOM 11306 C CA . THR B 1 508 ? 21.422 31.719 11.688 1 59.88 508 THR B CA 1
ATOM 11307 C C . THR B 1 508 ? 22.203 30.453 12.055 1 59.88 508 THR B C 1
ATOM 11309 O O . THR B 1 508 ? 22.625 30.297 13.203 1 59.88 508 THR B O 1
ATOM 11312 N N . GLY B 1 509 ? 22.375 29.562 11.156 1 62.78 509 GLY B N 1
ATOM 11313 C CA . GLY B 1 509 ? 23 28.281 11.453 1 62.78 509 GLY B CA 1
ATOM 11314 C C . GLY B 1 509 ? 22.109 27.375 12.305 1 62.78 509 GLY B C 1
ATOM 11315 O O . GLY B 1 509 ? 22.609 26.5 13.016 1 62.78 509 GLY B O 1
ATOM 11316 N N . SER B 1 510 ? 20.891 27.75 12.336 1 73.94 510 SER B N 1
ATOM 11317 C CA . SER B 1 510 ? 19.953 26.953 13.117 1 73.94 510 SER B CA 1
ATOM 11318 C C . SER B 1 510 ? 19.375 25.812 12.289 1 73.94 510 SER B C 1
ATOM 11320 O O . SER B 1 510 ? 19.312 25.891 11.062 1 73.94 510 SER B O 1
ATOM 11322 N N . SER B 1 511 ? 19.047 24.812 13.086 1 83.69 511 SER B N 1
ATOM 11323 C CA . SER B 1 511 ? 18.328 23.703 12.438 1 83.69 511 SER B CA 1
ATOM 11324 C C . SER B 1 511 ? 16.938 24.141 11.977 1 83.69 511 SER B C 1
ATOM 11326 O O . SER B 1 511 ? 16.312 25 12.602 1 83.69 511 SER B O 1
ATOM 11328 N N . TYR B 1 512 ? 16.5 23.578 10.938 1 85.25 512 TYR B N 1
ATOM 11329 C CA . TYR B 1 512 ? 15.18 23.875 10.391 1 85.25 512 TYR B CA 1
ATOM 11330 C C . TYR B 1 512 ? 14.086 23.531 11.391 1 85.25 512 TYR B C 1
ATOM 11332 O O . TYR B 1 512 ? 12.984 24.078 11.32 1 85.25 512 TYR B O 1
ATOM 11340 N N . ILE B 1 513 ? 14.391 22.672 12.305 1 89.12 513 ILE B N 1
ATOM 11341 C CA . ILE B 1 513 ? 13.398 22.172 13.25 1 89.12 513 ILE B CA 1
ATOM 11342 C C . ILE B 1 513 ? 12.922 23.328 14.141 1 89.12 513 ILE B C 1
ATOM 11344 O O . ILE B 1 513 ? 11.828 23.266 14.711 1 89.12 513 ILE B O 1
ATOM 11348 N N . ARG B 1 514 ? 13.672 24.344 14.227 1 85.88 514 ARG B N 1
ATOM 11349 C CA . ARG B 1 514 ? 13.352 25.469 15.102 1 85.88 514 ARG B CA 1
ATOM 11350 C C . ARG B 1 514 ? 12.344 26.406 14.445 1 85.88 514 ARG B C 1
ATOM 11352 O O . ARG B 1 514 ? 11.766 27.266 15.109 1 85.88 514 ARG B O 1
ATOM 11359 N N . PHE B 1 515 ? 12.109 26.156 13.133 1 82.25 515 PHE B N 1
ATOM 11360 C CA . PHE B 1 515 ? 11.148 26.953 12.391 1 82.25 515 PHE B CA 1
ATOM 11361 C C . PHE B 1 515 ? 9.984 26.094 11.906 1 82.25 515 PHE B C 1
ATOM 11363 O O . PHE B 1 515 ? 9.781 25.938 10.703 1 82.25 515 PHE B O 1
ATOM 11370 N N . PRO B 1 516 ? 9.156 25.656 12.789 1 81.94 516 PRO B N 1
ATOM 11371 C CA . PRO B 1 516 ? 8.172 24.641 12.422 1 81.94 516 PRO B CA 1
ATOM 11372 C C . PRO B 1 516 ? 6.957 25.234 11.703 1 81.94 516 PRO B C 1
ATOM 11374 O O . PRO B 1 516 ? 6.211 24.5 11.047 1 81.94 516 PRO B O 1
ATOM 11377 N N . GLU B 1 517 ? 6.672 26.516 11.867 1 77 517 GLU B N 1
ATOM 11378 C CA . GLU B 1 517 ? 5.457 27.094 11.297 1 77 517 GLU B CA 1
ATOM 11379 C C . GLU B 1 517 ? 5.73 28.453 10.688 1 77 517 GLU B C 1
ATOM 11381 O O . GLU B 1 517 ? 6.461 29.266 11.266 1 77 517 GLU B O 1
ATOM 11386 N N . VAL B 1 518 ? 5.258 28.578 9.422 1 74.5 518 VAL B N 1
ATOM 11387 C CA . VAL B 1 518 ? 5.309 29.875 8.734 1 74.5 518 VAL B CA 1
ATOM 11388 C C . VAL B 1 518 ? 3.934 30.203 8.148 1 74.5 518 VAL B C 1
ATOM 11390 O O . VAL B 1 518 ? 3.32 29.359 7.48 1 74.5 518 VAL B O 1
ATOM 11393 N N . GLU B 1 519 ? 3.41 31.266 8.508 1 69.19 519 GLU B N 1
ATOM 11394 C CA . GLU B 1 519 ? 2.15 31.734 7.945 1 69.19 519 GLU B CA 1
ATOM 11395 C C . GLU B 1 519 ? 2.352 33.031 7.164 1 69.19 519 GLU B C 1
ATOM 11397 O O . GLU B 1 519 ? 3.117 33.906 7.578 1 69.19 519 GLU B O 1
ATOM 11402 N N . LEU B 1 520 ? 1.818 32.969 5.961 1 68.81 520 LEU B N 1
ATOM 11403 C CA . LEU B 1 520 ? 1.892 34.156 5.129 1 68.81 520 LEU B CA 1
ATOM 11404 C C . LEU B 1 520 ? 0.569 34.906 5.148 1 68.81 520 LEU B C 1
ATOM 11406 O O . LEU B 1 520 ? -0.502 34.312 5.148 1 68.81 520 LEU B O 1
ATOM 11410 N N . ASP B 1 521 ? 0.663 36.062 5.344 1 60.38 521 ASP B N 1
ATOM 11411 C CA . ASP B 1 521 ? -0.468 36.969 5.223 1 60.38 521 ASP B CA 1
ATOM 11412 C C . ASP B 1 521 ? -0.092 38.219 4.398 1 60.38 521 ASP B C 1
ATOM 11414 O O . ASP B 1 521 ? 1.091 38.469 4.184 1 60.38 521 ASP B O 1
ATOM 11418 N N . HIS B 1 522 ? -0.995 38.625 3.727 1 59.16 522 HIS B N 1
ATOM 11419 C CA . HIS B 1 522 ? -0.666 39.75 2.869 1 59.16 522 HIS B CA 1
ATOM 11420 C C . HIS B 1 522 ? -1.798 40.781 2.85 1 59.16 522 HIS B C 1
ATOM 11422 O O . HIS B 1 522 ? -2.939 40.469 3.184 1 59.16 522 HIS B O 1
ATOM 11428 N N . ASP B 1 523 ? -1.483 41.844 2.727 1 49.81 523 ASP B N 1
ATOM 11429 C CA . ASP B 1 523 ? -2.434 42.875 2.301 1 49.81 523 ASP B CA 1
ATOM 11430 C C . ASP B 1 523 ? -2.066 43.406 0.927 1 49.81 523 ASP B C 1
ATOM 11432 O O . ASP B 1 523 ? -1.391 42.75 0.142 1 49.81 523 ASP B O 1
ATOM 11436 N N . LEU B 1 524 ? -2.594 44.344 0.429 1 48 524 LEU B N 1
ATOM 11437 C CA . LEU B 1 524 ? -2.371 44.844 -0.923 1 48 524 LEU B CA 1
ATOM 11438 C C . LEU B 1 524 ? -0.919 45.25 -1.112 1 48 524 LEU B C 1
ATOM 11440 O O . LEU B 1 524 ? -0.39 45.219 -2.225 1 48 524 LEU B O 1
ATOM 11444 N N . GLU B 1 525 ? -0.219 45.688 0.094 1 44.09 525 GLU B N 1
ATOM 11445 C CA . GLU B 1 525 ? 1.1 46.281 -0.049 1 44.09 525 GLU B CA 1
ATOM 11446 C C . GLU B 1 525 ? 2.184 45.406 0.565 1 44.09 525 GLU B C 1
ATOM 11448 O O . GLU B 1 525 ? 3.359 45.531 0.209 1 44.09 525 GLU B O 1
ATOM 11453 N N . PHE B 1 526 ? 1.766 44.812 1.556 1 54.12 526 PHE B N 1
ATOM 11454 C CA . PHE B 1 526 ? 2.758 44.062 2.318 1 54.12 526 PHE B CA 1
ATOM 11455 C C . PHE B 1 526 ? 2.398 42.562 2.367 1 54.12 526 PHE B C 1
ATOM 11457 O O . PHE B 1 526 ? 1.221 42.219 2.303 1 54.12 526 PHE B O 1
ATOM 11464 N N . VAL B 1 527 ? 3.508 41.812 2.408 1 63 527 VAL B N 1
ATOM 11465 C CA . VAL B 1 527 ? 3.396 40.406 2.715 1 63 527 VAL B CA 1
ATOM 11466 C C . VAL B 1 527 ? 4.059 40.094 4.059 1 63 527 VAL B C 1
ATOM 11468 O O . VAL B 1 527 ? 5.156 40.594 4.336 1 63 527 VAL B O 1
ATOM 11471 N N . TRP B 1 528 ? 3.273 39.719 4.918 1 64.31 528 TRP B N 1
ATOM 11472 C CA . TRP B 1 528 ? 3.832 39.344 6.215 1 64.31 528 TRP B CA 1
ATOM 11473 C C . TRP B 1 528 ? 4.008 37.844 6.32 1 64.31 528 TRP B C 1
ATOM 11475 O O . TRP B 1 528 ? 3.156 37.062 5.855 1 64.31 528 TRP B O 1
ATOM 11485 N N . ALA B 1 529 ? 5.211 37.5 6.816 1 68.81 529 ALA B N 1
ATOM 11486 C CA . ALA B 1 529 ? 5.438 36.094 7.215 1 68.81 529 ALA B CA 1
ATOM 11487 C C . ALA B 1 529 ? 5.59 36 8.727 1 68.81 529 ALA B C 1
ATOM 11489 O O . ALA B 1 529 ? 6.41 36.688 9.336 1 68.81 529 ALA B O 1
ATOM 11490 N N . THR B 1 530 ? 4.652 35.312 9.32 1 70.56 530 THR B N 1
ATOM 11491 C CA . THR B 1 530 ? 4.758 35 10.742 1 70.56 530 THR B CA 1
ATOM 11492 C C . THR B 1 530 ? 5.387 33.625 10.945 1 70.56 530 THR B C 1
ATOM 11494 O O . THR B 1 530 ? 4.867 32.594 10.461 1 70.56 530 THR B O 1
ATOM 11497 N N . VAL B 1 531 ? 6.543 33.656 11.594 1 73.44 531 VAL B N 1
ATOM 11498 C CA . VAL B 1 531 ? 7.316 32.406 11.75 1 73.44 531 VAL B CA 1
ATOM 11499 C C . VAL B 1 531 ? 7.391 32.031 13.234 1 73.44 531 VAL B C 1
ATOM 11501 O O . VAL B 1 531 ? 7.664 32.906 14.078 1 73.44 531 VAL B O 1
ATOM 11504 N N . LEU B 1 532 ? 7.035 30.859 13.531 1 75.81 532 LEU B N 1
ATOM 11505 C CA . LEU B 1 532 ? 7.238 30.328 14.875 1 75.81 532 LEU B CA 1
ATOM 11506 C C . LEU B 1 532 ? 8.68 29.875 15.078 1 75.81 532 LEU B C 1
ATOM 11508 O O . LEU B 1 532 ? 9.195 29.062 14.312 1 75.81 532 LEU B O 1
ATOM 11512 N N . LEU B 1 533 ? 9.359 30.484 16.031 1 73.94 533 LEU B N 1
ATOM 11513 C CA . LEU B 1 533 ? 10.727 30.125 16.391 1 73.94 533 LEU B CA 1
ATOM 11514 C C . LEU B 1 533 ? 10.75 29.375 17.719 1 73.94 533 LEU B C 1
ATOM 11516 O O . LEU B 1 533 ? 10.273 29.875 18.734 1 73.94 533 LEU B O 1
ATOM 11520 N N . LEU B 1 534 ? 11.305 28.203 17.734 1 80.25 534 LEU B N 1
ATOM 11521 C CA . LEU B 1 534 ? 11.438 27.375 18.938 1 80.25 534 LEU B CA 1
ATOM 11522 C C . LEU B 1 534 ? 12.836 27.516 19.531 1 80.25 534 LEU B C 1
ATOM 11524 O O . LEU B 1 534 ? 13.805 27.719 18.797 1 80.25 534 LEU B O 1
ATOM 11528 N N . GLU B 1 535 ? 12.883 27.391 20.844 1 72.81 535 GLU B N 1
ATOM 11529 C CA . GLU B 1 535 ? 14.188 27.297 21.484 1 72.81 535 GLU B CA 1
ATOM 11530 C C . GLU B 1 535 ? 14.922 26.016 21.078 1 72.81 535 GLU B C 1
ATOM 11532 O O . GLU B 1 535 ? 14.289 25.031 20.688 1 72.81 535 GLU B O 1
ATOM 11537 N N . PRO B 1 536 ? 16.25 26.156 21.062 1 73.94 536 PRO B N 1
ATOM 11538 C CA . PRO B 1 536 ? 16.969 24.906 20.766 1 73.94 536 PRO B CA 1
ATOM 11539 C C . PRO B 1 536 ? 16.781 23.844 21.859 1 73.94 536 PRO B C 1
ATOM 11541 O O . PRO B 1 536 ? 16.531 24.188 23.016 1 73.94 536 PRO B O 1
ATOM 11544 N N . ALA B 1 537 ? 16.953 22.688 21.5 1 80.56 537 ALA B N 1
ATOM 11545 C CA . ALA B 1 537 ? 16.984 21.609 22.484 1 80.56 537 ALA B CA 1
ATOM 11546 C C . ALA B 1 537 ? 18.141 21.781 23.453 1 80.56 537 ALA B C 1
ATOM 11548 O O . ALA B 1 537 ? 19.156 22.391 23.125 1 80.56 537 ALA B O 1
ATOM 11549 N N . PRO B 1 538 ? 17.906 21.234 24.688 1 73.25 538 PRO B N 1
ATOM 11550 C CA . PRO B 1 538 ? 19.016 21.328 25.641 1 73.25 538 PRO B CA 1
ATOM 11551 C C . PRO B 1 538 ? 20.328 20.781 25.062 1 73.25 538 PRO B C 1
ATOM 11553 O O . PRO B 1 538 ? 20.344 19.688 24.5 1 73.25 538 PRO B O 1
ATOM 11556 N N . TYR B 1 539 ? 21.328 21.484 25.234 1 67.94 539 TYR B N 1
ATOM 11557 C CA . TYR B 1 539 ? 22.609 21.172 24.609 1 67.94 539 TYR B CA 1
ATOM 11558 C C . TYR B 1 539 ? 23.25 19.938 25.25 1 67.94 539 TYR B C 1
ATOM 11560 O O . TYR B 1 539 ? 24.016 19.219 24.609 1 67.94 539 TYR B O 1
ATOM 11568 N N . HIS B 1 540 ? 22.922 19.703 26.5 1 72 540 HIS B N 1
ATOM 11569 C CA . HIS B 1 540 ? 23.531 18.562 27.188 1 72 540 HIS B CA 1
ATOM 11570 C C . HIS B 1 540 ? 23.094 17.25 26.531 1 72 540 HIS B C 1
ATOM 11572 O O . HIS B 1 540 ? 23.766 16.219 26.703 1 72 540 HIS B O 1
ATOM 11578 N N . LEU B 1 541 ? 22 17.359 25.781 1 76.44 541 LEU B N 1
ATOM 11579 C CA . LEU B 1 541 ? 21.516 16.156 25.141 1 76.44 541 LEU B CA 1
ATOM 11580 C C . LEU B 1 541 ? 22.422 15.742 23.984 1 76.44 541 LEU B C 1
ATOM 11582 O O . LEU B 1 541 ? 22.359 14.602 23.516 1 76.44 541 LEU B O 1
ATOM 11586 N N . GLN B 1 542 ? 23.156 16.594 23.656 1 68.94 542 GLN B N 1
ATOM 11587 C CA . GLN B 1 542 ? 24.109 16.266 22.594 1 68.94 542 GLN B CA 1
ATOM 11588 C C . GLN B 1 542 ? 25.281 15.461 23.141 1 68.94 542 GLN B C 1
ATOM 11590 O O . GLN B 1 542 ? 26.109 14.969 22.375 1 68.94 542 GLN B O 1
ATOM 11595 N N . PHE B 1 543 ? 25.312 15.32 24.5 1 65.5 543 PHE B N 1
ATOM 11596 C CA . PHE B 1 543 ? 26.422 14.633 25.156 1 65.5 543 PHE B CA 1
ATOM 11597 C C . PHE B 1 543 ? 25.922 13.422 25.938 1 65.5 543 PHE B C 1
ATOM 11599 O O . PHE B 1 543 ? 24.766 13.383 26.375 1 65.5 543 PHE B O 1
ATOM 11606 N N . TYR B 1 544 ? 26.688 12.344 26 1 63.06 544 TYR B N 1
ATOM 11607 C CA . TYR B 1 544 ? 26.406 11.203 26.859 1 63.06 544 TYR B CA 1
ATOM 11608 C C . TYR B 1 544 ? 27.016 11.391 28.234 1 63.06 544 TYR B C 1
ATOM 11610 O O . TYR B 1 544 ? 28.188 11.766 28.359 1 63.06 544 TYR B O 1
ATOM 11618 N N . LYS B 1 545 ? 26.141 11.352 29.188 1 60.53 545 LYS B N 1
ATOM 11619 C CA . LYS B 1 545 ? 26.641 11.438 30.562 1 60.53 545 LYS B CA 1
ATOM 11620 C C . LYS B 1 545 ? 27.328 10.141 30.984 1 60.53 545 LYS B C 1
ATOM 11622 O O . LYS B 1 545 ? 26.766 9.055 30.859 1 60.53 545 LYS B O 1
ATOM 11627 N N . LEU B 1 546 ? 28.578 10.102 31.078 1 60.12 546 LEU B N 1
ATOM 11628 C CA . LEU B 1 546 ? 29.312 8.961 31.625 1 60.12 546 LEU B CA 1
ATOM 11629 C C . LEU B 1 546 ? 29.25 8.938 33.156 1 60.12 546 LEU B C 1
ATOM 11631 O O . LEU B 1 546 ? 29.578 9.938 33.781 1 60.12 546 LEU B O 1
ATOM 11635 N N . GLU B 1 547 ? 28.547 8.016 33.656 1 57.53 547 GLU B N 1
ATOM 11636 C CA . GLU B 1 547 ? 28.438 7.871 35.125 1 57.53 547 GLU B CA 1
ATOM 11637 C C . GLU B 1 547 ? 29.812 7.672 35.75 1 57.53 547 GLU B C 1
ATOM 11639 O O . GLU B 1 547 ? 30.656 6.938 35.219 1 57.53 547 GLU B O 1
ATOM 11644 N N . ASP B 1 548 ? 30.156 8.25 36.969 1 57.59 548 ASP B N 1
ATOM 11645 C CA . ASP B 1 548 ? 31.266 8.062 37.875 1 57.59 548 ASP B CA 1
ATOM 11646 C C . ASP B 1 548 ? 32.594 8.445 37.219 1 57.59 548 ASP B C 1
ATOM 11648 O O . ASP B 1 548 ? 33.656 7.945 37.625 1 57.59 548 ASP B O 1
ATOM 11652 N N . ARG B 1 549 ? 32.469 9.047 36.031 1 55.38 549 ARG B N 1
ATOM 11653 C CA . ARG B 1 549 ? 33.781 9.461 35.5 1 55.38 549 ARG B CA 1
ATOM 11654 C C . ARG B 1 549 ? 34.031 10.945 35.75 1 55.38 549 ARG B C 1
ATOM 11656 O O . ARG B 1 549 ? 33.188 11.781 35.344 1 55.38 549 ARG B O 1
ATOM 11663 N N . LYS B 1 550 ? 34.75 11.273 36.75 1 58.97 550 LYS B N 1
ATOM 11664 C CA . LYS B 1 550 ? 35.156 12.641 37.031 1 58.97 550 LYS B CA 1
ATOM 11665 C C . LYS B 1 550 ? 36.438 12.969 36.25 1 58.97 550 LYS B C 1
ATOM 11667 O O . LYS B 1 550 ? 37.406 12.172 36.25 1 58.97 550 LYS B O 1
ATOM 11672 N N . PRO B 1 551 ? 36.281 13.992 35.406 1 55.16 551 PRO B N 1
ATOM 11673 C CA . PRO B 1 551 ? 37.531 14.32 34.719 1 55.16 551 PRO B CA 1
ATOM 11674 C C . PRO B 1 551 ? 38.719 14.539 35.688 1 55.16 551 PRO B C 1
ATOM 11676 O O . PRO B 1 551 ? 38.531 15.062 36.781 1 55.16 551 PRO B O 1
ATOM 11679 N N . SER B 1 552 ? 39.781 13.766 35.531 1 57.16 552 SER B N 1
ATOM 11680 C CA . SER B 1 552 ? 41 14.062 36.25 1 57.16 552 SER B CA 1
ATOM 11681 C C . SER B 1 552 ? 41.562 15.422 35.875 1 57.16 552 SER B C 1
ATOM 11683 O O . SER B 1 552 ? 41.188 15.977 34.844 1 57.16 552 SER B O 1
ATOM 11685 N N . VAL B 1 553 ? 42.25 16.125 36.75 1 56.19 553 VAL B N 1
ATOM 11686 C CA . VAL B 1 553 ? 42.906 17.422 36.531 1 56.19 553 VAL B CA 1
ATOM 11687 C C . VAL B 1 553 ? 43.656 17.406 35.219 1 56.19 553 VAL B C 1
ATOM 11689 O O . VAL B 1 553 ? 43.719 18.422 34.531 1 56.19 553 VAL B O 1
ATOM 11692 N N . ASN B 1 554 ? 44.156 16.281 34.875 1 55.44 554 ASN B N 1
ATOM 11693 C CA . ASN B 1 554 ? 44.938 16.203 33.656 1 55.44 554 ASN B CA 1
ATOM 11694 C C . ASN B 1 554 ? 44.031 16.141 32.438 1 55.44 554 ASN B C 1
ATOM 11696 O O . ASN B 1 554 ? 44.5 16.359 31.297 1 55.44 554 ASN B O 1
ATOM 11700 N N . ASP B 1 555 ? 42.781 15.875 32.656 1 56.25 555 ASP B N 1
ATOM 11701 C CA . ASP B 1 555 ? 41.875 15.688 31.547 1 56.25 555 ASP B CA 1
ATOM 11702 C C . ASP B 1 555 ? 41.219 17.016 31.125 1 56.25 555 ASP B C 1
ATOM 11704 O O . ASP B 1 555 ? 40.781 17.172 29.984 1 56.25 555 ASP B O 1
ATOM 11708 N N . ALA B 1 556 ? 41.219 17.906 32.156 1 53.88 556 ALA B N 1
ATOM 11709 C CA . ALA B 1 556 ? 40.531 19.172 31.922 1 53.88 556 ALA B CA 1
ATOM 11710 C C . ALA B 1 556 ? 41.469 20.203 31.297 1 53.88 556 ALA B C 1
ATOM 11712 O O . ALA B 1 556 ? 42.531 20.484 31.844 1 53.88 556 ALA B O 1
ATOM 11713 N N . ARG B 1 557 ? 41.219 20.609 30.172 1 57.59 557 ARG B N 1
ATOM 11714 C CA . ARG B 1 557 ? 42.031 21.625 29.531 1 57.59 557 ARG B CA 1
ATOM 11715 C C . ARG B 1 557 ? 41.625 23.031 29.969 1 57.59 557 ARG B C 1
ATOM 11717 O O . ARG B 1 557 ? 42.5 23.906 30.156 1 57.59 557 ARG B O 1
ATOM 11724 N N . ILE B 1 558 ? 40.469 23.234 30.016 1 55.56 558 ILE B N 1
ATOM 11725 C CA . ILE B 1 558 ? 39.938 24.531 30.453 1 55.56 558 ILE B CA 1
ATOM 11726 C C . ILE B 1 558 ? 38.781 24.297 31.453 1 55.56 558 ILE B C 1
ATOM 11728 O O . ILE B 1 558 ? 38 23.375 31.297 1 55.56 558 ILE B O 1
ATOM 11732 N N . THR B 1 559 ? 38.969 24.828 32.594 1 53.81 559 THR B N 1
ATOM 11733 C CA . THR B 1 559 ? 37.938 24.719 33.625 1 53.81 559 THR B CA 1
ATOM 11734 C C . THR B 1 559 ? 37.156 26.031 33.781 1 53.81 559 THR B C 1
ATOM 11736 O O . THR B 1 559 ? 37.75 27.094 33.875 1 53.81 559 THR B O 1
ATOM 11739 N N . PHE B 1 560 ? 35.938 25.969 33.406 1 51.25 560 PHE B N 1
ATOM 11740 C CA . PHE B 1 560 ? 35.062 27.109 33.625 1 51.25 560 PHE B CA 1
ATOM 11741 C C . PHE B 1 560 ? 34.156 26.859 34.844 1 51.25 560 PHE B C 1
ATOM 11743 O O . PHE B 1 560 ? 33.781 25.719 35.125 1 51.25 560 PHE B O 1
ATOM 11750 N N . ASN B 1 561 ? 34.031 27.75 35.75 1 47.44 561 ASN B N 1
ATOM 11751 C CA . ASN B 1 561 ? 33 27.656 36.812 1 47.44 561 ASN B CA 1
ATOM 11752 C C . ASN B 1 561 ? 31.609 27.938 36.25 1 47.44 561 ASN B C 1
ATOM 11754 O O . ASN B 1 561 ? 31.25 29.109 36.062 1 47.44 561 ASN B O 1
ATOM 11758 N N . ILE B 1 562 ? 31 26.906 35.75 1 51.72 562 ILE B N 1
ATOM 11759 C CA . ILE B 1 562 ? 29.656 27.031 35.188 1 51.72 562 ILE B CA 1
ATOM 11760 C C . ILE B 1 562 ? 28.656 26.297 36.062 1 51.72 562 ILE B C 1
ATOM 11762 O O . ILE B 1 562 ? 28.859 25.141 36.438 1 51.72 562 ILE B O 1
ATOM 11766 N N . ALA B 1 563 ? 27.734 26.938 36.688 1 50.69 563 ALA B N 1
ATOM 11767 C CA . ALA B 1 563 ? 26.766 26.312 37.562 1 50.69 563 ALA B CA 1
ATOM 11768 C C . ALA B 1 563 ? 25.75 25.5 36.812 1 50.69 563 ALA B C 1
ATOM 11770 O O . ALA B 1 563 ? 25.172 24.547 37.344 1 50.69 563 ALA B O 1
ATOM 11771 N N . ASP B 1 564 ? 25.484 25.844 35.562 1 51.91 564 ASP B N 1
ATOM 11772 C CA . ASP B 1 564 ? 24.406 25.188 34.812 1 51.91 564 ASP B CA 1
ATOM 11773 C C . ASP B 1 564 ? 24.984 24.203 33.781 1 51.91 564 ASP B C 1
ATOM 11775 O O . ASP B 1 564 ? 25.844 24.547 32.969 1 51.91 564 ASP B O 1
ATOM 11779 N N . GLU B 1 565 ? 24.562 23 33.906 1 61.56 565 GLU B N 1
ATOM 11780 C CA . GLU B 1 565 ? 25.062 21.906 33.062 1 61.56 565 GLU B CA 1
ATOM 11781 C C . GLU B 1 565 ? 24.797 22.172 31.594 1 61.56 565 GLU B C 1
ATOM 11783 O O . GLU B 1 565 ? 25.641 21.844 30.75 1 61.56 565 GLU B O 1
ATOM 11788 N N . ASP B 1 566 ? 23.781 22.703 31.281 1 62.81 566 ASP B N 1
ATOM 11789 C CA . ASP B 1 566 ? 23.438 22.906 29.875 1 62.81 566 ASP B CA 1
ATOM 11790 C C . ASP B 1 566 ? 24.297 24 29.25 1 62.81 566 ASP B C 1
ATOM 11792 O O . ASP B 1 566 ? 24.688 23.891 28.078 1 62.81 566 ASP B O 1
ATOM 11796 N N . VAL B 1 567 ? 24.609 24.953 30.078 1 57.94 567 VAL B N 1
ATOM 11797 C CA . VAL B 1 567 ? 25.5 26 29.609 1 57.94 567 VAL B CA 1
ATOM 11798 C C . VAL B 1 567 ? 26.906 25.422 29.391 1 57.94 567 VAL B C 1
ATOM 11800 O O . VAL B 1 567 ? 27.594 25.766 28.422 1 57.94 567 VAL B O 1
ATOM 11803 N N . CYS B 1 568 ? 27.203 24.625 30.344 1 62.84 568 CYS B N 1
ATOM 11804 C CA . CYS B 1 568 ? 28.484 23.953 30.188 1 62.84 568 CYS B CA 1
ATOM 11805 C C . CYS B 1 568 ? 28.531 23.172 28.891 1 62.84 568 CYS B C 1
ATOM 11807 O O . CYS B 1 568 ? 29.516 23.25 28.141 1 62.84 568 CYS B O 1
ATOM 11809 N N . ALA B 1 569 ? 27.438 22.484 28.609 1 66 569 ALA B N 1
ATOM 11810 C CA . ALA B 1 569 ? 27.359 21.672 27.406 1 66 569 ALA B CA 1
ATOM 11811 C C . ALA B 1 569 ? 27.375 22.531 26.141 1 66 569 ALA B C 1
ATOM 11813 O O . ALA B 1 569 ? 27.984 22.172 25.141 1 66 569 ALA B O 1
ATOM 11814 N N . TYR B 1 570 ? 26.719 23.562 26.281 1 60.03 570 TYR B N 1
ATOM 11815 C CA . TYR B 1 570 ? 26.672 24.5 25.156 1 60.03 570 TYR B CA 1
ATOM 11816 C C . TYR B 1 570 ? 28.062 25.016 24.828 1 60.03 570 TYR B C 1
ATOM 11818 O O . TYR B 1 570 ? 28.422 25.156 23.656 1 60.03 570 TYR B O 1
ATOM 11826 N N . GLN B 1 571 ? 28.844 25.219 25.781 1 53.56 571 GLN B N 1
ATOM 11827 C CA . GLN B 1 571 ? 30.156 25.812 25.609 1 53.56 571 GLN B CA 1
ATOM 11828 C C . GLN B 1 571 ? 31.141 24.797 25.047 1 53.56 571 GLN B C 1
ATOM 11830 O O . GLN B 1 571 ? 32.125 25.172 24.375 1 53.56 571 GLN B O 1
ATOM 11835 N N . CYS B 1 572 ? 30.812 23.578 25.188 1 57.78 572 CYS B N 1
ATOM 11836 C CA . CYS B 1 572 ? 31.766 22.547 24.797 1 57.78 572 CYS B CA 1
ATOM 11837 C C . CYS B 1 572 ? 32.031 22.609 23.297 1 57.78 572 CYS B C 1
ATOM 11839 O O . CYS B 1 572 ? 33.188 22.688 22.875 1 57.78 572 CYS B O 1
ATOM 11841 N N . PRO B 1 573 ? 30.906 22.375 22.516 1 48.81 573 PRO B N 1
ATOM 11842 C CA . PRO B 1 573 ? 31.203 22.422 21.094 1 48.81 573 PRO B CA 1
ATOM 11843 C C . PRO B 1 573 ? 31.531 23.828 20.609 1 48.81 573 PRO B C 1
ATOM 11845 O O . PRO B 1 573 ? 32.156 24 19.547 1 48.81 573 PRO B O 1
ATOM 11848 N N . HIS B 1 574 ? 31.062 24.75 21.281 1 43.41 574 HIS B N 1
ATOM 11849 C CA . HIS B 1 574 ? 31.219 26.125 20.844 1 43.41 574 HIS B CA 1
ATOM 11850 C C . HIS B 1 574 ? 32.531 26.703 21.328 1 43.41 574 HIS B C 1
ATOM 11852 O O . HIS B 1 574 ? 33 27.719 20.797 1 43.41 574 HIS B O 1
ATOM 11858 N N . ILE B 1 575 ? 33.094 26.031 22.188 1 38.91 575 ILE B N 1
ATOM 11859 C CA . ILE B 1 575 ? 34.469 26.422 22.547 1 38.91 575 ILE B CA 1
ATOM 11860 C C . ILE B 1 575 ? 35.438 25.875 21.516 1 38.91 575 ILE B C 1
ATOM 11862 O O . ILE B 1 575 ? 36.438 26.531 21.188 1 38.91 575 ILE B O 1
ATOM 11866 N N . LEU B 1 576 ? 35.125 24.672 20.781 1 35.97 576 LEU B N 1
ATOM 11867 C CA . LEU B 1 576 ? 36.125 24.031 19.969 1 35.97 576 LEU B CA 1
ATOM 11868 C C . LEU B 1 576 ? 36.188 24.641 18.578 1 35.97 576 LEU B C 1
ATOM 11870 O O . LEU B 1 576 ? 36.969 24.188 17.734 1 35.97 576 LEU B O 1
ATOM 11874 N N . LYS B 1 577 ? 35.469 25.328 18 1 33.09 577 LYS B N 1
ATOM 11875 C CA . LYS B 1 577 ? 35.906 25.656 16.641 1 33.09 577 LYS B CA 1
ATOM 11876 C C . LYS B 1 577 ? 37.281 26.297 16.672 1 33.09 577 LYS B C 1
ATOM 11878 O O . LYS B 1 577 ? 37.438 27.5 16.469 1 33.09 577 LYS B O 1
ATOM 11883 N N . ILE B 1 578 ? 38.344 25.906 17.438 1 30.58 578 ILE B N 1
ATOM 11884 C CA . ILE B 1 578 ? 39.719 26.047 16.984 1 30.58 578 ILE B CA 1
ATOM 11885 C C . ILE B 1 578 ? 39.938 25.188 15.734 1 30.58 578 ILE B C 1
ATOM 11887 O O . ILE B 1 578 ? 39.25 24.188 15.531 1 30.58 578 ILE B O 1
ATOM 11891 N N . ARG B 1 579 ? 40.906 25.719 14.75 1 29.44 579 ARG B N 1
ATOM 11892 C CA . ARG B 1 579 ? 41.594 25.094 13.625 1 29.44 579 ARG B CA 1
ATOM 11893 C C . ARG B 1 579 ? 41.969 23.656 13.953 1 29.44 579 ARG B C 1
ATOM 11895 O O . ARG B 1 579 ? 42.875 23.422 14.766 1 29.44 579 ARG B O 1
ATOM 11902 N N . VAL B 1 580 ? 41.219 22.703 13.953 1 28.95 580 VAL B N 1
ATOM 11903 C CA . VAL B 1 580 ? 41.844 21.391 13.945 1 28.95 580 VAL B CA 1
ATOM 11904 C C . VAL B 1 580 ? 42.344 21.078 12.539 1 28.95 580 VAL B C 1
ATOM 11906 O O . VAL B 1 580 ? 41.594 21.125 11.57 1 28.95 580 VAL B O 1
ATOM 11909 N N . GLN B 1 581 ? 43.688 21.453 12.312 1 25.2 581 GLN B N 1
ATOM 11910 C CA . GLN B 1 581 ? 44.562 20.828 11.312 1 25.2 581 GLN B CA 1
ATOM 11911 C C . GLN B 1 581 ? 44.469 19.312 11.367 1 25.2 581 GLN B C 1
ATOM 11913 O O . GLN B 1 581 ? 44.625 18.703 12.438 1 25.2 581 GLN B O 1
ATOM 11918 N N . THR B 1 582 ? 43.688 18.859 10.383 1 26.44 582 THR B N 1
ATOM 11919 C CA . THR B 1 582 ? 43.969 17.484 9.984 1 26.44 582 THR B CA 1
ATOM 11920 C C . THR B 1 582 ? 45.406 17.344 9.523 1 26.44 582 THR B C 1
ATOM 11922 O O . THR B 1 582 ? 45.812 17.906 8.5 1 26.44 582 THR B O 1
ATOM 11925 N N . GLN B 1 583 ? 46.562 17.641 10.305 1 24.19 583 GLN B N 1
ATOM 11926 C CA . GLN B 1 583 ? 47.531 16.578 10.094 1 24.19 583 GLN B CA 1
ATOM 11927 C C . GLN B 1 583 ? 46.875 15.203 10.297 1 24.19 583 GLN B C 1
ATOM 11929 O O . GLN B 1 583 ? 45.781 15.094 10.859 1 24.19 583 GLN B O 1
ATOM 11934 N N . LYS B 1 584 ? 47.906 14.031 10.5 1 25.73 584 LYS B N 1
ATOM 11935 C CA . LYS B 1 584 ? 47.719 12.617 10.797 1 25.73 584 LYS B CA 1
ATOM 11936 C C . LYS B 1 584 ? 46.812 12.422 12.023 1 25.73 584 LYS B C 1
ATOM 11938 O O . LYS B 1 584 ? 47.094 12.961 13.094 1 25.73 584 LYS B O 1
ATOM 11943 N N . GLY B 1 585 ? 45.656 11.773 12.203 1 26.36 585 GLY B N 1
ATOM 11944 C CA . GLY B 1 585 ? 44.438 11.289 12.82 1 26.36 585 GLY B CA 1
ATOM 11945 C C . GLY B 1 585 ? 43.625 12.391 13.445 1 26.36 585 GLY B C 1
ATOM 11946 O O . GLY B 1 585 ? 42.562 12.133 14.016 1 26.36 585 GLY B O 1
ATOM 11947 N N . GLU B 1 586 ? 44.219 13.469 13.891 1 22.12 586 GLU B N 1
ATOM 11948 C CA . GLU B 1 586 ? 43.688 14.312 14.961 1 22.12 586 GLU B CA 1
ATOM 11949 C C . GLU B 1 586 ? 42.75 15.391 14.398 1 22.12 586 GLU B C 1
ATOM 11951 O O . GLU B 1 586 ? 43.031 15.977 13.352 1 22.12 586 GLU B O 1
ATOM 11956 N N . TYR B 1 587 ? 41.469 15.375 14.703 1 22.69 587 TYR B N 1
ATOM 11957 C CA . TYR B 1 587 ? 40.281 16.078 14.242 1 22.69 587 TYR B CA 1
ATOM 11958 C C . TYR B 1 587 ? 40.312 17.531 14.695 1 22.69 587 TYR B C 1
ATOM 11960 O O . TYR B 1 587 ? 40.469 17.828 15.883 1 22.69 587 TYR B O 1
ATOM 11968 N N . ILE B 1 588 ? 40.969 18.453 13.984 1 21.88 588 ILE B N 1
ATOM 11969 C CA . ILE B 1 588 ? 41.062 19.859 14.367 1 21.88 588 ILE B CA 1
ATOM 11970 C C . ILE B 1 588 ? 39.75 20.562 14.039 1 21.88 588 ILE B C 1
ATOM 11972 O O . ILE B 1 588 ? 39.281 20.531 12.898 1 21.88 588 ILE B O 1
ATOM 11976 N N . ALA B 1 589 ? 39.031 21 15.008 1 24.41 589 ALA B N 1
ATOM 11977 C CA . ALA B 1 589 ? 37.688 21.578 15.062 1 24.41 589 ALA B CA 1
ATOM 11978 C C . ALA B 1 589 ? 37.688 23 14.523 1 24.41 589 ALA B C 1
ATOM 11980 O O . ALA B 1 589 ? 38.469 23.844 14.977 1 24.41 589 ALA B O 1
ATOM 11981 N N . ILE B 1 590 ? 37.719 23.375 13.336 1 23.69 590 ILE B N 1
ATOM 11982 C CA . ILE B 1 590 ? 37.875 24.75 12.914 1 23.69 590 ILE B CA 1
ATOM 11983 C C . ILE B 1 590 ? 36.625 25.547 13.297 1 23.69 590 ILE B C 1
ATOM 11985 O O . ILE B 1 590 ? 36.719 26.594 13.938 1 23.69 590 ILE B O 1
ATOM 11989 N N . GLY B 1 591 ? 35.688 26.094 12.383 1 23.05 591 GLY B N 1
ATOM 11990 C CA . GLY B 1 591 ? 35.031 27.391 12.234 1 23.05 591 GLY B CA 1
ATOM 11991 C C . GLY B 1 591 ? 33.812 27.562 13.102 1 23.05 591 GLY B C 1
ATOM 11992 O O . GLY B 1 591 ? 33.219 26.562 13.555 1 23.05 591 GLY B O 1
ATOM 11993 N N . GLU B 1 592 ? 33.531 28.844 13.719 1 25.41 592 GLU B N 1
ATOM 11994 C CA . GLU B 1 592 ? 32.719 29.438 14.781 1 25.41 592 GLU B CA 1
ATOM 11995 C C . GLU B 1 592 ? 31.234 29.453 14.414 1 25.41 592 GLU B C 1
ATOM 11997 O O . GLU B 1 592 ? 30.844 30.031 13.398 1 25.41 592 GLU B O 1
ATOM 12002 N N . VAL B 1 593 ? 30.438 28.453 14.328 1 25.56 593 VAL B N 1
ATOM 12003 C CA . VAL B 1 593 ? 29.062 28.625 13.852 1 25.56 593 VAL B CA 1
ATOM 12004 C C . VAL B 1 593 ? 28.188 29.172 14.977 1 25.56 593 VAL B C 1
ATOM 12006 O O . VAL B 1 593 ? 28.25 28.672 16.109 1 25.56 593 VAL B O 1
ATOM 12009 N N . GLU B 1 594 ? 27.484 30.5 14.867 1 26.19 594 GLU B N 1
ATOM 12010 C CA . GLU B 1 594 ? 26.672 31.391 15.68 1 26.19 594 GLU B CA 1
ATOM 12011 C C . GLU B 1 594 ? 25.328 30.734 16.047 1 26.19 594 GLU B C 1
ATOM 12013 O O . GLU B 1 594 ? 24.562 30.359 15.172 1 26.19 594 GLU B O 1
ATOM 12018 N N . GLU B 1 595 ? 25.125 30.125 17.141 1 26.39 595 GLU B N 1
ATOM 12019 C CA . GLU B 1 595 ? 24.094 29.25 17.719 1 26.39 595 GLU B CA 1
ATOM 12020 C C . GLU B 1 595 ? 22.922 30.062 18.25 1 26.39 595 GLU B C 1
ATOM 12022 O O . GLU B 1 595 ? 23.109 30.984 19.047 1 26.39 595 GLU B O 1
ATOM 12027 N N . ILE B 1 596 ? 21.625 30.062 17.547 1 27.95 596 ILE B N 1
ATOM 12028 C CA . ILE B 1 596 ? 20.406 30.859 17.688 1 27.95 596 ILE B CA 1
ATOM 12029 C C . ILE B 1 596 ? 19.625 30.391 18.906 1 27.95 596 ILE B C 1
ATOM 12031 O O . ILE B 1 596 ? 19.156 29.25 18.953 1 27.95 596 ILE B O 1
ATOM 12035 N N . LEU B 1 597 ? 19.844 30.625 20.047 1 25.95 597 LEU B N 1
ATOM 12036 C CA . LEU B 1 597 ? 19.25 30.203 21.312 1 25.95 597 LEU B CA 1
ATOM 12037 C C . LEU B 1 597 ? 17.781 30.578 21.391 1 25.95 597 LEU B C 1
ATOM 12039 O O . LEU B 1 597 ? 17.328 31.484 20.688 1 25.95 597 LEU B O 1
ATOM 12043 N N . GLY B 1 598 ? 16.906 30.016 22.188 1 26.72 598 GLY B N 1
ATOM 12044 C CA . GLY B 1 598 ? 15.477 29.906 22.391 1 26.72 598 GLY B CA 1
ATOM 12045 C C . GLY B 1 598 ? 14.766 31.25 22.453 1 26.72 598 GLY B C 1
ATOM 12046 O O . GLY B 1 598 ? 13.57 31.328 22.188 1 26.72 598 GLY B O 1
ATOM 12047 N N . ASP B 1 599 ? 15.039 32.062 23.531 1 29.91 599 ASP B N 1
ATOM 12048 C CA . ASP B 1 599 ? 14.844 33.5 23.531 1 29.91 599 ASP B CA 1
ATOM 12049 C C . ASP B 1 599 ? 15.453 34.156 22.297 1 29.91 599 ASP B C 1
ATOM 12051 O O . ASP B 1 599 ? 16.625 34.5 22.281 1 29.91 599 ASP B O 1
ATOM 12055 N N . ASP B 1 600 ? 15.281 33.688 21.109 1 30.72 600 ASP B N 1
ATOM 12056 C CA . ASP B 1 600 ? 16.031 33.469 19.875 1 30.72 600 ASP B CA 1
ATOM 12057 C C . ASP B 1 600 ? 16.516 34.781 19.266 1 30.72 600 ASP B C 1
ATOM 12059 O O . ASP B 1 600 ? 15.695 35.594 18.859 1 30.72 600 ASP B O 1
ATOM 12063 N N . PRO B 1 601 ? 17.672 35.281 19.594 1 31.69 601 PRO B N 1
ATOM 12064 C CA . PRO B 1 601 ? 18.25 36.562 19.156 1 31.69 601 PRO B CA 1
ATOM 12065 C C . PRO B 1 601 ? 17.938 36.875 17.703 1 31.69 601 PRO B C 1
ATOM 12067 O O . PRO B 1 601 ? 18.219 38 17.234 1 31.69 601 PRO B O 1
ATOM 12070 N N . ILE B 1 602 ? 17.703 35.969 16.922 1 30.17 602 ILE B N 1
ATOM 12071 C CA . ILE B 1 602 ? 17.438 36.219 15.516 1 30.17 602 ILE B CA 1
ATOM 12072 C C . ILE B 1 602 ? 16.156 37.062 15.383 1 30.17 602 ILE B C 1
ATOM 12074 O O . ILE B 1 602 ? 16.094 37.969 14.57 1 30.17 602 ILE B O 1
ATOM 12078 N N . LEU B 1 603 ? 15.117 36.656 16.094 1 30.69 603 LEU B N 1
ATOM 12079 C CA . LEU B 1 603 ? 13.859 37.375 15.898 1 30.69 603 LEU B CA 1
ATOM 12080 C C . LEU B 1 603 ? 13.891 38.75 16.594 1 30.69 603 LEU B C 1
ATOM 12082 O O . LEU B 1 603 ? 13.148 39.656 16.219 1 30.69 603 LEU B O 1
ATOM 12086 N N . VAL B 1 604 ? 14.539 38.844 17.672 1 32.12 604 VAL B N 1
ATOM 12087 C CA . VAL B 1 604 ? 14.781 40.156 18.281 1 32.12 604 VAL B CA 1
ATOM 12088 C C . VAL B 1 604 ? 15.445 41.062 17.25 1 32.12 604 VAL B C 1
ATOM 12090 O O . VAL B 1 604 ? 15.125 42.25 17.188 1 32.12 604 VAL B O 1
ATOM 12093 N N . ASP B 1 605 ? 16.297 40.469 16.562 1 31.97 605 ASP B N 1
ATOM 12094 C CA . ASP B 1 605 ? 16.906 41.281 15.516 1 31.97 605 ASP B CA 1
ATOM 12095 C C . ASP B 1 605 ? 15.867 41.688 14.484 1 31.97 605 ASP B C 1
ATOM 12097 O O . ASP B 1 605 ? 15.93 42.812 13.953 1 31.97 605 ASP B O 1
ATOM 12101 N N . LEU B 1 606 ? 15.039 40.812 14.164 1 29.78 606 LEU B N 1
ATOM 12102 C CA . LEU B 1 606 ? 14.07 41.188 13.141 1 29.78 606 LEU B CA 1
ATOM 12103 C C . LEU B 1 606 ? 13.078 42.219 13.688 1 29.78 606 LEU B C 1
ATOM 12105 O O . LEU B 1 606 ? 12.602 43.062 12.945 1 29.78 606 LEU B O 1
ATOM 12109 N N . LEU B 1 607 ? 12.531 41.969 14.906 1 30.84 607 LEU B N 1
ATOM 12110 C CA . LEU B 1 607 ? 11.477 42.875 15.352 1 30.84 607 LEU B CA 1
ATOM 12111 C C . LEU B 1 607 ? 12.055 44.125 15.969 1 30.84 607 LEU B C 1
ATOM 12113 O O . LEU B 1 607 ? 11.43 45.188 15.922 1 30.84 607 LEU B O 1
ATOM 12117 N N . ALA B 1 608 ? 12.953 43.938 17.141 1 35.75 608 ALA B N 1
ATOM 12118 C CA . ALA B 1 608 ? 13.312 45.156 17.812 1 35.75 608 ALA B CA 1
ATOM 12119 C C . ALA B 1 608 ? 14.375 45.938 17.031 1 35.75 608 ALA B C 1
ATOM 12121 O O . ALA B 1 608 ? 15.508 45.469 16.891 1 35.75 608 ALA B O 1
ATOM 12122 N N . SER B 1 609 ? 13.898 46.562 16.375 1 43.53 609 SER B N 1
ATOM 12123 C CA . SER B 1 609 ? 14.75 47.438 15.547 1 43.53 609 SER B CA 1
ATOM 12124 C C . SER B 1 609 ? 15.906 48 16.359 1 43.53 609 SER B C 1
ATOM 12126 O O . SER B 1 609 ? 17.031 48.125 15.859 1 43.53 609 SER B O 1
ATOM 12128 N N . ASP B 1 610 ? 15.688 48.219 17.812 1 50.84 610 ASP B N 1
ATOM 12129 C CA . ASP B 1 610 ? 16.688 49.062 18.469 1 50.84 610 ASP B CA 1
ATOM 12130 C C . ASP B 1 610 ? 17.516 48.25 19.469 1 50.84 610 ASP B C 1
ATOM 12132 O O . ASP B 1 610 ? 18.422 48.781 20.125 1 50.84 610 ASP B O 1
ATOM 12136 N N . PHE B 1 611 ? 17.234 46.844 19.719 1 59.25 611 PHE B N 1
ATOM 12137 C CA . PHE B 1 611 ? 18 46.094 20.703 1 59.25 611 PHE B CA 1
ATOM 12138 C C . PHE B 1 611 ? 18.531 44.781 20.094 1 59.25 611 PHE B C 1
ATOM 12140 O O . PHE B 1 611 ? 17.875 44.188 19.25 1 59.25 611 PHE B O 1
ATOM 12147 N N . HIS B 1 612 ? 19.781 44.469 20.391 1 60.41 612 HIS B N 1
ATOM 12148 C CA . HIS B 1 612 ? 20.375 43.219 19.922 1 60.41 612 HIS B CA 1
ATOM 12149 C C . HIS B 1 612 ? 21.047 42.438 21.047 1 60.41 612 HIS B C 1
ATOM 12151 O O . HIS B 1 612 ? 21.484 43.031 22.031 1 60.41 612 HIS B O 1
ATOM 12157 N N . VAL B 1 613 ? 21.141 41.281 21.078 1 62.12 613 VAL B N 1
ATOM 12158 C CA . VAL B 1 613 ? 21.781 40.469 22.094 1 62.12 613 VAL B CA 1
ATOM 12159 C C . VAL B 1 613 ? 23.297 40.719 22.062 1 62.12 613 VAL B C 1
ATOM 12161 O O . VAL B 1 613 ? 23.938 40.531 21.031 1 62.12 613 VAL B O 1
ATOM 12164 N N . ALA B 1 614 ? 23.766 41.094 23.141 1 67.62 614 ALA B N 1
ATOM 12165 C CA . ALA B 1 614 ? 25.188 41.438 23.25 1 67.62 614 ALA B CA 1
ATOM 12166 C C . ALA B 1 614 ? 26 40.25 23.766 1 67.62 614 ALA B C 1
ATOM 12168 O O . ALA B 1 614 ? 27.172 40.062 23.406 1 67.62 614 ALA B O 1
ATOM 12169 N N . HIS B 1 615 ? 25.406 39.5 24.719 1 68.06 615 HIS B N 1
ATOM 12170 C CA . HIS B 1 615 ? 26.094 38.375 25.344 1 68.06 615 HIS B CA 1
ATOM 12171 C C . HIS B 1 615 ? 25.109 37.344 25.844 1 68.06 615 HIS B C 1
ATOM 12173 O O . HIS B 1 615 ? 24.094 37.688 26.469 1 68.06 615 HIS B O 1
ATOM 12179 N N . LYS B 1 616 ? 25.453 36.188 25.5 1 64.44 616 LYS B N 1
ATOM 12180 C CA . LYS B 1 616 ? 24.656 35.094 26.016 1 64.44 616 LYS B CA 1
ATOM 12181 C C . LYS B 1 616 ? 25.312 34.469 27.234 1 64.44 616 LYS B C 1
ATOM 12183 O O . LYS B 1 616 ? 26.531 34.594 27.438 1 64.44 616 LYS B O 1
ATOM 12188 N N . HIS B 1 617 ? 24.562 33.781 28.141 1 62.91 617 HIS B N 1
ATOM 12189 C CA . HIS B 1 617 ? 25.016 33.062 29.328 1 62.91 617 HIS B CA 1
ATOM 12190 C C . HIS B 1 617 ? 25.719 34 30.312 1 62.91 617 HIS B C 1
ATOM 12192 O O . HIS B 1 617 ? 26.781 33.656 30.828 1 62.91 617 HIS B O 1
ATOM 12198 N N . GLY B 1 618 ? 25.25 35.031 30.359 1 72.62 618 GLY B N 1
ATOM 12199 C CA . GLY B 1 618 ? 25.797 35.969 31.312 1 72.62 618 GLY B CA 1
ATOM 12200 C C . GLY B 1 618 ? 24.891 37.156 31.594 1 72.62 618 GLY B C 1
ATOM 12201 O O . GLY B 1 618 ? 23.953 37.438 30.828 1 72.62 618 GLY B O 1
ATOM 12202 N N . ARG B 1 619 ? 25.188 37.719 32.656 1 83.06 619 ARG B N 1
ATOM 12203 C CA . ARG B 1 619 ? 24.516 38.969 33 1 83.06 619 ARG B CA 1
ATOM 12204 C C . ARG B 1 619 ? 25.531 40.031 33.375 1 83.06 619 ARG B C 1
ATOM 12206 O O . ARG B 1 619 ? 26.672 39.719 33.75 1 83.06 619 ARG B O 1
ATOM 12213 N N . LEU B 1 620 ? 25.188 41.281 33.344 1 83.56 620 LEU B N 1
ATOM 12214 C CA . LEU B 1 620 ? 26.062 42.375 33.688 1 83.56 620 LEU B CA 1
ATOM 12215 C C . LEU B 1 620 ? 26.438 42.312 35.188 1 83.56 620 LEU B C 1
ATOM 12217 O O . LEU B 1 620 ? 25.672 41.781 36 1 83.56 620 LEU B O 1
ATOM 12221 N N . LEU B 1 621 ? 27.625 42.844 35.562 1 80.69 621 LEU B N 1
ATOM 12222 C CA . LEU B 1 621 ? 28.062 42.938 36.938 1 80.69 621 LEU B CA 1
ATOM 12223 C C . LEU B 1 621 ? 27.062 43.75 37.781 1 80.69 621 LEU B C 1
ATOM 12225 O O . LEU B 1 621 ? 26.438 44.688 37.25 1 80.69 621 LEU B O 1
ATOM 12229 N N . ASN B 1 622 ? 26.969 43.406 39.031 1 76.06 622 ASN B N 1
ATOM 12230 C CA . ASN B 1 622 ? 26 44.031 39.938 1 76.06 622 ASN B CA 1
ATOM 12231 C C . ASN B 1 622 ? 26.203 45.531 40 1 76.06 622 ASN B C 1
ATOM 12233 O O . ASN B 1 622 ? 25.234 46.281 40.156 1 76.06 622 ASN B O 1
ATOM 12237 N N . GLY B 1 623 ? 27.359 46 39.906 1 78.31 623 GLY B N 1
ATOM 12238 C CA . GLY B 1 623 ? 27.672 47.406 39.969 1 78.31 623 GLY B CA 1
ATOM 12239 C C . GLY B 1 623 ? 27.188 48.188 38.75 1 78.31 623 GLY B C 1
ATOM 12240 O O . GLY B 1 623 ? 27.062 49.406 38.781 1 78.31 623 GLY B O 1
ATOM 12241 N N . ASP B 1 624 ? 26.875 47.406 37.656 1 78.81 624 ASP B N 1
ATOM 12242 C CA . ASP B 1 624 ? 26.484 48.062 36.438 1 78.81 624 ASP B CA 1
ATOM 12243 C C . ASP B 1 624 ? 24.969 48 36.219 1 78.81 624 ASP B C 1
ATOM 12245 O O . ASP B 1 624 ? 24.469 48.406 35.188 1 78.81 624 ASP B O 1
ATOM 12249 N N . VAL B 1 625 ? 24.359 47.5 37.125 1 82.56 625 VAL B N 1
ATOM 12250 C CA . VAL B 1 625 ? 22.906 47.375 37.031 1 82.56 625 VAL B CA 1
ATOM 12251 C C . VAL B 1 625 ? 22.234 48.531 37.75 1 82.56 625 VAL B C 1
ATOM 12253 O O . VAL B 1 625 ? 22.516 48.781 38.938 1 82.56 625 VAL B O 1
ATOM 12256 N N . ASP B 1 626 ? 21.469 49.25 37 1 78.69 626 ASP B N 1
ATOM 12257 C CA . ASP B 1 626 ? 20.797 50.438 37.562 1 78.69 626 ASP B CA 1
ATOM 12258 C C . ASP B 1 626 ? 19.484 50.031 38.25 1 78.69 626 ASP B C 1
ATOM 12260 O O . ASP B 1 626 ? 19.109 50.656 39.25 1 78.69 626 ASP B O 1
ATOM 12264 N N . LEU B 1 627 ? 18.891 49.094 37.5 1 78.62 627 LEU B N 1
ATOM 12265 C CA . LEU B 1 627 ? 17.594 48.688 38.031 1 78.62 627 LEU B CA 1
ATOM 12266 C C . LEU B 1 627 ? 17.375 47.188 37.812 1 78.62 627 LEU B C 1
ATOM 12268 O O . LEU B 1 627 ? 17.656 46.656 36.719 1 78.62 627 LEU B O 1
ATOM 12272 N N . THR B 1 628 ? 17.031 46.531 38.812 1 77.12 628 THR B N 1
ATOM 12273 C CA . THR B 1 628 ? 16.672 45.125 38.719 1 77.12 628 THR B CA 1
ATOM 12274 C C . THR B 1 628 ? 15.164 44.969 38.844 1 77.12 628 THR B C 1
ATOM 12276 O O . THR B 1 628 ? 14.562 45.438 39.812 1 77.12 628 THR B O 1
ATOM 12279 N N . LEU B 1 629 ? 14.672 44.406 37.781 1 72.62 629 LEU B N 1
ATOM 12280 C CA . LEU B 1 629 ? 13.25 44.094 37.781 1 72.62 629 LEU B CA 1
ATOM 12281 C C . LEU B 1 629 ? 13.055 42.594 37.938 1 72.62 629 LEU B C 1
ATOM 12283 O O . LEU B 1 629 ? 13.773 41.781 37.344 1 72.62 629 LEU B O 1
ATOM 12287 N N . LYS B 1 630 ? 12.305 42.125 38.812 1 63.06 630 LYS B N 1
ATOM 12288 C CA . LYS B 1 630 ? 12.055 40.688 39.094 1 63.06 630 LYS B CA 1
ATOM 12289 C C . LYS B 1 630 ? 10.719 40.25 38.5 1 63.06 630 LYS B C 1
ATOM 12291 O O . LYS B 1 630 ? 9.789 41.062 38.406 1 63.06 630 LYS B O 1
ATOM 12296 N N . GLN B 1 631 ? 10.633 38.938 38.031 1 49.5 631 GLN B N 1
ATOM 12297 C CA . GLN B 1 631 ? 9.453 38.25 37.531 1 49.5 631 GLN B CA 1
ATOM 12298 C C . GLN B 1 631 ? 8.906 38.938 36.281 1 49.5 631 GLN B C 1
ATOM 12300 O O . GLN B 1 631 ? 7.707 39.219 36.188 1 49.5 631 GLN B O 1
ATOM 12305 N N . GLU B 1 632 ? 9.875 39.375 35.344 1 57.38 632 GLU B N 1
ATOM 12306 C CA . GLU B 1 632 ? 9.578 40 34.031 1 57.38 632 GLU B CA 1
ATOM 12307 C C . GLU B 1 632 ? 9.727 39 32.906 1 57.38 632 GLU B C 1
ATOM 12309 O O . GLU B 1 632 ? 10.562 38.094 32.969 1 57.38 632 GLU B O 1
ATOM 12314 N N . SER B 1 633 ? 8.766 39.094 32.062 1 58.31 633 SER B N 1
ATOM 12315 C CA . SER B 1 633 ? 9.039 38.406 30.797 1 58.31 633 SER B CA 1
ATOM 12316 C C . SER B 1 633 ? 10.117 39.125 29.984 1 58.31 633 SER B C 1
ATOM 12318 O O . SER B 1 633 ? 10.43 40.281 30.25 1 58.31 633 SER B O 1
ATOM 12320 N N . TYR B 1 634 ? 10.672 38.438 29.141 1 60.94 634 TYR B N 1
ATOM 12321 C CA . TYR B 1 634 ? 11.672 39.031 28.266 1 60.94 634 TYR B CA 1
ATOM 12322 C C . TYR B 1 634 ? 11.102 40.25 27.547 1 60.94 634 TYR B C 1
ATOM 12324 O O . TYR B 1 634 ? 11.758 41.312 27.484 1 60.94 634 TYR B O 1
ATOM 12332 N N . VAL B 1 635 ? 9.992 40.062 26.953 1 56.66 635 VAL B N 1
ATOM 12333 C CA . VAL B 1 635 ? 9.367 41.125 26.203 1 56.66 635 VAL B CA 1
ATOM 12334 C C . VAL B 1 635 ? 9.094 42.312 27.125 1 56.66 635 VAL B C 1
ATOM 12336 O O . VAL B 1 635 ? 9.297 43.469 26.734 1 56.66 635 VAL B O 1
ATOM 12339 N N . SER B 1 636 ? 8.766 41.969 28.266 1 59.91 636 SER B N 1
ATOM 12340 C CA . SER B 1 636 ? 8.531 43.031 29.25 1 59.91 636 SER B CA 1
ATOM 12341 C C . SER B 1 636 ? 9.836 43.719 29.656 1 59.91 636 SER B C 1
ATOM 12343 O O . SER B 1 636 ? 9.883 44.938 29.844 1 59.91 636 SER B O 1
ATOM 12345 N N . CYS B 1 637 ? 10.789 42.906 29.75 1 66.94 637 CYS B N 1
ATOM 12346 C CA . CYS B 1 637 ? 12.109 43.469 30.031 1 66.94 637 CYS B CA 1
ATOM 12347 C C . CYS B 1 637 ? 12.539 44.438 28.938 1 66.94 637 CYS B C 1
ATOM 12349 O O . CYS B 1 637 ? 13.008 45.531 29.234 1 66.94 637 CYS B O 1
ATOM 12351 N N . LEU B 1 638 ? 12.32 44.031 27.812 1 67.31 638 LEU B N 1
ATOM 12352 C CA . LEU B 1 638 ? 12.641 44.875 26.656 1 67.31 638 LEU B CA 1
ATOM 12353 C C . LEU B 1 638 ? 11.82 46.156 26.672 1 67.31 638 LEU B C 1
ATOM 12355 O O . LEU B 1 638 ? 12.359 47.25 26.469 1 67.31 638 LEU B O 1
ATOM 12359 N N . ALA B 1 639 ? 10.641 46 26.844 1 61.09 639 ALA B N 1
ATOM 12360 C CA . ALA B 1 639 ? 9.766 47.156 26.891 1 61.09 639 ALA B CA 1
ATOM 12361 C C . ALA B 1 639 ? 10.172 48.094 28.031 1 61.09 639 ALA B C 1
ATOM 12363 O O . ALA B 1 639 ? 10.188 49.312 27.859 1 61.09 639 ALA B O 1
ATOM 12364 N N . SER B 1 640 ? 10.5 47.562 29.1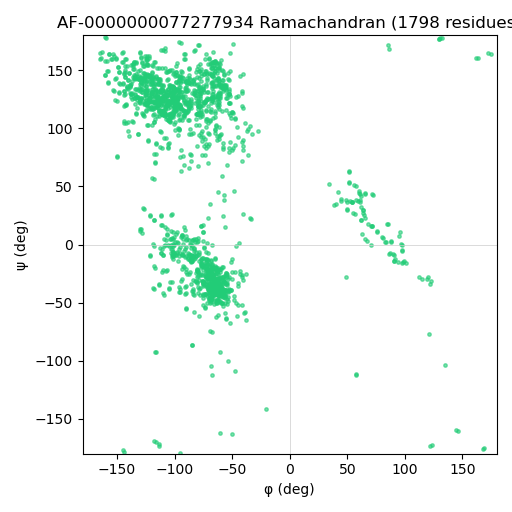56 1 65.56 640 SER B N 1
ATOM 12365 C CA . SER B 1 640 ? 10.938 48.344 30.297 1 65.56 640 SER B CA 1
ATOM 12366 C C . SER B 1 640 ? 12.203 49.125 29.969 1 65.56 640 SER B C 1
ATOM 12368 O O . SER B 1 640 ? 12.344 50.281 30.375 1 65.56 640 SER B O 1
ATOM 12370 N N . CYS B 1 641 ? 12.938 48.438 29.344 1 69.69 641 CYS B N 1
ATOM 12371 C CA . CYS B 1 641 ? 14.156 49.125 28.953 1 69.69 641 CYS B CA 1
ATOM 12372 C C . CYS B 1 641 ? 13.844 50.25 27.969 1 69.69 641 CYS B C 1
ATOM 12374 O O . CYS B 1 641 ? 14.43 51.344 28.031 1 69.69 641 CYS B O 1
ATOM 12376 N N . ASP B 1 642 ? 12.984 50.031 27.156 1 62 642 ASP B N 1
ATOM 12377 C CA . ASP B 1 642 ? 12.664 50.969 26.094 1 62 642 ASP B CA 1
ATOM 12378 C C . ASP B 1 642 ? 11.977 52.219 26.656 1 62 642 ASP B C 1
ATOM 12380 O O . ASP B 1 642 ? 12.227 53.344 26.203 1 62 642 ASP B O 1
ATOM 12384 N N . VAL B 1 643 ? 11.188 52 27.609 1 56.28 643 VAL B N 1
ATOM 12385 C CA . VAL B 1 643 ? 10.383 53.125 28.109 1 56.28 643 VAL B CA 1
ATOM 12386 C C . VAL B 1 643 ? 10.984 53.656 29.391 1 56.28 643 VAL B C 1
ATOM 12388 O O . VAL B 1 643 ? 10.445 54.594 30 1 56.28 643 VAL B O 1
ATOM 12391 N N . MET B 1 644 ? 12.047 53.219 29.797 1 59.62 644 MET B N 1
ATOM 12392 C CA . MET B 1 644 ? 12.68 53.625 31.047 1 59.62 644 MET B CA 1
ATOM 12393 C C . MET B 1 644 ? 12.992 55.125 31.016 1 59.62 644 MET B C 1
ATOM 12395 O O . MET B 1 644 ? 13.641 55.594 30.094 1 59.62 644 MET B O 1
ATOM 12399 N N . ALA B 1 645 ? 12.336 55.844 31.922 1 53.69 645 ALA B N 1
ATOM 12400 C CA . ALA B 1 645 ? 12.461 57.312 31.938 1 53.69 645 ALA B CA 1
ATOM 12401 C C . ALA B 1 645 ? 13.539 57.75 32.906 1 53.69 645 ALA B C 1
ATOM 12403 O O . ALA B 1 645 ? 14.148 58.812 32.75 1 53.69 645 ALA B O 1
ATOM 12404 N N . SER B 1 646 ? 13.828 57.062 34.031 1 54.5 646 SER B N 1
ATOM 12405 C CA . SER B 1 646 ? 14.766 57.5 35.062 1 54.5 646 SER B CA 1
ATOM 12406 C C . SER B 1 646 ? 16.203 57.469 34.562 1 54.5 646 SER B C 1
ATOM 12408 O O . SER B 1 646 ? 17.031 58.25 35 1 54.5 646 SER B O 1
ATOM 12410 N N . PHE B 1 647 ? 16.531 56.438 33.75 1 62.53 647 PHE B N 1
ATOM 12411 C CA . PHE B 1 647 ? 17.812 56.344 33.094 1 62.53 647 PHE B CA 1
ATOM 12412 C C . PHE B 1 647 ? 17.656 55.75 31.688 1 62.53 647 PHE B C 1
ATOM 12414 O O . PHE B 1 647 ? 16.656 55.125 31.391 1 62.53 647 PHE B O 1
ATOM 12421 N N . GLU B 1 648 ? 18.516 56.219 30.922 1 64.19 648 GLU B N 1
ATOM 12422 C CA . GLU B 1 648 ? 18.5 55.656 29.578 1 64.19 648 GLU B CA 1
ATOM 12423 C C . GLU B 1 648 ? 18.969 54.188 29.594 1 64.19 648 GLU B C 1
ATOM 12425 O O . GLU B 1 648 ? 20.172 53.938 29.75 1 64.19 648 GLU B O 1
ATOM 12430 N N . CYS B 1 649 ? 18.094 53.344 29.422 1 72.12 649 CYS B N 1
ATOM 12431 C CA . CYS B 1 649 ? 18.438 51.938 29.391 1 72.12 649 CYS B CA 1
ATOM 12432 C C . CYS B 1 649 ? 19.047 51.531 28.047 1 72.12 649 CYS B C 1
ATOM 12434 O O . CYS B 1 649 ? 18.391 51.625 27.016 1 72.12 649 CYS B O 1
ATOM 12436 N N . GLU B 1 650 ? 20.312 51.188 28.141 1 72.19 650 GLU B N 1
ATOM 12437 C CA . GLU B 1 650 ? 21.047 50.844 26.938 1 72.19 650 GLU B CA 1
ATOM 12438 C C . GLU B 1 650 ? 21.234 49.312 26.844 1 72.19 650 GLU B C 1
ATOM 12440 O O . GLU B 1 650 ? 21.344 48.781 25.75 1 72.19 650 GLU B O 1
ATOM 12445 N N . THR B 1 651 ? 21.344 48.781 28 1 80.5 651 THR B N 1
ATOM 12446 C CA . THR B 1 651 ? 21.562 47.344 28.078 1 80.5 651 THR B CA 1
ATOM 12447 C C . THR B 1 651 ? 20.703 46.75 29.172 1 80.5 651 THR B C 1
ATOM 12449 O O . THR B 1 651 ? 20.438 47.375 30.203 1 80.5 651 THR B O 1
ATOM 12452 N N . PHE B 1 652 ? 20.203 45.594 28.812 1 82.38 652 PHE B N 1
ATOM 12453 C CA . PHE B 1 652 ? 19.562 44.875 29.891 1 82.38 652 PHE B CA 1
ATOM 12454 C C . PHE B 1 652 ? 19.984 43.406 29.875 1 82.38 652 PHE B C 1
ATOM 12456 O O . PHE B 1 652 ? 20.391 42.875 28.844 1 82.38 652 PHE B O 1
ATOM 12463 N N . SER B 1 653 ? 20.078 42.844 31.094 1 80.12 653 SER B N 1
ATOM 12464 C CA . SER B 1 653 ? 20.25 41.406 31.25 1 80.12 653 SER B CA 1
ATOM 12465 C C . SER B 1 653 ? 18.938 40.75 31.672 1 80.12 653 SER B C 1
ATOM 12467 O O . SER B 1 653 ? 18.188 41.281 32.469 1 80.12 653 SER B O 1
ATOM 12469 N N . TYR B 1 654 ? 18.719 39.75 30.953 1 77.25 654 TYR B N 1
ATOM 12470 C CA . TYR B 1 654 ? 17.531 38.969 31.312 1 77.25 654 TYR B CA 1
ATOM 12471 C C . TYR B 1 654 ? 17.922 37.531 31.656 1 77.25 654 TYR B C 1
ATOM 12473 O O . TYR B 1 654 ? 18.641 36.875 30.891 1 77.25 654 TYR B O 1
ATOM 12481 N N . CYS B 1 655 ? 17.562 37.062 32.875 1 68.56 655 CYS B N 1
ATOM 12482 C CA . CYS B 1 655 ? 17.781 35.719 33.312 1 68.56 655 CYS B CA 1
ATOM 12483 C C . CYS B 1 655 ? 16.5 34.906 33.281 1 68.56 655 CYS B C 1
ATOM 12485 O O . CYS B 1 655 ? 15.562 35.156 34.031 1 68.56 655 CYS B O 1
ATOM 12487 N N . TYR B 1 656 ? 16.469 34 32.438 1 62.28 656 TYR B N 1
ATOM 12488 C CA . TYR B 1 656 ? 15.273 33.219 32.125 1 62.28 656 TYR B CA 1
ATOM 12489 C C . TYR B 1 656 ? 14.805 32.406 33.312 1 62.28 656 TYR B C 1
ATOM 12491 O O . TYR B 1 656 ? 13.602 32.312 33.562 1 62.28 656 TYR B O 1
ATOM 12499 N N . ASP B 1 657 ? 15.727 31.812 34.062 1 59.69 657 ASP B N 1
ATOM 12500 C CA . ASP B 1 657 ? 15.367 30.953 35.156 1 59.69 657 ASP B CA 1
ATOM 12501 C C . ASP B 1 657 ? 14.773 31.75 36.312 1 59.69 657 ASP B C 1
ATOM 12503 O O . ASP B 1 657 ? 13.758 31.359 36.906 1 59.69 657 ASP B O 1
ATOM 12507 N N . SER B 1 658 ? 15.406 32.906 36.5 1 63.59 658 SER B N 1
ATOM 12508 C CA . SER B 1 658 ? 14.969 33.688 37.625 1 63.59 658 SER B CA 1
ATOM 12509 C C . SER B 1 658 ? 13.984 34.781 37.188 1 63.59 658 SER B C 1
ATOM 12511 O O . SER B 1 658 ? 13.406 35.469 38.031 1 63.59 658 SER B O 1
ATOM 12513 N N . ALA B 1 659 ? 13.711 34.75 35.875 1 64.31 659 ALA B N 1
ATOM 12514 C CA . ALA B 1 659 ? 12.844 35.781 35.312 1 64.31 659 ALA B CA 1
ATOM 12515 C C . ALA B 1 659 ? 13.227 37.188 35.844 1 64.31 659 ALA B C 1
ATOM 12517 O O . ALA B 1 659 ? 12.359 37.969 36.188 1 64.31 659 ALA B O 1
ATOM 12518 N N . LYS B 1 660 ? 14.5 37.406 35.969 1 76.88 660 LYS B N 1
ATOM 12519 C CA . LYS B 1 660 ? 15.008 38.688 36.438 1 76.88 660 LYS B CA 1
ATOM 12520 C C . LYS B 1 660 ? 15.5 39.531 35.25 1 76.88 660 LYS B C 1
ATOM 12522 O O . LYS B 1 660 ? 16.109 39 34.312 1 76.88 660 LYS B O 1
ATOM 12527 N N . CYS B 1 661 ? 15.047 40.719 35.312 1 78.12 661 CYS B N 1
ATOM 12528 C CA . CYS B 1 661 ? 15.477 41.719 34.344 1 78.12 661 CYS B CA 1
ATOM 12529 C C . CYS B 1 661 ? 16.406 42.75 35 1 78.12 661 CYS B C 1
ATOM 12531 O O . CYS B 1 661 ? 16.047 43.375 35.969 1 78.12 661 CYS B O 1
ATOM 12533 N N . PHE B 1 662 ? 17.594 42.844 34.531 1 82.88 662 PHE B N 1
ATOM 12534 C CA . PHE B 1 662 ? 18.578 43.812 35 1 82.88 662 PHE B CA 1
ATOM 12535 C C . PHE B 1 662 ? 18.75 44.906 34 1 82.88 662 PHE B C 1
ATOM 12537 O O . PHE B 1 662 ? 19.344 44.719 32.938 1 82.88 662 PHE B O 1
ATOM 12544 N N . LEU B 1 663 ? 18.219 46.062 34.344 1 80.75 663 LEU B N 1
ATOM 12545 C CA . LEU B 1 663 ? 18.344 47.219 33.438 1 80.75 663 LEU B CA 1
ATOM 12546 C C . LEU B 1 663 ? 19.625 48 33.719 1 80.75 663 LEU B C 1
ATOM 12548 O O . LEU B 1 663 ? 20.016 48.125 34.875 1 80.75 663 LEU B O 1
ATOM 12552 N N . SER B 1 664 ? 20.219 48.406 32.75 1 81.81 664 SER B N 1
ATOM 12553 C CA . SER B 1 664 ? 21.484 49.125 32.875 1 81.81 664 SER B CA 1
ATOM 12554 C C . SER B 1 664 ? 21.594 50.281 31.891 1 81.81 664 SER B C 1
ATOM 12556 O O . SER B 1 664 ? 21.125 50.156 30.75 1 81.81 664 SER B O 1
ATOM 12558 N N . SER B 1 665 ? 22.188 51.312 32.438 1 74.12 665 SER B N 1
ATOM 12559 C CA . SER B 1 665 ? 22.5 52.438 31.547 1 74.12 665 SER B CA 1
ATOM 12560 C C . SER B 1 665 ? 23.844 52.219 30.859 1 74.12 665 SER B C 1
ATOM 12562 O O . SER B 1 665 ? 24.25 53.031 30 1 74.12 665 SER B O 1
ATOM 12564 N N . LYS B 1 666 ? 24.438 51.125 31.172 1 75.75 666 LYS B N 1
ATOM 12565 C CA . LYS B 1 666 ? 25.75 50.844 30.625 1 75.75 666 LYS B CA 1
ATOM 12566 C C . LYS B 1 666 ? 25.672 50.375 29.172 1 75.75 666 LYS B C 1
ATOM 12568 O O . LYS B 1 666 ? 24.875 49.469 28.859 1 75.75 666 LYS B O 1
ATOM 12573 N N . ILE B 1 667 ? 26.422 50.969 28.422 1 68.06 667 ILE B N 1
ATOM 12574 C CA . ILE B 1 667 ? 26.578 50.531 27.047 1 68.06 667 ILE B CA 1
ATOM 12575 C C . ILE B 1 667 ? 27.672 49.469 26.984 1 68.06 667 ILE B C 1
ATOM 12577 O O . ILE B 1 667 ? 28.797 49.688 27.438 1 68.06 667 ILE B O 1
ATOM 12581 N N . VAL B 1 668 ? 27.297 48.281 26.578 1 71.25 668 VAL B N 1
ATOM 12582 C CA . VAL B 1 668 ? 28.281 47.188 26.531 1 71.25 668 VAL B CA 1
ATOM 12583 C C . VAL B 1 668 ? 28.781 47.031 25.109 1 71.25 668 VAL B C 1
ATOM 12585 O O . VAL B 1 668 ? 28.062 47.281 24.141 1 71.25 668 VAL B O 1
ATOM 12588 N N . ASN B 1 669 ? 30 46.688 25 1 61.25 669 ASN B N 1
ATOM 12589 C CA . ASN B 1 669 ? 30.594 46.344 23.719 1 61.25 669 ASN B CA 1
ATOM 12590 C C . ASN B 1 669 ? 30.188 44.938 23.266 1 61.25 669 ASN B C 1
ATOM 12592 O O . ASN B 1 669 ? 29.859 44.094 24.094 1 61.25 669 ASN B O 1
ATOM 12596 N N . ILE B 1 670 ? 30.078 44.781 21.953 1 58.59 670 ILE B N 1
ATOM 12597 C CA . ILE B 1 670 ? 29.906 43.469 21.391 1 58.59 670 ILE B CA 1
ATOM 12598 C C . ILE B 1 670 ? 31.219 43 20.766 1 58.59 670 ILE B C 1
ATOM 12600 O O . ILE B 1 670 ? 31.672 43.562 19.766 1 58.59 670 ILE B O 1
ATOM 12604 N N . PRO B 1 671 ? 31.812 42.062 21.391 1 59.72 671 PRO B N 1
ATOM 12605 C CA . PRO B 1 671 ? 31.359 41.219 22.5 1 59.72 671 PRO B CA 1
ATOM 12606 C C . PRO B 1 671 ? 31.5 41.906 23.859 1 59.72 671 PRO B C 1
ATOM 12608 O O . PRO B 1 671 ? 32.375 42.781 24.047 1 59.72 671 PRO B O 1
ATOM 12611 N N . VAL B 1 672 ? 30.656 41.594 24.734 1 67.94 672 VAL B N 1
ATOM 12612 C CA . VAL B 1 672 ? 30.688 42.156 26.094 1 67.94 672 VAL B CA 1
ATOM 12613 C C . VAL B 1 672 ? 32 41.781 26.766 1 67.94 672 VAL B C 1
ATOM 12615 O O . VAL B 1 672 ? 32.469 40.656 26.672 1 67.94 672 VAL B O 1
ATOM 12618 N N . ALA B 1 673 ? 32.75 42.844 27.297 1 68.75 673 ALA B N 1
ATOM 12619 C CA . ALA B 1 673 ? 34.031 42.594 27.984 1 68.75 673 ALA B CA 1
ATOM 12620 C C . ALA B 1 673 ? 33.844 41.656 29.156 1 68.75 673 ALA B C 1
ATOM 12622 O O . ALA B 1 673 ? 32.875 41.75 29.906 1 68.75 673 ALA B O 1
ATOM 12623 N N . ASN B 1 674 ? 34.781 40.688 29.281 1 66.94 674 ASN B N 1
ATOM 12624 C CA . ASN B 1 674 ? 34.719 39.656 30.312 1 66.94 674 ASN B CA 1
ATOM 12625 C C . ASN B 1 674 ? 34.625 40.281 31.703 1 66.94 674 ASN B C 1
ATOM 12627 O O . ASN B 1 674 ? 34 39.719 32.625 1 66.94 674 ASN B O 1
ATOM 12631 N N . GLY B 1 675 ? 35.25 41.406 31.859 1 71.69 675 GLY B N 1
ATOM 12632 C CA . GLY B 1 675 ? 35.219 42.062 33.156 1 71.69 675 GLY B CA 1
ATOM 12633 C C . GLY B 1 675 ? 33.875 42.688 33.5 1 71.69 675 GLY B C 1
ATOM 12634 O O . GLY B 1 675 ? 33.625 43.031 34.656 1 71.69 675 GLY B O 1
ATOM 12635 N N . ASP B 1 676 ? 33.031 42.656 32.562 1 74.62 676 ASP B N 1
ATOM 12636 C CA . ASP B 1 676 ? 31.719 43.281 32.812 1 74.62 676 ASP B CA 1
ATOM 12637 C C . ASP B 1 676 ? 30.625 42.219 32.969 1 74.62 676 ASP B C 1
ATOM 12639 O O . ASP B 1 676 ? 29.453 42.594 33.125 1 74.62 676 ASP B O 1
ATOM 12643 N N . ILE B 1 677 ? 31 40.969 32.938 1 76.31 677 ILE B N 1
ATOM 12644 C CA . ILE B 1 677 ? 29.984 39.938 32.844 1 76.31 677 ILE B CA 1
ATOM 12645 C C . ILE B 1 677 ? 30.125 38.969 34.031 1 76.31 677 ILE B C 1
ATOM 12647 O O . ILE B 1 677 ? 31.234 38.688 34.469 1 76.31 677 ILE B O 1
ATOM 12651 N N . ILE B 1 678 ? 29 38.656 34.688 1 78.19 678 ILE B N 1
ATOM 12652 C CA . ILE B 1 678 ? 28.875 37.5 35.531 1 78.19 678 ILE B CA 1
ATOM 12653 C C . ILE B 1 678 ? 28.328 36.312 34.719 1 78.19 678 ILE B C 1
ATOM 12655 O O . ILE B 1 678 ? 27.219 36.406 34.188 1 78.19 678 ILE B O 1
ATOM 12659 N N . SER B 1 679 ? 29.141 35.375 34.625 1 70.62 679 SER B N 1
ATOM 12660 C CA . SER B 1 679 ? 28.719 34.219 33.875 1 70.62 679 SER B CA 1
ATOM 12661 C C . SER B 1 679 ? 27.562 33.5 34.531 1 70.62 679 SER B C 1
ATOM 12663 O O . SER B 1 679 ? 27.672 33.062 35.688 1 70.62 679 SER B O 1
ATOM 12665 N N . GLN B 1 680 ? 26.328 33.531 33.844 1 68.81 680 GLN B N 1
ATOM 12666 C CA . GLN B 1 680 ? 25.125 32.844 34.281 1 68.81 680 GLN B CA 1
ATOM 12667 C C . GLN B 1 680 ? 24.359 32.281 33.062 1 68.81 680 GLN B C 1
ATOM 12669 O O . GLN B 1 680 ? 23.844 33.062 32.25 1 68.81 680 GLN B O 1
ATOM 12674 N N . THR B 1 681 ? 24.188 30.984 33.094 1 61.91 681 THR B N 1
ATOM 12675 C CA . THR B 1 681 ? 23.766 30.266 31.906 1 61.91 681 THR B CA 1
ATOM 12676 C C . THR B 1 681 ? 22.344 30.656 31.516 1 61.91 681 THR B C 1
ATOM 12678 O O . THR B 1 681 ? 22 30.641 30.328 1 61.91 681 THR B O 1
ATOM 12681 N N . ASP B 1 682 ? 21.672 31.078 32.5 1 61.81 682 ASP B N 1
ATOM 12682 C CA . ASP B 1 682 ? 20.266 31.312 32.188 1 61.81 682 ASP B CA 1
ATOM 12683 C C . ASP B 1 682 ? 20 32.781 31.812 1 61.81 682 ASP B C 1
ATOM 12685 O O . ASP B 1 682 ? 18.859 33.156 31.609 1 61.81 682 ASP B O 1
ATOM 12689 N N . CYS B 1 683 ? 21.078 33.5 31.703 1 71.94 683 CYS B N 1
ATOM 12690 C CA . CYS B 1 683 ? 20.859 34.938 31.5 1 71.94 683 CYS B CA 1
ATOM 12691 C C . CYS B 1 683 ? 21.406 35.375 30.156 1 71.94 683 CYS B C 1
ATOM 12693 O O . CYS B 1 683 ? 22.297 34.719 29.594 1 71.94 683 CYS B O 1
ATOM 12695 N N . ILE B 1 684 ? 20.844 36.531 29.641 1 73.94 684 ILE B N 1
ATOM 12696 C CA . ILE B 1 684 ? 21.328 37.156 28.422 1 73.94 684 ILE B CA 1
ATOM 12697 C C . ILE B 1 684 ? 21.469 38.656 28.625 1 73.94 684 ILE B C 1
ATOM 12699 O O . ILE B 1 684 ? 20.766 39.25 29.453 1 73.94 684 ILE B O 1
ATOM 12703 N N . ILE B 1 685 ? 22.516 39.125 27.953 1 76.5 685 ILE B N 1
ATOM 12704 C CA . ILE B 1 685 ? 22.688 40.562 27.922 1 76.5 685 ILE B CA 1
ATOM 12705 C C . ILE B 1 685 ? 22.219 41.094 26.562 1 76.5 685 ILE B C 1
ATOM 12707 O O . ILE B 1 685 ? 22.672 40.625 25.516 1 76.5 685 ILE B O 1
ATOM 12711 N N . VAL B 1 686 ? 21.266 41.938 26.609 1 75.62 686 VAL B N 1
ATOM 12712 C CA . VAL B 1 686 ? 20.703 42.594 25.438 1 75.62 686 VAL B CA 1
ATOM 12713 C C . VAL B 1 686 ? 21.031 44.062 25.438 1 75.62 686 VAL B C 1
ATOM 12715 O O . VAL B 1 686 ? 20.875 44.75 26.469 1 75.62 686 VAL B O 1
ATOM 12718 N N . THR B 1 687 ? 21.609 44.469 24.375 1 72.19 687 THR B N 1
ATOM 12719 C CA . THR B 1 687 ? 21.969 45.875 24.297 1 72.19 687 THR B CA 1
ATOM 12720 C C . THR B 1 687 ? 21.297 46.562 23.094 1 72.19 687 THR B C 1
ATOM 12722 O O . THR B 1 687 ? 20.984 45.875 22.109 1 72.19 687 THR B O 1
ATOM 12725 N N . ARG B 1 688 ? 20.969 47.688 23.297 1 66.19 688 ARG B N 1
ATOM 12726 C CA . ARG B 1 688 ? 20.391 48.5 22.234 1 66.19 688 ARG B CA 1
ATOM 12727 C C . ARG B 1 688 ? 21.375 48.656 21.078 1 66.19 688 ARG B C 1
ATOM 12729 O O . ARG B 1 688 ? 22.578 48.844 21.281 1 66.19 688 ARG B O 1
ATOM 12736 N N . SER B 1 689 ? 20.844 48.375 19.984 1 64.75 689 SER B N 1
ATOM 12737 C CA . SER B 1 689 ? 21.656 48.625 18.797 1 64.75 689 SER B CA 1
ATOM 12738 C C . SER B 1 689 ? 21.5 50.094 18.328 1 64.75 689 SER B C 1
ATOM 12740 O O . SER B 1 689 ? 20.406 50.5 18 1 64.75 689 SER B O 1
ATOM 12742 N N . HIS B 1 690 ? 22.609 50.594 18.422 1 64.5 690 HIS B N 1
ATOM 12743 C CA . HIS B 1 690 ? 22.578 51.969 17.938 1 64.5 690 HIS B CA 1
ATOM 12744 C C . HIS B 1 690 ? 22.891 52.031 16.453 1 64.5 690 HIS B C 1
ATOM 12746 O O . HIS B 1 690 ? 22.5 53 15.773 1 64.5 690 HIS B O 1
ATOM 12752 N N . THR B 1 691 ? 23.531 50.969 16.078 1 70.69 691 THR B N 1
ATOM 12753 C CA . THR B 1 691 ? 23.938 51.031 14.68 1 70.69 691 THR B CA 1
ATOM 12754 C C . THR B 1 691 ? 22.75 50.781 13.758 1 70.69 691 THR B C 1
ATOM 12756 O O . THR B 1 691 ? 22.781 51.125 12.578 1 70.69 691 THR B O 1
ATOM 12759 N N . ASP B 1 692 ? 21.703 50.25 14.32 1 63.03 692 ASP B N 1
ATOM 12760 C CA . ASP B 1 692 ? 20.516 49.938 13.516 1 63.03 692 ASP B CA 1
ATOM 12761 C C . ASP B 1 692 ? 19.859 51.219 13.008 1 63.03 692 ASP B C 1
ATOM 12763 O O . ASP B 1 692 ? 19.125 51.188 12.016 1 63.03 692 ASP B O 1
ATOM 12767 N N . ASP B 1 693 ? 20.188 52.188 13.656 1 62.47 693 ASP B N 1
ATOM 12768 C CA . ASP B 1 693 ? 19.672 53.5 13.25 1 62.47 693 ASP B CA 1
ATOM 12769 C C . ASP B 1 693 ? 20.5 54.094 12.117 1 62.47 693 ASP B C 1
ATOM 12771 O O . ASP B 1 693 ? 20.188 55.188 11.633 1 62.47 693 ASP B O 1
ATOM 12775 N N . TYR B 1 694 ? 21.438 53.281 11.758 1 69 694 TYR B N 1
ATOM 12776 C CA . TYR B 1 694 ? 22.375 53.812 10.766 1 69 694 TYR B CA 1
ATOM 12777 C C . TYR B 1 694 ? 22.484 52.875 9.562 1 69 694 TYR B C 1
ATOM 12779 O O . TYR B 1 694 ? 22.344 51.656 9.703 1 69 694 TYR B O 1
ATOM 12787 N N . SER B 1 695 ? 22.609 53.406 8.391 1 68.44 695 SER B N 1
ATOM 12788 C CA . SER B 1 695 ? 23.031 52.656 7.207 1 68.44 695 SER B CA 1
ATOM 12789 C C . SER B 1 695 ? 24.547 52.594 7.105 1 68.44 695 SER B C 1
ATOM 12791 O O . SER B 1 695 ? 25.25 53.531 7.418 1 68.44 695 SER B O 1
ATOM 12793 N N . VAL B 1 696 ? 25.031 51.344 6.715 1 72.62 696 VAL B N 1
ATOM 12794 C CA . VAL B 1 696 ? 26.469 51.125 6.762 1 72.62 696 VAL B CA 1
ATOM 12795 C C . VAL B 1 696 ? 27.031 51.062 5.344 1 72.62 696 VAL B C 1
ATOM 12797 O O . VAL B 1 696 ? 26.406 50.5 4.453 1 72.62 696 VAL B O 1
ATOM 12800 N N . LEU B 1 697 ? 28.078 51.812 5.008 1 68.88 697 LEU B N 1
ATOM 12801 C CA . LEU B 1 697 ? 28.906 51.688 3.812 1 68.88 697 LEU B CA 1
ATOM 12802 C C . LEU B 1 697 ? 30.266 51.094 4.148 1 68.88 697 LEU B C 1
ATOM 12804 O O . LEU B 1 697 ? 31.109 51.781 4.766 1 68.88 697 LEU B O 1
ATOM 12808 N N . ASP B 1 698 ? 30.422 49.844 3.672 1 74.31 698 ASP B N 1
ATOM 12809 C CA . ASP B 1 698 ? 31.641 49.125 3.973 1 74.31 698 ASP B CA 1
ATOM 12810 C C . ASP B 1 698 ? 32.844 49.688 3.205 1 74.31 698 ASP B C 1
ATOM 12812 O O . ASP B 1 698 ? 32.719 50.062 2.037 1 74.31 698 ASP B O 1
ATOM 12816 N N . GLY B 1 699 ? 33.938 49.656 3.928 1 73.5 699 GLY B N 1
ATOM 12817 C CA . GLY B 1 699 ? 35.156 50.094 3.307 1 73.5 699 GLY B CA 1
ATOM 12818 C C . GLY B 1 699 ? 35.156 51.562 2.912 1 73.5 699 GLY B C 1
ATOM 12819 O O . GLY B 1 699 ? 35.812 51.938 1.936 1 73.5 699 GLY B O 1
ATOM 12820 N N . THR B 1 700 ? 34.406 52.344 3.584 1 79.44 700 THR B N 1
ATOM 12821 C CA . THR B 1 700 ? 34.219 53.75 3.203 1 79.44 700 THR B CA 1
ATOM 12822 C C . THR B 1 700 ? 34.469 54.688 4.391 1 79.44 700 THR B C 1
ATOM 12824 O O . THR B 1 700 ? 34.125 54.344 5.527 1 79.44 700 THR B O 1
ATOM 12827 N N . VAL B 1 701 ? 35.094 55.719 4.129 1 84 701 VAL B N 1
ATOM 12828 C CA . VAL B 1 701 ? 35.312 56.75 5.133 1 84 701 VAL B CA 1
ATOM 12829 C C . VAL B 1 701 ? 34.938 58.125 4.555 1 84 701 VAL B C 1
ATOM 12831 O O . VAL B 1 701 ? 35.094 58.344 3.357 1 84 701 VAL B O 1
ATOM 12834 N N . TYR B 1 702 ? 34.344 59 5.355 1 85.31 702 TYR B N 1
ATOM 12835 C CA . TYR B 1 702 ? 34.062 60.375 4.996 1 85.31 702 TYR B CA 1
ATOM 12836 C C . TYR B 1 702 ? 35.281 61.25 5.16 1 85.31 702 TYR B C 1
ATOM 12838 O O . TYR B 1 702 ? 35.969 61.219 6.191 1 85.31 702 TYR B O 1
ATOM 12846 N N . LEU B 1 703 ? 35.656 62 4.188 1 80.81 703 LEU B N 1
ATOM 12847 C CA . LEU B 1 703 ? 36.906 62.781 4.137 1 80.81 703 LEU B CA 1
ATOM 12848 C C . LEU B 1 703 ? 36.719 64.125 4.797 1 80.81 703 LEU B C 1
ATOM 12850 O O . LEU B 1 703 ? 37.688 64.938 4.902 1 80.81 703 LEU B O 1
ATOM 12854 N N . GLY B 1 704 ? 35.562 64.438 5.246 1 80.44 704 GLY B N 1
ATOM 12855 C CA . GLY B 1 704 ? 35.344 65.75 5.949 1 80.44 704 GLY B CA 1
ATOM 12856 C C . GLY B 1 704 ? 35.969 65.75 7.336 1 80.44 704 GLY B C 1
ATOM 12857 O O . GLY B 1 704 ? 36.375 64.688 7.855 1 80.44 704 GLY B O 1
ATOM 12858 N N . GLN B 1 705 ? 36.125 66.875 7.887 1 79.94 705 GLN B N 1
ATOM 12859 C CA . GLN B 1 705 ? 36.688 67 9.234 1 79.94 705 GLN B CA 1
ATOM 12860 C C . GLN B 1 705 ? 35.719 66.5 10.281 1 79.94 705 GLN B C 1
ATOM 12862 O O . GLN B 1 705 ? 34.562 66.938 10.336 1 79.94 705 GLN B O 1
ATOM 12867 N N . PRO B 1 706 ? 36.156 65.562 11.125 1 85.75 706 PRO B N 1
ATOM 12868 C CA . PRO B 1 706 ? 35.25 65.062 12.18 1 85.75 706 PRO B CA 1
ATOM 12869 C C . PRO B 1 706 ? 34.938 66.125 13.242 1 85.75 706 PRO B C 1
ATOM 12871 O O . PRO B 1 706 ? 35.844 66.875 13.609 1 85.75 706 PRO B O 1
ATOM 12874 N N . THR B 1 707 ? 33.719 66.188 13.586 1 84.25 707 THR B N 1
ATOM 12875 C CA . THR B 1 707 ? 33.312 67.125 14.648 1 84.25 707 THR B CA 1
ATOM 12876 C C . THR B 1 707 ? 33.844 66.688 16 1 84.25 707 THR B C 1
ATOM 12878 O O . THR B 1 707 ? 34.188 67.5 16.859 1 84.25 707 THR B O 1
ATOM 12881 N N . GLN B 1 708 ? 33.906 65.438 16.141 1 82.12 708 GLN B N 1
ATOM 12882 C CA . GLN B 1 708 ? 34.438 64.812 17.328 1 82.12 708 GLN B CA 1
ATOM 12883 C C . GLN B 1 708 ? 35.125 63.469 17 1 82.12 708 GLN B C 1
ATOM 12885 O O . GLN B 1 708 ? 34.594 62.688 16.203 1 82.12 708 GLN B O 1
ATOM 12890 N N . SER B 1 709 ? 36.312 63.344 17.516 1 82.44 709 SER B N 1
ATOM 12891 C CA . SER B 1 709 ? 37.031 62.094 17.297 1 82.44 709 SER B CA 1
ATOM 12892 C C . SER B 1 709 ? 37.219 61.312 18.609 1 82.44 709 SER B C 1
ATOM 12894 O O . SER B 1 709 ? 37.594 61.875 19.625 1 82.44 709 SER B O 1
ATOM 12896 N N . ASN B 1 710 ? 36.781 60.094 18.625 1 80.62 710 ASN B N 1
ATOM 12897 C CA . ASN B 1 710 ? 36.875 59.219 19.781 1 80.62 710 ASN B CA 1
ATOM 12898 C C . ASN B 1 710 ? 37.562 57.906 19.422 1 80.62 710 ASN B C 1
ATOM 12900 O O . ASN B 1 710 ? 37.781 57.625 18.25 1 80.62 710 ASN B O 1
ATOM 12904 N N . ILE B 1 711 ? 38.031 57.188 20.375 1 77.81 711 ILE B N 1
ATOM 12905 C CA . ILE B 1 711 ? 38.5 55.812 20.266 1 77.81 711 ILE B CA 1
ATOM 12906 C C . ILE B 1 711 ? 37.562 54.875 21 1 77.81 711 ILE B C 1
ATOM 12908 O O . ILE B 1 711 ? 37.25 55.062 22.172 1 77.81 711 ILE B O 1
ATOM 12912 N N . THR B 1 712 ? 36.906 54 20.141 1 76.81 712 THR B N 1
ATOM 12913 C CA . THR B 1 712 ? 35.969 53.094 20.75 1 76.81 712 THR B CA 1
ATOM 12914 C C . THR B 1 712 ? 36.25 51.656 20.328 1 76.81 712 THR B C 1
ATOM 12916 O O . THR B 1 712 ? 36.844 51.406 19.281 1 76.81 712 THR B O 1
ATOM 12919 N N . ALA B 1 713 ? 35.812 50.688 21.156 1 69.62 713 ALA B N 1
ATOM 12920 C CA . ALA B 1 713 ? 36.094 49.281 20.938 1 69.62 713 ALA B CA 1
ATOM 12921 C C . ALA B 1 713 ? 35.281 48.688 19.781 1 69.62 713 ALA B C 1
ATOM 12923 O O . ALA B 1 713 ? 35.719 47.75 19.141 1 69.62 713 ALA B O 1
ATOM 12924 N N . ASN B 1 714 ? 34.156 49.25 19.469 1 73 714 ASN B N 1
ATOM 12925 C CA . ASN B 1 714 ? 33.312 48.688 18.422 1 73 714 ASN B CA 1
ATOM 12926 C C . ASN B 1 714 ? 32.375 49.719 17.828 1 73 714 ASN B C 1
ATOM 12928 O O . ASN B 1 714 ? 32.188 50.812 18.406 1 73 714 ASN B O 1
ATOM 12932 N N . PRO B 1 715 ? 31.844 49.344 16.672 1 76.94 715 PRO B N 1
ATOM 12933 C CA . PRO B 1 715 ? 30.953 50.312 16 1 76.94 715 PRO B CA 1
ATOM 12934 C C . PRO B 1 715 ? 29.703 50.594 16.828 1 76.94 715 PRO B C 1
ATOM 12936 O O . PRO B 1 715 ? 29.141 51.688 16.719 1 76.94 715 PRO B O 1
ATOM 12939 N N . GLU B 1 716 ? 29.297 49.844 17.547 1 72.38 716 GLU B N 1
ATOM 12940 C CA . GLU B 1 716 ? 28.109 50.031 18.375 1 72.38 716 GLU B CA 1
ATOM 12941 C C . GLU B 1 716 ? 28.328 51.156 19.375 1 72.38 716 GLU B C 1
ATOM 12943 O O . GLU B 1 716 ? 27.453 52 19.594 1 72.38 716 GLU B O 1
ATOM 12948 N N . ARG B 1 717 ? 29.422 51.125 19.891 1 73.19 717 ARG B N 1
ATOM 12949 C CA . ARG B 1 717 ? 29.766 52.156 20.828 1 73.19 717 ARG B CA 1
ATOM 12950 C C . ARG B 1 717 ? 29.906 53.5 20.109 1 73.19 717 ARG B C 1
ATOM 12952 O O . ARG B 1 717 ? 29.516 54.562 20.656 1 73.19 717 ARG B O 1
ATOM 12959 N N . CYS B 1 718 ? 30.438 53.406 19 1 79 718 CYS B N 1
ATOM 12960 C CA . CYS B 1 718 ? 30.531 54.625 18.203 1 79 718 CYS B CA 1
ATOM 12961 C C . CYS B 1 718 ? 29.141 55.188 17.891 1 79 718 CYS B C 1
ATOM 12963 O O . CYS B 1 718 ? 28.922 56.406 18.016 1 79 718 CYS B O 1
ATOM 12965 N N . ALA B 1 719 ? 28.328 54.344 17.547 1 79.5 719 ALA B N 1
ATOM 12966 C CA . ALA B 1 719 ? 26.953 54.75 17.266 1 79.5 719 ALA B CA 1
ATOM 12967 C C . ALA B 1 719 ? 26.297 55.375 18.5 1 79.5 719 ALA B C 1
ATOM 12969 O O . ALA B 1 719 ? 25.594 56.375 18.406 1 79.5 719 ALA B O 1
ATOM 12970 N N . TYR B 1 720 ? 26.594 54.906 19.547 1 73.69 720 TYR B N 1
ATOM 12971 C CA . TYR B 1 720 ? 26.094 55.469 20.797 1 73.69 720 TYR B CA 1
ATOM 12972 C C . TYR B 1 720 ? 26.609 56.875 21.031 1 73.69 720 TYR B C 1
ATOM 12974 O O . TYR B 1 720 ? 25.859 57.75 21.422 1 73.69 720 TYR B O 1
ATOM 12982 N N . LEU B 1 721 ? 27.828 56.969 20.844 1 79 721 LEU B N 1
ATOM 12983 C CA . LEU B 1 721 ? 28.422 58.312 21 1 79 721 LEU B CA 1
ATOM 12984 C C . LEU B 1 721 ? 27.766 59.312 20.047 1 79 721 LEU B C 1
ATOM 12986 O O . LEU B 1 721 ? 27.484 60.438 20.438 1 79 721 LEU B O 1
ATOM 12990 N N . CYS B 1 722 ? 27.531 58.781 18.984 1 79.06 722 CYS B N 1
ATOM 12991 C CA . CYS B 1 722 ? 26.875 59.656 18.016 1 79.06 722 CYS B CA 1
ATOM 12992 C C . CYS B 1 722 ? 25.453 60 18.469 1 79.06 722 CYS B C 1
ATOM 12994 O O . CYS B 1 722 ? 25.031 61.156 18.328 1 79.06 722 CYS B O 1
ATOM 12996 N N . ASP B 1 723 ? 24.844 59.125 19.047 1 71.44 723 ASP B N 1
ATOM 12997 C CA . ASP B 1 723 ? 23.453 59.312 19.453 1 71.44 723 ASP B CA 1
ATOM 12998 C C . ASP B 1 723 ? 23.359 60.188 20.688 1 71.44 723 ASP B C 1
ATOM 13000 O O . ASP B 1 723 ? 22.344 60.844 20.906 1 71.44 723 ASP B O 1
ATOM 13004 N N . THR B 1 724 ? 24.344 60.219 21.453 1 65.69 724 THR B N 1
ATOM 13005 C CA . THR B 1 724 ? 24.219 60.844 22.766 1 65.69 724 THR B CA 1
ATOM 13006 C C . THR B 1 724 ? 25 62.156 22.844 1 65.69 724 THR B C 1
ATOM 13008 O O . THR B 1 724 ? 24.906 62.875 23.812 1 65.69 724 THR B O 1
ATOM 13011 N N . VAL B 1 725 ? 25.734 62.344 21.828 1 71.38 725 VAL B N 1
ATOM 13012 C CA . VAL B 1 725 ? 26.484 63.594 21.812 1 71.38 725 VAL B CA 1
ATOM 13013 C C . VAL B 1 725 ? 25.531 64.812 21.828 1 71.38 725 VAL B C 1
ATOM 13015 O O . VAL B 1 725 ? 24.547 64.812 21.078 1 71.38 725 VAL B O 1
ATOM 13018 N N . ASP B 1 726 ? 25.688 65.688 22.844 1 59.16 726 ASP B N 1
ATOM 13019 C CA . ASP B 1 726 ? 24.75 66.75 23.031 1 59.16 726 ASP B CA 1
ATOM 13020 C C . ASP B 1 726 ? 25.328 68.062 22.5 1 59.16 726 ASP B C 1
ATOM 13022 O O . ASP B 1 726 ? 24.625 69.125 22.469 1 59.16 726 ASP B O 1
ATOM 13026 N N . THR B 1 727 ? 26.531 68.125 22.141 1 67 727 THR B N 1
ATOM 13027 C CA . THR B 1 727 ? 27.172 69.375 21.703 1 67 727 THR B CA 1
ATOM 13028 C C . THR B 1 727 ? 26.844 69.688 20.25 1 67 727 THR B C 1
ATOM 13030 O O . THR B 1 727 ? 26.922 70.812 19.812 1 67 727 THR B O 1
ATOM 13033 N N . PHE B 1 728 ? 26.656 68.562 19.438 1 72.81 728 PHE B N 1
ATOM 13034 C CA . PHE B 1 728 ? 26.234 68.688 18.047 1 72.81 728 PHE B CA 1
ATOM 13035 C C . PHE B 1 728 ? 25.328 67.562 17.641 1 72.81 728 PHE B C 1
ATOM 13037 O O . PHE B 1 728 ? 25.172 66.562 18.375 1 72.81 728 PHE B O 1
ATOM 13044 N N . THR B 1 729 ? 24.688 67.75 16.547 1 66.94 729 THR B N 1
ATOM 13045 C CA . THR B 1 729 ? 23.859 66.688 16.031 1 66.94 729 THR B CA 1
ATOM 13046 C C . THR B 1 729 ? 24.672 65.75 15.164 1 66.94 729 THR B C 1
ATOM 13048 O O . THR B 1 729 ? 25.016 66.062 14.031 1 66.94 729 THR B O 1
ATOM 13051 N N . CYS B 1 730 ? 24.953 64.562 15.68 1 77 730 CYS B N 1
ATOM 13052 C CA . CYS B 1 730 ? 25.688 63.531 14.938 1 77 730 CYS B CA 1
ATOM 13053 C C . CYS B 1 730 ? 24.797 62.844 13.914 1 77 730 CYS B C 1
ATOM 13055 O O . CYS B 1 730 ? 23.734 62.344 14.258 1 77 730 CYS B O 1
ATOM 13057 N N . ARG B 1 731 ? 25.25 62.906 12.727 1 75.12 731 ARG B N 1
ATOM 13058 C CA . ARG B 1 731 ? 24.453 62.344 11.648 1 75.12 731 ARG B CA 1
ATOM 13059 C C . ARG B 1 731 ? 25.156 61.188 10.969 1 75.12 731 ARG B C 1
ATOM 13061 O O . ARG B 1 731 ? 24.547 60.438 10.211 1 75.12 731 ARG B O 1
ATOM 13068 N N . SER B 1 732 ? 26.359 61.125 11.117 1 81.5 732 SER B N 1
ATOM 13069 C CA . SER B 1 732 ? 27.141 60 10.594 1 81.5 732 SER B CA 1
ATOM 13070 C C . SER B 1 732 ? 28.422 59.812 11.391 1 81.5 732 SER B C 1
ATOM 13072 O O . SER B 1 732 ? 28.844 60.688 12.133 1 81.5 732 SER B O 1
ATOM 13074 N N . PHE B 1 733 ? 28.969 58.594 11.281 1 86.94 733 PHE B N 1
ATOM 13075 C CA . PHE B 1 733 ? 30.25 58.344 11.914 1 86.94 733 PHE B CA 1
ATOM 13076 C C . PHE B 1 733 ? 31.062 57.312 11.125 1 86.94 733 PHE B C 1
ATOM 13078 O O . PHE B 1 733 ? 30.5 56.531 10.359 1 86.94 733 PHE B O 1
ATOM 13085 N N . ASP B 1 734 ? 32.344 57.469 11.188 1 86.88 734 ASP B N 1
ATOM 13086 C CA . ASP B 1 734 ? 33.25 56.469 10.672 1 86.88 734 ASP B CA 1
ATOM 13087 C C . ASP B 1 734 ? 33.844 55.625 11.805 1 86.88 734 ASP B C 1
ATOM 13089 O O . ASP B 1 734 ? 34.156 56.156 12.883 1 86.88 734 ASP B O 1
ATOM 13093 N N . TYR B 1 735 ? 33.875 54.344 11.539 1 85.31 735 TYR B N 1
ATOM 13094 C CA . TYR B 1 735 ? 34.594 53.438 12.438 1 85.31 735 TYR B CA 1
ATOM 13095 C C . TYR B 1 735 ? 35.656 52.625 11.68 1 85.31 735 TYR B C 1
ATOM 13097 O O . TYR B 1 735 ? 35.344 51.969 10.695 1 85.31 735 TYR B O 1
ATOM 13105 N N . CYS B 1 736 ? 36.875 52.75 12.102 1 79.12 736 CYS B N 1
ATOM 13106 C CA . CYS B 1 736 ? 37.969 52.031 11.461 1 79.12 736 CYS B CA 1
ATOM 13107 C C . CYS B 1 736 ? 38.594 51.031 12.414 1 79.12 736 CYS B C 1
ATOM 13109 O O . CYS B 1 736 ? 39.062 51.375 13.492 1 79.12 736 CYS B O 1
ATOM 13111 N N . TYR B 1 737 ? 38.594 49.781 12.008 1 75.88 737 TYR B N 1
ATOM 13112 C CA . TYR B 1 737 ? 39.094 48.688 12.812 1 75.88 737 TYR B CA 1
ATOM 13113 C C . TYR B 1 737 ? 40.594 48.75 13.008 1 75.88 737 TYR B C 1
ATOM 13115 O O . TYR B 1 737 ? 41.125 48.25 13.992 1 75.88 737 TYR B O 1
ATOM 13123 N N . SER B 1 738 ? 41.312 49.375 12.133 1 74.44 738 SER B N 1
ATOM 13124 C CA . SER B 1 738 ? 42.75 49.438 12.188 1 74.44 738 SER B CA 1
ATOM 13125 C C . SER B 1 738 ? 43.219 50.219 13.414 1 74.44 738 SER B C 1
ATOM 13127 O O . SER B 1 738 ? 44.156 49.781 14.102 1 74.44 738 SER B O 1
ATOM 13129 N N . ASP B 1 739 ? 42.594 51.281 13.867 1 76.31 739 ASP B N 1
ATOM 13130 C CA . ASP B 1 739 ? 43.031 52.125 14.992 1 76.31 739 ASP B CA 1
ATOM 13131 C C . ASP B 1 739 ? 41.875 52.344 15.984 1 76.31 739 ASP B C 1
ATOM 13133 O O . ASP B 1 739 ? 42 53.125 16.922 1 76.31 739 ASP B O 1
ATOM 13137 N N . LEU B 1 740 ? 40.844 51.625 15.828 1 78.44 740 LEU B N 1
ATOM 13138 C CA . LEU B 1 740 ? 39.656 51.688 16.688 1 78.44 740 LEU B CA 1
ATOM 13139 C C . LEU B 1 740 ? 39.125 53.125 16.734 1 78.44 740 LEU B C 1
ATOM 13141 O O . LEU B 1 740 ? 38.531 53.531 17.75 1 78.44 740 LEU B O 1
ATOM 13145 N N . GLY B 1 741 ? 39.406 53.812 15.664 1 82.81 741 GLY B N 1
ATOM 13146 C CA . GLY B 1 741 ? 39 55.188 15.594 1 82.81 741 GLY B CA 1
ATOM 13147 C C . GLY B 1 741 ? 37.5 55.344 15.336 1 82.81 741 GLY B C 1
ATOM 13148 O O . GLY B 1 741 ? 36.938 54.625 14.516 1 82.81 741 GLY B O 1
ATOM 13149 N N . CYS B 1 742 ? 36.844 56.25 16.109 1 87.75 742 CYS B N 1
ATOM 13150 C CA . CYS B 1 742 ? 35.438 56.656 15.969 1 87.75 742 CYS B CA 1
ATOM 13151 C C . CYS B 1 742 ? 35.312 58.156 15.695 1 87.75 742 CYS B C 1
ATOM 13153 O O . CYS B 1 742 ? 35.531 58.969 16.594 1 87.75 742 CYS B O 1
ATOM 13155 N N . ASN B 1 743 ? 35.062 58.469 14.438 1 88.62 743 ASN B N 1
ATOM 13156 C CA . ASN B 1 743 ? 34.906 59.875 14.039 1 88.62 743 ASN B CA 1
ATOM 13157 C C . ASN B 1 743 ? 33.438 60.25 13.812 1 88.62 743 ASN B C 1
ATOM 13159 O O . ASN B 1 743 ? 32.781 59.656 12.969 1 88.62 743 ASN B O 1
ATOM 13163 N N . LEU B 1 744 ? 32.969 61.219 14.539 1 87.81 744 LEU B N 1
ATOM 13164 C CA . LEU B 1 744 ? 31.594 61.656 14.445 1 87.81 744 LEU B CA 1
ATOM 13165 C C . LEU B 1 744 ? 31.469 62.875 13.531 1 87.81 744 LEU B C 1
ATOM 13167 O O . LEU B 1 744 ? 32.312 63.75 13.555 1 87.81 744 LEU B O 1
ATOM 13171 N N . TYR B 1 745 ? 30.438 62.844 12.75 1 84.94 745 TYR B N 1
ATOM 13172 C CA . TYR B 1 745 ? 30.219 63.938 11.812 1 84.94 745 TYR B CA 1
ATOM 13173 C C . TYR B 1 745 ? 28.812 64.5 11.969 1 84.94 745 TYR B C 1
ATOM 13175 O O . TYR B 1 745 ? 27.891 63.812 12.383 1 84.94 745 TYR B O 1
ATOM 13183 N N . ASP B 1 746 ? 28.703 65.75 11.742 1 75.94 746 ASP B N 1
ATOM 13184 C CA . ASP B 1 746 ? 27.391 66.375 11.711 1 75.94 746 ASP B CA 1
ATOM 13185 C C . ASP B 1 746 ? 26.812 66.375 10.297 1 75.94 746 ASP B C 1
ATOM 13187 O O . ASP B 1 746 ? 25.797 67.062 10.031 1 75.94 746 ASP B O 1
ATOM 13191 N N . GLN B 1 747 ? 27.438 65.625 9.453 1 67.75 747 GLN B N 1
ATOM 13192 C CA . GLN B 1 747 ? 27.031 65.562 8.055 1 67.75 747 GLN B CA 1
ATOM 13193 C C . GLN B 1 747 ? 26.359 64.25 7.734 1 67.75 747 GLN B C 1
ATOM 13195 O O . GLN B 1 747 ? 26.875 63.156 8.094 1 67.75 747 GLN B O 1
ATOM 13200 N N . HIS B 1 748 ? 25.25 64.312 7.094 1 67.06 748 HIS B N 1
ATOM 13201 C CA . HIS B 1 748 ? 24.609 63.094 6.578 1 67.06 748 HIS B CA 1
ATOM 13202 C C . HIS B 1 748 ? 25.281 62.625 5.285 1 67.06 748 HIS B C 1
ATOM 13204 O O . HIS B 1 748 ? 25.688 63.438 4.461 1 67.06 748 HIS B O 1
ATOM 13210 N N . THR B 1 749 ? 25.344 61.25 5.191 1 68.19 749 THR B N 1
ATOM 13211 C CA . THR B 1 749 ? 26.031 60.688 4.035 1 68.19 749 THR B CA 1
ATOM 13212 C C . THR B 1 749 ? 25.406 61.188 2.734 1 68.19 749 THR B C 1
ATOM 13214 O O . THR B 1 749 ? 26.109 61.5 1.775 1 68.19 749 THR B O 1
ATOM 13217 N N . VAL B 1 750 ? 24.125 61.25 2.766 1 58.44 750 VAL B N 1
ATOM 13218 C CA . VAL B 1 750 ? 23.406 61.562 1.545 1 58.44 750 VAL B CA 1
ATOM 13219 C C . VAL B 1 750 ? 23.656 63.031 1.174 1 58.44 750 VAL B C 1
ATOM 13221 O O . VAL B 1 750 ? 23.562 63.406 0.005 1 58.44 750 VAL B O 1
ATOM 13224 N N . ASP B 1 751 ? 24.047 63.875 2.16 1 56.69 751 ASP B N 1
ATOM 13225 C CA . ASP B 1 751 ? 24.266 65.312 1.95 1 56.69 751 ASP B CA 1
ATOM 13226 C C . ASP B 1 751 ? 25.703 65.562 1.558 1 56.69 751 ASP B C 1
ATOM 13228 O O . ASP B 1 751 ? 26.031 66.688 1.188 1 56.69 751 ASP B O 1
ATOM 13232 N N . ALA B 1 752 ? 26.469 64.688 1.639 1 62.91 752 ALA B N 1
ATOM 13233 C CA . ALA B 1 752 ? 27.875 64.875 1.316 1 62.91 752 ALA B CA 1
ATOM 13234 C C . ALA B 1 752 ? 28.172 64.5 -0.132 1 62.91 752 ALA B C 1
ATOM 13236 O O . ALA B 1 752 ? 27.625 63.5 -0.64 1 62.91 752 ALA B O 1
ATOM 13237 N N . PRO B 1 753 ? 28.875 65.375 -0.871 1 60.59 753 PRO B N 1
ATOM 13238 C CA . PRO B 1 753 ? 29.25 65.062 -2.234 1 60.59 753 PRO B CA 1
ATOM 13239 C C . PRO B 1 753 ? 30.062 63.75 -2.285 1 60.59 753 PRO B C 1
ATOM 13241 O O . PRO B 1 753 ? 30.766 63.406 -1.327 1 60.59 753 PRO B O 1
ATOM 13244 N N . ASP B 1 754 ? 29.906 62.969 -3.361 1 63.25 754 ASP B N 1
ATOM 13245 C CA . ASP B 1 754 ? 30.531 61.656 -3.531 1 63.25 754 ASP B CA 1
ATOM 13246 C C . ASP B 1 754 ? 32.062 61.75 -3.408 1 63.25 754 ASP B C 1
ATOM 13248 O O . ASP B 1 754 ? 32.688 60.812 -2.951 1 63.25 754 ASP B O 1
ATOM 13252 N N . ASN B 1 755 ? 32.562 62.875 -3.783 1 66.88 755 ASN B N 1
ATOM 13253 C CA . ASN B 1 755 ? 34 63.031 -3.766 1 66.88 755 ASN B CA 1
ATOM 13254 C C . ASN B 1 755 ? 34.531 63.188 -2.344 1 66.88 755 ASN B C 1
ATOM 13256 O O . ASN B 1 755 ? 35.75 63.219 -2.127 1 66.88 755 ASN B O 1
ATOM 13260 N N . MET B 1 756 ? 33.594 63.219 -1.465 1 74.19 756 MET B N 1
ATOM 13261 C CA . MET B 1 756 ? 34.031 63.375 -0.081 1 74.19 756 MET B CA 1
ATOM 13262 C C . MET B 1 756 ? 34.094 62.031 0.634 1 74.19 756 MET B C 1
ATOM 13264 O O . MET B 1 756 ? 34.219 62 1.856 1 74.19 756 MET B O 1
ATOM 13268 N N . PHE B 1 757 ? 33.969 61.031 -0.133 1 76 757 PHE B N 1
ATOM 13269 C CA . PHE B 1 757 ? 34.062 59.688 0.459 1 76 757 PHE B CA 1
ATOM 13270 C C . PHE B 1 757 ? 35.219 58.906 -0.152 1 76 757 PHE B C 1
ATOM 13272 O O . PHE B 1 757 ? 35.469 59 -1.355 1 76 757 PHE B O 1
ATOM 13279 N N . ASN B 1 758 ? 36 58.344 0.7 1 77.88 758 ASN B N 1
ATOM 13280 C CA . ASN B 1 758 ? 37 57.344 0.283 1 77.88 758 ASN B CA 1
ATOM 13281 C C . ASN B 1 758 ? 36.406 55.938 0.381 1 77.88 758 ASN B C 1
ATOM 13283 O O . ASN B 1 758 ? 36.219 55.406 1.48 1 77.88 758 ASN B O 1
ATOM 13287 N N . TYR B 1 759 ? 36.219 55.375 -0.725 1 71 759 TYR B N 1
ATOM 13288 C CA . TYR B 1 759 ? 35.531 54.062 -0.782 1 71 759 TYR B CA 1
ATOM 13289 C C . TYR B 1 759 ? 36.562 52.938 -0.742 1 71 759 TYR B C 1
ATOM 13291 O O . TYR B 1 759 ? 36.188 51.781 -0.935 1 71 759 TYR B O 1
ATOM 13299 N N . SER B 1 760 ? 37.781 53.156 -0.579 1 70.81 760 SER B N 1
ATOM 13300 C CA . SER B 1 760 ? 38.844 52.125 -0.564 1 70.81 760 SER B CA 1
ATOM 13301 C C . SER B 1 760 ? 39.438 52 0.822 1 70.81 760 SER B C 1
ATOM 13303 O O . SER B 1 760 ? 40.594 51.562 0.955 1 70.81 760 SER B O 1
ATOM 13305 N N . ALA B 1 761 ? 38.719 52.344 1.893 1 74.19 761 ALA B N 1
ATOM 13306 C CA . ALA B 1 761 ? 39.188 52.188 3.262 1 74.19 761 ALA B CA 1
ATOM 13307 C C . ALA B 1 761 ? 38.75 50.844 3.834 1 74.19 761 ALA B C 1
ATOM 13309 O O . ALA B 1 761 ? 37.75 50.75 4.57 1 74.19 761 ALA B O 1
ATOM 13310 N N . GLY B 1 762 ? 39.406 49.812 3.439 1 73.94 762 GLY B N 1
ATOM 13311 C CA . GLY B 1 762 ? 39 48.438 3.672 1 73.94 762 GLY B CA 1
ATOM 13312 C C . GLY B 1 762 ? 38.781 48.125 5.137 1 73.94 762 GLY B C 1
ATOM 13313 O O . GLY B 1 762 ? 37.938 47.25 5.465 1 73.94 762 GLY B O 1
ATOM 13314 N N . ASN B 1 763 ? 39.375 48.812 5.992 1 76.69 763 ASN B N 1
ATOM 13315 C CA . ASN B 1 763 ? 39.25 48.469 7.406 1 76.69 763 ASN B CA 1
ATOM 13316 C C . ASN B 1 763 ? 38.281 49.438 8.109 1 76.69 763 ASN B C 1
ATOM 13318 O O . ASN B 1 763 ? 38.188 49.438 9.336 1 76.69 763 ASN B O 1
ATOM 13322 N N . CYS B 1 764 ? 37.594 50.188 7.32 1 80.06 764 CYS B N 1
ATOM 13323 C CA . CYS B 1 764 ? 36.688 51.156 7.941 1 80.06 764 CYS B CA 1
ATOM 13324 C C . CYS B 1 764 ? 35.281 51 7.449 1 80.06 764 CYS B C 1
ATOM 13326 O O . CYS B 1 764 ? 35.031 50.406 6.387 1 80.06 764 CYS B O 1
ATOM 13328 N N . LEU B 1 765 ? 34.344 51.469 8.352 1 84.5 765 LEU B N 1
ATOM 13329 C CA . LEU B 1 765 ? 32.938 51.5 8.055 1 84.5 765 LEU B CA 1
ATOM 13330 C C . LEU B 1 765 ? 32.375 52.906 8.242 1 84.5 765 LEU B C 1
ATOM 13332 O O . LEU B 1 765 ? 32.688 53.594 9.211 1 84.5 765 LEU B O 1
ATOM 13336 N N . HIS B 1 766 ? 31.625 53.312 7.234 1 80.69 766 HIS B N 1
ATOM 13337 C CA . HIS B 1 766 ? 30.875 54.562 7.379 1 80.69 766 HIS B CA 1
ATOM 13338 C C . HIS B 1 766 ? 29.406 54.281 7.672 1 80.69 766 HIS B C 1
ATOM 13340 O O . HIS B 1 766 ? 28.75 53.531 6.938 1 80.69 766 HIS B O 1
ATOM 13346 N N . TYR B 1 767 ? 29.031 54.875 8.82 1 81.75 767 TYR B N 1
ATOM 13347 C CA . TYR B 1 767 ? 27.641 54.719 9.25 1 81.75 767 TYR B CA 1
ATOM 13348 C C . TYR B 1 767 ? 26.891 56.062 9.102 1 81.75 767 TYR B C 1
ATOM 13350 O O . TYR B 1 767 ? 27.375 57.094 9.516 1 81.75 767 TYR B O 1
ATOM 13358 N N . SER B 1 768 ? 25.75 56.031 8.414 1 75.81 768 SER B N 1
ATOM 13359 C CA . SER B 1 768 ? 24.875 57.219 8.273 1 75.81 768 SER B CA 1
ATOM 13360 C C . SER B 1 768 ? 23.516 56.969 8.914 1 75.81 768 SER B C 1
ATOM 13362 O O . SER B 1 768 ? 22.906 55.938 8.711 1 75.81 768 SER B O 1
ATOM 13364 N N . ARG B 1 769 ? 23.234 57.906 9.742 1 70 769 ARG B N 1
ATOM 13365 C CA . ARG B 1 769 ? 21.984 57.781 10.484 1 70 769 ARG B CA 1
ATOM 13366 C C . ARG B 1 769 ? 20.797 57.75 9.539 1 70 769 ARG B C 1
ATOM 13368 O O . ARG B 1 769 ? 20.734 58.5 8.57 1 70 769 ARG B O 1
ATOM 13375 N N . GLN B 1 770 ? 19.984 56.812 9.906 1 64.06 770 GLN B N 1
ATOM 13376 C CA . GLN B 1 770 ? 18.766 56.75 9.102 1 64.06 770 GLN B CA 1
ATOM 13377 C C . GLN B 1 770 ? 17.828 57.906 9.422 1 64.06 770 GLN B C 1
ATOM 13379 O O . GLN B 1 770 ? 17.672 58.281 10.586 1 64.06 770 GLN B O 1
ATOM 13384 N N . ALA B 1 771 ? 17.281 58.438 8.445 1 61.38 771 ALA B N 1
ATOM 13385 C CA . ALA B 1 771 ? 16.453 59.625 8.633 1 61.38 771 ALA B CA 1
ATOM 13386 C C . ALA B 1 771 ? 15.234 59.344 9.492 1 61.38 771 ALA B C 1
ATOM 13388 O O . ALA B 1 771 ? 14.773 60.219 10.242 1 61.38 771 ALA B O 1
ATOM 13389 N N . MET B 1 772 ? 14.898 58.156 9.477 1 64.75 772 MET B N 1
ATOM 13390 C CA . MET B 1 772 ? 13.633 57.812 10.133 1 64.75 772 MET B CA 1
ATOM 13391 C C . MET B 1 772 ? 13.773 57.844 11.648 1 64.75 772 MET B C 1
ATOM 13393 O O . MET B 1 772 ? 12.797 58.094 12.359 1 64.75 772 MET B O 1
ATOM 13397 N N . VAL B 1 773 ? 14.883 57.781 12.125 1 61.66 773 VAL B N 1
ATOM 13398 C CA . VAL B 1 773 ? 15.133 57.719 13.562 1 61.66 773 VAL B CA 1
ATOM 13399 C C . VAL B 1 773 ? 14.812 59.094 14.188 1 61.66 773 VAL B C 1
ATOM 13401 O O . VAL B 1 773 ? 14.477 59.156 15.375 1 61.66 773 VAL B O 1
ATOM 13404 N N . ASP B 1 774 ? 14.852 60.125 13.484 1 59.88 774 ASP B N 1
ATOM 13405 C CA . ASP B 1 774 ? 14.625 61.469 13.984 1 59.88 774 ASP B CA 1
ATOM 13406 C C . ASP B 1 774 ? 13.141 61.844 13.961 1 59.88 774 ASP B C 1
ATOM 13408 O O . ASP B 1 774 ? 12.758 62.969 14.281 1 59.88 774 ASP B O 1
ATOM 13412 N N . PHE B 1 775 ? 12.438 60.938 13.609 1 65.25 775 PHE B N 1
ATOM 13413 C CA . PHE B 1 775 ? 11.016 61.25 13.492 1 65.25 775 PHE B CA 1
ATOM 13414 C C . PHE B 1 775 ? 10.18 60.312 14.367 1 65.25 775 PHE B C 1
ATOM 13416 O O . PHE B 1 775 ? 10.461 59.125 14.461 1 65.25 775 PHE B O 1
ATOM 13423 N N . GLU B 1 776 ? 9.391 60.938 15.102 1 64 776 GLU B N 1
ATOM 13424 C CA . GLU B 1 776 ? 8.383 60.188 15.852 1 64 776 GLU B CA 1
ATOM 13425 C C . GLU B 1 776 ? 7.125 59.938 15.016 1 64 776 GLU B C 1
ATOM 13427 O O . GLU B 1 776 ? 6.547 60.906 14.477 1 64 776 GLU B O 1
ATOM 13432 N N . LYS B 1 777 ? 6.789 58.688 14.898 1 68.94 777 LYS B N 1
ATOM 13433 C CA . LYS B 1 777 ? 5.598 58.344 14.125 1 68.94 777 LYS B CA 1
ATOM 13434 C C . LYS B 1 777 ? 4.328 58.562 14.938 1 68.94 777 LYS B C 1
ATOM 13436 O O . LYS B 1 777 ? 4.23 58.156 16.094 1 68.94 777 LYS B O 1
ATOM 13441 N N . HIS B 1 778 ? 3.484 59.312 14.336 1 63.47 778 HIS B N 1
ATOM 13442 C CA . HIS B 1 778 ? 2.105 59.469 14.789 1 63.47 778 HIS B CA 1
ATOM 13443 C C . HIS B 1 778 ? 1.136 58.75 13.852 1 63.47 778 HIS B C 1
ATOM 13445 O O . HIS B 1 778 ? 0.751 59.281 12.812 1 63.47 778 HIS B O 1
ATOM 13451 N N . PRO B 1 779 ? 0.914 57.531 14.25 1 62.81 779 PRO B N 1
ATOM 13452 C CA . PRO B 1 779 ? 0.133 56.688 13.328 1 62.81 779 PRO B CA 1
ATOM 13453 C C . PRO B 1 779 ? -1.261 57.25 13.062 1 62.81 779 PRO B C 1
ATOM 13455 O O . PRO B 1 779 ? -1.901 57.781 13.969 1 62.81 779 PRO B O 1
ATOM 13458 N N . ASN B 1 780 ? -1.73 57.219 11.727 1 59.69 780 ASN B N 1
ATOM 13459 C CA . ASN B 1 780 ? -3.047 57.594 11.227 1 59.69 780 ASN B CA 1
ATOM 13460 C C . ASN B 1 780 ? -3.332 59.094 11.461 1 59.69 780 ASN B C 1
ATOM 13462 O O . ASN B 1 780 ? -4.461 59.469 11.781 1 59.69 780 ASN B O 1
ATOM 13466 N N . GLN B 1 781 ? -2.314 59.719 11.453 1 65.25 781 GLN B N 1
ATOM 13467 C CA . GLN B 1 781 ? -2.482 61.156 11.648 1 65.25 781 GLN B CA 1
ATOM 13468 C C . GLN B 1 781 ? -1.794 61.938 10.539 1 65.25 781 GLN B C 1
ATOM 13470 O O . GLN B 1 781 ? -0.808 61.469 9.961 1 65.25 781 GLN B O 1
ATOM 13475 N N . VAL B 1 782 ? -2.482 63.031 10.141 1 71.88 782 VAL B N 1
ATOM 13476 C CA . VAL B 1 782 ? -1.896 63.969 9.203 1 71.88 782 VAL B CA 1
ATOM 13477 C C . VAL B 1 782 ? -1.994 65.375 9.758 1 71.88 782 VAL B C 1
ATOM 13479 O O . VAL B 1 782 ? -2.906 65.688 10.531 1 71.88 782 VAL B O 1
ATOM 13482 N N . LEU B 1 783 ? -1.022 66.25 9.578 1 66.25 783 LEU B N 1
ATOM 13483 C CA . LEU B 1 783 ? -1.09 67.625 9.922 1 66.25 783 LEU B CA 1
ATOM 13484 C C . LEU B 1 783 ? -1.86 68.438 8.852 1 66.25 783 LEU B C 1
ATOM 13486 O O . LEU B 1 783 ? -1.566 68.312 7.664 1 66.25 783 LEU B O 1
ATOM 13490 N N . GLU B 1 784 ? -2.965 69 9.25 1 60.62 784 GLU B N 1
ATOM 13491 C CA . GLU B 1 784 ? -3.768 69.812 8.336 1 60.62 784 GLU B CA 1
ATOM 13492 C C . GLU B 1 784 ? -3.049 71.125 7.953 1 60.62 784 GLU B C 1
ATOM 13494 O O . GLU B 1 784 ? -2.406 71.75 8.797 1 60.62 784 GLU B O 1
ATOM 13499 N N . GLY B 1 785 ? -2.846 71.5 6.598 1 54.03 785 GLY B N 1
ATOM 13500 C CA . GLY B 1 785 ? -2.43 72.812 6.094 1 54.03 785 GLY B CA 1
ATOM 13501 C C . GLY B 1 785 ? -1.14 72.75 5.293 1 54.03 785 GLY B C 1
ATOM 13502 O O . GLY B 1 785 ? -1.152 72.938 4.074 1 54.03 785 GLY B O 1
ATOM 13503 N N . SER B 1 786 ? 0.119 72.625 6.133 1 52.28 786 SER B N 1
ATOM 13504 C CA . SER B 1 786 ? 1.361 73 5.473 1 52.28 786 SER B CA 1
ATOM 13505 C C . SER B 1 786 ? 2.035 71.812 4.812 1 52.28 786 SER B C 1
ATOM 13507 O O . SER B 1 786 ? 2.736 71 5.473 1 52.28 786 SER B O 1
ATOM 13509 N N . ARG B 1 787 ? 1.491 71.312 3.83 1 56.72 787 ARG B N 1
ATOM 13510 C CA . ARG B 1 787 ? 2.15 70.312 2.949 1 56.72 787 ARG B CA 1
ATOM 13511 C C . ARG B 1 787 ? 3.072 71.062 1.961 1 56.72 787 ARG B C 1
ATOM 13513 O O . ARG B 1 787 ? 2.656 71.375 0.852 1 56.72 787 ARG B O 1
ATOM 13520 N N . ASP B 1 788 ? 4.141 71.312 2.342 1 55.88 788 ASP B N 1
ATOM 13521 C CA . ASP B 1 788 ? 5.047 72.25 1.647 1 55.88 788 ASP B CA 1
ATOM 13522 C C . ASP B 1 788 ? 5.617 71.562 0.388 1 55.88 788 ASP B C 1
ATOM 13524 O O . ASP B 1 788 ? 5.793 72.25 -0.634 1 55.88 788 ASP B O 1
ATOM 13528 N N . ARG B 1 789 ? 6.004 70.312 0.466 1 61.75 789 ARG B N 1
ATOM 13529 C CA . ARG B 1 789 ? 6.543 69.562 -0.65 1 61.75 789 ARG B CA 1
ATOM 13530 C C . ARG B 1 789 ? 6.078 68.062 -0.586 1 61.75 789 ARG B C 1
ATOM 13532 O O . ARG B 1 789 ? 5.891 67.562 0.501 1 61.75 789 ARG B O 1
ATOM 13539 N N . TYR B 1 790 ? 5.574 67.5 -1.708 1 65.88 790 TYR B N 1
ATOM 13540 C CA . TYR B 1 790 ? 5.219 66.125 -1.671 1 65.88 790 TYR B CA 1
ATOM 13541 C C . TYR B 1 790 ? 6.047 65.312 -2.668 1 65.88 790 TYR B C 1
ATOM 13543 O O . TYR B 1 790 ? 6.496 65.812 -3.684 1 65.88 790 TYR B O 1
ATOM 13551 N N . VAL B 1 791 ? 6.492 64.125 -2.281 1 62.38 791 VAL B N 1
ATOM 13552 C CA . VAL B 1 791 ? 7.199 63.156 -3.117 1 62.38 791 VAL B CA 1
ATOM 13553 C C . VAL B 1 791 ? 6.375 61.875 -3.236 1 62.38 791 VAL B C 1
ATOM 13555 O O . VAL B 1 791 ? 5.832 61.375 -2.244 1 62.38 791 VAL B O 1
ATOM 13558 N N . LYS B 1 792 ? 6.262 61.375 -4.496 1 58.41 792 LYS B N 1
ATOM 13559 C CA . LYS B 1 792 ? 5.473 60.188 -4.754 1 58.41 792 LYS B CA 1
ATOM 13560 C C . LYS B 1 792 ? 6.375 58.969 -4.977 1 58.41 792 LYS B C 1
ATOM 13562 O O . LYS B 1 792 ? 7.539 59.125 -5.355 1 58.41 792 LYS B O 1
ATOM 13567 N N . ASP B 1 793 ? 5.852 57.844 -4.625 1 50.09 793 ASP B N 1
ATOM 13568 C CA . ASP B 1 793 ? 6.43 56.531 -4.93 1 50.09 793 ASP B CA 1
ATOM 13569 C C . ASP B 1 793 ? 7.762 56.344 -4.211 1 50.09 793 ASP B C 1
ATOM 13571 O O . ASP B 1 793 ? 8.75 55.938 -4.828 1 50.09 793 ASP B O 1
ATOM 13575 N N . ILE B 1 794 ? 7.688 56.812 -2.826 1 57.59 794 ILE B N 1
ATOM 13576 C CA . ILE B 1 794 ? 8.859 56.625 -1.982 1 57.59 794 ILE B CA 1
ATOM 13577 C C . ILE B 1 794 ? 8.477 55.844 -0.729 1 57.59 794 ILE B C 1
ATOM 13579 O O . ILE B 1 794 ? 7.297 55.75 -0.391 1 57.59 794 ILE B O 1
ATOM 13583 N N . THR B 1 795 ? 9.477 55.312 -0.18 1 60.41 795 THR B N 1
ATOM 13584 C CA . THR B 1 795 ? 9.242 54.594 1.083 1 60.41 795 THR B CA 1
ATOM 13585 C C . THR B 1 795 ? 9.227 55.594 2.246 1 60.41 795 THR B C 1
ATOM 13587 O O . THR B 1 795 ? 9.664 56.75 2.104 1 60.41 795 THR B O 1
ATOM 13590 N N . VAL B 1 796 ? 8.789 55.156 3.279 1 68.94 796 VAL B N 1
ATOM 13591 C CA . VAL B 1 796 ? 8.727 56.031 4.445 1 68.94 796 VAL B CA 1
ATOM 13592 C C . VAL B 1 796 ? 10.141 56.438 4.863 1 68.94 796 VAL B C 1
ATOM 13594 O O . VAL B 1 796 ? 10.359 57.562 5.312 1 68.94 796 VAL B O 1
ATOM 13597 N N . TYR B 1 797 ? 10.984 55.688 4.641 1 61.31 797 TYR B N 1
ATOM 13598 C CA . TYR B 1 797 ? 12.367 55.969 4.977 1 61.31 797 TYR B CA 1
ATOM 13599 C C . TYR B 1 797 ? 12.922 57.062 4.059 1 61.31 797 TYR B C 1
ATOM 13601 O O . TYR B 1 797 ? 13.594 58 4.52 1 61.31 797 TYR B O 1
ATOM 13609 N N . ASN B 1 798 ? 12.469 56.875 2.896 1 60.62 798 ASN B N 1
ATOM 13610 C CA . ASN B 1 798 ? 12.875 57.906 1.948 1 60.62 798 ASN B CA 1
ATOM 13611 C C . ASN B 1 798 ? 12.18 59.25 2.234 1 60.62 798 ASN B C 1
ATOM 13613 O O . ASN B 1 798 ? 12.773 60.312 2.072 1 60.62 798 ASN B O 1
ATOM 13617 N N . CYS B 1 799 ? 11.047 59 2.609 1 67.5 799 CYS B N 1
ATOM 13618 C CA . CYS B 1 799 ? 10.32 60.219 2.982 1 67.5 799 CYS B CA 1
ATOM 13619 C C . CYS B 1 799 ? 11.039 60.938 4.113 1 67.5 799 CYS B C 1
ATOM 13621 O O . CYS B 1 799 ? 11.203 62.156 4.059 1 67.5 799 CYS B O 1
ATOM 13623 N N . ALA B 1 800 ? 11.445 60.156 4.996 1 69.12 800 ALA B N 1
ATOM 13624 C CA . ALA B 1 800 ? 12.188 60.75 6.109 1 69.12 800 ALA B CA 1
ATOM 13625 C C . ALA B 1 800 ? 13.5 61.375 5.633 1 69.12 800 ALA B C 1
ATOM 13627 O O . ALA B 1 800 ? 13.883 62.469 6.086 1 69.12 800 ALA B O 1
ATOM 13628 N N . GLN B 1 801 ? 13.984 60.75 4.719 1 61.22 801 GLN B N 1
ATOM 13629 C CA . GLN B 1 801 ? 15.234 61.25 4.168 1 61.22 801 GLN B CA 1
ATOM 13630 C C . GLN B 1 801 ? 15.016 62.562 3.404 1 61.22 801 GLN B C 1
ATOM 13632 O O . GLN B 1 801 ? 15.805 63.5 3.527 1 61.22 801 GLN B O 1
ATOM 13637 N N . VAL B 1 802 ? 13.953 62.562 2.686 1 66.75 802 VAL B N 1
ATOM 13638 C CA . VAL B 1 802 ? 13.625 63.781 1.955 1 66.75 802 VAL B CA 1
ATOM 13639 C C . VAL B 1 802 ? 13.375 64.938 2.939 1 66.75 802 VAL B C 1
ATOM 13641 O O . VAL B 1 802 ? 13.805 66.062 2.713 1 66.75 802 VAL B O 1
ATOM 13644 N N . CYS B 1 803 ? 12.766 64.562 3.9 1 68.56 803 CYS B N 1
ATOM 13645 C CA . CYS B 1 803 ? 12.5 65.562 4.922 1 68.56 803 CYS B CA 1
ATOM 13646 C C . CYS B 1 803 ? 13.797 66.062 5.527 1 68.56 803 CYS B C 1
ATOM 13648 O O . CYS B 1 803 ? 13.953 67.312 5.754 1 68.56 803 CYS B O 1
ATOM 13650 N N . GLU B 1 804 ? 14.602 65.25 5.758 1 62.31 804 GLU B N 1
ATOM 13651 C CA . GLU B 1 804 ? 15.898 65.625 6.32 1 62.31 804 GLU B CA 1
ATOM 13652 C C . GLU B 1 804 ? 16.703 66.438 5.34 1 62.31 804 GLU B C 1
ATOM 13654 O O . GLU B 1 804 ? 17.422 67.375 5.75 1 62.31 804 GLU B O 1
ATOM 13659 N N . ASP B 1 805 ? 16.438 66.062 4.133 1 56.72 805 ASP B N 1
ATOM 13660 C CA . ASP B 1 805 ? 17.266 66.75 3.111 1 56.72 805 ASP B CA 1
ATOM 13661 C C . ASP B 1 805 ? 16.641 68.062 2.631 1 56.72 805 ASP B C 1
ATOM 13663 O O . ASP B 1 805 ? 17.219 68.75 1.82 1 56.72 805 ASP B O 1
ATOM 13667 N N . GLU B 1 806 ? 15.438 68.312 3.064 1 49.59 806 GLU B N 1
ATOM 13668 C CA . GLU B 1 806 ? 14.773 69.562 2.586 1 49.59 806 GLU B CA 1
ATOM 13669 C C . GLU B 1 806 ? 15.148 70.75 3.439 1 49.59 806 GLU B C 1
ATOM 13671 O O . GLU B 1 806 ? 14.398 71.125 4.34 1 49.59 806 GLU B O 1
ATOM 13676 N N . PRO B 1 807 ? 16.297 71.188 3.324 1 49.06 807 PRO B N 1
ATOM 13677 C CA . PRO B 1 807 ? 16.766 72.312 4.102 1 49.06 807 PRO B CA 1
ATOM 13678 C C . PRO B 1 807 ? 15.836 73.562 3.973 1 49.06 807 PRO B C 1
ATOM 13680 O O . PRO B 1 807 ? 15.695 74.312 4.922 1 49.06 807 PRO B O 1
ATOM 13683 N N . ASP B 1 808 ? 15.383 73.938 2.74 1 49.97 808 ASP B N 1
ATOM 13684 C CA . ASP B 1 808 ? 14.711 75.188 2.488 1 49.97 808 ASP B CA 1
ATOM 13685 C C . ASP B 1 808 ? 13.344 75.25 3.166 1 49.97 808 ASP B C 1
ATOM 13687 O O . ASP B 1 808 ? 12.93 76.312 3.676 1 49.97 808 ASP B O 1
ATOM 13691 N N . LEU B 1 809 ? 12.727 74.062 3.273 1 56.16 809 LEU B N 1
ATOM 13692 C CA . LEU B 1 809 ? 11.359 74.062 3.793 1 56.16 809 LEU B CA 1
ATOM 13693 C C . LEU B 1 809 ? 11.359 73.875 5.309 1 56.16 809 LEU B C 1
ATOM 13695 O O . LEU B 1 809 ? 10.398 74.25 5.984 1 56.16 809 LEU B O 1
ATOM 13699 N N . GLY B 1 810 ? 12.586 73.625 5.953 1 58.09 810 GLY B N 1
ATOM 13700 C CA . GLY B 1 810 ? 12.57 73.312 7.375 1 58.09 810 GLY B CA 1
ATOM 13701 C C . GLY B 1 810 ? 11.602 72.188 7.73 1 58.09 810 GLY B C 1
ATOM 13702 O O . GLY B 1 810 ? 10.695 72.375 8.547 1 58.09 810 GLY B O 1
ATOM 13703 N N . CYS B 1 811 ? 11.805 71 7.242 1 65.69 811 CYS B N 1
ATOM 13704 C CA . CYS B 1 811 ? 10.875 69.875 7.418 1 65.69 811 CYS B CA 1
ATOM 13705 C C . CYS B 1 811 ? 10.922 69.375 8.844 1 65.69 811 CYS B C 1
ATOM 13707 O O . CYS B 1 811 ? 11.953 68.875 9.297 1 65.69 811 CYS B O 1
ATOM 13709 N N . ASN B 1 812 ? 9.859 69.688 9.516 1 70.25 812 ASN B N 1
ATOM 13710 C CA . ASN B 1 812 ? 9.727 69.188 10.906 1 70.25 812 ASN B CA 1
ATOM 13711 C C . ASN B 1 812 ? 8.852 68 11.016 1 70.25 812 ASN B C 1
ATOM 13713 O O . ASN B 1 812 ? 8.609 67.5 12.109 1 70.25 812 ASN B O 1
ATOM 13717 N N . GLY B 1 813 ? 8.484 67.562 9.938 1 74 813 GLY B N 1
ATOM 13718 C CA . GLY B 1 813 ? 7.656 66.375 9.906 1 74 813 GLY B CA 1
ATOM 13719 C C . GLY B 1 813 ? 7.137 66.062 8.516 1 74 813 GLY B C 1
ATOM 13720 O O . GLY B 1 813 ? 7.285 66.875 7.586 1 74 813 GLY B O 1
ATOM 13721 N N . PHE B 1 814 ? 6.648 64.875 8.305 1 76.56 814 PHE B N 1
ATOM 13722 C CA . PHE B 1 814 ? 6.035 64.5 7.031 1 76.56 814 PHE B CA 1
ATOM 13723 C C . PHE B 1 814 ? 4.852 63.562 7.246 1 76.56 814 PHE B C 1
ATOM 13725 O O . PHE B 1 814 ? 4.797 62.844 8.242 1 76.56 814 PHE B O 1
ATOM 13732 N N . ASP B 1 815 ? 3.951 63.812 6.285 1 74.19 815 ASP B N 1
ATOM 13733 C CA . ASP B 1 815 ? 2.854 62.844 6.176 1 74.19 815 ASP B CA 1
ATOM 13734 C C . ASP B 1 815 ? 3.145 61.781 5.105 1 74.19 815 ASP B C 1
ATOM 13736 O O . ASP B 1 815 ? 3.471 62.125 3.965 1 74.19 815 ASP B O 1
ATOM 13740 N N . PHE B 1 816 ? 3.217 60.594 5.582 1 73.81 816 PHE B N 1
ATOM 13741 C CA . PHE B 1 816 ? 3.424 59.5 4.637 1 73.81 816 PHE B CA 1
ATOM 13742 C C . PHE B 1 816 ? 2.117 58.781 4.371 1 73.81 816 PHE B C 1
ATOM 13744 O O . PHE B 1 816 ? 1.574 58.125 5.266 1 73.81 816 PHE B O 1
ATOM 13751 N N . CYS B 1 817 ? 1.641 58.969 3.096 1 65.19 817 CYS B N 1
ATOM 13752 C CA . CYS B 1 817 ? 0.324 58.469 2.727 1 65.19 817 CYS B CA 1
ATOM 13753 C C . CYS B 1 817 ? 0.442 57.312 1.731 1 65.19 817 CYS B C 1
ATOM 13755 O O . CYS B 1 817 ? 1.157 57.438 0.733 1 65.19 817 CYS B O 1
ATOM 13757 N N . THR B 1 818 ? -0.061 56.281 2.094 1 63.56 818 THR B N 1
ATOM 13758 C CA . THR B 1 818 ? -0.132 55.125 1.199 1 63.56 818 THR B CA 1
ATOM 13759 C C . THR B 1 818 ? -1.486 55.062 0.497 1 63.56 818 THR B C 1
ATOM 13761 O O . THR B 1 818 ? -2.496 54.719 1.113 1 63.56 818 THR B O 1
ATOM 13764 N N . GLU B 1 819 ? -1.638 55.562 -0.89 1 50.81 819 GLU B N 1
ATOM 13765 C CA . GLU B 1 819 ? -2.855 55.625 -1.692 1 50.81 819 GLU B CA 1
ATOM 13766 C C . GLU B 1 819 ? -2.844 54.594 -2.807 1 50.81 819 GLU B C 1
ATOM 13768 O O . GLU B 1 819 ? -1.813 53.969 -3.07 1 50.81 819 GLU B O 1
ATOM 13773 N N . ASN B 1 820 ? -4 54.219 -3.6 1 49.03 820 ASN B N 1
ATOM 13774 C CA . ASN B 1 820 ? -4.145 53.281 -4.699 1 49.03 820 ASN B CA 1
ATOM 13775 C C . ASN B 1 820 ? -3.105 53.5 -5.789 1 49.03 820 ASN B C 1
ATOM 13777 O O . ASN B 1 820 ? -2.643 52.562 -6.434 1 49.03 820 ASN B O 1
ATOM 13781 N N . ASN B 1 821 ? -2.617 54.719 -6 1 48.16 821 ASN B N 1
ATOM 13782 C CA . ASN B 1 821 ? -1.744 55.125 -7.102 1 48.16 821 ASN B CA 1
ATOM 13783 C C . ASN B 1 821 ? -0.312 55.344 -6.625 1 48.16 821 ASN B C 1
ATOM 13785 O O . ASN B 1 821 ? 0.462 56.031 -7.285 1 48.16 821 ASN B O 1
ATOM 13789 N N . GLY B 1 822 ? 0.032 54.906 -5.426 1 55.12 822 GLY B N 1
ATOM 13790 C CA . GLY B 1 822 ? 1.408 55.031 -4.977 1 55.12 822 GLY B CA 1
ATOM 13791 C C . GLY B 1 822 ? 1.53 55.656 -3.596 1 55.12 822 GLY B C 1
ATOM 13792 O O . GLY B 1 822 ? 0.538 55.781 -2.875 1 55.12 822 GLY B O 1
ATOM 13793 N N . THR B 1 823 ? 2.695 55.75 -3.107 1 66 823 THR B N 1
ATOM 13794 C CA . THR B 1 823 ? 2.977 56.406 -1.84 1 66 823 THR B CA 1
ATOM 13795 C C . THR B 1 823 ? 3.285 57.875 -2.061 1 66 823 THR B C 1
ATOM 13797 O O . THR B 1 823 ? 3.895 58.25 -3.066 1 66 823 THR B O 1
ATOM 13800 N N . THR B 1 824 ? 2.652 58.625 -1.204 1 67.38 824 THR B N 1
ATOM 13801 C CA . THR B 1 824 ? 2.934 60.031 -1.262 1 67.38 824 THR B CA 1
ATOM 13802 C C . THR B 1 824 ? 3.475 60.531 0.075 1 67.38 824 THR B C 1
ATOM 13804 O O . THR B 1 824 ? 2.928 60.219 1.131 1 67.38 824 THR B O 1
ATOM 13807 N N . CYS B 1 825 ? 4.527 61.125 -0.006 1 71.44 825 CYS B N 1
ATOM 13808 C CA . CYS B 1 825 ? 5.184 61.781 1.118 1 71.44 825 CYS B CA 1
ATOM 13809 C C . CYS B 1 825 ? 4.93 63.281 1.093 1 71.44 825 CYS B C 1
ATOM 13811 O O . CYS B 1 825 ? 5.34 63.969 0.154 1 71.44 825 CYS B O 1
ATOM 13813 N N . PHE B 1 826 ? 4.242 63.781 2.057 1 75 826 PHE B N 1
ATOM 13814 C CA . PHE B 1 826 ? 4.027 65.188 2.188 1 75 826 PHE B CA 1
ATOM 13815 C C . PHE B 1 826 ? 4.926 65.812 3.271 1 75 826 PHE B C 1
ATOM 13817 O O . PHE B 1 826 ? 4.781 65.438 4.449 1 75 826 PHE B O 1
ATOM 13824 N N . LEU B 1 827 ? 5.84 66.625 2.9 1 73.06 827 LEU B N 1
ATOM 13825 C CA . LEU B 1 827 ? 6.73 67.312 3.854 1 73.06 827 LEU B CA 1
ATOM 13826 C C . LEU B 1 827 ? 6.086 68.562 4.434 1 73.06 827 LEU B C 1
ATOM 13828 O O . LEU B 1 827 ? 5.367 69.25 3.734 1 73.06 827 LEU B O 1
ATOM 13832 N N . THR B 1 828 ? 6.281 68.75 5.68 1 73.06 828 THR B N 1
ATOM 13833 C CA . THR B 1 828 ? 5.723 69.938 6.32 1 73.06 828 THR B CA 1
ATOM 13834 C C . THR B 1 828 ? 6.762 70.625 7.219 1 73.06 828 THR B C 1
ATOM 13836 O O . THR B 1 828 ? 7.598 69.938 7.82 1 73.06 828 THR B O 1
ATOM 13839 N N . SER B 1 829 ? 6.73 71.938 7.234 1 67.75 829 SER B N 1
ATOM 13840 C CA . SER B 1 829 ? 7.578 72.688 8.133 1 67.75 829 SER B CA 1
ATOM 13841 C C . SER B 1 829 ? 6.965 72.812 9.523 1 67.75 829 SER B C 1
ATOM 13843 O O . SER B 1 829 ? 7.625 73.25 10.469 1 67.75 829 SER B O 1
ATOM 13845 N N . ASP B 1 830 ? 5.793 72.312 9.625 1 66.62 830 ASP B N 1
ATOM 13846 C CA . ASP B 1 830 ? 5.125 72.375 10.922 1 66.62 830 ASP B CA 1
ATOM 13847 C C . ASP B 1 830 ? 5.488 71.188 11.781 1 66.62 830 ASP B C 1
ATOM 13849 O O . ASP B 1 830 ? 5.668 70.062 11.266 1 66.62 830 ASP B O 1
ATOM 13853 N N . HIS B 1 831 ? 5.699 71.375 13.055 1 68 831 HIS B N 1
ATOM 13854 C CA . HIS B 1 831 ? 5.926 70.312 14.008 1 68 831 HIS B CA 1
ATOM 13855 C C . HIS B 1 831 ? 4.625 69.875 14.688 1 68 831 HIS B C 1
ATOM 13857 O O . HIS B 1 831 ? 3.756 70.75 14.938 1 68 831 HIS B O 1
ATOM 13863 N N . TYR B 1 832 ? 4.59 68.625 15.008 1 68.88 832 TYR B N 1
ATOM 13864 C CA . TYR B 1 832 ? 3.41 68 15.602 1 68.88 832 TYR B CA 1
ATOM 13865 C C . TYR B 1 832 ? 2.996 68.75 16.875 1 68.88 832 TYR B C 1
ATOM 13867 O O . TYR B 1 832 ? 1.807 68.812 17.188 1 68.88 832 TYR B O 1
ATOM 13875 N N . SER B 1 833 ? 4.02 69.438 17.562 1 62.25 833 SER B N 1
ATOM 13876 C CA . SER B 1 833 ? 3.775 70.125 18.828 1 62.25 833 SER B CA 1
ATOM 13877 C C . SER B 1 833 ? 3.633 71.625 18.641 1 62.25 833 SER B C 1
ATOM 13879 O O . SER B 1 833 ? 3.498 72.375 19.625 1 62.25 833 SER B O 1
ATOM 13881 N N . ASP B 1 834 ? 3.756 72.188 17.391 1 61.28 834 ASP B N 1
ATOM 13882 C CA . ASP B 1 834 ? 3.654 73.625 17.156 1 61.28 834 ASP B CA 1
ATOM 13883 C C . ASP B 1 834 ? 2.246 74.125 17.469 1 61.28 834 ASP B C 1
ATOM 13885 O O . ASP B 1 834 ? 1.265 73.438 17.25 1 61.28 834 ASP B O 1
ATOM 13889 N N . SER B 1 835 ? 2.322 75.375 18.031 1 57.06 835 SER B N 1
ATOM 13890 C CA . SER B 1 835 ? 1.059 76.062 18.281 1 57.06 835 SER B CA 1
ATOM 13891 C C . SER B 1 835 ? 0.33 76.375 16.984 1 57.06 835 SER B C 1
ATOM 13893 O O . SER B 1 835 ? 0.936 76.875 16.047 1 57.06 835 SER B O 1
ATOM 13895 N N . GLY B 1 836 ? -0.959 76.062 16.688 1 56.81 836 GLY B N 1
ATOM 13896 C CA . GLY B 1 836 ? -1.787 76.375 15.547 1 56.81 836 GLY B CA 1
ATOM 13897 C C . GLY B 1 836 ? -1.874 75.25 14.539 1 56.81 836 GLY B C 1
ATOM 13898 O O . GLY B 1 836 ? -2.561 75.375 13.516 1 56.81 836 GLY B O 1
ATOM 13899 N N . VAL B 1 837 ? -0.903 74.25 14.727 1 60.34 837 VAL B N 1
ATOM 13900 C CA . VAL B 1 837 ? -0.957 73.125 13.773 1 60.34 837 VAL B CA 1
ATOM 13901 C C . VAL B 1 837 ? -2.16 72.25 14.078 1 60.34 837 VAL B C 1
ATOM 13903 O O . VAL B 1 837 ? -2.385 71.875 15.227 1 60.34 837 VAL B O 1
ATOM 13906 N N . ASP B 1 838 ? -2.938 72.125 13 1 63.03 838 ASP B N 1
ATOM 13907 C CA . ASP B 1 838 ? -4.125 71.25 13.102 1 63.03 838 ASP B CA 1
ATOM 13908 C C . ASP B 1 838 ? -3.814 69.812 12.695 1 63.03 838 ASP B C 1
ATOM 1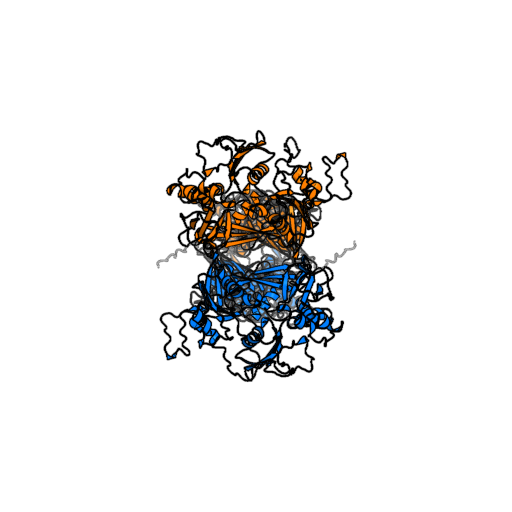3910 O O . ASP B 1 838 ? -3.258 69.562 11.625 1 63.03 838 ASP B O 1
ATOM 13914 N N . ILE B 1 839 ? -3.889 68.875 13.586 1 63.25 839 ILE B N 1
ATOM 13915 C CA . ILE B 1 839 ? -3.645 67.5 13.352 1 63.25 839 ILE B CA 1
ATOM 13916 C C . ILE B 1 839 ? -4.965 66.75 13.047 1 63.25 839 ILE B C 1
ATOM 13918 O O . ILE B 1 839 ? -5.938 66.938 13.789 1 63.25 839 ILE B O 1
ATOM 13922 N N . SER B 1 840 ? -5.043 66.25 11.789 1 60.78 840 SER B N 1
ATOM 13923 C CA . SER B 1 840 ? -6.238 65.5 11.406 1 60.78 840 SER B CA 1
ATOM 13924 C C . SER B 1 840 ? -5.949 64 11.32 1 60.78 840 SER B C 1
ATOM 13926 O O . SER B 1 840 ? -4.812 63.594 11.078 1 60.78 840 SER B O 1
ATOM 13928 N N . ASN B 1 841 ? -6.855 63.219 11.586 1 56.72 841 ASN B N 1
ATOM 13929 C CA . ASN B 1 841 ? -6.703 61.781 11.469 1 56.72 841 ASN B CA 1
ATOM 13930 C C . ASN B 1 841 ? -6.82 61.312 10.016 1 56.72 841 ASN B C 1
ATOM 13932 O O . ASN B 1 841 ? -7.594 61.875 9.242 1 56.72 841 ASN B O 1
ATOM 13936 N N . SER B 1 842 ? -5.836 60.469 9.445 1 62.12 842 SER B N 1
ATOM 13937 C CA . SER B 1 842 ? -5.852 59.875 8.109 1 62.12 842 SER B CA 1
ATOM 13938 C C . SER B 1 842 ? -5.602 58.375 8.164 1 62.12 842 SER B C 1
ATOM 13940 O O . SER B 1 842 ? -4.621 57.906 8.758 1 62.12 842 SER B O 1
ATOM 13942 N N . PRO B 1 843 ? -6.594 57.625 7.508 1 56.75 843 PRO B N 1
ATOM 13943 C CA . PRO B 1 843 ? -6.391 56.188 7.543 1 56.75 843 PRO B CA 1
ATOM 13944 C C . PRO B 1 843 ? -5.266 55.719 6.617 1 56.75 843 PRO B C 1
ATOM 13946 O O . PRO B 1 843 ? -4.793 54.594 6.73 1 56.75 843 PRO B O 1
ATOM 13949 N N . VAL B 1 844 ? -4.824 56.625 5.738 1 61.25 844 VAL B N 1
ATOM 13950 C CA . VAL B 1 844 ? -3.854 56.219 4.727 1 61.25 844 VAL B CA 1
ATOM 13951 C C . VAL B 1 844 ? -2.512 56.875 4.992 1 61.25 844 VAL B C 1
ATOM 13953 O O . VAL B 1 844 ? -1.511 56.562 4.348 1 61.25 844 VAL B O 1
ATOM 13956 N N . CYS B 1 845 ? -2.648 57.75 5.961 1 65.56 845 CYS B N 1
ATOM 13957 C CA . CYS B 1 845 ? -1.411 58.5 6.18 1 65.56 845 CYS B CA 1
ATOM 13958 C C . CYS B 1 845 ? -0.962 58.375 7.633 1 65.56 845 CYS B C 1
ATOM 13960 O O . CYS B 1 845 ? -1.791 58.25 8.531 1 65.56 845 CYS B O 1
ATOM 13962 N N . ASP B 1 846 ? 0.288 58.375 7.734 1 73.31 846 ASP B N 1
ATOM 13963 C CA . ASP B 1 846 ? 0.946 58.562 9.023 1 73.31 846 ASP B CA 1
ATOM 13964 C C . ASP B 1 846 ? 1.747 59.844 9.047 1 73.31 846 ASP B C 1
ATOM 13966 O O . ASP B 1 846 ? 2.348 60.25 8.039 1 73.31 846 ASP B O 1
ATOM 13970 N N . HIS B 1 847 ? 1.64 60.375 10.234 1 73.88 847 HIS B N 1
ATOM 13971 C CA . HIS B 1 847 ? 2.494 61.562 10.383 1 73.88 847 HIS B CA 1
ATOM 13972 C C . HIS B 1 847 ? 3.773 61.219 11.141 1 73.88 847 HIS B C 1
ATOM 13974 O O . HIS B 1 847 ? 3.738 60.469 12.117 1 73.88 847 HIS B O 1
ATOM 13980 N N . TYR B 1 848 ? 4.816 61.688 10.625 1 75 848 TYR B N 1
ATOM 13981 C CA . TYR B 1 848 ? 6.129 61.562 11.25 1 75 848 TYR B CA 1
ATOM 13982 C C . TYR B 1 848 ? 6.66 62.938 11.625 1 75 848 TYR B C 1
ATOM 13984 O O . TYR B 1 848 ? 6.871 63.812 10.758 1 75 848 TYR B O 1
ATOM 13992 N N . SER B 1 849 ? 6.695 63.125 13.008 1 72.81 849 SER B N 1
ATOM 13993 C CA . SER B 1 849 ? 7.203 64.438 13.492 1 72.81 849 SER B CA 1
ATOM 13994 C C . SER B 1 849 ? 8.625 64.312 14.031 1 72.81 849 SER B C 1
ATOM 13996 O O . SER B 1 849 ? 8.938 63.312 14.719 1 72.81 849 SER B O 1
ATOM 13998 N N . ARG B 1 850 ? 9.359 65.188 13.711 1 63.44 850 ARG B N 1
ATOM 13999 C CA . ARG B 1 850 ? 10.75 65.188 14.133 1 63.44 850 ARG B CA 1
ATOM 14000 C C . ARG B 1 850 ? 10.859 65.25 15.648 1 63.44 850 ARG B C 1
ATOM 14002 O O . ARG B 1 850 ? 10.156 66.062 16.281 1 63.44 850 ARG B O 1
ATOM 14009 N N . GLU B 1 851 ? 11.586 64.438 16.281 1 58.44 851 GLU B N 1
ATOM 14010 C CA . GLU B 1 851 ? 11.859 64.5 17.719 1 58.44 851 GLU B CA 1
ATOM 14011 C C . GLU B 1 851 ? 13.078 65.312 18.016 1 58.44 851 GLU B C 1
ATOM 14013 O O . GLU B 1 851 ? 14.125 65.188 17.391 1 58.44 851 GLU B O 1
ATOM 14018 N N . TYR B 1 852 ? 12.781 66.438 18.688 1 47.56 852 TYR B N 1
ATOM 14019 C CA . TYR B 1 852 ? 13.906 67.312 19.109 1 47.56 852 TYR B CA 1
ATOM 14020 C C . TYR B 1 852 ? 14.305 67 20.547 1 47.56 852 TYR B C 1
ATOM 14022 O O . TYR B 1 852 ? 13.453 66.625 21.375 1 47.56 852 TYR B O 1
ATOM 14030 N N . TYR B 1 853 ? 15.531 66.562 20.828 1 37.5 853 TYR B N 1
ATOM 14031 C CA . TYR B 1 853 ? 15.984 66.562 22.219 1 37.5 853 TYR B CA 1
ATOM 14032 C C . TYR B 1 853 ? 15.555 67.812 22.953 1 37.5 853 TYR B C 1
ATOM 14034 O O . TYR B 1 853 ? 15.445 68.875 22.344 1 37.5 853 TYR B O 1
ATOM 14042 N N . GLU B 1 854 ? 15.25 67.812 24.234 1 34.12 854 GLU B N 1
ATOM 14043 C CA . GLU B 1 854 ? 14.969 68.875 25.156 1 34.12 854 GLU B CA 1
ATOM 14044 C C . GLU B 1 854 ? 16.078 69.938 25.125 1 34.12 854 GLU B C 1
ATOM 14046 O O . GLU B 1 854 ? 17.266 69.625 25.234 1 34.12 854 GLU B O 1
ATOM 14051 N N . GLY B 1 855 ? 15.969 71.375 24.594 1 38.88 855 GLY B N 1
ATOM 14052 C CA . GLY B 1 855 ? 16.766 72.562 24.547 1 38.88 855 GLY B CA 1
ATOM 14053 C C . GLY B 1 855 ? 17.047 73 23.125 1 38.88 855 GLY B C 1
ATOM 14054 O O . GLY B 1 855 ? 17.641 74.062 22.922 1 38.88 855 GLY B O 1
ATOM 14055 N N . GLN B 1 856 ? 17.141 72.188 22.109 1 39 856 GLN B N 1
ATOM 14056 C CA . GLN B 1 856 ? 17.484 72.75 20.797 1 39 856 GLN B CA 1
ATOM 14057 C C . GLN B 1 856 ? 16.281 73.438 20.141 1 39 856 GLN B C 1
ATOM 14059 O O . GLN B 1 856 ? 15.148 72.938 20.281 1 39 856 GLN B O 1
ATOM 14064 N N . ASP B 1 857 ? 16.375 74.688 19.875 1 36.97 857 ASP B N 1
ATOM 14065 C CA . ASP B 1 857 ? 15.398 75.562 19.234 1 36.97 857 ASP B CA 1
ATOM 14066 C C . ASP B 1 857 ? 14.859 74.875 17.953 1 36.97 857 ASP B C 1
ATOM 14068 O O . ASP B 1 857 ? 15.625 74.562 17.047 1 36.97 857 ASP B O 1
ATOM 14072 N N . ARG B 1 858 ? 13.75 74.438 17.875 1 45.09 858 ARG B N 1
ATOM 14073 C CA . ARG B 1 858 ? 13.047 73.75 16.781 1 45.09 858 ARG B CA 1
ATOM 14074 C C . ARG B 1 858 ? 13.258 74.5 15.461 1 45.09 858 ARG B C 1
ATOM 14076 O O . ARG B 1 858 ? 13.422 73.875 14.406 1 45.09 858 ARG B O 1
ATOM 14083 N N . ASN B 1 859 ? 13.039 75.75 15.414 1 39.41 859 ASN B N 1
ATOM 14084 C CA . ASN B 1 859 ? 13.117 76.625 14.25 1 39.41 859 ASN B CA 1
ATOM 14085 C C . ASN B 1 859 ? 14.523 76.688 13.664 1 39.41 859 ASN B C 1
ATOM 14087 O O . ASN B 1 859 ? 14.688 76.75 12.445 1 39.41 859 ASN B O 1
ATOM 14091 N N . SER B 1 860 ? 15.57 76.875 14.414 1 40.25 860 SER B N 1
ATOM 14092 C CA . SER B 1 860 ? 16.938 77 13.93 1 40.25 860 SER B CA 1
ATOM 14093 C C . SER B 1 860 ? 17.422 75.625 13.344 1 40.25 860 SER B C 1
ATOM 14095 O O . SER B 1 860 ? 18.188 75.625 12.375 1 40.25 860 SER B O 1
ATOM 14097 N N . TYR B 1 861 ? 17.031 74.562 13.781 1 38.97 861 TYR B N 1
ATOM 14098 C CA . TYR B 1 861 ? 17.484 73.312 13.258 1 38.97 861 TYR B CA 1
ATOM 14099 C C . TYR B 1 861 ? 16.828 73 11.906 1 38.97 861 TYR B C 1
ATOM 14101 O O . TYR B 1 861 ? 17.5 72.562 10.977 1 38.97 861 TYR B O 1
ATOM 14109 N N . ALA B 1 862 ? 15.656 73.188 11.75 1 37.53 862 ALA B N 1
ATOM 14110 C CA . ALA B 1 862 ? 14.961 72.938 10.492 1 37.53 862 ALA B CA 1
ATOM 14111 C C . ALA B 1 862 ? 15.422 73.875 9.398 1 37.53 862 ALA B C 1
ATOM 14113 O O . ALA B 1 862 ? 15.453 73.562 8.219 1 37.53 862 ALA B O 1
ATOM 14114 N N . HIS B 1 863 ? 15.625 75.125 9.586 1 35.12 863 HIS B N 1
ATOM 14115 C CA . HIS B 1 863 ? 15.961 76.188 8.586 1 35.12 863 HIS B CA 1
ATOM 14116 C C . HIS B 1 863 ? 17.453 76.188 8.336 1 35.12 863 HIS B C 1
ATOM 14118 O O . HIS B 1 863 ? 17.906 76.875 7.379 1 35.12 863 HIS B O 1
ATOM 14124 N N . ASN B 1 864 ? 18.344 76 9.219 1 34.34 864 ASN B N 1
ATOM 14125 C CA . ASN B 1 864 ? 19.75 76.25 8.938 1 34.34 864 ASN B CA 1
ATOM 14126 C C . ASN B 1 864 ? 20.344 75.062 8.156 1 34.34 864 ASN B C 1
ATOM 14128 O O . ASN B 1 864 ? 21.562 74.938 8.078 1 34.34 864 ASN B O 1
ATOM 14132 N N . LYS B 1 865 ? 19.5 74.125 7.793 1 35.75 865 LYS B N 1
ATOM 14133 C CA . LYS B 1 865 ? 20.125 73.125 6.918 1 35.75 865 LYS B CA 1
ATOM 14134 C C . LYS B 1 865 ? 20.266 73.688 5.496 1 35.75 865 LYS B C 1
ATOM 14136 O O . LYS B 1 865 ? 19.297 74.188 4.922 1 35.75 865 LYS B O 1
ATOM 14141 N N . ASN B 1 866 ? 21.375 74.25 5.078 1 28.11 866 ASN B N 1
ATOM 14142 C CA . ASN B 1 866 ? 21.719 74.625 3.711 1 28.11 866 ASN B CA 1
ATOM 14143 C C . ASN B 1 866 ? 21.281 73.562 2.709 1 28.11 866 ASN B C 1
ATOM 14145 O O . ASN B 1 866 ? 21.5 72.375 2.936 1 28.11 866 ASN B O 1
ATOM 14149 N N . SER B 1 867 ? 20.344 73.938 1.765 1 29.91 867 SER B N 1
ATOM 14150 C CA . SER B 1 867 ? 19.625 73.25 0.697 1 29.91 867 SER B CA 1
ATOM 14151 C C . SER B 1 867 ? 20.594 72.562 -0.293 1 29.91 867 SER B C 1
ATOM 14153 O O . SER B 1 867 ? 20.75 73.062 -1.416 1 29.91 867 SER B O 1
ATOM 14155 N N . LYS B 1 868 ? 21.797 72.312 -0.168 1 28.12 868 LYS B N 1
ATOM 14156 C CA . LYS B 1 868 ? 22.516 72.062 -1.41 1 28.12 868 LYS B CA 1
ATOM 14157 C C . LYS B 1 868 ? 21.844 70.938 -2.197 1 28.12 868 LYS B C 1
ATOM 14159 O O . LYS B 1 868 ? 22.062 70.812 -3.4 1 28.12 868 LYS B O 1
ATOM 14164 N N . TYR B 1 869 ? 21.719 69.812 -1.881 1 25.97 869 TYR B N 1
ATOM 14165 C CA . TYR B 1 869 ? 21.594 68.688 -2.834 1 25.97 869 TYR B CA 1
ATOM 14166 C C . TYR B 1 869 ? 20.141 68.5 -3.207 1 25.97 869 TYR B C 1
ATOM 14168 O O . TYR B 1 869 ? 19.281 68.312 -2.332 1 25.97 869 TYR B O 1
ATOM 14176 N N . LYS B 1 870 ? 19.719 69.188 -4.469 1 25.95 870 LYS B N 1
ATOM 14177 C CA . LYS B 1 870 ? 18.5 69.062 -5.266 1 25.95 870 LYS B CA 1
ATOM 14178 C C . LYS B 1 870 ? 18.328 67.625 -5.805 1 25.95 870 LYS B C 1
ATOM 14180 O O . LYS B 1 870 ? 19.203 67.125 -6.52 1 25.95 870 LYS B O 1
ATOM 14185 N N . TYR B 1 871 ? 17.703 66.75 -5.195 1 26.5 871 TYR B N 1
ATOM 14186 C CA . TYR B 1 871 ? 17.422 65.5 -5.797 1 26.5 871 TYR B CA 1
ATOM 14187 C C . TYR B 1 871 ? 16.516 65.625 -7.012 1 26.5 871 TYR B C 1
ATOM 14189 O O . TYR B 1 871 ? 15.508 66.312 -6.953 1 26.5 871 TYR B O 1
ATOM 14197 N N . SER B 1 872 ? 17.047 65.562 -8.297 1 25.2 872 SER B N 1
ATOM 14198 C CA . SER B 1 872 ? 16.219 65.562 -9.492 1 25.2 872 SER B CA 1
ATOM 14199 C C . SER B 1 872 ? 15.25 64.375 -9.469 1 25.2 872 SER B C 1
ATOM 14201 O O . SER B 1 872 ? 15.5 63.344 -8.789 1 25.2 872 SER B O 1
ATOM 14203 N N . PRO B 1 873 ? 14.062 64.562 -10.102 1 24.95 873 PRO B N 1
ATOM 14204 C CA . PRO B 1 873 ? 13 63.531 -10.211 1 24.95 873 PRO B CA 1
ATOM 14205 C C . PRO B 1 873 ? 13.523 62.188 -10.664 1 24.95 873 PRO B C 1
ATOM 14207 O O . PRO B 1 873 ? 12.992 61.125 -10.258 1 24.95 873 PRO B O 1
ATOM 14210 N N . GLY B 1 874 ? 14.406 62.125 -11.68 1 24.91 874 GLY B N 1
ATOM 14211 C CA . GLY B 1 874 ? 14.938 60.906 -12.289 1 24.91 874 GLY B CA 1
ATOM 14212 C C . GLY B 1 874 ? 15.672 60.031 -11.305 1 24.91 874 GLY B C 1
ATOM 14213 O O . GLY B 1 874 ? 15.672 58.812 -11.445 1 24.91 874 GLY B O 1
ATOM 14214 N N . ASP B 1 875 ? 16.453 60.688 -10.516 1 23.58 875 ASP B N 1
ATOM 14215 C CA . ASP B 1 875 ? 17.406 59.938 -9.68 1 23.58 875 ASP B CA 1
ATOM 14216 C C . ASP B 1 875 ? 16.672 59.156 -8.586 1 23.58 875 ASP B C 1
ATOM 14218 O O . ASP B 1 875 ? 17.234 58.219 -8.016 1 23.58 875 ASP B O 1
ATOM 14222 N N . MET B 1 876 ? 15.68 59.594 -8.234 1 24.5 876 MET B N 1
ATOM 14223 C CA . MET B 1 876 ? 14.883 58.969 -7.188 1 24.5 876 MET B CA 1
ATOM 14224 C C . MET B 1 876 ? 14.367 57.625 -7.652 1 24.5 876 MET B C 1
ATOM 14226 O O . MET B 1 876 ? 13.922 56.812 -6.836 1 24.5 876 MET B O 1
ATOM 14230 N N . ALA B 1 877 ? 14.133 57.469 -8.945 1 25.55 877 ALA B N 1
ATOM 14231 C CA . ALA B 1 877 ? 13.695 56.219 -9.539 1 25.55 877 ALA B CA 1
ATOM 14232 C C . ALA B 1 877 ? 14.742 55.125 -9.352 1 25.55 877 ALA B C 1
ATOM 14234 O O . ALA B 1 877 ? 14.406 53.969 -9.141 1 25.55 877 ALA B O 1
ATOM 14235 N N . ALA B 1 878 ? 16.016 55.344 -9.547 1 23.03 878 ALA B N 1
ATOM 14236 C CA . ALA B 1 878 ? 17.125 54.406 -9.477 1 23.03 878 ALA B CA 1
ATOM 14237 C C . ALA B 1 878 ? 17.375 53.938 -8.039 1 23.03 878 ALA B C 1
ATOM 14239 O O . ALA B 1 878 ? 17.75 52.812 -7.801 1 23.03 878 ALA B O 1
ATOM 14240 N N . LEU B 1 879 ? 17.406 54.844 -7.133 1 23.59 879 LEU B N 1
ATOM 14241 C CA . LEU B 1 879 ? 17.719 54.469 -5.762 1 23.59 879 LEU B CA 1
ATOM 14242 C C . LEU B 1 879 ? 16.625 53.562 -5.191 1 23.59 879 LEU B C 1
ATOM 14244 O O . LEU B 1 879 ? 16.859 52.844 -4.223 1 23.59 879 LEU B O 1
ATOM 14248 N N . GLY B 1 880 ? 15.438 53.688 -5.582 1 24.84 880 GLY B N 1
ATOM 14249 C CA . GLY B 1 880 ? 14.336 52.812 -5.211 1 24.84 880 GLY B CA 1
ATOM 14250 C C . GLY B 1 880 ? 14.594 51.375 -5.547 1 24.84 880 GLY B C 1
ATOM 14251 O O . GLY B 1 880 ? 14.242 50.469 -4.77 1 24.84 880 GLY B O 1
ATOM 14252 N N . CYS B 1 881 ? 15.109 51.094 -6.766 1 24.06 881 CYS B N 1
ATOM 14253 C CA . CYS B 1 881 ? 15.383 49.781 -7.32 1 24.06 881 CYS B CA 1
ATOM 14254 C C . CYS B 1 881 ? 16.562 49.125 -6.609 1 24.06 881 CYS B C 1
ATOM 14256 O O . CYS B 1 881 ? 16.688 47.906 -6.617 1 24.06 881 CYS B O 1
ATOM 14258 N N . SER B 1 882 ? 17.578 49.781 -6.184 1 22.45 882 SER B N 1
ATOM 14259 C CA . SER B 1 882 ? 18.797 49.094 -5.758 1 22.45 882 SER B CA 1
ATOM 14260 C C . SER B 1 882 ? 18.625 48.438 -4.402 1 22.45 882 SER B C 1
ATOM 14262 O O . SER B 1 882 ? 19.312 47.438 -4.102 1 22.45 882 SER B O 1
ATOM 14264 N N . MET B 1 883 ? 18.203 49.156 -3.5 1 22.73 883 MET B N 1
ATOM 14265 C CA . MET B 1 883 ? 18.344 48.5 -2.197 1 22.73 883 MET B CA 1
ATOM 14266 C C . MET B 1 883 ? 17.5 47.219 -2.127 1 22.73 883 MET B C 1
ATOM 14268 O O . MET B 1 883 ? 17.688 46.406 -1.233 1 22.73 883 MET B O 1
ATOM 14272 N N . LEU B 1 884 ? 16.422 47.219 -2.674 1 23.16 884 LEU B N 1
ATOM 14273 C CA . LEU B 1 884 ? 15.703 45.938 -2.584 1 23.16 884 LEU B CA 1
ATOM 14274 C C . LEU B 1 884 ? 16.438 44.844 -3.344 1 23.16 884 LEU B C 1
ATOM 14276 O O . LEU B 1 884 ? 16.234 43.656 -3.086 1 23.16 884 LEU B O 1
ATOM 14280 N N . VAL B 1 885 ? 17.203 45.031 -4.41 1 23.31 885 VAL B N 1
ATOM 14281 C CA . VAL B 1 885 ? 17.781 44.156 -5.41 1 23.31 885 VAL B CA 1
ATOM 14282 C C . VAL B 1 885 ? 19.031 43.469 -4.844 1 23.31 885 VAL B C 1
ATOM 14284 O O . VAL B 1 885 ? 19.594 42.562 -5.461 1 23.31 885 VAL B O 1
ATOM 14287 N N . ILE B 1 886 ? 19.828 43.938 -3.975 1 22.69 886 ILE B N 1
ATOM 14288 C CA . ILE B 1 886 ? 21.094 43.18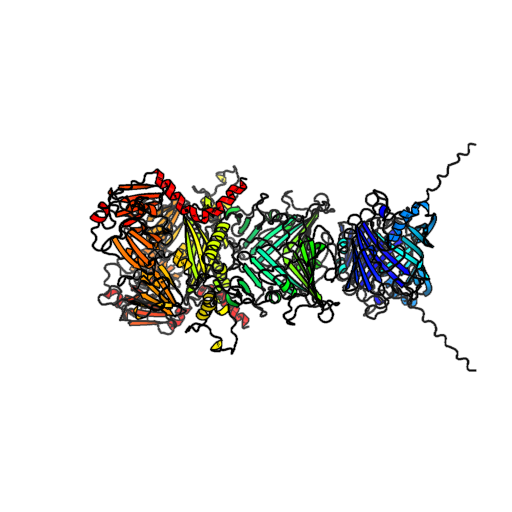8 -3.936 1 22.69 886 ILE B CA 1
ATOM 14289 C C . ILE B 1 886 ? 20.828 41.75 -3.586 1 22.69 886 ILE B C 1
ATOM 14291 O O . ILE B 1 886 ? 21.312 40.844 -4.262 1 22.69 886 ILE B O 1
ATOM 14295 N N . SER B 1 887 ? 20.859 41.312 -2.305 1 21.92 887 SER B N 1
ATOM 14296 C CA . SER B 1 887 ? 21.438 39.969 -2.117 1 21.92 887 SER B CA 1
ATOM 14297 C C . SER B 1 887 ? 20.531 38.906 -2.715 1 21.92 887 SER B C 1
ATOM 14299 O O . SER B 1 887 ? 21.016 37.844 -3.141 1 21.92 887 SER B O 1
ATOM 14301 N N . MET B 1 888 ? 19.328 38.875 -2.562 1 22.31 888 MET B N 1
ATOM 14302 C CA . MET B 1 888 ? 18.719 37.781 -3.305 1 22.31 888 MET B CA 1
ATOM 14303 C C . MET B 1 888 ? 18.734 38.062 -4.805 1 22.31 888 MET B C 1
ATOM 14305 O O . MET B 1 888 ? 18.172 37.281 -5.586 1 22.31 888 MET B O 1
ATOM 14309 N N . ALA B 1 889 ? 19.203 39.031 -5.316 1 23.22 889 ALA B N 1
ATOM 14310 C CA . ALA B 1 889 ? 19.297 39.281 -6.75 1 23.22 889 ALA B CA 1
ATOM 14311 C C . ALA B 1 889 ? 20.047 38.156 -7.453 1 23.22 889 ALA B C 1
ATOM 14313 O O . ALA B 1 889 ? 19.766 37.844 -8.617 1 23.22 889 ALA B O 1
ATOM 14314 N N . LEU B 1 890 ? 21.109 37.688 -6.941 1 22.48 890 LEU B N 1
ATOM 14315 C CA . LEU B 1 890 ? 21.812 36.812 -7.891 1 22.48 890 LEU B CA 1
ATOM 14316 C C . LEU B 1 890 ? 20.891 35.688 -8.359 1 22.48 890 LEU B C 1
ATOM 14318 O O . LEU B 1 890 ? 20.891 35.344 -9.547 1 22.48 890 LEU B O 1
ATOM 14322 N N . THR B 1 891 ? 20.391 34.875 -7.434 1 22.14 891 THR B N 1
ATOM 14323 C CA . THR B 1 891 ? 20.109 33.594 -8.039 1 22.14 891 THR B CA 1
ATOM 14324 C C . THR B 1 891 ? 18.766 33.625 -8.773 1 22.14 891 THR B C 1
ATOM 14326 O O . THR B 1 891 ? 18.578 32.906 -9.758 1 22.14 891 THR B O 1
ATOM 14329 N N . PHE B 1 892 ? 17.875 34.438 -8.445 1 22.73 892 PHE B N 1
ATOM 14330 C CA . PHE B 1 892 ? 16.672 34.125 -9.211 1 22.73 892 PHE B CA 1
ATOM 14331 C C . PHE B 1 892 ? 16.781 34.688 -10.625 1 22.73 892 PHE B C 1
ATOM 14333 O O . PHE B 1 892 ? 16 34.344 -11.508 1 22.73 892 PHE B O 1
ATOM 14340 N N . ALA B 1 893 ? 17.5 35.625 -10.945 1 24.08 893 ALA B N 1
ATOM 14341 C CA . ALA B 1 893 ? 17.656 36 -12.352 1 24.08 893 ALA B CA 1
ATOM 14342 C C . ALA B 1 893 ? 18.188 34.844 -13.172 1 24.08 893 ALA B C 1
ATOM 14344 O O . ALA B 1 893 ? 17.938 34.75 -14.375 1 24.08 893 ALA B O 1
ATOM 14345 N N . GLY B 1 894 ? 18.969 33.969 -12.648 1 23.88 894 GLY B N 1
ATOM 14346 C CA . GLY B 1 894 ? 19.328 32.875 -13.531 1 23.88 894 GLY B CA 1
ATOM 14347 C C . GLY B 1 894 ? 18.125 32.062 -13.984 1 23.88 894 GLY B C 1
ATOM 14348 O O . GLY B 1 894 ? 18.031 31.688 -15.156 1 23.88 894 GLY B O 1
ATOM 14349 N N . VAL B 1 895 ? 17.203 31.828 -13.125 1 22.77 895 VAL B N 1
ATOM 14350 C CA . VAL B 1 895 ? 16.297 30.844 -13.68 1 22.77 895 VAL B CA 1
ATOM 14351 C C . VAL B 1 895 ? 15.328 31.516 -14.656 1 22.77 895 VAL B C 1
ATOM 14353 O O . VAL B 1 895 ? 14.914 30.922 -15.648 1 22.77 895 VAL B O 1
ATOM 14356 N N . TYR B 1 896 ? 15.047 32.781 -14.586 1 22.41 896 TYR B N 1
ATOM 14357 C CA . TYR B 1 896 ? 14.219 33.219 -15.688 1 22.41 896 TYR B CA 1
ATOM 14358 C C . TYR B 1 896 ? 15.008 33.281 -16.984 1 22.41 896 TYR B C 1
ATOM 14360 O O . TYR B 1 896 ? 14.5 32.875 -18.047 1 22.41 896 TYR B O 1
ATOM 14368 N N . PHE B 1 897 ? 16.125 33.75 -16.953 1 22.08 897 PHE B N 1
ATOM 14369 C CA . PHE B 1 897 ? 16.812 33.781 -18.25 1 22.08 897 PHE B CA 1
ATOM 14370 C C . PHE B 1 897 ? 17.109 32.375 -18.75 1 22.08 897 PHE B C 1
ATOM 14372 O O . PHE B 1 897 ? 17.297 32.156 -19.938 1 22.08 897 PHE B O 1
ATOM 14379 N N . TYR B 1 898 ? 17.266 31.453 -17.875 1 22.66 898 TYR B N 1
ATOM 14380 C CA . TYR B 1 898 ? 17.594 30.234 -18.625 1 22.66 898 TYR B CA 1
ATOM 14381 C C . TYR B 1 898 ? 16.375 29.719 -19.375 1 22.66 898 TYR B C 1
ATOM 14383 O O . TYR B 1 898 ? 16.516 29.047 -20.406 1 22.66 898 TYR B O 1
ATOM 14391 N N . ASN B 1 899 ? 15.156 29.953 -18.906 1 21.02 899 ASN B N 1
ATOM 14392 C CA . ASN B 1 899 ? 14.281 29.25 -19.828 1 21.02 899 ASN B CA 1
ATOM 14393 C C . ASN B 1 899 ? 14.117 30.031 -21.141 1 21.02 899 ASN B C 1
ATOM 14395 O O . ASN B 1 899 ? 13.344 29.641 -22.016 1 21.02 899 ASN B O 1
ATOM 14399 N N . LYS B 1 900 ? 14.516 31.312 -21.016 1 22.84 900 LYS B N 1
ATOM 14400 C CA . LYS B 1 900 ? 14.406 31.75 -22.406 1 22.84 900 LYS B CA 1
ATOM 14401 C C . LYS B 1 900 ? 15.508 31.156 -23.266 1 22.84 900 LYS B C 1
ATOM 14403 O O . LYS B 1 900 ? 15.484 31.281 -24.5 1 22.84 900 LYS B O 1
ATOM 14408 N N . ARG B 1 901 ? 16.703 30.75 -22.734 1 20.88 901 ARG B N 1
ATOM 14409 C CA . ARG B 1 901 ? 17.422 30 -23.75 1 20.88 901 ARG B CA 1
ATOM 14410 C C . ARG B 1 901 ? 17.031 28.516 -23.719 1 20.88 901 ARG B C 1
ATOM 14412 O O . ARG B 1 901 ? 16.938 27.922 -22.641 1 20.88 901 ARG B O 1
#

Secondary structure (DSSP, 8-state):
-------------PPPPPGGGS-SSEEEEEEEEEETTSSS-EEEEEEEEEETTTTEEEEEEEETTEEEEEEEETTTTEEEEEETTEEEEE-TTT--SS--TTSEE--TT--TTS----EESTTHHHHGGGGGTTT-EEEEEEEETTEEEEEEEEE-TTS-EEEEEEE-TTSB-TT-SEETTEE-PPEEEEEEEEEE-BTTBTTSPPEEEEEEEEEEEEESS--GGGGGGGSPPTT-B-TT---SSTT--SPPPPPSEEEEEEEEEEE-TT--PPPEEEEEEEEEETTTTEEEEEESTT--TTSS---EEEEEETTTTEEEEEETTS-EEEEEPPTTHHHHHTT-HHHHHHHBSSTT-BTT--TT-EEEEEEEETTEEEEEEEEEES--EETTTTEE-S-EEEEEEEEPTT-EETTS-TT---EEEEEEEEEPSS-TTSEEEEEEEEEEEEES---TTT--TT--GGG--SGGGEEEEEEEEES-TTTTTTT-HHHHHHHHHHHHHHHHT--GGG--EEEEEE-SSEEEEEEEEEPPPPGGGGS---TT-PPPTTT-SS----S-HHHHHHHHHHHH-S-----S-------------SS-HHHHHHH-TTEEEEEEEEEE-GGG-SEEEES--HHHHHHHHHH--SS---EEEEETTTTEEEEE-PPPPSSPPGGGEEEEEEEEEEEE-SGGGEEEEET-EE-SPPSEEEE-SSHHHHHHHHHH-SSS---EEEEETTTTEEEEESS-GGGS-GGGEETT-TTEEEEEE-GGGGEEEETTEEEES---EEEES--HHHHHHHHHH-TTTT--EEEEEEETTEEEEEEES--TTSTT-EEEE-SSEEEEEE---TTS-HHHHHH-S-------TTHHHHHHHHHHHSTTHHHHHHHHHHHH-/------------PPPPPPGGGS-SSEEEEEEEEEETTSSS-EEEEEEEEEETTTTEEEEEEEETTEEEEEEEETTTTEEEEEETTEEEEE-TTT--SS--TTSEE--TT--TTS----EESTTHHHHGGGGGGGG-EEEEEEEETTEEEEEEEEE-TTS-EEEEEEE-TTSB-TT-SEETTEE-PPEEEEEEEEEE-BTTBTTSPPEEEEEEEEEEEEESS--GGGGGGGSPPTT-B-TT---SSTT--SPPPPPSEEEEEEEEEEE-TT--PPPEEEEEEEEEETTTTEEEEEESTT--TTSS---EEEEEETTTTEEEEEETTS-EEEEEPPTTHHHHHTT-HHHHHHHBSSTT-BTT--TT-EEEEEEEETTEEEEEEEEEES--EETTTTEE-S-EEEEEEEEPTT-EETTS-TT---EEEEEEEEEPSS-TTSEEEEEEEEEEEEES---TTT--TT--GGG--SGGGEEEEEEEEES-TTTTTTT-HHHHHHHHHHHHHHHHT--GGG--EEEEEE-SSEEEEEEEEEPPPPGGGGS---TT-PPPTTT-SS----S-HHHHHHHHHHH--S-B--STT--B---------SS-HHHHHHH-SSEEEEEEEEEE-GGG-SEEEES--HHHHHHHHHH--SS---EEEEETTTTEEEEE-PPPPSSPPGGGEEEEEEEEEEEE-SGGGEEEEET-EE-SPPSEEEE-SSHHHHHHHHHH-SSS---EEEEETTTTEEEEESS-GGGS-GGGEETT-TTEEEEEE-GGGGEEEETTEEEES---EEEES--HHHHHHHHHH-TTTT--EEEEEEETTEEEEEEES--TTSTT-EEEE-SSEEEEEE---TTS-HHHHHH-S-------TTHHHHHHHHHHHSTTHHHHHHHHHHHH-

Solvent-accessible surface area (backbone atoms only — not comparable to full-atom values): 96549 Å² total; per-residue (Å²): 135,81,78,77,73,69,72,69,72,72,78,76,75,80,74,86,73,37,52,74,68,33,31,76,57,22,29,31,34,32,33,41,37,26,34,58,71,44,88,65,28,36,33,32,37,36,42,38,41,38,32,63,85,73,35,33,32,26,38,40,34,29,40,81,57,36,58,38,38,35,32,37,32,60,84,55,45,34,24,40,42,32,46,86,57,42,39,47,57,43,44,54,79,79,62,56,84,48,73,53,88,48,23,68,33,72,49,74,86,63,74,93,87,64,90,62,60,74,35,76,37,77,68,19,51,38,46,53,45,68,82,39,63,88,61,54,41,78,76,45,77,43,77,55,89,62,36,60,18,40,31,34,40,32,76,44,95,90,65,32,40,37,36,42,28,29,50,30,89,72,45,44,39,25,71,33,52,53,58,96,85,40,61,35,66,46,60,42,34,39,36,43,33,35,76,42,56,47,53,90,38,86,84,46,69,64,37,84,35,59,36,32,37,34,35,74,39,72,37,50,44,61,58,76,87,55,55,65,60,61,40,73,71,82,59,53,55,47,63,86,67,66,44,62,41,90,86,43,66,70,68,76,68,77,70,62,28,33,34,33,34,40,41,26,39,45,44,64,73,93,48,95,59,70,52,46,38,35,45,33,42,37,39,38,31,59,89,69,36,36,36,28,38,32,30,38,71,50,37,58,69,73,66,84,71,75,31,27,35,38,34,36,34,66,79,70,38,41,23,40,36,32,34,79,54,47,54,45,48,80,42,49,62,61,83,71,51,54,8,67,67,51,75,30,44,67,60,18,39,32,44,44,64,45,97,85,31,56,57,57,73,53,90,67,38,31,34,62,47,77,47,74,55,97,87,35,58,22,32,34,30,39,30,76,40,51,82,40,58,29,81,91,76,73,39,51,40,65,39,33,20,36,41,37,28,26,45,27,91,69,50,46,53,56,15,47,57,83,76,62,57,46,65,41,34,36,35,39,25,34,32,30,74,91,43,77,63,40,77,60,40,47,36,39,36,37,38,38,70,66,34,63,59,72,69,48,71,85,48,41,81,60,51,53,64,58,58,41,77,48,67,59,27,47,30,78,32,74,42,78,40,83,41,48,31,78,83,44,44,43,61,38,49,55,58,45,52,49,51,50,50,48,49,51,20,66,73,30,41,34,59,55,61,31,53,42,42,70,45,79,44,62,51,85,58,34,28,33,37,37,31,36,36,33,34,65,73,69,40,42,47,68,51,81,84,63,82,94,64,70,79,48,79,86,66,51,85,73,85,74,96,60,90,38,65,43,52,50,38,50,44,57,71,67,61,59,83,60,88,77,76,87,78,88,80,80,82,83,80,89,70,87,50,54,78,35,36,17,85,17,64,56,46,40,55,69,65,39,63,49,38,39,76,38,34,74,37,14,27,63,34,76,89,54,45,74,40,76,44,72,76,38,52,68,69,50,38,50,49,48,32,70,64,39,77,92,47,64,43,32,19,34,19,40,24,66,83,68,19,30,22,32,33,10,59,48,76,70,47,76,66,51,55,72,92,45,45,41,82,33,64,52,14,28,22,34,25,48,36,40,44,64,44,30,46,77,40,76,16,17,35,69,68,64,82,56,75,42,79,47,77,38,97,38,62,49,55,38,31,40,51,34,71,63,46,82,90,54,67,47,26,20,34,30,34,28,70,84,74,27,36,22,31,29,23,68,50,40,60,88,76,46,62,74,86,39,47,42,70,80,35,75,55,21,32,22,33,23,52,40,43,47,75,44,34,44,77,38,80,40,21,30,71,54,75,68,60,74,48,72,47,67,71,53,50,68,54,49,40,28,35,48,30,67,57,33,12,80,65,18,36,25,20,33,28,41,28,60,55,101,91,40,24,36,25,30,26,13,52,58,36,84,83,42,88,88,61,42,74,40,78,26,97,45,20,28,19,29,23,50,61,69,66,96,85,66,62,69,68,62,61,27,52,67,39,78,64,70,80,77,79,54,80,71,56,57,58,54,62,62,55,48,75,76,40,58,81,76,48,65,64,61,55,51,58,59,54,44,70,72,99,135,84,78,76,75,70,75,71,73,72,78,76,74,80,76,86,72,38,53,74,70,32,28,76,57,23,30,30,33,32,33,41,39,26,34,58,72,44,88,65,28,38,33,32,38,36,41,37,40,40,33,62,86,73,35,32,32,25,37,39,34,31,40,80,56,38,57,38,39,37,32,37,33,62,83,52,45,34,22,38,42,32,46,86,57,41,40,47,57,43,44,52,80,79,60,56,84,50,73,54,89,48,24,68,33,71,49,73,87,63,68,92,89,62,90,63,59,74,34,76,37,77,69,18,50,40,45,54,46,69,82,39,64,88,60,53,40,79,76,46,79,44,76,55,89,63,36,60,17,39,31,33,41,33,75,44,94,88,64,34,39,37,36,42,30,29,50,29,89,74,45,44,40,26,72,33,53,52,58,97,85,38,60,35,66,46,60,41,35,38,38,42,34,33,77,42,55,49,54,91,38,85,84,47,69,64,38,82,33,59,35,32,36,35,34,73,37,73,37,50,44,60,58,75,86,55,54,66,58,62,42,73,71,83,60,52,56,46,63,87,68,66,45,60,42,89,86,43,66,71,69,78,67,74,69,62,28,32,34,32,34,40,40,27,39,44,44,62,71,93,47,95,58,69,51,45,37,34,46,32,42,36,39,39,32,60,87,67,34,36,38,29,37,33,32,36,73,49,38,60,73,73,64,83,73,76,31,30,35,38,35,38,34,68,80,69,38,39,23,40,36,32,35,79,55,48,54,44,47,78,41,48,62,60,82,69,50,54,8,67,67,51,75,30,42,67,58,18,37,35,44,44,63,44,98,85,30,56,57,56,72,53,88,69,38,30,33,61,47,77,48,74,55,96,88,37,59,22,32,34,30,38,30,77,41,51,82,40,58,29,80,89,76,71,39,52,40,66,36,33,21,36,41,38,28,25,45,28,91,70,49,46,53,58,16,47,56,86,77,63,55,45,65,42,33,37,36,39,24,35,31,30,74,91,42,78,64,39,76,60,38,46,37,39,37,37,40,37,70,65,33,62,60,70,69,49,72,85,49,41,82,62,52,54,66,59,58,43,77,48,68,73,28,48,40,78,34,72,44,77,39,84,40,47,34,77,83,42,46,44,63,38,47,57,58,46,52,48,52,51,50,48,48,50,20,64,74,37,64,38,60,55,59,31,53,43,42,71,43,78,46,62,52,84,58,34,29,32,37,39,30,36,36,42,33,61,74,69,40,41,46,68,51,81,86,64,82,95,63,70,80,49,79,86,67,51,87,72,85,74,95,61,91,38,64,44,44,49,35,46,42,52,68,68,64,40,37,45,76,24,61,71,60,92,92,46,84,26,44,34,79,80,78,65,76,56,47,26,81,35,54,63,48,40,48,67,63,39,64,49,38,36,72,38,35,75,37,14,26,63,34,75,90,53,45,74,41,78,43,73,76,39,51,68,68,50,39,51,49,48,34,69,65,39,76,93,49,65,43,31,19,33,18,40,24,66,82,68,20,31,22,33,33,11,60,48,78,73,46,75,65,50,53,72,90,46,46,39,80,33,57,52,14,28,22,33,24,50,35,40,44,62,42,29,47,78,40,75,16,17,36,68,70,64,81,58,76,41,78,46,76,36,95,35,64,49,53,37,33,40,50,34,71,62,44,82,89,52,67,46,25,19,33,30,31,28,70,83,73,30,37,23,32,28,21,69,50,40,62,89,74,45,63,74,85,40,46,41,70,80,36,75,56,21,33,22,34,22,52,40,43,45,71,44,34,42,77,38,80,41,22,29,69,54,85,60,62,74,47,72,47,68,71,52,50,69,52,49,38,29,37,48,30,69,51,33,8,82,65,15,35,24,21,33,30,42,26,60,54,100,90,40,24,36,27,28,26,12,51,57,35,84,84,42,88,88,61,43,76,39,81,26,96,45,21,27,20,29,23,51,61,71,68,94,85,64,62,69,69,61,61,27,50,67,36,77,57,70,77,79,78,56,81,71,61,59,59,56,61,63,56,48,73,79,42,52,82,74,43,62,65,60,57,51,60,60,55,44,70,73,98

Organism: Petrolisthes cinctipes (NCBI:txid88211)

pLDDT: mean 71.02, std 19.93, range [18.72, 97.12]